Protein 3PQA (pdb70)

Solvent-accessible surface area: 61993 Å² total; per-residue (Å²): 135,150,93,131,59,40,64,0,65,23,2,72,46,60,118,77,57,104,81,6,20,32,22,52,82,115,47,0,83,108,14,0,55,46,0,69,156,63,67,132,55,3,64,90,14,63,22,71,61,38,34,43,0,0,40,16,0,0,116,27,0,129,124,54,63,78,107,0,0,80,41,1,1,57,2,0,1,0,1,0,98,32,0,60,91,4,0,84,89,0,9,35,5,0,57,29,0,0,22,13,7,68,6,47,51,20,31,9,1,23,22,48,100,62,14,0,10,1,79,64,18,24,14,8,0,0,0,0,14,4,16,21,7,46,2,0,8,19,0,0,1,1,0,0,0,0,6,2,16,2,1,0,1,0,0,6,1,22,35,114,2,0,15,1,1,35,30,1,18,106,1,0,70,80,0,4,122,124,50,130,6,47,67,12,4,17,21,39,8,9,0,43,39,146,45,0,4,26,5,0,6,62,17,150,79,2,48,2,0,1,14,9,24,55,14,161,62,0,39,90,8,5,106,90,3,14,35,10,59,36,5,0,5,0,3,4,1,2,0,0,0,0,4,115,54,13,62,25,94,119,0,1,70,11,0,22,129,0,0,5,55,2,1,2,0,13,18,7,10,7,16,0,0,0,0,12,84,74,14,0,100,113,0,16,116,50,0,19,74,97,3,134,114,36,52,34,12,59,2,64,71,89,136,7,43,1,1,1,0,13,26,32,124,44,0,69,104,0,53,130,14,6,97,100,0,72,118,75,63,9,125,78,49,35,36,23,115,71,69,103,1,15,1,54,6,0,0,0,32,11,83,106,122,3,59,3,5,125,29,44,13,45,5,0,4,0,1,0,6,82,8,70,23,129,71,0,27,93,5,0,26,51,9,125,46,0,0,1,0,0,0,5,0,49,24,8,52,59,4,17,73,0,4,50,52,0,51,4,2,0,0,0,1,38,25,2,0,35,31,21,40,26,19,0,0,7,1,2,23,79,52,0,4,24,24,18,6,0,2,82,30,3,13,71,44,2,7,34,21,3,1,4,0,8,13,89,182,144,145,85,125,62,39,66,1,66,24,3,70,49,61,118,76,59,112,84,5,20,32,12,51,80,100,47,0,74,99,18,0,56,58,0,68,159,64,64,95,60,2,48,88,14,62,21,72,59,39,35,42,0,0,37,18,0,0,114,22,0,127,121,72,61,77,87,0,0,74,30,1,0,54,2,0,1,0,1,1,100,32,0,61,92,4,0,88,93,0,8,36,4,0,56,32,0,0,22,12,7,70,6,42,49,22,30,10,1,21,19,48,90,62,16,0,9,1,73,64,21,27,14,8,0,0,0,0,14,4,14,25,6,46,1,0,9,17,0,0,1,1,0,0,0,0,6,2,14,4,1,0,1,0,0,6,1,21,35,116,1,1,16,2,1,36,27,1,17,107,2,0,61,77,0,4,111,124,51,130,7,48,71,12,5,17,24,39,7,9,0,30,35,134,44,0,5,28,7,0,6,50,18,142,82,2,48,2,0,1,13,9,24,55,12,172,63,0,34,102,8,5,107,85,3,12,36,11,57,37,6,0,6,1,2,5,2,2,0,0,0,0,0,105,54,11,63,20,95,141,0,1,67,12,0,20,131,0,0,4,52,2,1,2,0,13,17,7,10,6,16,0,0,0,0,9,88,79,16,0,97,113,0,18,110,52,0,15,70,98,3,129,112,35,77,36,11,61,3,68,69,85,153,9,47,1,2,1,0,17,33,41,142,41,0,68,101,0,57,134,14,6,101,102,0,71,122,77,63,7,131,76,42,34,22,33,122,74,71,104,1,14,3,59,6,0,0,0,34,10,89,101,123,6,57,3,4,114,31,42,11,44,5,0,5,1,1,0,5,82,12,80,23,128,76,0,27,93,4,0,27,51,11,122,48,0,0,1,0,0,0,4,0,46,33,8,48,51,3,12,72,0,2,41,58,0,60,5,1,0,0,0,1,38,28,2,0,35,31,23,42,26,18,0,1,7,2,2,21,78,56,0,4,25,22,17,6,0,2,77,31,2,13,70,44,2,6,36,20,2,1,5,0,10,12,47,95,160,129,64,37,69,1,66,21,3,64,52,63,119,77,60,106,78,5,50,33,34,55,84,112,53,0,79,114,15,0,60,48,0,71,158,66,61,97,60,1,55,91,14,61,24,68,61,38,53,42,0,0,45,19,0,0,113,21,0,128,120,64,62,78,90,2,0,73,32,2,1,52,2,0,0,2,1,1,96,32,0,60,92,4,0,86,92,0,8,37,4,0,40,19,0,0,9,13,7,75,6,36,54,23,35,10,2,24,20,50,99,58,14,0,11,6,74,69,19,26,15,8,0,0,0,0,13,4,15,23,6,45,2,0,8,13,0,0,1,0,0,0,0,0,6,3,14,3,1,0,1,0,0,7,1,19,35,113,2,0,17,1,0,32,29,0,17,102,0,0,73,70,0,4,120,126,50,130,6,52,68,12,5,17,21,38,8,8,0,40,33,136,48,0,6,30,5,0,7,61,18,156,82,2,46,1,0,1,14,7,24,55,13,157,57,0,36,88,8,5,103,104,2,16,38,11,57,42,8,4,6,0,2,5,2,1,0,0,0,0,0,107,54,10,66,26,78,122,0,1,66,12,0,21,120,0,0,5,53,2,2,2,0,12,15,7,10,7,14,0,0,0,0,11,95,73,15,0,100,113,0,17,112,60,0,15,70,91,3,127,113,36,72,36,9,59,2,64,76,84,156,8,46,1,1,1,0,16,24,31,127,43,0,68,109,0,39,103,15,6,98,107,0,73,125,75,63,7,127,78,44,37,33,25,143,51,73,96,1,13,1,72,7,0,0,0,35,11,90,82,122,6,56,2,0,93,27,41,12,46,5,0,4,0,1,0,7,84,3,59,22,144,60,0,30,92,2,0,26,46,11,120,47,0,0,1,0,0,0,4,0,45,35,7,71,48,3,13,91,0,3,52,55,0,47,6,1,0,0,0,0,40,17,3,0,34,31,22,40,26,18,0,0,3,2,2,23,79,57,0,5,27,24,18,10,0,3,61,18,2,11,68,44,2,2,34,29,2,2,5,0,12,12,48,100,193,109,128,60,37,62,1,65,22,3,80,56,67,121,76,62,110,77,5,42,30,32,52,84,102,56,0,78,95,18,0,58,66,0,57,144,62,67,94,61,2,52,91,18,62,24,70,61,38,53,41,0,0,46,16,0,0,131,23,0,127,134,60,63,74,84,0,0,78,31,2,1,56,2,0,0,1,1,0,96,32,0,59,92,4,0,85,90,0,8,37,4,0,44,19,0,0,10,13,8,76,7,46,48,19,32,9,1,21,22,49,96,58,14,0,11,1,77,59,20,28,14,8,0,0,0,0,14,4,15,21,5,46,2,0,8,14,0,0,1,1,0,0,0,0,6,3,15,3,0,0,1,0,0,6,1,19,34,113,2,0,20,1,0,35,26,1,17,105,2,0,62,67,0,4,104,126,52,131,6,54,82,14,5,18,23,39,9,8,1,33,36,134,45,0,4,27,6,0,5,58,19,145,81,2,47,2,0,1,14,7,23,55,12,157,58,0,38,91,8,5,99,95,2,13,38,12,54,38,8,4,6,0,3,4,2,1,0,0,0,0,1,101,63,12,79,29,92,119,0,0,72,12,0,22,118,0,0,5,52,2,1,3,0,13,16,7,9,7,16,0,0,0,0,12,98,73,16,0,100,113,0,15,110,45,0,15,68,92,3,125,115,37,74,37,10,59,2,68,74,82,154,7,46,0,1,1,0,16,18,34,124,41,0,71,102,0,59,138,15,8,102,105,0,73,117,76,63,8,126,77,47,36,30,33,126,73,79,127,2,13,2,56,8,0,0,0,31,13,88,91,111,6,51,3,6,100,28,44,13,48,5,0,4,0,1,0,6,84,6,73,28,126,53,0,25,90,2,0,28,74,14,122,50,0,0,1,0,0,0,5,1,39,29,8,53,49,5,18,75,0,4,50,57,0,47,5,2,0,0,0,2,42,18,2,0,33,31,24,40,26,19,0,0,4,2,2,23,79,57,0,5,26,25,19,10,0,2,80,29,3,13,75,45,2,6,34,19,2,1,5,0,8,14,46,97

Secondary structure (DSSP, 8-state):
-----EEEE-TTT--EEEEE----HHHHHHHHHHHHHTHHHHHT--HHHHHHHHHHHHHHHHHTHHHHHHHIIIII---HHHHHHHHHHHHHHHHHHHHHHHH--EEEE--TTEEEEEEEEE-SEEEEEE-SSSHHHHHHHHHHHHHHTT-EEEEEEPTTS-HHHHHHHHHHHHHHHHTT--GGGEEE--S-IIIIIHHHHH-TT--EEEEES-HHHHHHHHHH--SSEEEEE----EEEEE-TTS-HHHHHHHHHHHHHGGGG-STTSEEEEEEEGGGHHHHHHHHHHHHHT--BS-TTSTT-SB---S-HHHHHHHHHHHHHHHHTT-EEEE---EETTEE--EEEE--TTSGGGT----SSEEEEEEE-HHHHHHHHT-SS--SEEEEE-SBHHHHHHHHHHS-SSEEEESS-TT---TTS-B--SGGGEES-BSHHHHHHHTEEEEEEEEE-/-TT---EEEE-TTT--EEEEE----HHHHHHHHHHHHTTHHHHHT--HHHHHHHHHHHHHHHHHTHHHHHHHHHHHH---HHHHHHHHHHHHHHHHHHHHHHHH--EEEE--TTEEEEEEEEE-SEEEEEE-SSSTTHHHHHHHHHHHHTT-EEEEEE-TTS-HHHHHHHHHHHHHHHHTT--GGGEEE--S-IIIIIHHHHH-TT--EEEEES-HHHHHHHHHH--SSEEEEE----EEEEE-TTS-HHHHHHHHHHHHHGGGG-STTSEEEEEEEGGGHHHHHHHHHHHHHT--BS-TTSTT-SB---S-HHHHHHHHHHHHHHHHTTPEEEE---EETTEE--EEEE--TTSGGGT----SSEEEEEEE-GGGHHHHHT-SS--SEEEEE-SBHHHHHHHHHHS-SSEEEESS-TT---TTS-B--SGGGEES-BSHHHHHHHTEEEEEEEEE--/---EEEE-TTT--EEEEE----HHHHHHHHHHHHHTHHHHHT--HHHHHHHHHHHHHHHHHTHHHHHHHHHHHH---HHHHHHHHHHHHHHHHHHHHHHHH--EEEE--TTEEEEEEEEE-SEEEEEE-SSSTTHHHHHHHHHHHHTT-EEEEEE-TTS-HHHHHHHHHHHHHHHHTT--GGGEEE--S-IIIIIHHHHH-TT--EEEEES-HHHHHHHHHH--SSEEEEE----EEEEE-TTS-HHHHHHHHHHHHHGGGG-STTSEEEEEEEGGGHHHHHHHHHHHHHT--BS-TTSTT-SB---S-HHHHHHHHHHHHHHHHTTPEEEE---EETTEE--EEEE--TTSGGGT----SSEEEEEEE-HHHHHHHHT-SS--SEEEEE-SBHHHHHHHHHHS-SSEEEESS-TT---TTS-B--SGGGEES-BSHHHHHHHTEEEEEEEEE--/----EEEE-TTT--EEEEE----HHHHHHHHHHHHTTHHHHHH--HHHHHHHHHHHHHHHHHTHHHHHHHHHHHH---HHHHHHHHHHHHHHHHHHHHHHHH--EEEE--TTEEEEEEEEE-SEEEEEE-SSSTTHHHHHHHHHHHHTT-EEEEEE-TTS-HHHHHHHHHHHHHHHHTT--GGGEEE--S-IIIIIHHHHH-TT--EEEEES-HHHHHHHHHH--SSEEEEE----EEEEE-TTS-HHHHHHHHHHHHHGGGG-STTSEEEEEEETTTHHHHHHHHHHHHHT--BS-TTSTT-SB---S-HHHHHHHHHHHHHHHHTT-EEEE---EETTEEPPEEEE--TTSGGGG----SSEEEEEEE-HHHHHHHHT-SS--SEEEEE-SBHHHHHHHHHHS-SSEEEESS-TT---TTS-B--SGGGEES-BSHHHHHHHTEEEEEEEEE--

B-factor: mean 18.38, std 6.81, range [5.57, 98.37]

GO terms:
  GO:0008911 lactaldehyde dehydrogenase (NAD+) activity (F, IDA)

Radius of gyration: 35.59 Å; Cα contacts (8 Å, |Δi|>4): 4650; chains: 4; bounding box: 103×77×103 Å

InterPro domains:
  IPR015590 Aldehyde dehydrogenase domain [PF00171] (8-459)
  IPR016161 Aldehyde/histidinol dehydrogenase [SSF53720] (1-461)
  IPR016162 Aldehyde dehydrogenase, N-terminal [G3DSA:3.40.605.10] (2-458)
  IPR016163 Aldehyde dehydrogenase, C-terminal [G3DSA:3.40.309.10] (243-427)
  IPR051020 Aldehyde dehydrogenase-related metabolic enzymes [PTHR42991] (3-462)
  IPR053404 Lactaldehyde dehydrogenase [NF040648] (1-461)

CATH classification: 3.40.605.10 (+1 more: 3.40.309.10)

Organism: Methanocaldococcus jannaschii (strain ATCC 43067 / DSM 2661 / JAL-1 / JCM 10045 / NBRC 100440) (NCBI:txid243232)

Foldseek 3Di:
DPDFDAFQAQAFVRDGPGGDDADFLVRLVVLLVLLLVCLVVLQPDDLVLLLQLLLQLLVVLVVCLQVLLVLCCRRLVAFSVVSSVLSVLLSVLSNVLSVCLPDPDWDWDDDDQKTKTKDWTFLEEEEEEEESQSQRNRCSLQVNLCSSRRYQYEYEYDSLRCVSVVVSLVSSVVSCVVSVHDSSSYHYHYHDCVGNVLSLQQPPSHAEYAYEEALVVLVVSVVRNPRHQYWYFHADLAEEEEEPAFPLVLALVQLLCLLARAQLQDRQRHLEYEYAQVCVVVNLVSNLVVLVPAAFHRSHDNRHRHTFHSALVLQVVLLVLVVQQVVVPWAWDDFSDDDRRGGGQTETEHALPGPSLADSSSGNHYYYYHDHDVCVLVSRQVYQWAFEYEYGHPDPVSLVVSQVSRQHPYYYYSHGSPDDDLQDWGWTPRSRIDFTTRSSRSSVSRIDMDMDMGRD/DQPDFDAFQAFAFVRDGPGGGDADFLVRLVVLLVLLLVCLVVLQPDDLVLLLQLLLQLLVVLVVCLQVLLVLCCRRLVAFSVVSSVLSVLLSVLSNVLSVCLVDPDWDWDDDDQKTKIKDWTFLEEEEEEEESQSQRNRVSLQVNLCSSRRYQYEYEYDSLRCPSVVVSLVSSQVSCVVSVHDSSSYHYHYHDCVGNVLSLQQPPSHAEYAYEEALVVVVVSVVRNPRHQYWYFHAFLAEEEEEPAFPLVLALVQLLCLLARAQLQDRQRHLEYEYAQVCQVVSVVSNQVVLVPAAFHRSHDNRHRHTFHSALVLQVVLLVLVVQLVVQPWAWDDFSDDDRRRGGQTETEHALPGPSLADSSSGSHYYYYHDHPVCRLVSSQVYQWAFEYEYGHPDPVSLVVSQVRRQHPYYYYSHGSPDDDLQDFGHTPRSRIDFTTHSSRSSVSRIDMDMDMGRHD/DFDAFQAFAFVRDGPGGDDADFLVRLVVLLVLLQVCQVVLQPQDLVLLLQLLLQLLVVLVVCLQVLLVLCCRRLVAFSVVSSVLSVLLSVLSNVLSVCLVVPDWDWDDDDQKTKIKDWTFLEEEEEEEESQSQRNRVSLQVNLLSSRRYQYEYEYDSLRCVSVVVSLVSSQVSCVVSVHDSSSYHYHYHDCVGNVLSLQQPPSHAEYAHEEALVVLVVSVVRNPNHQYWYFHAFQAEEEEEPAFPLVLALVLLLCLLARQQLQDRLRHLEYEYAQVCQVVNLVSNLVVLVPAAFGRSHDNRHRHTFHSALVLQVVLLVLVVQQVVVPWAWDDFSDDDRRGGGQTETEHALPGPSLADRSSGSYYYYYHDHPVCRLVSQQVYQWAFEYEYGHPDPVSQVVSQVSRQHPYYYYSHGSPDDDLQDFHHTPGSRIDFTTRSSRSSVSRIDMDMDMGRHD/DDFDAFQAQAFVRDGPGGDDADFLVRLVVLLVLLLVCQVVLQPDDLVLLLQLLLQLLVVLVVCLQVLLVLCCRRLVAFSVVSSVLSVLLSVLSNVLSVCLVVVDWDWDDDDQKTKIKDWTFLEEEEEEEESQSQRNRVSLQVSLCSSRRYQYEYEYDSLRCPSVVVSLVSSQVSCVVSVHDSSSYHYHYHDCVGNVLSLQQPPSHAEYAHEEALVVVVVSVVRNPNHQYWYAHAFLAEEEEEPAFPLVLALVQLLCLLARAQLQDRQRHLEYEYAQVCVVVNVVSNQVVLVPAAFHRSHDNRHRHTFHSALVLQVVLLVLVVQLVVVPWAWDDFSDDDRRRGGQTETEHALPGPSLADSSSGSYYYYYHDHDVCRLVSQQVYQWAFEYEYGHPDPVSLVVSQVSRQHPYYYYSHGSPDDDLQDFHHTPGSRIDFTTRSSRSSVSRIDMDMDMGRHD

Nearest PDB structures (foldseek):
  3rhd-assembly1_A  TM=1.002E+00  e=3.481E-94  Methanocaldococcus jannaschii
  3k2w-assembly1_A  TM=9.516E-01  e=6.445E-49  Paraglaciecola sp. T6c
  6j76-assembly1_B  TM=9.550E-01  e=9.701E-49  Vibrio variabilis
  5vbf-assembly1_C  TM=9.501E-01  e=3.309E-48  Burkholderia vietnamiensis
  5izd-assembly1_C  TM=9.422E-01  e=3.154E-46  Thermoplasma acidophilum

Sequence (1825 aa):
INREDMDVINPYSLEVIKKIPALSREEAKEAIDTAEKYKEEVMKNLPITKRYNILMMNIAKQIKEKKEELAKILAIDAGKPIKQARVEVERSIGTFKLAAFFYVKEHHRDDEVIPSDDRLIFTRREPVGIVGAITPFNFPLNLSAHKIAPAIATGNVIVHHPSSKAPLVCIELAKIIENALKKYNVPLGVYNLLTGAGEVVGDEIVVNEKVNMMISFTGSSKVGELITKKAGFKKIALEELGGVNPNIVLKDADLNKAVNALIKGSFIYAGQVCISVGMILVDESIADKFIEMFVNKAKVLNVGNPLDEKTDVGPLISVEHAEWVEKVVEKAIDEGGKLLLGGKRDKALFYPTILEVDRRDNILCKTETFAPVIPIIRTNEEEMIDDIANSTEYGLHSAIFTNNDINKSLKFAENLEFGGVVINDSSLFRQDNMPFGGVKKSGLGREGVKYAMEEMSNIKTIIISKWINREDMDVINPYSLEVIKKIPALSREEEAKEAIDTAEEKYKEVMKNLPITKRYNILMNIAKQIKEKKEELAKILAIDAGKPIKQARVEVERSIGTFKLAAFFYVKEHHRDDEVIPSDDRLIFTRREPVGIVGAITPFNFPLNLSAHKIAPAIATGNVIVHHPSSKAPLVCIELAKIIENALKKYNNVPLGVYNLLTGAGEVVGDEIVVNEKVNMMISFTGSSKVGELITKKAGFKKIALELGGVNPNIVLKDADLNKAVNALIKGSFIYAGQVCISVGMILVDESIADKFIEMFVNKAKVLNVGNPLDEKTDVGPLISVEHAEWVEKVVEKAIDEGGKLLLGGKRDKALFYPTILEVDRRDNILCKTETFAPVIPIIRTNEEEMIDIANSTEYGLHSAIFTNNDINKSLKFAEENLEFGGVVINDSSLFRQDNMPFGGVKKSGLGREGVKYAMEEMSNIKTIIISKAREDMDVINPYSLEVIKKIPALSREEAKEAIDTAEEKYKEVMKNLPITKRYNILMNIAKQIKEKKEELAKILAIDAGKPIKQARVEVERSIGTFKLAAFFYVVKEHRDEVIPSDDRLIFTRRREPVGIVGAITPFNFPLNLSAHKIAPAIATGNVIVHHPSSKAPLVCIELAKIIENALKKYNVPLGVYNLLTGAGEVVGDEIVVNEKVNMMISFTGSSKVGELITKKAGFKKIALELGGVNPNIVLKDADLNKAVNALIKGSFIYAGQVCISVGMILVDESIADKFIEMFVNKAKVLNVGNPLDEKTDVGPLISVEHAEWVEKVVEKAIDEGGKLLLGGKRDKALFYPTILEVDRRDNILCKTETFAPVIPIIRTNEEEMIDDIANSTEYGLHSAIFTNDINKSLKFAENLEFGGVVINDSSLLFRQDNMPFGGVKKSGLGREGVKYAMEEMSNIKTIIISKANREDMDVINPYSLEVIKKIPALSREEAKEAIDTAEEKYKEVMKNLPITKRYNILMMNIAKQIKEKKEELAKILAIDAGKPIKQARVEVERSIGTFKLAAFFYVKEHRDEVIPSDDRLIFTRRREPVGIVGAITPFNFPLNLSAHKIAPAIATGNVIVHHPSSKAPLVCIELAKIIENALKKYNVPLGVYNLLTGAGEVVGDEIVVNEKVNMMISFTGSSKVGELITKKAGFKKIALEELGGVNPNIVLKDADLNKAVNALIKGSFIYAGQVCISVGMILVDESIADKFIEMFVNKAKVLNVGNPLDEKTDVGPLISVEHAEWVEKVVEKAIDEGGKLLLGGKRDKALFYPTILEVDRDNILCKTETFAPVIPIIRTNEEEMIDIANSTEYGLHSAIFTNDINKSLKFAENLEFGGVVINDSSLFRQDNMPFGGVKKSGLGREGVKYAMEEEMSNIKTIIISKA

Structure (mmCIF, N/CA/C/O backbone):
data_3PQA
#
_entry.id   3PQA
#
_cell.length_a   164.574
_cell.length_b   77.568
_cell.length_c   164.279
_cell.angle_alpha   90.000
_cell.angle_beta   116.290
_cell.angle_gamma   90.000
#
_symmetry.space_group_name_H-M   'C 1 2 1'
#
loop_
_entity.id
_entity.type
_entity.pdbx_description
1 polymer 'Lactaldehyde dehydrogenase'
2 non-polymer 'SULFATE ION'
3 water water
#
loop_
_atom_site.group_PDB
_atom_site.id
_atom_site.type_symbol
_atom_site.label_atom_id
_atom_site.label_alt_id
_atom_site.label_comp_id
_atom_site.label_asym_id
_atom_site.label_entity_id
_atom_site.label_seq_id
_atom_site.pdbx_PDB_ins_code
_atom_site.Cartn_x
_atom_site.Cartn_y
_atom_site.Cartn_z
_atom_site.occupancy
_atom_site.B_iso_or_equiv
_atom_site.auth_seq_id
_atom_site.auth_comp_id
_atom_site.auth_asym_id
_atom_site.auth_atom_id
_atom_site.pdbx_PDB_model_num
ATOM 1 N N . ILE A 1 9 ? 11.521 73.850 3.925 1.00 27.83 9 ILE A N 1
ATOM 2 C CA . ILE A 1 9 ? 11.945 74.919 2.957 1.00 26.81 9 ILE A CA 1
ATOM 3 C C . ILE A 1 9 ? 11.254 76.279 3.203 1.00 29.64 9 ILE A C 1
ATOM 4 O O . ILE A 1 9 ? 10.912 76.604 4.345 1.00 29.93 9 ILE A O 1
ATOM 9 N N . ASN A 1 10 ? 11.086 77.082 2.151 1.00 31.82 10 ASN A N 1
ATOM 10 C CA . ASN A 1 10 ? 10.365 78.353 2.268 1.00 33.16 10 ASN A CA 1
ATOM 11 C C . ASN A 1 10 ? 8.956 78.302 1.661 1.00 31.69 10 ASN A C 1
ATOM 12 O O . ASN A 1 10 ? 8.305 79.339 1.490 1.00 32.14 10 ASN A O 1
ATOM 17 N N . ARG A 1 11 ? 8.500 77.088 1.351 1.00 29.18 11 ARG A N 1
ATOM 18 C CA . ARG A 1 11 ? 7.174 76.857 0.765 1.00 26.24 11 ARG A CA 1
ATOM 19 C C . ARG A 1 11 ? 6.065 76.989 1.803 1.00 25.19 11 ARG A C 1
ATOM 20 O O . ARG A 1 11 ? 6.245 76.622 2.970 1.00 25.57 11 ARG A O 1
ATOM 28 N N . GLU A 1 12 ? 4.917 77.505 1.369 1.00 23.34 12 GLU A N 1
ATOM 29 C CA . GLU A 1 12 ? 3.750 77.633 2.241 1.00 21.60 12 GLU A CA 1
ATOM 30 C C . GLU A 1 12 ? 2.595 76.801 1.666 1.00 19.88 12 GLU A C 1
ATOM 31 O O . GLU A 1 12 ? 1.702 77.332 0.996 1.00 19.95 12 GLU A O 1
ATOM 37 N N . ASP A 1 13 ? 2.639 75.491 1.929 1.00 18.76 13 ASP A N 1
ATOM 38 C CA . ASP A 1 13 ? 1.704 74.523 1.327 1.00 18.19 13 ASP A CA 1
ATOM 39 C C . ASP A 1 13 ? 0.521 74.132 2.193 1.00 18.32 13 ASP A C 1
ATOM 40 O O . ASP A 1 13 ? -0.602 74.066 1.706 1.00 19.24 13 ASP A O 1
ATOM 45 N N . MET A 1 14 ? 0.777 73.835 3.465 1.00 17.19 14 MET A N 1
ATOM 46 C CA . MET A 1 14 ? -0.210 73.161 4.304 1.00 17.12 14 MET A CA 1
ATOM 47 C C . MET A 1 14 ? -0.667 74.066 5.451 1.00 16.35 14 MET A C 1
ATOM 48 O O . MET A 1 14 ? 0.164 74.562 6.222 1.00 16.39 14 MET A O 1
ATOM 53 N N . ASP A 1 15 ? -1.979 74.280 5.557 1.00 15.98 15 ASP A N 1
ATOM 54 C CA . ASP A 1 15 ? -2.560 75.028 6.678 1.00 16.77 15 ASP A CA 1
ATOM 55 C C . ASP A 1 15 ? -2.221 74.381 8.015 1.00 15.99 15 ASP A C 1
ATOM 56 O O . ASP A 1 15 ? -2.312 73.156 8.167 1.00 15.22 15 ASP A O 1
ATOM 61 N N . VAL A 1 16 ? -1.823 75.215 8.972 1.00 16.13 16 VAL A N 1
ATOM 62 C CA . VAL A 1 16 ? -1.738 74.795 10.364 1.00 16.55 16 VAL A CA 1
ATOM 63 C C . VAL A 1 16 ? -2.848 75.554 11.095 1.00 16.24 16 VAL A C 1
ATOM 64 O O . VAL A 1 16 ? -2.967 76.767 10.946 1.00 15.98 16 VAL A O 1
ATOM 68 N N . ILE A 1 17 ? -3.637 74.827 11.879 1.00 16.71 17 ILE A N 1
ATOM 69 C CA . ILE A 1 17 ? -4.874 75.334 12.479 1.00 17.25 17 ILE A CA 1
ATOM 70 C C . ILE A 1 17 ? -4.767 75.529 13.997 1.00 16.58 17 ILE A C 1
ATOM 71 O O . ILE A 1 17 ? -4.167 74.709 14.688 1.00 16.79 17 ILE A O 1
ATOM 76 N N . ASN A 1 18 ? -5.333 76.624 14.502 1.00 15.65 18 ASN A N 1
ATOM 77 C CA . ASN A 1 18 ? -5.597 76.800 15.937 1.00 16.14 18 ASN A CA 1
ATOM 78 C C . ASN A 1 18 ? -6.914 76.082 16.227 1.00 16.53 18 ASN A C 1
ATOM 79 O O . ASN A 1 18 ? -7.961 76.497 15.712 1.00 16.30 18 ASN A O 1
ATOM 84 N N . PRO A 1 19 ? -6.885 75.011 17.041 1.00 17.29 19 PRO A N 1
ATOM 85 C CA . PRO A 1 19 ? -8.118 74.224 17.210 1.00 17.75 19 PRO A CA 1
ATOM 86 C C . PRO A 1 19 ? -9.204 74.907 18.046 1.00 18.13 19 PRO A C 1
ATOM 87 O O . PRO A 1 19 ? -10.341 74.437 18.054 1.00 18.02 19 PRO A O 1
ATOM 91 N N . TYR A 1 20 ? -8.852 75.988 18.738 1.00 18.93 20 TYR A N 1
ATOM 92 C CA . TYR A 1 20 ? -9.842 76.754 19.487 1.00 20.17 20 TYR A CA 1
ATOM 93 C C . TYR A 1 20 ? -10.603 77.746 18.603 1.00 20.86 20 TYR A C 1
ATOM 94 O O . TYR A 1 20 ? -11.833 77.782 18.627 1.00 21.06 20 TYR A O 1
ATOM 103 N N . SER A 1 21 ? -9.866 78.549 17.840 1.00 20.75 21 SER A N 1
ATOM 104 C CA . SER A 1 21 ? -10.466 79.570 16.974 1.00 20.44 21 SER A CA 1
ATOM 105 C C . SER A 1 21 ? -10.777 79.039 15.573 1.00 20.52 21 SER A C 1
ATOM 106 O O . SER A 1 21 ? -11.601 79.622 14.842 1.00 20.97 21 SER A O 1
ATOM 109 N N . LEU A 1 22 ? -10.127 77.931 15.213 1.00 21.18 22 LEU A N 1
ATOM 110 C CA . LEU A 1 22 ? -10.206 77.318 13.883 1.00 22.25 22 LEU A CA 1
ATOM 111 C C . LEU A 1 22 ? -9.605 78.195 12.779 1.00 22.37 22 LEU A C 1
ATOM 112 O O . LEU A 1 22 ? -9.808 77.945 11.589 1.00 22.42 22 LEU A O 1
ATOM 117 N N . GLU A 1 23 ? -8.854 79.213 13.186 1.00 22.66 23 GLU A N 1
ATOM 118 C CA . GLU A 1 23 ? -8.117 80.061 12.255 1.00 23.74 23 GLU A CA 1
ATOM 119 C C . GLU A 1 23 ? -6.868 79.336 11.763 1.00 21.91 23 GLU A C 1
ATOM 120 O O . GLU A 1 23 ? -6.293 78.501 12.483 1.00 21.54 23 GLU A O 1
ATOM 126 N N . VAL A 1 24 ? -6.454 79.659 10.543 1.00 20.93 24 VAL A N 1
ATOM 127 C CA . VAL A 1 24 ? -5.150 79.240 10.040 1.00 20.93 24 VAL A CA 1
ATOM 128 C C . VAL A 1 24 ? -4.085 80.116 10.707 1.00 21.51 24 VAL A C 1
ATOM 129 O O . VAL A 1 24 ? -4.118 81.342 10.573 1.00 22.04 24 VAL A O 1
ATOM 133 N N . ILE A 1 25 ? -3.162 79.490 11.436 1.00 21.60 25 ILE A N 1
ATOM 134 C CA . ILE A 1 25 ? -2.059 80.197 12.098 1.00 21.91 25 ILE A CA 1
ATOM 135 C C . ILE A 1 25 ? -1.014 80.595 11.062 1.00 22.20 25 ILE A C 1
ATOM 136 O O . ILE A 1 25 ? -0.519 81.727 11.050 1.00 22.84 25 ILE A O 1
ATOM 141 N N . LYS A 1 26 ? -0.694 79.646 10.185 1.00 21.89 26 LYS A N 1
ATOM 142 C CA . LYS A 1 26 ? 0.249 79.853 9.096 1.00 21.80 26 LYS A CA 1
ATOM 143 C C . LYS A 1 26 ? 0.256 78.610 8.219 1.00 19.51 26 LYS A C 1
ATOM 144 O O . LYS A 1 26 ? -0.405 77.623 8.537 1.00 19.08 26 LYS A O 1
ATOM 150 N N . LYS A 1 27 ? 0.996 78.672 7.116 1.00 18.32 27 LYS A N 1
ATOM 151 C CA . LYS A 1 27 ? 1.176 77.528 6.240 1.00 18.14 27 LYS A CA 1
ATOM 152 C C . LYS A 1 27 ? 2.633 77.093 6.214 1.00 17.84 27 LYS A C 1
ATOM 153 O O . LYS A 1 27 ? 3.531 77.930 6.169 1.00 18.05 27 LYS A O 1
ATOM 159 N N . ILE A 1 28 ? 2.843 75.781 6.224 1.00 18.12 28 ILE A N 1
ATOM 160 C CA . ILE A 1 28 ? 4.181 75.212 6.282 1.00 19.25 28 ILE A CA 1
ATOM 161 C C . ILE A 1 28 ? 4.435 74.286 5.093 1.00 17.66 28 ILE A C 1
ATOM 162 O O . ILE A 1 28 ? 3.484 73.898 4.396 1.00 16.91 28 ILE A O 1
ATOM 167 N N . PRO A 1 29 ? 5.711 73.917 4.850 1.00 16.10 29 PRO A N 1
ATOM 168 C CA . PRO A 1 29 ? 5.993 73.071 3.683 1.00 15.10 29 PRO A CA 1
ATOM 169 C C . PRO A 1 29 ? 5.330 71.707 3.800 1.00 14.44 29 PRO A C 1
ATOM 170 O O . PRO A 1 29 ? 5.262 71.151 4.887 1.00 14.88 29 PRO A O 1
ATOM 174 N N . ALA A 1 30 ? 4.819 71.187 2.685 1.00 14.10 30 ALA A N 1
ATOM 175 C CA . ALA A 1 30 ? 4.358 69.807 2.640 1.00 14.45 30 ALA A CA 1
ATOM 176 C C . ALA A 1 30 ? 5.251 69.078 1.643 1.00 14.49 30 ALA A C 1
ATOM 177 O O . ALA A 1 30 ? 5.156 69.302 0.442 1.00 14.11 30 ALA A O 1
ATOM 179 N N . LEU A 1 31 ? 6.173 68.261 2.148 1.00 14.28 31 LEU A N 1
ATOM 180 C CA . LEU A 1 31 ? 7.158 67.606 1.285 1.00 14.49 31 LEU A CA 1
ATOM 181 C C . LEU A 1 31 ? 6.512 66.517 0.442 1.00 13.79 31 LEU A C 1
ATOM 182 O O . LEU A 1 31 ? 5.607 65.821 0.918 1.00 13.72 31 LEU A O 1
ATOM 187 N N . SER A 1 32 ? 6.959 66.396 -0.810 1.00 14.13 32 SER A N 1
ATOM 188 C CA . SER A 1 32 ? 6.576 65.280 -1.672 1.00 15.03 32 SER A CA 1
ATOM 189 C C . SER A 1 32 ? 7.336 64.011 -1.276 1.00 15.28 32 SER A C 1
ATOM 190 O O . SER A 1 32 ? 8.299 64.073 -0.503 1.00 14.78 32 SER A O 1
ATOM 193 N N . ARG A 1 33 ? 6.930 62.861 -1.809 1.00 15.52 33 ARG A N 1
ATOM 194 C CA . ARG A 1 33 ? 7.662 61.627 -1.510 1.00 16.33 33 ARG A CA 1
ATOM 195 C C . ARG A 1 33 ? 9.109 61.716 -1.996 1.00 16.52 33 ARG A C 1
ATOM 196 O O . ARG A 1 33 ? 10.035 61.253 -1.313 1.00 16.08 33 ARG A O 1
ATOM 204 N N . GLU A 1 34 ? 9.296 62.314 -3.174 1.00 17.30 34 GLU A N 1
ATOM 205 C CA . GLU A 1 34 ? 10.626 62.472 -3.745 1.00 18.61 34 GLU A CA 1
ATOM 206 C C . GLU A 1 34 ? 11.497 63.362 -2.851 1.00 17.37 34 GLU A C 1
ATOM 207 O O . GLU A 1 34 ? 12.679 63.065 -2.630 1.00 17.12 34 GLU A O 1
ATOM 213 N N . GLU A 1 35 ? 10.906 64.422 -2.301 1.00 16.66 35 GLU A N 1
ATOM 214 C CA . GLU A 1 35 ? 11.629 65.259 -1.347 1.00 16.48 35 GLU A CA 1
ATOM 215 C C . GLU A 1 35 ? 11.965 64.511 -0.054 1.00 15.39 35 GLU A C 1
ATOM 216 O O . GLU A 1 35 ? 13.068 64.674 0.477 1.00 15.37 35 GLU A O 1
ATOM 222 N N . ALA A 1 36 ? 11.034 63.701 0.461 1.00 14.45 36 ALA A N 1
ATOM 223 C CA . ALA A 1 36 ? 11.361 62.809 1.597 1.00 14.54 36 ALA A CA 1
ATOM 224 C C . ALA A 1 36 ? 12.516 61.836 1.290 1.00 15.09 36 ALA A C 1
ATOM 225 O O . ALA A 1 36 ? 13.418 61.649 2.115 1.00 14.90 36 ALA A O 1
ATOM 227 N N . LYS A 1 37 ? 12.498 61.225 0.110 1.00 16.03 37 LYS A N 1
ATOM 228 C CA . LYS A 1 37 ? 13.564 60.302 -0.289 1.00 17.53 37 LYS A CA 1
ATOM 229 C C . LYS A 1 37 ? 14.901 61.019 -0.313 1.00 17.28 37 LYS A C 1
ATOM 230 O O . LYS A 1 37 ? 15.907 60.490 0.148 1.00 16.57 37 LYS A O 1
ATOM 236 N N . GLU A 1 38 ? 14.893 62.223 -0.876 1.00 18.17 38 GLU A N 1
ATOM 237 C CA . GLU A 1 38 ? 16.075 63.065 -0.961 1.00 20.31 38 GLU A CA 1
ATOM 238 C C . GLU A 1 38 ? 16.614 63.354 0.440 1.00 18.08 38 GLU A C 1
ATOM 239 O O . GLU A 1 38 ? 17.820 63.246 0.680 1.00 17.87 38 GLU A O 1
ATOM 245 N N . ALA A 1 39 ? 15.722 63.669 1.379 1.00 16.49 39 ALA A N 1
ATOM 246 C CA . ALA A 1 39 ? 16.143 63.921 2.760 1.00 15.50 39 ALA A CA 1
ATOM 247 C C . ALA A 1 39 ? 16.781 62.684 3.408 1.00 14.77 39 ALA A C 1
ATOM 248 O O . ALA A 1 39 ? 17.774 62.794 4.157 1.00 15.22 39 ALA A O 1
ATOM 250 N N . ILE A 1 40 ? 16.216 61.510 3.125 1.00 14.36 40 ILE A N 1
ATOM 251 C CA . ILE A 1 40 ? 16.745 60.251 3.669 1.00 14.69 40 ILE A CA 1
ATOM 252 C C . ILE A 1 40 ? 18.132 59.971 3.074 1.00 14.95 40 ILE A C 1
ATOM 253 O O . ILE A 1 40 ? 19.038 59.544 3.785 1.00 15.21 40 ILE A O 1
ATOM 258 N N . ASP A 1 41 ? 18.300 60.243 1.785 1.00 16.01 41 ASP A N 1
ATOM 259 C CA . ASP A 1 41 ? 19.616 60.128 1.134 1.00 17.58 41 ASP A CA 1
ATOM 260 C C . ASP A 1 41 ? 20.647 61.048 1.777 1.00 17.00 41 ASP A C 1
ATOM 261 O O . ASP A 1 41 ? 21.812 60.661 1.957 1.00 16.89 41 ASP A O 1
ATOM 266 N N . THR A 1 42 ? 20.227 62.263 2.123 1.00 17.14 42 THR A N 1
ATOM 267 C CA . THR A 1 42 ? 21.109 63.203 2.820 1.00 17.50 42 THR A CA 1
ATOM 268 C C . THR A 1 42 ? 21.524 62.658 4.177 1.00 16.86 42 THR A C 1
ATOM 269 O O . THR A 1 42 ? 22.709 62.596 4.502 1.00 17.73 42 THR A O 1
ATOM 273 N N . ALA A 1 43 ? 20.545 62.246 4.972 1.00 15.27 43 ALA A N 1
ATOM 274 C CA . ALA A 1 43 ? 20.815 61.687 6.281 1.00 14.47 43 ALA A CA 1
ATOM 275 C C . ALA A 1 43 ? 21.848 60.560 6.191 1.00 13.58 43 ALA A C 1
ATOM 276 O O . ALA A 1 43 ? 22.768 60.455 7.027 1.00 13.72 43 ALA A O 1
ATOM 278 N N . GLU A 1 44 ? 21.722 59.755 5.139 1.00 12.80 44 GLU A N 1
ATOM 279 C CA . GLU A 1 44 ? 22.566 58.580 4.954 1.00 12.76 44 GLU A CA 1
ATOM 280 C C . GLU A 1 44 ? 24.042 58.992 4.874 1.00 11.42 44 GLU A C 1
ATOM 281 O O . GLU A 1 44 ? 24.908 58.277 5.370 1.00 11.68 44 GLU A O 1
ATOM 287 N N . LYS A 1 45 ? 24.307 60.161 4.289 1.00 10.98 45 LYS A N 1
ATOM 288 C CA . LYS A 1 45 ? 25.677 60.654 4.081 1.00 12.06 45 LYS A CA 1
ATOM 289 C C . LYS A 1 45 ? 26.372 60.981 5.392 1.00 12.98 45 LYS A C 1
ATOM 290 O O . LYS A 1 45 ? 27.603 61.077 5.435 1.00 13.10 45 LYS A O 1
ATOM 296 N N . TYR A 1 46 ? 25.578 61.182 6.440 1.00 13.54 46 TYR A N 1
ATOM 297 C CA . TYR A 1 46 ? 26.098 61.632 7.723 1.00 15.41 46 TYR A CA 1
ATOM 298 C C . TYR A 1 46 ? 26.103 60.530 8.776 1.00 13.63 46 TYR A C 1
ATOM 299 O O . TYR A 1 46 ? 26.399 60.790 9.938 1.00 13.11 46 TYR A O 1
ATOM 308 N N . LYS A 1 47 ? 25.797 59.298 8.377 1.00 13.11 47 LYS A N 1
ATOM 309 C CA . LYS A 1 47 ? 25.821 58.176 9.345 1.00 13.18 47 LYS A CA 1
ATOM 310 C C . LYS A 1 47 ? 27.198 57.998 9.992 1.00 13.51 47 LYS A C 1
ATOM 311 O O . LYS A 1 47 ? 27.289 57.822 11.199 1.00 13.17 47 LYS A O 1
ATOM 317 N N . GLU A 1 48 ? 28.242 58.078 9.207 1.00 15.74 48 GLU A N 1
ATOM 318 C CA A GLU A 1 48 ? 29.586 57.903 9.708 0.50 17.76 48 GLU A CA 1
ATOM 319 C CA B GLU A 1 48 ? 29.607 57.909 9.698 0.50 17.64 48 GLU A CA 1
ATOM 320 C C . GLU A 1 48 ? 29.983 59.034 10.647 1.00 16.28 48 GLU A C 1
ATOM 321 O O . GLU A 1 48 ? 30.550 58.766 11.655 1.00 16.72 48 GLU A O 1
ATOM 332 N N . VAL A 1 49 ? 29.622 60.259 10.349 1.00 16.27 49 VAL A N 1
ATOM 333 C CA . VAL A 1 49 ? 29.885 61.389 11.245 1.00 17.09 49 VAL A CA 1
ATOM 334 C C . VAL A 1 49 ? 29.207 61.177 12.611 1.00 15.74 49 VAL A C 1
ATOM 335 O O . VAL A 1 49 ? 29.853 61.292 13.668 1.00 15.78 49 VAL A O 1
ATOM 339 N N . MET A 1 50 ? 27.912 60.855 12.593 1.00 14.77 50 MET A N 1
ATOM 340 C CA . MET A 1 50 ? 27.158 60.642 13.836 1.00 14.57 50 MET A CA 1
ATOM 341 C C . MET A 1 50 ? 27.676 59.471 14.655 1.00 13.31 50 MET A C 1
ATOM 342 O O . MET A 1 50 ? 27.723 59.547 15.885 1.00 13.41 50 MET A O 1
ATOM 347 N N . LYS A 1 51 ? 28.022 58.376 13.979 1.00 13.22 51 LYS A N 1
ATOM 348 C CA . LYS A 1 51 ? 28.449 57.141 14.633 1.00 14.19 51 LYS A CA 1
ATOM 349 C C . LYS A 1 51 ? 29.748 57.382 15.393 1.00 14.01 51 LYS A C 1
ATOM 350 O O . LYS A 1 51 ? 29.985 56.797 16.456 1.00 14.14 51 LYS A O 1
ATOM 356 N N . ASN A 1 52 ? 30.566 58.269 14.854 1.00 14.17 52 ASN A N 1
ATOM 357 C CA . ASN A 1 52 ? 31.849 58.557 15.474 1.00 15.42 52 ASN A CA 1
ATOM 358 C C . ASN A 1 52 ? 31.884 59.795 16.345 1.00 14.94 52 ASN A C 1
ATOM 359 O O . ASN A 1 52 ? 32.931 60.126 16.882 1.00 15.26 52 ASN A O 1
ATOM 364 N N . LEU A 1 53 ? 30.760 60.479 16.500 1.00 14.46 53 LEU A N 1
ATOM 365 C CA . LEU A 1 53 ? 30.715 61.656 17.350 1.00 14.98 53 LEU A CA 1
ATOM 366 C C . LEU A 1 53 ? 31.104 61.270 18.776 1.00 14.26 53 LEU A C 1
ATOM 367 O O . LEU A 1 53 ? 30.546 60.317 19.320 1.00 14.20 53 LEU A O 1
ATOM 372 N N . PRO A 1 54 ? 32.094 61.970 19.37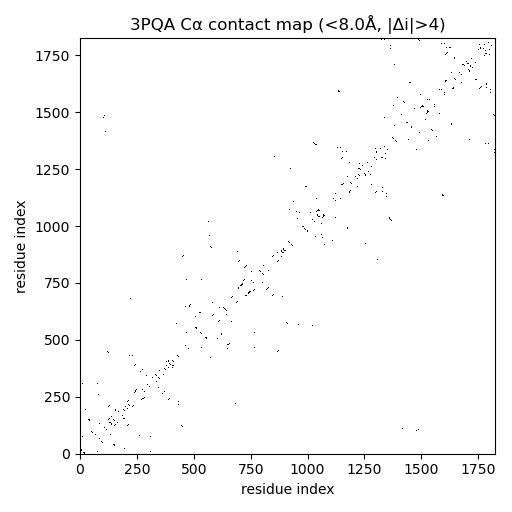1 1.00 14.22 54 PRO A N 1
ATOM 373 C CA . PRO A 1 54 ? 32.496 61.588 20.719 1.00 13.84 54 PRO A CA 1
ATOM 374 C C . PRO A 1 54 ? 31.391 61.774 21.758 1.00 12.83 54 PRO A C 1
ATOM 375 O O . PRO A 1 54 ? 30.443 62.533 21.554 1.00 12.19 54 PRO A O 1
ATOM 379 N N . ILE A 1 55 ? 31.528 61.078 22.875 1.00 13.53 55 ILE A N 1
ATOM 380 C CA . ILE A 1 55 ? 30.603 61.199 23.996 1.00 14.89 55 ILE A CA 1
ATOM 381 C C . ILE A 1 55 ? 30.471 62.639 24.466 1.00 13.84 55 ILE A C 1
ATOM 382 O O . ILE A 1 55 ? 29.370 63.118 24.710 1.00 13.03 55 ILE A O 1
ATOM 387 N N . THR A 1 56 ? 31.603 63.314 24.637 1.00 13.86 56 THR A N 1
ATOM 388 C CA . THR A 1 56 ? 31.590 64.692 25.111 1.00 14.64 56 THR A CA 1
ATOM 389 C C . THR A 1 56 ? 30.749 65.588 24.185 1.00 13.63 56 THR A C 1
ATOM 390 O O . THR A 1 56 ? 29.976 66.426 24.664 1.00 13.21 56 THR A O 1
ATOM 394 N N . LYS A 1 57 ? 30.883 65.385 22.875 1.00 14.35 57 LYS A N 1
ATOM 395 C CA . LYS A 1 57 ? 30.126 66.152 21.903 1.00 16.51 57 LYS A CA 1
ATOM 396 C C . LYS A 1 57 ? 28.626 65.832 21.974 1.00 13.28 57 LYS A C 1
ATOM 397 O O . LYS A 1 57 ? 27.801 66.741 21.938 1.00 12.62 57 LYS A O 1
ATOM 403 N N . ARG A 1 58 ? 28.273 64.554 22.080 1.00 11.41 58 ARG A N 1
ATOM 404 C CA . ARG A 1 58 ? 26.853 64.206 22.242 1.00 11.98 58 ARG A CA 1
ATOM 405 C C . ARG A 1 58 ? 26.278 64.793 23.531 1.00 10.97 58 ARG A C 1
ATOM 406 O O . ARG A 1 58 ? 25.182 65.359 23.530 1.00 11.62 58 ARG A O 1
ATOM 414 N N . TYR A 1 59 ? 27.035 64.697 24.620 1.00 11.28 59 TYR A N 1
ATOM 415 C CA . TYR A 1 59 ? 26.624 65.276 25.887 1.00 12.28 59 TYR A CA 1
ATOM 416 C C . TYR A 1 59 ? 26.403 66.778 25.698 1.00 12.10 59 TYR A C 1
ATOM 417 O O . TYR A 1 59 ? 25.368 67.308 26.077 1.00 12.75 59 TYR A O 1
ATOM 426 N N . ASN A 1 60 ? 27.367 67.447 25.080 1.00 12.62 60 ASN A N 1
ATOM 427 C CA . ASN A 1 60 ? 27.291 68.895 24.919 1.00 13.27 60 ASN A CA 1
ATOM 428 C C . ASN A 1 60 ? 26.078 69.333 24.096 1.00 11.88 60 ASN A C 1
ATOM 429 O O . ASN A 1 60 ? 25.393 70.287 24.462 1.00 11.02 60 ASN A O 1
ATOM 434 N N . ILE A 1 61 ? 25.798 68.610 23.009 1.00 11.82 61 ILE A N 1
ATOM 435 C CA . ILE A 1 61 ? 24.669 68.933 22.141 1.00 12.37 61 ILE A CA 1
ATOM 436 C C . ILE A 1 61 ? 23.373 68.763 22.928 1.00 10.87 61 ILE A C 1
ATOM 437 O O . ILE A 1 61 ? 22.513 69.645 22.921 1.00 10.94 61 ILE A O 1
ATOM 442 N N . LEU A 1 62 ? 23.252 67.656 23.651 1.00 10.73 62 LEU A N 1
ATOM 443 C CA . LEU A 1 62 ? 22.010 67.383 24.371 1.00 11.41 62 LEU A CA 1
ATOM 444 C C . LEU A 1 62 ? 21.771 68.384 25.499 1.00 11.73 62 LEU A C 1
ATOM 445 O O . LEU A 1 62 ? 20.641 68.804 25.701 1.00 11.91 62 LEU A O 1
ATOM 450 N N . MET A 1 63 ? 22.825 68.744 26.238 1.00 12.28 63 MET A N 1
ATOM 451 C CA A MET A 1 63 ? 22.676 69.773 27.263 0.50 12.73 63 MET A CA 1
ATOM 452 C CA B MET A 1 63 ? 22.752 69.793 27.268 0.50 13.13 63 MET A CA 1
ATOM 453 C C . MET A 1 63 ? 22.318 71.130 26.652 1.00 12.16 63 MET A C 1
ATOM 454 O O . MET A 1 63 ? 21.519 71.881 27.235 1.00 12.70 63 MET A O 1
ATOM 463 N N . ASN A 1 64 ? 22.863 71.442 25.479 1.00 12.13 64 ASN A N 1
ATOM 464 C CA . ASN A 1 64 ? 22.589 72.747 24.886 1.00 14.41 64 ASN A CA 1
ATOM 465 C C . ASN A 1 64 ? 21.147 72.831 24.396 1.00 14.69 64 ASN A C 1
ATOM 466 O O . ASN A 1 64 ? 20.505 73.885 24.511 1.00 15.19 64 ASN A O 1
ATOM 471 N N . ILE A 1 65 ? 20.636 71.714 23.879 1.00 13.63 65 ILE A N 1
ATOM 472 C CA . ILE A 1 65 ? 19.218 71.626 23.516 1.00 12.58 65 ILE A CA 1
ATOM 473 C C . ILE A 1 65 ? 18.332 71.884 24.738 1.00 12.09 65 ILE A C 1
ATOM 474 O O . ILE A 1 65 ? 17.383 72.677 24.662 1.00 12.39 65 ILE A O 1
ATOM 479 N N . ALA A 1 66 ? 18.665 71.264 25.869 1.00 12.72 66 ALA A N 1
ATOM 480 C CA . ALA A 1 66 ? 17.928 71.497 27.118 1.00 12.95 66 ALA A CA 1
ATOM 481 C C . ALA A 1 66 ? 17.994 72.965 27.591 1.00 12.87 66 ALA A C 1
ATOM 482 O O . ALA A 1 66 ? 16.989 73.521 28.056 1.00 12.23 66 ALA A O 1
ATOM 484 N N . LYS A 1 67 ? 19.177 73.571 27.475 1.00 13.64 67 LYS A N 1
ATOM 485 C CA . LYS A 1 67 ? 19.397 74.976 27.815 1.00 15.91 67 LYS A CA 1
ATOM 486 C C . LYS A 1 67 ? 18.488 75.897 26.984 1.00 14.57 67 LYS A C 1
ATOM 487 O O . LYS A 1 67 ? 17.817 76.769 27.538 1.00 14.28 67 LYS A O 1
ATOM 493 N N . GLN A 1 68 ? 18.474 75.693 25.665 1.00 14.22 68 GLN A N 1
ATOM 494 C CA . GLN A 1 68 ? 17.673 76.546 24.779 1.00 14.88 68 GLN A CA 1
ATOM 495 C C . GLN A 1 68 ? 16.184 76.379 25.037 1.00 14.30 68 GLN A C 1
ATOM 496 O O . GLN A 1 68 ? 15.443 77.365 25.027 1.00 13.67 68 GLN A O 1
ATOM 502 N N . ILE A 1 69 ? 15.747 75.134 25.253 1.00 14.04 69 ILE A N 1
ATOM 503 C CA . ILE A 1 69 ? 14.332 74.878 25.566 1.00 13.84 69 ILE A CA 1
ATOM 504 C C . ILE A 1 69 ? 13.942 75.642 26.836 1.00 14.23 69 ILE A C 1
ATOM 505 O O . ILE A 1 69 ? 12.913 76.316 26.876 1.00 14.22 69 ILE A O 1
ATOM 510 N N . LYS A 1 70 ? 14.797 75.558 27.853 1.00 15.21 70 LYS A N 1
ATOM 511 C CA . LYS A 1 70 ? 14.593 76.258 29.114 1.00 17.08 70 LYS A CA 1
ATOM 512 C C . LYS A 1 70 ? 14.495 77.761 28.881 1.00 16.62 70 LYS A C 1
ATOM 513 O O . LYS A 1 70 ? 13.606 78.419 29.432 1.00 16.70 70 LYS A O 1
ATOM 519 N N . GLU A 1 71 ? 15.379 78.297 28.040 1.00 17.41 71 GLU A N 1
ATOM 520 C CA . GLU A 1 71 ? 15.392 79.733 27.780 1.00 20.16 71 GLU A CA 1
ATOM 521 C C . GLU A 1 71 ? 14.149 80.205 27.018 1.00 19.57 71 GLU A C 1
ATOM 522 O O . GLU A 1 71 ? 13.720 81.335 27.187 1.00 20.09 71 GLU A O 1
ATOM 528 N N . LYS A 1 72 ? 13.533 79.313 26.249 1.00 19.03 72 LYS A N 1
ATOM 529 C CA . LYS A 1 72 ? 12.343 79.643 25.467 1.00 20.23 72 LYS A CA 1
ATOM 530 C C . LYS A 1 72 ? 11.067 79.006 26.027 1.00 17.18 72 LYS A C 1
ATOM 531 O O . LYS A 1 72 ? 10.082 78.853 25.313 1.00 16.24 72 LYS A O 1
ATOM 537 N N . LYS A 1 73 ? 11.086 78.647 27.302 1.00 16.49 73 LYS A N 1
ATOM 538 C CA . LYS A 1 73 ? 10.003 77.872 27.904 1.00 17.42 73 LYS A CA 1
ATOM 539 C C . LYS A 1 73 ? 8.631 78.485 27.674 1.00 16.62 73 LYS A C 1
ATOM 540 O O . LYS A 1 73 ? 7.736 77.800 27.185 1.00 16.20 73 LYS A O 1
ATOM 546 N N . GLU A 1 74 ? 8.470 79.760 28.028 1.00 16.83 74 GLU A N 1
ATOM 547 C CA . GLU A 1 74 ? 7.163 80.404 27.898 1.00 17.46 74 GLU A CA 1
ATOM 548 C C . GLU A 1 74 ? 6.685 80.496 26.441 1.00 16.87 74 GLU A C 1
ATOM 549 O O . GLU A 1 74 ? 5.522 80.222 26.170 1.00 16.29 74 GLU A O 1
ATOM 555 N N . GLU A 1 75 ? 7.585 80.832 25.519 1.00 17.31 75 GLU A N 1
ATOM 556 C CA . GLU A 1 75 ? 7.265 80.874 24.077 1.00 19.01 75 GLU A CA 1
ATOM 557 C C . GLU A 1 75 ? 6.786 79.514 23.560 1.00 17.13 75 GLU A C 1
ATOM 558 O O . GLU A 1 75 ? 5.791 79.434 22.838 1.00 16.87 75 GLU A O 1
ATOM 564 N N . LEU A 1 76 ? 7.520 78.459 23.926 1.00 15.92 76 LEU A N 1
ATOM 565 C CA . LEU A 1 76 ? 7.190 77.085 23.519 1.00 14.87 76 LEU A CA 1
ATOM 566 C C . LEU A 1 76 ? 5.839 76.653 24.095 1.00 14.44 76 LEU A C 1
ATOM 567 O O . LEU A 1 76 ? 5.019 76.034 23.397 1.00 14.83 76 LEU A O 1
ATOM 572 N N . ALA A 1 77 ? 5.594 77.010 25.355 1.00 14.48 77 ALA A N 1
ATOM 573 C CA . ALA A 1 77 ? 4.320 76.709 26.004 1.00 14.75 77 ALA A CA 1
ATOM 574 C C . ALA A 1 77 ? 3.136 77.382 25.289 1.00 15.50 77 ALA A C 1
ATOM 575 O O . ALA A 1 77 ? 2.090 76.746 25.088 1.00 14.96 77 ALA A O 1
ATOM 577 N N . LYS A 1 78 ? 3.311 78.650 24.897 1.00 16.77 78 LYS A N 1
ATOM 578 C CA . LYS A 1 78 ? 2.286 79.403 24.147 1.00 18.02 78 LYS A CA 1
ATOM 579 C C . LYS A 1 78 ? 1.975 78.753 22.796 1.00 17.04 78 LYS A C 1
ATOM 580 O O . LYS A 1 78 ? 0.815 78.703 22.380 1.00 16.67 78 LYS A O 1
ATOM 586 N N . ILE A 1 79 ? 3.012 78.258 22.119 1.00 16.09 79 ILE A N 1
ATOM 587 C CA . ILE A 1 79 ? 2.831 77.542 20.857 1.00 15.62 79 ILE A CA 1
ATOM 588 C C . ILE A 1 79 ? 1.993 76.273 21.042 1.00 14.52 79 ILE A C 1
ATOM 589 O O . ILE A 1 79 ? 1.093 76.000 20.242 1.00 14.84 79 ILE A O 1
ATOM 594 N N . LEU A 1 80 ? 2.268 75.508 22.094 1.00 13.74 80 LEU A N 1
ATOM 595 C CA . LEU A 1 80 ? 1.449 74.334 22.408 1.00 13.90 80 LEU A CA 1
ATOM 596 C C . LEU A 1 80 ? -0.015 74.696 22.622 1.00 14.35 80 LEU A C 1
ATOM 597 O O . LEU A 1 80 ? -0.923 73.993 22.155 1.00 14.17 80 LEU A O 1
ATOM 602 N N . ALA A 1 81 ? -0.249 75.809 23.313 1.00 14.17 81 ALA A N 1
ATOM 603 C CA . ALA A 1 81 ? -1.614 76.273 23.544 1.00 13.80 81 ALA A CA 1
ATOM 604 C C . ALA A 1 81 ? -2.324 76.674 22.250 1.00 14.31 81 ALA A C 1
ATOM 605 O O . ALA A 1 81 ? -3.452 76.245 21.997 1.00 14.20 81 ALA A O 1
ATOM 607 N N . ILE A 1 82 ? -1.655 77.467 21.419 1.00 15.38 82 ILE A N 1
ATOM 608 C CA . ILE A 1 82 ? -2.262 77.941 20.168 1.00 16.60 82 ILE A CA 1
ATOM 609 C C . ILE A 1 82 ? -2.413 76.831 19.113 1.00 16.09 82 ILE A C 1
ATOM 610 O O . ILE A 1 82 ? -3.434 76.758 18.438 1.00 15.98 82 ILE A O 1
ATOM 615 N N . ASP A 1 83 ? -1.405 75.969 18.994 1.00 15.41 83 ASP A N 1
ATOM 616 C CA . ASP A 1 83 ? -1.327 74.958 17.928 1.00 15.28 83 ASP A CA 1
ATOM 617 C C . ASP A 1 83 ? -1.967 73.621 18.331 1.00 14.14 83 ASP A C 1
ATOM 618 O O . ASP A 1 83 ? -2.741 73.051 17.568 1.00 14.14 83 ASP A O 1
ATOM 623 N N . ALA A 1 84 ? -1.645 73.119 19.521 1.00 13.38 84 ALA A N 1
ATOM 624 C CA . ALA A 1 84 ? -2.218 71.849 19.988 1.00 13.01 84 ALA A CA 1
ATOM 625 C C . ALA A 1 84 ? -3.495 72.035 20.814 1.00 12.32 84 ALA A C 1
ATOM 626 O O . ALA A 1 84 ? -4.151 71.063 21.167 1.00 12.96 84 ALA A O 1
ATOM 628 N N . GLY A 1 85 ? -3.834 73.285 21.128 1.00 12.78 85 GLY A N 1
ATOM 629 C CA . GLY A 1 85 ? -5.022 73.580 21.945 1.00 13.75 85 GLY A CA 1
ATOM 630 C C . GLY A 1 85 ? -4.852 73.161 23.392 1.00 14.22 85 GLY A C 1
ATOM 631 O O . GLY A 1 85 ? -5.836 72.913 24.090 1.00 14.28 85 GLY A O 1
ATOM 632 N N . LYS A 1 86 ? -3.603 73.072 23.836 1.00 14.11 86 LYS A N 1
ATOM 633 C CA . LYS A 1 86 ? -3.286 72.585 25.170 1.00 14.65 86 LYS A CA 1
ATOM 634 C C . LYS A 1 86 ? -3.329 73.725 26.191 1.00 13.95 86 LYS A C 1
ATOM 635 O O . LYS A 1 86 ? -2.623 74.718 26.019 1.00 13.81 86 LYS A O 1
ATOM 641 N N . PRO A 1 87 ? -4.142 73.581 27.266 1.00 14.28 87 PRO A N 1
ATOM 642 C CA . PRO A 1 87 ? -4.191 74.628 28.295 1.00 14.80 87 PRO A CA 1
ATOM 643 C C . PRO A 1 87 ? -2.787 75.012 28.738 1.00 15.50 87 PRO A C 1
ATOM 644 O O . PRO A 1 87 ? -1.940 74.137 28.956 1.00 15.17 87 PRO A O 1
ATOM 648 N N . ILE A 1 88 ? -2.557 76.316 28.871 1.00 16.01 88 ILE A N 1
ATOM 649 C CA . ILE A 1 88 ? -1.211 76.847 29.076 1.00 16.56 88 ILE A CA 1
ATOM 650 C C . ILE A 1 88 ? -0.483 76.226 30.278 1.00 16.61 88 ILE A C 1
ATOM 651 O O . ILE A 1 88 ? 0.715 75.966 30.191 1.00 16.59 88 ILE A O 1
ATOM 656 N N . LYS A 1 89 ? -1.190 75.967 31.379 1.00 17.00 89 LYS A N 1
ATOM 657 C CA . LYS A 1 89 ? -0.538 75.362 32.555 1.00 18.06 89 LYS A CA 1
ATOM 658 C C . LYS A 1 89 ? -0.017 73.959 32.227 1.00 17.10 89 LYS A C 1
ATOM 659 O O . LYS A 1 89 ? 1.068 73.580 32.667 1.00 17.12 89 LYS A O 1
ATOM 665 N N . GLN A 1 90 ? -0.779 73.212 31.427 1.00 16.67 90 GLN A N 1
ATOM 666 C CA . GLN A 1 90 ? -0.372 71.875 30.984 1.00 17.42 90 GLN A CA 1
ATOM 667 C C . GLN A 1 90 ? 0.756 71.956 29.962 1.00 15.29 90 GLN A C 1
ATOM 668 O O . GLN A 1 90 ? 1.677 71.130 29.973 1.00 15.23 90 GLN A O 1
ATOM 674 N N . ALA A 1 91 ? 0.685 72.957 29.091 1.00 14.15 91 ALA A N 1
ATOM 675 C CA . ALA A 1 91 ? 1.766 73.231 28.144 1.00 14.14 91 ALA A CA 1
ATOM 676 C C . ALA A 1 91 ? 3.118 73.468 28.850 1.00 13.89 91 ALA A C 1
ATOM 677 O O . ALA A 1 91 ? 4.137 72.906 28.440 1.00 13.69 91 ALA A O 1
ATOM 679 N N . ARG A 1 92 ? 3.127 74.270 29.920 1.00 14.32 92 ARG A N 1
ATOM 680 C CA . ARG A 1 92 ? 4.363 74.495 30.688 1.00 14.67 92 ARG A CA 1
ATOM 681 C C . ARG A 1 92 ? 4.932 73.186 31.240 1.00 13.32 92 ARG A C 1
ATOM 682 O O . ARG A 1 92 ? 6.150 72.957 31.207 1.00 13.65 92 ARG A O 1
ATOM 690 N N . VAL A 1 93 ? 4.057 72.321 31.746 1.00 12.62 93 VAL A N 1
ATOM 691 C CA . VAL A 1 93 ? 4.490 71.015 32.267 1.00 12.79 93 VAL A CA 1
ATOM 692 C C . VAL A 1 93 ? 5.159 70.190 31.150 1.00 13.11 93 VAL A C 1
ATOM 693 O O . VAL A 1 93 ? 6.234 69.620 31.368 1.00 13.84 93 VAL A O 1
ATOM 697 N N . GLU A 1 94 ? 4.558 70.156 29.956 1.00 13.24 94 GLU A N 1
ATOM 698 C CA . GLU A 1 94 ? 5.206 69.432 28.850 1.00 13.12 94 GLU A CA 1
ATOM 699 C C . GLU A 1 94 ? 6.608 69.974 28.543 1.00 11.75 94 GLU A C 1
ATOM 700 O O . GLU A 1 94 ? 7.561 69.197 28.341 1.00 12.02 94 GLU A O 1
ATOM 706 N N . VAL A 1 95 ? 6.741 71.300 28.502 1.00 11.81 95 VAL A N 1
ATOM 707 C CA . VAL A 1 95 ? 8.027 71.908 28.160 1.00 11.80 95 VAL A CA 1
ATOM 708 C C . VAL A 1 95 ? 9.037 71.509 29.228 1.00 11.23 95 VAL A C 1
ATOM 709 O O . VAL A 1 95 ? 10.157 71.114 28.908 1.00 11.34 95 VAL A O 1
ATOM 713 N N . GLU A 1 96 ? 8.621 71.591 30.484 1.00 12.32 96 GLU A N 1
ATOM 714 C CA . GLU A 1 96 ? 9.492 71.234 31.589 1.00 14.07 96 GLU A CA 1
ATOM 715 C C . GLU A 1 96 ? 9.998 69.783 31.477 1.00 13.40 96 GLU A C 1
ATOM 716 O O . GLU A 1 96 ? 11.204 69.522 31.651 1.00 13.18 96 GLU A O 1
ATOM 722 N N . ARG A 1 97 ? 9.081 68.857 31.170 1.00 12.91 97 ARG A N 1
ATOM 723 C CA . ARG A 1 97 ? 9.439 67.444 30.948 1.00 13.49 97 ARG A CA 1
ATOM 724 C C . ARG A 1 97 ? 10.455 67.283 29.822 1.00 10.96 97 ARG A C 1
ATOM 725 O O . ARG A 1 97 ? 11.381 66.473 29.920 1.00 11.73 97 ARG A O 1
ATOM 733 N N . SER A 1 98 ? 10.286 68.047 28.750 1.00 10.23 98 SER A N 1
ATOM 734 C CA . SER A 1 98 ? 11.153 67.914 27.579 1.00 10.95 98 SER A CA 1
ATOM 735 C C . SER A 1 98 ? 12.594 68.334 27.923 1.00 10.61 98 SER A C 1
ATOM 736 O O . SER A 1 98 ? 13.560 67.730 27.419 1.00 9.60 98 SER A O 1
ATOM 739 N N . ILE A 1 99 ? 12.740 69.332 28.810 1.00 11.79 99 ILE A N 1
ATOM 740 C CA . ILE A 1 99 ? 14.071 69.745 29.277 1.00 12.50 99 ILE A CA 1
ATOM 741 C C . ILE A 1 99 ? 14.731 68.570 29.990 1.00 11.20 99 ILE A C 1
ATOM 742 O O . ILE A 1 99 ? 15.912 68.266 29.742 1.00 11.18 99 ILE A O 1
ATOM 747 N N . GLY A 1 100 ? 13.959 67.906 30.859 1.00 10.44 100 GLY A N 1
ATOM 748 C CA . GLY A 1 100 ? 14.469 66.753 31.599 1.00 10.76 100 GLY A CA 1
ATOM 749 C C . GLY A 1 100 ? 14.881 65.599 30.695 1.00 10.80 100 GLY A C 1
ATOM 750 O O . GLY A 1 100 ? 15.874 64.902 30.962 1.00 11.66 100 GLY A O 1
ATOM 751 N N . THR A 1 101 ? 14.092 65.359 29.649 1.00 10.77 101 THR A N 1
ATOM 752 C CA . THR A 1 101 ? 14.366 64.271 28.726 1.00 10.46 101 THR A CA 1
ATOM 753 C C . THR A 1 101 ? 15.699 64.466 28.000 1.00 9.59 101 THR A C 1
ATOM 754 O O . THR A 1 101 ? 16.501 63.530 27.932 1.00 9.65 101 THR A O 1
ATOM 758 N N . PHE A 1 102 ? 15.967 65.680 27.516 1.00 9.79 102 PHE A N 1
ATOM 759 C CA . PHE A 1 102 ? 17.261 65.939 26.897 1.00 10.77 102 PHE A CA 1
ATOM 760 C C . PHE A 1 102 ? 18.411 65.828 27.902 1.00 10.07 102 PHE A C 1
ATOM 761 O O . PHE A 1 102 ? 19.478 65.268 27.584 1.00 9.62 102 PHE A O 1
ATOM 769 N N . LYS A 1 103 ? 18.193 66.313 29.129 1.00 10.50 103 LYS A N 1
ATOM 770 C CA . LYS A 1 103 ? 19.233 66.203 30.149 1.00 12.25 103 LYS A CA 1
ATOM 771 C C . LYS A 1 103 ? 19.551 64.757 30.520 1.00 10.36 103 LYS A C 1
ATOM 772 O O . LYS A 1 103 ? 20.743 64.388 30.695 1.00 10.02 103 LYS A O 1
ATOM 778 N N . LEU A 1 104 ? 18.509 63.940 30.646 1.00 9.56 104 LEU A N 1
ATOM 779 C CA . LEU A 1 104 ? 18.707 62.549 31.035 1.00 10.06 104 LEU A CA 1
ATOM 780 C C . LEU A 1 104 ? 19.480 61.801 29.957 1.00 9.77 104 LEU A C 1
ATOM 781 O O . LEU A 1 104 ? 20.373 61.003 30.268 1.00 10.39 104 LEU A O 1
ATOM 786 N N . ALA A 1 105 ? 19.158 62.085 28.689 1.00 9.86 105 ALA A N 1
ATOM 787 C CA . ALA A 1 105 ? 19.895 61.529 27.558 1.00 9.76 105 ALA A CA 1
ATOM 788 C C . ALA A 1 105 ? 21.368 61.907 27.633 1.00 10.20 105 ALA A C 1
ATOM 789 O O . ALA A 1 105 ? 22.224 61.071 27.358 1.00 10.49 105 ALA A O 1
ATOM 791 N N . ALA A 1 106 ? 21.652 63.155 28.023 1.00 10.51 106 ALA A N 1
ATOM 792 C CA . ALA A 1 106 ? 23.023 63.635 28.154 1.00 10.89 106 ALA A CA 1
ATOM 793 C C . ALA A 1 106 ? 23.778 62.806 29.196 1.00 11.39 106 ALA A C 1
ATOM 794 O O . ALA A 1 106 ? 24.928 62.371 28.953 1.00 12.54 106 ALA A O 1
ATOM 796 N N . PHE A 1 107 ? 23.119 62.559 30.329 1.00 11.42 107 PHE A N 1
ATOM 797 C CA A PHE A 1 107 ? 23.776 61.764 31.339 0.50 12.56 107 PHE A CA 1
ATOM 798 C CA B PHE A 1 107 ? 23.621 61.713 31.446 0.50 12.43 107 PHE A CA 1
ATOM 799 C C . PHE A 1 107 ? 23.945 60.297 30.953 1.00 11.16 107 PHE A C 1
ATOM 800 O O . PHE A 1 107 ? 25.015 59.731 31.227 1.00 11.34 107 PHE A O 1
ATOM 815 N N . TYR A 1 108 ? 22.988 59.714 30.231 1.00 9.83 108 TYR A N 1
ATOM 816 C CA . TYR A 1 108 ? 23.175 58.332 29.774 1.00 9.80 108 TYR A CA 1
ATOM 817 C C . TYR A 1 108 ? 24.256 58.142 28.714 1.00 9.02 108 TYR A C 1
ATOM 818 O O . TYR A 1 108 ? 24.840 57.059 28.652 1.00 9.01 108 TYR A O 1
ATOM 827 N N . VAL A 1 109 ? 24.544 59.163 27.894 1.00 9.34 109 VAL A N 1
ATOM 828 C CA . VAL A 1 109 ? 25.682 59.057 26.958 1.00 10.36 109 VAL A CA 1
ATOM 829 C C . VAL A 1 109 ? 26.944 58.753 27.750 1.00 10.96 109 VAL A C 1
ATOM 830 O O . VAL A 1 109 ? 27.789 57.949 27.333 1.00 10.62 109 VAL A O 1
ATOM 834 N N . LYS A 1 110 ? 27.049 59.398 28.898 1.00 12.20 110 LYS A N 1
ATOM 835 C CA . LYS A 1 110 ? 28.215 59.197 29.758 1.00 13.65 110 LYS A CA 1
ATOM 836 C C . LYS A 1 110 ? 28.167 57.925 30.601 1.00 12.55 110 LYS A C 1
ATOM 837 O O . LYS A 1 110 ? 29.194 57.332 30.862 1.00 13.02 110 LYS A O 1
ATOM 843 N N . GLU A 1 111 ? 26.984 57.537 31.046 1.00 11.87 111 GLU A N 1
ATOM 844 C CA . GLU A 1 111 ? 26.870 56.503 32.063 1.00 12.50 111 GLU A CA 1
ATOM 845 C C . GLU A 1 111 ? 26.422 55.147 31.565 1.00 12.98 111 GLU A C 1
ATOM 846 O O . GLU A 1 111 ? 26.562 54.178 32.276 1.00 12.43 111 GLU A O 1
ATOM 852 N N . HIS A 1 112 ? 25.844 55.062 30.373 1.00 13.47 112 HIS A N 1
ATOM 853 C CA A HIS A 1 112 ? 25.334 53.775 29.854 0.50 14.79 112 HIS A CA 1
ATOM 854 C CA B HIS A 1 112 ? 25.307 53.775 29.969 0.50 14.83 112 HIS A CA 1
ATOM 855 C C . HIS A 1 112 ? 26.392 52.680 30.022 1.00 12.49 112 HIS A C 1
ATOM 856 O O . HIS A 1 112 ? 27.522 52.887 29.655 1.00 11.74 112 HIS A O 1
ATOM 869 N N . ARG A 1 113 ? 26.011 51.510 30.506 1.00 12.01 113 ARG A N 1
ATOM 870 C CA . ARG A 1 113 ? 26.995 50.478 30.806 1.00 13.28 113 ARG A CA 1
ATOM 871 C C . ARG A 1 113 ? 26.911 49.342 29.799 1.00 12.64 113 ARG A C 1
ATOM 872 O O . ARG A 1 113 ? 25.827 48.976 29.378 1.00 13.82 113 ARG A O 1
ATOM 880 N N . ASP A 1 114 ? 28.066 48.846 29.385 1.00 12.08 114 ASP A N 1
ATOM 881 C CA A ASP A 1 114 ? 28.177 47.608 28.625 0.50 12.95 114 ASP A CA 1
ATOM 882 C CA B ASP A 1 114 ? 28.129 47.600 28.647 0.50 12.83 114 ASP A CA 1
ATOM 883 C C . ASP A 1 114 ? 28.663 46.532 29.597 1.00 10.95 114 ASP A C 1
ATOM 884 O O . ASP A 1 114 ? 28.971 46.828 30.753 1.00 10.69 114 ASP A O 1
ATOM 893 N N . GLU A 1 115 ? 28.762 45.293 29.144 1.00 9.82 115 GLU A N 1
ATOM 894 C CA . GLU A 1 115 ? 29.105 44.205 30.063 1.00 10.06 115 GLU A CA 1
ATOM 895 C C . GLU A 1 115 ? 30.295 43.389 29.608 1.00 9.87 115 GLU A C 1
ATOM 896 O O . GLU A 1 115 ? 30.684 43.414 28.437 1.00 10.18 115 GLU A O 1
ATOM 902 N N . VAL A 1 116 ? 30.879 42.685 30.571 1.00 9.83 116 VAL A N 1
ATOM 903 C CA . VAL A 1 116 ? 31.958 41.751 30.332 1.00 10.60 116 VAL A CA 1
ATOM 904 C C . VAL A 1 116 ? 31.489 40.364 30.798 1.00 11.13 116 VAL A C 1
ATOM 905 O O . VAL A 1 116 ? 30.980 40.203 31.911 1.00 10.66 116 VAL A O 1
ATOM 909 N N . ILE A 1 117 ? 31.661 39.361 29.940 1.00 12.57 117 ILE A N 1
ATOM 910 C CA . ILE A 1 117 ? 31.227 38.001 30.262 1.00 13.81 117 ILE A CA 1
ATOM 911 C C . ILE A 1 117 ? 32.426 37.094 30.551 1.00 14.02 117 ILE A C 1
ATOM 912 O O . ILE A 1 117 ? 33.378 37.092 29.782 1.00 13.54 117 ILE A O 1
ATOM 917 N N . PRO A 1 118 ? 32.378 36.322 31.666 1.00 14.66 118 PRO A N 1
ATOM 918 C CA . PRO A 1 118 ? 33.521 35.495 32.045 1.00 14.76 118 PRO A CA 1
ATOM 919 C C . PRO A 1 118 ? 33.861 34.473 30.987 1.00 15.09 118 PRO A C 1
ATOM 920 O O . PRO A 1 118 ? 32.962 33.938 30.317 1.00 15.14 118 PRO A O 1
ATOM 924 N N . SER A 1 119 ? 35.157 34.233 30.826 1.00 15.33 119 SER A N 1
ATOM 925 C CA . SER A 1 119 ? 35.641 33.226 29.900 1.00 15.69 119 SER A CA 1
ATOM 926 C C . SER A 1 119 ? 37.085 32.893 30.254 1.00 15.04 119 SER A C 1
ATOM 927 O O . SER A 1 119 ? 37.877 33.790 30.491 1.00 15.43 119 SER A O 1
ATOM 930 N N . ASP A 1 120 ? 37.429 31.612 30.273 1.00 14.99 120 ASP A N 1
ATOM 931 C CA . ASP A 1 120 ? 38.825 31.209 30.437 1.00 16.35 120 ASP A CA 1
ATOM 932 C C . ASP A 1 120 ? 39.626 31.636 29.204 1.00 17.65 120 ASP A C 1
ATOM 933 O O . ASP A 1 120 ? 39.287 31.261 28.092 1.00 17.93 120 ASP A O 1
ATOM 938 N N . ASP A 1 121 ? 40.672 32.432 29.405 1.00 19.56 121 ASP A N 1
ATOM 939 C CA . ASP A 1 121 ? 41.576 32.829 28.307 1.00 21.22 121 ASP A CA 1
ATOM 940 C C . ASP A 1 121 ? 40.934 33.630 27.162 1.00 19.71 121 ASP A C 1
ATOM 941 O O . ASP A 1 121 ? 41.507 33.716 26.074 1.00 19.83 121 ASP A O 1
ATOM 946 N N . ARG A 1 122 ? 39.745 34.186 27.387 1.00 17.75 122 ARG A N 1
ATOM 947 C CA . ARG A 1 122 ? 39.158 35.153 26.445 1.00 16.34 122 ARG A CA 1
ATOM 948 C C . ARG A 1 122 ? 38.544 36.311 27.213 1.00 13.75 122 ARG A C 1
ATOM 949 O O . ARG A 1 122 ? 37.953 36.091 28.277 1.00 13.89 122 ARG A O 1
ATOM 957 N N . LEU A 1 123 ? 38.707 37.532 26.695 1.00 12.10 123 LEU A N 1
ATOM 958 C CA . LEU A 1 123 ? 37.981 38.682 27.183 1.00 12.17 123 LEU A CA 1
ATOM 959 C C . LEU A 1 123 ? 36.770 38.857 26.257 1.00 10.74 123 LEU A C 1
ATOM 960 O O . LEU A 1 123 ? 36.942 39.076 25.060 1.00 11.34 123 LEU A O 1
ATOM 965 N N . ILE A 1 124 ? 35.560 38.702 26.794 1.00 9.90 124 ILE A N 1
ATOM 966 C CA . ILE A 1 124 ? 34.320 38.898 26.013 1.00 9.79 124 ILE A CA 1
ATOM 967 C C . ILE A 1 124 ? 33.594 40.124 26.557 1.00 8.49 124 ILE A C 1
ATOM 968 O O . ILE A 1 124 ? 33.255 40.159 27.743 1.00 9.30 124 ILE A O 1
ATOM 973 N N . PHE A 1 125 ? 33.362 41.127 25.711 1.00 8.45 125 PHE A N 1
ATOM 974 C CA . PHE A 1 125 ? 32.619 42.286 26.153 1.00 10.57 125 PHE A CA 1
ATOM 975 C C . PHE A 1 125 ? 31.664 42.780 25.069 1.00 9.64 125 PHE A C 1
ATOM 976 O O . PHE A 1 125 ? 31.793 42.402 23.891 1.00 9.39 125 PHE A O 1
ATOM 984 N N . THR A 1 126 ? 30.703 43.604 25.481 1.00 9.65 126 THR A N 1
ATOM 985 C CA . THR A 1 126 ? 29.737 44.161 24.562 1.00 9.83 126 THR A CA 1
ATOM 986 C C . THR A 1 126 ? 30.048 45.621 24.298 1.00 10.14 126 THR A C 1
ATOM 987 O O . THR A 1 126 ? 30.712 46.301 25.090 1.00 9.76 126 THR A O 1
ATOM 991 N N . ARG A 1 127 ? 29.569 46.078 23.152 1.00 10.69 127 ARG A N 1
ATOM 992 C CA . ARG A 1 127 ? 29.644 47.472 22.727 1.00 11.47 127 ARG A CA 1
ATOM 993 C C . ARG A 1 127 ? 28.335 47.784 22.030 1.00 11.96 127 ARG A C 1
ATOM 994 O O . ARG A 1 127 ? 27.929 47.030 21.146 1.00 13.55 127 ARG A O 1
ATOM 1002 N N . ARG A 1 128 ? 27.669 48.875 22.417 1.00 11.74 128 ARG A N 1
ATOM 1003 C CA . ARG A 1 128 ? 26.464 49.334 21.694 1.00 13.20 128 ARG A CA 1
ATOM 1004 C C . ARG A 1 128 ? 26.899 50.281 20.579 1.00 12.23 128 ARG A C 1
ATOM 1005 O O . ARG A 1 128 ? 27.787 51.125 20.784 1.00 11.93 128 ARG A O 1
ATOM 1013 N N . GLU A 1 129 ? 26.297 50.101 19.397 1.00 11.05 129 GLU A N 1
ATOM 1014 C CA . GLU A 1 129 ? 26.529 50.953 18.223 1.00 10.64 129 GLU A CA 1
ATOM 1015 C C . GLU A 1 129 ? 25.192 51.419 17.636 1.00 9.58 129 GLU A C 1
ATOM 1016 O O . GLU A 1 129 ? 24.191 50.743 17.813 1.00 10.18 129 GLU A O 1
ATOM 1022 N N . PRO A 1 130 ? 25.171 52.586 16.958 1.00 9.30 130 PRO A N 1
ATOM 1023 C CA . PRO A 1 130 ? 23.879 53.049 16.412 1.00 9.26 130 PRO A CA 1
ATOM 1024 C C . PRO A 1 130 ? 23.262 52.082 15.405 1.00 9.46 130 PRO A C 1
ATOM 1025 O O . PRO A 1 130 ? 23.995 51.363 14.706 1.00 9.42 130 PRO A O 1
ATOM 1029 N N . VAL A 1 131 ? 21.919 52.082 15.335 1.00 9.32 131 VAL A N 1
ATOM 1030 C CA . VAL A 1 131 ? 21.195 51.314 14.322 1.00 10.29 131 VAL A CA 1
ATOM 1031 C C . VAL A 1 131 ? 21.425 51.927 12.948 1.00 9.34 131 VAL A C 1
ATOM 1032 O O . VAL A 1 131 ? 21.411 51.222 11.958 1.00 10.09 131 VAL A O 1
ATOM 1036 N N . GLY A 1 132 ? 21.648 53.240 12.921 1.00 8.87 132 GLY A N 1
ATOM 1037 C CA . GLY A 1 132 ? 22.050 53.968 11.725 1.00 9.83 132 GLY A CA 1
ATOM 1038 C C . GLY A 1 132 ? 21.122 55.160 11.545 1.00 10.53 132 GLY A C 1
ATOM 1039 O O . GLY A 1 132 ? 21.316 56.211 12.177 1.00 11.47 132 GLY A O 1
ATOM 1040 N N . ILE A 1 133 ? 20.105 55.009 10.700 1.00 10.79 133 ILE A N 1
ATOM 1041 C CA . ILE A 1 133 ? 19.107 56.067 10.541 1.00 10.90 133 ILE A CA 1
ATOM 1042 C C . ILE A 1 133 ? 17.854 55.711 11.327 1.00 10.33 133 ILE A C 1
ATOM 1043 O O . ILE A 1 133 ? 17.222 54.676 11.068 1.00 10.41 133 ILE A O 1
ATOM 1048 N N . VAL A 1 134 ? 17.516 56.579 12.275 1.00 9.68 134 VAL A N 1
ATOM 1049 C CA . VAL A 1 134 ? 16.312 56.447 13.060 1.00 10.01 134 VAL A CA 1
ATOM 1050 C C . VAL A 1 134 ? 15.221 57.300 12.401 1.00 10.45 134 VAL A C 1
ATOM 1051 O O . VAL A 1 134 ? 15.390 58.507 12.219 1.00 10.67 134 VAL A O 1
ATOM 1055 N N . GLY A 1 135 ? 14.101 56.658 12.073 1.00 11.03 135 GLY A N 1
ATOM 1056 C CA . GLY A 1 135 ? 12.935 57.350 11.547 1.00 10.87 135 GLY A CA 1
ATOM 1057 C C . GLY A 1 135 ? 11.951 57.577 12.685 1.00 10.39 135 GLY A C 1
ATOM 1058 O O . GLY A 1 135 ? 11.404 56.619 13.215 1.00 11.92 135 GLY A O 1
ATOM 1059 N N . ALA A 1 136 ? 11.743 58.839 13.058 1.00 9.89 136 ALA A N 1
ATOM 1060 C CA . ALA A 1 136 ? 10.896 59.192 14.192 1.00 10.70 136 ALA A CA 1
ATOM 1061 C C . ALA A 1 136 ? 9.617 59.833 13.695 1.00 11.01 136 ALA A C 1
ATOM 1062 O O . ALA A 1 136 ? 9.659 60.805 12.933 1.00 10.87 136 ALA A O 1
ATOM 1064 N N . ILE A 1 137 ? 8.475 59.274 14.090 1.00 11.63 137 ILE A N 1
ATOM 1065 C CA . ILE A 1 137 ? 7.184 59.808 13.668 1.00 12.30 137 ILE A CA 1
ATOM 1066 C C . ILE A 1 137 ? 6.397 60.084 14.927 1.00 11.01 137 ILE A C 1
ATOM 1067 O O . ILE A 1 137 ? 6.104 59.169 15.696 1.00 10.80 137 ILE A O 1
ATOM 1072 N N . THR A 1 138 ? 6.084 61.356 15.141 1.00 10.99 138 THR A N 1
ATOM 1073 C CA . THR A 1 138 ? 5.608 61.826 16.447 1.00 12.15 138 THR A CA 1
ATOM 1074 C C . THR A 1 138 ? 4.172 62.343 16.358 1.00 12.64 138 THR A C 1
ATOM 1075 O O . THR A 1 138 ? 3.727 62.782 15.289 1.00 12.91 138 THR A O 1
ATOM 1079 N N . PRO A 1 139 ? 3.440 62.289 17.486 1.00 12.99 139 PRO A N 1
ATOM 1080 C CA . PRO A 1 139 ? 2.019 62.613 17.524 1.00 13.13 139 PRO A CA 1
ATOM 1081 C C . PRO A 1 139 ? 1.717 64.098 17.808 1.00 13.06 139 PRO A C 1
ATOM 1082 O O . PRO A 1 139 ? 2.614 64.853 18.190 1.00 13.66 139 PRO A O 1
ATOM 1086 N N . PHE A 1 140 ? 0.453 64.504 17.664 1.00 12.52 140 PHE A N 1
ATOM 1087 C CA . PHE A 1 140 ? 0.074 65.898 17.889 1.00 13.19 140 PHE A CA 1
ATOM 1088 C C . PHE A 1 140 ? -0.042 66.299 19.357 1.00 13.06 140 PHE A C 1
ATOM 1089 O O . PHE A 1 140 ? -0.024 67.488 19.664 1.00 13.35 140 PHE A O 1
ATOM 1097 N N . ASN A 1 141 ? -0.195 65.323 20.252 1.00 13.35 141 ASN A N 1
ATOM 1098 C CA . ASN A 1 141 ? -0.710 65.611 21.601 1.00 13.24 141 ASN A CA 1
ATOM 1099 C C . ASN A 1 141 ? 0.333 66.065 22.625 1.00 13.52 141 ASN A C 1
ATOM 1100 O O . ASN A 1 141 ? 0.070 66.956 23.446 1.00 13.88 141 ASN A O 1
ATOM 1105 N N . PHE A 1 142 ? 1.518 65.461 22.567 1.00 13.69 142 PHE A N 1
ATOM 1106 C CA . PHE A 1 142 ? 2.660 65.936 23.358 1.00 14.05 142 PHE A CA 1
ATOM 1107 C C . PHE A 1 142 ? 3.812 66.035 22.361 1.00 14.19 142 PHE A C 1
ATOM 1108 O O . PHE A 1 142 ? 4.783 65.273 22.438 1.00 14.98 142 PHE A O 1
ATOM 1116 N N . PRO A 1 143 ? 3.687 66.965 21.394 1.00 13.91 143 PRO A N 1
ATOM 1117 C CA . PRO A 1 143 ? 4.593 66.961 20.240 1.00 13.86 143 PRO A CA 1
ATOM 1118 C C . PRO A 1 143 ? 6.020 67.309 20.642 1.00 13.74 143 PRO A C 1
ATOM 1119 O O . PRO A 1 143 ? 6.960 66.913 19.940 1.00 13.95 143 PRO A O 1
ATOM 1123 N N . LEU A 1 144 ? 6.177 68.032 21.751 1.00 13.76 144 LEU A N 1
ATOM 1124 C CA . LEU A 1 144 ? 7.507 68.442 22.199 1.00 14.16 144 LEU A CA 1
ATOM 1125 C C . LEU A 1 144 ? 8.182 67.333 23.017 1.00 13.83 144 LEU A C 1
ATOM 1126 O O . LEU A 1 144 ? 9.272 66.859 22.651 1.00 13.28 144 LEU A O 1
ATOM 1131 N N . ASN A 1 145 ? 7.548 66.900 24.107 1.00 13.60 145 ASN A N 1
ATOM 1132 C CA . ASN A 1 145 ? 8.204 65.883 24.929 1.00 14.08 145 ASN A CA 1
ATOM 1133 C C . ASN A 1 145 ? 8.286 64.519 24.233 1.00 12.78 145 ASN A C 1
ATOM 1134 O O . ASN A 1 145 ? 9.267 63.802 24.396 1.00 12.44 145 ASN A O 1
ATOM 1139 N N . LEU A 1 146 ? 7.278 64.167 23.431 1.00 12.54 146 LEU A N 1
ATOM 1140 C CA . LEU A 1 146 ? 7.345 62.880 22.708 1.00 13.71 146 LEU A CA 1
ATOM 1141 C C . LEU A 1 146 ? 8.353 62.881 21.548 1.00 12.73 146 LEU A C 1
ATOM 1142 O O . LEU A 1 146 ? 8.906 61.828 21.202 1.00 13.17 146 LEU A O 1
ATOM 1147 N N . SER A 1 147 ? 8.583 64.058 20.951 1.00 12.27 147 SER A N 1
ATOM 1148 C CA . SER A 1 147 ? 9.728 64.262 20.061 1.00 11.88 147 SER A CA 1
ATOM 1149 C C . SER A 1 147 ? 11.044 64.137 20.850 1.00 11.46 147 SER A C 1
ATOM 1150 O O . SER A 1 147 ? 11.959 63.454 20.400 1.00 11.77 147 SER A O 1
ATOM 1153 N N . ALA A 1 148 ? 11.131 64.783 22.020 1.00 10.15 148 ALA A N 1
ATOM 1154 C CA . ALA A 1 148 ? 12.321 64.641 22.887 1.00 9.54 148 ALA A CA 1
ATOM 1155 C C . ALA A 1 148 ? 12.605 63.175 23.206 1.00 8.81 148 ALA A C 1
ATOM 1156 O O . ALA A 1 148 ? 13.755 62.734 23.159 1.00 9.58 148 ALA A O 1
ATOM 1158 N N . HIS A 1 149 ? 11.559 62.417 23.507 1.00 8.31 149 HIS A N 1
ATOM 1159 C CA . HIS A 1 149 ? 11.714 60.983 23.815 1.00 8.92 149 HIS A CA 1
ATOM 1160 C C . HIS A 1 149 ? 12.237 60.107 22.665 1.00 9.32 149 HIS A C 1
ATOM 1161 O O . HIS A 1 149 ? 12.616 58.969 22.907 1.00 10.22 149 HIS A O 1
ATOM 1168 N N . LYS A 1 150 ? 12.229 60.617 21.435 1.00 10.38 150 LYS A N 1
ATOM 1169 C CA . LYS A 1 150 ? 12.809 59.888 20.294 1.00 11.74 150 LYS A CA 1
ATOM 1170 C C . LYS A 1 150 ? 14.151 60.497 19.876 1.00 9.84 150 LYS A C 1
ATOM 1171 O O . LYS A 1 150 ? 15.126 59.777 19.618 1.00 10.53 150 LYS A O 1
ATOM 1177 N N . ILE A 1 151 ? 14.191 61.827 19.811 1.00 9.17 151 ILE A N 1
ATOM 1178 C CA . ILE A 1 151 ? 15.373 62.569 19.340 1.00 10.00 151 ILE A CA 1
ATOM 1179 C C . ILE A 1 151 ? 16.551 62.422 20.302 1.00 8.87 151 ILE A C 1
ATOM 1180 O O . ILE A 1 151 ? 17.674 62.144 19.870 1.00 9.41 151 ILE A O 1
ATOM 1185 N N . ALA A 1 152 ? 16.268 62.620 21.592 1.00 8.65 152 ALA A N 1
ATOM 1186 C CA . ALA A 1 152 ? 17.303 62.665 22.629 1.00 7.97 152 ALA A CA 1
ATOM 1187 C C . ALA A 1 152 ? 18.050 61.312 22.672 1.00 7.96 152 ALA A C 1
ATOM 1188 O O . ALA A 1 152 ? 19.283 61.289 22.552 1.00 7.97 152 ALA A O 1
ATOM 1190 N N . PRO A 1 153 ? 17.313 60.189 22.768 1.00 8.20 153 PRO A N 1
ATOM 1191 C CA . PRO A 1 153 ? 18.026 58.901 22.775 1.00 8.03 153 PRO A CA 1
ATOM 1192 C C . PRO A 1 153 ? 18.718 58.574 21.461 1.00 8.17 153 PRO A C 1
ATOM 1193 O O . PRO A 1 153 ? 19.783 57.939 21.484 1.00 7.84 153 PRO A O 1
ATOM 1197 N N . ALA A 1 154 ? 18.142 59.002 20.332 1.00 7.88 154 ALA A N 1
ATOM 1198 C CA . ALA A 1 154 ? 18.764 58.812 18.998 1.00 8.83 154 ALA A CA 1
ATOM 1199 C C . ALA A 1 154 ? 20.148 59.471 18.893 1.00 9.01 154 ALA A C 1
ATOM 1200 O O . ALA A 1 154 ? 21.119 58.840 18.475 1.00 9.56 154 ALA A O 1
ATOM 1202 N N . ILE A 1 155 ? 20.215 60.739 19.287 1.00 9.07 155 ILE A N 1
ATOM 1203 C CA . ILE A 1 155 ? 21.477 61.495 19.312 1.00 10.03 155 ILE A CA 1
ATOM 1204 C C . ILE A 1 155 ? 22.469 60.831 20.283 1.00 9.45 155 ILE A C 1
ATOM 1205 O O . ILE A 1 155 ? 23.652 60.645 19.948 1.00 9.47 155 ILE A O 1
ATOM 1210 N N . ALA A 1 156 ? 21.958 60.419 21.450 1.00 9.19 156 ALA A N 1
ATOM 1211 C CA . ALA A 1 156 ? 22.803 59.819 22.498 1.00 8.31 156 ALA A CA 1
ATOM 1212 C C . ALA A 1 156 ? 23.498 58.552 22.000 1.00 8.26 156 ALA A C 1
ATOM 1213 O O . ALA A 1 156 ? 24.601 58.241 22.419 1.00 8.81 156 ALA A O 1
ATOM 1215 N N . THR A 1 157 ? 22.848 57.853 21.068 1.00 8.39 157 THR A N 1
ATOM 1216 C CA . THR A 1 157 ? 23.319 56.551 20.596 1.00 8.93 157 THR A CA 1
ATOM 1217 C C . THR A 1 157 ? 23.987 56.630 19.216 1.00 8.55 157 THR A C 1
ATOM 1218 O O . THR A 1 157 ? 24.315 55.603 18.620 1.00 9.50 157 THR A O 1
ATOM 1222 N N . GLY A 1 158 ? 24.207 57.857 18.740 1.00 8.77 158 GLY A N 1
ATOM 1223 C CA . GLY A 1 158 ? 25.021 58.096 17.540 1.00 8.92 158 GLY A CA 1
ATOM 1224 C C . GLY A 1 158 ? 24.286 57.860 16.226 1.00 8.73 158 GLY A C 1
ATOM 1225 O O . GLY A 1 158 ? 24.919 57.563 15.218 1.00 9.35 158 GLY A O 1
ATOM 1226 N N . ASN A 1 159 ? 22.954 58.011 16.234 1.00 8.66 159 ASN A N 1
ATOM 1227 C CA . ASN A 1 159 ? 22.129 57.876 15.031 1.00 8.96 159 ASN A CA 1
ATOM 1228 C C . ASN A 1 159 ? 21.902 59.186 14.285 1.00 8.71 159 ASN A C 1
ATOM 1229 O O . ASN A 1 159 ? 21.818 60.250 14.887 1.00 8.99 159 ASN A O 1
ATOM 1234 N N . VAL A 1 160 ? 21.786 59.084 12.962 1.00 9.16 160 VAL A N 1
ATOM 1235 C CA . VAL A 1 160 ? 21.145 60.138 12.157 1.00 9.87 160 VAL A CA 1
ATOM 1236 C C . VAL A 1 160 ? 19.614 60.017 12.294 1.00 9.44 160 VAL A C 1
ATOM 1237 O O . VAL A 1 160 ? 19.103 58.920 12.511 1.00 9.67 160 VAL A O 1
ATOM 1241 N N . ILE A 1 161 ? 18.907 61.143 12.193 1.00 9.64 161 ILE A N 1
ATOM 1242 C CA . ILE A 1 161 ? 17.446 61.170 12.398 1.00 10.66 161 ILE A CA 1
ATOM 1243 C C . ILE A 1 161 ? 16.705 61.784 11.216 1.00 10.88 161 ILE A C 1
ATOM 1244 O O . ILE A 1 161 ? 17.080 62.854 10.710 1.00 10.34 161 ILE A O 1
ATOM 1249 N N . VAL A 1 162 ? 15.643 61.103 10.791 1.00 10.87 162 VAL A N 1
ATOM 1250 C CA . VAL A 1 162 ? 14.631 61.730 9.937 1.00 10.81 162 VAL A CA 1
ATOM 1251 C C . VAL A 1 162 ? 13.337 61.711 10.739 1.00 10.28 162 VAL A C 1
ATOM 1252 O O . VAL A 1 162 ? 12.931 60.674 11.264 1.00 11.39 162 VAL A O 1
ATOM 1256 N N . HIS A 1 163 ? 12.724 62.878 10.876 1.00 9.91 163 HIS A N 1
ATOM 1257 C CA . HIS A 1 163 ? 11.626 63.055 11.828 1.00 11.14 163 HIS A CA 1
ATOM 1258 C C . HIS A 1 163 ? 10.413 63.687 11.162 1.00 11.26 163 HIS A C 1
ATOM 1259 O O . HIS A 1 163 ? 10.496 64.820 10.682 1.00 11.29 163 HIS A O 1
ATOM 1266 N N . HIS A 1 164 ? 9.294 62.960 11.140 1.00 11.34 164 HIS A N 1
ATOM 1267 C CA . HIS A 1 164 ? 8.029 63.541 10.683 1.00 12.11 164 HIS A CA 1
ATOM 1268 C C . HIS A 1 164 ? 7.123 63.860 11.870 1.00 10.03 164 HIS A C 1
ATOM 1269 O O . HIS A 1 164 ? 6.690 62.947 12.584 1.00 10.15 164 HIS A O 1
ATOM 1276 N N . PRO A 1 165 ? 6.818 65.154 12.079 1.00 10.27 165 PRO A N 1
ATOM 1277 C CA . PRO A 1 165 ? 5.905 65.531 13.167 1.00 10.98 165 PRO A CA 1
ATOM 1278 C C . PRO A 1 165 ? 4.459 65.521 12.692 1.00 11.58 165 PRO A C 1
ATOM 1279 O O . PRO A 1 165 ? 4.215 65.712 11.508 1.00 12.18 165 PRO A O 1
ATOM 1283 N N . SER A 1 166 ? 3.509 65.314 13.601 1.00 12.28 166 SER A N 1
ATOM 1284 C CA . SER A 1 166 ? 2.097 65.394 13.231 1.00 13.26 166 SER A CA 1
ATOM 1285 C C . SER A 1 166 ? 1.738 66.775 12.659 1.00 13.57 166 SER A C 1
ATOM 1286 O O . SER A 1 166 ? 2.087 67.817 13.231 1.00 13.90 166 SER A O 1
ATOM 1289 N N . SER A 1 167 ? 1.071 66.770 11.507 1.00 13.59 167 SER A N 1
ATOM 1290 C CA . SER A 1 167 ? 0.593 68.001 10.880 1.00 14.47 167 SER A CA 1
ATOM 1291 C C . SER A 1 167 ? -0.462 68.734 11.714 1.00 14.35 167 SER A C 1
ATOM 1292 O O . SER A 1 167 ? -0.753 69.911 11.467 1.00 13.91 167 SER A O 1
ATOM 1295 N N . LYS A 1 168 ? -1.023 68.046 12.702 1.00 15.28 168 LYS A N 1
ATOM 1296 C CA . LYS A 1 168 ? -2.051 68.655 13.535 1.00 16.90 168 LYS A CA 1
ATOM 1297 C C . LYS A 1 168 ? -1.501 69.650 14.573 1.00 15.87 168 LYS A C 1
ATOM 1298 O O . LYS A 1 168 ? -2.248 70.509 15.054 1.00 16.35 168 LYS A O 1
ATOM 1304 N N . ALA A 1 169 ? -0.213 69.541 14.920 1.00 14.04 169 ALA A N 1
ATOM 1305 C CA . ALA A 1 169 ? 0.430 70.519 15.804 1.00 12.90 169 ALA A CA 1
ATOM 1306 C C . ALA A 1 169 ? 1.936 70.558 15.562 1.00 12.86 169 ALA A C 1
ATOM 1307 O O . ALA A 1 169 ? 2.717 70.273 16.470 1.00 13.69 169 ALA A O 1
ATOM 1309 N N . PRO A 1 170 ? 2.346 70.946 14.347 1.00 13.16 170 PRO A N 1
ATOM 1310 C CA . PRO A 1 170 ? 3.748 70.840 13.970 1.00 13.24 170 PRO A CA 1
ATOM 1311 C C . PRO A 1 170 ? 4.617 72.010 14.444 1.00 13.23 170 PRO A C 1
ATOM 1312 O O . PRO A 1 170 ? 5.836 71.914 14.366 1.00 12.42 170 PRO A O 1
ATOM 1316 N N . LEU A 1 171 ? 4.010 73.105 14.902 1.00 13.74 171 LEU A N 1
ATOM 1317 C CA . LEU A 1 171 ? 4.790 74.333 15.129 1.00 14.39 171 LEU A CA 1
ATOM 1318 C C . LEU A 1 171 ? 5.878 74.225 16.207 1.00 14.30 171 LEU A C 1
ATOM 1319 O O . LEU A 1 171 ? 6.977 74.764 16.021 1.00 14.10 171 LEU A O 1
ATOM 1324 N N . VAL A 1 172 ? 5.589 73.531 17.309 1.00 13.75 172 VAL A N 1
ATOM 1325 C CA . VAL A 1 172 ? 6.588 73.391 18.357 1.00 14.20 172 VAL A CA 1
ATOM 1326 C C . VAL A 1 172 ? 7.759 72.524 17.866 1.00 13.09 172 VAL A C 1
ATOM 1327 O O . VAL A 1 172 ? 8.887 72.696 18.331 1.00 13.48 172 VAL A O 1
ATOM 1331 N N . CYS A 1 173 ? 7.486 71.590 16.952 1.00 12.23 173 CYS A N 1
ATOM 1332 C CA . CYS A 1 173 ? 8.543 70.718 16.388 1.00 12.81 173 CYS A CA 1
ATOM 1333 C C . CYS A 1 173 ? 9.446 71.492 15.427 1.00 13.06 173 CYS A C 1
ATOM 1334 O O . CYS A 1 173 ? 10.652 71.257 15.366 1.00 13.00 173 CYS A O 1
ATOM 1337 N N . ILE A 1 174 ? 8.858 72.422 14.673 1.00 13.19 174 ILE A N 1
ATOM 1338 C CA . ILE A 1 174 ? 9.644 73.348 13.869 1.00 14.03 174 ILE A CA 1
ATOM 1339 C C . ILE A 1 174 ? 10.561 74.189 14.782 1.00 12.62 174 ILE A C 1
ATOM 1340 O O . ILE A 1 174 ? 11.735 74.379 14.466 1.00 12.52 174 ILE A O 1
ATOM 1345 N N . GLU A 1 175 ? 10.035 74.650 15.919 1.00 12.89 175 GLU A N 1
ATOM 1346 C CA . GLU A 1 175 ? 10.867 75.371 16.895 1.00 13.74 175 GLU A CA 1
ATOM 1347 C C . GLU A 1 175 ? 11.966 74.483 17.487 1.00 12.76 175 GLU A C 1
ATOM 1348 O O . GLU A 1 175 ? 13.124 74.909 17.589 1.00 12.29 175 GLU A O 1
ATOM 1354 N N . LEU A 1 176 ? 11.622 73.245 17.843 1.00 12.33 176 LEU A N 1
ATOM 1355 C CA . LEU A 1 176 ? 12.639 72.313 18.350 1.00 12.14 176 LEU A CA 1
ATOM 1356 C C . LEU A 1 176 ? 13.721 72.016 17.294 1.00 11.28 176 LEU A C 1
ATOM 1357 O O . LEU A 1 176 ? 14.904 71.899 17.614 1.00 11.15 176 LEU A O 1
ATOM 1362 N N . ALA A 1 177 ? 13.318 71.916 16.028 1.00 11.53 177 ALA A N 1
ATOM 1363 C CA . ALA A 1 177 ? 14.281 71.728 14.936 1.00 12.09 177 ALA A CA 1
ATOM 1364 C C . ALA A 1 177 ? 15.312 72.863 14.834 1.00 12.48 177 ALA A C 1
ATOM 1365 O O . ALA A 1 177 ? 16.502 72.612 14.590 1.00 13.05 177 ALA A O 1
ATOM 1367 N N . LYS A 1 178 ? 14.870 74.102 15.052 1.00 13.13 178 LYS A N 1
ATOM 1368 C CA . LYS A 1 178 ? 15.769 75.266 15.027 1.00 14.26 178 LYS A CA 1
ATOM 1369 C C . LYS A 1 178 ? 16.748 75.198 16.214 1.00 12.87 178 LYS A C 1
ATOM 1370 O O . LYS A 1 178 ? 17.949 75.497 16.083 1.00 12.78 178 LYS A O 1
ATOM 1376 N N . ILE A 1 179 ? 16.218 74.802 17.367 1.00 12.69 179 ILE A N 1
ATOM 1377 C CA . ILE A 1 179 ? 17.027 74.599 18.582 1.00 13.49 179 ILE A CA 1
ATOM 1378 C C . ILE A 1 179 ? 18.091 73.526 18.318 1.00 13.27 179 ILE A C 1
ATOM 1379 O O . ILE A 1 179 ? 19.275 73.727 18.613 1.00 13.11 179 ILE A O 1
ATOM 1384 N N . ILE A 1 180 ? 17.685 72.409 17.725 1.00 13.62 180 ILE A N 1
ATOM 1385 C CA . ILE A 1 180 ? 18.635 71.354 17.372 1.00 14.84 180 ILE A CA 1
ATOM 1386 C C . ILE A 1 180 ? 19.735 71.862 16.421 1.00 14.48 180 ILE A C 1
ATOM 1387 O O . ILE A 1 180 ? 20.919 71.612 16.654 1.00 14.38 180 ILE A O 1
ATOM 1392 N N . GLU A 1 181 ? 19.335 72.590 15.381 1.00 15.45 181 GLU A N 1
ATOM 1393 C CA . GLU A 1 181 ? 20.252 73.234 14.434 1.00 18.26 181 GLU A CA 1
ATOM 1394 C C . GLU A 1 181 ? 21.251 74.164 15.133 1.00 15.53 181 GLU A C 1
ATOM 1395 O O . GLU A 1 181 ? 22.448 74.116 14.842 1.00 14.96 181 GLU A O 1
ATOM 1401 N N . ASN A 1 182 ? 20.766 74.998 16.058 1.00 15.44 182 ASN A N 1
ATOM 1402 C CA . ASN A 1 182 ? 21.643 75.872 16.848 1.00 16.39 182 ASN A CA 1
ATOM 1403 C C . ASN A 1 182 ? 22.702 75.087 17.625 1.00 15.83 182 ASN A C 1
ATOM 1404 O O . ASN A 1 182 ? 23.867 75.481 17.652 1.00 16.13 182 ASN A O 1
ATOM 1409 N N . ALA A 1 183 ? 22.297 73.982 18.249 1.00 14.78 183 ALA A N 1
ATOM 1410 C CA . ALA A 1 183 ? 23.228 73.146 19.036 1.00 14.33 183 ALA A CA 1
ATOM 1411 C C . ALA A 1 183 ? 24.272 72.456 18.158 1.00 14.43 183 ALA A C 1
ATOM 1412 O O . ALA A 1 183 ? 25.467 72.439 18.482 1.00 15.16 183 ALA A O 1
ATOM 1414 N N . LEU A 1 184 ? 23.810 71.881 17.054 1.00 14.14 184 LEU A N 1
ATOM 1415 C CA . LEU A 1 184 ? 24.682 71.285 16.045 1.00 14.23 184 LEU A CA 1
ATOM 1416 C C . LEU A 1 184 ? 25.728 72.257 15.523 1.00 15.03 184 LEU A C 1
ATOM 1417 O O . LEU A 1 184 ? 26.892 71.888 15.392 1.00 15.24 184 LEU A O 1
ATOM 1422 N N . LYS A 1 185 ? 25.310 73.488 15.238 1.00 16.05 185 LYS A N 1
ATOM 1423 C CA . LYS A 1 185 ? 26.230 74.518 14.740 1.00 17.77 185 LYS A CA 1
ATOM 1424 C C . LYS A 1 185 ? 27.255 74.880 15.801 1.00 17.24 185 LYS A C 1
ATOM 1425 O O . LYS A 1 185 ? 28.446 75.010 15.500 1.00 17.25 185 LYS A O 1
ATOM 1431 N N . LYS A 1 186 ? 26.782 75.038 17.038 1.00 18.13 186 LYS A N 1
ATOM 1432 C CA . LYS A 1 186 ? 27.642 75.403 18.164 1.00 19.89 186 LYS A CA 1
ATOM 1433 C C . LYS A 1 186 ? 28.795 74.412 18.330 1.00 19.48 186 LYS A C 1
ATOM 1434 O O . LYS A 1 186 ? 29.923 74.819 18.643 1.00 19.18 186 LYS A O 1
ATOM 1440 N N . TYR A 1 187 ? 28.516 73.128 18.094 1.00 19.93 187 TYR A N 1
ATOM 1441 C CA . TYR A 1 187 ? 29.518 72.070 18.282 1.00 21.37 187 TYR A CA 1
ATOM 1442 C C . TYR A 1 187 ? 30.063 71.483 16.976 1.00 19.25 187 TYR A C 1
ATOM 1443 O O . TYR A 1 187 ? 30.661 70.403 16.976 1.00 18.80 187 TYR A O 1
ATOM 1452 N N . ASN A 1 188 ? 29.875 72.221 15.876 1.00 19.32 188 ASN A N 1
ATOM 1453 C CA . ASN A 1 188 ? 30.484 71.912 14.574 1.00 20.15 188 ASN A CA 1
ATOM 1454 C C . ASN A 1 188 ? 30.108 70.559 13.987 1.00 17.87 188 ASN A C 1
ATOM 1455 O O . ASN A 1 188 ? 30.954 69.823 13.465 1.00 17.61 188 ASN A O 1
ATOM 1460 N N . VAL A 1 189 ? 28.816 70.248 14.077 1.00 16.92 189 VAL A N 1
ATOM 1461 C CA . VAL A 1 189 ? 28.273 69.025 13.524 1.00 16.95 189 VAL A CA 1
ATOM 1462 C C . VAL A 1 189 ? 27.380 69.417 12.355 1.00 17.80 189 VAL A C 1
ATOM 1463 O O . VAL A 1 189 ? 26.589 70.357 12.483 1.00 18.14 189 VAL A O 1
ATOM 1467 N N . PRO A 1 190 ? 27.517 68.717 11.211 1.00 18.70 190 PRO A N 1
ATOM 1468 C CA . PRO A 1 190 ? 26.690 68.957 10.044 1.00 18.92 190 PRO A CA 1
ATOM 1469 C C . PRO A 1 190 ? 25.205 68.919 10.397 1.00 18.61 190 PRO A C 1
ATOM 1470 O O . PRO A 1 190 ? 24.776 68.080 11.194 1.00 18.40 190 PRO A O 1
ATOM 1474 N N . LEU A 1 191 ? 24.433 69.830 9.813 1.00 17.93 191 LEU A N 1
ATOM 1475 C CA . LEU A 1 191 ? 23.008 69.944 10.121 1.00 17.50 191 LEU A CA 1
ATOM 1476 C C . LEU A 1 191 ? 22.220 68.746 9.608 1.00 15.23 191 LEU A C 1
ATOM 1477 O O . LEU A 1 191 ? 21.136 68.449 10.106 1.00 15.35 191 LEU A O 1
ATOM 1482 N N . GLY A 1 192 ? 22.780 68.076 8.605 1.00 13.90 192 GLY A N 1
ATOM 1483 C CA . GLY A 1 192 ? 22.168 66.906 7.990 1.00 12.95 192 GLY A CA 1
ATOM 1484 C C . GLY A 1 192 ? 21.977 65.696 8.891 1.00 11.56 192 GLY A C 1
ATOM 1485 O O . GLY A 1 192 ? 21.332 64.726 8.477 1.00 11.58 192 GLY A O 1
ATOM 1486 N N . VAL A 1 193 ? 22.548 65.718 10.098 1.00 11.18 193 VAL A N 1
ATOM 1487 C CA . VAL A 1 193 ? 22.345 64.601 11.035 1.00 11.32 193 VAL A CA 1
ATOM 1488 C C . VAL A 1 193 ? 20.926 64.528 11.619 1.00 10.95 193 VAL A C 1
ATOM 1489 O O . VAL A 1 193 ? 20.531 63.486 12.132 1.00 10.36 193 VAL A O 1
ATOM 1493 N N . TYR A 1 194 ? 20.185 65.637 11.542 1.00 11.27 194 TYR A N 1
ATOM 1494 C CA . TYR A 1 194 ? 18.802 65.706 12.021 1.00 11.87 194 TYR A CA 1
ATOM 1495 C C . TYR A 1 194 ? 17.974 66.430 10.960 1.00 11.92 194 TYR A C 1
ATOM 1496 O O . TYR A 1 194 ? 18.329 67.522 10.525 1.00 12.52 194 TYR A O 1
ATOM 1505 N N . ASN A 1 195 ? 16.852 65.832 10.582 1.00 12.10 195 ASN A N 1
ATOM 1506 C CA . ASN A 1 195 ? 16.051 66.315 9.467 1.00 13.11 195 ASN A CA 1
ATOM 1507 C C . ASN A 1 195 ? 14.566 66.275 9.829 1.00 12.64 195 ASN A C 1
ATOM 1508 O O . ASN A 1 195 ? 14.024 65.191 10.016 1.00 12.82 195 ASN A O 1
ATOM 1513 N N . LEU A 1 196 ? 13.934 67.445 9.950 1.00 12.89 196 LEU A N 1
ATOM 1514 C CA . LEU A 1 196 ? 12.486 67.542 10.174 1.00 13.38 196 LEU A CA 1
ATOM 1515 C C . LEU A 1 196 ? 11.791 67.577 8.818 1.00 14.11 196 LEU A C 1
ATOM 1516 O O . LEU A 1 196 ? 12.078 68.455 7.991 1.00 15.25 196 LEU A O 1
ATOM 1521 N N . LEU A 1 197 ? 10.893 66.622 8.600 1.00 13.67 197 LEU A N 1
ATOM 1522 C CA . LEU A 1 197 ? 10.188 66.497 7.331 1.00 13.59 197 LEU A CA 1
ATOM 1523 C C . LEU A 1 197 ? 8.682 66.638 7.541 1.00 12.57 197 LEU A C 1
ATOM 1524 O O . LEU A 1 197 ? 8.015 65.738 8.056 1.00 13.13 197 LEU A O 1
ATOM 1529 N N . THR A 1 198 ? 8.155 67.786 7.137 1.00 11.53 198 THR A N 1
ATOM 1530 C CA . THR A 1 198 ? 6.745 68.106 7.363 1.00 10.61 198 THR A CA 1
ATOM 1531 C C . THR A 1 198 ? 5.958 67.784 6.102 1.00 10.19 198 THR A C 1
ATOM 1532 O O . THR A 1 198 ? 6.500 67.800 5.002 1.00 10.58 198 THR A O 1
ATOM 1536 N N . GLY A 1 199 ? 4.680 67.483 6.283 1.00 10.59 199 GLY A N 1
ATOM 1537 C CA . GLY A 1 199 ? 3.778 67.215 5.162 1.00 11.20 199 GLY A CA 1
ATOM 1538 C C . GLY A 1 199 ? 2.795 66.124 5.528 1.00 12.15 199 GLY A C 1
ATOM 1539 O O . GLY A 1 199 ? 2.601 65.819 6.705 1.00 12.18 199 GLY A O 1
ATOM 1540 N N . ALA A 1 200 ? 2.157 65.526 4.528 1.00 12.46 200 ALA A N 1
ATOM 1541 C CA . ALA A 1 200 ? 1.189 64.473 4.813 1.00 13.23 200 ALA A CA 1
ATOM 1542 C C . ALA A 1 200 ? 1.824 63.213 5.415 1.00 12.42 200 ALA A C 1
ATOM 1543 O O . ALA A 1 200 ? 2.773 62.665 4.854 1.00 12.64 200 ALA A O 1
ATOM 1545 N N . GLY A 1 201 ? 1.279 62.761 6.543 1.00 12.40 201 GLY A N 1
ATOM 1546 C CA . GLY A 1 201 ? 1.704 61.499 7.168 1.00 12.75 201 GLY A CA 1
ATOM 1547 C C . GLY A 1 201 ? 1.800 60.331 6.199 1.00 13.78 201 GLY A C 1
ATOM 1548 O O . GLY A 1 201 ? 2.784 59.599 6.193 1.00 13.92 201 GLY A O 1
ATOM 1549 N N . GLU A 1 202 ? 0.776 60.156 5.365 1.00 13.83 202 GLU A N 1
ATOM 1550 C CA . GLU A 1 202 ? 0.744 59.031 4.428 1.00 14.37 202 GLU A CA 1
ATOM 1551 C C . GLU A 1 202 ? 1.697 59.175 3.240 1.00 12.84 202 GLU A C 1
ATOM 1552 O O . GLU A 1 202 ? 1.858 58.236 2.452 1.00 13.33 202 GLU A O 1
ATOM 1558 N N . VAL A 1 203 ? 2.337 60.340 3.119 1.00 12.17 203 VAL A N 1
ATOM 1559 C CA . VAL A 1 203 ? 3.343 60.548 2.085 1.00 12.47 203 VAL A CA 1
ATOM 1560 C C . VAL A 1 203 ? 4.731 60.547 2.718 1.00 13.12 203 VAL A C 1
ATOM 1561 O O . VAL A 1 203 ? 5.547 59.675 2.437 1.00 13.34 203 VAL A O 1
ATOM 1565 N N . VAL A 1 204 ? 4.971 61.536 3.568 1.00 13.12 204 VAL A N 1
ATOM 1566 C CA . VAL A 1 204 ? 6.290 61.722 4.185 1.00 13.36 204 VAL A CA 1
ATOM 1567 C C . VAL A 1 204 ? 6.557 60.663 5.251 1.00 13.38 204 VAL A C 1
ATOM 1568 O O . VAL A 1 204 ? 7.604 59.995 5.229 1.00 13.09 204 VAL A O 1
ATOM 1572 N N . GLY A 1 205 ? 5.618 60.498 6.181 1.00 13.15 205 GLY A N 1
ATOM 1573 C CA . GLY A 1 205 ? 5.764 59.458 7.218 1.00 12.99 205 GLY A CA 1
ATOM 1574 C C . GLY A 1 205 ? 5.893 58.074 6.596 1.00 12.73 205 GLY A C 1
ATOM 1575 O O . GLY A 1 205 ? 6.776 57.282 6.964 1.00 12.36 205 GLY A O 1
ATOM 1576 N N . ASP A 1 206 ? 5.027 57.778 5.630 1.00 12.90 206 ASP A N 1
ATOM 1577 C CA . ASP A 1 206 ? 5.098 56.511 4.900 1.00 14.34 206 ASP A CA 1
ATOM 1578 C C . ASP A 1 206 ? 6.447 56.237 4.223 1.00 12.83 206 ASP A C 1
ATOM 1579 O O . ASP A 1 206 ? 6.947 55.104 4.257 1.00 11.77 206 ASP A O 1
ATOM 1584 N N . GLU A 1 207 ? 7.030 57.263 3.599 1.00 12.91 207 GLU A N 1
ATOM 1585 C CA . GLU A 1 207 ? 8.338 57.105 2.978 1.00 13.22 207 GLU A CA 1
ATOM 1586 C C . GLU A 1 207 ? 9.393 56.712 4.031 1.00 13.31 207 GLU A C 1
ATOM 1587 O O . GLU A 1 207 ? 10.216 55.844 3.766 1.00 12.37 207 GLU A O 1
ATOM 1593 N N . ILE A 1 208 ? 9.345 57.344 5.209 1.00 13.07 208 ILE A N 1
ATOM 1594 C CA . ILE A 1 208 ? 10.247 56.985 6.312 1.00 13.29 208 ILE A CA 1
ATOM 1595 C C . ILE A 1 208 ? 10.117 55.510 6.696 1.00 13.70 208 ILE A C 1
ATOM 1596 O O . ILE A 1 208 ? 11.123 54.828 6.955 1.00 13.48 208 ILE A O 1
ATOM 1601 N N . VAL A 1 209 ? 8.882 55.023 6.727 1.00 13.82 209 VAL A N 1
ATOM 1602 C CA . VAL A 1 209 ? 8.580 53.644 7.096 1.00 14.00 209 VAL A CA 1
ATOM 1603 C C . VAL A 1 209 ? 9.075 52.650 6.059 1.00 14.89 209 VAL A C 1
ATOM 1604 O O . VAL A 1 209 ? 9.670 51.623 6.402 1.00 15.34 209 VAL A O 1
ATOM 1608 N N . VAL A 1 210 ? 8.848 52.982 4.790 1.00 15.15 210 VAL A N 1
ATOM 1609 C CA . VAL A 1 210 ? 9.115 52.089 3.673 1.00 15.79 210 VAL A CA 1
ATOM 1610 C C . VAL A 1 210 ? 10.574 52.120 3.169 1.00 15.18 210 VAL A C 1
ATOM 1611 O O . VAL A 1 210 ? 11.098 51.113 2.677 1.00 15.79 210 VAL A O 1
ATOM 1615 N N . ASN A 1 211 ? 11.231 53.266 3.301 1.00 14.06 211 ASN A N 1
ATOM 1616 C CA . ASN A 1 211 ? 12.552 53.444 2.698 1.00 14.52 211 ASN A CA 1
ATOM 1617 C C . ASN A 1 211 ? 13.572 52.435 3.245 1.00 14.65 211 ASN A C 1
ATOM 1618 O O . ASN A 1 211 ? 13.746 52.305 4.465 1.00 14.75 211 ASN A O 1
ATOM 1623 N N . GLU A 1 212 ? 14.245 51.723 2.344 1.00 15.83 212 GLU A N 1
ATOM 1624 C CA . GLU A 1 212 ? 15.175 50.683 2.768 1.00 18.19 212 GLU A CA 1
ATOM 1625 C C . GLU A 1 212 ? 16.449 51.223 3.436 1.00 16.12 212 GLU A C 1
ATOM 1626 O O . GLU A 1 212 ? 17.196 50.461 4.036 1.00 17.17 212 GLU A O 1
ATOM 1632 N N . LYS A 1 213 ? 16.686 52.527 3.352 1.00 14.61 213 LYS A N 1
ATOM 1633 C CA . LYS A 1 213 ? 17.848 53.124 4.047 1.00 14.78 213 LYS A CA 1
ATOM 1634 C C . LYS A 1 213 ? 17.570 53.444 5.511 1.00 14.33 213 LYS A C 1
ATOM 1635 O O . LYS A 1 213 ? 18.498 53.629 6.301 1.00 14.54 213 LYS A O 1
ATOM 1641 N N . VAL A 1 214 ? 16.297 53.522 5.882 1.00 13.35 214 VAL A N 1
ATOM 1642 C CA . VAL A 1 214 ? 15.954 53.772 7.269 1.00 12.49 214 VAL A CA 1
ATOM 1643 C C . VAL A 1 214 ? 16.172 52.470 8.053 1.00 12.33 214 VAL A C 1
ATOM 1644 O O . VAL A 1 214 ? 15.791 51.384 7.584 1.00 13.36 214 VAL A O 1
ATOM 1648 N N . ASN A 1 215 ? 16.836 52.557 9.208 1.00 11.17 215 ASN A N 1
ATOM 1649 C CA . ASN A 1 215 ? 17.212 51.348 9.959 1.00 10.80 215 ASN A CA 1
ATOM 1650 C C . ASN A 1 215 ? 16.278 50.956 11.104 1.00 9.69 215 ASN A C 1
ATOM 1651 O O . ASN A 1 215 ? 16.219 49.781 11.502 1.00 9.94 215 ASN A O 1
ATOM 1656 N N . MET A 1 216 ? 15.557 51.947 11.617 1.00 10.17 216 MET A N 1
ATOM 1657 C CA A MET A 1 216 ? 14.620 51.731 12.693 0.50 11.15 216 MET A CA 1
ATOM 1658 C CA B MET A 1 216 ? 14.638 51.768 12.734 0.50 11.41 216 MET A CA 1
ATOM 1659 C C . MET A 1 216 ? 13.477 52.733 12.576 1.00 11.29 216 MET A C 1
ATOM 1660 O O . MET A 1 216 ? 13.694 53.886 12.208 1.00 11.87 216 MET A O 1
ATOM 1669 N N . ILE A 1 217 ? 12.259 52.266 12.851 1.00 11.83 217 ILE A N 1
ATOM 1670 C CA . ILE A 1 217 ? 11.083 53.147 12.943 1.00 13.16 217 ILE A CA 1
ATOM 1671 C C . ILE A 1 217 ? 10.631 53.227 14.394 1.00 11.97 217 ILE A C 1
ATOM 1672 O O . ILE A 1 217 ? 10.434 52.190 15.049 1.00 12.00 217 ILE A O 1
ATOM 1677 N N . SER A 1 218 ? 10.506 54.450 14.900 1.00 11.56 218 SER A N 1
ATOM 1678 C CA . SER A 1 218 ? 9.895 54.682 16.207 1.00 11.88 218 SER A CA 1
ATOM 1679 C C . SER A 1 218 ? 8.665 55.552 15.986 1.00 12.11 218 SER A C 1
ATOM 1680 O O . SER A 1 218 ? 8.785 56.728 15.620 1.00 11.87 218 SER A O 1
ATOM 1683 N N . PHE A 1 219 ? 7.491 54.968 16.214 1.00 12.40 219 PHE A N 1
ATOM 1684 C CA . PHE A 1 219 ? 6.225 55.644 15.918 1.00 13.10 219 PHE A CA 1
ATOM 1685 C C . PHE A 1 219 ? 5.357 55.714 17.171 1.00 12.50 219 PHE A C 1
ATOM 1686 O O . PHE A 1 219 ? 5.213 54.709 17.896 1.00 12.06 219 PHE A O 1
ATOM 1694 N N . THR A 1 220 ? 4.812 56.905 17.430 1.00 12.86 220 THR A N 1
ATOM 1695 C CA . THR A 1 220 ? 3.791 57.094 18.454 1.00 13.69 220 THR A CA 1
ATOM 1696 C C . THR A 1 220 ? 2.554 57.662 17.783 1.00 14.64 220 THR A C 1
ATOM 1697 O O . THR A 1 220 ? 2.639 58.686 17.096 1.00 15.45 220 THR A O 1
ATOM 1701 N N . GLY A 1 221 ? 1.419 56.987 17.957 1.00 15.41 221 GLY A N 1
ATOM 1702 C CA . GLY A 1 221 ? 0.152 57.428 17.368 1.00 15.90 221 GLY A CA 1
ATOM 1703 C C . GLY A 1 221 ? -0.916 56.352 17.414 1.00 16.51 221 GLY A C 1
ATOM 1704 O O . GLY A 1 221 ? -0.915 55.518 18.331 1.00 16.52 221 GLY A O 1
ATOM 1705 N N . SER A 1 222 ? -1.818 56.365 16.425 1.00 17.71 222 SER A N 1
ATOM 1706 C CA . SER A 1 222 ? -2.984 55.462 16.422 1.00 18.76 222 SER A CA 1
ATOM 1707 C C . SER A 1 222 ? -2.576 53.999 16.209 1.00 19.14 222 SER A C 1
ATOM 1708 O O . SER A 1 222 ? -1.634 53.695 15.461 1.00 18.83 222 SER A O 1
ATOM 1711 N N . SER A 1 223 ? -3.271 53.106 16.911 1.00 20.02 223 SER A N 1
ATOM 1712 C CA . SER A 1 223 ? -3.054 51.663 16.779 1.00 20.52 223 SER A CA 1
ATOM 1713 C C . SER A 1 223 ? -3.270 51.180 15.352 1.00 20.78 223 SER A C 1
ATOM 1714 O O . SER A 1 223 ? -2.551 50.303 14.859 1.00 20.65 223 SER A O 1
ATOM 1717 N N . LYS A 1 224 ? -4.277 51.743 14.688 1.00 21.10 224 LYS A N 1
ATOM 1718 C CA . LYS A 1 224 ? -4.512 51.448 13.285 1.00 21.80 224 LYS A CA 1
ATOM 1719 C C . LYS A 1 224 ? -3.239 51.690 12.452 1.00 20.15 224 LYS A C 1
ATOM 1720 O O . LYS A 1 224 ? -2.805 50.811 11.692 1.00 20.23 224 LYS A O 1
ATOM 1726 N N . VAL A 1 225 ? -2.640 52.871 12.597 1.00 18.82 225 VAL A N 1
ATOM 1727 C CA . VAL A 1 225 ? -1.465 53.217 11.798 1.00 17.75 225 VAL A CA 1
ATOM 1728 C C . VAL A 1 225 ? -0.303 52.303 12.196 1.00 16.49 225 VAL A C 1
ATOM 1729 O O . VAL A 1 225 ? 0.409 51.781 11.331 1.00 16.28 225 VAL A O 1
ATOM 1733 N N . GLY A 1 226 ? -0.130 52.102 13.505 1.00 16.31 226 GLY A N 1
ATOM 1734 C CA . GLY A 1 226 ? 0.923 51.208 14.027 1.00 17.19 226 GLY A CA 1
ATOM 1735 C C . GLY A 1 226 ? 0.860 49.796 13.458 1.00 18.63 226 GLY A C 1
ATOM 1736 O O . GLY A 1 226 ? 1.887 49.224 13.069 1.00 18.59 226 GLY A O 1
ATOM 1737 N N . GLU A 1 227 ? -0.348 49.230 13.387 1.00 20.12 227 GLU A N 1
ATOM 1738 C CA . GLU A 1 227 ? -0.521 47.913 12.777 1.00 21.39 227 GLU A CA 1
ATOM 1739 C C . GLU A 1 227 ? -0.090 47.894 11.300 1.00 20.51 227 GLU A C 1
ATOM 1740 O O . GLU A 1 227 ? 0.612 46.977 10.867 1.00 20.67 227 GLU A O 1
ATOM 1746 N N . LEU A 1 228 ? -0.507 48.915 10.551 1.00 19.83 228 LEU A N 1
ATOM 1747 C CA . LEU A 1 228 ? -0.086 49.115 9.165 1.00 19.89 228 LEU A CA 1
ATOM 1748 C C . LEU A 1 228 ? 1.442 49.116 9.054 1.00 18.63 228 LEU A C 1
ATOM 1749 O O . LEU A 1 228 ? 2.004 48.515 8.145 1.00 18.98 228 LEU A O 1
ATOM 1754 N N . ILE A 1 229 ? 2.105 49.787 9.996 1.00 16.80 229 ILE A N 1
ATOM 1755 C CA . ILE A 1 229 ? 3.551 49.911 9.962 1.00 15.29 229 ILE A CA 1
ATOM 1756 C C . ILE A 1 229 ? 4.232 48.546 10.082 1.00 14.60 229 ILE A C 1
ATOM 1757 O O . ILE A 1 229 ? 5.254 48.300 9.434 1.00 14.74 229 ILE A O 1
ATOM 1762 N N . THR A 1 230 ? 3.676 47.655 10.902 1.00 15.24 230 THR A N 1
ATOM 1763 C CA . THR A 1 230 ? 4.259 46.317 11.029 1.00 16.20 230 THR A CA 1
ATOM 1764 C C . THR A 1 230 ? 4.182 45.554 9.702 1.00 17.22 230 THR A C 1
ATOM 1765 O O . THR A 1 230 ? 5.012 44.712 9.422 1.00 17.78 230 THR A O 1
ATOM 1769 N N . LYS A 1 231 ? 3.191 45.887 8.887 1.00 18.70 231 LYS A N 1
ATOM 1770 C CA . LYS A 1 231 ? 2.996 45.228 7.608 1.00 20.48 231 LYS A CA 1
ATOM 1771 C C . LYS A 1 231 ? 3.769 45.879 6.461 1.00 20.14 231 LYS A C 1
ATOM 1772 O O . LYS A 1 231 ? 3.882 45.287 5.392 1.00 20.57 231 LYS A O 1
ATOM 1778 N N . LYS A 1 232 ? 4.306 47.079 6.685 1.00 19.13 232 LYS A N 1
ATOM 1779 C CA . LYS A 1 232 ? 4.949 47.858 5.617 1.00 19.52 232 LYS A CA 1
ATOM 1780 C C . LYS A 1 232 ? 6.437 48.143 5.833 1.00 17.23 232 LYS A C 1
ATOM 1781 O O . LYS A 1 232 ? 7.150 48.484 4.887 1.00 17.41 232 LYS A O 1
ATOM 1787 N N . ALA A 1 233 ? 6.887 48.021 7.073 1.00 16.77 233 ALA A N 1
ATOM 1788 C CA . ALA A 1 233 ? 8.238 48.457 7.446 1.00 16.98 233 ALA A CA 1
ATOM 1789 C C . ALA A 1 233 ? 9.341 47.579 6.862 1.00 17.45 233 ALA A C 1
ATOM 1790 O O . ALA A 1 233 ? 10.403 48.088 6.520 1.00 18.16 233 ALA A O 1
ATOM 1792 N N . GLY A 1 234 ? 9.078 46.281 6.706 1.00 17.11 234 GLY A N 1
ATOM 1793 C CA . GLY A 1 234 ? 10.092 45.340 6.220 1.00 16.63 234 GLY A CA 1
ATOM 1794 C C . GLY A 1 234 ? 11.168 45.047 7.260 1.00 16.23 234 GLY A C 1
ATOM 1795 O O . GLY A 1 234 ? 10.874 44.930 8.452 1.00 16.74 234 GLY A O 1
ATOM 1796 N N . PHE A 1 235 ? 12.416 44.940 6.795 1.00 16.22 235 PHE A N 1
ATOM 1797 C CA . PHE A 1 235 ? 13.569 44.540 7.619 1.00 16.52 235 PHE A CA 1
ATOM 1798 C C . PHE A 1 235 ? 14.164 45.759 8.338 1.00 15.95 235 PHE A C 1
ATOM 1799 O O . PHE A 1 235 ? 15.198 46.297 7.931 1.00 17.24 235 PHE A O 1
ATOM 1807 N N . LYS A 1 236 ? 13.506 46.170 9.417 1.00 14.93 236 LYS A N 1
ATOM 1808 C CA . LYS A 1 236 ? 13.893 47.331 10.232 1.00 14.22 236 LYS A CA 1
ATOM 1809 C C . LYS A 1 236 ? 13.545 46.968 11.661 1.00 13.88 236 LYS A C 1
ATOM 1810 O O . LYS A 1 236 ? 12.610 46.195 11.886 1.00 14.09 236 LYS A O 1
ATOM 1816 N N . LYS A 1 237 ? 14.263 47.540 12.630 1.00 13.33 237 LYS A N 1
ATOM 1817 C CA . LYS A 1 237 ? 13.806 47.515 14.021 1.00 14.32 237 LYS A CA 1
ATOM 1818 C C . LYS A 1 237 ? 12.597 48.434 14.143 1.00 13.76 237 LYS A C 1
ATOM 1819 O O . LYS A 1 237 ? 12.534 49.487 13.498 1.00 13.51 237 LYS A O 1
ATOM 1825 N N . ILE A 1 238 ? 11.616 48.010 14.936 1.00 14.04 238 ILE A N 1
ATOM 1826 C CA . ILE A 1 238 ? 10.330 48.712 15.036 1.00 14.21 238 ILE A CA 1
ATOM 1827 C C . ILE A 1 238 ? 9.952 48.933 16.495 1.00 13.32 238 ILE A C 1
ATOM 1828 O O . ILE A 1 238 ? 9.879 47.980 17.270 1.00 14.54 238 ILE A O 1
ATOM 1833 N N . ALA A 1 239 ? 9.710 50.191 16.854 1.00 12.53 239 ALA A N 1
ATOM 1834 C CA . ALA A 1 239 ? 9.164 50.556 18.164 1.00 12.98 239 ALA A CA 1
ATOM 1835 C C . ALA A 1 239 ? 7.865 51.322 17.933 1.00 13.10 239 ALA A C 1
ATOM 1836 O O . ALA A 1 239 ? 7.791 52.187 17.040 1.00 13.84 239 ALA A O 1
ATOM 1838 N N . LEU A 1 240 ? 6.828 50.961 18.693 1.00 12.88 240 LEU A N 1
ATOM 1839 C CA . LEU A 1 240 ? 5.467 51.486 18.515 1.00 12.66 240 LEU A CA 1
ATOM 1840 C C . LEU A 1 240 ? 4.889 51.809 19.872 1.00 13.11 240 LEU A C 1
ATOM 1841 O O . LEU A 1 240 ? 4.907 50.966 20.775 1.00 13.00 240 LEU A O 1
ATOM 1846 N N . GLU A 1 241 ? 4.394 53.036 19.990 1.00 14.33 241 GLU A N 1
ATOM 1847 C CA A GLU A 1 241 ? 3.714 53.478 21.197 0.50 16.04 241 GLU A CA 1
ATOM 1848 C CA B GLU A 1 241 ? 3.727 53.539 21.191 0.50 16.16 241 GLU A CA 1
ATOM 1849 C C . GLU A 1 241 ? 2.337 53.908 20.731 1.00 16.20 241 GLU A C 1
ATOM 1850 O O . GLU A 1 241 ? 2.165 54.976 20.153 1.00 15.94 241 GLU A O 1
ATOM 1861 N N . LEU A 1 242 ? 1.363 53.035 20.958 1.00 16.92 242 LEU A N 1
ATOM 1862 C CA . LEU A 1 242 ? 0.041 53.244 20.412 1.00 18.14 242 LEU A CA 1
ATOM 1863 C C . LEU A 1 242 ? -0.950 53.625 21.520 1.00 19.17 242 LEU A C 1
ATOM 1864 O O . LEU A 1 242 ? -0.567 54.157 22.557 1.00 20.68 242 LEU A O 1
ATOM 1869 N N . GLY A 1 243 ? -2.222 53.388 21.314 1.00 18.22 243 GLY A N 1
ATOM 1870 C CA . GLY A 1 243 ? -3.165 53.813 22.349 1.00 16.53 243 GLY A CA 1
ATOM 1871 C C . GLY A 1 243 ? -3.822 52.642 23.019 1.00 14.88 243 GLY A C 1
ATOM 1872 O O . GLY A 1 243 ? -3.291 51.535 23.028 1.00 15.12 243 GLY A O 1
ATOM 1873 N N . GLY A 1 244 ? -5.007 52.892 23.560 1.00 14.61 244 GLY A N 1
ATOM 1874 C CA . GLY A 1 244 ? -5.752 51.865 24.258 1.00 14.54 244 GLY A CA 1
ATOM 1875 C C . GLY A 1 244 ? -7.022 52.452 24.840 1.00 14.14 244 GLY A C 1
ATOM 1876 O O . GLY A 1 244 ? -7.205 53.667 24.822 1.00 14.57 244 GLY A O 1
ATOM 1877 N N . VAL A 1 245 ? -7.901 51.580 25.320 1.00 14.90 245 VAL A N 1
ATOM 1878 C CA . VAL A 1 245 ? -9.055 51.985 26.109 1.00 15.58 245 VAL A CA 1
ATOM 1879 C C . VAL A 1 245 ? -8.692 51.587 27.530 1.00 16.04 245 VAL A C 1
ATOM 1880 O O . VAL A 1 245 ? -8.916 50.441 27.948 1.00 16.97 245 VAL A O 1
ATOM 1884 N N . ASN A 1 246 ? -8.106 52.524 28.261 1.00 14.74 246 ASN A N 1
ATOM 1885 C CA . ASN A 1 246 ? -7.437 52.207 29.513 1.00 13.75 246 ASN A CA 1
ATOM 1886 C C . ASN A 1 246 ? -8.387 52.094 30.693 1.00 13.69 246 ASN A C 1
ATOM 1887 O O . ASN A 1 246 ? -8.996 53.069 31.076 1.00 14.32 246 ASN A O 1
ATOM 1892 N N . PRO A 1 247 ? -8.506 50.897 31.275 1.00 13.47 247 PRO A N 1
ATOM 1893 C CA . PRO A 1 247 ? -9.459 50.694 32.353 1.00 13.27 247 PRO A CA 1
ATOM 1894 C C . PRO A 1 247 ? -8.903 51.101 33.729 1.00 13.29 247 PRO A C 1
ATOM 1895 O O . PRO A 1 247 ? -7.749 50.799 34.080 1.00 13.41 247 PRO A O 1
ATOM 1899 N N . ASN A 1 248 ? -9.740 51.824 34.469 1.00 13.48 248 ASN A N 1
ATOM 1900 C CA . ASN A 1 248 ? -9.438 52.311 35.802 1.00 13.29 248 ASN A CA 1
ATOM 1901 C C . ASN A 1 248 ? -10.476 51.727 36.746 1.00 13.69 248 ASN A C 1
ATOM 1902 O O . ASN A 1 248 ? -11.684 51.940 36.576 1.00 13.85 248 ASN A O 1
ATOM 1907 N N . ILE A 1 249 ? -9.985 50.968 37.716 1.00 14.66 249 ILE A N 1
ATOM 1908 C CA . ILE A 1 249 ? -10.797 50.107 38.584 1.00 15.72 249 ILE A CA 1
ATOM 1909 C C . ILE A 1 249 ? -10.870 50.695 39.990 1.00 15.52 249 ILE A C 1
ATOM 1910 O O . ILE A 1 249 ? -9.833 50.970 40.597 1.00 15.69 249 ILE A O 1
ATOM 1915 N N . VAL A 1 250 ? -12.084 50.880 40.513 1.00 14.90 250 VAL A N 1
ATOM 1916 C CA . VAL A 1 250 ? -12.262 51.423 41.865 1.00 15.12 250 VAL A CA 1
ATOM 1917 C C . VAL A 1 250 ? -12.896 50.337 42.740 1.00 15.12 250 VAL A C 1
ATOM 1918 O O . VAL A 1 250 ? -14.087 50.041 42.595 1.00 15.02 250 VAL A O 1
ATOM 1922 N N . LEU A 1 251 ? -12.097 49.726 43.612 1.00 15.41 251 LEU A N 1
ATOM 1923 C CA . LEU A 1 251 ? -12.608 48.676 44.504 1.00 16.80 251 LEU A CA 1
ATOM 1924 C C . LEU A 1 251 ? -13.388 49.301 45.652 1.00 16.20 251 LEU A C 1
ATOM 1925 O O . LEU A 1 251 ? -13.227 50.491 45.937 1.00 15.22 251 LEU A O 1
ATOM 1930 N N . LYS A 1 252 ? -14.234 48.499 46.301 1.00 17.77 252 LYS A N 1
ATOM 1931 C CA . LYS A 1 252 ? -15.112 49.003 47.362 1.00 20.57 252 LYS A CA 1
ATOM 1932 C C . LYS A 1 252 ? -14.381 49.657 48.542 1.00 19.40 252 LYS A C 1
ATOM 1933 O O . LYS A 1 252 ? -14.971 50.479 49.255 1.00 19.33 252 LYS A O 1
ATOM 1939 N N . ASP A 1 253 ? -13.111 49.296 48.739 1.00 18.37 253 ASP A N 1
ATOM 1940 C CA . ASP A 1 253 ? -12.323 49.801 49.864 1.00 18.57 253 ASP A CA 1
ATOM 1941 C C . ASP A 1 253 ? -11.412 50.973 49.473 1.00 18.24 253 ASP A C 1
ATOM 1942 O O . ASP A 1 253 ? -10.531 51.352 50.242 1.00 18.76 253 ASP A O 1
ATOM 1947 N N . ALA A 1 254 ? -11.615 51.535 48.284 1.00 17.52 254 ALA A N 1
ATOM 1948 C CA . ALA A 1 254 ? -10.813 52.672 47.826 1.00 17.62 254 ALA A CA 1
ATOM 1949 C C . ALA A 1 254 ? -11.041 53.924 48.676 1.00 17.63 254 ALA A C 1
ATOM 1950 O O . ALA A 1 254 ? -12.123 54.122 49.246 1.00 17.48 254 ALA A O 1
ATOM 1952 N N . ASP A 1 255 ? -10.022 54.774 48.754 1.00 17.62 255 ASP A N 1
ATOM 1953 C CA . ASP A 1 255 ? -10.200 56.120 49.270 1.00 18.04 255 ASP A CA 1
ATOM 1954 C C . ASP A 1 255 ? -10.910 56.914 48.181 1.00 16.83 255 ASP A C 1
ATOM 1955 O O . ASP A 1 255 ? -10.295 57.269 47.164 1.00 16.58 255 ASP A O 1
ATOM 1960 N N . LEU A 1 256 ? -12.199 57.180 48.374 1.00 17.02 256 LEU A N 1
ATOM 1961 C CA . LEU A 1 256 ? -13.011 57.764 47.299 1.00 18.06 256 LEU A CA 1
ATOM 1962 C C . LEU A 1 256 ? -12.632 59.190 46.898 1.00 17.95 256 LEU A C 1
ATOM 1963 O O . LEU A 1 256 ? -12.600 59.493 45.703 1.00 18.23 256 LEU A O 1
ATOM 1968 N N . ASN A 1 257 ? -12.344 60.059 47.871 1.00 18.53 257 ASN A N 1
ATOM 1969 C CA . ASN A 1 257 ? -11.899 61.424 47.560 1.00 20.50 257 ASN A CA 1
ATOM 1970 C C . ASN A 1 257 ? -10.635 61.408 46.684 1.00 18.32 257 ASN A C 1
ATOM 1971 O O . ASN A 1 257 ? -10.563 62.115 45.681 1.00 17.96 257 ASN A O 1
ATOM 1976 N N . LYS A 1 258 ? -9.667 60.577 47.059 1.00 17.38 258 LYS A N 1
ATOM 1977 C CA . LYS A 1 258 ? -8.410 60.434 46.302 1.00 18.20 258 LYS A CA 1
ATOM 1978 C C . LYS A 1 258 ? -8.639 59.821 44.917 1.00 16.27 258 LYS A C 1
ATOM 1979 O O . LYS A 1 258 ? -8.010 60.234 43.944 1.00 16.02 258 LYS A O 1
ATOM 1985 N N . ALA A 1 259 ? -9.521 58.827 44.831 1.00 16.07 259 ALA A N 1
ATOM 1986 C CA . ALA A 1 259 ? -9.794 58.173 43.550 1.00 15.31 259 ALA A CA 1
ATOM 1987 C C . ALA A 1 259 ? -10.455 59.144 42.580 1.00 14.41 259 ALA A C 1
ATOM 1988 O O . ALA A 1 259 ? -10.113 59.191 41.400 1.00 14.45 259 ALA A O 1
ATOM 1990 N N . VAL A 1 260 ? -11.411 59.918 43.092 1.00 14.18 260 VAL A N 1
ATOM 1991 C CA . VAL A 1 260 ? -12.094 60.930 42.299 1.00 14.97 260 VAL A CA 1
ATOM 1992 C C . VAL A 1 260 ? -11.133 61.980 41.754 1.00 15.33 260 VAL A C 1
ATOM 1993 O O . VAL A 1 260 ? -11.167 62.289 40.564 1.00 15.50 260 VAL A O 1
ATOM 1997 N N . ASN A 1 261 ? -10.271 62.512 42.618 1.00 15.77 261 ASN A N 1
ATOM 1998 C CA . ASN A 1 261 ? -9.322 63.538 42.213 1.00 17.50 261 ASN A CA 1
ATOM 1999 C C . ASN A 1 261 ? -8.354 62.987 41.174 1.00 14.76 261 ASN A C 1
ATOM 2000 O O . ASN A 1 261 ? -8.050 63.655 40.188 1.00 14.81 261 ASN A O 1
ATOM 2005 N N . ALA A 1 262 ? -7.896 61.762 41.398 1.00 13.02 262 ALA A N 1
ATOM 2006 C CA . ALA A 1 262 ? -6.944 61.132 40.478 1.00 12.39 262 ALA A CA 1
ATOM 2007 C C . ALA A 1 262 ? -7.604 60.872 39.135 1.00 11.94 262 ALA A C 1
ATOM 2008 O O . ALA A 1 262 ? -6.980 61.064 38.094 1.00 12.26 262 ALA A O 1
ATOM 2010 N N . LEU A 1 263 ? -8.860 60.422 39.168 1.00 13.08 263 LEU A N 1
ATOM 2011 C CA . LEU A 1 263 ? -9.599 60.107 37.948 1.00 14.51 263 LEU A CA 1
ATOM 2012 C C . LEU A 1 263 ? -10.091 61.329 37.194 1.00 13.33 263 LEU A C 1
ATOM 2013 O O . LEU A 1 263 ? -10.253 61.263 35.979 1.00 13.31 263 LEU A O 1
ATOM 2018 N N . ILE A 1 264 ? -10.323 62.442 37.894 1.00 13.07 264 ILE A N 1
ATOM 2019 C CA . ILE A 1 264 ? -10.641 63.690 37.192 1.00 13.45 264 ILE A CA 1
ATOM 2020 C C . ILE A 1 264 ? -9.442 64.082 36.319 1.00 13.25 264 ILE A C 1
ATOM 2021 O O . ILE A 1 264 ? -9.603 64.429 35.141 1.00 13.65 264 ILE A O 1
ATOM 2026 N N . LYS A 1 265 ? -8.244 63.984 36.889 1.00 13.45 265 LYS A N 1
ATOM 2027 C CA . LYS A 1 265 ? -7.013 64.301 36.178 1.00 15.12 265 LYS A CA 1
ATOM 2028 C C . LYS A 1 265 ? -6.851 63.374 34.977 1.00 13.03 265 LYS A C 1
ATOM 2029 O O . LYS A 1 265 ? -6.640 63.826 33.857 1.00 13.28 265 LYS A O 1
ATOM 2035 N N . GLY A 1 266 ? -7.005 62.071 35.213 1.00 12.23 266 GLY A N 1
ATOM 2036 C CA . GLY A 1 266 ? -6.796 61.058 34.175 1.00 11.53 266 GLY A CA 1
ATOM 2037 C C . GLY A 1 266 ? -7.833 61.091 33.067 1.00 11.61 266 GLY A C 1
ATOM 2038 O O . GLY A 1 266 ? -7.539 60.758 31.917 1.00 12.25 266 GLY A O 1
ATOM 2039 N N . SER A 1 267 ? -9.059 61.479 33.420 1.00 11.71 267 SER A N 1
ATOM 2040 C CA . SER A 1 267 ? -10.135 61.594 32.438 1.00 11.57 267 SER A CA 1
ATOM 2041 C C . SER A 1 267 ? -10.019 62.852 31.581 1.00 12.44 267 SER A C 1
ATOM 2042 O O . SER A 1 267 ? -10.296 62.801 30.378 1.00 12.66 267 SER A O 1
ATOM 2045 N N . PHE A 1 268 ? -9.611 63.972 32.185 1.00 13.25 268 PHE A N 1
ATOM 2046 C CA . PHE A 1 268 ? -9.765 65.266 31.512 1.00 14.49 268 PHE A CA 1
ATOM 2047 C C . PHE A 1 268 ? -8.513 66.075 31.181 1.00 14.14 268 PHE A C 1
ATOM 2048 O O . PHE A 1 268 ? -8.615 67.089 30.470 1.00 14.62 268 PHE A O 1
ATOM 2056 N N . ILE A 1 269 ? -7.352 65.658 31.686 1.00 14.79 269 ILE A N 1
ATOM 2057 C CA . ILE A 1 269 ? -6.081 66.206 31.206 1.00 15.93 269 ILE A CA 1
ATOM 2058 C C . ILE A 1 269 ? -6.025 66.155 29.678 1.00 14.96 269 ILE A C 1
ATOM 2059 O O . ILE A 1 269 ? -6.329 65.126 29.057 1.00 14.90 269 ILE A O 1
ATOM 2064 N N . TYR A 1 270 ? -5.666 67.300 29.106 1.00 15.12 270 TYR A N 1
ATOM 2065 C CA . TYR A 1 270 ? -5.616 67.542 27.664 1.00 15.72 270 TYR A CA 1
ATOM 2066 C C . TYR A 1 270 ? -6.860 67.033 26.923 1.00 14.88 270 TYR A C 1
ATOM 2067 O O . TYR A 1 270 ? -6.759 66.435 25.857 1.00 14.81 270 TYR A O 1
ATOM 2076 N N . ALA A 1 271 ? -8.030 67.278 27.517 1.00 14.62 271 ALA A N 1
ATOM 2077 C CA . ALA A 1 271 ? -9.323 66.875 26.961 1.00 14.20 271 ALA A CA 1
ATOM 2078 C C . ALA A 1 271 ? -9.388 65.380 26.605 1.00 13.84 271 ALA A C 1
ATOM 2079 O O . ALA A 1 271 ? -10.067 64.986 25.647 1.00 14.09 271 ALA A O 1
ATOM 2081 N N . GLY A 1 272 ? -8.686 64.557 27.391 1.00 13.42 272 GLY A N 1
ATOM 2082 C CA . GLY A 1 272 ? -8.627 63.114 27.174 1.00 12.72 272 GLY A CA 1
ATOM 2083 C C . GLY A 1 272 ? -7.825 62.650 25.958 1.00 12.56 272 GLY A C 1
ATOM 2084 O O . GLY A 1 272 ? -7.938 61.483 25.549 1.00 12.34 272 GLY A O 1
ATOM 2085 N N . GLN A 1 273 ? -7.006 63.539 25.384 1.00 12.59 273 GLN A N 1
ATOM 2086 C CA . GLN A 1 273 ? -6.286 63.213 24.151 1.00 12.91 273 GLN A CA 1
ATOM 2087 C C . GLN A 1 273 ? -4.899 62.688 24.470 1.00 13.07 273 GLN A C 1
ATOM 2088 O O . GLN A 1 273 ? -3.893 63.218 23.983 1.00 13.10 273 GLN A O 1
ATOM 2094 N N . VAL A 1 274 ? -4.847 61.664 25.318 1.00 13.74 274 VAL A N 1
ATOM 2095 C CA . VAL A 1 274 ? -3.566 61.069 25.721 1.00 14.58 274 VAL A CA 1
ATOM 2096 C C . VAL A 1 274 ? -3.675 59.569 25.565 1.00 14.72 274 VAL A C 1
ATOM 2097 O O . VAL A 1 274 ? -4.718 58.994 25.849 1.00 14.37 274 VAL A O 1
ATOM 2101 N N . CYS A 1 275 ? -2.598 58.916 25.122 1.00 14.96 275 CYS A N 1
ATOM 2102 C CA . CYS A 1 275 ? -2.687 57.475 24.896 1.00 15.54 275 CYS A CA 1
ATOM 2103 C C . CYS A 1 275 ? -3.022 56.722 26.185 1.00 15.04 275 CYS A C 1
ATOM 2104 O O . CYS A 1 275 ? -3.605 55.651 26.125 1.00 15.62 275 CYS A O 1
ATOM 2107 N N . ILE A 1 276 ? -2.644 57.293 27.330 1.00 15.14 276 ILE A N 1
ATOM 2108 C CA . ILE A 1 276 ? -2.934 56.703 28.639 1.00 15.58 276 ILE A CA 1
ATOM 2109 C C . ILE A 1 276 ? -4.093 57.358 29.422 1.00 14.16 276 ILE A C 1
ATOM 2110 O O . ILE A 1 276 ? -4.241 57.123 30.626 1.00 14.20 276 ILE A O 1
ATOM 2115 N N . SER A 1 277 ? -4.917 58.155 28.730 1.00 13.29 277 SER A N 1
ATOM 2116 C CA . SER A 1 277 ? -6.131 58.741 29.330 1.00 13.31 277 SER A CA 1
ATOM 2117 C C . SER A 1 277 ? -7.100 57.654 29.801 1.00 12.46 277 SER A C 1
ATOM 2118 O O . SER A 1 277 ? -7.136 56.558 29.240 1.00 12.70 277 SER A O 1
ATOM 2121 N N . VAL A 1 278 ? -7.886 57.972 30.826 1.00 12.28 278 VAL A N 1
ATOM 2122 C CA . VAL A 1 278 ? -8.964 57.073 31.269 1.00 12.52 278 VAL A CA 1
ATOM 2123 C C . VAL A 1 278 ? -9.920 56.733 30.120 1.00 12.01 278 VAL A C 1
ATOM 2124 O O . VAL A 1 278 ? -10.574 57.622 29.568 1.00 12.28 278 VAL A O 1
ATOM 2128 N N . GLY A 1 279 ? -9.998 55.451 29.772 1.00 11.93 279 GLY A N 1
ATOM 2129 C CA . GLY A 1 279 ? -10.949 54.970 28.752 1.00 12.36 279 GLY A CA 1
ATOM 2130 C C . GLY A 1 279 ? -12.258 54.459 29.325 1.00 12.91 279 GLY A C 1
ATOM 2131 O O . GLY A 1 279 ? -13.315 54.567 28.677 1.00 13.55 279 GLY A O 1
ATOM 2132 N N . MET A 1 280 ? -12.191 53.877 30.521 1.00 13.18 280 MET A N 1
ATOM 2133 C CA . MET A 1 280 ? -13.379 53.428 31.234 1.00 14.36 280 MET A CA 1
ATOM 2134 C C . MET A 1 280 ? -13.079 53.364 32.723 1.00 14.32 280 MET A C 1
ATOM 2135 O O . MET A 1 280 ? -11.927 53.137 33.135 1.00 14.25 280 MET A O 1
ATOM 2140 N N . ILE A 1 281 ? -14.105 53.616 33.521 1.00 14.10 281 ILE A N 1
ATOM 2141 C CA . ILE A 1 281 ? -14.018 53.420 34.959 1.00 14.74 281 ILE A CA 1
ATOM 2142 C C . ILE A 1 281 ? -14.923 52.265 35.349 1.00 15.10 281 ILE A C 1
ATOM 2143 O O . ILE A 1 281 ? -16.105 52.271 35.015 1.00 15.25 281 ILE A O 1
ATOM 2148 N N . LEU A 1 282 ? -14.351 51.267 36.012 1.00 15.26 282 LEU A N 1
ATOM 2149 C CA . LEU A 1 282 ? -15.118 50.160 36.574 1.00 15.49 282 LEU A CA 1
ATOM 2150 C C . LEU A 1 282 ? -15.209 50.412 38.064 1.00 15.85 282 LEU A C 1
ATOM 2151 O O . LEU A 1 282 ? -14.193 50.576 38.723 1.00 16.21 282 LEU A O 1
ATOM 2156 N N . VAL A 1 283 ? -16.426 50.457 38.597 1.00 15.49 283 VAL A N 1
ATOM 2157 C CA . VAL A 1 283 ? -16.600 50.783 40.013 1.00 15.31 283 VAL A CA 1
ATOM 2158 C C . VAL A 1 283 ? -17.459 49.739 40.721 1.00 15.33 283 VAL A C 1
ATOM 2159 O O . VAL A 1 283 ? -18.457 49.269 40.172 1.00 15.39 283 VAL A O 1
ATOM 2163 N N . ASP A 1 284 ? -17.042 49.337 41.916 1.00 15.64 284 ASP A N 1
ATOM 2164 C CA . ASP A 1 284 ? -17.807 48.357 42.678 1.00 16.85 284 ASP A CA 1
ATOM 2165 C C . ASP A 1 284 ? -19.232 48.858 42.919 1.00 17.81 284 ASP A C 1
ATOM 2166 O O . ASP A 1 284 ? -19.445 50.018 43.289 1.00 17.09 284 ASP A O 1
ATOM 2171 N N . GLU A 1 285 ? -20.195 47.965 42.697 1.00 18.70 285 GLU A N 1
ATOM 2172 C CA . GLU A 1 285 ? -21.617 48.251 42.906 1.00 19.93 285 GLU A CA 1
ATOM 2173 C C . GLU A 1 285 ? -21.937 48.913 44.246 1.00 19.54 285 GLU A C 1
ATOM 2174 O O . GLU A 1 285 ? -22.761 49.835 44.296 1.00 19.71 285 GLU A O 1
ATOM 2180 N N . SER A 1 286 ? -21.282 48.454 45.313 1.00 19.61 286 SER A N 1
ATOM 2181 C CA . SER A 1 286 ? -21.539 48.943 46.679 1.00 20.02 286 SER A CA 1
ATOM 2182 C C . SER A 1 286 ? -21.224 50.430 46.899 1.00 20.07 286 SER A C 1
ATOM 2183 O O . SER A 1 286 ? -21.745 51.045 47.835 1.00 20.06 286 SER A O 1
ATOM 2186 N N . ILE A 1 287 ? -20.369 51.000 46.048 1.00 19.38 287 ILE A N 1
ATOM 2187 C CA . ILE A 1 287 ? -19.957 52.402 46.175 1.00 18.90 287 ILE A CA 1
ATOM 2188 C C . ILE A 1 287 ? -20.226 53.199 44.898 1.00 17.66 287 ILE A C 1
ATOM 2189 O O . ILE A 1 287 ? -19.862 54.382 44.813 1.00 17.66 287 ILE A O 1
ATOM 2194 N N . ALA A 1 288 ? -20.858 52.563 43.909 1.00 17.39 288 ALA A N 1
ATOM 2195 C CA . ALA A 1 288 ? -21.055 53.199 42.603 1.00 17.74 288 ALA A CA 1
ATOM 2196 C C . ALA A 1 288 ? -21.806 54.532 42.676 1.00 18.02 288 ALA A C 1
ATOM 2197 O O . ALA A 1 288 ? -21.387 55.517 42.064 1.00 17.78 288 ALA A O 1
ATOM 2199 N N . ASP A 1 289 ? -22.903 54.568 43.437 1.00 18.63 289 ASP A N 1
ATOM 2200 C CA . ASP A 1 289 ? -23.692 55.788 43.565 1.00 20.55 289 ASP A CA 1
ATOM 2201 C C . ASP A 1 289 ? -22.865 56.936 44.148 1.00 18.93 289 ASP A C 1
ATOM 2202 O O . ASP A 1 289 ? -22.868 58.033 43.584 1.00 18.40 289 ASP A O 1
ATOM 2207 N N . LYS A 1 290 ? -22.161 56.676 45.255 1.00 19.79 290 LYS A N 1
ATOM 2208 C CA . LYS A 1 290 ? -21.354 57.708 45.938 1.00 21.82 290 LYS A CA 1
ATOM 2209 C C . LYS A 1 290 ? -20.216 58.181 45.045 1.00 19.96 290 LYS A C 1
ATOM 2210 O O . LYS A 1 290 ? -19.933 59.379 44.975 1.00 19.46 290 LYS A O 1
ATOM 2216 N N . PHE A 1 291 ? -19.572 57.235 44.363 1.00 18.67 291 PHE A N 1
ATOM 2217 C CA . PHE A 1 291 ? -18.477 57.574 43.459 1.00 18.08 291 PHE A CA 1
ATOM 2218 C C . PHE A 1 291 ? -18.953 58.456 42.307 1.00 17.72 291 PHE A C 1
ATOM 2219 O O . PHE A 1 291 ? -18.346 59.494 42.015 1.00 17.77 291 PHE A O 1
ATOM 2227 N N . ILE A 1 292 ? -20.022 58.026 41.642 1.00 18.07 292 ILE A N 1
ATOM 2228 C CA . ILE A 1 292 ? -20.552 58.743 40.490 1.00 19.59 292 ILE A CA 1
ATOM 2229 C C . ILE A 1 292 ? -20.939 60.181 40.865 1.00 19.31 292 ILE A C 1
ATOM 2230 O O . ILE A 1 292 ? -20.606 61.132 40.151 1.00 18.80 292 ILE A O 1
ATOM 2235 N N . GLU A 1 293 ? -21.619 60.339 42.000 1.00 20.40 293 GLU A N 1
ATOM 2236 C CA . GLU A 1 293 ? -22.043 61.653 42.453 1.00 22.64 293 GLU A CA 1
ATOM 2237 C C . GLU A 1 293 ? -20.834 62.565 42.650 1.00 20.79 293 GLU A C 1
ATOM 2238 O O . GLU A 1 293 ? -20.831 63.695 42.163 1.00 20.24 293 GLU A O 1
ATOM 2244 N N . MET A 1 294 ? -19.815 62.048 43.339 1.00 20.07 294 MET A N 1
ATOM 2245 C CA . MET A 1 294 ? -18.589 62.797 43.643 1.00 19.94 294 MET A CA 1
ATOM 2246 C C . MET A 1 294 ? -17.828 63.165 42.367 1.00 18.00 294 MET A C 1
ATOM 2247 O O . MET A 1 294 ? -17.350 64.292 42.222 1.00 17.52 294 MET A O 1
ATOM 2252 N N . PHE A 1 295 ? -17.739 62.209 41.443 1.00 16.85 295 PHE A N 1
ATOM 2253 C CA . PHE A 1 295 ? -17.016 62.385 40.182 1.00 16.17 295 PHE A CA 1
ATOM 2254 C C . PHE A 1 295 ? -17.730 63.398 39.273 1.00 15.65 295 PHE A C 1
ATOM 2255 O O . PHE A 1 295 ? -17.095 64.318 38.743 1.00 16.15 295 PHE A O 1
ATOM 2263 N N . VAL A 1 296 ? -19.044 63.251 39.115 1.00 15.59 296 VAL A N 1
ATOM 2264 C CA . VAL A 1 296 ? -19.809 64.189 38.293 1.00 16.81 296 VAL A CA 1
ATOM 2265 C C . VAL A 1 296 ? -19.694 65.608 38.875 1.00 16.78 296 VAL A C 1
ATOM 2266 O O . VAL A 1 296 ? -19.496 66.568 38.128 1.00 16.79 296 VAL A O 1
ATOM 2270 N N . ASN A 1 297 ? -19.769 65.729 40.204 1.00 17.06 297 ASN A N 1
ATOM 2271 C CA . ASN A 1 297 ? -19.710 67.038 40.861 1.00 18.40 297 ASN A CA 1
ATOM 2272 C C . ASN A 1 297 ? -18.380 67.754 40.653 1.00 18.85 297 ASN A C 1
ATOM 2273 O O . ASN A 1 297 ? -18.358 68.972 40.458 1.00 18.66 297 ASN A O 1
ATOM 2278 N N . LYS A 1 298 ? -17.281 66.997 40.684 1.00 19.82 298 LYS A N 1
ATOM 2279 C CA . LYS A 1 298 ? -15.955 67.566 40.426 1.00 21.31 298 LYS A CA 1
ATOM 2280 C C . LYS A 1 298 ? -15.802 67.924 38.947 1.00 20.68 298 LYS A C 1
ATOM 2281 O O . LYS A 1 298 ? -15.229 68.962 38.611 1.00 20.87 298 LYS A O 1
ATOM 2287 N N . ALA A 1 299 ? -16.352 67.091 38.066 1.00 20.04 299 ALA A N 1
ATOM 2288 C CA . ALA A 1 299 ? -16.259 67.351 36.622 1.00 20.05 299 ALA A CA 1
ATOM 2289 C C . ALA A 1 299 ? -17.079 68.573 36.186 1.00 20.99 299 ALA A C 1
ATOM 2290 O O . ALA A 1 299 ? -16.684 69.298 35.271 1.00 20.81 299 ALA A O 1
ATOM 2292 N N . LYS A 1 300 ? -18.217 68.780 36.854 1.00 22.48 300 LYS A N 1
ATOM 2293 C CA . LYS A 1 300 ? -19.121 69.912 36.637 1.00 24.80 300 LYS A CA 1
ATOM 2294 C C . LYS A 1 300 ? -18.454 71.278 36.655 1.00 23.72 300 LYS A C 1
ATOM 2295 O O . LYS A 1 300 ? -18.816 72.160 35.869 1.00 24.33 300 LYS A O 1
ATOM 2301 N N . VAL A 1 301 ? -17.509 71.449 37.576 1.00 22.95 301 VAL A N 1
ATOM 2302 C CA . VAL A 1 301 ? -16.916 72.756 37.862 1.00 22.46 301 VAL A CA 1
ATOM 2303 C C . VAL A 1 301 ? -15.648 73.027 37.055 1.00 21.75 301 VAL A C 1
ATOM 2304 O O . VAL A 1 301 ? -15.021 74.070 37.220 1.00 22.30 301 VAL A O 1
ATOM 2308 N N . LEU A 1 302 ? -15.268 72.089 36.191 1.00 20.49 302 LEU A N 1
ATOM 2309 C CA . LEU A 1 302 ? -14.112 72.303 35.318 1.00 19.65 302 LEU A CA 1
ATOM 2310 C C . LEU A 1 302 ? -14.359 73.486 34.379 1.00 19.48 302 LEU A C 1
ATOM 2311 O O . LEU A 1 302 ? -15.466 73.652 33.848 1.00 19.57 302 LEU A O 1
ATOM 2316 N N . ASN A 1 303 ? -13.337 74.324 34.212 1.00 19.74 303 ASN A N 1
ATOM 2317 C CA . ASN A 1 303 ? -13.389 75.453 33.279 1.00 20.53 303 ASN A CA 1
ATOM 2318 C C . ASN A 1 303 ? -13.014 75.017 31.873 1.00 19.21 303 ASN A C 1
ATOM 2319 O O . ASN A 1 303 ? -11.883 74.594 31.619 1.00 18.73 303 ASN A O 1
ATOM 2324 N N . VAL A 1 304 ? -13.990 75.113 30.983 1.00 18.91 304 VAL A N 1
ATOM 2325 C CA . VAL A 1 304 ? -13.869 74.695 29.597 1.00 19.29 304 VAL A CA 1
ATOM 2326 C C . VAL A 1 304 ? -13.782 75.939 28.722 1.00 19.70 304 VAL A C 1
ATOM 2327 O O . VAL A 1 304 ? -14.696 76.765 28.711 1.00 20.20 304 VAL A O 1
ATOM 2331 N N . GLY A 1 305 ? -12.685 76.085 27.990 1.00 18.92 305 GLY A N 1
ATOM 2332 C CA . GLY A 1 305 ? -12.537 77.252 27.143 1.00 17.94 305 GLY A CA 1
ATOM 2333 C C . GLY A 1 305 ? -11.174 77.417 26.506 1.00 17.06 305 GLY A C 1
ATOM 2334 O O . GLY A 1 305 ? -10.520 76.436 26.147 1.00 16.94 305 GLY A O 1
ATOM 2335 N N . ASN A 1 306 ? -10.774 78.680 26.367 1.00 16.93 306 ASN A N 1
ATOM 2336 C CA . ASN A 1 306 ? -9.580 79.078 25.635 1.00 17.94 306 ASN A CA 1
ATOM 2337 C C . ASN A 1 306 ? -8.311 78.573 26.331 1.00 16.88 306 ASN A C 1
ATOM 2338 O O . ASN A 1 306 ? -8.053 78.943 27.484 1.00 16.87 306 ASN A O 1
ATOM 2343 N N . PRO A 1 307 ? -7.509 77.728 25.636 1.00 16.17 307 PRO A N 1
ATOM 2344 C CA . PRO A 1 307 ? -6.287 77.210 26.290 1.00 16.15 307 PRO A CA 1
ATOM 2345 C C . PRO A 1 307 ? -5.265 78.275 26.721 1.00 15.95 307 PRO A C 1
ATOM 2346 O O . PRO A 1 307 ? -4.437 78.000 27.589 1.00 15.94 307 PRO A O 1
ATOM 2350 N N . LEU A 1 308 ? -5.308 79.465 26.120 1.00 17.08 308 LEU A N 1
ATOM 2351 C CA . LEU A 1 308 ? -4.411 80.558 26.518 1.00 18.62 308 LEU A CA 1
ATOM 2352 C C . LEU A 1 308 ? -4.757 81.181 27.868 1.00 18.90 308 LEU A C 1
ATOM 2353 O O . LEU A 1 308 ? -3.933 81.860 28.459 1.00 18.91 308 LEU A O 1
ATOM 2358 N N . ASP A 1 309 ? -5.976 80.948 28.345 1.00 19.55 309 ASP A N 1
ATOM 2359 C CA . ASP A 1 309 ? -6.415 81.465 29.629 1.00 20.85 309 ASP A CA 1
ATOM 2360 C C . ASP A 1 309 ? -5.817 80.628 30.767 1.00 20.56 309 ASP A C 1
ATOM 2361 O O . ASP A 1 309 ? -5.916 79.401 30.762 1.00 19.91 309 ASP A O 1
ATOM 2366 N N . GLU A 1 310 ? -5.205 81.303 31.737 1.00 21.23 310 GLU A N 1
ATOM 2367 C CA . GLU A 1 310 ? -4.653 80.632 32.923 1.00 22.15 310 GLU A CA 1
ATOM 2368 C C . GLU A 1 310 ? -5.715 79.851 33.706 1.00 22.46 310 GLU A C 1
ATOM 2369 O O . GLU A 1 310 ? -5.392 78.911 34.423 1.00 22.59 310 GLU A O 1
ATOM 2375 N N . LYS A 1 311 ? -6.974 80.253 33.550 1.00 23.29 311 LYS A N 1
ATOM 2376 C CA . LYS A 1 311 ? -8.110 79.664 34.260 1.00 25.06 311 LYS A CA 1
ATOM 2377 C C . LYS A 1 311 ? -8.526 78.307 33.663 1.00 23.53 311 LYS A C 1
ATOM 2378 O O . LYS A 1 311 ? -9.108 77.462 34.353 1.00 23.14 311 LYS A O 1
ATOM 2384 N N . THR A 1 312 ? -8.201 78.099 32.390 1.00 22.08 312 THR A N 1
ATOM 2385 C CA . THR A 1 312 ? -8.747 76.971 31.624 1.00 20.37 312 THR A CA 1
ATOM 2386 C C . THR A 1 312 ? -8.225 75.608 32.071 1.00 19.91 312 THR A C 1
ATOM 2387 O O . THR A 1 312 ? -7.005 75.383 32.180 1.00 20.21 312 THR A O 1
ATOM 2391 N N . ASP A 1 313 ? -9.172 74.716 32.351 1.00 19.22 313 ASP A N 1
ATOM 2392 C CA . ASP A 1 313 ? -8.872 73.332 32.702 1.00 19.05 313 ASP A CA 1
ATOM 2393 C C . ASP A 1 313 ? -8.901 72.444 31.464 1.00 18.64 313 ASP A C 1
ATOM 2394 O O . ASP A 1 313 ? -8.077 71.533 31.319 1.00 18.66 313 ASP A O 1
ATOM 2399 N N . VAL A 1 314 ? -9.870 72.709 30.593 1.00 17.98 314 VAL A N 1
ATOM 2400 C CA . VAL A 1 314 ? -10.144 71.870 29.424 1.00 17.19 314 VAL A CA 1
ATOM 2401 C C . VAL A 1 314 ? -10.249 72.707 28.152 1.00 16.52 314 VAL A C 1
ATOM 2402 O O . VAL A 1 314 ? -11.131 73.565 28.037 1.00 16.62 314 VAL A O 1
ATOM 2406 N N . GLY A 1 315 ? -9.335 72.457 27.210 1.00 15.64 315 GLY A N 1
ATOM 2407 C CA . GLY A 1 315 ? -9.351 73.128 25.908 1.00 15.12 315 GLY A CA 1
ATOM 2408 C C . GLY A 1 315 ? -10.082 72.290 24.869 1.00 14.32 315 GLY A C 1
ATOM 2409 O O . GLY A 1 315 ? -10.697 71.283 25.221 1.00 14.13 315 GLY A O 1
ATOM 2410 N N . PRO A 1 316 ? -10.016 72.701 23.582 1.00 14.96 316 PRO A N 1
ATOM 2411 C CA . PRO A 1 316 ? -10.681 72.031 22.471 1.00 15.59 316 PRO A CA 1
ATOM 2412 C C . PRO A 1 316 ? -10.017 70.707 22.098 1.00 16.46 316 PRO A C 1
ATOM 2413 O O . PRO A 1 316 ? -8.860 70.475 22.460 1.00 16.34 316 PRO A O 1
ATOM 2417 N N . LEU A 1 317 ? -10.752 69.860 21.379 1.00 16.94 317 LEU A N 1
ATOM 2418 C CA . LEU A 1 317 ? -10.159 68.707 20.693 1.00 17.12 317 LEU A CA 1
ATOM 2419 C C . LEU A 1 317 ? -9.369 69.216 19.494 1.00 16.99 317 LEU A C 1
ATOM 2420 O O . LEU A 1 317 ? -9.512 70.377 19.091 1.00 17.14 317 LEU A O 1
ATOM 2425 N N . ILE A 1 318 ? -8.533 68.351 18.923 1.00 16.86 318 ILE A N 1
ATOM 2426 C CA . ILE A 1 318 ? -7.543 68.800 17.948 1.00 16.51 318 ILE A CA 1
ATOM 2427 C C . ILE A 1 318 ? -8.129 69.253 16.605 1.00 17.11 318 ILE A C 1
ATOM 2428 O O . ILE A 1 318 ? -7.480 70.000 15.874 1.00 17.21 318 ILE A O 1
ATOM 2433 N N . SER A 1 319 ? -9.336 68.780 16.283 1.00 18.26 319 SER A N 1
ATOM 2434 C CA . SER A 1 319 ? -10.026 69.164 15.050 1.00 19.15 319 SER A CA 1
ATOM 2435 C C . SER A 1 319 ? -11.543 69.092 15.219 1.00 20.06 319 SER A C 1
ATOM 2436 O O . SER A 1 319 ? -12.046 68.353 16.074 1.00 20.21 319 SER A O 1
ATOM 2439 N N . VAL A 1 320 ? -12.262 69.844 14.382 1.00 20.59 320 VAL A N 1
ATOM 2440 C CA . VAL A 1 320 ? -13.726 69.752 14.303 1.00 20.80 320 VAL A CA 1
ATOM 2441 C C . VAL A 1 320 ? -14.110 68.335 13.880 1.00 20.50 320 VAL A C 1
ATOM 2442 O O . VAL A 1 320 ? -14.996 67.719 14.475 1.00 20.51 320 VAL A O 1
ATOM 2446 N N . GLU A 1 321 ? -13.404 67.828 12.866 1.00 21.16 321 GLU A N 1
ATOM 2447 C CA . GLU A 1 321 ? -13.605 66.479 12.328 1.00 22.54 321 GLU A CA 1
ATOM 2448 C C . GLU A 1 321 ? -13.644 65.423 13.438 1.00 22.15 321 GLU A C 1
ATOM 2449 O O . GLU A 1 321 ? -14.573 64.625 13.518 1.00 21.80 321 GLU A O 1
ATOM 2455 N N . HIS A 1 322 ? -12.637 65.427 14.305 1.00 22.40 322 HIS A N 1
ATOM 2456 C CA . HIS A 1 322 ? -12.609 64.474 15.393 1.00 23.73 322 HIS A CA 1
ATOM 2457 C C . HIS A 1 322 ? -13.774 64.707 16.376 1.00 20.12 322 HIS A C 1
ATOM 2458 O O . HIS A 1 322 ? -14.428 63.770 16.783 1.00 19.52 322 HIS A O 1
ATOM 2465 N N . ALA A 1 323 ? -14.029 65.962 16.730 1.00 19.42 323 ALA A N 1
ATOM 2466 C CA . ALA A 1 323 ? -15.121 66.295 17.645 1.00 20.49 323 ALA A CA 1
ATOM 2467 C C . ALA A 1 323 ? -16.485 65.830 17.112 1.00 21.09 323 ALA A C 1
ATOM 2468 O O . ALA A 1 323 ? -17.295 65.315 17.884 1.00 21.03 323 ALA A O 1
ATOM 2470 N N . GLU A 1 324 ? -16.708 65.985 15.803 1.00 21.66 324 GLU A N 1
ATOM 2471 C CA . GLU A 1 324 ? -17.936 65.502 15.145 1.00 22.63 324 GLU A CA 1
ATOM 2472 C C . GLU A 1 324 ? -18.083 63.994 15.289 1.00 21.81 324 GLU A C 1
ATOM 2473 O O . GLU A 1 324 ? -19.174 63.490 15.557 1.00 21.59 324 GLU A O 1
ATOM 2479 N N . TRP A 1 325 ? -16.971 63.287 15.113 1.00 21.08 325 TRP A N 1
ATOM 2480 C CA . TRP A 1 325 ? -16.931 61.833 15.247 1.00 20.98 325 TRP A CA 1
ATOM 2481 C C . TRP A 1 325 ? -17.210 61.367 16.685 1.00 20.71 325 TRP A C 1
ATOM 2482 O O . TRP A 1 325 ? -17.987 60.428 16.887 1.00 20.81 325 TRP A O 1
ATOM 2493 N N . VAL A 1 326 ? -16.603 62.026 17.676 1.00 20.37 326 VAL A N 1
ATOM 2494 C CA . VAL A 1 326 ? -16.855 61.701 19.087 1.00 20.45 326 VAL A CA 1
ATOM 2495 C C . VAL A 1 326 ? -18.350 61.822 19.425 1.00 21.34 326 VAL A C 1
ATOM 2496 O O . VAL A 1 326 ? -18.928 60.947 20.079 1.00 21.00 326 VAL A O 1
ATOM 2500 N N . GLU A 1 327 ? -18.959 62.903 18.945 1.00 22.94 327 GLU A N 1
ATOM 2501 C CA . GLU A 1 327 ? -20.384 63.178 19.126 1.00 24.68 327 GLU A CA 1
ATOM 2502 C C . GLU A 1 327 ? -21.268 62.028 18.630 1.00 25.24 327 GLU A C 1
ATOM 2503 O O . GLU A 1 327 ? -22.233 61.658 19.297 1.00 25.43 327 GLU A O 1
ATOM 2509 N N . LYS A 1 328 ? -20.925 61.466 17.473 1.00 26.34 328 LYS A N 1
ATOM 2510 C CA . LYS A 1 328 ? -21.635 60.312 16.929 1.00 27.69 328 LYS A CA 1
ATOM 2511 C C . LYS A 1 328 ? -21.424 59.058 17.769 1.00 26.36 328 LYS A C 1
ATOM 2512 O O . LYS A 1 328 ? -22.343 58.266 17.949 1.00 26.25 328 LYS A O 1
ATOM 2518 N N . VAL A 1 329 ? -20.214 58.882 18.294 1.00 24.39 329 VAL A N 1
ATOM 2519 C CA . VAL A 1 329 ? -19.940 57.767 19.192 1.00 22.73 329 VAL A CA 1
ATOM 2520 C C . VAL A 1 329 ? -20.774 57.882 20.471 1.00 21.92 329 VAL A C 1
ATOM 2521 O O . VAL A 1 329 ? -21.289 56.884 20.967 1.00 21.78 329 VAL A O 1
ATOM 2525 N N . VAL A 1 330 ? -20.901 59.102 20.992 1.00 22.00 330 VAL A N 1
ATOM 2526 C CA . VAL A 1 330 ? -21.713 59.368 22.179 1.00 22.15 330 VAL A CA 1
ATOM 2527 C C . VAL A 1 330 ? -23.194 59.066 21.901 1.00 23.03 330 VAL A C 1
ATOM 2528 O O . VAL A 1 330 ? -23.850 58.414 22.712 1.00 22.98 330 VAL A O 1
ATOM 2532 N N . GLU A 1 331 ? -23.690 59.527 20.750 1.00 23.76 331 GLU A N 1
ATOM 2533 C CA . GLU A 1 331 ? -25.057 59.235 20.283 1.00 24.55 331 GLU A CA 1
ATOM 2534 C C . GLU A 1 331 ? -25.306 57.726 20.225 1.00 24.20 331 GLU A C 1
ATOM 2535 O O . GLU A 1 331 ? -26.315 57.239 20.731 1.00 24.36 331 GLU A O 1
ATOM 2541 N N . LYS A 1 332 ? -24.375 56.998 19.610 1.00 23.87 332 LYS A N 1
ATOM 2542 C CA . LYS A 1 332 ? -24.428 55.538 19.544 1.00 23.63 332 LYS A CA 1
ATOM 2543 C C . LYS A 1 332 ? -24.401 54.907 20.943 1.00 23.13 332 LYS A C 1
ATOM 2544 O O . LYS A 1 332 ? -25.136 53.956 21.217 1.00 22.85 332 LYS A O 1
ATOM 2550 N N . ALA A 1 333 ? -23.554 55.432 21.827 1.00 23.06 333 ALA A N 1
ATOM 2551 C CA . ALA A 1 333 ? -23.499 54.952 23.216 1.00 23.43 333 ALA A CA 1
ATOM 2552 C C . ALA A 1 333 ? -24.838 55.119 23.935 1.00 24.17 333 ALA A C 1
ATOM 2553 O O . ALA A 1 333 ? -25.240 54.252 24.716 1.00 24.22 333 ALA A O 1
ATOM 2555 N N . ILE A 1 334 ? -25.514 56.236 23.672 1.00 25.02 334 ILE A N 1
ATOM 2556 C CA . ILE A 1 334 ? -26.846 56.488 24.233 1.00 25.79 334 ILE A CA 1
ATOM 2557 C C . ILE A 1 334 ? -27.881 55.535 23.618 1.00 26.69 334 ILE A C 1
ATOM 2558 O O . ILE A 1 334 ? -28.664 54.922 24.346 1.00 26.52 334 ILE A O 1
ATOM 2563 N N . ASP A 1 335 ? -27.855 55.396 22.288 1.00 27.74 335 ASP A N 1
ATOM 2564 C CA . ASP A 1 335 ? -28.710 54.433 21.574 1.00 28.60 335 ASP A CA 1
ATOM 2565 C C . ASP A 1 335 ? -28.663 53.060 22.230 1.00 28.39 335 ASP A C 1
ATOM 2566 O O . ASP A 1 335 ? -29.698 52.421 22.438 1.00 28.73 335 ASP A O 1
ATOM 2571 N N . GLU A 1 336 ? -27.448 52.620 22.551 1.00 27.21 336 GLU A N 1
ATOM 2572 C CA . GLU A 1 336 ? -27.211 51.298 23.122 1.00 26.12 336 GLU A CA 1
ATOM 2573 C C . GLU A 1 336 ? -27.717 51.158 24.559 1.00 25.75 336 GLU A C 1
ATOM 2574 O O . GLU A 1 336 ? -27.697 50.064 25.114 1.00 26.35 336 GLU A O 1
ATOM 2580 N N . GLY A 1 337 ? -28.172 52.256 25.156 1.00 25.42 337 GLY A N 1
ATOM 2581 C CA . GLY A 1 337 ? -28.706 52.218 26.515 1.00 25.73 337 GLY A CA 1
ATOM 2582 C C . GLY A 1 337 ? -27.826 52.903 27.547 1.00 26.14 337 GLY A C 1
ATOM 2583 O O . GLY A 1 337 ? -28.050 52.768 28.755 1.00 26.06 337 GLY A O 1
ATOM 2584 N N . GLY A 1 338 ? -26.824 53.640 27.074 1.00 26.18 338 GLY A N 1
ATOM 2585 C CA . GLY A 1 338 ? -25.974 54.436 27.960 1.00 25.91 338 GLY A CA 1
ATOM 2586 C C . GLY A 1 338 ? -26.769 55.562 28.593 1.00 25.47 338 GLY A C 1
ATOM 2587 O O . GLY A 1 338 ? -27.657 56.135 27.958 1.00 25.73 338 GLY A O 1
ATOM 2588 N N . LYS A 1 339 ? -26.454 55.870 29.848 1.00 24.99 339 LYS A N 1
ATOM 2589 C CA . LYS A 1 339 ? -27.146 56.909 30.600 1.00 24.95 339 LYS A CA 1
ATOM 2590 C C . LYS A 1 339 ? -26.272 58.151 30.728 1.00 24.51 339 LYS A C 1
ATOM 2591 O O . LYS A 1 339 ? -25.249 58.139 31.434 1.00 24.62 339 LYS A O 1
ATOM 2597 N N . LEU A 1 340 ? -26.681 59.221 30.054 1.00 23.69 340 LEU A N 1
ATOM 2598 C CA . LEU A 1 340 ? -25.942 60.484 30.096 1.00 22.91 340 LEU A CA 1
ATOM 2599 C C . LEU A 1 340 ? -26.057 61.149 31.470 1.00 23.08 340 LEU A C 1
ATOM 2600 O O . LEU A 1 340 ? -27.161 61.442 31.942 1.00 23.43 340 LEU A O 1
ATOM 2605 N N . LEU A 1 341 ? -24.907 61.364 32.110 1.00 22.30 341 LEU A N 1
ATOM 2606 C CA . LEU A 1 341 ? -24.834 61.941 33.453 1.00 21.64 341 LEU A CA 1
ATOM 2607 C C . LEU A 1 341 ? -24.325 63.382 33.437 1.00 20.78 341 LEU A C 1
ATOM 2608 O O . LEU A 1 341 ? -24.701 64.187 34.297 1.00 20.80 341 LEU A O 1
ATOM 2613 N N . LEU A 1 342 ? -23.482 63.710 32.460 1.00 19.95 342 LEU A N 1
ATOM 2614 C CA . LEU A 1 342 ? -22.959 65.073 32.306 1.00 20.40 342 LEU A CA 1
ATOM 2615 C C . LEU A 1 342 ? -22.490 65.353 30.880 1.00 22.27 342 LEU A C 1
ATOM 2616 O O . LEU A 1 342 ? -21.985 64.462 30.194 1.00 21.69 342 LEU A O 1
ATOM 2621 N N . GLY A 1 343 ? -22.668 66.600 30.453 1.00 24.70 343 GLY A N 1
ATOM 2622 C CA . GLY A 1 343 ? -22.086 67.096 29.217 1.00 26.72 343 GLY A CA 1
ATOM 2623 C C . GLY A 1 343 ? -22.788 66.625 27.964 1.00 29.00 343 GLY A C 1
ATOM 2624 O O . GLY A 1 343 ? -24.004 66.803 27.814 1.00 29.09 343 GLY A O 1
ATOM 2625 N N . GLY A 1 344 ? -22.011 66.021 27.064 1.00 30.34 344 GLY A N 1
ATOM 2626 C CA . GLY A 1 344 ? -22.495 65.622 25.745 1.00 31.29 344 GLY A CA 1
ATOM 2627 C C . GLY A 1 344 ? -22.488 66.790 24.771 1.00 32.22 344 GLY A C 1
ATOM 2628 O O . GLY A 1 344 ? -22.743 66.617 23.578 1.00 32.58 344 GLY A O 1
ATOM 2629 N N . LYS A 1 345 ? -22.181 67.978 25.287 1.00 31.79 345 LYS A N 1
ATOM 2630 C CA . LYS A 1 345 ? -22.239 69.220 24.522 1.00 31.55 345 LYS A CA 1
ATOM 2631 C C . LYS A 1 345 ? -20.949 69.464 23.733 1.00 30.26 345 LYS A C 1
ATOM 2632 O O . LYS A 1 345 ? -19.858 69.095 24.172 1.00 30.17 345 LYS A O 1
ATOM 2638 N N . ARG A 1 346 ? -21.095 70.075 22.559 1.00 28.59 346 ARG A N 1
ATOM 2639 C CA . ARG A 1 346 ? -19.962 70.390 21.692 1.00 26.91 346 ARG A CA 1
ATOM 2640 C C . ARG A 1 346 ? -20.157 71.768 21.058 1.00 26.31 346 ARG A C 1
ATOM 2641 O O . ARG A 1 346 ? -21.250 72.088 20.601 1.00 26.19 346 ARG A O 1
ATOM 2649 N N . ASP A 1 347 ? -19.100 72.577 21.062 1.00 25.74 347 ASP A N 1
ATOM 2650 C CA . ASP A 1 347 ? -19.071 73.863 20.362 1.00 25.90 347 ASP A CA 1
ATOM 2651 C C . ASP A 1 347 ? -17.872 73.888 19.411 1.00 24.48 347 ASP A C 1
ATOM 2652 O O . ASP A 1 347 ? -16.750 74.203 19.821 1.00 24.29 347 ASP A O 1
ATOM 2657 N N . LYS A 1 348 ? -18.133 73.564 18.144 1.00 24.21 348 LYS A N 1
ATOM 2658 C CA . LYS A 1 348 ? -17.092 73.345 17.135 1.00 24.52 348 LYS A CA 1
ATOM 2659 C C . LYS A 1 348 ? -16.168 72.209 17.615 1.00 23.71 348 LYS A C 1
ATOM 2660 O O . LYS A 1 348 ? -16.629 71.079 17.761 1.00 23.48 348 LYS A O 1
ATOM 2666 N N . ALA A 1 349 ? -14.896 72.499 17.886 1.00 23.06 349 ALA A N 1
ATOM 2667 C CA . ALA A 1 349 ? -13.996 71.466 18.400 1.00 22.48 349 ALA A CA 1
ATOM 2668 C C . ALA A 1 349 ? -13.991 71.367 19.933 1.00 21.67 349 ALA A C 1
ATOM 2669 O O . ALA A 1 349 ? -13.424 70.422 20.491 1.00 21.38 349 ALA A O 1
ATOM 2671 N N . LEU A 1 350 ? -14.633 72.326 20.605 1.00 20.64 350 LEU A N 1
ATOM 2672 C CA . LEU A 1 350 ? -14.672 72.342 22.066 1.00 20.26 350 LEU A CA 1
ATOM 2673 C C . LEU A 1 350 ? -15.698 71.334 22.587 1.00 20.30 350 LEU A C 1
ATOM 2674 O O . LEU A 1 350 ? -16.916 71.553 22.499 1.00 20.62 350 LEU A O 1
ATOM 2679 N N . PHE A 1 351 ? -15.195 70.226 23.122 1.00 19.51 351 PHE A N 1
ATOM 2680 C CA . PHE A 1 351 ? -16.039 69.150 23.619 1.00 18.83 351 PHE A CA 1
ATOM 2681 C C . PHE A 1 351 ? -16.052 69.142 25.146 1.00 18.50 351 PHE A C 1
ATOM 2682 O O . PHE A 1 351 ? -15.007 69.050 25.783 1.00 18.30 351 PHE A O 1
ATOM 2690 N N . TYR A 1 352 ? -17.245 69.256 25.727 1.00 18.58 352 TYR A N 1
ATOM 2691 C CA . TYR A 1 352 ? -17.384 69.372 27.181 1.00 18.72 352 TYR A CA 1
ATOM 2692 C C . TYR A 1 352 ? -17.237 68.031 27.880 1.00 18.83 352 TYR A C 1
ATOM 2693 O O . TYR A 1 352 ? -17.583 67.000 27.300 1.00 18.58 352 TYR A O 1
ATOM 2702 N N . PRO A 1 353 ? -16.719 68.040 29.130 1.00 18.99 353 PRO A N 1
ATOM 2703 C CA . PRO A 1 353 ? -16.590 66.819 29.903 1.00 19.50 353 PRO A CA 1
ATOM 2704 C C . PRO A 1 353 ? -17.895 66.060 29.886 1.00 19.73 353 PRO A C 1
ATOM 2705 O O . PRO A 1 353 ? -18.948 66.620 30.207 1.00 19.89 353 PRO A O 1
ATOM 2709 N N . THR A 1 354 ? -17.817 64.803 29.470 1.00 19.15 354 THR A N 1
ATOM 2710 C CA . THR A 1 354 ? -18.994 63.999 29.236 1.00 19.16 354 THR A CA 1
ATOM 2711 C C . THR A 1 354 ? -18.855 62.692 29.990 1.00 18.78 354 THR A C 1
ATOM 2712 O O . THR A 1 354 ? -17.807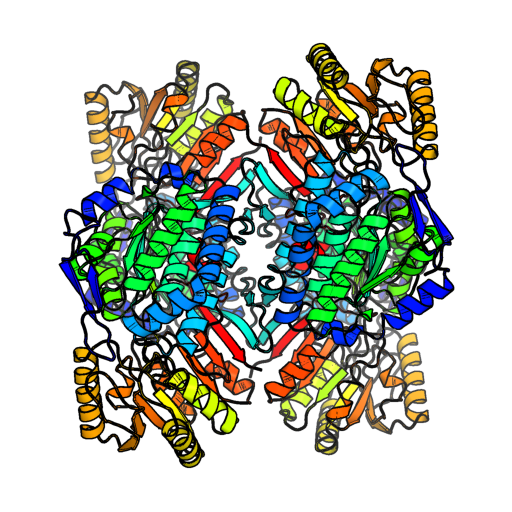 62.026 29.930 1.00 18.31 354 THR A O 1
ATOM 2716 N N . ILE A 1 355 ? -19.910 62.337 30.719 1.00 18.39 355 ILE A N 1
ATOM 2717 C CA . ILE A 1 355 ? -19.895 61.145 31.561 1.00 18.84 355 ILE A CA 1
ATOM 2718 C C . ILE A 1 355 ? -21.177 60.351 31.338 1.00 19.81 355 ILE A C 1
ATOM 2719 O O . ILE A 1 355 ? -22.276 60.911 31.362 1.00 20.15 355 ILE A O 1
ATOM 2724 N N . LEU A 1 356 ? -21.027 59.051 31.110 1.00 20.41 356 LEU A N 1
ATOM 2725 C CA . LEU A 1 356 ? -22.172 58.157 30.958 1.00 21.21 356 LEU A CA 1
ATOM 2726 C C . LEU A 1 356 ? -22.020 56.946 31.866 1.00 21.36 356 LEU A C 1
ATOM 2727 O O . LEU A 1 356 ? -20.916 56.447 32.049 1.00 21.26 356 LEU A O 1
ATOM 2732 N N . GLU A 1 357 ? -23.118 56.466 32.443 1.00 21.59 357 GLU A N 1
ATOM 2733 C CA . GLU A 1 357 ? -23.092 55.121 33.007 1.00 22.22 357 GLU A CA 1
ATOM 2734 C C . GLU A 1 357 ? -23.518 54.132 31.924 1.00 21.76 357 GLU A C 1
ATOM 2735 O O . GLU A 1 357 ? -24.572 54.300 31.309 1.00 21.92 357 GLU A O 1
ATOM 2741 N N . VAL A 1 358 ? -22.688 53.119 31.685 1.00 20.94 358 VAL A N 1
ATOM 2742 C CA . VAL A 1 358 ? -22.949 52.116 30.646 1.00 20.61 358 VAL A CA 1
ATOM 2743 C C . VAL A 1 358 ? -22.749 50.692 31.179 1.00 21.05 358 VAL A C 1
ATOM 2744 O O . VAL A 1 358 ? -22.325 50.505 32.322 1.00 20.63 358 VAL A O 1
ATOM 2748 N N . ASP A 1 359 ? -23.064 49.689 30.358 1.00 22.43 359 ASP A N 1
ATOM 2749 C CA . ASP A 1 359 ? -22.685 48.314 30.678 1.00 24.37 359 ASP A CA 1
ATOM 2750 C C . ASP A 1 359 ? -21.469 47.884 29.837 1.00 23.37 359 ASP A C 1
ATOM 2751 O O . ASP A 1 359 ? -21.091 48.578 28.883 1.00 22.73 359 ASP A O 1
ATOM 2756 N N . ARG A 1 360 ? -20.872 46.746 30.196 1.00 24.27 360 ARG A N 1
ATOM 2757 C CA A ARG A 1 360 ? -19.637 46.267 29.555 0.50 25.80 360 ARG A CA 1
ATOM 2758 C CA B ARG A 1 360 ? -19.640 46.259 29.557 0.50 25.80 360 ARG A CA 1
ATOM 2759 C C . ARG A 1 360 ? -19.739 46.095 28.036 1.00 25.77 360 ARG A C 1
ATOM 2760 O O . ARG A 1 360 ? -18.723 46.029 27.345 1.00 25.74 360 ARG A O 1
ATOM 2775 N N . ASP A 1 361 ? -20.963 46.019 27.515 1.00 25.57 361 ASP A N 1
ATOM 2776 C CA . ASP A 1 361 ? -21.157 45.808 26.080 1.00 25.47 361 ASP A CA 1
ATOM 2777 C C . ASP A 1 361 ? -21.213 47.080 25.243 1.00 25.10 361 ASP A C 1
ATOM 2778 O O . ASP A 1 361 ? -21.235 47.016 24.013 1.00 25.39 361 ASP A O 1
ATOM 2783 N N . ASN A 1 362 ? -21.217 48.228 25.911 1.00 24.62 362 ASN A N 1
ATOM 2784 C CA . ASN A 1 362 ? -21.282 49.516 25.247 1.00 24.12 362 ASN A CA 1
ATOM 2785 C C . ASN A 1 362 ? -20.091 49.783 24.333 1.00 24.87 362 ASN A C 1
ATOM 2786 O O . ASN A 1 362 ? -18.955 49.421 24.651 1.00 24.84 362 ASN A O 1
ATOM 2791 N N . ILE A 1 363 ? -20.375 50.421 23.201 1.00 25.77 363 ILE A N 1
ATOM 2792 C CA . ILE A 1 363 ? -19.366 50.861 22.235 1.00 26.27 363 ILE A CA 1
ATOM 2793 C C . ILE A 1 363 ? -18.188 51.614 22.895 1.00 25.48 363 ILE A C 1
ATOM 2794 O O . ILE A 1 363 ? -17.042 51.487 22.460 1.00 25.53 363 ILE A O 1
ATOM 2799 N N . LEU A 1 364 ? -18.469 52.371 23.954 1.00 23.69 364 LEU A N 1
ATOM 2800 C CA . LEU A 1 364 ? -17.421 53.131 24.640 1.00 22.24 364 LEU A CA 1
ATOM 2801 C C . LEU A 1 364 ? -16.384 52.248 25.334 1.00 21.40 364 LEU A C 1
ATOM 2802 O O . LEU A 1 364 ? -15.246 52.669 25.545 1.00 21.29 364 LEU A O 1
ATOM 2807 N N . CYS A 1 365 ? -16.776 51.035 25.706 1.00 21.00 365 CYS A N 1
ATOM 2808 C CA . CYS A 1 365 ? -15.845 50.130 26.383 1.00 21.10 365 CYS A CA 1
ATOM 2809 C C . CYS A 1 365 ? -14.854 49.476 25.414 1.00 20.74 365 CYS A C 1
ATOM 2810 O O . CYS A 1 365 ? -13.917 48.810 25.853 1.00 20.96 365 CYS A O 1
ATOM 2813 N N . LYS A 1 366 ? -15.058 49.690 24.116 1.00 21.52 366 LYS A N 1
ATOM 2814 C CA . LYS A 1 366 ? -14.238 49.083 23.062 1.00 23.04 366 LYS A CA 1
ATOM 2815 C C . LYS A 1 366 ? -13.606 50.122 22.132 1.00 22.41 366 LYS A C 1
ATOM 2816 O O . LYS A 1 366 ? -12.849 49.764 21.223 1.00 22.59 366 LYS A O 1
ATOM 2822 N N . THR A 1 367 ? -13.898 51.402 22.371 1.00 21.44 367 THR A N 1
ATOM 2823 C CA . THR A 1 367 ? -13.484 52.467 21.458 1.00 20.74 367 THR A CA 1
ATOM 2824 C C . THR A 1 367 ? -12.621 53.524 22.131 1.00 19.45 367 THR A C 1
ATOM 2825 O O . THR A 1 367 ? -13.028 54.132 23.129 1.00 19.32 367 THR A O 1
ATOM 2829 N N . GLU A 1 368 ? -11.432 53.739 21.573 1.00 18.45 368 GLU A N 1
ATOM 2830 C CA . GLU A 1 368 ? -10.551 54.813 22.021 1.00 17.62 368 GLU A CA 1
ATOM 2831 C C . GLU A 1 368 ? -11.031 56.111 21.404 1.00 16.15 368 GLU A C 1
ATOM 2832 O O . GLU A 1 368 ? -10.889 56.320 20.196 1.00 16.39 368 GLU A O 1
ATOM 2838 N N . THR A 1 369 ? -11.621 56.974 22.225 1.00 15.60 369 THR A N 1
ATOM 2839 C CA . THR A 1 369 ? -12.220 58.191 21.703 1.00 16.29 369 THR A CA 1
ATOM 2840 C C . THR A 1 369 ? -11.260 59.373 21.641 1.00 16.21 369 THR A C 1
ATOM 2841 O O . THR A 1 369 ? -11.503 60.299 20.872 1.00 16.46 369 THR A O 1
ATOM 2845 N N . PHE A 1 370 ? -10.173 59.351 22.422 1.00 17.09 370 PHE A N 1
ATOM 2846 C CA . PHE A 1 370 ? -9.282 60.517 22.500 1.00 18.58 370 PHE A CA 1
ATOM 2847 C C . PHE A 1 370 ? -10.125 61.777 22.743 1.00 16.15 370 PHE A C 1
ATOM 2848 O O . PHE A 1 370 ? -10.108 62.742 21.960 1.00 16.65 370 PHE A O 1
ATOM 2856 N N . ALA A 1 371 ? -10.891 61.739 23.830 1.00 14.89 371 ALA A N 1
ATOM 2857 C CA . ALA A 1 371 ? -11.944 62.732 24.072 1.00 14.42 371 ALA A CA 1
ATOM 2858 C C . ALA A 1 371 ? -12.294 62.757 25.541 1.00 14.23 371 ALA A C 1
ATOM 2859 O O . ALA A 1 371 ? -12.036 61.775 26.239 1.00 13.80 371 ALA A O 1
ATOM 2861 N N . PRO A 1 372 ? -12.900 63.865 26.027 1.00 15.10 372 PRO A N 1
ATOM 2862 C CA . PRO A 1 372 ? -13.276 63.919 27.441 1.00 15.57 372 PRO A CA 1
ATOM 2863 C C . PRO A 1 372 ? -14.616 63.199 27.698 1.00 16.13 372 PRO A C 1
ATOM 2864 O O . PRO A 1 372 ? -15.550 63.788 28.246 1.00 16.03 372 PRO A O 1
ATOM 2868 N N . VAL A 1 373 ? -14.686 61.930 27.300 1.00 16.67 373 VAL A N 1
ATOM 2869 C CA . VAL A 1 373 ? -15.923 61.146 27.366 1.00 16.28 373 VAL A CA 1
ATOM 2870 C C . VAL A 1 373 ? -15.653 59.895 28.192 1.00 16.00 373 VAL A C 1
ATOM 2871 O O . VAL A 1 373 ? -14.876 59.031 27.780 1.00 15.97 373 VAL A O 1
ATOM 2875 N N . ILE A 1 374 ? -16.302 59.803 29.354 1.00 16.09 374 ILE A N 1
ATOM 2876 C CA . ILE A 1 374 ? -15.975 58.775 30.346 1.00 16.96 374 ILE A CA 1
ATOM 2877 C C . ILE A 1 374 ? -17.134 57.814 30.619 1.00 17.35 374 ILE A C 1
ATOM 2878 O O . ILE A 1 374 ? -18.138 58.208 31.234 1.00 16.98 374 ILE A O 1
ATOM 2883 N N . PRO A 1 375 ? -17.001 56.552 30.161 1.00 17.56 375 PRO A N 1
ATOM 2884 C CA . PRO A 1 375 ? -17.992 55.546 30.521 1.00 17.64 375 PRO A CA 1
ATOM 2885 C C . PRO A 1 375 ? -17.698 54.965 31.909 1.00 17.35 375 PRO A C 1
ATOM 2886 O O . PRO A 1 375 ? -16.542 54.683 32.250 1.00 17.50 375 PRO A O 1
ATOM 2890 N N . ILE A 1 376 ? -18.741 54.841 32.723 1.00 16.73 376 ILE A N 1
ATOM 2891 C CA . ILE A 1 376 ? -18.625 54.249 34.053 1.00 17.02 376 ILE A CA 1
ATOM 2892 C C . ILE A 1 376 ? -19.494 52.989 34.109 1.00 17.90 376 ILE A C 1
ATOM 2893 O O . ILE A 1 376 ? -20.698 53.041 33.799 1.00 18.03 376 ILE A O 1
ATOM 2898 N N . ILE A 1 377 ? -18.881 51.869 34.496 1.00 18.20 377 ILE A N 1
ATOM 2899 C CA . ILE A 1 377 ? -19.568 50.587 34.625 1.00 18.83 377 ILE A CA 1
ATOM 2900 C C . ILE A 1 377 ? -19.614 50.161 36.082 1.00 18.34 377 ILE A C 1
ATOM 2901 O O . ILE A 1 377 ? -18.572 49.942 36.700 1.00 17.35 377 ILE A O 1
ATOM 2906 N N . ARG A 1 378 ? -20.813 50.015 36.642 1.00 18.56 378 ARG A N 1
ATOM 2907 C CA . ARG A 1 378 ? -20.881 49.429 37.968 1.00 19.93 378 ARG A CA 1
ATOM 2908 C C . ARG A 1 378 ? -20.845 47.911 37.850 1.00 19.35 378 ARG A C 1
ATOM 2909 O O . ARG A 1 378 ? -21.526 47.319 37.002 1.00 19.43 378 ARG A O 1
ATOM 2917 N N . THR A 1 379 ? -20.012 47.288 38.677 1.00 19.57 379 THR A N 1
ATOM 2918 C CA . THR A 1 379 ? -19.782 45.851 38.586 1.00 20.33 379 THR A CA 1
ATOM 2919 C C . THR A 1 379 ? -19.337 45.271 39.924 1.00 19.68 379 THR A C 1
ATOM 2920 O O . THR A 1 379 ? -19.174 46.002 40.902 1.00 19.96 379 THR A O 1
ATOM 2924 N N . ASN A 1 380 ? -19.163 43.952 39.968 1.00 19.55 380 ASN A N 1
ATOM 2925 C CA . ASN A 1 380 ? -18.581 43.296 41.131 1.00 20.19 380 ASN A CA 1
ATOM 2926 C C . ASN A 1 380 ? -17.125 42.959 40.862 1.00 18.91 380 ASN A C 1
ATOM 2927 O O . ASN A 1 380 ? -16.687 42.894 39.709 1.00 18.24 380 ASN A O 1
ATOM 2932 N N . GLU A 1 381 ? -16.379 42.720 41.935 1.00 19.13 381 GLU A N 1
ATOM 2933 C CA . GLU A 1 381 ? -14.945 42.527 41.816 1.00 20.17 381 GLU A CA 1
ATOM 2934 C C . GLU A 1 381 ? -14.562 41.410 40.842 1.00 19.85 381 GLU A C 1
ATOM 2935 O O . GLU A 1 381 ? -13.657 41.585 40.024 1.00 19.30 381 GLU A O 1
ATOM 2941 N N . GLU A 1 382 ? -15.252 40.274 40.918 1.00 20.55 382 GLU A N 1
ATOM 2942 C CA . GLU A 1 382 ? -14.824 39.097 40.172 1.00 22.34 382 GLU A CA 1
ATOM 2943 C C . GLU A 1 382 ? -14.980 39.234 38.667 1.00 22.40 382 GLU A C 1
ATOM 2944 O O . GLU A 1 382 ? -14.452 38.412 37.917 1.00 23.23 382 GLU A O 1
ATOM 2950 N N . GLU A 1 383 ? -15.695 40.268 38.231 1.00 22.56 383 GLU A N 1
ATOM 2951 C CA . GLU A 1 383 ? -15.878 40.548 36.807 1.00 23.44 383 GLU A CA 1
ATOM 2952 C C . GLU A 1 383 ? -14.867 41.581 36.299 1.00 22.41 383 GLU A C 1
ATOM 2953 O O . GLU A 1 383 ? -14.700 41.743 35.093 1.00 21.93 383 GLU A O 1
ATOM 2959 N N . MET A 1 384 ? -14.205 42.275 37.225 1.00 20.67 384 MET A N 1
ATOM 2960 C CA . MET A 1 384 ? -13.350 43.418 36.872 1.00 18.83 384 MET A CA 1
ATOM 2961 C C . MET A 1 384 ? -12.143 43.108 35.979 1.00 17.87 384 MET A C 1
ATOM 2962 O O . MET A 1 384 ? -11.904 43.833 35.007 1.00 17.80 384 MET A O 1
ATOM 2967 N N . ILE A 1 385 ? -11.399 42.049 36.302 1.00 17.82 385 ILE A N 1
ATOM 2968 C CA . ILE A 1 385 ? -10.226 41.667 35.504 1.00 18.65 385 ILE A CA 1
ATOM 2969 C C . ILE A 1 385 ? -10.676 41.279 34.097 1.00 18.56 385 ILE A C 1
ATOM 2970 O O . ILE A 1 385 ? -10.064 41.701 33.124 1.00 17.91 385 ILE A O 1
ATOM 2975 N N . ASP A 1 386 ? -11.782 40.540 33.996 1.00 19.16 386 ASP A N 1
ATOM 2976 C CA A ASP A 1 386 ? -12.275 40.110 32.687 0.50 20.02 386 ASP A CA 1
ATOM 2977 C CA B ASP A 1 386 ? -12.320 40.112 32.699 0.50 19.94 386 ASP A CA 1
ATOM 2978 C C . ASP A 1 386 ? -12.697 41.293 31.804 1.00 17.93 386 ASP A C 1
ATOM 2979 O O . ASP A 1 386 ? -12.365 41.322 30.614 1.00 17.35 386 ASP A O 1
ATOM 2988 N N . ILE A 1 387 ? -13.397 42.269 32.384 1.00 16.48 387 ILE A N 1
ATOM 2989 C CA . ILE A 1 387 ? -13.823 43.458 31.630 1.00 15.52 387 ILE A CA 1
ATOM 2990 C C . ILE A 1 387 ? -12.595 44.258 31.186 1.00 14.85 387 ILE A C 1
ATOM 2991 O O . ILE A 1 387 ? -12.482 44.639 30.021 1.00 14.93 387 ILE A O 1
ATOM 2996 N N . ALA A 1 388 ? -11.686 44.497 32.129 1.00 14.42 388 ALA A N 1
ATOM 2997 C CA . ALA A 1 388 ? -10.458 45.241 31.854 1.00 13.99 388 ALA A CA 1
ATOM 2998 C C . ALA A 1 388 ? -9.620 44.629 30.736 1.00 13.96 388 ALA A C 1
ATOM 2999 O O . ALA A 1 388 ? -9.010 45.370 29.953 1.00 13.95 388 ALA A O 1
ATOM 3001 N N . ASN A 1 389 ? -9.581 43.295 30.666 1.00 15.16 389 ASN A N 1
ATOM 3002 C CA . ASN A 1 389 ? -8.727 42.588 29.683 1.00 16.57 389 ASN A CA 1
ATOM 3003 C C . ASN A 1 389 ? -9.432 42.249 28.370 1.00 17.12 389 ASN A C 1
ATOM 3004 O O . ASN A 1 389 ? -8.841 41.618 27.494 1.00 16.76 389 ASN A O 1
ATOM 3009 N N . SER A 1 390 ? -10.680 42.689 28.240 1.00 17.12 390 SER A N 1
ATOM 3010 C CA . SER A 1 390 ? -11.550 42.302 27.124 1.00 17.37 390 SER A CA 1
ATOM 3011 C C . SER A 1 390 ? -11.333 43.071 25.813 1.00 17.75 390 SER A C 1
ATOM 3012 O O . SER A 1 390 ? -12.014 42.796 24.820 1.00 18.72 390 SER A O 1
ATOM 3015 N N . THR A 1 391 ? -10.393 44.018 25.795 1.00 16.97 391 THR A N 1
ATOM 3016 C CA . THR A 1 391 ? -10.127 44.814 24.593 1.00 16.56 391 THR A CA 1
ATOM 3017 C C . THR A 1 391 ? -8.947 44.237 23.800 1.00 16.23 391 THR A C 1
ATOM 3018 O O . THR A 1 391 ? -8.230 43.356 24.291 1.00 16.15 391 THR A O 1
ATOM 3022 N N . GLU A 1 392 ? -8.743 44.722 22.575 1.00 17.12 392 GLU A N 1
ATOM 3023 C CA . GLU A 1 392 ? -7.582 44.336 21.782 1.00 19.53 392 GLU A CA 1
ATOM 3024 C C . GLU A 1 392 ? -6.322 45.085 22.228 1.00 17.86 392 GLU A C 1
ATOM 3025 O O . GLU A 1 392 ? -5.237 44.829 21.705 1.00 17.81 392 GLU A O 1
ATOM 3031 N N . TYR A 1 393 ? -6.482 46.001 23.188 1.00 17.45 393 TYR A N 1
ATOM 3032 C CA . TYR A 1 393 ? -5.402 46.902 23.622 1.00 17.80 393 TYR A CA 1
ATOM 3033 C C . TYR A 1 393 ? -4.774 46.462 24.937 1.00 15.95 393 TYR A C 1
ATOM 3034 O O . TYR A 1 393 ? -5.297 45.594 25.643 1.00 16.01 393 TYR A O 1
ATOM 3043 N N . GLY A 1 394 ? -3.659 47.085 25.292 1.00 15.00 394 GLY A N 1
ATOM 3044 C CA . GLY A 1 394 ? -2.995 46.726 26.534 1.00 13.81 394 GLY A CA 1
ATOM 3045 C C . GLY A 1 394 ? -1.944 47.734 26.936 1.00 12.96 394 GLY A C 1
ATOM 3046 O O . GLY A 1 394 ? -0.824 47.357 27.252 1.00 13.19 394 GLY A O 1
ATOM 3047 N N . LEU A 1 395 ? -2.309 49.011 26.943 1.00 12.61 395 LEU A N 1
ATOM 3048 C CA . LEU A 1 395 ? -1.370 50.056 27.352 1.00 12.85 395 LEU A CA 1
ATOM 3049 C C . LEU A 1 395 ? -1.308 50.200 28.885 1.00 12.38 395 LEU A C 1
ATOM 3050 O O . LEU A 1 395 ? -0.475 49.542 29.525 1.00 12.29 395 LEU A O 1
ATOM 3055 N N . HIS A 1 396 ? -2.194 51.007 29.488 1.00 11.74 396 HIS A N 1
ATOM 3056 C CA . HIS A 1 396 ? -2.178 51.173 30.951 1.00 11.83 396 HIS A CA 1
ATOM 3057 C C . HIS A 1 396 ? -3.511 50.781 31.570 1.00 11.87 396 HIS A C 1
ATOM 3058 O O . HIS A 1 396 ? -4.564 50.922 30.947 1.00 12.74 396 HIS A O 1
ATOM 3065 N N . SER A 1 397 ? -3.437 50.307 32.806 1.00 11.69 397 SER A N 1
ATOM 3066 C CA . SER A 1 397 ? -4.597 50.010 33.647 1.00 10.87 397 SER A CA 1
ATOM 3067 C C . SER A 1 397 ? -4.342 50.634 35.011 1.00 11.14 397 SER A C 1
ATOM 3068 O O . SER A 1 397 ? -3.193 50.944 35.363 1.00 11.84 397 SER A O 1
ATOM 3071 N N . ALA A 1 398 ? -5.396 50.848 35.787 1.00 11.26 398 ALA A N 1
ATOM 3072 C CA . ALA A 1 398 ? -5.207 51.347 37.151 1.00 11.57 398 ALA A CA 1
ATOM 3073 C C . ALA A 1 398 ? -6.195 50.701 38.089 1.00 12.29 398 ALA A C 1
ATOM 3074 O O . ALA A 1 398 ? -7.288 50.351 37.671 1.00 12.90 398 ALA A O 1
ATOM 3076 N N . ILE A 1 399 ? -5.799 50.555 39.349 1.00 12.91 399 ILE A N 1
ATOM 3077 C CA . ILE A 1 399 ? -6.680 50.052 40.392 1.00 14.65 399 ILE A CA 1
ATOM 3078 C C . ILE A 1 399 ? -6.542 50.878 41.677 1.00 14.31 399 ILE A C 1
ATOM 3079 O O . ILE A 1 399 ? -5.431 51.217 42.107 1.00 14.02 399 ILE A O 1
ATOM 3084 N N . PHE A 1 400 ? -7.690 51.205 42.271 1.00 13.66 400 PHE A N 1
ATOM 3085 C CA . PHE A 1 400 ? -7.729 51.945 43.521 1.00 13.61 400 PHE A CA 1
ATOM 3086 C C . PHE A 1 400 ? -8.244 51.009 44.595 1.00 14.40 400 PHE A C 1
ATOM 3087 O O . PHE A 1 400 ? -9.376 50.505 44.505 1.00 14.53 400 PHE A O 1
ATOM 3095 N N . THR A 1 401 ? -7.399 50.767 45.594 1.00 14.96 401 THR A N 1
ATOM 3096 C CA . THR A 1 401 ? -7.672 49.818 46.675 1.00 15.61 401 THR A CA 1
ATOM 3097 C C . THR A 1 401 ? -6.633 50.019 47.785 1.00 16.11 401 THR A C 1
ATOM 3098 O O . THR A 1 401 ? -5.556 50.553 47.528 1.00 15.94 401 THR A O 1
ATOM 3102 N N . ASN A 1 402 ? -6.975 49.611 49.008 1.00 17.75 402 ASN A N 1
ATOM 3103 C CA A ASN A 1 402 ? -6.075 49.614 50.162 0.50 19.33 402 ASN A CA 1
ATOM 3104 C CA B ASN A 1 402 ? -5.998 49.613 50.100 0.50 19.24 402 ASN A CA 1
ATOM 3105 C C . ASN A 1 402 ? -5.667 48.189 50.544 1.00 17.33 402 ASN A C 1
ATOM 3106 O O . ASN A 1 402 ? -4.978 47.976 51.538 1.00 17.57 402 ASN A O 1
ATOM 3115 N N . ASP A 1 403 ? -6.122 47.217 49.758 1.00 15.80 403 ASP A N 1
ATOM 3116 C CA . ASP A 1 403 ? -5.961 45.787 50.037 1.00 15.22 403 ASP A CA 1
ATOM 3117 C C . ASP A 1 403 ? -4.744 45.217 49.304 1.00 14.89 403 ASP A C 1
ATOM 3118 O O . ASP A 1 403 ? -4.725 45.170 48.064 1.00 14.40 403 ASP A O 1
ATOM 3123 N N . ILE A 1 404 ? -3.743 44.795 50.081 1.00 16.49 404 ILE A N 1
ATOM 3124 C CA . ILE A 1 404 ? -2.504 44.190 49.565 1.00 18.68 404 ILE A CA 1
ATOM 3125 C C . ILE A 1 404 ? -2.765 43.033 48.597 1.00 19.39 404 ILE A C 1
ATOM 3126 O O . ILE A 1 404 ? -2.264 43.047 47.477 1.00 19.81 404 ILE A O 1
ATOM 3131 N N . ASN A 1 405 ? -3.534 42.037 49.031 1.00 19.71 405 ASN A N 1
ATOM 3132 C CA . ASN A 1 405 ? -3.757 40.843 48.210 1.00 20.45 405 ASN A CA 1
ATOM 3133 C C . ASN A 1 405 ? -4.461 41.161 46.904 1.00 19.09 405 ASN A C 1
ATOM 3134 O O . ASN A 1 405 ? -4.039 40.685 45.856 1.00 19.30 405 ASN A O 1
ATOM 3139 N N . LYS A 1 406 ? -5.512 41.976 46.970 1.00 17.83 406 LYS A N 1
ATOM 3140 C CA . LYS A 1 406 ? -6.255 42.382 45.776 1.00 18.65 406 LYS A CA 1
ATOM 3141 C C . LYS A 1 406 ? -5.385 43.191 44.811 1.00 17.42 406 LYS A C 1
ATOM 3142 O O . LYS A 1 406 ? -5.429 42.962 43.596 1.00 17.83 406 LYS A O 1
ATOM 3148 N N . SER A 1 407 ? -4.598 44.130 45.340 1.00 16.28 407 SER A N 1
ATOM 3149 C CA . SER A 1 407 ? -3.698 44.915 44.488 1.00 16.21 407 SER A CA 1
ATOM 3150 C C . SER A 1 407 ? -2.692 44.026 43.758 1.00 16.56 407 SER A C 1
ATOM 3151 O O . SER A 1 407 ? -2.450 44.230 42.572 1.00 16.63 407 SER A O 1
ATOM 3154 N N . LEU A 1 408 ? -2.122 43.052 44.467 1.00 18.11 408 LEU A N 1
ATOM 3155 C CA . LEU A 1 408 ? -1.137 42.138 43.865 1.00 20.53 408 LEU A CA 1
ATOM 3156 C C . LEU A 1 408 ? -1.765 41.209 42.822 1.00 19.45 408 LEU A C 1
ATOM 3157 O O . LEU A 1 408 ? -1.167 40.948 41.772 1.00 19.21 408 LEU A O 1
ATOM 3162 N N . LYS A 1 409 ? -2.976 40.734 43.109 1.00 18.95 409 LYS A N 1
ATOM 3163 C CA . LYS A 1 409 ? -3.727 39.877 42.185 1.00 19.54 409 LYS A CA 1
ATOM 3164 C C . LYS A 1 409 ? -4.062 40.637 40.892 1.00 17.59 409 LYS A C 1
ATOM 3165 O O . LYS A 1 409 ? -3.858 40.121 39.786 1.00 17.20 409 LYS A O 1
ATOM 3171 N N . PHE A 1 410 ? -4.562 41.864 41.024 1.00 16.01 410 PHE A N 1
ATOM 3172 C CA . PHE A 1 410 ? -4.870 42.663 39.847 1.00 15.76 410 PHE A CA 1
ATOM 3173 C C . PHE A 1 410 ? -3.598 43.022 39.069 1.00 14.45 410 PHE A C 1
ATOM 3174 O O . PHE A 1 410 ? -3.578 42.909 37.848 1.00 14.87 410 PHE A O 1
ATOM 3182 N N . ALA A 1 411 ? -2.539 43.424 39.778 1.00 14.16 411 ALA A N 1
ATOM 3183 C CA . ALA A 1 411 ? -1.273 43.801 39.138 1.00 14.07 411 ALA A CA 1
ATOM 3184 C C . ALA A 1 411 ? -0.717 42.673 38.259 1.00 14.36 411 ALA A C 1
ATOM 3185 O O . ALA A 1 411 ? -0.214 42.928 37.168 1.00 14.89 411 ALA A O 1
ATOM 3187 N N . GLU A 1 412 ? -0.830 41.438 38.739 1.00 15.07 412 GLU A N 1
ATOM 3188 C CA . GLU A 1 412 ? -0.324 40.270 38.022 1.00 16.86 412 GLU A CA 1
ATOM 3189 C C . GLU A 1 412 ? -1.217 39.911 36.836 1.00 15.35 412 GLU A C 1
ATOM 3190 O O . GLU A 1 412 ? -0.726 39.509 35.782 1.00 14.90 412 GLU A O 1
ATOM 3196 N N . ASN A 1 413 ? -2.532 40.041 37.021 1.00 15.16 413 ASN A N 1
ATOM 3197 C CA . ASN A 1 413 ? -3.494 39.499 36.054 1.00 15.94 413 ASN A CA 1
ATOM 3198 C C . ASN A 1 413 ? -3.992 40.482 35.007 1.00 14.45 413 ASN A C 1
ATOM 3199 O O . ASN A 1 413 ? -4.588 40.065 34.012 1.00 14.59 413 ASN A O 1
ATOM 3204 N N . LEU A 1 414 ? -3.771 41.776 35.237 1.00 13.68 414 LEU A N 1
ATOM 3205 C CA . LEU A 1 414 ? -4.086 42.793 34.235 1.00 13.42 414 LEU A CA 1
ATOM 3206 C C . LEU A 1 414 ? -3.109 42.732 33.053 1.00 12.84 414 LEU A C 1
ATOM 3207 O O . LEU A 1 414 ? -1.895 42.856 33.231 1.00 13.43 414 LEU A O 1
ATOM 3212 N N . GLU A 1 415 ? -3.645 42.541 31.849 1.00 12.98 415 GLU A N 1
ATOM 3213 C CA . GLU A 1 415 ? -2.821 42.340 30.662 1.00 14.03 415 GLU A CA 1
ATOM 3214 C C . GLU A 1 415 ? -2.450 43.683 30.026 1.00 12.44 415 GLU A C 1
ATOM 3215 O O . GLU A 1 415 ? -2.995 44.074 28.982 1.00 12.07 415 GLU A O 1
ATOM 3221 N N . PHE A 1 416 ? -1.520 44.386 30.690 1.00 12.12 416 PHE A N 1
ATOM 3222 C CA . PHE A 1 416 ? -1.183 45.771 30.377 1.00 11.96 416 PHE A CA 1
ATOM 3223 C C . PHE A 1 416 ? 0.318 46.026 30.516 1.00 11.26 416 PHE A C 1
ATOM 3224 O O . PHE A 1 416 ? 0.993 45.337 31.273 1.00 10.99 416 PHE A O 1
ATOM 3232 N N . GLY A 1 417 ? 0.819 46.989 29.754 1.00 11.37 417 GLY A N 1
ATOM 3233 C CA . GLY A 1 417 ? 2.234 47.396 29.824 1.00 10.99 417 GLY A CA 1
ATOM 3234 C C . GLY A 1 417 ? 2.503 48.157 31.101 1.00 11.51 417 GLY A C 1
ATOM 3235 O O . GLY A 1 417 ? 3.639 48.156 31.613 1.00 12.93 417 GLY A O 1
ATOM 3236 N N . GLY A 1 418 ? 1.456 48.789 31.644 1.00 10.97 418 GLY A N 1
ATOM 3237 C CA . GLY A 1 418 ? 1.557 49.504 32.906 1.00 10.76 418 GLY A CA 1
ATOM 3238 C C . GLY A 1 418 ? 0.378 49.216 33.808 1.00 11.41 418 GLY A C 1
ATOM 3239 O O . GLY A 1 418 ? -0.751 49.121 33.336 1.00 12.35 418 GLY A O 1
ATOM 3240 N N . VAL A 1 419 ? 0.637 49.054 35.100 1.00 11.08 419 VAL A N 1
ATOM 3241 C CA . VAL A 1 419 ? -0.443 48.931 36.090 1.00 11.02 419 VAL A CA 1
ATOM 3242 C C . VAL A 1 419 ? -0.190 49.968 37.180 1.00 11.25 419 VAL A C 1
ATOM 3243 O O . VAL A 1 419 ? 0.863 49.960 37.830 1.00 11.66 419 VAL A O 1
ATOM 3247 N N . VAL A 1 420 ? -1.153 50.868 37.362 1.00 11.50 420 VAL A N 1
ATOM 3248 C CA . VAL A 1 420 ? -1.005 51.940 38.343 1.00 11.53 420 VAL A CA 1
ATOM 3249 C C . VAL A 1 420 ? -1.914 51.645 39.532 1.00 12.63 420 VAL A C 1
ATOM 3250 O O . VAL A 1 420 ? -3.108 51.399 39.354 1.00 13.01 420 VAL A O 1
ATOM 3254 N N . ILE A 1 421 ? -1.344 51.659 40.736 1.00 13.12 421 ILE A N 1
ATOM 3255 C CA . ILE A 1 421 ? -2.113 51.436 41.967 1.00 14.41 421 ILE A CA 1
ATOM 3256 C C . ILE A 1 421 ? -2.280 52.752 42.726 1.00 13.71 421 ILE A C 1
ATOM 3257 O O . ILE A 1 421 ? -1.307 53.419 43.085 1.00 13.79 421 ILE A O 1
ATOM 3262 N N . ASN A 1 422 ? -3.542 53.120 42.937 1.00 13.21 422 ASN A N 1
ATOM 3263 C CA . ASN A 1 422 ? -3.922 54.337 43.644 1.00 12.98 422 ASN A CA 1
ATOM 3264 C C . ASN A 1 422 ? -3.566 55.670 42.966 1.00 12.56 422 ASN A C 1
ATOM 3265 O O . ASN A 1 422 ? -3.481 56.712 43.621 1.00 12.68 422 ASN A O 1
ATOM 3270 N N . ASP A 1 423 ? -3.390 55.618 41.648 1.00 12.38 423 ASP A N 1
ATOM 3271 C CA . ASP A 1 423 ? -3.426 56.798 40.787 1.00 13.01 423 ASP A CA 1
ATOM 3272 C C . ASP A 1 423 ? -4.013 56.284 39.476 1.00 12.07 423 ASP A C 1
ATOM 3273 O O . ASP A 1 423 ? -4.135 55.068 39.308 1.00 11.29 423 ASP A O 1
ATOM 3278 N N . SER A 1 424 ? -4.425 57.180 38.578 1.00 12.54 424 SER A N 1
ATOM 3279 C CA . SER A 1 424 ? -5.122 56.765 37.352 1.00 13.12 424 SER A CA 1
ATOM 3280 C C . SER A 1 424 ? -4.149 56.200 36.326 1.00 13.26 424 SER A C 1
ATOM 3281 O O . SER A 1 424 ? -2.930 56.255 36.520 1.00 13.94 424 SER A O 1
ATOM 3284 N N . SER A 1 425 ? -4.704 55.692 35.229 1.00 12.70 425 SER A N 1
ATOM 3285 C CA . SER A 1 425 ? -3.906 55.206 34.087 1.00 12.40 425 SER A CA 1
ATOM 3286 C C . SER A 1 425 ? -2.972 56.271 33.483 1.00 12.19 425 SER A C 1
ATOM 3287 O O . SER A 1 425 ? -1.960 55.918 32.850 1.00 12.62 425 SER A O 1
ATOM 3290 N N . LEU A 1 426 ? -3.283 57.553 33.704 1.00 13.02 426 LEU A N 1
ATOM 3291 C CA . LEU A 1 426 ? -2.543 58.661 33.091 1.00 14.78 426 LEU A CA 1
ATOM 3292 C C . LEU A 1 426 ? -1.111 58.817 33.613 1.00 15.50 426 LEU A C 1
ATOM 3293 O O . LEU A 1 426 ? -0.291 59.532 33.000 1.00 16.47 426 LEU A O 1
ATOM 3298 N N . PHE A 1 427 ? -0.786 58.141 34.711 1.00 15.74 427 PHE A N 1
ATOM 3299 C CA . PHE A 1 427 ? 0.555 58.268 35.284 1.00 16.10 427 PHE A CA 1
ATOM 3300 C C . PHE A 1 427 ? 1.701 57.749 34.396 1.00 15.35 427 PHE A C 1
ATOM 3301 O O . PHE A 1 427 ? 1.664 56.611 33.922 1.00 15.37 427 PHE A O 1
ATOM 3309 N N . ARG A 1 428 ? 2.711 58.596 34.180 1.00 15.04 428 ARG A N 1
ATOM 3310 C CA . ARG A 1 428 ? 3.966 58.173 33.551 1.00 14.99 428 ARG A CA 1
ATOM 3311 C C . ARG A 1 428 ? 5.101 58.998 34.126 1.00 14.81 428 ARG A C 1
ATOM 3312 O O . ARG A 1 428 ? 5.132 60.218 33.935 1.00 15.78 428 ARG A O 1
ATOM 3320 N N . GLN A 1 429 ? 6.003 58.349 34.859 1.00 13.83 429 GLN A N 1
ATOM 3321 C CA . GLN A 1 429 ? 7.257 59.009 35.255 1.00 13.55 429 GLN A CA 1
ATOM 3322 C C . GLN A 1 429 ? 8.195 58.876 34.066 1.00 12.64 429 GLN A C 1
ATOM 3323 O O . GLN A 1 429 ? 8.393 57.765 33.575 1.00 13.10 429 GLN A O 1
ATOM 3329 N N . ASP A 1 430 ? 8.775 59.986 33.599 1.00 12.85 430 ASP A N 1
ATOM 3330 C CA . ASP A 1 430 ? 9.491 59.980 32.322 1.00 13.86 430 ASP A CA 1
ATOM 3331 C C . ASP A 1 430 ? 10.670 59.001 32.311 1.00 12.23 430 ASP A C 1
ATOM 3332 O O . ASP A 1 430 ? 11.023 58.484 31.265 1.00 12.96 430 ASP A O 1
ATOM 3337 N N . ASN A 1 431 ? 11.256 58.732 33.473 1.00 11.61 431 ASN A N 1
ATOM 3338 C CA . ASN A 1 431 ? 12.409 57.811 33.519 1.00 12.08 431 ASN A CA 1
ATOM 3339 C C . ASN A 1 431 ? 12.049 56.322 33.682 1.00 11.31 431 ASN A C 1
ATOM 3340 O O . ASN A 1 431 ? 12.943 55.490 33.785 1.00 11.19 431 ASN A O 1
ATOM 3345 N N . MET A 1 432 ? 10.748 55.988 33.700 1.00 11.22 432 MET A N 1
ATOM 3346 C CA . MET A 1 432 ? 10.317 54.579 33.820 1.00 10.02 432 MET A CA 1
ATOM 3347 C C . MET A 1 432 ? 10.196 53.926 32.437 1.00 10.92 432 MET A C 1
ATOM 3348 O O . MET A 1 432 ? 9.951 54.620 31.466 1.00 11.24 432 MET A O 1
ATOM 3353 N N . PRO A 1 433 ? 10.371 52.594 32.352 1.00 11.29 433 PRO A N 1
ATOM 3354 C CA . PRO A 1 433 ? 10.122 51.993 31.041 1.00 10.80 433 PRO A CA 1
ATOM 3355 C C . PRO A 1 433 ? 8.628 52.072 30.725 1.00 11.38 433 PRO A C 1
ATOM 3356 O O . PRO A 1 433 ? 7.802 51.784 31.595 1.00 12.25 433 PRO A O 1
ATOM 3360 N N . PHE A 1 434 ? 8.301 52.525 29.516 1.00 10.96 434 PHE A N 1
ATOM 3361 C CA . PHE A 1 434 ? 6.921 52.863 29.190 1.00 11.74 434 PHE A CA 1
ATOM 3362 C C . PHE A 1 434 ? 6.499 52.286 27.842 1.00 11.41 434 PHE A C 1
ATOM 3363 O O . PHE A 1 434 ? 7.182 52.457 26.835 1.00 11.88 434 PHE A O 1
ATOM 3371 N N . GLY A 1 435 ? 5.365 51.591 27.834 1.00 11.48 435 GLY A N 1
ATOM 3372 C CA . GLY A 1 435 ? 4.833 51.054 26.583 1.00 11.29 435 GLY A CA 1
ATOM 3373 C C . GLY A 1 435 ? 3.721 50.054 26.821 1.00 11.17 435 GLY A C 1
ATOM 3374 O O . GLY A 1 435 ? 3.273 49.859 27.960 1.00 11.34 435 GLY A O 1
ATOM 3375 N N . GLY A 1 436 ? 3.283 49.430 25.734 1.00 11.59 436 GLY A N 1
ATOM 3376 C CA . GLY A 1 436 ? 2.075 48.596 25.762 1.00 11.68 436 GLY A CA 1
ATOM 3377 C C . GLY A 1 436 ? 2.268 47.199 25.224 1.00 12.11 436 GLY A C 1
ATOM 3378 O O . GLY A 1 436 ? 3.238 46.912 24.501 1.00 12.78 436 GLY A O 1
ATOM 3379 N N . VAL A 1 437 ? 1.340 46.323 25.595 1.00 12.66 437 VAL A N 1
ATOM 3380 C CA . VAL A 1 437 ? 1.283 44.971 25.052 1.00 13.47 437 VAL A CA 1
ATOM 3381 C C . VAL A 1 437 ? 0.032 44.855 24.161 1.00 13.67 437 VAL A C 1
ATOM 3382 O O . VAL A 1 437 ? -0.663 45.859 23.925 1.00 13.05 437 VAL A O 1
ATOM 3386 N N . LYS A 1 438 ? -0.243 43.652 23.654 1.00 14.89 438 LYS A N 1
ATOM 3387 C CA . LYS A 1 438 ? -1.330 43.437 22.710 1.00 16.91 438 LYS A CA 1
ATOM 3388 C C . LYS A 1 438 ? -1.194 44.434 21.555 1.00 14.84 438 LYS A C 1
ATOM 3389 O O . LYS A 1 438 ? -0.079 44.633 21.070 1.00 15.30 438 LYS A O 1
ATOM 3395 N N . LYS A 1 439 ? -2.280 45.070 21.110 1.00 14.37 439 LYS A N 1
ATOM 3396 C CA . LYS A 1 439 ? -2.174 46.005 19.980 1.00 15.79 439 LYS A CA 1
ATOM 3397 C C . LYS A 1 439 ? -1.741 47.436 20.369 1.00 13.53 439 LYS A C 1
ATOM 3398 O O . LYS A 1 439 ? -1.816 48.357 19.548 1.00 13.61 439 LYS A O 1
ATOM 3404 N N . SER A 1 440 ? -1.254 47.604 21.603 1.00 12.15 440 SER A N 1
ATOM 3405 C CA . SER A 1 440 ? -0.833 48.915 22.108 1.00 11.07 440 SER A CA 1
ATOM 3406 C C . SER A 1 440 ? 0.649 49.261 21.898 1.00 11.73 440 SER A C 1
ATOM 3407 O O . SER A 1 440 ? 1.073 50.387 22.194 1.00 11.99 440 SER A O 1
ATOM 3410 N N . GLY A 1 441 ? 1.451 48.315 21.424 1.00 12.46 441 GLY A N 1
ATOM 3411 C CA . GLY A 1 441 ? 2.861 48.666 21.224 1.00 13.12 441 GLY A CA 1
ATOM 3412 C C . GLY A 1 441 ? 3.849 47.567 20.982 1.00 13.05 441 GLY A C 1
ATOM 3413 O O . GLY A 1 441 ? 3.522 46.375 21.039 1.00 13.28 441 GLY A O 1
ATOM 3414 N N . LEU A 1 442 ? 5.065 48.008 20.686 1.00 13.11 442 LEU A N 1
ATOM 3415 C CA . LEU A 1 442 ? 6.258 47.190 20.635 1.00 14.05 442 LEU A CA 1
ATOM 3416 C C . LEU A 1 442 ? 7.359 48.043 21.216 1.00 13.37 442 LEU A C 1
ATOM 3417 O O . LEU A 1 442 ? 7.483 49.215 20.844 1.00 13.81 442 LEU A O 1
ATOM 3422 N N . GLY A 1 443 ? 8.153 47.459 22.112 1.00 13.27 443 GLY A N 1
ATOM 3423 C CA . GLY A 1 443 ? 9.317 48.143 22.693 1.00 13.52 443 GLY A CA 1
ATOM 3424 C C . GLY A 1 443 ? 8.905 49.081 23.804 1.00 12.81 443 GLY A C 1
ATOM 3425 O O . GLY A 1 443 ? 7.708 49.281 24.072 1.00 11.75 443 GLY A O 1
ATOM 3426 N N . ARG A 1 444 ? 9.908 49.641 24.468 1.00 13.30 444 ARG A N 1
ATOM 3427 C CA . ARG A 1 444 ? 9.668 50.588 25.538 1.00 13.65 444 ARG A CA 1
ATOM 3428 C C . ARG A 1 444 ? 10.406 51.889 25.298 1.00 12.74 444 ARG A C 1
ATOM 3429 O O . ARG A 1 444 ? 11.530 51.908 24.746 1.00 12.72 444 ARG A O 1
ATOM 3437 N N . GLU A 1 445 ? 9.756 52.973 25.709 1.00 12.64 445 GLU A N 1
ATOM 3438 C CA . GLU A 1 445 ? 10.362 54.310 25.756 1.00 12.42 445 GLU A CA 1
ATOM 3439 C C . GLU A 1 445 ? 10.719 54.723 27.192 1.00 11.28 445 GLU A C 1
ATOM 3440 O O . GLU A 1 445 ? 10.566 53.940 28.134 1.00 11.35 445 GLU A O 1
ATOM 3446 N N . GLY A 1 446 ? 11.181 55.965 27.338 1.00 10.12 446 GLY A N 1
ATOM 3447 C CA . GLY A 1 446 ? 12.005 56.353 28.470 1.00 9.65 446 GLY A CA 1
ATOM 3448 C C . GLY A 1 446 ? 13.429 56.253 27.962 1.00 9.05 446 GLY A C 1
ATOM 3449 O O . GLY A 1 446 ? 13.811 55.256 27.348 1.00 9.64 446 GLY A O 1
ATOM 3450 N N . VAL A 1 447 ? 14.218 57.290 28.219 1.00 8.92 447 VAL A N 1
ATOM 3451 C CA . VAL A 1 447 ? 15.485 57.484 27.514 1.00 9.77 447 VAL A CA 1
ATOM 3452 C C . VAL A 1 447 ? 16.409 56.254 27.515 1.00 9.02 447 VAL A C 1
ATOM 3453 O O . VAL A 1 447 ? 16.893 55.837 26.458 1.00 9.46 447 VAL A O 1
ATOM 3457 N N . LYS A 1 448 ? 16.658 55.671 28.680 1.00 10.14 448 LYS A N 1
ATOM 3458 C CA . LYS A 1 448 ? 17.569 54.515 28.776 1.00 11.18 448 LYS A CA 1
ATOM 3459 C C . LYS A 1 448 ? 17.080 53.329 27.912 1.00 10.49 448 LYS A C 1
ATOM 3460 O O . LYS A 1 448 ? 17.882 52.622 27.268 1.00 10.90 448 LYS A O 1
ATOM 3466 N N . TYR A 1 449 ? 15.762 53.133 27.914 1.00 9.66 449 TYR A N 1
ATOM 3467 C CA . TYR A 1 449 ? 15.098 52.035 27.194 1.00 8.91 449 TYR A CA 1
ATOM 3468 C C . TYR A 1 449 ? 15.091 52.298 25.694 1.00 7.68 449 TYR A C 1
ATOM 3469 O O . TYR A 1 449 ? 15.352 51.402 24.918 1.00 8.22 449 TYR A O 1
ATOM 3478 N N . ALA A 1 450 ? 14.847 53.539 25.300 1.00 8.05 450 ALA A N 1
ATOM 3479 C CA . ALA A 1 450 ? 14.854 53.903 23.882 1.00 9.21 450 ALA A CA 1
ATOM 3480 C C . ALA A 1 450 ? 16.269 53.777 23.338 1.00 9.19 450 ALA A C 1
ATOM 3481 O O . ALA A 1 450 ? 16.473 53.323 22.219 1.00 10.30 450 ALA A O 1
ATOM 3483 N N . MET A 1 451 ? 17.255 54.166 24.141 1.00 8.77 451 MET A N 1
ATOM 3484 C CA . MET A 1 451 ? 18.670 54.030 23.720 1.00 7.45 451 MET A CA 1
ATOM 3485 C C . MET A 1 451 ? 19.029 52.580 23.371 1.00 8.35 451 MET A C 1
ATOM 3486 O O . MET A 1 451 ? 19.738 52.337 22.396 1.00 9.48 451 MET A O 1
ATOM 3491 N N . GLU A 1 452 ? 18.506 51.623 24.144 1.00 9.63 452 GLU A N 1
ATOM 3492 C CA . GLU A 1 452 ? 18.683 50.193 23.835 1.00 10.73 452 GLU A CA 1
ATOM 3493 C C . GLU A 1 452 ? 18.000 49.763 22.515 1.00 10.83 452 GLU A C 1
ATOM 3494 O O . GLU A 1 452 ? 18.589 49.015 21.724 1.00 12.19 452 GLU A O 1
ATOM 3500 N N . GLU A 1 453 ? 16.794 50.267 22.268 1.00 11.02 453 GLU A N 1
ATOM 3501 C CA . GLU A 1 453 ? 16.067 49.989 21.013 1.00 12.65 453 GLU A CA 1
ATOM 3502 C C . GLU A 1 453 ? 16.817 50.598 19.814 1.00 12.04 453 GLU A C 1
ATOM 3503 O O . GLU A 1 453 ? 16.830 50.040 18.718 1.00 12.87 453 GLU A O 1
ATOM 3509 N N . MET A 1 454 ? 17.461 51.740 20.044 1.00 10.26 454 MET A N 1
ATOM 3510 C CA . MET A 1 454 ? 18.073 52.528 18.967 1.00 8.87 454 MET A CA 1
ATOM 3511 C C . MET A 1 454 ? 19.570 52.193 18.799 1.00 9.76 454 MET A C 1
ATOM 3512 O O . MET A 1 454 ? 20.295 52.879 18.088 1.00 10.74 454 MET A O 1
ATOM 3517 N N . SER A 1 455 ? 20.021 51.139 19.470 1.00 10.00 455 SER A N 1
ATOM 3518 C CA . SER A 1 455 ? 21.364 50.618 19.213 1.00 10.62 455 SER A CA 1
ATOM 3519 C C . SER A 1 455 ? 21.361 49.099 18.954 1.00 9.68 455 SER A C 1
ATOM 3520 O O . SER A 1 455 ? 20.376 48.392 19.272 1.00 10.82 455 SER A O 1
ATOM 3523 N N . ASN A 1 456 ? 22.428 48.623 18.321 1.00 7.95 456 ASN A N 1
ATOM 3524 C CA . ASN A 1 456 ? 22.693 47.192 18.208 1.00 8.15 456 ASN A CA 1
ATOM 3525 C C . ASN A 1 456 ? 23.889 46.804 19.064 1.00 8.57 456 ASN A C 1
ATOM 3526 O O . ASN A 1 456 ? 24.866 47.557 19.163 1.00 10.30 456 ASN A O 1
ATOM 3531 N N . ILE A 1 457 ? 23.831 45.605 19.629 1.00 8.43 457 ILE A N 1
ATOM 3532 C CA . ILE A 1 457 ? 24.944 45.081 20.417 1.00 9.00 457 ILE A CA 1
ATOM 3533 C C . ILE A 1 457 ? 26.012 44.537 19.454 1.00 9.41 457 ILE A C 1
ATOM 3534 O O . ILE A 1 457 ? 25.701 43.915 18.437 1.00 10.36 457 ILE A O 1
ATOM 3539 N N . LYS A 1 458 ? 27.268 44.837 19.752 1.00 8.93 458 LYS A N 1
ATOM 3540 C CA . LYS A 1 458 ? 28.403 44.158 19.160 1.00 9.71 458 LYS A CA 1
ATOM 3541 C C . LYS A 1 458 ? 29.093 43.387 20.278 1.00 9.48 458 LYS A C 1
ATOM 3542 O O . LYS A 1 458 ? 29.379 43.952 21.317 1.00 10.53 458 LYS A O 1
ATOM 3548 N N . THR A 1 459 ? 29.322 42.096 20.064 1.00 8.92 459 THR A N 1
ATOM 3549 C CA . THR A 1 459 ? 30.072 41.266 21.001 1.00 8.53 459 THR A CA 1
ATOM 3550 C C . THR A 1 459 ? 31.483 41.152 20.475 1.00 8.32 459 THR A C 1
ATOM 3551 O O . THR A 1 459 ? 31.691 40.763 19.307 1.00 9.11 459 THR A O 1
ATOM 3555 N N . ILE A 1 460 ? 32.455 41.504 21.321 1.00 8.63 460 ILE A N 1
ATOM 3556 C CA . ILE A 1 460 ? 33.858 41.498 20.943 1.00 9.60 460 ILE A CA 1
ATOM 3557 C C . ILE A 1 460 ? 34.544 40.452 21.802 1.00 8.54 460 ILE A C 1
ATOM 3558 O O . ILE A 1 460 ? 34.357 40.429 23.021 1.00 9.36 460 ILE A O 1
ATOM 3563 N N . ILE A 1 461 ? 35.304 39.570 21.160 1.00 8.49 461 ILE A N 1
ATOM 3564 C CA . ILE A 1 461 ? 35.942 38.447 21.842 1.00 8.68 461 ILE A CA 1
ATOM 3565 C C . ILE A 1 461 ? 37.431 38.523 21.588 1.00 9.15 461 ILE A C 1
ATOM 3566 O O . ILE A 1 461 ? 37.869 38.397 20.446 1.00 9.07 461 ILE A O 1
ATOM 3571 N N . ILE A 1 462 ? 38.224 38.709 22.645 1.00 10.16 462 ILE A N 1
ATOM 3572 C CA . ILE A 1 462 ? 39.674 38.741 22.491 1.00 12.18 462 ILE A CA 1
ATOM 3573 C C . ILE A 1 462 ? 40.195 37.408 23.006 1.00 12.78 462 ILE A C 1
ATOM 3574 O O . ILE A 1 462 ? 40.054 37.102 24.198 1.00 13.23 462 ILE A O 1
ATOM 3579 N N . SER A 1 463 ? 40.774 36.612 22.112 1.00 13.79 463 SER A N 1
ATOM 3580 C CA . SER A 1 463 ? 41.246 35.269 22.448 1.00 15.43 463 SER A CA 1
ATOM 3581 C C . SER A 1 463 ? 42.692 35.311 22.899 1.00 17.96 463 SER A C 1
ATOM 3582 O O . SER A 1 463 ? 43.559 35.741 22.147 1.00 18.06 463 SER A O 1
ATOM 3585 N N . LYS A 1 464 ? 42.940 34.861 24.126 1.00 20.45 464 LYS A N 1
ATOM 3586 C CA . LYS A 1 464 ? 44.287 34.924 24.710 1.00 20.88 464 LYS A CA 1
ATOM 3587 C C . LYS A 1 464 ? 45.044 33.640 24.448 1.00 22.08 464 LYS A C 1
ATOM 3588 O O . LYS A 1 464 ? 44.448 32.562 24.413 1.00 22.86 464 LYS A O 1
ATOM 3594 N N . TRP B 1 8 ? -2.492 11.709 13.620 1.00 26.64 8 TRP B N 1
ATOM 3595 C CA . TRP B 1 8 ? -1.452 12.174 12.647 1.00 26.08 8 TRP B CA 1
ATOM 3596 C C . TRP B 1 8 ? -0.049 11.709 13.027 1.00 27.98 8 TRP B C 1
ATOM 3597 O O . TRP B 1 8 ? 0.842 11.647 12.176 1.00 28.45 8 TRP B O 1
ATOM 3608 N N . ILE B 1 9 ? 0.141 11.395 14.307 1.00 28.37 9 ILE B N 1
ATOM 3609 C CA . ILE B 1 9 ? 1.440 10.953 14.821 1.00 27.09 9 ILE B CA 1
ATOM 3610 C C . ILE B 1 9 ? 1.931 9.680 14.110 1.00 29.29 9 ILE B C 1
ATOM 3611 O O . ILE B 1 9 ? 3.135 9.478 13.951 1.00 29.60 9 ILE B O 1
ATOM 3616 N N . ASN B 1 10 ? 0.997 8.850 13.653 1.00 31.57 10 ASN B N 1
ATOM 3617 C CA . ASN B 1 10 ? 1.343 7.609 12.967 1.00 33.20 10 ASN B CA 1
ATOM 3618 C C . ASN B 1 10 ? 1.621 7.750 11.467 1.00 31.65 10 ASN B C 1
ATOM 3619 O O . ASN B 1 10 ? 2.044 6.781 10.821 1.00 32.21 10 ASN B O 1
ATOM 3624 N N . ARG B 1 11 ? 1.380 8.940 10.917 1.00 29.05 11 ARG B N 1
ATOM 3625 C CA . ARG B 1 11 ? 1.495 9.151 9.473 1.00 26.26 11 ARG B CA 1
ATOM 3626 C C . ARG B 1 11 ? 2.933 9.076 8.979 1.00 25.11 11 ARG B C 1
ATOM 3627 O O . ARG B 1 11 ? 3.865 9.552 9.637 1.00 25.54 11 ARG B O 1
ATOM 3635 N N . GLU B 1 12 ? 3.100 8.464 7.813 1.00 23.22 12 GLU B N 1
ATOM 3636 C CA . GLU B 1 12 ? 4.393 8.405 7.154 1.00 21.45 12 GLU B CA 1
ATOM 3637 C C . GLU B 1 12 ? 4.262 9.155 5.824 1.00 20.24 12 GLU B C 1
ATOM 3638 O O . GLU B 1 12 ? 4.058 8.544 4.770 1.00 20.57 12 GLU B O 1
ATOM 3644 N N . ASP B 1 13 ? 4.352 10.487 5.904 1.00 19.22 13 ASP B N 1
ATOM 3645 C CA . ASP B 1 13 ? 4.110 11.390 4.768 1.00 18.59 13 ASP B CA 1
ATOM 3646 C C . ASP B 1 13 ? 5.360 11.838 4.030 1.00 18.73 13 ASP B C 1
ATOM 3647 O O . ASP B 1 13 ? 5.348 11.964 2.815 1.00 18.99 13 ASP B O 1
ATOM 3652 N N . MET B 1 14 ? 6.425 12.125 4.771 1.00 18.01 14 MET B N 1
ATOM 3653 C CA . MET B 1 14 ? 7.556 12.859 4.221 1.00 17.78 14 MET B CA 1
ATOM 3654 C C . MET B 1 14 ? 8.847 12.087 4.452 1.00 16.81 14 MET B C 1
ATOM 3655 O O . MET B 1 14 ? 9.126 11.659 5.576 1.00 17.02 14 MET B O 1
ATOM 3660 N N . ASP B 1 15 ? 9.632 11.915 3.387 1.00 16.49 15 ASP B N 1
ATOM 3661 C CA . ASP B 1 15 ? 10.910 11.213 3.461 1.00 17.16 15 ASP B CA 1
ATOM 3662 C C . ASP B 1 15 ? 11.917 12.001 4.286 1.00 16.82 15 ASP B C 1
ATOM 3663 O O . ASP B 1 15 ? 11.990 13.226 4.182 1.00 17.80 15 ASP B O 1
ATOM 3668 N N . VAL B 1 16 ? 12.687 11.287 5.096 1.00 16.74 16 VAL B N 1
ATOM 3669 C CA . VAL B 1 16 ? 13.820 11.868 5.818 1.00 16.81 16 VAL B CA 1
ATOM 3670 C C . VAL B 1 16 ? 15.063 11.136 5.331 1.00 16.70 16 VAL B C 1
ATOM 3671 O O . VAL B 1 16 ? 15.139 9.902 5.415 1.00 16.92 16 VAL B O 1
ATOM 3675 N N . ILE B 1 17 ? 16.030 11.902 4.832 1.00 16.86 17 ILE B N 1
ATOM 3676 C CA . ILE B 1 17 ? 17.172 11.348 4.100 1.00 17.45 17 ILE B CA 1
ATOM 3677 C C . ILE B 1 17 ? 18.464 11.357 4.917 1.00 16.96 17 ILE B C 1
ATOM 3678 O O . ILE B 1 17 ? 18.734 12.304 5.666 1.00 17.31 17 ILE B O 1
ATOM 3683 N N . ASN B 1 18 ? 19.254 10.295 4.786 1.00 16.10 18 ASN B N 1
ATOM 3684 C CA . ASN B 1 18 ? 20.636 10.300 5.282 1.00 16.35 18 ASN B CA 1
ATOM 3685 C C . ASN B 1 18 ? 21.489 10.984 4.213 1.00 16.85 18 ASN B C 1
ATOM 3686 O O . ASN B 1 18 ? 21.570 10.477 3.094 1.00 16.75 18 ASN B O 1
ATOM 3691 N N . PRO B 1 19 ? 22.112 12.144 4.528 1.00 17.53 19 PRO B N 1
ATOM 3692 C CA . PRO B 1 19 ? 22.772 12.871 3.432 1.00 17.95 19 PRO B CA 1
ATOM 3693 C C . PRO B 1 19 ? 24.053 12.218 2.903 1.00 18.16 19 PRO B C 1
ATOM 3694 O O . PRO B 1 19 ? 24.536 12.617 1.837 1.00 18.16 19 PRO B O 1
ATOM 3698 N N . TYR B 1 20 ? 24.590 11.241 3.637 1.00 18.83 20 TYR B N 1
ATOM 3699 C CA . TYR B 1 20 ? 25.802 10.543 3.215 1.00 19.95 20 TYR B CA 1
ATOM 3700 C C . TYR B 1 20 ? 25.483 9.384 2.270 1.00 20.68 20 TYR B C 1
ATOM 3701 O O . TYR B 1 20 ? 26.125 9.232 1.234 1.00 20.89 20 TYR B O 1
ATOM 3710 N N . SER B 1 21 ? 24.491 8.578 2.634 1.00 20.62 21 SER B N 1
ATOM 3711 C CA . SER B 1 21 ? 24.118 7.398 1.847 1.00 20.46 21 SER B CA 1
ATOM 3712 C C . SER B 1 21 ? 22.993 7.698 0.861 1.00 20.68 21 SER B C 1
ATOM 3713 O O . SER B 1 21 ? 22.783 6.951 -0.101 1.00 21.02 21 SER B O 1
ATOM 3716 N N . LEU B 1 22 ? 22.270 8.787 1.115 1.00 21.21 22 LEU B N 1
ATOM 3717 C CA . LEU B 1 22 ? 21.089 9.187 0.333 1.00 22.22 22 LEU B CA 1
ATOM 3718 C C . LEU B 1 22 ? 19.902 8.230 0.497 1.00 22.40 22 LEU B C 1
ATOM 3719 O O . LEU B 1 22 ? 18.887 8.352 -0.195 1.00 22.32 22 LEU B O 1
ATOM 3724 N N . GLU B 1 23 ? 20.031 7.315 1.453 1.00 22.59 23 GLU B N 1
ATOM 3725 C CA . GLU B 1 23 ? 18.954 6.410 1.836 1.00 24.20 23 GLU B CA 1
ATOM 3726 C C . GLU B 1 23 ? 17.883 7.132 2.641 1.00 22.30 23 GLU B C 1
ATOM 3727 O O . GLU B 1 23 ? 18.184 8.061 3.409 1.00 21.86 23 GLU B O 1
ATOM 3733 N N . VAL B 1 24 ? 16.636 6.704 2.450 1.00 21.49 24 VAL B N 1
ATOM 3734 C CA . VAL B 1 24 ? 15.520 7.158 3.268 1.00 21.15 24 VAL B CA 1
ATOM 3735 C C . VAL B 1 24 ? 15.644 6.467 4.620 1.00 21.64 24 VAL B C 1
ATOM 3736 O O . VAL B 1 24 ? 15.570 5.242 4.699 1.00 22.05 24 VAL B O 1
ATOM 3740 N N . ILE B 1 25 ? 15.852 7.258 5.675 1.00 21.57 25 ILE B N 1
ATOM 3741 C CA . ILE B 1 25 ? 15.971 6.744 7.042 1.00 21.88 25 ILE B CA 1
ATOM 3742 C C . ILE B 1 25 ? 14.583 6.340 7.528 1.00 22.42 25 ILE B C 1
ATOM 3743 O O . ILE B 1 25 ? 14.387 5.233 8.035 1.00 23.21 25 ILE B O 1
ATOM 3748 N N . LYS B 1 26 ? 13.625 7.250 7.363 1.00 22.12 26 LYS B N 1
ATOM 3749 C CA . LYS B 1 26 ? 12.226 6.977 7.673 1.00 21.88 26 LYS B CA 1
ATOM 3750 C C . LYS B 1 26 ? 11.311 8.034 7.084 1.00 19.90 26 LYS B C 1
ATOM 3751 O O . LYS B 1 26 ? 11.761 8.967 6.421 1.00 19.84 26 LYS B O 1
ATOM 3757 N N . LYS B 1 27 ? 10.019 7.856 7.326 1.00 18.99 27 LYS B N 1
ATOM 3758 C CA . LYS B 1 27 ? 9.007 8.781 6.870 1.00 18.85 27 LYS B CA 1
ATOM 3759 C C . LYS B 1 27 ? 8.273 9.329 8.086 1.00 18.17 27 LYS B C 1
ATOM 3760 O O . LYS B 1 27 ? 7.962 8.591 9.026 1.00 18.55 27 LYS B O 1
ATOM 3766 N N . ILE B 1 28 ? 8.042 10.635 8.091 1.00 18.29 28 ILE B N 1
ATOM 3767 C CA . ILE B 1 28 ? 7.434 11.298 9.234 1.00 19.49 28 ILE B CA 1
ATOM 3768 C C . ILE B 1 28 ? 6.184 12.072 8.805 1.00 18.00 28 ILE B C 1
ATOM 3769 O O . ILE B 1 28 ? 5.943 12.249 7.601 1.00 18.11 28 ILE B O 1
ATOM 3774 N N . PRO B 1 29 ? 5.372 12.529 9.782 1.00 16.38 29 PRO B N 1
ATOM 3775 C CA . PRO B 1 29 ? 4.171 13.271 9.396 1.00 15.55 29 PRO B CA 1
ATOM 3776 C C . PRO B 1 29 ? 4.468 14.637 8.765 1.00 14.91 29 PRO B C 1
ATOM 3777 O O . PRO B 1 29 ? 5.425 15.323 9.148 1.00 15.30 29 PRO B O 1
ATOM 3781 N N . ALA B 1 30 ? 3.654 15.009 7.783 1.00 14.96 30 ALA B N 1
ATOM 3782 C CA . ALA B 1 30 ? 3.670 16.368 7.260 1.00 15.06 30 ALA B CA 1
ATOM 3783 C C . ALA B 1 30 ? 2.291 16.966 7.447 1.00 15.19 30 ALA B C 1
ATOM 3784 O O . ALA B 1 30 ? 1.320 16.564 6.801 1.00 15.32 30 ALA B O 1
ATOM 3786 N N . LEU B 1 31 ? 2.210 17.932 8.350 1.00 15.09 31 LEU B N 1
ATOM 3787 C CA . LEU B 1 31 ? 0.960 18.576 8.697 1.00 15.14 31 LEU B CA 1
ATOM 3788 C C . LEU B 1 31 ? 0.477 19.486 7.578 1.00 14.31 31 LEU B C 1
ATOM 3789 O O . LEU B 1 31 ? 1.268 20.156 6.919 1.00 14.74 31 LEU B O 1
ATOM 3794 N N . SER B 1 32 ? -0.831 19.481 7.350 1.00 14.62 32 SER B N 1
ATOM 3795 C CA . SER B 1 32 ? -1.455 20.440 6.457 1.00 15.49 32 SER B CA 1
ATOM 3796 C C . SER B 1 32 ? -1.537 21.801 7.142 1.00 15.98 32 SER B C 1
ATOM 3797 O O . SER B 1 32 ? -1.380 21.895 8.370 1.00 16.17 32 SER B O 1
ATOM 3800 N N . ARG B 1 33 ? -1.793 22.852 6.361 1.00 16.33 33 ARG B N 1
ATOM 3801 C CA . ARG B 1 33 ? -2.004 24.187 6.923 1.00 16.87 33 ARG B CA 1
ATOM 3802 C C . ARG B 1 33 ? -3.135 24.157 7.949 1.00 17.36 33 ARG B C 1
ATOM 3803 O O . ARG B 1 33 ? -3.053 24.814 8.992 1.00 17.48 33 ARG B O 1
ATOM 3811 N N . GLU B 1 34 ? -4.171 23.372 7.662 1.00 18.17 34 GLU B N 1
ATOM 3812 C CA A GLU B 1 34 ? -5.321 23.272 8.555 0.50 19.13 34 GLU B CA 1
ATOM 3813 C CA B GLU B 1 34 ? -5.329 23.246 8.536 0.50 19.11 34 GLU B CA 1
ATOM 3814 C C . GLU B 1 34 ? -4.960 22.556 9.855 1.00 17.90 34 GLU B C 1
ATOM 3815 O O . GLU B 1 34 ? -5.478 22.902 10.916 1.00 17.87 34 GLU B O 1
ATOM 3826 N N . GLU B 1 35 ? -4.057 21.580 9.781 1.00 16.72 35 GLU B N 1
ATOM 3827 C CA . GLU B 1 35 ? -3.593 20.887 10.981 1.00 16.69 35 GLU B CA 1
ATOM 3828 C C . GLU B 1 35 ? -2.686 21.809 11.796 1.00 15.76 35 GLU B C 1
ATOM 3829 O O . GLU B 1 35 ? -2.746 21.803 13.035 1.00 15.70 35 GLU B O 1
ATOM 3835 N N . ALA B 1 36 ? -1.874 22.610 11.096 1.00 15.13 36 ALA B N 1
ATOM 3836 C CA . ALA B 1 36 ? -1.059 23.655 11.735 1.00 14.88 36 ALA B CA 1
ATOM 3837 C C . ALA B 1 36 ? -1.942 24.674 12.467 1.00 15.22 36 ALA B C 1
ATOM 3838 O O . ALA B 1 36 ? -1.678 25.004 13.623 1.00 15.10 36 ALA B O 1
ATOM 3840 N N . LYS B 1 37 ? -3.007 25.141 11.799 1.00 16.22 37 LYS B N 1
ATOM 3841 C CA . LYS B 1 37 ? -3.996 26.040 12.412 1.00 17.76 37 LYS B CA 1
ATOM 3842 C C . LYS B 1 37 ? -4.586 25.453 13.688 1.00 17.59 37 LYS B C 1
ATOM 3843 O O . LYS B 1 37 ? -4.698 26.150 14.684 1.00 16.91 37 LYS B O 1
ATOM 3849 N N . GLU B 1 38 ? -4.959 24.172 13.646 1.00 18.46 38 GLU B N 1
ATOM 3850 C CA . GLU B 1 38 ? -5.526 23.482 14.814 1.00 20.59 38 GLU B CA 1
ATOM 3851 C C . GLU B 1 38 ? -4.534 23.374 15.967 1.00 18.02 38 GLU B C 1
ATOM 3852 O O . GLU B 1 38 ? -4.900 23.563 17.120 1.00 17.58 38 GLU B O 1
ATOM 3858 N N . ALA B 1 39 ? -3.284 23.056 15.650 1.00 16.62 39 ALA B N 1
ATOM 3859 C CA . ALA B 1 39 ? -2.235 22.999 16.663 1.00 15.64 39 ALA B CA 1
ATOM 3860 C C . ALA B 1 39 ? -2.046 24.353 17.349 1.00 15.52 39 ALA B C 1
ATOM 3861 O O . ALA B 1 39 ? -1.805 24.406 18.554 1.00 16.40 39 ALA B O 1
ATOM 3863 N N . ILE B 1 40 ? -2.173 25.440 16.588 1.00 15.34 40 ILE B N 1
ATOM 3864 C CA . ILE B 1 40 ? -1.999 26.790 17.144 1.00 15.36 40 ILE B CA 1
ATOM 3865 C C . ILE B 1 40 ? -3.211 27.164 18.011 1.00 15.37 40 ILE B C 1
ATOM 3866 O O . ILE B 1 40 ? -3.053 27.725 19.097 1.00 15.37 40 ILE B O 1
ATOM 3871 N N . ASP B 1 41 ? -4.414 26.839 17.528 1.00 16.29 41 ASP B N 1
ATOM 3872 C CA . ASP B 1 41 ? -5.657 27.055 18.290 1.00 17.60 41 ASP B CA 1
ATOM 3873 C C . ASP B 1 41 ? -5.611 26.343 19.617 1.00 17.01 41 ASP B C 1
ATOM 3874 O O . ASP B 1 41 ? -6.004 26.899 20.639 1.00 16.67 41 ASP B O 1
ATOM 3879 N N . THR B 1 42 ? -5.151 25.094 19.587 1.00 17.66 42 THR B N 1
ATOM 3880 C CA . THR B 1 42 ? -5.004 24.295 20.805 1.00 17.85 42 THR B CA 1
ATOM 3881 C C . THR B 1 42 ? -3.933 24.837 21.761 1.00 17.08 42 THR B C 1
ATOM 3882 O O . THR B 1 42 ? -4.190 24.949 22.962 1.00 17.81 42 THR B O 1
ATOM 3886 N N . ALA B 1 43 ? -2.763 25.215 21.230 1.00 15.88 43 ALA B N 1
ATOM 3887 C CA . ALA B 1 43 ? -1.712 25.882 22.003 1.00 14.97 43 ALA B CA 1
ATOM 3888 C C . ALA B 1 43 ? -2.236 27.122 22.736 1.00 14.23 43 ALA B C 1
ATOM 3889 O O . ALA B 1 43 ? -1.900 27.355 23.910 1.00 14.80 43 ALA B O 1
ATOM 3891 N N . GLU B 1 44 ? -3.084 27.891 22.049 1.00 13.40 44 GLU B N 1
ATOM 3892 C CA A GLU B 1 44 ? -3.692 29.101 22.604 0.50 13.43 44 GLU B CA 1
ATOM 3893 C CA B GLU B 1 44 ? -3.653 29.100 22.628 0.50 13.54 44 GLU B CA 1
ATOM 3894 C C . GLU B 1 44 ? -4.413 28.798 23.923 1.00 12.18 44 GLU B C 1
ATOM 3895 O O . GLU B 1 44 ? -4.397 29.611 24.858 1.00 12.09 44 GLU B O 1
ATOM 3906 N N . LYS B 1 45 ? -5.050 27.624 23.983 1.00 11.74 45 LYS B N 1
ATOM 3907 C CA . LYS B 1 45 ? -5.839 27.215 25.142 1.00 12.99 45 LYS B CA 1
ATOM 3908 C C . LYS B 1 45 ? -4.976 26.992 26.378 1.00 13.08 45 LYS B C 1
ATOM 3909 O O . LYS B 1 45 ? -5.492 26.999 27.489 1.00 13.43 45 LYS B O 1
ATOM 3915 N N . TYR B 1 46 ? -3.664 26.823 26.184 1.00 13.82 46 TYR B N 1
ATOM 3916 C CA . TYR B 1 46 ? -2.772 26.560 27.314 1.00 15.46 46 TYR B CA 1
ATOM 3917 C C . TYR B 1 46 ? -1.901 27.738 27.728 1.00 13.56 46 TYR B C 1
ATOM 3918 O O . TYR B 1 46 ? -1.006 27.580 28.567 1.00 13.61 46 TYR B O 1
ATOM 3927 N N . LYS B 1 47 ? -2.176 28.912 27.160 1.00 13.02 47 LYS B N 1
ATOM 3928 C CA . LYS B 1 47 ? -1.413 30.137 27.475 1.00 13.32 47 LYS B CA 1
ATOM 3929 C C . LYS B 1 47 ? -1.485 30.506 28.952 1.00 13.66 47 LYS B C 1
ATOM 3930 O O . LYS B 1 47 ? -0.476 30.891 29.545 1.00 13.63 47 LYS B O 1
ATOM 3936 N N . GLU B 1 48 ? -2.675 30.391 29.539 1.00 15.26 48 GLU B N 1
ATOM 3937 C CA . GLU B 1 48 ? -2.843 30.678 30.968 1.00 17.25 48 GLU B CA 1
ATOM 3938 C C . GLU B 1 48 ? -2.090 29.712 31.869 1.00 15.56 48 GLU B C 1
ATOM 3939 O O . GLU B 1 48 ? -1.458 30.138 32.841 1.00 15.38 48 GLU B O 1
ATOM 3945 N N . VAL B 1 49 ? -2.154 28.420 31.545 1.00 15.94 49 VAL B N 1
ATOM 3946 C CA . VAL B 1 49 ? -1.412 27.395 32.281 1.00 16.96 49 VAL B CA 1
ATOM 3947 C C . VAL B 1 49 ? 0.094 27.662 32.301 1.00 16.13 49 VAL B C 1
ATOM 3948 O O . VAL B 1 49 ? 0.716 27.639 33.381 1.00 16.17 49 VAL B O 1
ATOM 3952 N N . MET B 1 50 ? 0.676 27.917 31.125 1.00 15.07 50 MET B N 1
ATOM 3953 C CA . MET B 1 50 ? 2.109 28.234 31.030 1.00 14.72 50 MET B CA 1
ATOM 3954 C C . MET B 1 50 ? 2.478 29.541 31.744 1.00 14.20 50 MET B C 1
ATOM 3955 O O . MET B 1 50 ? 3.511 29.614 32.426 1.00 15.10 50 MET B O 1
ATOM 3960 N N . LYS B 1 51 ? 1.660 30.574 31.555 1.00 13.87 51 LYS B N 1
ATOM 3961 C CA . LYS B 1 51 ? 1.909 31.895 32.153 1.00 14.21 51 LYS B CA 1
ATOM 3962 C C . LYS B 1 51 ? 1.967 31.807 33.681 1.00 14.43 51 LYS B C 1
ATOM 3963 O O . LYS B 1 51 ? 2.697 32.561 34.331 1.00 15.00 51 LYS B O 1
ATOM 3969 N N . ASN B 1 52 ? 1.213 30.878 34.242 1.00 14.67 52 ASN B N 1
ATOM 3970 C CA . ASN B 1 52 ? 1.127 30.756 35.696 1.00 15.41 52 ASN B CA 1
ATOM 3971 C C . ASN B 1 52 ? 1.928 29.630 36.303 1.00 14.80 52 ASN B C 1
ATOM 3972 O O . ASN B 1 52 ? 1.865 29.417 37.505 1.00 15.56 52 ASN B O 1
ATOM 3977 N N . LEU B 1 53 ? 2.695 28.922 35.492 1.00 14.44 53 LEU B N 1
ATOM 3978 C CA . LEU B 1 53 ? 3.537 27.856 36.008 1.00 15.09 53 LEU B CA 1
ATOM 3979 C C . LEU B 1 53 ? 4.567 28.451 36.968 1.00 14.11 53 LEU B C 1
ATOM 3980 O O . LEU B 1 53 ? 5.258 29.406 36.609 1.00 14.35 53 LEU B O 1
ATOM 3985 N N . PRO B 1 54 ? 4.680 27.888 38.179 1.00 14.05 54 PRO B N 1
ATOM 3986 C CA . PRO B 1 54 ? 5.639 28.414 39.142 1.00 13.96 54 PRO B CA 1
ATOM 3987 C C . PRO B 1 54 ? 7.086 28.295 38.675 1.00 13.50 54 PRO B C 1
ATOM 3988 O O . PRO B 1 54 ? 7.417 27.442 37.835 1.00 13.46 54 PRO B O 1
ATOM 3992 N N . ILE B 1 55 ? 7.942 29.162 39.221 1.00 13.83 55 ILE B N 1
ATOM 3993 C CA . ILE B 1 55 ? 9.383 29.113 38.972 1.00 15.18 55 ILE B CA 1
ATOM 3994 C C . ILE B 1 55 ? 9.938 27.716 39.218 1.00 14.12 55 ILE B C 1
ATOM 3995 O O . ILE B 1 55 ? 10.692 27.193 38.389 1.00 14.19 55 ILE B O 1
ATOM 4000 N N . THR B 1 56 ? 9.560 27.114 40.349 1.00 13.73 56 THR B N 1
ATOM 4001 C CA . THR B 1 56 ? 10.092 25.802 40.727 1.00 14.57 56 THR B CA 1
ATOM 4002 C C . THR B 1 56 ? 9.736 24.741 39.672 1.00 13.81 56 THR B C 1
ATOM 4003 O O . THR B 1 56 ? 10.575 23.905 39.321 1.00 13.84 56 THR B O 1
ATOM 4007 N N . LYS B 1 57 ? 8.511 24.815 39.150 1.00 14.53 57 LYS B N 1
ATOM 4008 C CA . LYS B 1 57 ? 8.064 23.896 38.096 1.00 16.81 57 LYS B CA 1
ATOM 4009 C C . LYS B 1 57 ? 8.849 24.071 36.785 1.00 13.86 57 LYS B C 1
ATOM 4010 O O . LYS B 1 57 ? 9.344 23.091 36.217 1.00 13.79 57 LYS B O 1
ATOM 4016 N N . ARG B 1 58 ? 8.981 25.316 36.323 1.00 12.39 58 ARG B N 1
ATOM 4017 C CA . ARG B 1 58 ? 9.814 25.611 35.153 1.00 12.86 58 ARG B CA 1
ATOM 4018 C C . ARG B 1 58 ? 11.250 25.125 35.329 1.00 11.49 58 ARG B C 1
ATOM 4019 O O . ARG B 1 58 ? 11.814 24.492 34.424 1.00 12.22 58 ARG B O 1
ATOM 4027 N N . TYR B 1 59 ? 11.833 25.423 36.494 1.00 11.35 59 TYR B N 1
ATOM 4028 C CA . TYR B 1 59 ? 13.183 24.989 36.815 1.00 12.13 59 TYR B CA 1
ATOM 4029 C C . TYR B 1 59 ? 13.272 23.460 36.697 1.00 12.10 59 TYR B C 1
ATOM 4030 O O . TYR B 1 59 ? 14.172 22.928 36.030 1.00 12.80 59 TYR B O 1
ATOM 4039 N N . ASN B 1 60 ? 12.337 22.769 37.345 1.00 12.35 60 ASN B N 1
ATOM 4040 C CA . ASN B 1 60 ? 12.343 21.307 37.340 1.00 13.19 60 ASN B CA 1
ATOM 4041 C C . ASN B 1 60 ? 12.235 20.715 35.947 1.00 12.25 60 AS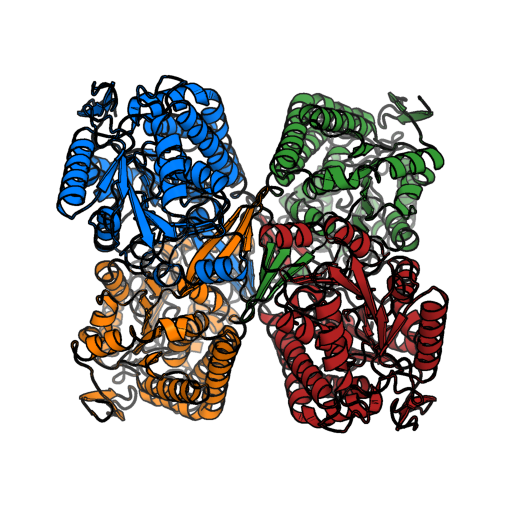N B C 1
ATOM 4042 O O . ASN B 1 60 ? 12.963 19.767 35.614 1.00 12.79 60 ASN B O 1
ATOM 4047 N N . ILE B 1 61 ? 11.339 21.278 35.134 1.00 11.93 61 ILE B N 1
ATOM 4048 C CA . ILE B 1 61 ? 11.129 20.818 33.752 1.00 12.43 61 ILE B CA 1
ATOM 4049 C C . ILE B 1 61 ? 12.403 20.998 32.941 1.00 11.53 61 ILE B C 1
ATOM 4050 O O . ILE B 1 61 ? 12.850 20.083 32.245 1.00 12.39 61 ILE B O 1
ATOM 4055 N N . LEU B 1 62 ? 13.009 22.179 33.059 1.00 11.46 62 LEU B N 1
ATOM 4056 C CA . LEU B 1 62 ? 14.251 22.462 32.324 1.00 11.71 62 LEU B CA 1
ATOM 4057 C C . LEU B 1 62 ? 15.398 21.508 32.746 1.00 11.55 62 LEU B C 1
ATOM 4058 O O . LEU B 1 62 ? 16.108 20.960 31.897 1.00 11.17 62 LEU B O 1
ATOM 4063 N N . MET B 1 63 ? 15.558 21.306 34.057 1.00 12.25 63 MET B N 1
ATOM 4064 C CA . MET B 1 63 ? 16.587 20.405 34.563 1.00 12.78 63 MET B CA 1
ATOM 4065 C C . MET B 1 63 ? 16.356 18.964 34.123 1.00 12.14 63 MET B C 1
ATOM 4066 O O . MET B 1 63 ? 17.315 18.253 33.797 1.00 12.64 63 MET B O 1
ATOM 4071 N N . ASN B 1 64 ? 15.095 18.550 34.081 1.00 12.45 64 ASN B N 1
ATOM 4072 C CA . ASN B 1 64 ? 14.787 17.185 33.673 1.00 14.21 64 ASN B CA 1
ATOM 4073 C C . ASN B 1 64 ? 15.012 16.965 32.187 1.00 14.47 64 ASN B C 1
ATOM 4074 O O . ASN B 1 64 ? 15.447 15.905 31.789 1.00 15.05 64 ASN B O 1
ATOM 4079 N N . ILE B 1 65 ? 14.749 17.981 31.377 1.00 13.48 65 ILE B N 1
ATOM 4080 C CA . ILE B 1 65 ? 15.074 17.904 29.951 1.00 12.71 65 ILE B CA 1
ATOM 4081 C C . ILE B 1 65 ? 16.582 17.714 29.801 1.00 12.47 65 ILE B C 1
ATOM 4082 O O . ILE B 1 65 ? 17.036 16.819 29.060 1.00 13.45 65 ILE B O 1
ATOM 4087 N N . ALA B 1 66 ? 17.359 18.525 30.520 1.00 12.81 66 ALA B N 1
ATOM 4088 C CA . ALA B 1 66 ? 18.812 18.379 30.496 1.00 12.92 66 ALA B CA 1
ATOM 4089 C C . ALA B 1 66 ? 19.241 16.978 30.927 1.00 13.36 66 ALA B C 1
ATOM 4090 O O . ALA B 1 66 ? 20.131 16.380 30.320 1.00 13.37 66 ALA B O 1
ATOM 4092 N N . LYS B 1 67 ? 18.616 16.461 31.987 1.00 14.54 67 LYS B N 1
ATOM 4093 C CA . LYS B 1 67 ? 18.965 15.138 32.484 1.00 16.51 67 LYS B CA 1
ATOM 4094 C C . LYS B 1 67 ? 18.712 14.072 31.419 1.00 14.68 67 LYS B C 1
ATOM 4095 O O . LYS B 1 67 ? 19.565 13.219 31.177 1.00 14.68 67 LYS B O 1
ATOM 4101 N N . GLN B 1 68 ? 17.550 14.127 30.776 1.00 14.50 68 GLN B N 1
ATOM 4102 C CA . GLN B 1 68 ? 17.226 13.149 29.721 1.00 15.13 68 GLN B CA 1
ATOM 4103 C C . GLN B 1 68 ? 18.170 13.194 28.513 1.00 14.72 68 GLN B C 1
ATOM 4104 O O . GLN B 1 68 ? 18.543 12.141 27.972 1.00 14.98 68 GLN B O 1
ATOM 4110 N N . ILE B 1 69 ? 18.536 14.409 28.087 1.00 14.05 69 ILE B N 1
ATOM 4111 C CA . ILE B 1 69 ? 19.469 14.591 26.967 1.00 14.12 69 ILE B CA 1
ATOM 4112 C C . ILE B 1 69 ? 20.806 13.957 27.335 1.00 14.75 69 ILE B C 1
ATOM 4113 O O . ILE B 1 69 ? 21.397 13.234 26.535 1.00 15.40 69 ILE B O 1
ATOM 4118 N N . LYS B 1 70 ? 21.266 14.218 28.557 1.00 15.34 70 LYS B N 1
ATOM 4119 C CA . LYS B 1 70 ? 22.506 13.619 29.048 1.00 16.95 70 LYS B CA 1
ATOM 4120 C C . LYS B 1 70 ? 22.451 12.086 29.051 1.00 16.63 70 LYS B C 1
ATOM 4121 O O . LYS B 1 70 ? 23.420 11.433 28.645 1.00 16.81 70 LYS B O 1
ATOM 4127 N N . GLU B 1 71 ? 21.320 11.515 29.471 1.00 17.20 71 GLU B N 1
ATOM 4128 C CA . GLU B 1 71 ? 21.177 10.050 29.521 1.00 19.88 71 GLU B CA 1
ATOM 4129 C C . GLU B 1 71 ? 21.094 9.415 28.130 1.00 20.23 71 GLU B C 1
ATOM 4130 O O . GLU B 1 71 ? 21.405 8.231 27.963 1.00 20.45 71 GLU B O 1
ATOM 4136 N N . LYS B 1 72 ? 20.707 10.220 27.142 1.00 19.77 72 LYS B N 1
ATOM 4137 C CA . LYS B 1 72 ? 20.568 9.774 25.756 1.00 20.26 72 LYS B CA 1
ATOM 4138 C C . LYS B 1 72 ? 21.654 10.356 24.845 1.00 18.06 72 LYS B C 1
ATOM 4139 O O . LYS B 1 72 ? 21.505 10.342 23.621 1.00 17.87 72 LYS B O 1
ATOM 4145 N N . LYS B 1 73 ? 22.752 10.830 25.436 1.00 17.29 73 LYS B N 1
ATOM 4146 C CA . LYS B 1 73 ? 23.770 11.573 24.689 1.00 17.67 73 LYS B CA 1
ATOM 4147 C C . LYS B 1 73 ? 24.258 10.862 23.419 1.00 17.03 73 LYS B C 1
ATOM 4148 O O . LYS B 1 73 ? 24.228 11.442 22.332 1.00 16.59 73 LYS B O 1
ATOM 4154 N N . GLU B 1 74 ? 24.699 9.614 23.560 1.00 17.32 74 GLU B N 1
ATOM 4155 C CA . GLU B 1 74 ? 25.273 8.885 22.414 1.00 18.07 74 GLU B CA 1
ATOM 4156 C C . GLU B 1 74 ? 24.241 8.646 21.307 1.00 17.36 74 GLU B C 1
ATOM 4157 O O . GLU B 1 74 ? 24.528 8.873 20.120 1.00 17.33 74 GLU B O 1
ATOM 4163 N N . GLU B 1 75 ? 23.047 8.213 21.704 1.00 17.58 75 GLU B N 1
ATOM 4164 C CA . GLU B 1 75 ? 21.938 8.023 20.780 1.00 19.10 75 GLU B CA 1
ATOM 4165 C C . GLU B 1 75 ? 21.630 9.296 20.004 1.00 17.23 75 GLU B C 1
ATOM 4166 O O . GLU B 1 75 ? 21.444 9.254 18.783 1.00 17.14 75 GLU B O 1
ATOM 4172 N N . LEU B 1 76 ? 21.564 10.429 20.709 1.00 15.55 76 LEU B N 1
ATOM 4173 C CA . LEU B 1 76 ? 21.243 11.690 20.046 1.00 14.87 76 LEU B CA 1
ATOM 4174 C C . LEU B 1 76 ? 22.367 12.109 19.101 1.00 14.39 76 LEU B C 1
ATOM 4175 O O . LEU B 1 76 ? 22.105 12.620 18.007 1.00 14.78 76 LEU B O 1
ATOM 4180 N N . ALA B 1 77 ? 23.612 11.880 19.521 1.00 14.55 77 ALA B N 1
ATOM 4181 C CA . ALA B 1 77 ? 24.772 12.174 18.672 1.00 15.01 77 ALA B CA 1
ATOM 4182 C C . ALA B 1 77 ? 24.736 11.363 17.376 1.00 15.66 77 ALA B C 1
ATOM 4183 O O . ALA B 1 77 ? 25.055 11.894 16.314 1.00 15.61 77 ALA B O 1
ATOM 4185 N N . LYS B 1 78 ? 24.342 10.090 17.471 1.00 16.49 78 LYS B N 1
ATOM 4186 C CA . LYS B 1 78 ? 24.244 9.212 16.287 1.00 17.92 78 LYS B CA 1
ATOM 4187 C C . LYS B 1 78 ? 23.178 9.700 15.318 1.00 16.67 78 LYS B C 1
ATOM 4188 O O . LYS B 1 78 ? 23.373 9.673 14.100 1.00 16.42 78 LYS B O 1
ATOM 4194 N N . ILE B 1 79 ? 22.050 10.154 15.864 1.00 15.83 79 ILE B N 1
ATOM 4195 C CA . ILE B 1 79 ? 20.993 10.719 15.041 1.00 15.63 79 ILE B CA 1
ATOM 4196 C C . ILE B 1 79 ? 21.500 11.941 14.264 1.00 14.67 79 ILE B C 1
ATOM 4197 O O . ILE B 1 79 ? 21.202 12.083 13.082 1.00 14.59 79 ILE B O 1
ATOM 4202 N N . LEU B 1 80 ? 22.269 12.811 14.920 1.00 14.37 80 LEU B N 1
ATOM 4203 C CA . LEU B 1 80 ? 22.874 13.948 14.221 1.00 14.18 80 LEU B CA 1
ATOM 4204 C C . LEU B 1 80 ? 23.779 13.487 13.073 1.00 14.57 80 LEU B C 1
ATOM 4205 O O . LEU B 1 80 ? 23.751 14.060 11.988 1.00 14.94 80 LEU B O 1
ATOM 4210 N N . ALA B 1 81 ? 24.567 12.449 13.318 1.00 14.24 81 ALA B N 1
ATOM 4211 C CA . ALA B 1 81 ? 25.475 11.918 12.302 1.00 14.25 81 ALA B CA 1
ATOM 4212 C C . ALA B 1 81 ? 24.699 11.393 11.103 1.00 14.60 81 ALA B C 1
ATOM 4213 O O . ALA B 1 81 ? 25.004 11.730 9.957 1.00 15.06 81 ALA B O 1
ATOM 4215 N N . ILE B 1 82 ? 23.682 10.584 11.379 1.00 15.36 82 ILE B N 1
ATOM 4216 C CA . ILE B 1 82 ? 22.908 9.915 10.340 1.00 16.59 82 ILE B CA 1
ATOM 4217 C C . ILE B 1 82 ? 21.982 10.872 9.579 1.00 16.08 82 ILE B C 1
ATOM 4218 O O . ILE B 1 82 ? 21.889 10.805 8.352 1.00 15.81 82 ILE B O 1
ATOM 4223 N N . ASP B 1 83 ? 21.319 11.771 10.308 1.00 15.28 83 ASP B N 1
ATOM 4224 C CA . ASP B 1 83 ? 20.267 12.620 9.744 1.00 15.13 83 ASP B CA 1
ATOM 4225 C C . ASP B 1 83 ? 20.814 13.942 9.203 1.00 14.10 83 ASP B C 1
ATOM 4226 O O . ASP B 1 83 ? 20.439 14.373 8.113 1.00 14.28 83 ASP B O 1
ATOM 4231 N N . ALA B 1 84 ? 21.690 14.583 9.973 1.00 13.39 84 ALA B N 1
ATOM 4232 C CA . ALA B 1 84 ? 22.262 15.871 9.590 1.00 12.57 84 ALA B CA 1
ATOM 4233 C C . ALA B 1 84 ? 23.608 15.733 8.876 1.00 11.95 84 ALA B C 1
ATOM 4234 O O . ALA B 1 84 ? 24.153 16.718 8.384 1.00 11.99 84 ALA B O 1
ATOM 4236 N N . GLY B 1 85 ? 24.137 14.514 8.821 1.00 12.54 85 GLY B N 1
ATOM 4237 C CA . GLY B 1 85 ? 25.457 14.279 8.221 1.00 13.30 85 GLY B CA 1
ATOM 4238 C C . GLY B 1 85 ? 26.612 14.834 9.031 1.00 13.82 85 GLY B C 1
ATOM 4239 O O . GLY B 1 85 ? 27.683 15.097 8.493 1.00 14.08 85 GLY B O 1
ATOM 4240 N N . LYS B 1 86 ? 26.396 15.007 10.334 1.00 14.03 86 LYS B N 1
ATOM 4241 C CA . LYS B 1 86 ? 27.367 15.677 11.194 1.00 14.45 86 LYS B CA 1
ATOM 4242 C C . LYS B 1 86 ? 28.370 14.685 11.749 1.00 14.05 86 LYS B C 1
ATOM 4243 O O . LYS B 1 86 ? 27.984 13.732 12.413 1.00 14.19 86 LYS B O 1
ATOM 4249 N N . PRO B 1 87 ? 29.675 14.890 11.475 1.00 14.55 87 PRO B N 1
ATOM 4250 C CA . PRO B 1 87 ? 30.673 13.986 12.049 1.00 15.09 87 PRO B CA 1
ATOM 4251 C C . PRO B 1 87 ? 30.414 13.728 13.528 1.00 16.01 87 PRO B C 1
ATOM 4252 O O . PRO B 1 87 ? 30.084 14.667 14.287 1.00 16.26 87 PRO B O 1
ATOM 4256 N N . ILE B 1 88 ? 30.520 12.456 13.912 1.00 16.27 88 ILE B N 1
ATOM 4257 C CA . ILE B 1 88 ? 30.116 12.005 15.254 1.00 16.58 88 ILE B CA 1
ATOM 4258 C C . ILE B 1 88 ? 30.786 12.778 16.397 1.00 16.38 88 ILE B C 1
ATOM 4259 O O . ILE B 1 88 ? 30.122 13.131 17.371 1.00 16.60 88 ILE B O 1
ATOM 4264 N N . LYS B 1 89 ? 32.077 13.088 16.254 1.00 16.77 89 LYS B N 1
ATOM 4265 C CA . LYS B 1 89 ? 32.767 13.914 17.261 1.00 17.77 89 LYS B CA 1
ATOM 4266 C C . LYS B 1 89 ? 32.132 15.306 17.446 1.00 17.11 89 LYS B C 1
ATOM 4267 O O . LYS B 1 89 ? 32.000 15.794 18.572 1.00 17.24 89 LYS B O 1
ATOM 4273 N N . GLN B 1 90 ? 31.735 15.932 16.339 1.00 16.71 90 GLN B N 1
ATOM 4274 C CA . GLN B 1 90 ? 31.036 17.221 16.366 1.00 17.17 90 GLN B CA 1
ATOM 4275 C C . GLN B 1 90 ? 29.601 17.093 16.872 1.00 15.17 90 GLN B C 1
ATOM 4276 O O . GLN B 1 90 ? 29.079 18.004 17.532 1.00 14.91 90 GLN B O 1
ATOM 4282 N N . ALA B 1 91 ? 28.963 15.965 16.564 1.00 14.12 91 ALA B N 1
ATOM 4283 C CA . ALA B 1 91 ? 27.621 15.681 17.065 1.00 14.02 91 ALA B CA 1
ATOM 4284 C C . ALA B 1 91 ? 27.602 15.632 18.593 1.00 13.80 91 ALA B C 1
ATOM 4285 O O . ALA B 1 91 ? 26.682 16.167 19.224 1.00 13.95 91 ALA B O 1
ATOM 4287 N N . ARG B 1 92 ? 28.622 15.007 19.178 1.00 14.06 92 ARG B N 1
ATOM 4288 C CA . ARG B 1 92 ? 28.718 14.879 20.640 1.00 14.78 92 ARG B CA 1
ATOM 4289 C C . ARG B 1 92 ? 28.826 16.242 21.309 1.00 13.63 92 ARG B C 1
ATOM 4290 O O . ARG B 1 92 ? 28.165 16.500 22.326 1.00 14.19 92 ARG B O 1
ATOM 4298 N N . VAL B 1 93 ? 29.666 17.097 20.725 1.00 13.19 93 VAL B N 1
ATOM 4299 C CA . VAL B 1 93 ? 29.811 18.483 21.152 1.00 13.14 93 VAL B CA 1
ATOM 4300 C C . VAL B 1 93 ? 28.477 19.242 21.106 1.00 12.83 93 VAL B C 1
ATOM 4301 O O . VAL B 1 93 ? 28.108 19.882 22.098 1.00 13.42 93 VAL B O 1
ATOM 4305 N N . GLU B 1 94 ? 27.725 19.134 20.007 1.00 12.73 94 GLU B N 1
ATOM 4306 C CA . GLU B 1 94 ? 26.401 19.781 19.964 1.00 13.21 94 GLU B CA 1
ATOM 4307 C C . GLU B 1 94 ? 25.483 19.287 21.102 1.00 12.01 94 GLU B C 1
ATOM 4308 O O . GLU B 1 94 ? 24.814 20.087 21.770 1.00 12.65 94 GLU B O 1
ATOM 4314 N N . VAL B 1 95 ? 25.458 17.969 21.317 1.00 11.94 95 VAL B N 1
ATOM 4315 C CA . VAL B 1 95 ? 24.614 17.402 22.378 1.00 12.05 95 VAL B CA 1
ATOM 4316 C C . VAL B 1 95 ? 25.008 17.963 23.751 1.00 11.46 95 VAL B C 1
ATOM 4317 O O . VAL B 1 95 ? 24.134 18.358 24.534 1.00 11.87 95 VAL B O 1
ATOM 4321 N N . GLU B 1 96 ? 26.314 18.006 24.025 1.00 12.35 96 GLU B N 1
ATOM 4322 C CA . GLU B 1 96 ? 26.827 18.564 25.281 1.00 13.66 96 GLU B CA 1
ATOM 4323 C C . GLU B 1 96 ? 26.414 20.042 25.461 1.00 13.13 96 GLU B C 1
ATOM 4324 O O . GLU B 1 96 ? 25.990 20.448 26.560 1.00 13.66 96 GLU B O 1
ATOM 4330 N N . ARG B 1 97 ? 26.490 20.834 24.389 1.00 12.01 97 ARG B N 1
ATOM 4331 C CA . ARG B 1 97 ? 26.035 22.228 24.442 1.00 13.07 97 ARG B CA 1
ATOM 4332 C C . ARG B 1 97 ? 24.551 22.334 24.806 1.00 11.00 97 ARG B C 1
ATOM 4333 O O . ARG B 1 97 ? 24.155 23.198 25.598 1.00 11.59 97 ARG B O 1
ATOM 4341 N N . SER B 1 98 ? 23.727 21.479 24.189 1.00 10.53 98 SER B N 1
ATOM 4342 C CA . SER B 1 98 ? 22.283 21.512 24.428 1.00 10.98 98 SER B CA 1
ATOM 4343 C C . SER B 1 98 ? 21.931 21.247 25.888 1.00 10.86 98 SER B C 1
ATOM 4344 O O . SER B 1 98 ? 21.000 21.862 26.409 1.00 11.35 98 SER B O 1
ATOM 4347 N N . ILE B 1 99 ? 22.691 20.358 26.538 1.00 11.68 99 ILE B N 1
ATOM 4348 C CA . ILE B 1 99 ? 22.507 20.087 27.977 1.00 12.53 99 ILE B CA 1
ATOM 4349 C C . ILE B 1 99 ? 22.747 21.390 28.735 1.00 11.23 99 ILE B C 1
ATOM 4350 O O . ILE B 1 99 ? 21.932 21.786 29.589 1.00 12.05 99 ILE B O 1
ATOM 4355 N N . GLY B 1 100 ? 23.851 22.054 28.396 1.00 10.56 100 GLY B N 1
ATOM 4356 C CA . GLY B 1 100 ? 24.204 23.336 29.011 1.00 11.08 100 GLY B CA 1
ATOM 4357 C C . GLY B 1 100 ? 23.152 24.427 28.824 1.00 11.05 100 GLY B C 1
ATOM 4358 O O . GLY B 1 100 ? 22.871 25.197 29.746 1.00 11.82 100 GLY B O 1
ATOM 4359 N N . THR B 1 101 ? 22.561 24.487 27.633 1.00 10.84 101 THR B N 1
ATOM 4360 C CA . THR B 1 101 ? 21.547 25.490 27.321 1.00 10.63 101 THR B CA 1
ATOM 4361 C C . THR B 1 101 ? 20.294 25.307 28.177 1.00 9.74 101 THR B C 1
ATOM 4362 O O . THR B 1 101 ? 19.749 26.279 28.703 1.00 9.52 101 THR B O 1
ATOM 4366 N N . PHE B 1 102 ? 19.826 24.061 28.303 1.00 10.20 102 PHE B N 1
ATOM 4367 C CA . PHE B 1 102 ? 18.682 23.804 29.176 1.00 10.95 102 PHE B CA 1
ATOM 4368 C C . PHE B 1 102 ? 19.000 24.114 30.637 1.00 10.57 102 PHE B C 1
ATOM 4369 O O . PHE B 1 102 ? 18.172 24.697 31.335 1.00 11.18 102 PHE B O 1
ATOM 4377 N N . LYS B 1 103 ? 20.202 23.754 31.092 1.00 11.06 103 LYS B N 1
ATOM 4378 C CA . LYS B 1 103 ? 20.588 24.053 32.482 1.00 12.21 103 LYS B CA 1
ATOM 4379 C C . LYS B 1 103 ? 20.707 25.545 32.793 1.00 11.22 103 LYS B C 1
ATOM 4380 O O . LYS B 1 103 ? 20.332 25.987 33.878 1.00 11.35 103 LYS B O 1
ATOM 4386 N N . LEU B 1 104 ? 21.216 26.308 31.835 1.00 10.22 104 LEU B N 1
ATOM 4387 C CA . LEU B 1 104 ? 21.349 27.747 31.996 1.00 10.39 104 LEU B CA 1
ATOM 4388 C C . LEU B 1 104 ? 19.987 28.421 32.052 1.00 10.11 104 LEU B C 1
ATOM 4389 O O . LEU B 1 104 ? 19.776 29.365 32.824 1.00 10.99 104 LEU B O 1
ATOM 4394 N N . ALA B 1 105 ? 19.046 27.940 31.237 1.00 10.05 105 ALA B N 1
ATOM 4395 C CA . ALA B 1 105 ? 17.689 28.457 31.325 1.00 9.66 105 ALA B CA 1
ATOM 4396 C C . ALA B 1 105 ? 17.079 28.203 32.707 1.00 9.56 105 ALA B C 1
ATOM 4397 O O . ALA B 1 105 ? 16.419 29.088 33.264 1.00 9.90 105 ALA B O 1
ATOM 4399 N N . ALA B 1 106 ? 17.290 26.993 33.240 1.00 10.38 106 ALA B N 1
ATOM 4400 C CA . ALA B 1 106 ? 16.861 26.648 34.609 1.00 11.09 106 ALA B CA 1
ATOM 4401 C C . ALA B 1 106 ? 17.382 27.656 35.641 1.00 11.31 106 ALA B C 1
ATOM 4402 O O . ALA B 1 106 ? 16.616 28.146 36.490 1.00 12.03 106 ALA B O 1
ATOM 4404 N N . PHE B 1 107 ? 18.671 27.976 35.562 1.00 11.97 107 PHE B N 1
ATOM 4405 C CA A PHE B 1 107 ? 19.184 28.909 36.545 0.50 12.79 107 PHE B CA 1
ATOM 4406 C CA B PHE B 1 107 ? 19.355 28.958 36.433 0.50 12.82 107 PHE B CA 1
ATOM 4407 C C . PHE B 1 107 ? 18.678 30.330 36.334 1.00 11.45 107 PHE B C 1
ATOM 4408 O O . PHE B 1 107 ? 18.368 30.995 37.328 1.00 11.30 107 PHE B O 1
ATOM 4423 N N . TYR B 1 108 ? 18.491 30.759 35.090 1.00 10.15 108 TYR B N 1
ATOM 4424 C CA . TYR B 1 108 ? 17.887 32.073 34.854 1.00 9.62 108 TYR B CA 1
ATOM 4425 C C . TYR B 1 108 ? 16.397 32.201 35.240 1.00 9.14 108 TYR B C 1
ATOM 4426 O O . TYR B 1 108 ? 15.936 33.309 35.556 1.00 8.95 108 TYR B O 1
ATOM 4435 N N . VAL B 1 109 ? 15.652 31.095 35.267 1.00 9.67 109 VAL B N 1
ATOM 4436 C CA . VAL B 1 109 ? 14.278 31.182 35.791 1.00 10.33 109 VAL B CA 1
ATOM 4437 C C . VAL B 1 109 ? 14.325 31.655 37.244 1.00 10.94 109 VAL B C 1
ATOM 4438 O O . VAL B 1 109 ? 13.481 32.431 37.699 1.00 10.48 109 VAL B O 1
ATOM 4442 N N . LYS B 1 110 ? 15.354 31.196 37.949 1.00 12.20 110 LYS B N 1
ATOM 4443 C CA . LYS B 1 110 ? 15.522 31.521 39.355 1.00 13.86 110 LYS B CA 1
ATOM 4444 C C . LYS B 1 110 ? 16.235 32.850 39.585 1.00 12.68 110 LYS B C 1
ATOM 4445 O O . LYS B 1 110 ? 15.938 33.535 40.559 1.00 13.12 110 LYS B O 1
ATOM 4451 N N . GLU B 1 111 ? 17.146 33.212 38.685 1.00 11.75 111 GLU B N 1
ATOM 4452 C CA . GLU B 1 111 ? 18.042 34.346 38.916 1.00 12.44 111 GLU B CA 1
ATOM 4453 C C . GLU B 1 111 ? 17.787 35.622 38.135 1.00 13.54 111 GLU B C 1
ATOM 4454 O O . GLU B 1 111 ? 18.360 36.652 38.481 1.00 13.44 111 GLU B O 1
ATOM 4460 N N . HIS B 1 112 ? 16.981 35.575 37.071 1.00 14.14 112 HIS B N 1
ATOM 4461 C CA A HIS B 1 112 ? 16.750 36.768 36.251 0.50 15.38 112 HIS B CA 1
ATOM 4462 C CA B HIS B 1 112 ? 16.773 36.768 36.253 0.50 15.38 112 HIS B CA 1
ATOM 4463 C C . HIS B 1 112 ? 16.253 37.902 37.144 1.00 12.90 112 HIS B C 1
ATOM 4464 O O . HIS B 1 112 ? 15.389 37.694 37.988 1.00 12.47 112 HIS B O 1
ATOM 4477 N N . ARG B 1 113 ? 16.804 39.089 36.951 1.00 12.58 113 ARG B N 1
ATOM 4478 C CA . ARG B 1 113 ? 16.474 40.226 37.800 1.00 13.64 113 ARG B CA 1
ATOM 4479 C C . ARG B 1 113 ? 15.546 41.249 37.140 1.00 12.61 113 ARG B C 1
ATOM 4480 O O . ARG B 1 113 ? 15.689 41.568 35.962 1.00 13.56 113 ARG B O 1
ATOM 4488 N N . ASP B 1 114 ? 14.594 41.748 37.917 1.00 12.23 114 ASP B N 1
ATOM 4489 C CA A ASP B 1 114 ? 13.800 42.906 37.533 0.50 13.23 114 ASP B CA 1
ATOM 4490 C CA B ASP B 1 114 ? 13.833 42.914 37.507 0.50 13.02 114 ASP B CA 1
ATOM 4491 C C . ASP B 1 114 ? 14.355 44.107 38.300 1.00 11.62 114 ASP B C 1
ATOM 4492 O O . ASP B 1 114 ? 15.266 43.951 39.124 1.00 11.65 114 ASP B O 1
ATOM 4501 N N . GLU B 1 115 ? 13.827 45.296 38.035 1.00 11.07 115 GLU B N 1
ATOM 4502 C CA . GLU B 1 115 ? 14.375 46.513 38.651 1.00 10.82 115 GLU B CA 1
ATOM 4503 C C . GLU B 1 115 ? 13.337 47.350 39.379 1.00 10.33 115 GLU B C 1
ATOM 4504 O O . GLU B 1 115 ? 12.127 47.230 39.134 1.00 11.05 115 GLU B O 1
ATOM 4510 N N . VAL B 1 116 ? 13.831 48.196 40.280 1.00 10.51 116 VAL B N 1
ATOM 4511 C CA . VAL B 1 116 ? 13.032 49.199 40.976 1.00 11.06 116 VAL B CA 1
ATOM 4512 C C . VAL B 1 116 ? 13.573 50.579 40.583 1.00 11.40 116 VAL B C 1
ATOM 4513 O O . VAL B 1 116 ? 14.794 50.783 40.561 1.00 11.85 116 VAL B O 1
ATOM 4517 N N . ILE B 1 117 ? 12.679 51.494 40.217 1.00 12.40 117 ILE B N 1
ATOM 4518 C CA . ILE B 1 117 ? 13.083 52.848 39.815 1.00 13.69 117 ILE B CA 1
ATOM 4519 C C . ILE B 1 117 ? 12.720 53.857 40.910 1.00 13.87 117 ILE B C 1
ATOM 4520 O O . ILE B 1 117 ? 11.585 53.858 41.396 1.00 13.51 117 ILE B O 1
ATOM 4525 N N . PRO B 1 118 ? 13.673 54.733 41.291 1.00 14.76 118 PRO B N 1
ATOM 4526 C CA . PRO B 1 118 ? 13.409 55.693 42.360 1.00 14.97 118 PRO B CA 1
ATOM 4527 C C . PRO B 1 118 ? 12.236 56.588 42.042 1.00 15.02 118 PRO B C 1
ATOM 4528 O O . PRO B 1 118 ? 12.038 56.979 40.877 1.00 15.16 118 PRO B O 1
ATOM 4532 N N . SER B 1 119 ? 11.462 56.890 43.076 1.00 15.37 119 SER B N 1
ATOM 4533 C CA . SER B 1 119 ? 10.367 57.819 42.966 1.00 15.66 119 SER B CA 1
ATOM 4534 C C . SER B 1 119 ? 10.008 58.308 44.363 1.00 15.69 119 SER B C 1
ATOM 4535 O O . SER B 1 119 ? 9.998 57.528 45.324 1.00 16.81 119 SER B O 1
ATOM 4538 N N . ASP B 1 120 ? 9.686 59.587 44.465 1.00 15.52 120 ASP B N 1
ATOM 4539 C CA . ASP B 1 120 ? 9.152 60.129 45.715 1.00 16.44 120 ASP B CA 1
ATOM 4540 C C . ASP B 1 120 ? 7.719 59.645 45.916 1.00 17.62 120 ASP B C 1
ATOM 4541 O O . ASP B 1 120 ? 6.865 59.872 45.065 1.00 17.60 120 ASP B O 1
ATOM 4546 N N . ASP B 1 121 ? 7.467 58.966 47.033 1.00 19.73 121 ASP B N 1
ATOM 4547 C CA . ASP B 1 121 ? 6.119 58.470 47.370 1.00 21.49 121 ASP B CA 1
ATOM 4548 C C . ASP B 1 121 ? 5.483 57.572 46.289 1.00 20.04 121 ASP B C 1
ATOM 4549 O O . ASP B 1 121 ? 4.263 57.525 46.165 1.00 20.18 121 ASP B O 1
ATOM 4554 N N . ARG B 1 122 ? 6.308 56.887 45.494 1.00 18.04 122 ARG B N 1
ATOM 4555 C CA . ARG B 1 122 ? 5.816 55.823 44.607 1.00 16.28 122 ARG B CA 1
ATOM 4556 C C . ARG B 1 122 ? 6.832 54.693 44.601 1.00 14.17 122 ARG B C 1
ATOM 4557 O O . ARG B 1 122 ? 8.031 54.954 44.619 1.00 14.75 122 ARG B O 1
ATOM 4565 N N . LEU B 1 123 ? 6.362 53.448 44.632 1.00 13.19 123 LEU B N 1
ATOM 4566 C CA . LEU B 1 123 ? 7.210 52.285 44.368 1.00 12.76 123 LEU B CA 1
ATOM 4567 C C . LEU B 1 123 ? 7.012 51.897 42.910 1.00 11.44 123 LEU B C 1
ATOM 4568 O O . LEU B 1 123 ? 5.911 51.535 42.508 1.00 12.37 123 LEU B O 1
ATOM 4573 N N . ILE B 1 124 ? 8.060 52.027 42.110 1.00 10.23 124 ILE B N 1
ATOM 4574 C CA . ILE B 1 124 ? 7.999 51.660 40.695 1.00 9.92 124 ILE B CA 1
ATOM 4575 C C . ILE B 1 124 ? 8.889 50.464 40.420 1.00 9.23 124 ILE B C 1
ATOM 4576 O O . ILE B 1 124 ? 10.095 50.513 40.655 1.00 10.34 124 ILE B O 1
ATOM 4581 N N . PHE B 1 125 ? 8.309 49.367 39.932 1.00 9.93 125 PHE B N 1
ATOM 4582 C CA . PHE B 1 125 ? 9.131 48.205 39.640 1.00 10.99 125 PHE B CA 1
ATOM 4583 C C . PHE B 1 125 ? 8.668 47.492 38.375 1.00 10.16 125 PHE B C 1
ATOM 4584 O O . PHE B 1 125 ? 7.552 47.712 37.911 1.00 11.20 125 PHE B O 1
ATOM 4592 N N . THR B 1 126 ? 9.531 46.652 37.831 1.00 10.13 126 THR B N 1
ATOM 4593 C CA . THR B 1 126 ? 9.217 45.934 36.594 1.00 10.19 126 THR B CA 1
ATOM 4594 C C . THR B 1 126 ? 8.950 44.458 36.860 1.00 10.46 126 THR B C 1
ATOM 4595 O O . THR B 1 126 ? 9.344 43.914 37.885 1.00 10.11 126 THR B O 1
ATOM 4599 N N . ARG B 1 127 ? 8.252 43.826 35.918 1.00 11.03 127 ARG B N 1
ATOM 4600 C CA . ARG B 1 127 ? 7.936 42.411 35.965 1.00 11.26 127 ARG B CA 1
ATOM 4601 C C . ARG B 1 127 ? 7.969 41.950 34.514 1.00 12.48 127 ARG B C 1
ATOM 4602 O O . ARG B 1 127 ? 7.435 42.640 33.647 1.00 13.58 127 ARG B O 1
ATOM 4610 N N . ARG B 1 128 ? 8.630 40.829 34.244 1.00 12.20 128 ARG B N 1
ATOM 4611 C CA . ARG B 1 128 ? 8.645 40.257 32.900 1.00 13.23 128 ARG B CA 1
ATOM 4612 C C . ARG B 1 128 ? 7.490 39.246 32.831 1.00 12.81 128 ARG B C 1
ATOM 4613 O O . ARG B 1 128 ? 7.274 38.494 33.776 1.00 13.23 128 ARG B O 1
ATOM 4621 N N . GLU B 1 129 ? 6.732 39.264 31.737 1.00 11.91 129 GLU B N 1
ATOM 4622 C CA . GLU B 1 129 ? 5.645 38.296 31.510 1.00 10.93 129 GLU B CA 1
ATOM 4623 C C . GLU B 1 129 ? 5.770 37.693 30.114 1.00 9.88 129 GLU B C 1
ATOM 4624 O O . GLU B 1 129 ? 6.350 38.317 29.236 1.00 9.90 129 GLU B O 1
ATOM 4630 N N . PRO B 1 130 ? 5.238 36.468 29.898 1.00 9.92 130 PRO B N 1
ATOM 4631 C CA . PRO B 1 130 ? 5.408 35.886 28.552 1.00 9.79 130 PRO B CA 1
ATOM 4632 C C . PRO B 1 130 ? 4.798 36.691 27.409 1.00 9.59 130 PRO B C 1
ATOM 4633 O O . PRO B 1 130 ? 3.756 37.319 27.575 1.00 10.12 130 PRO B O 1
ATOM 4637 N N . VAL B 1 131 ? 5.417 36.614 26.237 1.00 10.10 131 VAL B N 1
ATOM 4638 C CA . VAL B 1 131 ? 4.820 37.190 25.043 1.00 10.39 131 VAL B CA 1
ATOM 4639 C C . VAL B 1 131 ? 3.539 36.466 24.626 1.00 10.08 131 VAL B C 1
ATOM 4640 O O . VAL B 1 131 ? 2.643 37.083 24.038 1.00 11.07 131 VAL B O 1
ATOM 4644 N N . GLY B 1 132 ? 3.452 35.175 24.940 1.00 9.95 132 GLY B N 1
ATOM 4645 C CA . GLY B 1 132 ? 2.255 34.375 24.679 1.00 10.35 132 GLY B CA 1
ATOM 4646 C C . GLY B 1 132 ? 2.647 33.075 23.994 1.00 10.70 132 GLY B C 1
ATOM 4647 O O . GLY B 1 132 ? 3.214 32.169 24.624 1.00 12.01 132 GLY B O 1
ATOM 4648 N N . ILE B 1 133 ? 2.343 32.984 22.702 1.00 10.77 133 ILE B N 1
ATOM 4649 C CA . ILE B 1 133 ? 2.766 31.854 21.887 1.00 11.01 133 ILE B CA 1
ATOM 4650 C C . ILE B 1 133 ? 4.039 32.234 21.138 1.00 10.56 133 ILE B C 1
ATOM 4651 O O . ILE B 1 133 ? 4.046 33.192 20.357 1.00 11.64 133 ILE B O 1
ATOM 4656 N N . VAL B 1 134 ? 5.107 31.487 21.408 1.00 9.80 134 VAL B N 1
ATOM 4657 C CA . VAL B 1 134 ? 6.372 31.616 20.699 1.00 10.11 134 VAL B CA 1
ATOM 4658 C C . VAL B 1 134 ? 6.355 30.620 19.549 1.00 10.61 134 VAL B C 1
ATOM 4659 O O . VAL B 1 134 ? 6.223 29.407 19.767 1.00 11.02 134 VAL B O 1
ATOM 4663 N N . GLY B 1 135 ? 6.495 31.148 18.334 1.00 11.11 135 GLY B N 1
ATOM 4664 C CA . GLY B 1 135 ? 6.668 30.321 17.137 1.00 10.68 135 GLY B CA 1
ATOM 4665 C C . GLY B 1 135 ? 8.152 30.176 16.856 1.00 10.48 135 GLY B C 1
ATOM 4666 O O . GLY B 1 135 ? 8.793 31.131 16.430 1.00 11.21 135 GLY B O 1
ATOM 4667 N N . ALA B 1 136 ? 8.696 28.993 17.131 1.00 10.85 136 ALA B N 1
ATOM 4668 C CA . ALA B 1 136 ? 10.118 28.704 16.940 1.00 11.11 136 ALA B CA 1
ATOM 4669 C C . ALA B 1 136 ? 10.307 27.957 15.628 1.00 11.22 136 ALA B C 1
ATOM 4670 O O . ALA B 1 136 ? 9.631 26.965 15.364 1.00 11.60 136 ALA B O 1
ATOM 4672 N N . ILE B 1 137 ? 11.202 28.452 14.785 1.00 11.84 137 ILE B N 1
ATOM 4673 C CA . ILE B 1 137 ? 11.473 27.795 13.505 1.00 12.45 137 ILE B CA 1
ATOM 4674 C C . ILE B 1 137 ? 12.978 27.564 13.462 1.00 11.85 137 ILE B C 1
ATOM 4675 O O . ILE B 1 137 ? 13.751 28.520 13.489 1.00 11.85 137 ILE B O 1
ATOM 4680 N N . THR B 1 138 ? 13.374 26.295 13.440 1.00 11.84 138 THR B N 1
ATOM 4681 C CA . THR B 1 138 ? 14.758 25.920 13.696 1.00 12.42 138 THR B CA 1
ATOM 4682 C C . THR B 1 138 ? 15.405 25.289 12.470 1.00 12.49 138 THR B C 1
ATOM 4683 O O . THR B 1 138 ? 14.709 24.731 11.623 1.00 12.54 138 THR B O 1
ATOM 4687 N N . PRO B 1 139 ? 16.743 25.382 12.372 1.00 12.92 139 PRO B N 1
ATOM 4688 C CA . PRO B 1 139 ? 17.462 25.022 11.168 1.00 13.01 139 PRO B CA 1
ATOM 4689 C C . PRO B 1 139 ? 17.969 23.578 11.194 1.00 12.94 139 PRO B C 1
ATOM 4690 O O . PRO B 1 139 ? 17.953 22.936 12.240 1.00 13.67 139 PRO B O 1
ATOM 4694 N N . PHE B 1 140 ? 18.441 23.100 10.044 1.00 12.51 140 PHE B N 1
ATOM 4695 C CA . PHE B 1 140 ? 18.901 21.727 9.902 1.00 13.08 140 PHE B CA 1
ATOM 4696 C C . PHE B 1 140 ? 20.288 21.492 10.527 1.00 12.89 140 PHE B C 1
ATOM 4697 O O . PHE B 1 140 ? 20.646 20.350 10.807 1.00 12.58 140 PHE B O 1
ATOM 4705 N N . ASN B 1 141 ? 21.065 22.560 10.729 1.00 13.07 141 ASN B N 1
ATOM 4706 C CA . ASN B 1 141 ? 22.521 22.406 10.937 1.00 13.12 141 ASN B CA 1
ATOM 4707 C C . ASN B 1 141 ? 22.966 22.128 12.375 1.00 13.24 141 ASN B C 1
ATOM 4708 O O . ASN B 1 141 ? 23.857 21.301 12.608 1.00 13.26 141 ASN B O 1
ATOM 4713 N N . PHE B 1 142 ? 22.346 22.812 13.338 1.00 13.50 142 PHE B N 1
ATOM 4714 C CA . PHE B 1 142 ? 22.515 22.493 14.753 1.00 13.85 142 PHE B CA 1
ATOM 4715 C C . PHE B 1 142 ? 21.095 22.346 15.306 1.00 13.97 142 PHE B C 1
ATOM 4716 O O . PHE B 1 142 ? 20.661 23.132 16.158 1.00 14.44 142 PHE B O 1
ATOM 4724 N N . PRO B 1 143 ? 20.364 21.326 14.813 1.00 13.89 143 PRO B N 1
ATOM 4725 C CA . PRO B 1 143 ? 18.940 21.204 15.129 1.00 13.86 143 PRO B CA 1
ATOM 4726 C C . PRO B 1 143 ? 18.651 20.945 16.604 1.00 13.76 143 PRO B C 1
ATOM 4727 O O . PRO B 1 143 ? 17.553 21.255 17.076 1.00 14.55 143 PRO B O 1
ATOM 4731 N N . LEU B 1 144 ? 19.603 20.377 17.334 1.00 13.34 144 LEU B N 1
ATOM 4732 C CA . LEU B 1 144 ? 19.360 20.115 18.742 1.00 13.64 144 LEU B CA 1
ATOM 4733 C C . LEU B 1 144 ? 19.669 21.365 19.569 1.00 13.45 144 LEU B C 1
ATOM 4734 O O . LEU B 1 144 ? 18.796 21.877 20.266 1.00 12.42 144 LEU B O 1
ATOM 4739 N N . ASN B 1 145 ? 20.896 21.866 19.486 1.00 13.69 145 ASN B N 1
ATOM 4740 C CA . ASN B 1 145 ? 21.230 23.054 20.294 1.00 14.20 145 ASN B CA 1
ATOM 4741 C C . ASN B 1 145 ? 20.504 24.336 19.864 1.00 12.55 145 ASN B C 1
ATOM 4742 O O . ASN B 1 145 ? 20.143 25.148 20.713 1.00 12.07 145 ASN B O 1
ATOM 4747 N N . LEU B 1 146 ? 20.278 24.527 18.564 1.00 12.42 146 LEU B N 1
ATOM 4748 C CA . LEU B 1 146 ? 19.567 25.730 18.141 1.00 13.56 146 LEU B CA 1
ATOM 4749 C C . LEU B 1 146 ? 18.070 25.664 18.471 1.00 13.06 146 LEU B C 1
ATOM 4750 O O . LEU B 1 146 ? 17.441 26.702 18.644 1.00 13.80 146 LEU B O 1
ATOM 4755 N N . SER B 1 147 ? 17.514 24.450 18.554 1.00 12.39 147 SER B N 1
ATOM 4756 C CA . SER B 1 147 ? 16.183 24.256 19.162 1.00 11.98 147 SER B CA 1
ATOM 4757 C C . SER B 1 147 ? 16.216 24.581 20.660 1.00 11.55 147 SER B C 1
ATOM 4758 O O . SER B 1 147 ? 15.317 25.265 21.168 1.00 11.92 147 SER B O 1
ATOM 4761 N N . ALA B 1 148 ? 17.264 24.118 21.354 1.00 10.56 148 ALA B N 1
ATOM 4762 C CA . ALA B 1 148 ? 17.403 24.364 22.787 1.00 9.81 148 ALA B CA 1
ATOM 4763 C C . ALA B 1 148 ? 17.472 25.877 23.066 1.00 9.05 148 ALA B C 1
ATOM 4764 O O . ALA B 1 148 ? 16.910 26.368 24.045 1.00 9.28 148 ALA B O 1
ATOM 4766 N N . HIS B 1 149 ? 18.145 26.604 22.186 1.00 8.92 149 HIS B N 1
ATOM 4767 C CA . HIS B 1 149 ? 18.285 28.062 22.342 1.00 9.22 149 HIS B CA 1
ATOM 4768 C C . HIS B 1 149 ? 16.985 28.830 22.159 1.00 9.35 149 HIS B C 1
ATOM 4769 O O . HIS B 1 149 ? 16.932 30.016 22.487 1.00 9.46 149 HIS B O 1
ATOM 4776 N N . LYS B 1 150 ? 15.943 28.174 21.633 1.00 10.02 150 LYS B N 1
ATOM 4777 C CA . LYS B 1 150 ? 14.621 28.792 21.558 1.00 11.68 150 LYS B CA 1
ATOM 4778 C C . LYS B 1 150 ? 13.646 28.213 22.585 1.00 9.90 150 LYS B C 1
ATOM 4779 O O . LYS B 1 150 ? 12.920 28.959 23.250 1.00 10.78 150 LYS B O 1
ATOM 4785 N N . ILE B 1 151 ? 13.600 26.881 22.675 1.00 8.99 151 ILE B N 1
ATOM 4786 C CA . ILE B 1 151 ? 12.736 26.184 23.634 1.00 10.09 151 ILE B CA 1
ATOM 4787 C C . ILE B 1 151 ? 13.051 26.507 25.096 1.00 8.55 151 ILE B C 1
ATOM 4788 O O . ILE B 1 151 ? 12.133 26.820 25.866 1.00 8.92 151 ILE B O 1
ATOM 4793 N N . ALA B 1 152 ? 14.325 26.400 25.477 1.00 8.63 152 ALA B N 1
ATOM 4794 C CA . ALA B 1 152 ? 14.703 26.608 26.876 1.00 8.46 152 ALA B CA 1
ATOM 4795 C C . ALA B 1 152 ? 14.300 28.017 27.394 1.00 8.03 152 ALA B C 1
ATOM 4796 O O . ALA B 1 152 ? 13.589 28.122 28.415 1.00 8.56 152 ALA B O 1
ATOM 4798 N N . PRO B 1 153 ? 14.702 29.098 26.686 1.00 8.74 153 PRO B N 1
ATOM 4799 C CA . PRO B 1 153 ? 14.214 30.424 27.134 1.00 8.48 153 PRO B CA 1
ATOM 4800 C C . PRO B 1 153 ? 12.692 30.618 27.065 1.00 8.80 153 PRO B C 1
ATOM 4801 O O . PRO B 1 153 ? 12.133 31.318 27.912 1.00 9.54 153 PRO B O 1
ATOM 4805 N N . ALA B 1 154 ? 12.023 30.013 26.073 1.00 8.18 154 ALA B N 1
ATOM 4806 C CA . ALA B 1 154 ? 10.562 30.095 25.980 1.00 8.92 154 ALA B CA 1
ATOM 4807 C C . ALA B 1 154 ? 9.854 29.486 27.186 1.00 9.01 154 ALA B C 1
ATOM 4808 O O . ALA B 1 154 ? 8.934 30.094 27.746 1.00 10.16 154 ALA B O 1
ATOM 4810 N N . ILE B 1 155 ? 10.275 28.283 27.583 1.00 9.29 155 ILE B N 1
ATOM 4811 C CA . ILE B 1 155 ? 9.743 27.631 28.781 1.00 10.55 155 ILE B CA 1
ATOM 4812 C C . ILE B 1 155 ? 10.046 28.480 30.031 1.00 9.55 155 ILE B C 1
ATOM 4813 O O . ILE B 1 155 ? 9.168 28.746 30.863 1.00 9.71 155 ILE B O 1
ATOM 4818 N N . ALA B 1 156 ? 11.291 28.938 30.122 1.00 9.41 156 ALA B N 1
ATOM 4819 C CA . ALA B 1 156 ? 11.719 29.755 31.258 1.00 9.33 156 ALA B CA 1
ATOM 4820 C C . ALA B 1 156 ? 10.873 31.008 31.481 1.00 9.06 156 ALA B C 1
ATOM 4821 O O . ALA B 1 156 ? 10.716 31.448 32.632 1.00 9.84 156 ALA B O 1
ATOM 4823 N N . THR B 1 157 ? 10.360 31.579 30.389 1.00 9.07 157 THR B N 1
ATOM 4824 C CA . THR B 1 157 ? 9.598 32.835 30.429 1.00 9.31 157 THR B CA 1
ATOM 4825 C C . THR B 1 157 ? 8.070 32.628 30.369 1.00 9.25 157 THR B C 1
ATOM 4826 O O . THR B 1 157 ? 7.316 33.593 30.237 1.00 10.17 157 THR B O 1
ATOM 4830 N N . GLY B 1 158 ? 7.616 31.374 30.463 1.00 9.55 158 GLY B N 1
ATOM 4831 C CA . GLY B 1 158 ? 6.174 31.079 30.599 1.00 9.51 158 GLY B CA 1
ATOM 4832 C C . GLY B 1 158 ? 5.350 31.119 29.324 1.00 9.08 158 GLY B C 1
ATOM 4833 O O . GLY B 1 158 ? 4.144 31.353 29.373 1.00 10.00 158 GLY B O 1
ATOM 4834 N N . ASN B 1 159 ? 6.004 30.860 28.196 1.00 9.11 159 ASN B N 1
ATOM 4835 C CA . ASN B 1 159 ? 5.373 30.843 26.888 1.00 9.46 159 ASN B CA 1
ATOM 4836 C C . ASN B 1 159 ? 4.937 29.456 26.467 1.00 9.90 159 ASN B C 1
ATOM 4837 O O . ASN B 1 159 ? 5.592 28.478 26.778 1.00 11.23 159 ASN B O 1
ATOM 4842 N N . VAL B 1 160 ? 3.825 29.395 25.739 1.00 9.97 160 VAL B N 1
ATOM 4843 C CA . VAL B 1 160 ? 3.469 28.222 24.959 1.00 10.27 160 VAL B CA 1
ATOM 4844 C C . VAL B 1 160 ? 4.322 28.242 23.684 1.00 9.77 160 VAL B C 1
ATOM 4845 O O . VAL B 1 160 ? 4.633 29.314 23.159 1.00 10.65 160 VAL B O 1
ATOM 4849 N N . ILE B 1 161 ? 4.686 27.062 23.188 1.00 9.98 161 ILE B N 1
ATOM 4850 C CA . ILE B 1 161 ? 5.539 26.954 22.008 1.00 11.04 161 ILE B CA 1
ATOM 4851 C C . ILE B 1 161 ? 4.905 26.143 20.856 1.00 11.25 161 ILE B C 1
ATOM 4852 O O . ILE B 1 161 ? 4.377 25.052 21.080 1.00 11.76 161 ILE B O 1
ATOM 4857 N N . VAL B 1 162 ? 4.961 26.694 19.642 1.00 11.04 162 VAL B N 1
ATOM 4858 C CA . VAL B 1 162 ? 4.751 25.906 18.421 1.00 10.93 162 VAL B CA 1
ATOM 4859 C C . VAL B 1 162 ? 6.055 25.932 17.638 1.00 10.35 162 VAL B C 1
ATOM 4860 O O . VAL B 1 162 ? 6.629 27.003 17.382 1.00 11.09 162 VAL B O 1
ATOM 4864 N N . HIS B 1 163 ? 6.549 24.748 17.307 1.00 10.23 163 HIS B N 1
ATOM 4865 C CA . HIS B 1 163 ? 7.928 24.612 16.868 1.00 11.05 163 HIS B CA 1
ATOM 4866 C C . HIS B 1 163 ? 7.984 23.822 15.577 1.00 11.20 163 HIS B C 1
ATOM 4867 O O . HIS B 1 163 ? 7.612 22.645 15.565 1.00 11.63 163 HIS B O 1
ATOM 4874 N N . HIS B 1 164 ? 8.424 24.475 14.499 1.00 11.56 164 HIS B N 1
ATOM 4875 C CA . HIS B 1 164 ? 8.709 23.784 13.250 1.00 12.31 164 HIS B CA 1
ATOM 4876 C C . HIS B 1 164 ? 10.210 23.550 13.052 1.00 11.01 164 HIS B C 1
ATOM 4877 O O . HIS B 1 164 ? 10.963 24.498 12.893 1.00 12.09 164 HIS B O 1
ATOM 4884 N N . PRO B 1 165 ? 10.641 22.278 13.038 1.00 11.01 165 PRO B N 1
ATOM 4885 C CA . PRO B 1 165 ? 12.038 21.945 12.786 1.00 10.89 165 PRO B CA 1
ATOM 4886 C C . PRO B 1 165 ? 12.277 21.792 11.282 1.00 11.59 165 PRO B C 1
ATOM 4887 O O . PRO B 1 165 ? 11.351 21.437 10.541 1.00 12.31 165 PRO B O 1
ATOM 4891 N N . SER B 1 166 ? 13.497 22.054 10.825 1.00 12.31 166 SER B N 1
ATOM 4892 C CA . SER B 1 166 ? 13.811 21.851 9.419 1.00 13.20 166 SER B CA 1
ATOM 4893 C C . SER B 1 166 ? 13.592 20.391 9.021 1.00 13.69 166 SER B C 1
ATOM 4894 O O . SER B 1 166 ? 14.048 19.479 9.707 1.00 13.88 166 SER B O 1
ATOM 4897 N N . SER B 1 167 ? 12.919 20.185 7.894 1.00 13.90 167 SER B N 1
ATOM 4898 C CA . SER B 1 167 ? 12.677 18.839 7.365 1.00 14.41 167 SER B CA 1
ATOM 4899 C C . SER B 1 167 ? 13.939 18.146 6.851 1.00 14.43 167 SER B C 1
ATOM 4900 O O . SER B 1 167 ? 13.920 16.947 6.560 1.00 14.47 167 SER B O 1
ATOM 4903 N N . LYS B 1 168 ? 15.040 18.890 6.767 1.00 15.47 168 LYS B N 1
ATOM 4904 C CA . LYS B 1 168 ? 16.305 18.339 6.286 1.00 16.93 168 LYS B CA 1
ATOM 4905 C C . LYS B 1 168 ? 17.018 17.512 7.352 1.00 16.09 168 LYS B C 1
ATOM 4906 O O . LYS B 1 168 ? 17.856 16.678 7.032 1.00 16.61 168 LYS B O 1
ATOM 4912 N N . ALA B 1 169 ? 16.688 17.757 8.621 1.00 14.55 169 ALA B N 1
ATOM 4913 C CA . ALA B 1 169 ? 17.231 16.970 9.730 1.00 13.26 169 ALA B CA 1
ATOM 4914 C C . ALA B 1 169 ? 16.317 17.015 10.954 1.00 13.34 169 ALA B C 1
ATOM 4915 O O . ALA B 1 169 ? 16.731 17.473 12.007 1.00 13.98 169 ALA B O 1
ATOM 4917 N N . PRO B 1 170 ? 15.076 16.508 10.817 1.00 13.42 170 PRO B N 1
ATOM 4918 C CA . PRO B 1 170 ? 14.062 16.620 11.875 1.00 13.40 170 PRO B CA 1
ATOM 4919 C C . PRO B 1 170 ? 14.157 15.588 13.009 1.00 13.37 170 PRO B C 1
ATOM 4920 O O . PRO B 1 170 ? 13.540 15.783 14.056 1.00 13.37 170 PRO B O 1
ATOM 4924 N N . LEU B 1 171 ? 14.915 14.508 12.821 1.00 13.98 171 LEU B N 1
ATOM 4925 C CA . LEU B 1 171 ? 14.794 13.370 13.751 1.00 14.78 171 LEU B CA 1
ATOM 4926 C C . LEU B 1 171 ? 15.247 13.663 15.184 1.00 14.48 171 LEU B C 1
ATOM 4927 O O . LEU B 1 171 ? 14.629 13.193 16.155 1.00 14.25 171 LEU B O 1
ATOM 4932 N N . VAL B 1 172 ? 16.292 14.469 15.326 1.00 14.25 172 VAL B N 1
ATOM 4933 C CA . VAL B 1 172 ? 16.737 14.802 16.666 1.00 14.55 172 VAL B CA 1
ATOM 4934 C C . VAL B 1 172 ? 15.685 15.669 17.367 1.00 13.37 172 VAL B C 1
ATOM 4935 O O . VAL B 1 172 ? 15.550 15.589 18.581 1.00 13.75 172 VAL B O 1
ATOM 4939 N N . CYS B 1 173 ? 14.945 16.472 16.592 1.00 12.80 173 CYS B N 1
ATOM 4940 C CA . CYS B 1 173 ? 13.882 17.340 17.129 1.00 12.97 173 CYS B CA 1
ATOM 4941 C C . CYS B 1 173 ? 12.674 16.542 17.576 1.00 13.12 173 CYS B C 1
ATOM 4942 O O . CYS B 1 173 ? 12.018 16.900 18.565 1.00 13.57 173 CYS B O 1
ATOM 4945 N N . ILE B 1 174 ? 12.390 15.458 16.854 1.00 13.02 174 ILE B N 1
ATOM 4946 C CA . ILE B 1 174 ? 11.343 14.516 17.264 1.00 13.91 174 ILE B CA 1
ATOM 4947 C C . ILE B 1 174 ? 11.749 13.859 18.586 1.00 12.23 174 ILE B C 1
ATOM 4948 O O . ILE B 1 174 ? 10.925 13.715 19.490 1.00 12.62 174 ILE B O 1
ATOM 4953 N N . GLU B 1 175 ? 13.030 13.512 18.708 1.00 12.17 175 GLU B N 1
ATOM 4954 C CA . GLU B 1 175 ? 13.548 12.957 19.956 1.00 13.35 175 GLU B CA 1
ATOM 4955 C C . GLU B 1 175 ? 13.482 13.949 21.114 1.00 12.70 175 GLU B C 1
ATOM 4956 O O . GLU B 1 175 ? 13.129 13.573 22.234 1.00 12.11 175 GLU B O 1
ATOM 4962 N N . LEU B 1 176 ? 13.824 15.208 20.836 1.00 12.49 176 LEU B N 1
ATOM 4963 C CA . LEU B 1 176 ? 13.755 16.248 21.872 1.00 12.16 176 LEU B CA 1
ATOM 4964 C C . LEU B 1 176 ? 12.310 16.464 22.322 1.00 11.92 176 LEU B C 1
ATOM 4965 O O . LEU B 1 176 ? 12.056 16.672 23.511 1.00 12.45 176 LEU B O 1
ATOM 4970 N N . ALA B 1 177 ? 11.370 16.412 21.375 1.00 11.75 177 ALA B N 1
ATOM 4971 C CA . ALA B 1 177 ? 9.944 16.589 21.668 1.00 12.12 177 ALA B CA 1
ATOM 4972 C C . ALA B 1 177 ? 9.423 15.513 22.631 1.00 12.34 177 ALA B C 1
ATOM 4973 O O . ALA B 1 177 ? 8.686 15.824 23.577 1.00 12.18 177 ALA B O 1
ATOM 4975 N N . LYS B 1 178 ? 9.813 14.257 22.384 1.00 13.05 178 LYS B N 1
ATOM 4976 C CA . LYS B 1 178 ? 9.523 13.153 23.305 1.00 14.33 178 LYS B CA 1
ATOM 4977 C C . LYS B 1 178 ? 10.102 13.428 24.702 1.00 13.02 178 LYS B C 1
ATOM 4978 O O . LYS B 1 178 ? 9.421 13.227 25.712 1.00 13.09 178 LYS B O 1
ATOM 4984 N N . ILE B 1 179 ? 11.354 13.894 24.742 1.00 12.74 179 ILE B N 1
ATOM 4985 C CA . ILE B 1 179 ? 12.012 14.287 26.000 1.00 13.68 179 ILE B CA 1
ATOM 4986 C C . ILE B 1 179 ? 11.244 15.396 26.742 1.00 13.49 179 ILE B C 1
ATOM 4987 O O . ILE B 1 179 ? 11.026 15.302 27.959 1.00 13.27 179 ILE B O 1
ATOM 4992 N N . ILE B 1 180 ? 10.823 16.427 26.007 1.00 13.96 180 ILE B N 1
ATOM 4993 C CA . ILE B 1 180 ? 10.011 17.515 26.579 1.00 14.84 180 ILE B CA 1
ATOM 4994 C C . ILE B 1 180 ? 8.680 16.961 27.096 1.00 14.80 180 ILE B C 1
ATOM 4995 O O . ILE B 1 180 ? 8.277 17.262 28.222 1.00 14.72 180 ILE B O 1
ATOM 5000 N N . GLU B 1 181 ? 8.020 16.132 26.283 1.00 15.42 181 GLU B N 1
ATOM 5001 C CA . GLU B 1 181 ? 6.788 15.453 26.703 1.00 18.08 181 GLU B CA 1
ATOM 5002 C C . GLU B 1 181 ? 6.973 14.682 28.028 1.00 15.67 181 GLU B C 1
ATOM 5003 O O . GLU B 1 181 ? 6.137 14.773 28.919 1.00 15.43 181 GLU B O 1
ATOM 5009 N N . ASN B 1 182 ? 8.067 13.935 28.161 1.00 15.36 182 ASN B N 1
ATOM 5010 C CA . ASN B 1 182 ? 8.359 13.201 29.404 1.00 16.27 182 ASN B CA 1
ATOM 5011 C C . ASN B 1 182 ? 8.478 14.118 30.625 1.00 15.68 182 ASN B C 1
ATOM 5012 O O . ASN B 1 182 ? 7.972 13.801 31.705 1.00 15.60 182 ASN B O 1
ATOM 5017 N N . ALA B 1 183 ? 9.157 15.247 30.439 1.00 15.00 183 ALA B N 1
ATOM 5018 C CA . ALA B 1 183 ? 9.332 16.234 31.506 1.00 14.35 183 ALA B CA 1
ATOM 5019 C C . ALA B 1 183 ? 8.015 16.868 31.911 1.00 14.27 183 ALA B C 1
ATOM 5020 O O . ALA B 1 183 ? 7.750 17.060 33.106 1.00 15.01 183 ALA B O 1
ATOM 5022 N N . LEU B 1 184 ? 7.196 17.204 30.919 1.00 13.83 184 LEU B N 1
ATOM 5023 C CA . LEU B 1 184 ? 5.887 17.795 31.176 1.00 14.36 184 LEU B CA 1
ATOM 5024 C C . LEU B 1 184 ? 4.998 16.825 31.969 1.00 14.68 184 LEU B C 1
ATOM 5025 O O . LEU B 1 184 ? 4.385 17.209 32.969 1.00 14.85 184 LEU B O 1
ATOM 5030 N N . LYS B 1 185 ? 4.971 15.568 31.538 1.00 15.72 185 LYS B N 1
ATOM 5031 C CA . LYS B 1 185 ? 4.209 14.521 32.229 1.00 17.70 185 LYS B CA 1
ATOM 5032 C C . LYS B 1 185 ? 4.653 14.346 33.678 1.00 17.15 185 LYS B C 1
ATOM 5033 O O . LYS B 1 185 ? 3.818 14.256 34.581 1.00 17.19 185 LYS B O 1
ATOM 5039 N N . LYS B 1 186 ? 5.967 14.300 33.884 1.00 17.93 186 LYS B N 1
ATOM 5040 C CA . LYS B 1 186 ? 6.557 14.135 35.210 1.00 19.69 186 LYS B CA 1
ATOM 5041 C C . LYS B 1 186 ? 6.076 15.207 36.196 1.00 19.72 186 LYS B C 1
ATOM 5042 O O . LYS B 1 186 ? 5.824 14.907 37.362 1.00 19.72 186 LYS B O 1
ATOM 5048 N N . TYR B 1 187 ? 5.924 16.442 35.715 1.00 20.39 187 TYR B N 1
ATOM 5049 C CA . TYR B 1 187 ? 5.579 17.575 36.580 1.00 21.60 187 TYR B CA 1
ATOM 5050 C C . TYR B 1 187 ? 4.141 18.074 36.391 1.00 19.70 187 TYR B C 1
ATOM 5051 O O . TYR B 1 187 ? 3.811 19.199 36.768 1.00 19.45 187 TYR B O 1
ATOM 5060 N N . ASN B 1 188 ? 3.310 17.206 35.804 1.00 20.03 188 ASN B N 1
ATOM 5061 C CA A ASN B 1 188 ? 1.861 17.408 35.644 0.50 20.59 188 ASN B CA 1
ATOM 5062 C CA B ASN B 1 188 ? 1.861 17.434 35.680 0.50 20.55 188 ASN B CA 1
ATOM 5063 C C . ASN B 1 188 ? 1.436 18.658 34.871 1.00 18.58 188 ASN B C 1
ATOM 5064 O O . ASN B 1 188 ? 0.473 19.340 35.230 1.00 18.57 188 ASN B O 1
ATOM 5073 N N . VAL B 1 189 ? 2.153 18.929 33.784 1.00 17.36 189 VAL B N 1
ATOM 5074 C CA . VAL B 1 189 ? 1.823 20.030 32.912 1.00 16.94 189 VAL B CA 1
ATOM 5075 C C . VAL B 1 189 ? 1.241 19.446 31.629 1.00 17.55 189 VAL B C 1
ATOM 5076 O O . VAL B 1 189 ? 1.774 18.457 31.112 1.00 17.48 189 VAL B O 1
ATOM 5080 N N . PRO B 1 190 ? 0.140 20.040 31.122 1.00 18.59 190 PRO B N 1
ATOM 5081 C CA . PRO B 1 190 ? -0.445 19.564 29.872 1.00 18.82 190 PRO B CA 1
ATOM 5082 C C . PRO B 1 190 ? 0.575 19.545 28.738 1.00 18.76 190 PRO B C 1
ATOM 5083 O O . PRO B 1 190 ? 1.412 20.451 28.625 1.00 18.56 190 PRO B O 1
ATOM 5087 N N . LEU B 1 191 ? 0.487 18.520 27.896 1.00 18.27 191 LEU B N 1
ATOM 5088 C CA . LEU B 1 191 ? 1.411 18.357 26.775 1.00 17.60 191 LEU B CA 1
ATOM 5089 C C . LEU B 1 191 ? 1.253 19.457 25.738 1.00 15.26 191 LEU B C 1
ATOM 5090 O O . LEU B 1 191 ? 2.192 19.756 24.996 1.00 15.26 191 LEU B O 1
ATOM 5095 N N . GLY B 1 192 ? 0.065 20.058 25.708 1.00 13.92 192 GLY B N 1
ATOM 5096 C CA . GLY B 1 192 ? -0.267 21.118 24.753 1.00 13.20 192 GLY B CA 1
ATOM 5097 C C . GLY B 1 192 ? 0.516 22.419 24.859 1.00 11.88 192 GLY B C 1
ATOM 5098 O O . GLY B 1 192 ? 0.390 23.284 23.994 1.00 12.40 192 GLY B O 1
ATOM 5099 N N . VAL B 1 193 ? 1.320 22.557 25.910 1.00 11.62 193 VAL B N 1
ATOM 5100 C CA . VAL B 1 193 ? 2.174 23.743 26.067 1.00 11.62 193 VAL B CA 1
ATOM 5101 C C . VAL B 1 193 ? 3.364 23.775 25.090 1.00 11.17 193 VAL B C 1
ATOM 5102 O O . VAL B 1 193 ? 3.900 24.848 24.799 1.00 11.15 193 VAL B O 1
ATOM 5106 N N . TYR B 1 194 ? 3.769 22.601 24.602 1.00 11.38 194 TYR B N 1
ATOM 5107 C CA . TYR B 1 194 ? 4.820 22.489 23.590 1.00 12.29 194 TYR B CA 1
ATOM 5108 C C . TYR B 1 194 ? 4.353 21.600 22.443 1.00 12.81 194 TYR B C 1
ATOM 5109 O O . TYR B 1 194 ? 3.893 20.473 22.672 1.00 13.64 194 TYR B O 1
ATOM 5118 N N . ASN B 1 195 ? 4.492 22.102 21.218 1.00 13.14 195 ASN B N 1
ATOM 5119 C CA . ASN B 1 195 ? 3.963 21.419 20.044 1.00 13.50 195 ASN B CA 1
ATOM 5120 C C . ASN B 1 195 ? 4.976 21.373 18.899 1.00 12.84 195 ASN B C 1
ATOM 5121 O O . ASN B 1 195 ? 5.283 22.398 18.297 1.00 13.10 195 ASN B O 1
ATOM 5126 N N . LEU B 1 196 ? 5.474 20.178 18.588 1.00 13.08 196 LEU B N 1
ATOM 5127 C CA . LEU B 1 196 ? 6.352 20.008 17.436 1.00 13.78 196 LEU B CA 1
ATOM 5128 C C . LEU B 1 196 ? 5.502 19.776 16.193 1.00 13.91 196 LEU B C 1
ATOM 5129 O O . LEU B 1 196 ? 4.687 18.846 16.149 1.00 14.57 196 LEU B O 1
ATOM 5134 N N . LEU B 1 197 ? 5.679 20.647 15.206 1.00 13.87 197 LEU B N 1
ATOM 5135 C CA . LEU B 1 197 ? 4.893 20.627 13.974 1.00 13.77 197 LEU B CA 1
ATOM 5136 C C . LEU B 1 197 ? 5.807 20.366 12.766 1.00 13.04 197 LEU B C 1
ATOM 5137 O O . LEU B 1 197 ? 6.508 21.274 12.277 1.00 13.26 197 LEU B O 1
ATOM 5142 N N . THR B 1 198 ? 5.806 19.115 12.303 1.00 12.27 198 THR B N 1
ATOM 5143 C CA . THR B 1 198 ? 6.646 18.714 11.179 1.00 11.56 198 THR B CA 1
ATOM 5144 C C . THR B 1 198 ? 5.919 18.878 9.858 1.00 11.32 198 THR B C 1
ATOM 5145 O O . THR B 1 198 ? 4.685 18.827 9.811 1.00 12.11 198 THR B O 1
ATOM 5149 N N . GLY B 1 199 ? 6.683 19.086 8.792 1.00 11.84 199 GLY B N 1
ATOM 5150 C CA . GLY B 1 199 ? 6.108 19.199 7.453 1.00 12.51 199 GLY B CA 1
ATOM 5151 C C . GLY B 1 199 ? 6.838 20.218 6.611 1.00 13.07 199 GLY B C 1
ATOM 5152 O O . GLY B 1 199 ? 7.958 20.622 6.936 1.00 13.82 199 GLY B O 1
ATOM 5153 N N . ALA B 1 200 ? 6.191 20.648 5.535 1.00 13.54 200 ALA B N 1
ATOM 5154 C CA . ALA B 1 200 ? 6.794 21.559 4.581 1.00 13.76 200 ALA B CA 1
ATOM 5155 C C . ALA B 1 200 ? 6.905 22.949 5.196 1.00 13.59 200 ALA B C 1
ATOM 5156 O O . ALA B 1 200 ? 5.907 23.506 5.663 1.00 14.11 200 ALA B O 1
ATOM 5158 N N . GLY B 1 201 ? 8.120 23.495 5.181 1.00 13.63 201 GLY B N 1
ATOM 5159 C CA . GLY B 1 201 ? 8.368 24.844 5.698 1.00 14.39 201 GLY B CA 1
ATOM 5160 C C . GLY B 1 201 ? 7.414 25.854 5.104 1.00 14.95 201 GLY B C 1
ATOM 5161 O O . GLY B 1 201 ? 6.905 26.718 5.804 1.00 15.64 201 GLY B O 1
ATOM 5162 N N . GLU B 1 202 ? 7.120 25.715 3.811 1.00 15.26 202 GLU B N 1
ATOM 5163 C CA . GLU B 1 202 ? 6.259 26.675 3.130 1.00 14.73 202 GLU B CA 1
ATOM 5164 C C . GLU B 1 202 ? 4.765 26.502 3.461 1.00 13.69 202 GLU B C 1
ATOM 5165 O O . GLU B 1 202 ? 3.938 27.324 3.082 1.00 14.93 202 GLU B O 1
ATOM 5171 N N . VAL B 1 203 ? 4.430 25.440 4.189 1.00 13.26 203 VAL B N 1
ATOM 5172 C CA . VAL B 1 203 ? 3.080 25.222 4.697 1.00 13.03 203 VAL B CA 1
ATOM 5173 C C . VAL B 1 203 ? 3.044 25.490 6.218 1.00 13.72 203 VAL B C 1
ATOM 5174 O O . VAL B 1 203 ? 2.358 26.403 6.682 1.00 14.17 203 VAL B O 1
ATOM 5178 N N . VAL B 1 204 ? 3.791 24.683 6.970 1.00 13.81 204 VAL B N 1
ATOM 5179 C CA . VAL B 1 204 ? 3.756 24.681 8.433 1.00 13.65 204 VAL B CA 1
ATOM 5180 C C . VAL B 1 204 ? 4.513 25.898 8.990 1.00 13.60 204 VAL B C 1
ATOM 5181 O O . VAL B 1 204 ? 3.989 26.633 9.835 1.00 13.82 204 VAL B O 1
ATOM 5185 N N . GLY B 1 205 ? 5.735 26.109 8.501 1.00 13.54 205 GLY B N 1
ATOM 5186 C CA . GLY B 1 205 ? 6.518 27.295 8.878 1.00 13.41 205 GLY B CA 1
ATOM 5187 C C . GLY B 1 205 ? 5.777 28.574 8.515 1.00 13.36 205 GLY B C 1
ATOM 5188 O O . GLY B 1 205 ? 5.641 29.478 9.338 1.00 13.72 205 GLY B O 1
ATOM 5189 N N . ASP B 1 206 ? 5.259 28.632 7.288 1.00 13.98 206 ASP B N 1
ATOM 5190 C CA . ASP B 1 206 ? 4.488 29.789 6.831 1.00 14.98 206 ASP B CA 1
ATOM 5191 C C . ASP B 1 206 ? 3.269 30.089 7.716 1.00 13.92 206 ASP B C 1
ATOM 5192 O O . ASP B 1 206 ? 2.991 31.254 8.024 1.00 14.57 206 ASP B O 1
ATOM 5197 N N . GLU B 1 207 ? 2.533 29.045 8.108 1.00 13.47 207 GLU B N 1
ATOM 5198 C CA . GLU B 1 207 ? 1.362 29.231 8.961 1.00 13.76 207 GLU B CA 1
ATOM 5199 C C . GLU B 1 207 ? 1.742 29.791 10.339 1.00 13.61 207 GLU B C 1
ATOM 5200 O O . GLU B 1 207 ? 1.035 30.632 10.864 1.00 13.58 207 GLU B O 1
ATOM 5206 N N . ILE B 1 208 ? 2.866 29.345 10.898 1.00 13.50 208 ILE B N 1
ATOM 5207 C CA . ILE B 1 208 ? 3.333 29.856 12.184 1.00 14.18 208 ILE B CA 1
ATOM 5208 C C . ILE B 1 208 ? 3.658 31.353 12.092 1.00 14.37 208 ILE B C 1
ATOM 5209 O O . ILE B 1 208 ? 3.317 32.131 12.989 1.00 14.60 208 ILE B O 1
ATOM 5214 N N . VAL B 1 209 ? 4.282 31.743 10.985 1.00 13.96 209 VAL B N 1
ATOM 5215 C CA . VAL B 1 209 ? 4.663 33.138 10.739 1.00 14.03 209 VAL B CA 1
ATOM 5216 C C . VAL B 1 209 ? 3.455 34.045 10.564 1.00 15.03 209 VAL B C 1
ATOM 5217 O O . VAL B 1 209 ? 3.407 35.134 11.142 1.00 15.63 209 VAL B O 1
ATOM 5221 N N . VAL B 1 210 ? 2.474 33.594 9.779 1.00 15.50 210 VAL B N 1
ATOM 5222 C CA . VAL B 1 210 ? 1.312 34.425 9.426 1.00 16.17 210 VAL B CA 1
ATOM 5223 C C . VAL B 1 210 ? 0.154 34.393 10.434 1.00 15.44 210 VAL B C 1
ATOM 5224 O O . VAL B 1 210 ? -0.618 35.354 10.513 1.00 16.34 210 VAL B O 1
ATOM 5228 N N . ASN B 1 211 ? 0.031 33.305 11.197 1.00 14.63 211 ASN B N 1
ATOM 5229 C CA . ASN B 1 211 ? -1.105 33.140 12.119 1.00 14.74 211 ASN B CA 1
ATOM 5230 C C . ASN B 1 211 ? -1.172 34.239 13.178 1.00 14.62 211 ASN B C 1
ATOM 5231 O O . ASN B 1 211 ? -0.213 34.446 13.920 1.00 14.97 211 ASN B O 1
ATOM 5236 N N . GLU B 1 212 ? -2.317 34.909 13.273 1.00 15.67 212 GLU B N 1
ATOM 5237 C CA . GLU B 1 212 ? -2.452 36.073 14.156 1.00 17.45 212 GLU B CA 1
ATOM 5238 C C . GLU B 1 212 ? -2.468 35.731 15.648 1.00 16.29 212 GLU B C 1
ATOM 5239 O O . GLU B 1 212 ? -2.367 36.630 16.487 1.00 17.48 212 GLU B O 1
ATOM 5245 N N . LYS B 1 213 ? -2.615 34.443 15.973 1.00 15.16 213 LYS B N 1
ATOM 5246 C CA . LYS B 1 213 ? -2.563 33.981 17.366 1.00 14.77 213 LYS B CA 1
ATOM 5247 C C . LYS B 1 213 ? -1.125 33.826 17.876 1.00 14.40 213 LYS B C 1
ATOM 5248 O O . LYS B 1 213 ? -0.881 33.824 19.087 1.00 14.60 213 LYS B O 1
ATOM 5254 N N . VAL B 1 214 ? -0.176 33.688 16.958 1.00 13.40 214 VAL B N 1
ATOM 5255 C CA . VAL B 1 214 ? 1.229 33.568 17.352 1.00 12.51 214 VAL B CA 1
ATOM 5256 C C . VAL B 1 214 ? 1.716 34.963 17.743 1.00 11.97 214 VAL B C 1
ATOM 5257 O O . VAL B 1 214 ? 1.460 35.928 17.024 1.00 12.78 214 VAL B O 1
ATOM 5261 N N . ASN B 1 215 ? 2.395 35.078 18.889 1.00 10.97 215 ASN B N 1
ATOM 5262 C CA . ASN B 1 215 ? 2.780 36.388 19.420 1.00 10.51 215 ASN B CA 1
ATOM 5263 C C . ASN B 1 215 ? 4.194 36.831 19.057 1.00 10.03 215 ASN B C 1
ATOM 5264 O O . ASN B 1 215 ? 4.520 38.032 19.069 1.00 9.99 215 ASN B O 1
ATOM 5269 N N . MET B 1 216 ? 5.031 35.851 18.749 1.00 10.42 216 MET B N 1
ATOM 5270 C CA A MET B 1 216 ? 6.443 36.096 18.474 0.50 11.14 216 MET B CA 1
ATOM 5271 C CA B MET B 1 216 ? 6.443 36.097 18.480 0.50 11.01 216 MET B CA 1
ATOM 5272 C C . MET B 1 216 ? 6.978 35.024 17.550 1.00 11.24 216 MET B C 1
ATOM 5273 O O . MET B 1 216 ? 6.610 33.852 17.678 1.00 12.21 216 MET B O 1
ATOM 5282 N N . ILE B 1 217 ? 7.836 35.436 16.620 1.00 12.23 217 ILE B N 1
ATOM 5283 C CA . ILE B 1 217 ? 8.539 34.510 15.735 1.00 13.44 217 ILE B CA 1
ATOM 5284 C C . ILE B 1 217 ? 10.016 34.585 16.061 1.00 12.85 217 ILE B C 1
ATOM 5285 O O . ILE B 1 217 ? 10.591 35.674 16.158 1.00 13.12 217 ILE B O 1
ATOM 5290 N N . SER B 1 218 ? 10.609 33.415 16.273 1.00 12.33 218 SER B N 1
ATOM 5291 C CA . SER B 1 218 ? 12.041 33.287 16.421 1.00 12.11 218 SER B CA 1
ATOM 5292 C C . SER B 1 218 ? 12.497 32.272 15.390 1.00 11.87 218 SER B C 1
ATOM 5293 O O . SER B 1 218 ? 12.195 31.070 15.506 1.00 11.55 218 SER B O 1
ATOM 5296 N N . PHE B 1 219 ? 13.228 32.773 14.399 1.00 12.49 219 PHE B N 1
ATOM 5297 C CA . PHE B 1 219 ? 13.634 31.989 13.228 1.00 13.37 219 PHE B CA 1
ATOM 5298 C C . PHE B 1 219 ? 15.142 32.002 13.109 1.00 13.00 219 PHE B C 1
ATOM 5299 O O . PHE B 1 219 ? 15.766 33.067 13.239 1.00 13.48 219 PHE B O 1
ATOM 5307 N N . THR B 1 220 ? 15.722 30.825 12.865 1.00 13.23 220 THR B N 1
ATOM 5308 C CA . THR B 1 220 ? 17.151 30.695 12.534 1.00 13.62 220 THR B CA 1
ATOM 5309 C C . THR B 1 220 ? 17.232 29.970 11.188 1.00 14.55 220 THR B C 1
ATOM 5310 O O . THR B 1 220 ? 16.637 28.904 11.028 1.00 14.88 220 THR B O 1
ATOM 5314 N N . GLY B 1 221 ? 17.954 30.549 10.229 1.00 15.24 221 GLY B N 1
ATOM 5315 C CA . GLY B 1 221 ? 18.033 29.999 8.873 1.00 15.84 221 GLY B CA 1
ATOM 5316 C C . GLY B 1 221 ? 18.560 31.005 7.867 1.00 16.44 221 GLY B C 1
ATOM 5317 O O . GLY B 1 221 ? 19.300 31.927 8.225 1.00 16.47 221 GLY B O 1
ATOM 5318 N N . SER B 1 222 ? 18.190 30.839 6.598 1.00 17.60 222 SER B N 1
ATOM 5319 C CA . SER B 1 222 ? 18.744 31.698 5.546 1.00 18.70 222 SER B CA 1
ATOM 5320 C C . SER B 1 222 ? 18.237 33.147 5.605 1.00 18.22 222 SER B C 1
ATOM 5321 O O . SER B 1 222 ? 17.078 33.403 5.943 1.00 17.68 222 SER B O 1
ATOM 5324 N N . SER B 1 223 ? 19.106 34.083 5.231 1.00 19.37 223 SER B N 1
ATOM 5325 C CA . SER B 1 223 ? 18.751 35.502 5.224 1.00 20.37 223 SER B CA 1
ATOM 5326 C C . SER B 1 223 ? 17.589 35.785 4.293 1.00 20.79 223 SER B C 1
ATOM 5327 O O . SER B 1 223 ? 16.778 36.651 4.583 1.00 21.05 223 SER B O 1
ATOM 5330 N N . LYS B 1 224 ? 17.507 35.050 3.183 1.00 21.02 224 LYS B N 1
ATOM 5331 C CA . LYS B 1 224 ? 16.403 35.220 2.230 1.00 21.72 224 LYS B CA 1
ATOM 5332 C C . LYS B 1 224 ? 15.053 34.917 2.875 1.00 19.76 224 LYS B C 1
ATOM 5333 O O . LYS B 1 224 ? 14.082 35.651 2.669 1.00 19.48 224 LYS B O 1
ATOM 5339 N N . VAL B 1 225 ? 14.999 33.838 3.650 1.00 18.59 225 VAL B N 1
ATOM 5340 C CA . VAL B 1 225 ? 13.762 33.457 4.345 1.00 17.84 225 VAL B CA 1
ATOM 5341 C C . VAL B 1 225 ? 13.466 34.461 5.464 1.00 16.87 225 VAL B C 1
ATOM 5342 O O . VAL B 1 225 ? 12.315 34.858 5.668 1.00 17.25 225 VAL B O 1
ATOM 5346 N N . GLY B 1 226 ? 14.517 34.887 6.164 1.00 16.71 226 GLY B N 1
ATOM 5347 C CA . GLY B 1 226 ? 14.389 35.895 7.215 1.00 17.18 226 GLY B CA 1
ATOM 5348 C C . GLY B 1 226 ? 13.764 37.179 6.704 1.00 17.90 226 GLY B C 1
ATOM 5349 O O . GLY B 1 226 ? 12.863 37.731 7.345 1.00 17.59 226 GLY B O 1
ATOM 5350 N N . GLU B 1 227 ? 14.228 37.639 5.541 1.00 19.44 227 GLU B N 1
ATOM 5351 C CA . GLU B 1 227 ? 13.705 38.857 4.923 1.00 21.32 227 GLU B CA 1
ATOM 5352 C C . GLU B 1 227 ? 12.202 38.720 4.621 1.00 20.68 227 GLU B C 1
ATOM 5353 O O . GLU B 1 227 ? 11.417 39.626 4.912 1.00 21.05 227 GLU B O 1
ATOM 5359 N N . LEU B 1 228 ? 11.805 37.576 4.066 1.00 20.05 228 LEU B N 1
ATOM 5360 C CA . LEU B 1 228 ? 10.389 37.309 3.790 1.00 20.18 228 LEU B CA 1
ATOM 5361 C C . LEU B 1 228 ? 9.547 37.255 5.075 1.00 18.55 228 LEU B C 1
ATOM 5362 O O . LEU B 1 228 ? 8.405 37.708 5.095 1.00 18.60 228 LEU B O 1
ATOM 5367 N N . ILE B 1 229 ? 10.114 36.719 6.154 1.00 16.60 229 ILE B N 1
ATOM 5368 C CA . ILE B 1 229 ? 9.422 36.737 7.449 1.00 15.34 229 ILE B CA 1
ATOM 5369 C C . ILE B 1 229 ? 9.073 38.171 7.857 1.00 15.07 229 ILE B C 1
ATOM 5370 O O . ILE B 1 229 ? 7.923 38.430 8.246 1.00 15.44 229 ILE B O 1
ATOM 5375 N N . THR B 1 230 ? 10.031 39.102 7.725 1.00 15.46 230 THR B N 1
ATOM 5376 C CA . THR B 1 230 ? 9.768 40.525 8.064 1.00 16.36 230 THR B CA 1
ATOM 5377 C C . THR B 1 230 ? 8.589 41.114 7.269 1.00 17.24 230 THR B C 1
ATOM 5378 O O . THR B 1 230 ? 7.883 42.002 7.767 1.00 18.00 230 THR B O 1
ATOM 5382 N N . LYS B 1 231 ? 8.348 40.585 6.065 1.00 18.66 231 LYS B N 1
ATOM 5383 C CA . LYS B 1 231 ? 7.261 41.064 5.195 1.00 20.58 231 LYS B CA 1
ATOM 5384 C C . LYS B 1 231 ? 5.917 40.361 5.434 1.00 19.99 231 LYS B C 1
ATOM 5385 O O . LYS B 1 231 ? 4.877 40.828 4.960 1.00 20.72 231 LYS B O 1
ATOM 5391 N N . LYS B 1 232 ? 5.932 39.249 6.162 1.00 18.98 232 LYS B N 1
ATOM 5392 C CA . LYS B 1 232 ? 4.723 38.435 6.327 1.00 19.30 232 LYS B CA 1
ATOM 5393 C C . LYS B 1 232 ? 4.243 38.283 7.770 1.00 17.08 232 LYS B C 1
ATOM 5394 O O . LYS B 1 232 ? 3.090 37.901 7.992 1.00 17.46 232 LYS B O 1
ATOM 5400 N N . ALA B 1 233 ? 5.118 38.561 8.740 1.00 16.63 233 ALA B N 1
ATOM 5401 C CA . ALA B 1 233 ? 4.810 38.303 10.149 1.00 16.73 233 ALA B CA 1
ATOM 5402 C C . ALA B 1 233 ? 3.700 39.192 10.714 1.00 17.35 233 ALA B C 1
ATOM 5403 O O . ALA B 1 233 ? 2.904 38.740 11.543 1.00 18.09 233 ALA B O 1
ATOM 5405 N N . GLY B 1 234 ? 3.643 40.445 10.268 1.00 16.62 234 GLY B N 1
ATOM 5406 C CA . GLY B 1 234 ? 2.651 41.385 10.785 1.00 16.12 234 GLY B CA 1
ATOM 5407 C C . GLY B 1 234 ? 2.992 41.832 12.196 1.00 15.56 234 GLY B C 1
ATOM 5408 O O . GLY B 1 234 ? 4.172 41.953 12.555 1.00 15.60 234 GLY B O 1
ATOM 5409 N N . PHE B 1 235 ? 1.956 42.050 13.001 1.00 15.74 235 PHE B N 1
ATOM 5410 C CA . PHE B 1 235 ? 2.113 42.570 14.356 1.00 16.49 235 PHE B CA 1
ATOM 5411 C C . PHE B 1 235 ? 2.554 41.463 15.335 1.00 15.58 235 PHE B C 1
ATOM 5412 O O . PHE B 1 235 ? 1.757 40.943 16.112 1.00 16.37 235 PHE B O 1
ATOM 5420 N N . LYS B 1 236 ? 3.837 41.133 15.296 1.00 14.56 236 LYS B N 1
ATOM 5421 C CA . LYS B 1 236 ? 4.436 40.126 16.153 1.00 14.42 236 LYS B CA 1
ATOM 5422 C C . LYS B 1 236 ? 5.799 40.667 16.534 1.00 13.54 236 LYS B C 1
ATOM 5423 O O . LYS B 1 236 ? 6.374 41.456 15.776 1.00 13.59 236 LYS B O 1
ATOM 5429 N N . LYS B 1 237 ? 6.319 40.230 17.682 1.00 13.12 237 LYS B N 1
ATOM 5430 C CA . LYS B 1 237 ? 7.746 40.379 18.001 1.00 14.25 237 LYS B CA 1
ATOM 5431 C C . LYS B 1 237 ? 8.512 39.440 17.090 1.00 13.82 237 LYS B C 1
ATOM 5432 O O . LYS B 1 237 ? 8.052 38.332 16.826 1.00 13.36 237 LYS B O 1
ATOM 5438 N N . ILE B 1 238 ? 9.665 39.887 16.594 1.00 14.24 238 ILE B N 1
ATOM 5439 C CA . ILE B 1 238 ? 10.447 39.114 15.626 1.00 14.50 238 ILE B CA 1
ATOM 5440 C C . ILE B 1 238 ? 11.905 39.036 16.044 1.00 13.40 238 ILE B C 1
ATOM 5441 O O . ILE B 1 238 ? 12.540 40.063 16.275 1.00 14.59 238 ILE B O 1
ATOM 5446 N N . ALA B 1 239 ? 12.423 37.818 16.129 1.00 12.57 239 ALA B N 1
ATOM 5447 C CA . ALA B 1 239 ? 13.853 37.570 16.310 1.00 12.79 239 ALA B CA 1
ATOM 5448 C C . ALA B 1 239 ? 14.343 36.718 15.142 1.00 12.67 239 ALA B C 1
ATOM 5449 O O . ALA B 1 239 ? 13.719 35.719 14.791 1.00 12.67 239 ALA B O 1
ATOM 5451 N N . LEU B 1 240 ? 15.449 37.137 14.525 1.00 12.72 240 LEU B N 1
ATOM 5452 C CA . LEU B 1 240 ? 16.007 36.462 13.354 1.00 12.89 240 LEU B CA 1
ATOM 5453 C C . LEU B 1 240 ? 17.498 36.234 13.546 1.00 13.51 240 LEU B C 1
ATOM 5454 O O . LEU B 1 240 ? 18.244 37.153 13.929 1.00 14.06 240 LEU B O 1
ATOM 5459 N N . GLU B 1 241 ? 17.919 34.995 13.299 1.00 14.08 241 GLU B N 1
ATOM 5460 C CA . GLU B 1 241 ? 19.339 34.637 13.342 1.00 15.68 241 GLU B CA 1
ATOM 5461 C C . GLU B 1 241 ? 19.632 34.040 11.975 1.00 15.58 241 GLU B C 1
ATOM 5462 O O . GLU B 1 241 ? 19.207 32.923 11.668 1.00 15.80 241 GLU B O 1
ATOM 5468 N N . LEU B 1 242 ? 20.327 34.806 11.142 1.00 16.11 242 LEU B N 1
ATOM 5469 C CA . LEU B 1 242 ? 20.442 34.458 9.743 1.00 17.61 242 LEU B CA 1
ATOM 5470 C C . LEU B 1 242 ? 21.913 34.166 9.453 1.00 18.44 242 LEU B C 1
ATOM 5471 O O . LEU B 1 242 ? 22.663 33.784 10.354 1.00 19.38 242 LEU B O 1
ATOM 5476 N N . GLY B 1 243 ? 22.323 34.308 8.214 1.00 17.50 243 GLY B N 1
ATOM 5477 C CA . GLY B 1 243 ? 23.690 33.956 7.901 1.00 16.49 243 GLY B CA 1
ATOM 5478 C C . GLY B 1 243 ? 24.510 35.148 7.479 1.00 14.81 243 GLY B C 1
ATOM 5479 O O . GLY B 1 243 ? 24.191 36.300 7.798 1.00 15.09 243 GLY B O 1
ATOM 5480 N N . GLY B 1 244 ? 25.573 34.862 6.729 1.00 13.91 244 GLY B N 1
ATOM 5481 C CA . GLY B 1 244 ? 26.449 35.908 6.227 1.00 14.22 244 GLY B CA 1
ATOM 5482 C C . GLY B 1 244 ? 27.640 35.334 5.499 1.00 14.09 244 GLY B C 1
ATOM 5483 O O . GLY B 1 244 ? 27.823 34.119 5.467 1.00 14.08 244 GLY B O 1
ATOM 5484 N N . VAL B 1 245 ? 28.430 36.212 4.884 1.00 14.94 245 VAL B N 1
ATOM 5485 C CA . VAL B 1 245 ? 29.708 35.820 4.292 1.00 15.46 245 VAL B CA 1
ATOM 5486 C C . VAL B 1 245 ? 30.764 36.381 5.227 1.00 15.39 245 VAL B C 1
ATOM 5487 O O . VAL B 1 245 ? 31.171 37.530 5.063 1.00 15.56 245 VAL B O 1
ATOM 5491 N N . ASN B 1 246 ? 31.186 35.591 6.215 1.00 14.01 246 ASN B N 1
ATOM 5492 C CA . ASN B 1 246 ? 31.899 36.148 7.370 1.00 13.39 246 ASN B CA 1
ATOM 5493 C C . ASN B 1 246 ? 33.395 36.368 7.109 1.00 12.88 246 ASN B C 1
ATOM 5494 O O . ASN B 1 246 ? 34.122 35.411 6.914 1.00 13.25 246 ASN B O 1
ATOM 5499 N N . PRO B 1 247 ? 33.842 37.632 7.111 1.00 12.80 247 PRO B N 1
ATOM 5500 C CA . PRO B 1 247 ? 35.237 37.894 6.730 1.00 12.66 247 PRO B CA 1
ATOM 5501 C C . PRO B 1 247 ? 36.192 37.660 7.880 1.00 12.50 247 PRO B C 1
ATOM 5502 O O . PRO B 1 247 ? 35.915 38.072 9.007 1.00 11.78 247 PRO B O 1
ATOM 5506 N N . ASN B 1 248 ? 37.297 36.984 7.570 1.00 12.41 248 ASN B N 1
ATOM 5507 C CA . ASN B 1 248 ? 38.326 36.687 8.549 1.00 12.78 248 ASN B CA 1
ATOM 5508 C C . ASN B 1 248 ? 39.614 37.309 8.037 1.00 13.01 248 ASN B C 1
ATOM 5509 O O . ASN B 1 248 ? 40.063 36.971 6.971 1.00 12.96 248 ASN B O 1
ATOM 5514 N N . ILE B 1 249 ? 40.218 38.183 8.840 1.00 13.79 249 ILE B N 1
ATOM 5515 C CA . ILE B 1 249 ? 41.289 39.076 8.394 1.00 15.34 249 ILE B CA 1
ATOM 5516 C C . ILE B 1 249 ? 42.585 38.662 9.056 1.00 15.54 249 ILE B C 1
ATOM 5517 O O . ILE B 1 249 ? 42.625 38.507 10.262 1.00 15.44 249 ILE B O 1
ATOM 5522 N N . VAL B 1 250 ? 43.642 38.500 8.264 1.00 14.96 250 VAL B N 1
ATOM 5523 C CA . VAL B 1 250 ? 44.927 38.075 8.812 1.00 14.72 250 VAL B CA 1
ATOM 5524 C C . VAL B 1 250 ? 45.912 39.190 8.518 1.00 14.70 250 VAL B C 1
ATOM 5525 O O . VAL B 1 250 ? 46.298 39.380 7.354 1.00 14.40 250 VAL B O 1
ATOM 5529 N N . LEU B 1 251 ? 46.296 39.935 9.555 1.00 14.89 251 LEU B N 1
ATOM 5530 C CA . LEU B 1 251 ? 47.274 41.023 9.389 1.00 16.18 251 LEU B CA 1
ATOM 5531 C C . LEU B 1 251 ? 48.701 40.469 9.334 1.00 15.67 251 LEU B C 1
ATOM 5532 O O . LEU B 1 251 ? 48.948 39.343 9.743 1.00 14.46 251 LEU B O 1
ATOM 5537 N N . LYS B 1 252 ? 49.639 41.266 8.839 1.00 17.15 252 LYS B N 1
ATOM 5538 C CA . LYS B 1 252 ? 51.005 40.780 8.625 1.00 19.76 252 LYS B CA 1
ATOM 5539 C C . LYS B 1 252 ? 51.745 40.409 9.912 1.00 18.71 252 LYS B C 1
ATOM 5540 O O . LYS B 1 252 ? 52.743 39.698 9.857 1.00 18.25 252 LYS B O 1
ATOM 5546 N N . ASP B 1 253 ? 51.270 40.895 11.059 1.00 17.71 253 ASP B N 1
ATOM 5547 C CA . ASP B 1 253 ? 51.899 40.554 12.329 1.00 17.95 253 ASP B CA 1
ATOM 5548 C C . ASP B 1 253 ? 51.238 39.365 13.049 1.00 18.02 253 ASP B C 1
ATOM 5549 O O . ASP B 1 253 ? 51.594 39.057 14.188 1.00 18.88 253 ASP B O 1
ATOM 5554 N N . ALA B 1 254 ? 50.279 38.709 12.401 1.00 17.36 254 ALA B N 1
ATOM 5555 C CA . ALA B 1 254 ? 49.568 37.569 13.000 1.00 17.34 254 ALA B CA 1
ATOM 5556 C C . ALA B 1 254 ? 50.492 36.385 13.268 1.00 17.33 254 ALA B C 1
ATOM 5557 O O . ALA B 1 254 ? 51.447 36.163 12.525 1.00 16.99 254 ALA B O 1
ATOM 5559 N N . ASP B 1 255 ? 50.219 35.655 14.355 1.00 17.36 255 ASP B N 1
ATOM 5560 C CA . ASP B 1 255 ? 50.826 34.346 14.570 1.00 18.08 255 ASP B CA 1
ATOM 5561 C C . ASP B 1 255 ? 50.228 33.384 13.536 1.00 16.67 255 ASP B C 1
ATOM 5562 O O . ASP B 1 255 ? 49.085 32.966 13.684 1.00 16.35 255 ASP B O 1
ATOM 5567 N N . LEU B 1 256 ? 51.004 33.028 12.515 1.00 16.94 256 LEU B N 1
ATOM 5568 C CA . LEU B 1 256 ? 50.472 32.292 11.359 1.00 18.08 256 LEU B CA 1
ATOM 5569 C C . LEU B 1 256 ? 50.040 30.862 11.665 1.00 18.12 256 LEU B C 1
ATOM 5570 O O . LEU B 1 256 ? 49.006 30.403 11.166 1.00 18.06 256 LEU B O 1
ATOM 5575 N N . ASN B 1 257 ? 50.823 30.165 12.484 1.00 19.03 257 ASN B N 1
ATOM 5576 C CA . ASN B 1 257 ? 50.467 28.821 12.939 1.00 21.06 257 ASN B CA 1
ATOM 5577 C C . ASN B 1 257 ? 49.087 28.805 13.604 1.00 18.70 257 ASN B C 1
ATOM 5578 O O . ASN B 1 257 ? 48.232 27.980 13.261 1.00 18.32 257 ASN B O 1
ATOM 5583 N N . LYS B 1 258 ? 48.880 29.729 14.542 1.00 17.76 258 LYS B N 1
ATOM 5584 C CA . LYS B 1 258 ? 47.608 29.855 15.265 1.00 18.52 258 LYS B CA 1
ATOM 5585 C C . LYS B 1 258 ? 46.464 30.260 14.344 1.00 16.35 258 LYS B C 1
ATOM 5586 O O . LYS B 1 258 ? 45.344 29.740 14.467 1.00 16.22 258 LYS B O 1
ATOM 5592 N N . ALA B 1 259 ? 46.735 31.212 13.450 1.00 15.47 259 ALA B N 1
ATOM 5593 C CA . ALA B 1 259 ? 45.715 31.675 12.518 1.00 14.83 259 ALA B CA 1
ATOM 5594 C C . ALA B 1 259 ? 45.263 30.527 11.600 1.00 14.51 259 ALA B C 1
ATOM 5595 O O . ALA B 1 259 ? 44.065 30.313 11.394 1.00 14.34 259 ALA B O 1
ATOM 5597 N N . VAL B 1 260 ? 46.226 29.777 11.075 1.00 14.38 260 VAL B N 1
ATOM 5598 C CA . VAL B 1 260 ? 45.913 28.639 10.216 1.00 15.04 260 VAL B CA 1
ATOM 5599 C C . VAL B 1 260 ? 45.057 27.604 10.952 1.00 15.14 260 VAL B C 1
ATOM 5600 O O . VAL B 1 260 ? 44.029 27.167 10.426 1.00 15.24 260 VAL B O 1
ATOM 5604 N N . ASN B 1 261 ? 45.477 27.210 12.151 1.00 15.67 261 ASN B N 1
ATOM 5605 C CA . ASN B 1 261 ? 44.698 26.247 12.923 1.00 17.42 261 ASN B CA 1
ATOM 5606 C C . ASN B 1 261 ? 43.281 26.744 13.184 1.00 14.86 261 ASN B C 1
ATOM 5607 O O . ASN B 1 261 ? 42.315 26.007 12.970 1.00 14.43 261 ASN B O 1
ATOM 5612 N N . ALA B 1 262 ? 43.166 28.008 13.590 1.00 13.22 262 ALA B N 1
ATOM 5613 C CA . ALA B 1 262 ? 41.855 28.593 13.896 1.00 12.47 262 ALA B CA 1
ATOM 5614 C C . ALA B 1 262 ? 40.998 28.658 12.650 1.00 12.10 262 ALA B C 1
ATOM 5615 O O . ALA B 1 262 ? 39.788 28.404 12.723 1.00 12.88 262 ALA B O 1
ATOM 5617 N N . LEU B 1 263 ? 41.617 28.981 11.511 1.00 12.83 263 LEU B N 1
ATOM 5618 C CA . LEU B 1 263 ? 40.853 29.151 10.272 1.00 14.06 263 LEU B CA 1
ATOM 5619 C C . LEU B 1 263 ? 40.490 27.832 9.613 1.00 13.16 263 LEU B C 1
ATOM 5620 O O . LEU B 1 263 ? 39.482 27.758 8.915 1.00 13.82 263 LEU B O 1
ATOM 5625 N N . ILE B 1 264 ? 41.304 26.801 9.830 1.00 13.05 264 ILE B N 1
ATOM 5626 C CA . ILE B 1 264 ? 40.948 25.439 9.395 1.00 13.51 264 ILE B CA 1
ATOM 5627 C C . ILE B 1 264 ? 39.651 25.005 10.077 1.00 13.07 264 ILE B C 1
ATOM 5628 O O . ILE B 1 264 ? 38.731 24.554 9.409 1.00 13.47 264 ILE B O 1
ATOM 5633 N N . LYS B 1 265 ? 39.560 25.176 11.391 1.00 13.20 265 LYS B N 1
ATOM 5634 C CA . LYS B 1 265 ? 38.317 24.889 12.128 1.00 15.10 265 LYS B CA 1
ATOM 5635 C C . LYS B 1 265 ? 37.148 25.720 11.596 1.00 13.01 265 LYS B C 1
ATOM 5636 O O . LYS B 1 265 ? 36.090 25.186 11.247 1.00 13.34 265 LYS B O 1
ATOM 5642 N N . GLY B 1 266 ? 37.352 27.034 11.515 1.00 12.09 266 GLY B N 1
ATOM 5643 C CA . GLY B 1 266 ? 36.293 27.963 11.117 1.00 11.57 266 GLY B CA 1
ATOM 5644 C C . GLY B 1 266 ? 35.793 27.719 9.701 1.00 11.80 266 GLY B C 1
ATOM 5645 O O . GLY B 1 266 ? 34.605 27.924 9.400 1.00 13.24 266 GLY B O 1
ATOM 5646 N N . SER B 1 267 ? 36.708 27.283 8.837 1.00 11.94 267 SER B N 1
ATOM 5647 C CA . SER B 1 267 ? 36.387 26.991 7.446 1.00 11.44 267 SER B CA 1
ATOM 5648 C C . SER B 1 267 ? 35.660 25.672 7.261 1.00 12.42 267 SER B C 1
ATOM 5649 O O . SER B 1 267 ? 34.779 25.570 6.397 1.00 12.97 267 SER B O 1
ATOM 5652 N N . PHE B 1 268 ? 36.016 24.667 8.061 1.00 13.17 268 PHE B N 1
ATOM 5653 C CA . PHE B 1 268 ? 35.636 23.298 7.703 1.00 14.41 268 PHE B CA 1
ATOM 5654 C C . PHE B 1 268 ? 34.793 22.522 8.702 1.00 14.04 268 PHE B C 1
ATOM 5655 O O . PHE B 1 268 ? 34.243 21.481 8.353 1.00 13.93 268 PHE B O 1
ATOM 5663 N N . ILE B 1 269 ? 34.656 23.028 9.926 1.00 14.96 269 ILE B N 1
ATOM 5664 C CA . ILE B 1 269 ? 33.655 22.485 10.848 1.00 15.88 269 ILE B CA 1
ATOM 5665 C C . ILE B 1 269 ? 32.283 22.386 10.160 1.00 14.86 269 ILE B C 1
ATOM 5666 O O . ILE B 1 269 ? 31.847 23.324 9.484 1.00 14.12 269 ILE B O 1
ATOM 5671 N N . TYR B 1 270 ? 31.625 21.240 10.362 1.00 14.96 270 TYR B N 1
ATOM 5672 C CA . TYR B 1 270 ? 30.339 20.892 9.735 1.00 15.60 270 TYR B CA 1
ATOM 5673 C C . TYR B 1 270 ? 30.280 21.246 8.242 1.00 14.52 270 TYR B C 1
ATOM 5674 O O . TYR B 1 270 ? 29.258 21.704 7.730 1.00 13.92 270 TYR B O 1
ATOM 5683 N N . ALA B 1 271 ? 31.389 20.993 7.545 1.00 14.34 271 ALA B N 1
ATOM 5684 C CA . ALA B 1 271 ? 31.483 21.219 6.088 1.00 14.19 271 ALA B CA 1
ATOM 5685 C C . ALA B 1 271 ? 31.125 22.656 5.690 1.00 13.64 271 ALA B C 1
ATOM 5686 O O . ALA B 1 271 ? 30.597 22.903 4.608 1.00 13.69 271 ALA B O 1
ATOM 5688 N N . GLY B 1 272 ? 31.380 23.609 6.589 1.00 13.14 272 GLY B N 1
ATOM 5689 C CA . GLY B 1 272 ? 31.062 25.012 6.343 1.00 12.93 272 GLY B CA 1
ATOM 5690 C C . GLY B 1 272 ? 29.584 25.387 6.441 1.00 12.88 272 GLY B C 1
ATOM 5691 O O . GLY B 1 272 ? 29.199 26.501 6.066 1.00 13.03 272 GLY B O 1
ATOM 5692 N N . GLN B 1 273 ? 28.749 24.472 6.943 1.00 12.58 273 GLN B N 1
ATOM 5693 C CA . GLN B 1 273 ? 27.307 24.723 7.036 1.00 12.43 273 GLN B CA 1
ATOM 5694 C C . GLN B 1 273 ? 26.959 25.352 8.388 1.00 13.02 273 GLN B C 1
ATOM 5695 O O . GLN B 1 273 ? 26.085 24.867 9.111 1.00 13.24 273 GLN B O 1
ATOM 5701 N N . VAL B 1 274 ? 27.662 26.431 8.730 1.00 13.82 274 VAL B N 1
ATOM 5702 C CA . VAL B 1 274 ? 27.385 27.161 9.974 1.00 14.20 274 VAL B CA 1
ATOM 5703 C C . VAL B 1 274 ? 27.168 28.631 9.623 1.00 14.18 274 VAL B C 1
ATOM 5704 O O . VAL B 1 274 ? 27.864 29.171 8.750 1.00 14.11 274 VAL B O 1
ATOM 5708 N N . CYS B 1 275 ? 26.209 29.288 10.277 1.00 14.14 275 CYS B N 1
ATOM 5709 C CA . CYS B 1 275 ? 25.947 30.685 9.930 1.00 15.05 275 CYS B CA 1
ATOM 5710 C C . CYS B 1 275 ? 27.181 31.557 10.138 1.00 13.95 275 CYS B C 1
ATOM 5711 O O . CYS B 1 275 ? 27.313 32.581 9.484 1.00 13.14 275 CYS B O 1
ATOM 5714 N N . ILE B 1 276 ? 28.067 31.151 11.055 1.00 14.12 276 ILE B N 1
ATOM 5715 C CA . ILE B 1 276 ? 29.302 31.904 11.343 1.00 15.11 276 ILE B CA 1
ATOM 5716 C C . ILE B 1 276 ? 30.595 31.275 10.769 1.00 13.22 276 ILE B C 1
ATOM 5717 O O . ILE B 1 276 ? 31.709 31.681 11.129 1.00 12.49 276 ILE B O 1
ATOM 5722 N N . SER B 1 277 ? 30.429 30.298 9.874 1.00 12.38 277 SER B N 1
ATOM 5723 C CA . SER B 1 277 ? 31.540 29.724 9.106 1.00 12.25 277 SER B CA 1
ATOM 5724 C C . SER B 1 277 ? 32.323 30.795 8.358 1.00 11.96 277 SER B C 1
ATOM 5725 O O . SER B 1 277 ? 31.785 31.843 7.982 1.00 11.83 277 SER B O 1
ATOM 5728 N N . VAL B 1 278 ? 33.612 30.539 8.180 1.00 12.38 278 VAL B N 1
ATOM 5729 C CA . VAL B 1 278 ? 34.483 31.441 7.449 1.00 12.46 278 VAL B CA 1
ATOM 5730 C C . VAL B 1 278 ? 33.941 31.569 6.019 1.00 12.25 278 VAL B C 1
ATOM 5731 O O . VAL B 1 278 ? 33.771 30.560 5.321 1.00 12.92 278 VAL B O 1
ATOM 5735 N N . GLY B 1 279 ? 33.676 32.809 5.605 1.00 12.15 279 GLY B N 1
ATOM 5736 C CA . GLY B 1 279 ? 33.149 33.120 4.264 1.00 12.84 279 GLY B CA 1
ATOM 5737 C C . GLY B 1 279 ? 34.213 33.646 3.321 1.00 13.36 279 GLY B C 1
ATOM 5738 O O . GLY B 1 279 ? 34.122 33.458 2.096 1.00 14.09 279 GLY B O 1
ATOM 5739 N N . MET B 1 280 ? 35.198 34.348 3.870 1.00 13.31 280 MET B N 1
ATOM 5740 C CA . MET B 1 280 ? 36.349 34.804 3.072 1.00 13.85 280 MET B CA 1
ATOM 5741 C C . MET B 1 280 ? 37.512 35.055 4.008 1.00 14.08 280 MET B C 1
ATOM 5742 O O . MET B 1 280 ? 37.308 35.356 5.191 1.00 13.38 280 MET B O 1
ATOM 5747 N N . ILE B 1 281 ? 38.728 34.893 3.498 1.00 13.99 281 ILE B N 1
ATOM 5748 C CA . ILE B 1 281 ? 39.922 35.230 4.284 1.00 14.52 281 ILE B CA 1
ATOM 5749 C C . ILE B 1 281 ? 40.602 36.363 3.533 1.00 14.82 281 ILE B C 1
ATOM 5750 O O . ILE B 1 281 ? 40.877 36.218 2.328 1.00 14.27 281 ILE B O 1
ATOM 5755 N N . LEU B 1 282 ? 40.815 37.483 4.228 1.00 14.31 282 LEU B N 1
ATOM 5756 C CA . LEU B 1 282 ? 41.634 38.583 3.733 1.00 15.11 282 LEU B CA 1
ATOM 5757 C C . LEU B 1 282 ? 43.002 38.470 4.392 1.00 15.26 282 LEU B C 1
ATOM 5758 O O . LEU B 1 282 ? 43.100 38.382 5.615 1.00 14.72 282 LEU B O 1
ATOM 5763 N N . VAL B 1 283 ? 44.055 38.451 3.582 1.00 14.88 283 VAL B N 1
ATOM 5764 C CA . VAL B 1 283 ? 45.401 38.262 4.108 1.00 14.86 283 VAL B CA 1
ATOM 5765 C C . VAL B 1 283 ? 46.342 39.316 3.540 1.00 14.88 283 VAL B C 1
ATOM 5766 O O . VAL B 1 283 ? 46.276 39.647 2.359 1.00 14.38 283 VAL B O 1
ATOM 5770 N N . ASP B 1 284 ? 47.193 39.867 4.399 1.00 15.09 284 ASP B N 1
ATOM 5771 C CA . ASP B 1 284 ? 48.162 40.864 3.948 1.00 16.24 284 ASP B CA 1
ATOM 5772 C C . ASP B 1 284 ? 49.037 40.307 2.830 1.00 17.02 284 ASP B C 1
ATOM 5773 O O . ASP B 1 284 ? 49.531 39.184 2.941 1.00 15.91 284 ASP B O 1
ATOM 5778 N N . GLU B 1 285 ? 49.231 41.112 1.781 1.00 17.95 285 GLU B N 1
ATOM 5779 C CA . GLU B 1 285 ? 50.086 40.759 0.639 1.00 19.71 285 GLU B CA 1
ATOM 5780 C C . GLU B 1 285 ? 51.424 40.193 1.068 1.00 19.25 285 GLU B C 1
ATOM 5781 O O . GLU B 1 285 ? 51.932 39.237 0.455 1.00 18.73 285 GLU B O 1
ATOM 5787 N N . SER B 1 286 ? 51.991 40.796 2.109 1.00 19.55 286 SER B N 1
ATOM 5788 C CA . SER B 1 286 ? 53.351 40.489 2.530 1.00 20.52 286 SER B CA 1
ATOM 5789 C C . SER B 1 286 ? 53.482 39.056 3.067 1.00 20.19 286 SER B C 1
ATOM 5790 O O . SER B 1 286 ? 54.570 38.480 3.026 1.00 20.18 286 SER B O 1
ATOM 5793 N N . ILE B 1 287 ? 52.377 38.475 3.537 1.00 18.96 287 ILE B N 1
ATOM 5794 C CA . ILE B 1 287 ? 52.432 37.134 4.127 1.00 18.47 287 ILE B CA 1
ATOM 5795 C C . ILE B 1 287 ? 51.527 36.113 3.416 1.00 17.00 287 ILE B C 1
ATOM 5796 O O . ILE B 1 287 ? 51.388 34.976 3.886 1.00 15.91 287 ILE B O 1
ATOM 5801 N N . ALA B 1 288 ? 50.933 36.533 2.297 1.00 16.76 288 ALA B N 1
ATOM 5802 C CA . ALA B 1 288 ? 49.885 35.766 1.625 1.00 17.54 288 ALA B CA 1
ATOM 5803 C C . ALA B 1 288 ? 50.370 34.403 1.132 1.00 18.08 288 ALA B C 1
ATOM 5804 O O . ALA B 1 288 ? 49.698 33.391 1.340 1.00 18.06 288 ALA B O 1
ATOM 5806 N N . ASP B 1 289 ? 51.532 34.374 0.483 1.00 18.65 289 ASP B N 1
ATOM 5807 C CA . ASP B 1 289 ? 52.084 33.104 0.009 1.00 20.57 289 ASP B CA 1
ATOM 5808 C C . ASP B 1 289 ? 52.329 32.100 1.133 1.00 18.94 289 ASP B C 1
ATOM 5809 O O . ASP B 1 289 ? 51.993 30.924 0.986 1.00 18.94 289 ASP B O 1
ATOM 5814 N N . LYS B 1 290 ? 52.933 32.548 2.234 1.00 19.43 290 LYS B N 1
ATOM 5815 C CA . LYS B 1 290 ? 53.230 31.651 3.340 1.00 21.69 290 LYS B CA 1
ATOM 5816 C C . LYS B 1 290 ? 51.946 31.164 3.984 1.00 19.43 290 LYS B C 1
ATOM 5817 O O . LYS B 1 290 ? 51.815 29.980 4.293 1.00 18.19 290 LYS B O 1
ATOM 5823 N N . PHE B 1 291 ? 50.998 32.079 4.175 1.00 18.39 291 PHE B N 1
ATOM 5824 C CA . PHE B 1 291 ? 49.734 31.697 4.784 1.00 17.78 291 PHE B CA 1
ATOM 5825 C C . PHE B 1 291 ? 48.985 30.698 3.913 1.00 17.23 291 PHE B C 1
ATOM 5826 O O . PHE B 1 291 ? 48.513 29.688 4.410 1.00 16.57 291 PHE B O 1
ATOM 5834 N N . ILE B 1 292 ? 48.874 30.989 2.617 1.00 17.91 292 ILE B N 1
ATOM 5835 C CA . ILE B 1 292 ? 48.172 30.097 1.695 1.00 19.51 292 ILE B CA 1
ATOM 5836 C C . ILE B 1 292 ? 48.786 28.687 1.690 1.00 18.91 292 ILE B C 1
ATOM 5837 O O . ILE B 1 292 ? 48.070 27.699 1.792 1.00 18.29 292 ILE B O 1
ATOM 5842 N N . GLU B 1 293 ? 50.109 28.604 1.594 1.00 19.58 293 GLU B N 1
ATOM 5843 C CA . GLU B 1 293 ? 50.785 27.311 1.608 1.00 21.89 293 GLU B CA 1
ATOM 5844 C C . GLU B 1 293 ? 50.458 26.529 2.888 1.00 20.34 293 GLU B C 1
ATOM 5845 O O . GLU B 1 293 ? 50.105 25.345 2.825 1.00 19.96 293 GLU B O 1
ATOM 5851 N N . MET B 1 294 ? 50.559 27.195 4.041 1.00 19.47 294 MET B N 1
ATOM 5852 C CA . MET B 1 294 ? 50.282 26.554 5.327 1.00 19.55 294 MET B CA 1
ATOM 5853 C C . MET B 1 294 ? 48.813 26.099 5.409 1.00 17.85 294 MET B C 1
ATOM 5854 O O . MET B 1 294 ? 48.518 24.997 5.870 1.00 17.18 294 MET B O 1
ATOM 5859 N N . PHE B 1 295 ? 47.902 26.950 4.939 1.00 16.36 295 PHE B N 1
ATOM 5860 C CA . PHE B 1 295 ? 46.465 26.699 5.026 1.00 15.89 295 PHE B CA 1
ATOM 5861 C C . PHE B 1 295 ? 46.024 25.544 4.117 1.00 15.54 295 PHE B C 1
ATOM 5862 O O . PHE B 1 295 ? 45.319 24.645 4.554 1.00 16.21 295 PHE B O 1
ATOM 5870 N N . VAL B 1 296 ? 46.474 25.560 2.863 1.00 15.66 296 VAL B N 1
ATOM 5871 C CA . VAL B 1 296 ? 46.196 24.459 1.932 1.00 16.53 296 VAL B CA 1
ATOM 5872 C C . VAL B 1 296 ? 46.745 23.124 2.470 1.00 16.56 296 VAL B C 1
ATOM 5873 O O . VAL B 1 296 ? 46.045 22.110 2.462 1.00 16.39 296 VAL B O 1
ATOM 5877 N N . ASN B 1 297 ? 47.980 23.142 2.977 1.00 17.16 297 ASN B N 1
ATOM 5878 C CA . ASN B 1 297 ? 48.625 21.929 3.503 1.00 18.68 297 ASN B CA 1
ATOM 5879 C C . ASN B 1 297 ? 47.868 21.265 4.648 1.00 18.53 297 ASN B C 1
ATOM 5880 O O . ASN B 1 297 ? 47.794 20.041 4.711 1.00 18.38 297 ASN B O 1
ATOM 5885 N N . LYS B 1 298 ? 47.307 22.079 5.542 1.00 19.55 298 LYS B N 1
ATOM 5886 C CA . LYS B 1 298 ? 46.524 21.575 6.662 1.00 21.32 298 LYS B CA 1
ATOM 5887 C C . LYS B 1 298 ? 45.153 21.098 6.187 1.00 20.49 298 LYS B C 1
ATOM 5888 O O . LYS B 1 298 ? 44.616 20.124 6.711 1.00 20.64 298 LYS B O 1
ATOM 5894 N N . ALA B 1 299 ? 44.598 21.770 5.184 1.00 19.50 299 ALA B N 1
ATOM 5895 C CA . ALA B 1 299 ? 43.294 21.388 4.641 1.00 19.80 299 ALA B CA 1
ATOM 5896 C C . ALA B 1 299 ? 43.359 20.076 3.856 1.00 20.58 299 ALA B C 1
ATOM 5897 O O . ALA B 1 299 ? 42.386 19.318 3.827 1.00 20.33 299 ALA B O 1
ATOM 5899 N N . LYS B 1 300 ? 44.503 19.842 3.212 1.00 21.78 300 LYS B N 1
ATOM 5900 C CA . LYS B 1 300 ? 44.800 18.606 2.463 1.00 24.19 300 LYS B CA 1
ATOM 5901 C C . LYS B 1 300 ? 44.647 17.306 3.232 1.00 23.56 300 LYS B C 1
ATOM 5902 O O . LYS B 1 300 ? 44.294 16.277 2.655 1.00 24.29 300 LYS B O 1
ATOM 5908 N N . VAL B 1 301 ? 44.962 17.345 4.521 1.00 22.88 301 VAL B N 1
ATOM 5909 C CA . VAL B 1 301 ? 45.047 16.132 5.324 1.00 22.60 301 VAL B CA 1
ATOM 5910 C C . VAL B 1 301 ? 43.757 15.842 6.098 1.00 21.80 301 VAL B C 1
ATOM 5911 O O . VAL B 1 301 ? 43.698 14.888 6.863 1.00 22.21 301 VAL B O 1
ATOM 5915 N N . LEU B 1 302 ? 42.729 16.667 5.886 1.00 20.55 302 LEU B N 1
ATOM 5916 C CA . LEU B 1 302 ? 41.423 16.426 6.505 1.00 19.39 302 LEU B CA 1
ATOM 5917 C C . LEU B 1 302 ? 40.798 15.137 5.980 1.00 19.18 302 LEU B C 1
ATOM 5918 O O . LEU B 1 302 ? 40.917 14.815 4.798 1.00 18.85 302 LEU B O 1
ATOM 5923 N N . ASN B 1 303 ? 40.162 14.394 6.875 1.00 19.87 303 ASN B N 1
ATOM 5924 C CA . ASN B 1 303 ? 39.471 13.177 6.487 1.00 20.54 303 ASN B CA 1
ATOM 5925 C C . ASN B 1 303 ? 38.028 13.474 6.121 1.00 19.45 303 ASN B C 1
ATOM 5926 O O . ASN B 1 303 ? 37.207 13.876 6.966 1.00 19.27 303 ASN B O 1
ATOM 5931 N N . VAL B 1 304 ? 37.737 13.267 4.844 1.00 19.02 304 VAL B N 1
ATOM 5932 C CA . VAL B 1 304 ? 36.439 13.537 4.267 1.00 19.31 304 VAL B CA 1
ATOM 5933 C C . VAL B 1 304 ? 35.737 12.199 4.074 1.00 19.46 304 VAL B C 1
ATOM 5934 O O . VAL B 1 304 ? 36.259 11.314 3.410 1.00 19.66 304 VAL B O 1
ATOM 5938 N N . GLY B 1 305 ? 34.556 12.035 4.659 1.00 18.67 305 GLY B N 1
ATOM 5939 C CA . GLY B 1 305 ? 33.879 10.748 4.554 1.00 17.64 305 GLY B CA 1
ATOM 5940 C C . GLY B 1 305 ? 32.662 10.582 5.436 1.00 16.82 305 GLY B C 1
ATOM 5941 O O . GLY B 1 305 ? 31.965 11.557 5.734 1.00 16.44 305 GLY B O 1
ATOM 5942 N N . ASN B 1 306 ? 32.414 9.328 5.821 1.00 16.95 306 ASN B N 1
ATOM 5943 C CA . ASN B 1 306 ? 31.235 8.914 6.577 1.00 17.74 306 ASN B CA 1
ATOM 5944 C C . ASN B 1 306 ? 31.219 9.561 7.965 1.00 16.88 306 ASN B C 1
ATOM 5945 O O . ASN B 1 306 ? 32.153 9.362 8.743 1.00 16.85 306 ASN B O 1
ATOM 5950 N N . PRO B 1 307 ? 30.157 10.336 8.273 1.00 16.30 307 PRO B N 1
ATOM 5951 C CA . PRO B 1 307 ? 30.082 11.034 9.562 1.00 16.29 307 PRO B CA 1
ATOM 5952 C C . PRO B 1 307 ? 30.051 10.096 10.766 1.00 16.47 307 PRO B C 1
ATOM 5953 O O . PRO B 1 307 ? 30.384 10.524 11.875 1.00 16.66 307 PRO B O 1
ATOM 5957 N N . LEU B 1 308 ? 29.674 8.830 10.550 1.00 17.17 308 LEU B N 1
ATOM 5958 C CA . LEU B 1 308 ? 29.669 7.839 11.640 1.00 18.62 308 LEU B CA 1
ATOM 5959 C C . LEU B 1 308 ? 31.064 7.355 12.036 1.00 19.11 308 LEU B C 1
ATOM 5960 O O . LEU B 1 308 ? 31.243 6.799 13.121 1.00 19.51 308 LEU B O 1
ATOM 5965 N N . ASP B 1 309 ? 32.041 7.553 11.147 1.00 19.65 309 ASP B N 1
ATOM 5966 C CA . ASP B 1 309 ? 33.430 7.168 11.415 1.00 20.85 309 ASP B CA 1
ATOM 5967 C C . ASP B 1 309 ? 34.048 8.157 12.390 1.00 20.65 309 ASP B C 1
ATOM 5968 O O . ASP B 1 309 ? 33.996 9.375 12.176 1.00 20.59 309 ASP B O 1
ATOM 5973 N N . GLU B 1 310 ? 34.632 7.623 13.458 1.00 21.29 310 GLU B N 1
ATOM 5974 C CA . GLU B 1 310 ? 35.286 8.431 14.486 1.00 22.19 310 GLU B CA 1
ATOM 5975 C C . GLU B 1 310 ? 36.421 9.281 13.901 1.00 22.45 310 GLU B C 1
ATOM 5976 O O . GLU B 1 310 ? 36.777 10.317 14.456 1.00 22.75 310 GLU B O 1
ATOM 5982 N N . LYS B 1 311 ? 36.978 8.842 12.776 1.00 23.13 311 LYS B N 1
ATOM 5983 C CA . LYS B 1 311 ? 38.107 9.542 12.167 1.00 25.10 311 LYS B CA 1
ATOM 5984 C C . LYS B 1 311 ? 37.697 10.697 11.238 1.00 23.35 311 LYS B C 1
ATOM 5985 O O . LYS B 1 311 ? 38.546 11.505 10.843 1.00 23.27 311 LYS B O 1
ATOM 5991 N N . THR B 1 312 ? 36.415 10.770 10.884 1.00 21.42 312 THR B N 1
ATOM 5992 C CA . THR B 1 312 ? 35.954 11.737 9.884 1.00 20.11 312 THR B CA 1
ATOM 5993 C C . THR B 1 312 ? 36.020 13.181 10.397 1.00 19.70 312 THR B C 1
ATOM 5994 O O . THR B 1 312 ? 35.522 13.492 11.485 1.00 19.93 312 THR B O 1
ATOM 5998 N N . ASP B 1 313 ? 36.653 14.048 9.612 1.00 19.05 313 ASP B N 1
ATOM 5999 C CA . ASP B 1 313 ? 36.723 15.476 9.925 1.00 18.81 313 ASP B CA 1
ATOM 6000 C C . ASP B 1 313 ? 35.609 16.236 9.230 1.00 18.10 313 ASP B C 1
ATOM 6001 O O . ASP B 1 313 ? 35.061 17.174 9.797 1.00 17.31 313 ASP B O 1
ATOM 6006 N N . VAL B 1 314 ? 35.292 15.827 7.997 1.00 17.28 314 VAL B N 1
ATOM 6007 C CA . VAL B 1 314 ? 34.319 16.514 7.139 1.00 16.64 314 VAL B CA 1
ATOM 6008 C C . VAL B 1 314 ? 33.334 15.519 6.525 1.00 16.21 314 VAL B C 1
ATOM 6009 O O . VAL B 1 314 ? 33.735 14.622 5.772 1.00 16.41 314 VAL B O 1
ATOM 6013 N N . GLY B 1 315 ? 32.054 15.678 6.858 1.00 15.41 315 GLY B N 1
ATOM 6014 C CA . GLY B 1 315 ? 30.992 14.869 6.257 1.00 14.89 315 GLY B CA 1
ATOM 6015 C C . GLY B 1 315 ? 30.359 15.549 5.052 1.00 14.28 315 GLY B C 1
ATOM 6016 O O . GLY B 1 315 ? 30.877 16.557 4.547 1.00 14.61 315 GLY B O 1
ATOM 6017 N N . PRO B 1 316 ? 29.225 15.012 4.580 1.00 14.85 316 PRO B N 1
ATOM 6018 C CA . PRO B 1 316 ? 28.583 15.566 3.395 1.00 15.46 316 PRO B CA 1
ATOM 6019 C C . PRO B 1 316 ? 27.821 16.873 3.667 1.00 15.95 316 PRO B C 1
ATOM 6020 O O . PRO B 1 316 ? 27.517 17.196 4.828 1.00 15.90 316 PRO B O 1
ATOM 6024 N N . LEU B 1 317 ? 27.521 17.599 2.595 1.00 16.33 317 LEU B N 1
ATOM 6025 C CA . LEU B 1 317 ? 26.536 18.676 2.637 1.00 16.69 317 LEU B CA 1
ATOM 6026 C C . LEU B 1 317 ? 25.135 18.080 2.802 1.00 16.38 317 LEU B C 1
ATOM 6027 O O . LEU B 1 317 ? 24.930 16.881 2.594 1.00 16.04 317 LEU B O 1
ATOM 6032 N N . ILE B 1 318 ? 24.172 18.919 3.176 1.00 16.11 318 ILE B N 1
ATOM 6033 C CA . ILE B 1 318 ? 22.871 18.421 3.620 1.00 16.42 318 ILE B CA 1
ATOM 6034 C C . ILE B 1 318 ? 22.028 17.803 2.499 1.00 16.92 318 ILE B C 1
ATOM 6035 O O . ILE B 1 318 ? 21.094 17.052 2.778 1.00 17.04 318 ILE B O 1
ATOM 6040 N N . SER B 1 319 ? 22.350 18.127 1.248 1.00 17.74 319 SER B N 1
ATOM 6041 C CA . SER B 1 319 ? 21.612 17.599 0.100 1.00 18.64 319 SER B CA 1
ATOM 6042 C C . SER B 1 319 ? 22.474 17.610 -1.151 1.00 19.64 319 SER B C 1
ATOM 6043 O O . SER B 1 319 ? 23.413 18.415 -1.263 1.00 19.33 319 SER B O 1
ATOM 6046 N N . VAL B 1 320 ? 22.151 16.715 -2.089 1.00 20.01 320 VAL B N 1
ATOM 6047 C CA . VAL B 1 320 ? 22.793 16.704 -3.402 1.00 20.44 320 VAL B CA 1
ATOM 6048 C C . VAL B 1 320 ? 22.491 18.009 -4.138 1.00 20.08 320 VAL B C 1
ATOM 6049 O O . VAL B 1 320 ? 23.384 18.586 -4.758 1.00 19.63 320 VAL B O 1
ATOM 6053 N N . GLU B 1 321 ? 21.237 18.465 -4.048 1.00 21.20 321 GLU B N 1
ATOM 6054 C CA . GLU B 1 321 ? 20.782 19.734 -4.641 1.00 22.77 321 GLU B CA 1
ATOM 6055 C C . GLU B 1 321 ? 21.706 20.895 -4.254 1.00 21.67 321 GLU B C 1
ATOM 6056 O O . GLU B 1 321 ? 22.151 21.669 -5.110 1.00 21.14 321 GLU B O 1
ATOM 6062 N N . HIS B 1 322 ? 21.996 21.005 -2.963 1.00 21.58 322 HIS B N 1
ATOM 6063 C CA . HIS B 1 322 ? 22.854 22.071 -2.497 1.00 22.91 322 HIS B CA 1
ATOM 6064 C C . HIS B 1 322 ? 24.275 21.903 -3.027 1.00 19.88 322 HIS B C 1
ATOM 6065 O O . HIS B 1 322 ? 24.877 22.849 -3.499 1.00 19.30 322 HIS B O 1
ATOM 6072 N N . ALA B 1 323 ? 24.789 20.686 -2.955 1.00 19.28 323 ALA B N 1
ATOM 6073 C CA . ALA B 1 323 ? 26.135 20.377 -3.437 1.00 20.21 323 ALA B CA 1
ATOM 6074 C C . ALA B 1 323 ? 26.308 20.737 -4.921 1.00 20.90 323 ALA B C 1
ATOM 6075 O O . ALA B 1 323 ? 27.347 21.264 -5.317 1.00 20.67 323 ALA B O 1
ATOM 6077 N N . GLU B 1 324 ? 25.278 20.465 -5.723 1.00 21.63 324 GLU B N 1
ATOM 6078 C CA . GLU B 1 324 ? 25.293 20.769 -7.157 1.00 22.70 324 GLU B CA 1
ATOM 6079 C C . GLU B 1 324 ? 25.315 22.273 -7.377 1.00 21.53 324 GLU B C 1
ATOM 6080 O O . GLU B 1 324 ? 26.039 22.775 -8.230 1.00 21.11 324 GLU B O 1
ATOM 6086 N N . TRP B 1 325 ? 24.515 22.992 -6.595 1.00 20.79 325 TRP B N 1
ATOM 6087 C CA . TRP B 1 325 ? 24.519 24.436 -6.643 1.00 20.85 325 TRP B CA 1
ATOM 6088 C C . TRP B 1 325 ? 25.911 24.981 -6.281 1.00 19.95 325 TRP B C 1
ATOM 6089 O O . TRP B 1 325 ? 26.427 25.856 -6.970 1.00 19.19 325 TRP B O 1
ATOM 6100 N N . VAL B 1 326 ? 26.514 24.446 -5.218 1.00 19.76 326 VAL B N 1
ATOM 6101 C CA . VAL B 1 326 ? 27.846 24.891 -4.768 1.00 20.14 326 VAL B CA 1
ATOM 6102 C C . VAL B 1 326 ? 28.889 24.685 -5.873 1.00 21.09 326 VAL B C 1
ATOM 6103 O O . VAL B 1 326 ? 29.741 25.542 -6.104 1.00 20.82 326 VAL B O 1
ATOM 6107 N N . GLU B 1 327 ? 28.791 23.536 -6.539 1.00 22.56 327 GLU B N 1
ATOM 6108 C CA . GLU B 1 327 ? 29.634 23.191 -7.677 1.00 24.27 327 GLU B CA 1
ATOM 6109 C C . GLU B 1 327 ? 29.568 24.266 -8.759 1.00 24.44 327 GLU B C 1
ATOM 6110 O O . GLU B 1 327 ? 30.598 24.674 -9.295 1.00 23.95 327 GLU B O 1
ATOM 6116 N N . LYS B 1 328 ? 28.352 24.719 -9.062 1.00 25.52 328 LYS B N 1
ATOM 6117 C CA . LYS B 1 328 ? 28.115 25.756 -10.065 1.00 27.24 328 LYS B CA 1
ATOM 6118 C C . LYS B 1 328 ? 28.705 27.102 -9.665 1.00 25.69 328 LYS B C 1
ATOM 6119 O O . LYS B 1 328 ? 29.214 27.837 -10.511 1.00 24.90 328 LYS B O 1
ATOM 6125 N N . VAL B 1 329 ? 28.622 27.420 -8.374 1.00 23.69 329 VAL B N 1
ATOM 6126 C CA . VAL B 1 329 ? 29.164 28.665 -7.854 1.00 22.31 329 VAL B CA 1
ATOM 6127 C C . VAL B 1 329 ? 30.689 28.638 -7.941 1.00 21.18 329 VAL B C 1
ATOM 6128 O O . VAL B 1 329 ? 31.315 29.629 -8.320 1.00 21.03 329 VAL B O 1
ATOM 6132 N N . VAL B 1 330 ? 31.289 27.504 -7.604 1.00 21.05 330 VAL B N 1
ATOM 6133 C CA . VAL B 1 330 ? 32.743 27.365 -7.734 1.00 21.68 330 VAL B CA 1
ATOM 6134 C C . VAL B 1 330 ? 33.169 27.541 -9.203 1.00 22.42 330 VAL B C 1
ATOM 6135 O O . VAL B 1 330 ? 34.089 28.299 -9.498 1.00 21.36 330 VAL B O 1
ATOM 6139 N N . GLU B 1 331 ? 32.457 26.879 -10.112 1.00 23.22 331 GLU B N 1
ATOM 6140 C CA . GLU B 1 331 ? 32.691 27.042 -11.552 1.00 24.50 331 GLU B CA 1
ATOM 6141 C C . GLU B 1 331 ? 32.647 28.504 -11.996 1.00 23.61 331 GLU B C 1
ATOM 6142 O O . GLU B 1 331 ? 33.529 28.960 -12.724 1.00 23.35 331 GLU B O 1
ATOM 6148 N N . LYS B 1 332 ? 31.622 29.228 -11.546 1.00 23.31 332 LYS B N 1
ATOM 6149 C CA . LYS B 1 332 ? 31.502 30.666 -11.795 1.00 23.45 332 LYS B CA 1
ATOM 6150 C C . LYS B 1 332 ? 32.704 31.434 -11.231 1.00 22.89 332 LYS B C 1
ATOM 6151 O O . LYS B 1 332 ? 33.295 32.261 -11.924 1.00 22.14 332 LYS B O 1
ATOM 6157 N N . ALA B 1 333 ? 33.066 31.140 -9.980 1.00 22.76 333 ALA B N 1
ATOM 6158 C CA . ALA B 1 333 ? 34.205 31.784 -9.328 1.00 23.07 333 ALA B CA 1
ATOM 6159 C C . ALA B 1 333 ? 35.486 31.629 -10.150 1.00 23.57 333 ALA B C 1
ATOM 6160 O O . ALA B 1 333 ? 36.280 32.568 -10.258 1.00 23.12 333 ALA B O 1
ATOM 6162 N N . ILE B 1 334 ? 35.665 30.444 -10.730 1.00 24.41 334 ILE B N 1
ATOM 6163 C CA . ILE B 1 334 ? 36.818 30.150 -11.586 1.00 25.41 334 ILE B CA 1
ATOM 6164 C C . ILE B 1 334 ? 36.707 30.904 -12.922 1.00 26.31 334 ILE B C 1
ATOM 6165 O O . ILE B 1 334 ? 37.693 31.480 -13.386 1.00 25.75 334 ILE B O 1
ATOM 6170 N N . ASP B 1 335 ? 35.506 30.907 -13.508 1.00 27.36 335 ASP B N 1
ATOM 6171 C CA . ASP B 1 335 ? 35.199 31.670 -14.733 1.00 28.50 335 ASP B CA 1
ATOM 6172 C C . ASP B 1 335 ? 35.584 33.134 -14.595 1.00 28.27 335 ASP B C 1
ATOM 6173 O O . ASP B 1 335 ? 36.064 33.745 -15.547 1.00 28.71 335 ASP B O 1
ATOM 6178 N N . GLU B 1 336 ? 35.349 33.684 -13.403 1.00 27.11 336 GLU B N 1
ATOM 6179 C CA . GLU B 1 336 ? 35.639 35.081 -13.086 1.00 26.03 336 GLU B CA 1
ATOM 6180 C C . GLU B 1 336 ? 37.124 35.332 -12.834 1.00 25.54 336 GLU B C 1
ATOM 6181 O O . GLU B 1 336 ? 37.542 36.475 -12.618 1.00 25.80 336 GLU B O 1
ATOM 6187 N N . GLY B 1 337 ? 37.915 34.261 -12.856 1.00 25.12 337 GLY B N 1
ATOM 6188 C CA . GLY B 1 337 ? 39.361 34.375 -12.741 1.00 25.30 337 GLY B CA 1
ATOM 6189 C C . GLY B 1 337 ? 39.931 33.848 -11.440 1.00 25.78 337 GLY B C 1
ATOM 6190 O O . GLY B 1 337 ? 41.128 33.982 -11.194 1.00 25.31 337 GLY B O 1
ATOM 6191 N N . GLY B 1 338 ? 39.075 33.259 -10.604 1.00 25.76 338 GLY B N 1
ATOM 6192 C CA . GLY B 1 338 ? 39.528 32.616 -9.369 1.00 25.60 338 GLY B CA 1
ATOM 6193 C C . GLY B 1 338 ? 40.478 31.462 -9.636 1.00 25.05 338 GLY B C 1
ATOM 6194 O O . GLY B 1 338 ? 40.267 30.670 -10.554 1.00 25.34 338 GLY B O 1
ATOM 6195 N N . LYS B 1 339 ? 41.531 31.378 -8.831 1.00 24.46 339 LYS B N 1
ATOM 6196 C CA . LYS B 1 339 ? 42.536 30.344 -8.966 1.00 24.78 339 LYS B CA 1
ATOM 6197 C C . LYS B 1 339 ? 42.260 29.220 -7.975 1.00 24.01 339 LYS B C 1
ATOM 6198 O O . LYS B 1 339 ? 42.282 29.437 -6.760 1.00 23.42 339 LYS B O 1
ATOM 6204 N N . LEU B 1 340 ? 41.994 28.025 -8.499 1.00 23.06 340 LEU B N 1
ATOM 6205 C CA . LEU B 1 340 ? 41.718 26.861 -7.660 1.00 22.50 340 LEU B CA 1
ATOM 6206 C C . LEU B 1 340 ? 43.011 26.329 -7.059 1.00 22.66 340 LEU B C 1
ATOM 6207 O O . LEU B 1 340 ? 43.949 25.991 -7.784 1.00 22.81 340 LEU B O 1
ATOM 6212 N N . LEU B 1 341 ? 43.055 26.268 -5.731 1.00 21.87 341 LEU B N 1
ATOM 6213 C CA . LEU B 1 341 ? 44.237 25.820 -5.005 1.00 21.39 341 LEU B CA 1
ATOM 6214 C C . LEU B 1 341 ? 44.094 24.426 -4.404 1.00 20.82 341 LEU B C 1
ATOM 6215 O O . LEU B 1 341 ? 45.089 23.733 -4.199 1.00 21.04 341 LEU B O 1
ATOM 6220 N N . LEU B 1 342 ? 42.858 24.031 -4.106 1.00 19.99 342 LEU B N 1
ATOM 6221 C CA . LEU B 1 342 ? 42.568 22.724 -3.526 1.00 20.30 342 LEU B CA 1
ATOM 6222 C C . LEU B 1 342 ? 41.111 22.364 -3.768 1.00 21.75 342 LEU B C 1
ATOM 6223 O O . LEU B 1 342 ? 40.245 23.236 -3.745 1.00 20.81 342 LEU B O 1
ATOM 6228 N N . GLY B 1 343 ? 40.854 21.077 -3.993 1.00 24.18 343 GLY B N 1
ATOM 6229 C CA . GLY B 1 343 ? 39.494 20.546 -3.991 1.00 26.45 343 GLY B CA 1
ATOM 6230 C C . GLY B 1 343 ? 38.728 20.862 -5.251 1.00 28.75 343 GLY B C 1
ATOM 6231 O O . GLY B 1 343 ? 39.201 20.594 -6.358 1.00 29.01 343 GLY B O 1
ATOM 6232 N N . GLY B 1 344 ? 37.545 21.444 -5.080 1.00 30.09 344 GLY B N 1
ATOM 6233 C CA . GLY B 1 344 ? 36.655 21.757 -6.192 1.00 31.53 344 GLY B CA 1
ATOM 6234 C C . GLY B 1 344 ? 36.033 20.502 -6.773 1.00 32.61 344 GLY B C 1
ATOM 6235 O O . GLY B 1 344 ? 35.689 20.467 -7.956 1.00 32.97 344 GLY B O 1
ATOM 6236 N N . LYS B 1 345 ? 35.896 19.476 -5.929 1.00 32.11 345 LYS B N 1
ATOM 6237 C CA . LYS B 1 345 ? 35.399 18.156 -6.321 1.00 31.51 345 LYS B CA 1
ATOM 6238 C C . LYS B 1 345 ? 34.243 17.717 -5.416 1.00 30.33 345 LYS B C 1
ATOM 6239 O O . LYS B 1 345 ? 34.179 18.098 -4.237 1.00 30.52 345 LYS B O 1
ATOM 6245 N N . ARG B 1 346 ? 33.347 16.914 -5.987 1.00 28.54 346 ARG B N 1
ATOM 6246 C CA . ARG B 1 346 ? 32.087 16.520 -5.366 1.00 26.89 346 ARG B CA 1
ATOM 6247 C C . ARG B 1 346 ? 31.879 15.017 -5.589 1.00 26.48 346 ARG B C 1
ATOM 6248 O O . ARG B 1 346 ? 32.209 14.495 -6.651 1.00 26.66 346 ARG B O 1
ATOM 6256 N N . ASP B 1 347 ? 31.354 14.328 -4.584 1.00 25.66 347 ASP B N 1
ATOM 6257 C CA . ASP B 1 347 ? 30.914 12.947 -4.740 1.00 25.63 347 ASP B CA 1
ATOM 6258 C C . ASP B 1 347 ? 29.512 12.881 -4.161 1.00 23.96 347 ASP B C 1
ATOM 6259 O O . ASP B 1 347 ? 29.350 12.744 -2.946 1.00 23.66 347 ASP B O 1
ATOM 6264 N N . LYS B 1 348 ? 28.511 12.999 -5.033 1.00 23.67 348 LYS B N 1
ATOM 6265 C CA . LYS B 1 348 ? 27.122 13.236 -4.625 1.00 24.38 348 LYS B CA 1
ATOM 6266 C C . LYS B 1 348 ? 27.077 14.481 -3.721 1.00 23.88 348 LYS B C 1
ATOM 6267 O O . LYS B 1 348 ? 27.478 15.556 -4.148 1.00 23.78 348 LYS B O 1
ATOM 6273 N N . ALA B 1 349 ? 26.634 14.338 -2.478 1.00 23.00 349 ALA B N 1
ATOM 6274 C CA . ALA B 1 349 ? 26.582 15.490 -1.578 1.00 22.15 349 ALA B CA 1
ATOM 6275 C C . ALA B 1 349 ? 27.895 15.727 -0.815 1.00 21.30 349 ALA B C 1
ATOM 6276 O O . ALA B 1 349 ? 28.039 16.742 -0.115 1.00 20.75 349 ALA B O 1
ATOM 6278 N N . LEU B 1 350 ? 28.842 14.799 -0.944 1.00 20.33 350 LEU B N 1
ATOM 6279 C CA . LEU B 1 350 ? 30.127 14.922 -0.264 1.00 20.10 350 LEU B CA 1
ATOM 6280 C C . LEU B 1 350 ? 31.017 15.926 -1.005 1.00 20.02 350 LEU B C 1
ATOM 6281 O O . LEU B 1 350 ? 31.534 15.649 -2.095 1.00 20.12 350 LEU B O 1
ATOM 6286 N N . PHE B 1 351 ? 31.169 17.108 -0.415 1.00 18.98 351 PHE B N 1
ATOM 6287 C CA . PHE B 1 351 ? 31.919 18.180 -1.052 1.00 18.58 351 PHE B CA 1
ATOM 6288 C C . PHE B 1 351 ? 33.273 18.342 -0.384 1.00 18.29 351 PHE B C 1
ATOM 6289 O O . PHE B 1 351 ? 33.356 18.551 0.831 1.00 18.05 351 PHE B O 1
ATOM 6297 N N . TYR B 1 352 ? 34.337 18.267 -1.181 1.00 18.01 352 TYR B N 1
ATOM 6298 C CA . TYR B 1 352 ? 35.683 18.279 -0.616 1.00 18.47 352 TYR B CA 1
ATOM 6299 C C . TYR B 1 352 ? 36.152 19.691 -0.270 1.00 18.49 352 TYR B C 1
ATOM 6300 O O . TYR B 1 352 ? 35.759 20.656 -0.938 1.00 17.69 352 TYR B O 1
ATOM 6309 N N . PRO B 1 353 ? 36.970 19.818 0.793 1.00 18.91 353 PRO B N 1
ATOM 6310 C CA . PRO B 1 353 ? 37.574 21.107 1.134 1.00 19.27 353 PRO B CA 1
ATOM 6311 C C . PRO B 1 353 ? 38.131 21.798 -0.118 1.00 19.70 353 PRO B C 1
ATOM 6312 O O . PRO B 1 353 ? 38.944 21.217 -0.854 1.00 19.71 353 PRO B O 1
ATOM 6316 N N . THR B 1 354 ? 37.646 23.012 -0.359 1.00 19.21 354 THR B N 1
ATOM 6317 C CA . THR B 1 354 ? 37.917 23.757 -1.591 1.00 19.06 354 THR B CA 1
ATOM 6318 C C . THR B 1 354 ? 38.444 25.152 -1.235 1.00 18.74 354 THR B C 1
ATOM 6319 O O . THR B 1 354 ? 37.874 25.853 -0.396 1.00 18.70 354 THR B O 1
ATOM 6323 N N . ILE B 1 355 ? 39.555 25.532 -1.856 1.00 18.15 355 ILE B N 1
ATOM 6324 C CA . ILE B 1 355 ? 40.211 26.788 -1.552 1.00 18.38 355 ILE B CA 1
ATOM 6325 C C . ILE B 1 355 ? 40.576 27.452 -2.873 1.00 18.86 355 ILE B C 1
ATOM 6326 O O . ILE B 1 355 ? 41.112 26.799 -3.766 1.00 18.09 355 ILE B O 1
ATOM 6331 N N . LEU B 1 356 ? 40.255 28.736 -2.996 1.00 19.58 356 LEU B N 1
ATOM 6332 C CA . LEU B 1 356 ? 40.608 29.502 -4.179 1.00 20.66 356 LEU B CA 1
ATOM 6333 C C . LEU B 1 356 ? 41.232 30.820 -3.771 1.00 20.63 356 LEU B C 1
ATOM 6334 O O . LEU B 1 356 ? 40.856 31.401 -2.749 1.00 19.53 356 LEU B O 1
ATOM 6339 N N . GLU B 1 357 ? 42.186 31.301 -4.564 1.00 20.77 357 GLU B N 1
ATOM 6340 C CA . GLU B 1 357 ? 42.609 32.681 -4.423 1.00 21.74 357 GLU B CA 1
ATOM 6341 C C . GLU B 1 357 ? 41.796 33.500 -5.409 1.00 21.20 357 GLU B C 1
ATOM 6342 O O . GLU B 1 357 ? 41.699 33.139 -6.584 1.00 21.01 357 GLU B O 1
ATOM 6348 N N . VAL B 1 358 ? 41.182 34.574 -4.919 1.00 20.46 358 VAL B N 1
ATOM 6349 C CA . VAL B 1 358 ? 40.307 35.408 -5.746 1.00 20.33 358 VAL B CA 1
ATOM 6350 C C . VAL B 1 358 ? 40.559 36.896 -5.497 1.00 20.73 358 VAL B C 1
ATOM 6351 O O . VAL B 1 358 ? 41.301 37.258 -4.572 1.00 20.46 358 VAL B O 1
ATOM 6355 N N . ASP B 1 359 ? 39.949 37.760 -6.306 1.00 22.19 359 ASP B N 1
ATOM 6356 C CA . ASP B 1 359 ? 39.972 39.180 -5.992 1.00 24.10 359 ASP B CA 1
ATOM 6357 C C . ASP B 1 359 ? 38.665 39.609 -5.331 1.00 23.34 359 ASP B C 1
ATOM 6358 O O . ASP B 1 359 ? 37.694 38.842 -5.319 1.00 22.47 359 ASP B O 1
ATOM 6363 N N . ARG B 1 360 ? 38.653 40.826 -4.789 1.00 24.20 360 ARG B N 1
ATOM 6364 C CA A ARG B 1 360 ? 37.513 41.334 -4.012 0.50 25.80 360 ARG B CA 1
ATOM 6365 C CA B ARG B 1 360 ? 37.511 41.327 -4.006 0.50 25.84 360 ARG B CA 1
ATOM 6366 C C . ARG B 1 360 ? 36.178 41.336 -4.764 1.00 25.51 360 ARG B C 1
ATOM 6367 O O . ARG B 1 360 ? 35.110 41.370 -4.148 1.00 25.19 360 ARG B O 1
ATOM 6382 N N . ASP B 1 361 ? 36.238 41.300 -6.094 1.00 25.22 361 ASP B N 1
ATOM 6383 C CA . ASP B 1 361 ? 35.018 41.344 -6.906 1.00 25.36 361 ASP B CA 1
ATOM 6384 C C . ASP B 1 361 ? 34.424 39.973 -7.222 1.00 24.65 361 ASP B C 1
ATOM 6385 O O . ASP B 1 361 ? 33.363 39.894 -7.834 1.00 24.79 361 ASP B O 1
ATOM 6390 N N . ASN B 1 362 ? 35.099 38.908 -6.797 1.00 24.06 362 ASN B N 1
ATOM 6391 C CA . ASN B 1 362 ? 34.660 37.542 -7.080 1.00 23.60 362 ASN B CA 1
ATOM 6392 C C . ASN B 1 362 ? 33.313 37.212 -6.442 1.00 24.41 362 ASN B C 1
ATOM 6393 O O . ASN B 1 362 ? 33.024 37.665 -5.339 1.00 24.13 362 ASN B O 1
ATOM 6398 N N . ILE B 1 363 ? 32.513 36.409 -7.143 1.00 25.17 363 ILE B N 1
ATOM 6399 C CA . ILE B 1 363 ? 31.197 35.967 -6.661 1.00 26.03 363 ILE B CA 1
ATOM 6400 C C . ILE B 1 363 ? 31.218 35.386 -5.229 1.00 25.09 363 ILE B C 1
ATOM 6401 O O . ILE B 1 363 ? 30.271 35.587 -4.462 1.00 24.85 363 ILE B O 1
ATOM 6406 N N . LEU B 1 364 ? 32.302 34.696 -4.869 1.00 23.29 364 LEU B N 1
ATOM 6407 C CA . LEU B 1 364 ? 32.406 34.079 -3.540 1.00 21.97 364 LEU B CA 1
ATOM 6408 C C . LEU B 1 364 ? 32.449 35.102 -2.408 1.00 21.06 364 LEU B C 1
ATOM 6409 O O . LEU B 1 364 ? 32.054 34.800 -1.284 1.00 20.75 364 LEU B O 1
ATOM 6414 N N . CYS B 1 365 ? 32.932 36.305 -2.701 1.00 20.51 365 CYS B N 1
ATOM 6415 C CA . CYS B 1 365 ? 32.979 37.381 -1.697 1.00 20.61 365 CYS B CA 1
ATOM 6416 C C . CYS B 1 365 ? 31.585 37.950 -1.367 1.00 20.59 365 CYS B C 1
ATOM 6417 O O . CYS B 1 365 ? 31.429 38.720 -0.417 1.00 20.50 365 CYS B O 1
ATOM 6420 N N . LYS B 1 366 ? 30.582 37.582 -2.162 1.00 21.20 366 LYS B N 1
ATOM 6421 C CA . LYS B 1 366 ? 29.240 38.112 -1.979 1.00 22.68 366 LYS B CA 1
ATOM 6422 C C . LYS B 1 366 ? 28.220 37.015 -1.707 1.00 22.08 366 LYS B C 1
ATOM 6423 O O . LYS B 1 366 ? 27.061 37.303 -1.441 1.00 22.60 366 LYS B O 1
ATOM 6429 N N . THR B 1 367 ? 28.654 35.763 -1.754 1.00 20.98 367 THR B N 1
ATOM 6430 C CA . THR B 1 367 ? 27.727 34.636 -1.730 1.00 20.54 367 THR B CA 1
ATOM 6431 C C . THR B 1 367 ? 27.961 33.742 -0.519 1.00 19.13 367 THR B C 1
ATOM 6432 O O . THR B 1 367 ? 29.065 33.216 -0.325 1.00 19.02 367 THR B O 1
ATOM 6436 N N . GLU B 1 368 ? 26.923 33.570 0.297 1.00 17.87 368 GLU B N 1
ATOM 6437 C CA . GLU B 1 368 ? 26.972 32.585 1.375 1.00 17.39 368 GLU B CA 1
ATOM 6438 C C . GLU B 1 368 ? 26.728 31.195 0.791 1.00 16.24 368 GLU B C 1
ATOM 6439 O O . GLU B 1 368 ? 25.609 30.890 0.354 1.00 16.78 368 GLU B O 1
ATOM 6445 N N . THR B 1 369 ? 27.763 30.358 0.784 1.00 15.59 369 THR B N 1
ATOM 6446 C CA . THR B 1 369 ? 27.667 29.052 0.123 1.00 15.86 369 THR B CA 1
ATOM 6447 C C . THR B 1 369 ? 27.273 27.916 1.081 1.00 15.48 369 THR B C 1
ATOM 6448 O O . THR B 1 369 ? 26.880 26.848 0.639 1.00 14.83 369 THR B O 1
ATOM 6452 N N . PHE B 1 370 ? 27.391 28.127 2.391 1.00 16.24 370 PHE B N 1
ATOM 6453 C CA . PHE B 1 370 ? 27.136 27.040 3.348 1.00 17.97 370 PHE B CA 1
ATOM 6454 C C . PHE B 1 370 ? 27.839 25.767 2.873 1.00 15.28 370 PHE B C 1
ATOM 6455 O O . PHE B 1 370 ? 27.214 24.714 2.665 1.00 15.02 370 PHE B O 1
ATOM 6463 N N . ALA B 1 371 ? 29.141 25.890 2.645 1.00 14.32 371 ALA B N 1
ATOM 6464 C CA . ALA B 1 371 ? 29.915 24.820 2.021 1.00 14.49 371 ALA B CA 1
ATOM 6465 C C . ALA B 1 371 ? 31.384 24.991 2.365 1.00 14.30 371 ALA B C 1
ATOM 6466 O O . ALA B 1 371 ? 31.801 26.081 2.780 1.00 13.61 371 ALA B O 1
ATOM 6468 N N . PRO B 1 372 ? 32.183 23.923 2.179 1.00 15.06 372 PRO B N 1
ATOM 6469 C CA . PRO B 1 372 ? 33.594 24.024 2.558 1.00 15.25 372 PRO B CA 1
ATOM 6470 C C . PRO B 1 372 ? 34.427 24.654 1.439 1.00 15.46 372 PRO B C 1
ATOM 6471 O O . PRO B 1 372 ? 35.391 24.057 0.964 1.00 14.88 372 PRO B O 1
ATOM 6475 N N . VAL B 1 373 ? 34.020 25.853 1.028 1.00 15.62 373 VAL B N 1
ATOM 6476 C CA . VAL B 1 373 ? 34.618 26.596 -0.085 1.00 15.62 373 VAL B CA 1
ATOM 6477 C C . VAL B 1 373 ? 35.123 27.944 0.438 1.00 15.44 373 VAL B C 1
ATOM 6478 O O . VAL B 1 373 ? 34.321 28.794 0.850 1.00 14.57 373 VAL B O 1
ATOM 6482 N N . ILE B 1 374 ? 36.446 28.129 0.402 1.00 15.52 374 ILE B N 1
ATOM 6483 C CA . ILE B 1 374 ? 37.090 29.289 1.010 1.00 16.58 374 ILE B CA 1
ATOM 6484 C C . ILE B 1 374 ? 37.838 30.151 -0.013 1.00 17.24 374 ILE B C 1
ATOM 6485 O O . ILE B 1 374 ? 38.882 29.729 -0.538 1.00 17.28 374 ILE B O 1
ATOM 6490 N N . PRO B 1 375 ? 37.311 31.358 -0.291 1.00 17.03 375 PRO B N 1
ATOM 6491 C CA . PRO B 1 375 ? 38.049 32.341 -1.083 1.00 16.94 375 PRO B CA 1
ATOM 6492 C C . PRO B 1 375 ? 39.046 33.082 -0.205 1.00 16.80 375 PRO B C 1
ATOM 6493 O O . PRO B 1 375 ? 38.724 33.469 0.933 1.00 16.34 375 PRO B O 1
ATOM 6497 N N . ILE B 1 376 ? 40.254 33.251 -0.735 1.00 16.39 376 ILE B N 1
ATOM 6498 C CA . ILE B 1 376 ? 41.315 33.984 -0.060 1.00 16.44 376 ILE B CA 1
ATOM 6499 C C . ILE B 1 376 ? 41.670 35.160 -0.958 1.00 16.83 376 ILE B C 1
ATOM 6500 O O . ILE B 1 376 ? 41.885 34.972 -2.160 1.00 16.18 376 ILE B O 1
ATOM 6505 N N . ILE B 1 377 ? 41.715 36.361 -0.381 1.00 16.76 377 ILE B N 1
ATOM 6506 C CA . ILE B 1 377 ? 42.008 37.572 -1.127 1.00 17.85 377 ILE B CA 1
ATOM 6507 C C . ILE B 1 377 ? 43.230 38.220 -0.518 1.00 17.93 377 ILE B C 1
ATOM 6508 O O . ILE B 1 377 ? 43.231 38.551 0.673 1.00 16.71 377 ILE B O 1
ATOM 6513 N N . ARG B 1 378 ? 44.285 38.393 -1.311 1.00 18.06 378 ARG B N 1
ATOM 6514 C CA . ARG B 1 378 ? 45.462 39.086 -0.789 1.00 19.51 378 ARG B CA 1
ATOM 6515 C C . ARG B 1 378 ? 45.297 40.584 -1.024 1.00 18.81 378 ARG B C 1
ATOM 6516 O O . ARG B 1 378 ? 44.860 41.013 -2.097 1.00 18.75 378 ARG B O 1
ATOM 6524 N N . THR B 1 379 ? 45.597 41.381 -0.007 1.00 18.98 379 THR B N 1
ATOM 6525 C CA . THR B 1 379 ? 45.381 42.808 -0.105 1.00 20.10 379 THR B CA 1
ATOM 6526 C C . THR B 1 379 ? 46.267 43.587 0.858 1.00 19.08 379 THR B C 1
ATOM 6527 O O . THR B 1 379 ? 47.022 42.996 1.624 1.00 19.08 379 THR B O 1
ATOM 6531 N N . ASN B 1 380 ? 46.177 44.911 0.819 1.00 19.00 380 ASN B N 1
ATOM 6532 C CA . ASN B 1 380 ? 46.855 45.718 1.818 1.00 20.08 380 ASN B CA 1
ATOM 6533 C C . ASN B 1 380 ? 45.958 46.026 3.013 1.00 18.45 380 ASN B C 1
ATOM 6534 O O . ASN B 1 380 ? 44.733 45.987 2.917 1.00 18.01 380 ASN B O 1
ATOM 6539 N N . GLU B 1 381 ? 46.578 46.345 4.136 1.00 18.46 381 GLU B N 1
ATOM 6540 C CA . GLU B 1 381 ? 45.825 46.523 5.371 1.00 20.00 381 GLU B CA 1
ATOM 6541 C C . GLU B 1 381 ? 44.683 47.537 5.232 1.00 19.28 381 GLU B C 1
ATOM 6542 O O . GLU B 1 381 ? 43.562 47.290 5.694 1.00 18.40 381 GLU B O 1
ATOM 6548 N N . GLU B 1 382 ? 44.956 48.658 4.562 1.00 19.78 382 GLU B N 1
ATOM 6549 C CA . GLU B 1 382 ? 43.982 49.745 4.499 1.00 21.78 382 GLU B CA 1
ATOM 6550 C C . GLU B 1 382 ? 42.743 49.468 3.656 1.00 21.76 382 GLU B C 1
ATOM 6551 O O . GLU B 1 382 ? 41.790 50.244 3.704 1.00 22.28 382 GLU B O 1
ATOM 6557 N N . GLU B 1 383 ? 42.755 48.369 2.910 1.00 21.85 383 GLU B N 1
ATOM 6558 C CA . GLU B 1 383 ? 41.612 47.963 2.087 1.00 22.92 383 GLU B CA 1
ATOM 6559 C C . GLU B 1 383 ? 40.675 47.018 2.840 1.00 21.63 383 GLU B C 1
ATOM 6560 O O . GLU B 1 383 ? 39.544 46.758 2.405 1.00 21.06 383 GLU B O 1
ATOM 6566 N N . MET B 1 384 ? 41.172 46.472 3.944 1.00 19.51 384 MET B N 1
ATOM 6567 C CA . MET B 1 384 ? 40.549 45.303 4.564 1.00 17.81 384 MET B CA 1
ATOM 6568 C C . MET B 1 384 ? 39.184 45.590 5.178 1.00 17.27 384 MET B C 1
ATOM 6569 O O . MET B 1 384 ? 38.250 44.793 5.007 1.00 17.22 384 MET B O 1
ATOM 6574 N N . ILE B 1 385 ? 39.059 46.723 5.870 1.00 17.10 385 ILE B N 1
ATOM 6575 C CA . ILE B 1 385 ? 37.797 47.057 6.535 1.00 18.15 385 ILE B CA 1
ATOM 6576 C C . ILE B 1 385 ? 36.724 47.284 5.476 1.00 17.47 385 ILE B C 1
ATOM 6577 O O . ILE B 1 385 ? 35.613 46.790 5.616 1.00 16.51 385 ILE B O 1
ATOM 6582 N N . ASP B 1 386 ? 37.070 47.995 4.404 1.00 18.30 386 ASP B N 1
ATOM 6583 C CA . ASP B 1 386 ? 36.114 48.226 3.315 1.00 19.67 386 ASP B CA 1
ATOM 6584 C C . ASP B 1 386 ? 35.675 46.921 2.651 1.00 17.00 386 ASP B C 1
ATOM 6585 O O . ASP B 1 386 ? 34.481 46.732 2.419 1.00 16.72 386 ASP B O 1
ATOM 6590 N N . ILE B 1 387 ? 36.611 46.006 2.381 1.00 15.25 387 ILE B N 1
ATOM 6591 C CA . ILE B 1 387 ? 36.223 44.712 1.795 1.00 14.99 387 ILE B CA 1
ATOM 6592 C C . ILE B 1 387 ? 35.325 43.927 2.770 1.00 14.51 387 ILE B C 1
ATOM 6593 O O . ILE B 1 387 ? 34.267 43.394 2.385 1.00 14.45 387 ILE B O 1
ATOM 6598 N N . ALA B 1 388 ? 35.752 43.859 4.027 1.00 14.15 388 ALA B N 1
ATOM 6599 C CA . ALA B 1 388 ? 34.995 43.153 5.063 1.00 14.01 388 ALA B CA 1
ATOM 6600 C C . ALA B 1 388 ? 33.556 43.667 5.193 1.00 13.65 388 ALA B C 1
ATOM 6601 O O . ALA B 1 388 ? 32.631 42.866 5.380 1.00 13.53 388 ALA B O 1
ATOM 6603 N N . ASN B 1 389 ? 33.379 44.986 5.078 1.00 14.34 389 ASN B N 1
ATOM 6604 C CA . ASN B 1 389 ? 32.067 45.633 5.270 1.00 16.32 389 ASN B CA 1
ATOM 6605 C C . ASN B 1 389 ? 31.225 45.738 4.002 1.00 16.97 389 ASN B C 1
ATOM 6606 O O . ASN B 1 389 ? 30.139 46.322 4.019 1.00 17.09 389 ASN B O 1
ATOM 6611 N N . SER B 1 390 ? 31.727 45.178 2.910 1.00 16.78 390 SER B N 1
ATOM 6612 C CA . SER B 1 390 ? 31.128 45.409 1.596 1.00 17.24 390 SER B CA 1
ATOM 6613 C C . SER B 1 390 ? 29.916 44.529 1.242 1.00 17.97 390 SER B C 1
ATOM 6614 O O . SER B 1 390 ? 29.369 44.640 0.129 1.00 18.93 390 SER B O 1
ATOM 6617 N N . THR B 1 391 ? 29.496 43.658 2.163 1.00 17.11 391 THR B N 1
ATOM 6618 C CA . THR B 1 391 ? 28.373 42.757 1.893 1.00 16.58 391 THR B CA 1
ATOM 6619 C C . THR B 1 391 ? 27.092 43.299 2.505 1.00 16.45 391 THR B C 1
ATOM 6620 O O . THR B 1 391 ? 27.115 44.254 3.277 1.00 15.91 391 THR B O 1
ATOM 6624 N N . GLU B 1 392 ? 25.978 42.665 2.155 1.00 17.77 392 GLU B N 1
ATOM 6625 C CA . GLU B 1 392 ? 24.683 42.996 2.705 1.00 19.92 392 GLU B CA 1
ATOM 6626 C C . GLU B 1 392 ? 24.499 42.395 4.099 1.00 17.80 392 GLU B C 1
ATOM 6627 O O . GLU B 1 392 ? 23.503 42.666 4.763 1.00 17.15 392 GLU B O 1
ATOM 6633 N N . TYR B 1 393 ? 25.461 41.583 4.530 1.00 17.03 393 TYR B N 1
ATOM 6634 C CA . TYR B 1 393 ? 25.362 40.835 5.789 1.00 17.65 393 TYR B CA 1
ATOM 6635 C C . TYR B 1 393 ? 26.218 41.470 6.880 1.00 15.62 393 TYR B C 1
ATOM 6636 O O . TYR B 1 393 ? 26.995 42.393 6.625 1.00 14.79 393 TYR B O 1
ATOM 6645 N N . GLY B 1 394 ? 26.076 40.968 8.104 1.00 14.14 394 GLY B N 1
ATOM 6646 C CA . GLY B 1 394 ? 26.852 41.487 9.210 1.00 13.68 394 GLY B CA 1
ATOM 6647 C C . GLY B 1 394 ? 26.750 40.623 10.450 1.00 12.43 394 GLY B C 1
ATOM 6648 O O . GLY B 1 394 ? 26.410 41.117 11.532 1.00 12.07 394 GLY B O 1
ATOM 6649 N N . LEU B 1 395 ? 27.013 39.329 10.290 1.00 12.31 395 LEU B N 1
ATOM 6650 C CA . LEU B 1 395 ? 26.987 38.405 11.427 1.00 13.14 395 LEU B CA 1
ATOM 6651 C C . LEU B 1 395 ? 28.307 38.417 12.225 1.00 12.48 395 LEU B C 1
ATOM 6652 O O . LEU B 1 395 ? 28.431 39.183 13.179 1.00 12.16 395 LEU B O 1
ATOM 6657 N N . HIS B 1 396 ? 29.295 37.599 11.841 1.00 11.96 396 HIS B N 1
ATOM 6658 C CA . HIS B 1 396 ? 30.592 37.612 12.531 1.00 12.24 396 HIS B CA 1
ATOM 6659 C C . HIS B 1 396 ? 31.753 37.997 11.613 1.00 12.00 396 HIS B C 1
ATOM 6660 O O . HIS B 1 396 ? 31.722 37.739 10.414 1.00 12.56 396 HIS B O 1
ATOM 6667 N N . SER B 1 397 ? 32.780 38.600 12.208 1.00 11.50 397 SER B N 1
ATOM 6668 C CA . SER B 1 397 ? 34.028 38.878 11.529 1.00 10.84 397 SER B CA 1
ATOM 6669 C C . SER B 1 397 ? 35.157 38.495 12.479 1.00 10.94 397 SER B C 1
ATOM 6670 O O . SER B 1 397 ? 34.926 38.288 13.677 1.00 11.16 397 SER B O 1
ATOM 6673 N N . ALA B 1 398 ? 36.367 38.374 11.951 1.00 10.67 398 ALA B N 1
ATOM 6674 C CA . ALA B 1 398 ? 37.509 38.031 12.806 1.00 10.92 398 ALA B CA 1
ATOM 6675 C C . ALA B 1 398 ? 38.735 38.730 12.293 1.00 12.29 398 ALA B C 1
ATOM 6676 O O . ALA B 1 398 ? 38.828 39.026 11.089 1.00 13.01 398 ALA B O 1
ATOM 6678 N N . ILE B 1 399 ? 39.660 38.975 13.210 1.00 12.89 399 ILE B N 1
ATOM 6679 C CA . ILE B 1 399 ? 40.955 39.567 12.893 1.00 14.55 399 ILE B CA 1
ATOM 6680 C C . ILE B 1 399 ? 42.066 38.892 13.694 1.00 14.27 399 ILE B C 1
ATOM 6681 O O . ILE B 1 399 ? 41.941 38.680 14.906 1.00 14.09 399 ILE B O 1
ATOM 6686 N N . PHE B 1 400 ? 43.153 38.571 13.002 1.00 13.45 400 PHE B N 1
ATOM 6687 C CA . PHE B 1 400 ? 44.309 37.961 13.622 1.00 13.38 400 PHE B CA 1
ATOM 6688 C C . PHE B 1 400 ? 45.412 38.994 13.580 1.00 14.03 400 PHE B C 1
ATOM 6689 O O . PHE B 1 400 ? 45.823 39.428 12.498 1.00 13.33 400 PHE B O 1
ATOM 6697 N N . THR B 1 401 ? 45.883 39.391 14.764 1.00 14.60 401 THR B N 1
ATOM 6698 C CA . THR B 1 401 ? 46.930 40.398 14.909 1.00 15.19 401 THR B CA 1
ATOM 6699 C C . THR B 1 401 ? 47.407 40.371 16.352 1.00 15.68 401 THR B C 1
ATOM 6700 O O . THR B 1 401 ? 46.673 39.910 17.238 1.00 15.00 401 THR B O 1
ATOM 6704 N N . ASN B 1 402 ? 48.635 40.848 16.575 1.00 16.78 402 ASN B N 1
ATOM 6705 C CA A ASN B 1 402 ? 49.190 41.032 17.908 0.50 18.67 402 ASN B CA 1
ATOM 6706 C CA B ASN B 1 402 ? 49.139 41.026 17.940 0.50 18.62 402 ASN B CA 1
ATOM 6707 C C . ASN B 1 402 ? 49.248 42.505 18.309 1.00 16.60 402 ASN B C 1
ATOM 6708 O O . ASN B 1 402 ? 49.785 42.840 19.360 1.00 16.28 402 ASN B O 1
ATOM 6717 N N . ASP B 1 403 ? 48.696 43.382 17.463 1.00 14.93 403 ASP B N 1
ATOM 6718 C CA . ASP B 1 403 ? 48.787 44.841 17.629 1.00 14.60 403 ASP B CA 1
ATOM 6719 C C . ASP B 1 403 ? 47.547 45.395 18.353 1.00 14.44 403 ASP B C 1
ATOM 6720 O O . ASP B 1 403 ? 46.422 45.276 17.853 1.00 14.50 403 ASP B O 1
ATOM 6725 N N . ILE B 1 404 ? 47.748 45.983 19.534 1.00 16.01 404 ILE B N 1
ATOM 6726 C CA . ILE B 1 404 ? 46.636 46.537 20.324 1.00 18.29 404 ILE B CA 1
ATOM 6727 C C . ILE B 1 404 ? 45.805 47.525 19.512 1.00 18.89 404 ILE B C 1
ATOM 6728 O O . ILE B 1 404 ? 44.582 47.362 19.378 1.00 18.48 404 ILE B O 1
ATOM 6733 N N . ASN B 1 405 ? 46.477 48.525 18.949 1.00 19.41 405 ASN B N 1
ATOM 6734 C CA . ASN B 1 405 ? 45.800 49.628 18.278 1.00 20.41 405 ASN B CA 1
ATOM 6735 C C . ASN B 1 405 ? 45.011 49.157 17.059 1.00 18.58 405 ASN B C 1
ATOM 6736 O O . ASN B 1 405 ? 43.860 49.569 16.840 1.00 18.30 405 ASN B O 1
ATOM 6741 N N . LYS B 1 406 ? 45.626 48.277 16.278 1.00 17.62 406 LYS B N 1
ATOM 6742 C CA . LYS B 1 406 ? 44.949 47.747 15.100 1.00 18.40 406 LYS B CA 1
ATOM 6743 C C . LYS B 1 406 ? 43.749 46.891 15.487 1.00 16.88 406 LYS B C 1
ATOM 6744 O O . LYS B 1 406 ? 42.691 46.988 14.847 1.00 16.71 406 LYS B O 1
ATOM 6750 N N . SER B 1 407 ? 43.885 46.066 16.524 1.00 15.88 407 SER B N 1
ATOM 6751 C CA . SER B 1 407 ? 42.758 45.201 16.928 1.00 15.93 407 SER B CA 1
ATOM 6752 C C . SER B 1 407 ? 41.534 46.030 17.311 1.00 16.39 407 SER B C 1
ATOM 6753 O O . SER B 1 407 ? 40.401 45.690 16.947 1.00 16.07 407 SER B O 1
ATOM 6756 N N . LEU B 1 408 ? 41.772 47.129 18.026 1.00 18.08 408 LEU B N 1
ATOM 6757 C CA . LEU B 1 408 ? 40.686 47.994 18.484 1.00 20.45 408 LEU B CA 1
ATOM 6758 C C . LEU B 1 408 ? 40.062 48.773 17.344 1.00 19.31 408 LEU B C 1
ATOM 6759 O O . LEU B 1 408 ? 38.838 48.922 17.300 1.00 19.43 408 LEU B O 1
ATOM 6764 N N . LYS B 1 409 ? 40.899 49.262 16.430 1.00 18.73 409 LYS B N 1
ATOM 6765 C CA . LYS B 1 409 ? 40.431 49.966 15.233 1.00 19.43 409 LYS B CA 1
ATOM 6766 C C . LYS B 1 409 ? 39.515 49.054 14.425 1.00 17.10 409 LYS B C 1
ATOM 6767 O O . LYS B 1 409 ? 38.395 49.444 14.083 1.00 16.87 409 LYS B O 1
ATOM 6773 N N . PHE B 1 410 ? 39.981 47.838 14.142 1.00 15.45 410 PHE B N 1
ATOM 6774 C CA . PHE B 1 410 ? 39.174 46.872 13.388 1.00 15.39 410 PHE B CA 1
ATOM 6775 C C . PHE B 1 410 ? 37.910 46.500 14.152 1.00 13.80 410 PHE B C 1
ATOM 6776 O O . PHE B 1 410 ? 36.827 46.459 13.571 1.00 13.80 410 PHE B O 1
ATOM 6784 N N . ALA B 1 411 ? 38.045 46.234 15.457 1.00 13.56 411 ALA B N 1
ATOM 6785 C CA . ALA B 1 411 ? 36.883 45.840 16.274 1.00 13.96 411 ALA B CA 1
ATOM 6786 C C . ALA B 1 411 ? 35.781 46.887 16.247 1.00 14.34 411 ALA B C 1
ATOM 6787 O O . ALA B 1 411 ? 34.598 46.542 16.154 1.00 14.91 411 ALA B O 1
ATOM 6789 N N . GLU B 1 412 ? 36.165 48.158 16.300 1.00 14.95 412 GLU B N 1
ATOM 6790 C CA A GLU B 1 412 ? 35.166 49.215 16.309 0.50 16.49 412 GLU B CA 1
ATOM 6791 C CA B GLU B 1 412 ? 35.217 49.279 16.294 0.50 16.50 412 GLU B CA 1
ATOM 6792 C C . GLU B 1 412 ? 34.567 49.482 14.935 1.00 15.63 412 GLU B C 1
ATOM 6793 O O . GLU B 1 412 ? 33.383 49.800 14.840 1.00 15.47 412 GLU B O 1
ATOM 6804 N N . ASN B 1 413 ? 35.366 49.309 13.887 1.00 15.37 413 ASN B N 1
ATOM 6805 C CA . ASN B 1 413 ? 34.934 49.669 12.546 1.00 15.91 413 ASN B CA 1
ATOM 6806 C C . ASN B 1 413 ? 34.332 48.568 11.696 1.00 14.63 413 ASN B C 1
ATOM 6807 O O . ASN B 1 413 ? 33.725 48.859 10.663 1.00 15.00 413 ASN B O 1
ATOM 6812 N N . LEU B 1 414 ? 34.490 47.316 12.124 1.00 13.39 414 LEU B N 1
ATOM 6813 C CA . LEU B 1 414 ? 33.832 46.194 11.458 1.00 13.43 414 LEU B CA 1
ATOM 6814 C C . LEU B 1 414 ? 32.339 46.197 11.787 1.00 12.90 414 LEU B C 1
ATOM 6815 O O . LEU B 1 414 ? 31.950 46.163 12.965 1.00 13.03 414 LEU B O 1
ATOM 6820 N N . GLU B 1 415 ? 31.520 46.209 10.737 1.00 12.94 415 GLU B N 1
ATOM 6821 C CA . GLU B 1 415 ? 30.071 46.348 10.852 1.00 13.46 415 GLU B CA 1
ATOM 6822 C C . GLU B 1 415 ? 29.424 44.970 11.028 1.00 11.97 415 GLU B C 1
ATOM 6823 O O . GLU B 1 415 ? 28.746 44.455 10.136 1.00 11.68 415 GLU B O 1
ATOM 6829 N N . PHE B 1 416 ? 29.641 44.385 12.208 1.00 11.54 416 PHE B N 1
ATOM 6830 C CA . PHE B 1 416 ? 29.222 43.011 12.493 1.00 11.56 416 PHE B CA 1
ATOM 6831 C C . PHE B 1 416 ? 28.637 42.890 13.890 1.00 10.92 416 PHE B C 1
ATOM 6832 O O . PHE B 1 416 ? 28.981 43.677 14.790 1.00 10.97 416 PHE B O 1
ATOM 6840 N N . GLY B 1 417 ? 27.770 41.895 14.078 1.00 10.91 417 GLY B N 1
ATOM 6841 C CA . GLY B 1 417 ? 27.259 41.556 15.413 1.00 11.16 417 GLY B CA 1
ATOM 6842 C C . GLY B 1 417 ? 28.304 40.982 16.361 1.00 12.03 417 GLY B C 1
ATOM 6843 O O . GLY B 1 417 ? 28.171 41.091 17.593 1.00 12.54 417 GLY B O 1
ATOM 6844 N N . GLY B 1 418 ? 29.318 40.335 15.792 1.00 11.56 418 GLY B N 1
ATOM 6845 C CA . GLY B 1 418 ? 30.425 39.801 16.573 1.00 11.20 418 GLY B CA 1
ATOM 6846 C C . GLY B 1 418 ? 31.753 40.042 15.880 1.00 11.25 418 GLY B C 1
ATOM 6847 O O . GLY B 1 418 ? 31.869 39.937 14.660 1.00 11.28 418 GLY B O 1
ATOM 6848 N N . VAL B 1 419 ? 32.758 40.382 16.675 1.00 10.62 419 VAL B N 1
ATOM 6849 C CA . VAL B 1 419 ? 34.125 40.510 16.178 1.00 10.92 419 VAL B CA 1
ATOM 6850 C C . VAL B 1 419 ? 35.025 39.650 17.044 1.00 11.42 419 VAL B C 1
ATOM 6851 O O . VAL B 1 419 ? 35.127 39.868 18.274 1.00 11.20 419 VAL B O 1
ATOM 6855 N N . VAL B 1 420 ? 35.702 38.696 16.408 1.00 11.68 420 VAL B N 1
ATOM 6856 C CA . VAL B 1 420 ? 36.573 37.769 17.137 1.00 11.73 420 VAL B CA 1
ATOM 6857 C C . VAL B 1 420 ? 38.033 38.144 16.853 1.00 12.74 420 VAL B C 1
ATOM 6858 O O . VAL B 1 420 ? 38.419 38.282 15.699 1.00 13.03 420 VAL B O 1
ATOM 6862 N N . ILE B 1 421 ? 38.827 38.312 17.907 1.00 13.05 421 ILE B N 1
ATOM 6863 C CA . ILE B 1 421 ? 40.237 38.659 17.764 1.00 14.31 421 ILE B CA 1
ATOM 6864 C C . ILE B 1 421 ? 41.072 37.425 18.110 1.00 13.12 421 ILE B C 1
ATOM 6865 O O . ILE B 1 421 ? 40.930 36.847 19.190 1.00 12.37 421 ILE B O 1
ATOM 6870 N N . ASN B 1 422 ? 41.887 37.001 17.147 1.00 12.69 422 ASN B N 1
ATOM 6871 C CA . ASN B 1 422 ? 42.770 35.835 17.275 1.00 12.98 422 ASN B CA 1
ATOM 6872 C C . ASN B 1 422 ? 42.087 34.462 17.404 1.00 12.79 422 ASN B C 1
ATOM 6873 O O . ASN B 1 422 ? 42.687 33.485 17.843 1.00 13.23 422 ASN B O 1
ATOM 6878 N N . ASP B 1 423 ? 40.838 34.391 16.954 1.00 12.57 423 ASP B N 1
ATOM 6879 C CA . ASP B 1 423 ? 40.173 33.116 16.652 1.00 13.36 423 ASP B CA 1
ATOM 6880 C C . ASP B 1 423 ? 39.275 33.420 15.454 1.00 12.70 423 ASP B C 1
ATOM 6881 O O . ASP B 1 423 ? 39.077 34.595 15.136 1.00 13.25 423 ASP B O 1
ATOM 6886 N N . SER B 1 424 ? 38.760 32.398 14.767 1.00 12.61 424 SER B N 1
ATOM 6887 C CA . SER B 1 424 ? 37.975 32.639 13.541 1.00 12.85 424 SER B CA 1
ATOM 6888 C C . SER B 1 424 ? 36.572 33.135 13.883 1.00 12.50 424 SER B C 1
ATOM 6889 O O . SER B 1 424 ? 36.169 33.146 15.047 1.00 12.38 424 SER B O 1
ATOM 6892 N N . SER B 1 425 ? 35.825 33.507 12.844 1.00 11.82 425 SER B N 1
ATOM 6893 C CA . SER B 1 425 ? 34.433 33.933 12.990 1.00 12.02 425 SER B CA 1
ATOM 6894 C C . SER B 1 425 ? 33.544 32.864 13.618 1.00 11.52 425 SER B C 1
ATOM 6895 O O . SER B 1 425 ? 32.482 33.189 14.168 1.00 10.90 425 SER B O 1
ATOM 6898 N N . LEU B 1 426 ? 33.967 31.600 13.538 1.00 12.38 426 LEU B N 1
ATOM 6899 C CA . LEU B 1 426 ? 33.158 30.467 14.056 1.00 14.79 426 LEU B CA 1
ATOM 6900 C C . LEU B 1 426 ? 32.940 30.459 15.582 1.00 15.84 426 LEU B C 1
ATOM 6901 O O . LEU B 1 426 ? 32.063 29.737 16.100 1.00 17.06 426 LEU B O 1
ATOM 6906 N N . PHE B 1 427 ? 33.670 31.293 16.305 1.00 16.04 427 PHE B N 1
ATOM 6907 C CA . PHE B 1 427 ? 33.554 31.289 17.755 1.00 15.87 427 PHE B CA 1
ATOM 6908 C C . PHE B 1 427 ? 32.177 31.752 18.273 1.00 14.73 427 PHE B C 1
ATOM 6909 O O . PHE B 1 427 ? 31.680 32.800 17.889 1.00 14.83 427 PHE B O 1
ATOM 6917 N N . ARG B 1 428 ? 31.565 30.943 19.128 1.00 14.23 428 ARG B N 1
ATOM 6918 C CA . ARG B 1 428 ? 30.403 31.381 19.900 1.00 14.69 428 ARG B CA 1
ATOM 6919 C C . ARG B 1 428 ? 30.415 30.713 21.268 1.00 14.62 428 ARG B C 1
ATOM 6920 O O . ARG B 1 428 ? 30.322 29.490 21.359 1.00 15.50 428 ARG B O 1
ATOM 6928 N N . GLN B 1 429 ? 30.543 31.504 22.328 1.00 13.82 429 GLN B N 1
ATOM 6929 C CA . GLN B 1 429 ? 30.407 30.957 23.681 1.00 13.25 429 GLN B CA 1
ATOM 6930 C C . GLN B 1 429 ? 28.919 30.990 23.950 1.00 12.82 429 GLN B C 1
ATOM 6931 O O . GLN B 1 429 ? 28.285 32.034 23.762 1.00 13.01 429 GLN B O 1
ATOM 6937 N N . ASP B 1 430 ? 28.333 29.862 24.360 1.00 13.12 430 ASP B N 1
ATOM 6938 C CA . ASP B 1 430 ? 26.855 29.799 24.376 1.00 14.33 430 ASP B CA 1
ATOM 6939 C C . ASP B 1 430 ? 26.204 30.852 25.279 1.00 12.26 430 ASP B C 1
ATOM 6940 O O . ASP B 1 430 ? 25.072 31.267 25.020 1.00 12.48 430 ASP B O 1
ATOM 6945 N N . ASN B 1 431 ? 26.900 31.289 26.325 1.00 11.80 431 ASN B N 1
ATOM 6946 C CA . ASN B 1 431 ? 26.328 32.305 27.244 1.00 11.81 431 ASN B CA 1
ATOM 6947 C C . ASN B 1 431 ? 26.531 33.777 26.842 1.00 10.95 431 ASN B C 1
ATOM 6948 O O . ASN B 1 431 ? 26.164 34.685 27.600 1.00 10.76 431 ASN B O 1
ATOM 6953 N N . MET B 1 432 ? 27.084 34.012 25.644 1.00 10.77 432 MET B N 1
ATOM 6954 C CA . MET B 1 432 ? 27.309 35.389 25.172 1.00 9.84 432 MET B CA 1
ATOM 6955 C C . MET B 1 432 ? 26.112 35.868 24.341 1.00 10.59 432 MET B C 1
ATOM 6956 O O . MET B 1 432 ? 25.432 35.036 23.752 1.00 11.54 432 MET B O 1
ATOM 6961 N N . PRO B 1 433 ? 25.849 37.194 24.302 1.00 10.87 433 PRO B N 1
ATOM 6962 C CA . PRO B 1 433 ? 24.767 37.620 23.390 1.00 10.99 433 PRO B CA 1
ATOM 6963 C C . PRO B 1 433 ? 25.229 37.377 21.967 1.00 11.39 433 PRO B C 1
ATOM 6964 O O . PRO B 1 433 ? 26.372 37.685 21.630 1.00 12.60 433 PRO B O 1
ATOM 6968 N N . PHE B 1 434 ? 24.366 36.782 21.151 1.00 11.49 434 PHE B N 1
ATOM 6969 C CA . PHE B 1 434 ? 24.787 36.317 19.836 1.00 11.80 434 PHE B CA 1
ATOM 6970 C C . PHE B 1 434 ? 23.802 36.733 18.754 1.00 11.16 434 PHE B C 1
ATOM 6971 O O . PHE B 1 434 ? 22.606 36.491 18.868 1.00 11.89 434 PHE B O 1
ATOM 6979 N N . GLY B 1 435 ? 24.310 37.352 17.697 1.00 11.08 435 GLY B N 1
ATOM 6980 C CA . GLY B 1 435 ? 23.432 37.705 16.590 1.00 11.01 435 GLY B CA 1
ATOM 6981 C C . GLY B 1 435 ? 24.048 38.675 15.613 1.00 10.93 435 GLY B C 1
ATOM 6982 O O . GLY B 1 435 ? 25.214 39.030 15.751 1.00 11.12 435 GLY B O 1
ATOM 6983 N N . GLY B 1 436 ? 23.262 39.090 14.620 1.00 11.20 436 GLY B N 1
ATOM 6984 C CA . GLY B 1 436 ? 23.792 39.853 13.473 1.00 11.24 436 GLY B CA 1
ATOM 6985 C C . GLY B 1 436 ? 23.160 41.221 13.262 1.00 11.63 436 GLY B C 1
ATOM 6986 O O . GLY B 1 436 ? 22.067 41.494 13.774 1.00 12.64 436 GLY B O 1
ATOM 6987 N N . VAL B 1 437 ? 23.866 42.076 12.523 1.00 12.38 437 VAL B N 1
ATOM 6988 C CA . VAL B 1 437 ? 23.333 43.357 12.058 1.00 12.78 437 VAL B CA 1
ATOM 6989 C C . VAL B 1 437 ? 23.151 43.286 10.546 1.00 13.12 437 VAL B C 1
ATOM 6990 O O . VAL B 1 437 ? 23.343 42.213 9.952 1.00 12.54 437 VAL B O 1
ATOM 6994 N N . LYS B 1 438 ? 22.767 44.398 9.924 1.00 14.36 438 LYS B N 1
ATOM 6995 C CA . LYS B 1 438 ? 22.454 44.403 8.493 1.00 16.47 438 LYS B CA 1
ATOM 6996 C C . LYS B 1 438 ? 21.430 43.300 8.190 1.00 14.33 438 LYS B C 1
ATOM 6997 O O . LYS B 1 438 ? 20.465 43.144 8.963 1.00 14.07 438 LYS B O 1
ATOM 7003 N N . LYS B 1 439 ? 21.618 42.537 7.111 1.00 14.23 439 LYS B N 1
ATOM 7004 C CA . LYS B 1 439 ? 20.669 41.483 6.765 1.00 15.48 439 LYS B CA 1
ATOM 7005 C C . LYS B 1 439 ? 20.884 40.181 7.525 1.00 13.22 439 LYS B C 1
ATOM 7006 O O . LYS B 1 439 ? 20.310 39.165 7.178 1.00 14.05 439 LYS B O 1
ATOM 7012 N N . SER B 1 440 ? 21.713 40.192 8.567 1.00 11.99 440 SER B N 1
ATOM 7013 C CA . SER B 1 440 ? 22.021 38.939 9.230 1.00 10.91 440 SER B CA 1
ATOM 7014 C C . SER B 1 440 ? 21.189 38.657 10.472 1.00 11.22 440 SER B C 1
ATOM 7015 O O . SER B 1 440 ? 21.345 37.590 11.088 1.00 12.28 440 SER B O 1
ATOM 7018 N N . GLY B 1 441 ? 20.367 39.606 10.895 1.00 11.51 441 GLY B N 1
ATOM 7019 C CA . GLY B 1 441 ? 19.529 39.329 12.063 1.00 12.11 441 GLY B CA 1
ATOM 7020 C C . GLY B 1 441 ? 18.719 40.444 12.661 1.00 12.11 441 GLY B C 1
ATOM 7021 O O . GLY B 1 441 ? 18.823 41.618 12.268 1.00 11.67 441 GLY B O 1
ATOM 7022 N N . LEU B 1 442 ? 17.891 40.037 13.618 1.00 12.79 442 LEU B N 1
ATOM 7023 C CA . LEU B 1 442 ? 17.211 40.944 14.547 1.00 13.64 442 LEU B CA 1
ATOM 7024 C C . LEU B 1 442 ? 17.240 40.257 15.890 1.00 12.66 442 LEU B C 1
ATOM 7025 O O . LEU B 1 442 ? 16.946 39.061 15.975 1.00 12.18 442 LEU B O 1
ATOM 7030 N N . GLY B 1 443 ? 17.577 40.996 16.942 1.00 12.89 443 GLY B N 1
ATOM 7031 C CA . GLY B 1 443 ? 17.632 40.413 18.289 1.00 13.27 443 GLY B CA 1
ATOM 7032 C C . GLY B 1 443 ? 18.873 39.589 18.584 1.00 13.08 443 GLY B C 1
ATOM 7033 O O . GLY B 1 443 ? 19.710 39.339 17.707 1.00 13.21 443 GLY B O 1
ATOM 7034 N N . ARG B 1 444 ? 18.992 39.155 19.834 1.00 13.17 444 ARG B N 1
ATOM 7035 C CA . ARG B 1 444 ? 20.150 38.371 20.262 1.00 13.30 444 ARG B CA 1
ATOM 7036 C C . ARG B 1 444 ? 19.706 37.094 20.954 1.00 12.32 444 ARG B C 1
ATOM 7037 O O . ARG B 1 444 ? 18.723 37.104 21.697 1.00 12.56 444 ARG B O 1
ATOM 7045 N N . GLU B 1 445 ? 20.415 35.997 20.678 1.00 12.12 445 GLU B N 1
ATOM 7046 C CA . GLU B 1 445 ? 20.233 34.741 21.385 1.00 12.27 445 GLU B CA 1
ATOM 7047 C C . GLU B 1 445 ? 21.364 34.495 22.402 1.00 11.37 445 GLU B C 1
ATOM 7048 O O . GLU B 1 445 ? 22.215 35.364 22.638 1.00 11.66 445 GLU B O 1
ATOM 7054 N N . GLY B 1 446 ? 21.363 33.321 23.019 1.00 10.39 446 GLY B N 1
ATOM 7055 C CA . GLY B 1 446 ? 22.005 33.190 24.337 1.00 9.48 446 GLY B CA 1
ATOM 7056 C C . GLY B 1 446 ? 20.822 33.264 25.293 1.00 8.91 446 GLY B C 1
ATOM 7057 O O . GLY B 1 446 ? 20.026 34.197 25.214 1.00 9.84 446 GLY B O 1
ATOM 7058 N N . VAL B 1 447 ? 20.708 32.279 26.184 1.00 8.79 447 VAL B N 1
ATOM 7059 C CA . VAL B 1 447 ? 19.511 32.086 27.032 1.00 9.52 447 VAL B CA 1
ATOM 7060 C C . VAL B 1 447 ? 19.001 33.368 27.682 1.00 8.79 447 VAL B C 1
ATOM 7061 O O . VAL B 1 447 ? 17.820 33.718 27.547 1.00 9.69 447 VAL B O 1
ATOM 7065 N N . LYS B 1 448 ? 19.892 34.107 28.337 1.00 9.34 448 LYS B N 1
ATOM 7066 C CA . LYS B 1 448 ? 19.483 35.296 29.081 1.00 10.98 448 LYS B CA 1
ATOM 7067 C C . LYS B 1 448 ? 18.876 36.348 28.144 1.00 10.29 448 LYS B C 1
ATOM 7068 O O . LYS B 1 448 ? 17.882 37.003 28.484 1.00 10.91 448 LYS B O 1
ATOM 7074 N N . TYR B 1 449 ? 19.467 36.457 26.956 1.00 9.68 449 TYR B N 1
ATOM 7075 C CA . TYR B 1 449 ? 19.066 37.451 25.969 1.00 9.37 449 TYR B CA 1
ATOM 7076 C C . TYR B 1 449 ? 17.779 37.045 25.276 1.00 8.78 449 TYR B C 1
ATOM 7077 O O . TYR B 1 449 ? 16.911 37.887 25.077 1.00 9.54 449 TYR B O 1
ATOM 7086 N N . ALA B 1 450 ? 17.648 35.754 24.952 1.00 8.94 450 ALA B N 1
ATOM 7087 C CA . ALA B 1 450 ? 16.410 35.253 24.344 1.00 9.30 450 ALA B CA 1
ATOM 7088 C C . ALA B 1 450 ? 15.234 35.401 25.316 1.00 8.69 450 ALA B C 1
ATOM 7089 O O . ALA B 1 450 ? 14.112 35.728 24.898 1.00 9.79 450 ALA B O 1
ATOM 7091 N N . MET B 1 451 ? 15.482 35.182 26.607 1.00 8.70 451 MET B N 1
ATOM 7092 C CA . MET B 1 451 ? 14.429 35.326 27.615 1.00 8.03 451 MET B CA 1
ATOM 7093 C C . MET B 1 451 ? 13.864 36.749 27.589 1.00 8.41 451 MET B C 1
ATOM 7094 O O . MET B 1 451 ? 12.637 36.951 27.637 1.00 8.53 451 MET B O 1
ATOM 7099 N N . GLU B 1 452 ? 14.758 37.729 27.466 1.00 9.81 452 GLU B N 1
ATOM 7100 C CA . GLU B 1 452 ? 14.318 39.110 27.356 1.00 11.22 452 GLU B CA 1
ATOM 7101 C C . GLU B 1 452 ? 13.464 39.381 26.105 1.00 11.30 452 GLU B C 1
ATOM 7102 O O . GLU B 1 452 ? 12.476 40.123 26.192 1.00 13.26 452 GLU B O 1
ATOM 7108 N N . GLU B 1 453 ? 13.839 38.789 24.969 1.00 11.75 453 GLU B N 1
ATOM 7109 C CA . GLU B 1 453 ? 13.085 38.913 23.701 1.00 13.00 453 GLU B CA 1
ATOM 7110 C C . GLU B 1 453 ? 11.731 38.220 23.826 1.00 11.97 453 GLU B C 1
ATOM 7111 O O . GLU B 1 453 ? 10.753 38.678 23.264 1.00 13.03 453 GLU B O 1
ATOM 7117 N N . MET B 1 454 ? 11.697 37.119 24.571 1.00 10.25 454 MET B N 1
ATOM 7118 C CA . MET B 1 454 ? 10.508 36.273 24.696 1.00 9.28 454 MET B CA 1
ATOM 7119 C C . MET B 1 454 ? 9.573 36.675 25.848 1.00 9.59 454 MET B C 1
ATOM 7120 O O . MET B 1 454 ? 8.635 35.956 26.189 1.00 10.23 454 MET B O 1
ATOM 7125 N N . SER B 1 455 ? 9.842 37.827 26.452 1.00 10.32 455 SER B N 1
ATOM 7126 C CA . SER B 1 455 ? 8.940 38.351 27.449 1.00 10.94 455 SER B CA 1
ATOM 7127 C C . SER B 1 455 ? 8.645 39.823 27.183 1.00 9.84 455 SER B C 1
ATOM 7128 O O . SER B 1 455 ? 9.342 40.474 26.383 1.00 10.74 455 SER B O 1
ATOM 7131 N N . ASN B 1 456 ? 7.571 40.314 27.795 1.00 8.65 456 ASN B N 1
ATOM 7132 C CA . ASN B 1 456 ? 7.217 41.730 27.748 1.00 8.55 456 ASN B CA 1
ATOM 7133 C C . ASN B 1 456 ? 7.393 42.323 29.129 1.00 9.25 456 ASN B C 1
ATOM 7134 O O . ASN B 1 456 ? 7.133 41.654 30.133 1.00 10.53 456 ASN B O 1
ATOM 7139 N N . ILE B 1 457 ? 7.816 43.583 29.179 1.00 9.40 457 ILE B N 1
ATOM 7140 C CA . ILE B 1 457 ? 7.920 44.290 30.455 1.00 9.54 457 ILE B CA 1
ATOM 7141 C C . ILE B 1 457 ? 6.539 44.777 30.902 1.00 9.69 457 ILE B C 1
ATOM 7142 O O . ILE B 1 457 ? 5.707 45.207 30.078 1.00 10.44 457 ILE B O 1
ATOM 7147 N N . LYS B 1 458 ? 6.286 44.675 32.204 1.00 9.49 458 LYS B N 1
ATOM 7148 C CA . LYS B 1 458 ? 5.142 45.316 32.834 1.00 10.10 458 LYS B CA 1
ATOM 7149 C C . LYS B 1 458 ? 5.729 46.223 33.889 1.00 9.91 458 LYS B C 1
ATOM 7150 O O . LYS B 1 458 ? 6.541 45.778 34.700 1.00 10.45 458 LYS B O 1
ATOM 7156 N N . THR B 1 459 ? 5.334 47.490 33.855 1.00 9.30 459 THR B N 1
ATOM 7157 C CA . THR B 1 459 ? 5.762 48.462 34.861 1.00 8.60 459 THR B CA 1
ATOM 7158 C C . THR B 1 459 ? 4.621 48.650 35.837 1.00 8.47 459 THR B C 1
ATOM 7159 O O . THR B 1 459 ? 3.487 48.954 35.437 1.00 9.16 459 THR B O 1
ATOM 7163 N N . ILE B 1 460 ? 4.894 48.437 37.123 1.00 8.95 460 ILE B N 1
ATOM 7164 C CA . ILE B 1 460 ? 3.865 48.499 38.162 1.00 9.60 460 ILE B CA 1
ATOM 7165 C C . ILE B 1 460 ? 4.223 49.684 39.047 1.00 8.35 460 ILE B C 1
ATOM 7166 O O . ILE B 1 460 ? 5.383 49.827 39.453 1.00 9.01 460 ILE B O 1
ATOM 7171 N N . ILE B 1 461 ? 3.249 50.542 39.312 1.00 8.37 461 ILE B N 1
ATOM 7172 C CA . ILE B 1 461 ? 3.494 51.768 40.099 1.00 9.00 461 ILE B CA 1
ATOM 7173 C C . ILE B 1 461 ? 2.556 51.741 41.285 1.00 9.86 461 ILE B C 1
ATOM 7174 O O . ILE B 1 461 ? 1.341 51.762 41.103 1.00 10.67 461 ILE B O 1
ATOM 7179 N N . ILE B 1 462 ? 3.105 51.711 42.498 1.00 11.20 462 ILE B N 1
ATOM 7180 C CA . ILE B 1 462 ? 2.272 51.777 43.703 1.00 12.48 462 ILE B CA 1
ATOM 7181 C C . ILE B 1 462 ? 2.388 53.187 44.268 1.00 12.80 462 ILE B C 1
ATOM 7182 O O . ILE B 1 462 ? 3.478 53.602 44.671 1.00 13.47 462 ILE B O 1
ATOM 7187 N N . SER B 1 463 ? 1.294 53.943 44.249 1.00 13.70 463 SER B N 1
ATOM 7188 C CA . SER B 1 463 ? 1.340 55.342 44.682 1.00 15.52 463 SER B CA 1
ATOM 7189 C C . SER B 1 463 ? 1.101 55.382 46.179 1.00 17.63 463 SER B C 1
ATOM 7190 O O . SER B 1 463 ? 0.096 54.855 46.644 1.00 17.62 463 SER B O 1
ATOM 7193 N N . LYS B 1 464 ? 2.016 56.010 46.917 1.00 20.25 464 LYS B N 1
ATOM 7194 C CA . LYS B 1 464 ? 1.922 56.102 48.385 1.00 21.58 464 LYS B CA 1
ATOM 7195 C C . LYS B 1 464 ? 1.221 57.386 48.812 1.00 24.44 464 LYS B C 1
ATOM 7196 O O . LYS B 1 464 ? 1.261 58.386 48.093 1.00 24.78 464 LYS B O 1
ATOM 7202 N N . ALA B 1 465 ? 0.591 57.358 49.988 1.00 27.28 465 ALA B N 1
ATOM 7203 C CA . ALA B 1 465 ? -0.184 58.504 50.495 1.00 28.81 465 ALA B CA 1
ATOM 7204 C C . ALA B 1 465 ? 0.686 59.560 51.177 1.00 29.59 465 ALA B C 1
ATOM 7205 O O . ALA B 1 465 ? 1.912 59.429 51.231 1.00 30.14 465 ALA B O 1
ATOM 7207 N N . ARG C 1 11 ? 36.375 82.090 65.572 1.00 26.28 11 ARG C N 1
ATOM 7208 C CA . ARG C 1 11 ? 37.727 82.111 66.209 1.00 25.66 11 ARG C CA 1
ATOM 7209 C C . ARG C 1 11 ? 38.835 82.077 65.157 1.00 25.15 11 ARG C C 1
ATOM 7210 O O . ARG C 1 11 ? 38.620 81.633 64.022 1.00 25.66 11 ARG C O 1
ATOM 7218 N N . GLU C 1 12 ? 40.022 82.530 65.550 1.00 23.62 12 GLU C N 1
ATOM 7219 C CA . GLU C 1 12 ? 41.207 82.481 64.699 1.00 22.06 12 GLU C CA 1
ATOM 7220 C C . GLU C 1 12 ? 42.345 81.724 65.404 1.00 20.38 12 GLU C C 1
ATOM 7221 O O . GLU C 1 12 ? 43.229 82.323 66.025 1.00 20.44 12 GLU C O 1
ATOM 7227 N N . ASP C 1 13 ? 42.299 80.394 65.308 1.00 19.39 13 ASP C N 1
ATOM 7228 C CA . ASP C 1 13 ? 43.217 79.505 66.039 1.00 18.90 13 ASP C CA 1
ATOM 7229 C C . ASP C 1 13 ? 44.459 79.058 65.275 1.00 18.73 13 ASP C C 1
ATOM 7230 O O . ASP C 1 13 ? 45.558 79.036 65.832 1.00 19.61 13 ASP C O 1
ATOM 7235 N N . MET C 1 14 ? 44.274 78.676 64.011 1.00 17.98 14 MET C N 1
ATOM 7236 C CA . MET C 1 14 ? 45.266 77.895 63.279 1.00 17.68 14 MET C CA 1
ATOM 7237 C C . MET C 1 14 ? 45.710 78.645 62.032 1.00 16.98 14 MET C C 1
ATOM 7238 O O . MET C 1 14 ? 44.872 79.114 61.258 1.00 17.07 14 MET C O 1
ATOM 7243 N N . ASP C 1 15 ? 47.026 78.768 61.845 1.00 16.67 15 ASP C N 1
ATOM 7244 C CA . ASP C 1 15 ? 47.581 79.417 60.656 1.00 17.13 15 ASP C CA 1
ATOM 7245 C C . ASP C 1 15 ? 47.320 78.570 59.417 1.00 16.70 15 ASP C C 1
ATOM 7246 O O . ASP C 1 15 ? 47.526 77.357 59.441 1.00 17.03 15 ASP C O 1
ATOM 7251 N N . VAL C 1 16 ? 46.870 79.224 58.349 1.00 16.57 16 VAL C N 1
ATOM 7252 C CA . VAL C 1 16 ? 46.775 78.605 57.018 1.00 16.66 16 VAL C CA 1
ATOM 7253 C C . VAL C 1 16 ? 47.860 79.269 56.179 1.00 16.64 16 VAL C C 1
ATOM 7254 O O . VAL C 1 16 ? 47.949 80.495 56.137 1.00 16.71 16 VAL C O 1
ATOM 7258 N N . ILE C 1 17 ? 48.683 78.450 55.528 1.00 17.16 17 ILE C N 1
ATOM 7259 C CA . ILE C 1 17 ? 49.906 78.906 54.868 1.00 17.38 17 ILE C CA 1
ATOM 7260 C C . ILE C 1 17 ? 49.807 78.782 53.353 1.00 16.89 17 ILE C C 1
ATOM 7261 O O . ILE C 1 17 ? 49.227 77.827 52.841 1.00 16.76 17 ILE C O 1
ATOM 7266 N N . ASN C 1 18 ? 50.360 79.771 52.655 1.00 16.20 18 ASN C N 1
ATOM 7267 C CA . ASN C 1 18 ? 50.599 79.701 51.216 1.00 16.13 18 ASN C CA 1
ATOM 7268 C C . ASN C 1 18 ? 51.931 78.982 51.044 1.00 16.47 18 ASN C C 1
ATOM 7269 O O . ASN C 1 18 ? 52.953 79.485 51.509 1.00 15.90 18 ASN C O 1
ATOM 7274 N N . PRO C 1 19 ? 51.930 77.776 50.433 1.00 17.31 19 PRO C N 1
ATOM 7275 C CA . PRO C 1 19 ? 53.153 76.965 50.357 1.00 17.87 19 PRO C CA 1
ATOM 7276 C C . PRO C 1 19 ? 54.235 77.533 49.432 1.00 18.40 19 PRO C C 1
ATOM 7277 O O . PRO C 1 19 ? 55.397 77.125 49.528 1.00 18.55 19 PRO C O 1
ATOM 7281 N N . TYR C 1 20 ? 53.859 78.458 48.552 1.00 19.24 20 TYR C N 1
ATOM 7282 C CA . TYR C 1 20 ? 54.830 79.113 47.679 1.00 20.26 20 TYR C CA 1
ATOM 7283 C C . TYR C 1 20 ? 55.564 80.272 48.377 1.00 21.00 20 TYR C C 1
ATOM 7284 O O . TYR C 1 20 ? 56.798 80.296 48.432 1.00 21.20 20 TYR C O 1
ATOM 7293 N N . SER C 1 21 ? 54.801 81.231 48.893 1.00 20.86 21 SER C N 1
ATOM 7294 C CA . SER C 1 21 ? 55.381 82.412 49.554 1.00 20.58 21 SER C CA 1
ATOM 7295 C C . SER C 1 21 ? 55.714 82.156 51.027 1.00 20.57 21 SER C C 1
ATOM 7296 O O . SER C 1 21 ? 56.567 82.836 51.614 1.00 20.41 21 SER C O 1
ATOM 7299 N N . LEU C 1 22 ? 55.026 81.179 51.614 1.00 21.31 22 LEU C N 1
ATOM 7300 C CA . LEU C 1 22 ? 55.147 80.824 53.034 1.00 22.24 22 LEU C CA 1
ATOM 7301 C C . LEU C 1 22 ? 54.475 81.819 53.981 1.00 22.34 22 LEU C C 1
ATOM 7302 O O . LEU C 1 22 ? 54.613 81.720 55.196 1.00 22.21 22 LEU C O 1
ATOM 7307 N N . GLU C 1 23 ? 53.721 82.753 53.410 1.00 22.79 23 GLU C N 1
ATOM 7308 C CA . GLU C 1 23 ? 52.925 83.686 54.191 1.00 23.99 23 GLU C CA 1
ATOM 7309 C C . GLU C 1 23 ? 51.708 83.005 54.811 1.00 22.09 23 GLU C C 1
ATOM 7310 O O . GLU C 1 23 ? 51.145 82.056 54.242 1.00 21.77 23 GLU C O 1
ATOM 7316 N N . VAL C 1 24 ? 51.319 83.496 55.985 1.00 21.36 24 VAL C N 1
ATOM 7317 C CA . VAL C 1 24 ? 50.051 83.122 56.594 1.00 21.15 24 VAL C CA 1
ATOM 7318 C C . VAL C 1 24 ? 48.952 83.844 55.821 1.00 21.45 24 VAL C C 1
ATOM 7319 O O . VAL C 1 24 ? 48.901 85.082 55.809 1.00 21.60 24 VAL C O 1
ATOM 7323 N N . ILE C 1 25 ? 48.103 83.066 55.150 1.00 21.65 25 ILE C N 1
ATOM 7324 C CA . ILE C 1 25 ? 46.997 83.600 54.355 1.00 21.93 25 ILE C CA 1
ATOM 7325 C C . ILE C 1 25 ? 45.897 84.090 55.290 1.00 22.23 25 ILE C C 1
ATOM 7326 O O . ILE C 1 25 ? 45.357 85.180 55.103 1.00 22.88 25 ILE C O 1
ATOM 7331 N N . LYS C 1 26 ? 45.582 83.282 56.301 1.00 21.92 26 LYS C N 1
ATOM 7332 C CA . LYS C 1 26 ? 44.633 83.660 57.349 1.00 21.91 26 LYS C CA 1
ATOM 7333 C C . LYS C 1 26 ? 44.640 82.639 58.487 1.00 19.84 26 LYS C C 1
ATOM 7334 O O . LYS C 1 26 ? 45.430 81.693 58.479 1.00 19.74 26 LYS C O 1
ATOM 7340 N N . LYS C 1 27 ? 43.769 82.857 59.469 1.00 19.08 27 LYS C N 1
ATOM 7341 C CA . LYS C 1 27 ? 43.655 81.983 60.630 1.00 18.67 27 LYS C CA 1
ATOM 7342 C C . LYS C 1 27 ? 42.227 81.467 60.771 1.00 18.41 27 LYS C C 1
ATOM 7343 O O . LYS C 1 27 ? 41.259 82.233 60.655 1.00 18.98 27 LYS C O 1
ATOM 7349 N N . ILE C 1 28 ? 42.100 80.164 61.009 1.00 18.62 28 ILE C N 1
ATOM 7350 C CA . ILE C 1 28 ? 40.795 79.512 61.051 1.00 19.62 28 ILE C CA 1
ATOM 7351 C C . ILE C 1 28 ? 40.573 78.804 62.394 1.00 18.16 28 ILE C C 1
ATOM 7352 O O . ILE C 1 28 ? 41.518 78.655 63.170 1.00 18.26 28 ILE C O 1
ATOM 7357 N N . PRO C 1 29 ? 39.323 78.386 62.684 1.00 16.46 29 PRO C N 1
ATOM 7358 C CA . PRO C 1 29 ? 39.089 77.699 63.954 1.00 15.40 29 PRO C CA 1
ATOM 7359 C C . PRO C 1 29 ? 39.763 76.325 64.038 1.00 15.02 29 PRO C C 1
ATOM 7360 O O . PRO C 1 29 ? 39.830 75.595 63.044 1.00 15.27 29 PRO C O 1
ATOM 7364 N N . ALA C 1 30 ? 40.270 75.985 65.219 1.00 14.97 30 ALA C N 1
ATOM 7365 C CA . ALA C 1 30 ? 40.752 74.630 65.468 1.00 15.00 30 ALA C CA 1
ATOM 7366 C C . ALA C 1 30 ? 39.943 74.053 66.611 1.00 15.35 30 ALA C C 1
ATOM 7367 O O . ALA C 1 30 ? 40.126 74.430 67.779 1.00 15.88 30 ALA C O 1
ATOM 7369 N N . LEU C 1 31 ? 39.016 73.163 66.267 1.00 15.06 31 LEU C N 1
ATOM 7370 C CA . LEU C 1 31 ? 38.043 72.666 67.229 1.00 15.13 31 LEU C CA 1
ATOM 7371 C C . LEU C 1 31 ? 38.697 71.722 68.227 1.00 14.47 31 LEU C C 1
ATOM 7372 O O . LEU C 1 31 ? 39.549 70.911 67.851 1.00 15.00 31 LEU C O 1
ATOM 7377 N N . SER C 1 32 ? 38.311 71.839 69.500 1.00 14.54 32 SER C N 1
ATOM 7378 C CA . SER C 1 32 ? 38.729 70.865 70.506 1.00 15.28 32 SER C CA 1
ATOM 7379 C C . SER C 1 32 ? 37.997 69.532 70.311 1.00 15.75 32 SER C C 1
ATOM 7380 O O . SER C 1 32 ? 37.015 69.454 69.557 1.00 15.93 32 SER C O 1
ATOM 7383 N N . ARG C 1 33 ? 38.477 68.482 70.976 1.00 16.09 33 ARG C N 1
ATOM 7384 C CA . ARG C 1 33 ? 37.804 67.189 70.908 1.00 16.78 33 ARG C CA 1
ATOM 7385 C C . ARG C 1 33 ? 36.372 67.298 71.453 1.00 17.14 33 ARG C C 1
ATOM 7386 O O . ARG C 1 33 ? 35.456 66.683 70.914 1.00 17.13 33 ARG C O 1
ATOM 7394 N N . GLU C 1 34 ? 36.170 68.105 72.495 1.00 17.84 34 GLU C N 1
ATOM 7395 C CA . GLU C 1 34 ? 34.823 68.291 73.040 1.00 18.92 34 GLU C CA 1
ATOM 7396 C C . GLU C 1 34 ? 33.889 69.014 72.062 1.00 17.64 34 GLU C C 1
ATOM 7397 O O . GLU C 1 34 ? 32.708 68.679 71.964 1.00 17.71 34 GLU C O 1
ATOM 7403 N N . GLU C 1 35 ? 34.421 69.993 71.335 1.00 17.07 35 GLU C N 1
ATOM 7404 C CA . GLU C 1 35 ? 33.655 70.674 70.287 1.00 16.91 35 GLU C CA 1
ATOM 7405 C C . GLU C 1 35 ? 33.309 69.720 69.132 1.00 15.75 35 GLU C C 1
ATOM 7406 O O . GLU C 1 35 ? 32.199 69.763 68.589 1.00 15.65 35 GLU C O 1
ATOM 7412 N N . ALA C 1 36 ? 34.257 68.857 68.768 1.00 15.28 36 ALA C N 1
ATOM 7413 C CA . ALA C 1 36 ? 34.012 67.835 67.750 1.00 15.21 36 ALA C CA 1
ATOM 7414 C C . ALA C 1 36 ? 32.888 66.884 68.183 1.00 15.65 36 ALA C C 1
ATOM 7415 O O . ALA C 1 36 ? 32.018 66.551 67.387 1.00 15.76 36 ALA C O 1
ATOM 7417 N N . LYS C 1 37 ? 32.908 66.471 69.451 1.00 16.54 37 LYS C N 1
ATOM 7418 C CA . LYS C 1 37 ? 31.848 65.641 70.029 1.00 17.89 37 LYS C CA 1
ATOM 7419 C C . LYS C 1 37 ? 30.487 66.328 70.003 1.00 18.02 37 LYS C C 1
ATOM 7420 O O . LYS C 1 37 ? 29.468 65.688 69.722 1.00 17.74 37 LYS C O 1
ATOM 7426 N N . GLU C 1 38 ? 30.479 67.620 70.335 1.00 18.78 38 GLU C N 1
ATOM 7427 C CA . GLU C 1 38 ? 29.273 68.443 70.274 1.00 20.37 38 GLU C CA 1
ATOM 7428 C C . GLU C 1 38 ? 28.707 68.482 68.857 1.00 18.29 38 GLU C C 1
ATOM 7429 O O . GLU C 1 38 ? 27.501 68.309 68.676 1.00 18.46 38 GLU C O 1
ATOM 7435 N N . ALA C 1 39 ? 29.568 68.690 67.857 1.00 16.70 39 ALA C N 1
ATOM 7436 C CA . ALA C 1 39 ? 29.112 68.719 66.467 1.00 15.54 39 ALA C CA 1
ATOM 7437 C C . ALA C 1 39 ? 28.523 67.382 66.051 1.00 15.33 39 ALA C C 1
ATOM 7438 O O . ALA C 1 39 ? 27.552 67.345 65.294 1.00 15.70 39 ALA C O 1
ATOM 7440 N N . ILE C 1 40 ? 29.104 66.286 66.540 1.00 15.32 40 ILE C N 1
ATOM 7441 C CA . ILE C 1 40 ? 28.614 64.952 66.176 1.00 15.32 40 ILE C CA 1
ATOM 7442 C C . ILE C 1 40 ? 27.231 64.732 66.806 1.00 15.28 40 ILE C C 1
ATOM 7443 O O . ILE C 1 40 ? 26.323 64.225 66.143 1.00 15.58 40 ILE C O 1
ATOM 7448 N N . ASP C 1 41 ? 27.063 65.165 68.056 1.00 16.31 41 ASP C N 1
ATOM 7449 C CA . ASP C 1 41 ? 25.764 65.088 68.746 1.00 18.09 41 ASP C CA 1
ATOM 7450 C C . ASP C 1 41 ? 24.670 65.826 67.996 1.00 18.01 41 ASP C C 1
ATOM 7451 O O . ASP C 1 41 ? 23.561 65.306 67.840 1.00 18.51 41 ASP C O 1
ATOM 7456 N N . THR C 1 42 ? 24.995 67.044 67.557 1.00 18.31 42 THR C N 1
ATOM 7457 C CA . THR C 1 42 ? 24.133 67.848 66.687 1.00 18.40 42 THR C CA 1
ATOM 7458 C C . THR C 1 42 ? 23.785 67.129 65.392 1.00 17.91 42 THR C C 1
ATOM 7459 O O . THR C 1 42 ? 22.612 67.078 65.007 1.00 19.39 42 THR C O 1
ATOM 7463 N N . ALA C 1 43 ? 24.793 66.565 64.728 1.00 16.53 43 ALA C N 1
ATOM 7464 C CA . ALA C 1 43 ? 24.591 65.829 63.488 1.00 15.33 43 ALA C CA 1
ATOM 7465 C C . ALA C 1 43 ? 23.577 64.692 63.673 1.00 14.14 43 ALA C C 1
ATOM 7466 O O . ALA C 1 43 ? 22.716 64.487 62.813 1.00 14.48 43 ALA C O 1
ATOM 7468 N N . GLU C 1 44 ? 23.666 63.995 64.815 1.00 12.92 44 GLU C N 1
ATOM 7469 C CA A GLU C 1 44 ? 22.799 62.849 65.129 0.50 12.86 44 GLU C CA 1
ATOM 7470 C CA B GLU C 1 44 ? 22.797 62.844 65.090 0.50 13.00 44 GLU C CA 1
ATOM 7471 C C . GLU C 1 44 ? 21.323 63.239 65.164 1.00 12.14 44 GLU C C 1
ATOM 7472 O O . GLU C 1 44 ? 20.455 62.455 64.787 1.00 12.45 44 GLU C O 1
ATOM 7483 N N . LYS C 1 45 ? 21.057 64.461 65.632 1.00 11.91 45 LYS C N 1
ATOM 7484 C CA . LYS C 1 45 ? 19.701 64.992 65.756 1.00 12.39 45 LYS C CA 1
ATOM 7485 C C . LYS C 1 45 ? 19.027 65.200 64.405 1.00 13.37 45 LYS C C 1
ATOM 7486 O O . LYS C 1 45 ? 17.805 65.232 64.333 1.00 14.17 45 LYS C O 1
ATOM 7492 N N . TYR C 1 46 ? 19.822 65.320 63.338 1.00 14.28 46 TYR C N 1
ATOM 7493 C CA . TYR C 1 46 ? 19.291 65.590 61.999 1.00 15.79 46 TYR C CA 1
ATOM 7494 C C . TYR C 1 46 ? 19.241 64.357 61.082 1.00 13.95 46 TYR C C 1
ATOM 7495 O O . TYR C 1 46 ? 18.879 64.472 59.907 1.00 14.17 46 TYR C O 1
ATOM 7504 N N . LYS C 1 47 ? 19.587 63.187 61.619 1.00 13.48 47 LYS C N 1
ATOM 7505 C CA . LYS C 1 47 ? 19.611 61.953 60.825 1.00 13.45 47 LYS C CA 1
ATOM 7506 C C . LYS C 1 47 ? 18.248 61.680 60.197 1.00 13.73 47 LYS C C 1
ATOM 7507 O O . LYS C 1 47 ? 18.170 61.332 59.008 1.00 13.85 47 LYS C O 1
ATOM 7513 N N . GLU C 1 48 ? 17.181 61.853 60.980 1.00 15.41 48 GLU C N 1
ATOM 7514 C CA . GLU C 1 48 ? 15.814 61.636 60.475 1.00 17.48 48 GLU C CA 1
ATOM 7515 C C . GLU C 1 48 ? 15.410 62.572 59.336 1.00 15.72 48 GLU C C 1
ATOM 7516 O O . GLU C 1 48 ? 14.831 62.127 58.342 1.00 15.72 48 GLU C O 1
ATOM 7522 N N . VAL C 1 49 ? 15.730 63.857 59.473 1.00 15.89 49 VAL C N 1
ATOM 7523 C CA . VAL C 1 49 ? 15.479 64.839 58.411 1.00 16.82 49 VAL C CA 1
ATOM 7524 C C . VAL C 1 49 ? 16.170 64.466 57.090 1.00 16.17 49 VAL C C 1
ATOM 7525 O O . VAL C 1 49 ? 15.538 64.497 56.026 1.00 16.63 49 VAL C O 1
ATOM 7529 N N . MET C 1 50 ? 17.461 64.129 57.158 1.00 15.44 50 MET C N 1
ATOM 7530 C CA . MET C 1 50 ? 18.221 63.715 55.971 1.00 15.23 50 MET C CA 1
ATOM 7531 C C . MET C 1 50 ? 17.688 62.433 55.356 1.00 14.25 50 MET C C 1
ATOM 7532 O O . MET C 1 50 ? 17.649 62.306 54.140 1.00 14.96 50 MET C O 1
ATOM 7537 N N . LYS C 1 51 ? 17.327 61.469 56.200 1.00 14.24 51 LYS C N 1
ATOM 7538 C CA . LYS C 1 51 ? 16.879 60.144 55.748 1.00 14.53 51 LYS C CA 1
ATOM 7539 C C . LYS C 1 51 ? 15.575 60.243 54.948 1.00 14.68 51 LYS C C 1
ATOM 7540 O O . LYS C 1 51 ? 15.312 59.452 54.034 1.00 15.61 51 LYS C O 1
ATOM 7546 N N . ASN C 1 52 ? 14.781 61.242 55.290 1.00 15.09 52 ASN C N 1
ATOM 7547 C CA . ASN C 1 52 ? 13.458 61.393 54.729 1.00 16.08 52 ASN C CA 1
ATOM 7548 C C . ASN C 1 52 ? 13.385 62.443 53.650 1.00 15.54 52 ASN C C 1
ATOM 7549 O O . ASN C 1 52 ? 12.333 62.668 53.075 1.00 16.01 52 ASN C O 1
ATOM 7554 N N . LEU C 1 53 ? 14.521 63.049 53.340 1.00 14.83 53 LEU C N 1
ATOM 7555 C CA . LEU C 1 53 ? 14.562 64.094 52.338 1.00 15.19 53 LEU C CA 1
ATOM 7556 C C . LEU C 1 53 ? 14.188 63.483 50.985 1.00 14.22 53 LEU C C 1
ATOM 7557 O O . LEU C 1 53 ? 14.762 62.465 50.581 1.00 14.69 53 LEU C O 1
ATOM 7562 N N . PRO C 1 54 ? 13.206 64.084 50.286 1.00 14.20 54 PRO C N 1
ATOM 7563 C CA . PRO C 1 54 ? 12.810 63.504 49.001 1.00 14.02 54 PRO C CA 1
ATOM 7564 C C . PRO C 1 54 ? 13.946 63.524 47.976 1.00 13.44 54 PRO C C 1
ATOM 7565 O O . PRO C 1 54 ? 14.866 64.348 48.072 1.00 14.10 54 PRO C O 1
ATOM 7569 N N . ILE C 1 55 ? 13.876 62.604 47.020 1.00 13.83 55 ILE C N 1
ATOM 7570 C CA . ILE C 1 55 ? 14.736 62.603 45.845 1.00 15.26 55 ILE C CA 1
ATOM 7571 C C . ILE C 1 55 ? 14.851 63.964 45.158 1.00 14.04 55 ILE C C 1
ATOM 7572 O O . ILE C 1 55 ? 15.954 64.403 44.846 1.00 14.06 55 ILE C O 1
ATOM 7577 N N . THR C 1 56 ? 13.718 64.632 44.944 1.00 13.70 56 THR C N 1
ATOM 7578 C CA . THR C 1 56 ? 13.699 65.912 44.232 1.00 14.69 56 THR C CA 1
ATOM 7579 C C . THR C 1 56 ? 14.515 66.964 44.987 1.00 13.74 56 THR C C 1
ATOM 7580 O O . THR C 1 56 ? 15.265 67.736 44.375 1.00 13.39 56 THR C O 1
ATOM 7584 N N . LYS C 1 57 ? 14.373 66.963 46.315 1.00 14.54 57 LYS C N 1
ATOM 7585 C CA . LYS C 1 57 ? 15.128 67.870 47.178 1.00 16.49 57 LYS C CA 1
ATOM 7586 C C . LYS C 1 57 ? 16.631 67.581 47.149 1.00 13.64 57 LYS C C 1
ATOM 7587 O O . LYS C 1 57 ? 17.422 68.509 47.028 1.00 13.71 57 LYS C O 1
ATOM 7593 N N . ARG C 1 58 ? 17.026 66.311 47.251 1.00 11.89 58 ARG C N 1
ATOM 7594 C CA . ARG C 1 58 ? 18.460 65.966 47.141 1.00 12.15 58 ARG C CA 1
ATOM 7595 C C . ARG C 1 58 ? 19.007 66.355 45.771 1.00 11.21 58 ARG C C 1
ATOM 7596 O O . ARG C 1 58 ? 20.096 66.916 45.664 1.00 11.49 58 ARG C O 1
ATOM 7604 N N . TYR C 1 59 ? 18.229 66.083 44.724 1.00 11.45 59 TYR C N 1
ATOM 7605 C CA . TYR C 1 59 ? 18.604 66.480 43.366 1.00 12.24 59 TYR C CA 1
ATOM 7606 C C . TYR C 1 59 ? 18.819 67.993 43.299 1.00 12.01 59 TYR C C 1
ATOM 7607 O O . TYR C 1 59 ? 19.853 68.454 42.803 1.00 12.29 59 TYR C O 1
ATOM 7616 N N . ASN C 1 60 ? 17.848 68.758 43.800 1.00 12.25 60 ASN C N 1
ATOM 7617 C CA . ASN C 1 60 ? 17.923 70.216 43.755 1.00 13.13 60 ASN C CA 1
ATOM 7618 C C . ASN C 1 60 ? 19.138 70.771 44.495 1.00 12.10 60 ASN C C 1
ATOM 7619 O O . ASN C 1 60 ? 19.820 71.651 43.974 1.00 12.32 60 ASN C O 1
ATOM 7624 N N . ILE C 1 61 ? 19.408 70.220 45.680 1.00 11.54 61 ILE C N 1
ATOM 7625 C CA . ILE C 1 61 ? 20.561 70.617 46.501 1.00 12.24 61 ILE C CA 1
ATOM 7626 C C . ILE C 1 61 ? 21.864 70.366 45.761 1.00 11.37 61 ILE C C 1
ATOM 7627 O O . ILE C 1 61 ? 22.702 71.265 45.666 1.00 12.06 61 ILE C O 1
ATOM 7632 N N . LEU C 1 62 ? 22.019 69.155 45.217 1.00 11.16 62 LEU C N 1
ATOM 7633 C CA . LEU C 1 62 ? 23.230 68.773 44.498 1.00 11.43 62 LEU C CA 1
ATOM 7634 C C . LEU C 1 62 ? 23.432 69.628 43.249 1.00 11.49 62 LEU C C 1
ATOM 7635 O O . LEU C 1 62 ? 24.541 70.092 42.995 1.00 11.68 62 LEU C O 1
ATOM 7640 N N . MET C 1 63 ? 22.355 69.867 42.499 1.00 12.04 63 MET C N 1
ATOM 7641 C CA . MET C 1 63 ? 22.433 70.701 41.295 1.00 13.04 63 MET C CA 1
ATOM 7642 C C . MET C 1 63 ? 22.786 72.154 41.631 1.00 12.35 63 MET C C 1
ATOM 7643 O O . MET C 1 63 ? 23.508 72.808 40.875 1.00 12.49 63 MET C O 1
ATOM 7648 N N . ASN C 1 64 ? 22.281 72.655 42.755 1.00 12.89 64 ASN C N 1
ATOM 7649 C CA . ASN C 1 64 ? 22.537 74.044 43.158 1.00 14.44 64 ASN C CA 1
ATOM 7650 C C . ASN C 1 64 ? 23.962 74.215 43.651 1.00 14.21 64 ASN C C 1
ATOM 7651 O O . ASN C 1 64 ? 24.574 75.236 43.410 1.00 14.18 64 ASN C O 1
ATOM 7656 N N . ILE C 1 65 ? 24.479 73.203 44.335 1.00 13.41 65 ILE C N 1
ATOM 7657 C CA . ILE C 1 65 ? 25.892 73.170 44.706 1.00 12.85 65 ILE C CA 1
ATOM 7658 C C . ILE C 1 65 ? 26.780 73.265 43.456 1.00 12.26 65 ILE C C 1
ATOM 7659 O O . ILE C 1 65 ? 27.713 74.068 43.422 1.00 12.34 65 ILE C O 1
ATOM 7664 N N . ALA C 1 66 ? 26.477 72.465 42.430 1.00 12.60 66 ALA C N 1
ATOM 7665 C CA . ALA C 1 66 ? 27.239 72.504 41.181 1.00 12.76 66 ALA C CA 1
ATOM 7666 C C . ALA C 1 66 ? 27.138 73.884 40.506 1.00 13.14 66 ALA C C 1
ATOM 7667 O O . ALA C 1 66 ? 28.129 74.394 39.969 1.00 13.44 66 ALA C O 1
ATOM 7669 N N . LYS C 1 67 ? 25.943 74.478 40.542 1.00 13.65 67 LYS C N 1
ATOM 7670 C CA . LYS C 1 67 ? 25.702 75.824 39.994 1.00 16.04 67 LYS C CA 1
ATOM 7671 C C . LYS C 1 67 ? 26.563 76.911 40.645 1.00 14.51 67 LYS C C 1
ATOM 7672 O O . LYS C 1 67 ? 27.137 77.754 39.948 1.00 14.40 67 LYS C O 1
ATOM 7678 N N . GLN C 1 68 ? 26.649 76.884 41.972 1.00 14.41 68 GLN C N 1
ATOM 7679 C CA . GLN C 1 68 ? 27.464 77.852 42.710 1.00 14.97 68 GLN C CA 1
ATOM 7680 C C . GLN C 1 68 ? 28.953 77.666 42.450 1.00 14.44 68 GLN C C 1
ATOM 7681 O O . GLN C 1 68 ? 29.681 78.651 42.309 1.00 14.32 68 GLN C O 1
ATOM 7687 N N . ILE C 1 69 ? 29.406 76.411 42.405 1.00 13.96 69 ILE C N 1
ATOM 7688 C CA . ILE C 1 69 ? 30.820 76.126 42.089 1.00 14.06 69 ILE C CA 1
ATOM 7689 C C . ILE C 1 69 ? 31.191 76.683 40.705 1.00 14.41 69 ILE C C 1
ATOM 7690 O O . ILE C 1 69 ? 32.230 77.344 40.556 1.00 14.67 69 ILE C O 1
ATOM 7695 N N . LYS C 1 70 ? 30.333 76.425 39.713 1.00 15.28 70 LYS C N 1
ATOM 7696 C CA . LYS C 1 70 ? 30.513 76.934 38.347 1.00 17.05 70 LYS C CA 1
ATOM 7697 C C . LYS C 1 70 ? 30.582 78.464 38.333 1.00 16.55 70 LYS C C 1
ATOM 7698 O O . LYS C 1 70 ? 31.417 79.062 37.627 1.00 16.43 70 LYS C O 1
ATOM 7704 N N . GLU C 1 71 ? 29.719 79.089 39.123 1.00 17.38 71 GLU C N 1
ATOM 7705 C CA . GLU C 1 71 ? 29.642 80.542 39.173 1.00 20.25 71 GLU C CA 1
ATOM 7706 C C . GLU C 1 71 ? 30.888 81.164 39.816 1.00 19.34 71 GLU C C 1
ATOM 7707 O O . GLU C 1 71 ? 31.318 82.254 39.422 1.00 19.30 71 GLU C O 1
ATOM 7713 N N . LYS C 1 72 ? 31.487 80.451 40.760 1.00 18.83 72 LYS C N 1
ATOM 7714 C CA . LYS C 1 72 ? 32.684 80.924 41.438 1.00 20.11 72 LYS C CA 1
ATOM 7715 C C . LYS C 1 72 ? 33.940 80.180 41.006 1.00 17.36 72 LYS C C 1
ATOM 7716 O O . LYS C 1 72 ? 34.907 80.118 41.757 1.00 16.62 72 LYS C O 1
ATOM 7722 N N . LYS C 1 73 ? 33.930 79.640 39.789 1.00 16.52 73 LYS C N 1
ATOM 7723 C CA . LYS C 1 73 ? 35.011 78.763 39.309 1.00 17.42 73 LYS C CA 1
ATOM 7724 C C . LYS C 1 73 ? 36.413 79.366 39.395 1.00 16.53 73 LYS C C 1
ATOM 7725 O O . LYS C 1 73 ? 37.327 78.733 39.927 1.00 15.88 73 LYS C O 1
ATOM 7731 N N . GLU C 1 74 ? 36.588 80.572 38.864 1.00 16.79 74 GLU C N 1
ATOM 7732 C CA . GLU C 1 74 ? 37.908 81.216 38.893 1.00 17.66 74 GLU C CA 1
ATOM 7733 C C . GLU C 1 74 ? 38.354 81.549 40.326 1.00 17.11 74 GLU C C 1
ATOM 7734 O O . GLU C 1 74 ? 39.522 81.365 40.667 1.00 17.24 74 GLU C O 1
ATOM 7740 N N . GLU C 1 75 ? 37.419 82.019 41.153 1.00 17.28 75 GLU C N 1
ATOM 7741 C CA . GLU C 1 75 ? 37.687 82.314 42.565 1.00 18.96 75 GLU C CA 1
ATOM 7742 C C . GLU C 1 75 ? 38.174 81.056 43.313 1.00 17.11 75 GLU C C 1
ATOM 7743 O O . GLU C 1 75 ? 39.160 81.101 44.049 1.00 16.92 75 GLU C O 1
ATOM 7749 N N . LEU C 1 76 ? 37.493 79.932 43.091 1.00 15.59 76 LEU C N 1
ATOM 7750 C CA . LEU C 1 76 ? 37.882 78.652 43.689 1.00 14.73 76 LEU C CA 1
ATOM 7751 C C . LEU C 1 76 ? 39.238 78.145 43.190 1.00 13.93 76 LEU C C 1
ATOM 7752 O O . LEU C 1 76 ? 40.057 77.673 43.982 1.00 13.91 76 LEU C O 1
ATOM 7757 N N . ALA C 1 77 ? 39.471 78.241 41.882 1.00 14.05 77 ALA C N 1
ATOM 7758 C CA . ALA C 1 77 ? 40.765 77.875 41.309 1.00 14.60 77 ALA C CA 1
ATOM 7759 C C . ALA C 1 77 ? 41.904 78.702 41.923 1.00 15.46 77 ALA C C 1
ATOM 7760 O O . ALA C 1 77 ? 42.937 78.148 42.283 1.00 15.33 77 ALA C O 1
ATOM 7762 N N . LYS C 1 78 ? 41.695 80.014 42.066 1.00 16.73 78 LYS C N 1
ATOM 7763 C CA . LYS C 1 78 ? 42.689 80.887 42.711 1.00 17.95 78 LYS C CA 1
ATOM 7764 C C . LYS C 1 78 ? 42.989 80.432 44.141 1.00 16.63 78 LYS C C 1
ATOM 7765 O O . LYS C 1 78 ? 44.141 80.412 44.544 1.00 16.15 78 LYS C O 1
ATOM 7771 N N . ILE C 1 79 ? 41.953 80.049 44.887 1.00 15.89 79 ILE C N 1
ATOM 7772 C CA . ILE C 1 79 ? 42.133 79.528 46.252 1.00 15.39 79 ILE C CA 1
ATOM 7773 C C . ILE C 1 79 ? 42.994 78.255 46.253 1.00 14.15 79 ILE C C 1
ATOM 7774 O O . ILE C 1 79 ? 43.897 78.111 47.080 1.00 13.76 79 ILE C O 1
ATOM 7779 N N . LEU C 1 80 ? 42.730 77.341 45.318 1.00 13.62 80 LEU C N 1
ATOM 7780 C CA . LEU C 1 80 ? 43.582 76.163 45.167 1.00 13.93 80 LEU C CA 1
ATOM 7781 C C . LEU C 1 80 ? 45.036 76.537 44.870 1.00 14.36 80 LEU C C 1
ATOM 7782 O O . LEU C 1 80 ? 45.952 75.930 45.415 1.00 14.66 80 LEU C O 1
ATOM 7787 N N . ALA C 1 81 ? 45.251 77.542 44.022 1.00 14.17 81 ALA C N 1
ATOM 7788 C CA . ALA C 1 81 ? 46.617 77.954 43.685 1.00 14.18 81 ALA C CA 1
ATOM 7789 C C . ALA C 1 81 ? 47.341 78.516 44.914 1.00 14.43 81 ALA C C 1
ATOM 7790 O O . ALA C 1 81 ? 48.468 78.120 45.211 1.00 14.73 81 ALA C O 1
ATOM 7792 N N . ILE C 1 82 ? 46.680 79.420 45.628 1.00 15.26 82 ILE C N 1
ATOM 7793 C CA . ILE C 1 82 ? 47.276 80.103 46.779 1.00 16.69 82 ILE C CA 1
ATOM 7794 C C . ILE C 1 82 ? 47.486 79.192 47.999 1.00 16.14 82 ILE C C 1
ATOM 7795 O O . ILE C 1 82 ? 48.542 79.235 48.639 1.00 15.88 82 ILE C O 1
ATOM 7800 N N . ASP C 1 83 ? 46.496 78.346 48.282 1.00 15.35 83 ASP C N 1
ATOM 7801 C CA . ASP C 1 83 ? 46.464 77.546 49.505 1.00 15.10 83 ASP C CA 1
ATOM 7802 C C . ASP C 1 83 ? 47.094 76.164 49.303 1.00 13.95 83 ASP C C 1
ATOM 7803 O O . ASP C 1 83 ? 47.894 75.721 50.124 1.00 13.98 83 ASP C O 1
ATOM 7808 N N . ALA C 1 84 ? 46.744 75.483 48.214 1.00 12.95 84 ALA C N 1
ATOM 7809 C CA . ALA C 1 84 ? 47.293 74.147 47.972 1.00 13.01 84 ALA C CA 1
ATOM 7810 C C . ALA C 1 84 ? 48.575 74.157 47.134 1.00 12.41 84 ALA C C 1
ATOM 7811 O O . ALA C 1 84 ? 49.213 73.123 46.973 1.00 13.28 84 ALA C O 1
ATOM 7813 N N . GLY C 1 85 ? 48.956 75.323 46.618 1.00 12.48 85 GLY C N 1
ATOM 7814 C CA . GLY C 1 85 ? 50.133 75.429 45.760 1.00 13.30 85 GLY C CA 1
ATOM 7815 C C . GLY C 1 85 ? 49.942 74.837 44.377 1.00 14.06 85 GLY C C 1
ATOM 7816 O O . GLY C 1 85 ? 50.910 74.488 43.705 1.00 14.39 85 GLY C O 1
ATOM 7817 N N . LYS C 1 86 ? 48.685 74.730 43.948 1.00 14.08 86 LYS C N 1
ATOM 7818 C CA . LYS C 1 86 ? 48.356 74.048 42.706 1.00 14.55 86 LYS C CA 1
ATOM 7819 C C . LYS C 1 86 ? 48.416 75.018 41.528 1.00 13.67 86 LYS C C 1
ATOM 7820 O O . LYS C 1 86 ? 47.755 76.052 41.563 1.00 12.98 86 LYS C O 1
ATOM 7826 N N . P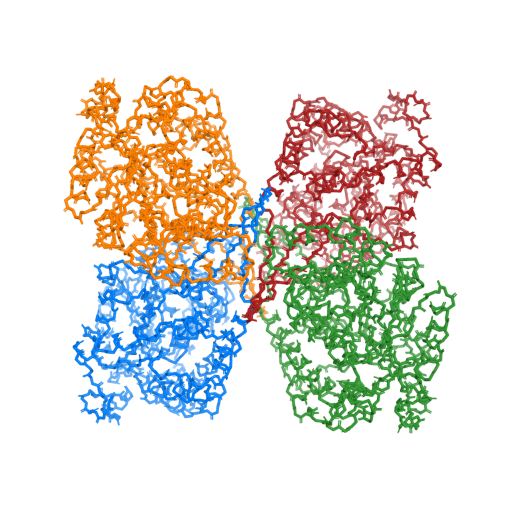RO C 1 87 ? 49.212 74.689 40.483 1.00 14.19 87 PRO C N 1
ATOM 7827 C CA . PRO C 1 87 ? 49.268 75.537 39.290 1.00 14.99 87 PRO C CA 1
ATOM 7828 C C . PRO C 1 87 ? 47.858 75.859 38.790 1.00 15.75 87 PRO C C 1
ATOM 7829 O O . PRO C 1 87 ? 46.996 74.970 38.711 1.00 16.02 87 PRO C O 1
ATOM 7833 N N . ILE C 1 88 ? 47.631 77.132 38.483 1.00 16.24 88 ILE C N 1
ATOM 7834 C CA . ILE C 1 88 ? 46.293 77.651 38.207 1.00 16.57 88 ILE C CA 1
ATOM 7835 C C . ILE C 1 88 ? 45.556 76.869 37.104 1.00 16.50 88 ILE C C 1
ATOM 7836 O O . ILE C 1 88 ? 44.348 76.632 37.214 1.00 16.21 88 ILE C O 1
ATOM 7841 N N . LYS C 1 89 ? 46.278 76.441 36.070 1.00 16.93 89 LYS C N 1
ATOM 7842 C CA . LYS C 1 89 ? 45.663 75.626 35.013 1.00 18.20 89 LYS C CA 1
ATOM 7843 C C . LYS C 1 89 ? 45.139 74.301 35.570 1.00 17.15 89 LYS C C 1
ATOM 7844 O O . LYS C 1 89 ? 44.054 73.861 35.200 1.00 17.44 89 LYS C O 1
ATOM 7850 N N . GLN C 1 90 ? 45.906 73.679 36.469 1.00 16.42 90 GLN C N 1
ATOM 7851 C CA . GLN C 1 90 ? 45.507 72.418 37.111 1.00 17.42 90 GLN C CA 1
ATOM 7852 C C . GLN C 1 90 ? 44.361 72.628 38.092 1.00 15.26 90 GLN C C 1
ATOM 7853 O O . GLN C 1 90 ? 43.456 71.790 38.202 1.00 14.75 90 GLN C O 1
ATOM 7859 N N . ALA C 1 91 ? 44.400 73.759 38.792 1.00 14.20 91 ALA C N 1
ATOM 7860 C CA . ALA C 1 91 ? 43.346 74.132 39.725 1.00 14.36 91 ALA C CA 1
ATOM 7861 C C . ALA C 1 91 ? 42.006 74.262 39.007 1.00 14.02 91 ALA C C 1
ATOM 7862 O O . ALA C 1 91 ? 40.985 73.793 39.520 1.00 14.15 91 ALA C O 1
ATOM 7864 N N . ARG C 1 92 ? 42.002 74.901 37.833 1.00 14.37 92 ARG C N 1
ATOM 7865 C CA . ARG C 1 92 ? 40.768 75.051 37.046 1.00 14.67 92 ARG C CA 1
ATOM 7866 C C . ARG C 1 92 ? 40.167 73.690 36.660 1.00 13.43 92 ARG C C 1
ATOM 7867 O O . ARG C 1 92 ? 38.948 73.505 36.737 1.00 13.06 92 ARG C O 1
ATOM 7875 N N . VAL C 1 93 ? 41.032 72.748 36.283 1.00 12.78 93 VAL C N 1
ATOM 7876 C CA . VAL C 1 93 ? 40.628 71.368 35.970 1.00 12.64 93 VAL C CA 1
ATOM 7877 C C . VAL C 1 93 ? 39.964 70.717 37.188 1.00 12.93 93 VAL C C 1
ATOM 7878 O O . VAL C 1 93 ? 38.884 70.110 37.046 1.00 13.16 93 VAL C O 1
ATOM 7882 N N . GLU C 1 94 ? 40.577 70.854 38.372 1.00 13.05 94 GLU C N 1
ATOM 7883 C CA . GLU C 1 94 ? 39.983 70.274 39.584 1.00 13.11 94 GLU C CA 1
ATOM 7884 C C . GLU C 1 94 ? 38.606 70.881 39.867 1.00 11.91 94 GLU C C 1
ATOM 7885 O O . GLU C 1 94 ? 37.673 70.163 40.211 1.00 12.60 94 GLU C O 1
ATOM 7891 N N . VAL C 1 95 ? 38.476 72.190 39.702 1.00 11.74 95 VAL C N 1
ATOM 7892 C CA . VAL C 1 95 ? 37.171 72.834 39.884 1.00 11.98 95 VAL C CA 1
ATOM 7893 C C . VAL C 1 95 ? 36.119 72.281 38.908 1.00 11.46 95 VAL C C 1
ATOM 7894 O O . VAL C 1 95 ? 35.034 71.900 39.325 1.00 11.54 95 VAL C O 1
ATOM 7898 N N . GLU C 1 96 ? 36.451 72.254 37.622 1.00 12.50 96 GLU C N 1
ATOM 7899 C CA . GLU C 1 96 ? 35.570 71.661 36.620 1.00 14.20 96 GLU C CA 1
ATOM 7900 C C . GLU C 1 96 ? 35.147 70.233 37.011 1.00 13.02 96 GLU C C 1
ATOM 7901 O O . GLU C 1 96 ? 33.961 69.905 36.936 1.00 13.24 96 GLU C O 1
ATOM 7907 N N . ARG C 1 97 ? 36.088 69.406 37.475 1.00 12.57 97 ARG C N 1
ATOM 7908 C CA . ARG C 1 97 ? 35.760 68.026 37.893 1.00 13.70 97 ARG C CA 1
ATOM 7909 C C . ARG C 1 97 ? 34.766 68.002 39.053 1.00 11.07 97 ARG C C 1
ATOM 7910 O O . ARG C 1 97 ? 33.858 67.164 39.076 1.00 11.83 97 ARG C O 1
ATOM 7918 N N . SER C 1 98 ? 34.922 68.927 40.001 1.00 10.01 98 SER C N 1
ATOM 7919 C CA . SER C 1 98 ? 34.054 68.973 41.182 1.00 10.64 98 SER C CA 1
ATOM 7920 C C . SER C 1 98 ? 32.620 69.313 40.768 1.00 10.55 98 SER C C 1
ATOM 7921 O O . SER C 1 98 ? 31.659 68.798 41.355 1.00 10.02 98 SER C O 1
ATOM 7924 N N . ILE C 1 99 ? 32.483 70.161 39.746 1.00 11.38 99 ILE C N 1
ATOM 7925 C CA . ILE C 1 99 ? 31.162 70.460 39.189 1.00 12.24 99 ILE C CA 1
ATOM 7926 C C . ILE C 1 99 ? 30.513 69.178 38.659 1.00 11.25 99 ILE C C 1
ATOM 7927 O O . ILE C 1 99 ? 29.352 68.902 38.971 1.00 10.78 99 ILE C O 1
ATOM 7932 N N . GLY C 1 100 ? 31.279 68.415 37.874 1.00 10.54 100 GLY C N 1
ATOM 7933 C CA . GLY C 1 100 ? 30.844 67.121 37.334 1.00 10.87 100 GLY C CA 1
ATOM 7934 C C . GLY C 1 100 ? 30.430 66.137 38.421 1.00 11.03 100 GLY C C 1
ATOM 7935 O O . GLY C 1 100 ? 29.412 65.449 38.294 1.00 12.03 100 GLY C O 1
ATOM 7936 N N . THR C 1 101 ? 31.182 66.115 39.521 1.00 11.30 101 THR C N 1
ATOM 7937 C CA . THR C 1 101 ? 30.921 65.172 40.608 1.00 10.95 101 THR C CA 1
ATOM 7938 C C . THR C 1 101 ? 29.563 65.451 41.269 1.00 10.07 101 THR C C 1
ATOM 7939 O O . THR C 1 101 ? 28.768 64.536 41.470 1.00 10.12 101 THR C O 1
ATOM 7943 N N . PHE C 1 102 ? 29.278 66.721 41.567 1.00 10.08 102 PHE C N 1
ATOM 7944 C CA . PHE C 1 102 ? 27.983 67.046 42.159 1.00 10.70 102 PHE C CA 1
ATOM 7945 C C . PHE C 1 102 ? 26.853 66.780 41.179 1.00 10.16 102 PHE C C 1
ATOM 7946 O O . PHE C 1 102 ? 25.776 66.311 41.574 1.00 10.47 102 PHE C O 1
ATOM 7954 N N . LYS C 1 103 ? 27.100 67.050 39.904 1.00 10.76 103 LYS C N 1
ATOM 7955 C CA . LYS C 1 103 ? 26.046 66.841 38.906 1.00 12.11 103 LYS C CA 1
ATOM 7956 C C . LYS C 1 103 ? 25.730 65.360 38.742 1.00 10.84 103 LYS C C 1
ATOM 7957 O O . LYS C 1 103 ? 24.545 64.972 38.592 1.00 11.02 103 LYS C O 1
ATOM 7963 N N . LEU C 1 104 ? 26.772 64.533 38.790 1.00 9.77 104 LEU C N 1
ATOM 7964 C CA . LEU C 1 104 ? 26.597 63.102 38.600 1.00 10.06 104 LEU C CA 1
ATOM 7965 C C . LEU C 1 104 ? 25.850 62.470 39.772 1.00 9.96 104 LEU C C 1
ATOM 7966 O O . LEU C 1 104 ? 25.006 61.583 39.570 1.00 10.72 104 LEU C O 1
ATOM 7971 N N . ALA C 1 105 ? 26.156 62.918 40.997 1.00 9.50 105 ALA C N 1
ATOM 7972 C CA . ALA C 1 105 ? 25.385 62.507 42.157 1.00 9.60 105 ALA C CA 1
ATOM 7973 C C . ALA C 1 105 ? 23.908 62.896 42.038 1.00 9.69 105 ALA C C 1
ATOM 7974 O O . ALA C 1 105 ? 23.040 62.144 42.459 1.00 9.87 105 ALA C O 1
ATOM 7976 N N . ALA C 1 106 ? 23.623 64.078 41.482 1.00 9.89 106 ALA C N 1
ATOM 7977 C CA . ALA C 1 106 ? 22.243 64.498 41.257 1.00 10.50 106 ALA C CA 1
ATOM 7978 C C . ALA C 1 106 ? 21.543 63.519 40.316 1.00 11.06 106 ALA C C 1
ATOM 7979 O O . ALA C 1 106 ? 20.411 63.116 40.571 1.00 12.29 106 ALA C O 1
ATOM 7981 N N . PHE C 1 107 ? 22.212 63.142 39.231 1.00 11.52 107 PHE C N 1
ATOM 7982 C CA A PHE C 1 107 ? 21.721 62.117 38.281 0.50 12.51 107 PHE C CA 1
ATOM 7983 C CA B PHE C 1 107 ? 21.591 62.172 38.343 0.50 12.67 107 PHE C CA 1
ATOM 7984 C C . PHE C 1 107 ? 21.398 60.798 38.990 1.00 10.95 107 PHE C C 1
ATOM 7985 O O . PHE C 1 107 ? 20.336 60.181 38.791 1.00 10.60 107 PHE C O 1
ATOM 8000 N N . TYR C 1 108 ? 22.337 60.350 39.824 1.00 9.59 108 TYR C N 1
ATOM 8001 C CA . TYR C 1 108 ? 22.165 59.061 40.467 1.00 9.51 108 TYR C CA 1
ATOM 8002 C C . TYR C 1 108 ? 21.094 59.028 41.569 1.00 8.86 108 TYR C C 1
ATOM 8003 O O . TYR C 1 108 ? 20.529 57.961 41.833 1.00 8.78 108 TYR C O 1
ATOM 8012 N N . VAL C 1 109 ? 20.776 60.164 42.205 1.00 9.38 109 VAL C N 1
ATOM 8013 C CA A VAL C 1 109 ? 19.635 60.212 43.130 0.50 10.34 109 VAL C CA 1
ATOM 8014 C CA B VAL C 1 109 ? 19.646 60.147 43.140 0.50 10.51 109 VAL C CA 1
ATOM 8015 C C . VAL C 1 109 ? 18.373 59.749 42.394 1.00 10.72 109 VAL C C 1
ATOM 8016 O O . VAL C 1 109 ? 17.537 59.014 42.938 1.00 11.15 109 VAL C O 1
ATOM 8023 N N . LYS C 1 110 ? 18.251 60.204 41.158 1.00 11.51 110 LYS C N 1
ATOM 8024 C CA . LYS C 1 110 ? 17.074 59.886 40.346 1.00 13.18 110 LYS C CA 1
ATOM 8025 C C . LYS C 1 110 ? 17.172 58.514 39.681 1.00 12.11 110 LYS C C 1
ATOM 8026 O O . LYS C 1 110 ? 16.152 57.862 39.478 1.00 12.15 110 LYS C O 1
ATOM 8032 N N . GLU C 1 111 ? 18.385 58.085 39.335 1.00 11.29 111 GLU C N 1
ATOM 8033 C CA . GLU C 1 111 ? 18.562 56.909 38.480 1.00 12.31 111 GLU C CA 1
ATOM 8034 C C . GLU C 1 111 ? 19.037 55.620 39.135 1.00 12.81 111 GLU C C 1
ATOM 8035 O O . GLU C 1 111 ? 18.931 54.546 38.538 1.00 12.93 111 GLU C O 1
ATOM 8041 N N . HIS C 1 112 ? 19.583 55.707 40.336 1.00 13.29 112 HIS C N 1
ATOM 8042 C CA . HIS C 1 112 ? 20.135 54.520 40.943 1.00 14.84 112 HIS C CA 1
ATOM 8043 C C . HIS C 1 112 ? 19.045 53.437 41.015 1.00 12.48 112 HIS C C 1
ATOM 8044 O O . HIS C 1 112 ? 17.923 53.720 41.392 1.00 13.45 112 HIS C O 1
ATOM 8051 N N . ARG C 1 113 ? 19.391 52.217 40.633 1.00 12.16 113 ARG C N 1
ATOM 8052 C CA . ARG C 1 113 ? 18.427 51.128 40.512 1.00 13.20 113 ARG C CA 1
ATOM 8053 C C . ARG C 1 113 ? 18.514 50.159 41.684 1.00 12.20 113 ARG C C 1
ATOM 8054 O O . ARG C 1 113 ? 19.612 49.814 42.109 1.00 12.89 113 ARG C O 1
ATOM 8062 N N . ASP C 1 114 ? 17.362 49.735 42.202 1.00 11.51 114 ASP C N 1
ATOM 8063 C CA . ASP C 1 114 ? 17.298 48.592 43.111 1.00 13.07 114 ASP C CA 1
ATOM 8064 C C . ASP C 1 114 ? 16.824 47.379 42.319 1.00 10.55 114 ASP C C 1
ATOM 8065 O O . ASP C 1 114 ? 16.602 47.493 41.117 1.00 10.51 114 ASP C O 1
ATOM 8070 N N . GLU C 1 115 ? 16.686 46.220 42.954 1.00 9.68 115 GLU C N 1
ATOM 8071 C CA . GLU C 1 115 ? 16.419 45.000 42.196 1.00 10.24 115 GLU C CA 1
ATOM 8072 C C . GLU C 1 115 ? 15.244 44.217 42.761 1.00 10.04 115 GLU C C 1
ATOM 8073 O O . GLU C 1 115 ? 14.885 44.372 43.931 1.00 10.60 115 GLU C O 1
ATOM 8079 N N . VAL C 1 116 ? 14.652 43.381 41.908 1.00 10.22 116 VAL C N 1
ATOM 8080 C CA . VAL C 1 116 ? 13.611 42.430 42.287 1.00 10.57 116 VAL C CA 1
ATOM 8081 C C . VAL C 1 116 ? 14.174 41.034 42.041 1.00 10.83 116 VAL C C 1
ATOM 8082 O O . VAL C 1 116 ? 14.812 40.798 41.009 1.00 10.89 116 VAL C O 1
ATOM 8086 N N . ILE C 1 117 ? 13.963 40.130 42.990 1.00 12.12 117 ILE C N 1
ATOM 8087 C CA . ILE C 1 117 ? 14.455 38.761 42.901 1.00 13.42 117 ILE C CA 1
ATOM 8088 C C . ILE C 1 117 ? 13.266 37.801 42.743 1.00 13.52 117 ILE C C 1
ATOM 8089 O O . ILE C 1 117 ? 12.281 37.900 43.483 1.00 12.36 117 ILE C O 1
ATOM 8094 N N . PRO C 1 118 ? 13.343 36.881 41.762 1.00 14.21 118 PRO C N 1
ATOM 8095 C CA . PRO C 1 118 ? 12.202 36.006 41.497 1.00 14.41 118 PRO C CA 1
ATOM 8096 C C . PRO C 1 118 ? 11.856 35.133 42.690 1.00 14.14 118 PRO C C 1
ATOM 8097 O O . PRO C 1 118 ? 12.751 34.676 43.403 1.00 13.08 118 PRO C O 1
ATOM 8101 N N . SER C 1 119 ? 10.560 34.927 42.904 1.00 14.85 119 SER C N 1
ATOM 8102 C CA . SER C 1 119 ? 10.077 34.066 43.975 1.00 15.45 119 SER C CA 1
ATOM 8103 C C . SER C 1 119 ? 8.649 33.622 43.678 1.00 15.45 119 SER C C 1
ATOM 8104 O O . SER C 1 119 ? 7.826 34.420 43.216 1.00 16.04 119 SER C O 1
ATOM 8107 N N . ASP C 1 120 ? 8.351 32.352 43.922 1.00 15.33 120 ASP C N 1
ATOM 8108 C CA . ASP C 1 120 ? 6.966 31.882 43.813 1.00 16.45 120 ASP C CA 1
ATOM 8109 C C . ASP C 1 120 ? 6.126 32.453 44.952 1.00 17.56 120 ASP C C 1
ATOM 8110 O O . ASP C 1 120 ? 6.446 32.260 46.121 1.00 17.91 120 ASP C O 1
ATOM 8115 N N . ASP C 1 121 ? 5.086 33.199 44.599 1.00 19.42 121 ASP C N 1
ATOM 8116 C CA . ASP C 1 121 ? 4.150 33.756 45.583 1.00 21.21 121 ASP C CA 1
ATOM 8117 C C . ASP C 1 121 ? 4.770 34.766 46.551 1.00 19.68 121 ASP C C 1
ATOM 8118 O O . ASP C 1 121 ? 4.213 35.021 47.607 1.00 19.94 121 ASP C O 1
ATOM 8123 N N . ARG C 1 122 ? 5.918 35.333 46.200 1.00 17.69 122 ARG C N 1
ATOM 8124 C CA . ARG C 1 122 ? 6.470 36.437 46.976 1.00 16.28 122 ARG C CA 1
ATOM 8125 C C . ARG C 1 122 ? 7.041 37.496 46.050 1.00 13.93 122 ARG C C 1
ATOM 8126 O O . ARG C 1 122 ? 7.567 37.170 44.981 1.00 13.69 122 ARG C O 1
ATOM 8134 N N . LEU C 1 123 ? 6.898 38.761 46.440 1.00 12.57 123 LEU C N 1
ATOM 8135 C CA . LEU C 1 123 ? 7.641 39.841 45.795 1.00 12.57 123 LEU C CA 1
ATOM 8136 C C . LEU C 1 123 ? 8.834 40.192 46.692 1.00 11.37 123 LEU C C 1
ATOM 8137 O O . LEU C 1 123 ? 8.659 40.641 47.833 1.00 11.61 123 LEU C O 1
ATOM 8142 N N . ILE C 1 124 ? 10.042 39.959 46.183 1.00 10.18 124 ILE C N 1
ATOM 8143 C CA . ILE C 1 124 ? 11.262 40.245 46.949 1.00 9.68 124 ILE C CA 1
ATOM 8144 C C . ILE C 1 124 ? 11.992 41.377 46.241 1.00 9.19 124 ILE C C 1
ATOM 8145 O O . ILE C 1 124 ? 12.348 41.245 45.064 1.00 9.70 124 ILE C O 1
ATOM 8150 N N . PHE C 1 125 ? 12.205 42.492 46.936 1.00 9.77 125 PHE C N 1
ATOM 8151 C CA . PHE C 1 125 ? 12.922 43.589 46.314 1.00 10.94 125 PHE C CA 1
ATOM 8152 C C . PHE C 1 125 ? 13.846 44.262 47.311 1.00 10.31 125 PHE C C 1
ATOM 8153 O O . PHE C 1 125 ? 13.750 44.029 48.524 1.00 10.56 125 PHE C O 1
ATOM 8161 N N . THR C 1 126 ? 14.779 45.049 46.792 1.00 10.08 126 THR C N 1
ATOM 8162 C CA . THR C 1 126 ? 15.726 45.755 47.636 1.00 10.13 126 THR C CA 1
ATOM 8163 C C . THR C 1 126 ? 15.411 47.241 47.706 1.00 10.21 126 THR C C 1
ATOM 8164 O O . THR C 1 126 ? 14.743 47.801 46.834 1.00 9.92 126 THR C O 1
ATOM 8168 N N . ARG C 1 127 ? 15.933 47.872 48.748 1.00 10.35 127 ARG C N 1
ATOM 8169 C CA . ARG C 1 127 ? 15.809 49.296 48.978 1.00 11.39 127 ARG C CA 1
ATOM 8170 C C . ARG C 1 127 ? 17.114 49.732 49.622 1.00 12.04 127 ARG C C 1
ATOM 8171 O O . ARG C 1 127 ? 17.628 49.052 50.506 1.00 12.91 127 ARG C O 1
ATOM 8179 N N . ARG C 1 128 ? 17.684 50.845 49.183 1.00 12.66 128 ARG C N 1
ATOM 8180 C CA A ARG C 1 128 ? 18.875 51.355 49.843 0.50 13.94 128 ARG C CA 1
ATOM 8181 C CA B ARG C 1 128 ? 18.887 51.351 49.838 0.50 14.02 128 ARG C CA 1
ATOM 8182 C C . ARG C 1 128 ? 18.511 52.475 50.808 1.00 12.97 128 ARG C C 1
ATOM 8183 O O . ARG C 1 128 ? 17.647 53.282 50.515 1.00 13.23 128 ARG C O 1
ATOM 8198 N N . GLU C 1 129 ? 19.145 52.468 51.978 1.00 11.64 129 GLU C N 1
ATOM 8199 C CA . GLU C 1 129 ? 18.871 53.460 53.012 1.00 10.90 129 GLU C CA 1
ATOM 8200 C C . GLU C 1 129 ? 20.202 53.991 53.542 1.00 10.14 129 GLU C C 1
ATOM 8201 O O . GLU C 1 129 ? 21.192 53.289 53.481 1.00 9.86 129 GLU C O 1
ATOM 8207 N N . PRO C 1 130 ? 20.220 55.240 54.060 1.00 10.24 130 PRO C N 1
ATOM 8208 C CA . PRO C 1 130 ? 21.499 55.802 54.526 1.00 9.87 130 PRO C CA 1
ATOM 8209 C C . PRO C 1 130 ? 22.145 54.981 55.640 1.00 9.55 130 PRO C C 1
ATOM 8210 O O . PRO C 1 130 ? 21.457 54.418 56.496 1.00 9.64 130 PRO C O 1
ATOM 8214 N N . VAL C 1 131 ? 23.471 54.943 55.640 1.00 9.62 131 VAL C N 1
ATOM 8215 C CA . VAL C 1 131 ? 24.198 54.404 56.789 1.00 10.43 131 VAL C CA 1
ATOM 8216 C C . VAL C 1 131 ? 24.018 55.228 58.063 1.00 9.78 131 VAL C C 1
ATOM 8217 O O . VAL C 1 131 ? 24.090 54.687 59.155 1.00 10.54 131 VAL C O 1
ATOM 8221 N N . GLY C 1 132 ? 23.773 56.531 57.916 1.00 9.76 132 GLY C N 1
ATOM 8222 C CA . GLY C 1 132 ? 23.460 57.412 59.033 1.00 9.98 132 GLY C CA 1
ATOM 8223 C C . GLY C 1 132 ? 24.339 58.647 59.020 1.00 10.26 132 GLY C C 1
ATOM 8224 O O . GLY C 1 132 ? 24.133 59.566 58.218 1.00 11.27 132 GLY C O 1
ATOM 8225 N N . ILE C 1 133 ? 25.315 58.685 59.921 1.00 10.44 133 ILE C N 1
ATOM 8226 C CA . ILE C 1 133 ? 26.306 59.758 59.883 1.00 10.81 133 ILE C CA 1
ATOM 8227 C C . ILE C 1 133 ? 27.551 59.260 59.165 1.00 10.10 133 ILE C C 1
ATOM 8228 O O . ILE C 1 133 ? 28.163 58.256 59.585 1.00 10.55 133 ILE C O 1
ATOM 8233 N N . VAL C 1 134 ? 27.906 59.966 58.088 1.00 9.62 134 VAL C N 1
ATOM 8234 C CA . VAL C 1 134 ? 29.143 59.753 57.354 1.00 9.96 134 VAL C CA 1
ATOM 8235 C C . VAL C 1 134 ? 30.214 60.714 57.856 1.00 10.35 134 VAL C C 1
ATOM 8236 O O . VAL C 1 134 ? 30.016 61.941 57.865 1.00 10.58 134 VAL C O 1
ATOM 8240 N N . GLY C 1 135 ? 31.338 60.135 58.269 1.00 10.76 135 GLY C N 1
ATOM 8241 C CA . GLY C 1 135 ? 32.515 60.886 58.662 1.00 10.61 135 GLY C CA 1
ATOM 8242 C C . GLY C 1 135 ? 33.458 60.940 57.478 1.00 10.40 135 GLY C C 1
ATOM 8243 O O . GLY C 1 135 ? 34.021 59.912 57.065 1.00 11.48 135 GLY C O 1
ATOM 8244 N N . ALA C 1 136 ? 33.591 62.129 56.908 1.00 10.27 136 ALA C N 1
ATOM 8245 C CA . ALA C 1 136 ? 34.392 62.328 55.706 1.00 10.97 136 ALA C CA 1
ATOM 8246 C C . ALA C 1 136 ? 35.677 63.045 56.087 1.00 11.05 136 ALA C C 1
ATOM 8247 O O . ALA C 1 136 ? 35.637 64.090 56.717 1.00 11.29 136 ALA C O 1
ATOM 8249 N N . ILE C 1 137 ? 36.813 62.454 55.739 1.00 11.79 137 ILE C N 1
ATOM 8250 C CA . ILE C 1 137 ? 38.110 63.015 56.086 1.00 12.43 137 ILE C CA 1
ATOM 8251 C C . ILE C 1 137 ? 38.895 63.124 54.795 1.00 11.55 137 ILE C C 1
ATOM 8252 O O . ILE C 1 137 ? 39.200 62.106 54.148 1.00 12.29 137 ILE C O 1
ATOM 8257 N N . THR C 1 138 ? 39.156 64.372 54.396 1.00 11.14 138 THR C N 1
ATOM 8258 C CA . THR C 1 138 ? 39.623 64.672 53.043 1.00 11.99 138 THR C CA 1
ATOM 8259 C C . THR C 1 138 ? 41.046 65.210 53.045 1.00 12.48 138 THR C C 1
ATOM 8260 O O . THR C 1 138 ? 41.474 65.820 54.031 1.00 12.97 138 THR C O 1
ATOM 8264 N N . PRO C 1 139 ? 41.771 65.012 51.932 1.00 13.10 139 PRO C N 1
ATOM 8265 C CA . PRO C 1 139 ? 43.186 65.337 51.832 1.00 13.26 139 PRO C CA 1
ATOM 8266 C C . PRO C 1 139 ? 43.471 66.756 51.318 1.00 13.01 139 PRO C C 1
ATOM 8267 O O . PRO C 1 139 ? 42.564 67.450 50.855 1.00 13.05 139 PRO C O 1
ATOM 8271 N N . PHE C 1 140 ? 44.732 67.178 51.401 1.00 12.86 140 PHE C N 1
ATOM 8272 C CA . PHE C 1 140 ? 45.137 68.518 50.989 1.00 13.20 140 PHE C CA 1
ATOM 8273 C C . PHE C 1 140 ? 45.277 68.687 49.480 1.00 12.96 140 PHE C C 1
ATOM 8274 O O . PHE C 1 140 ? 45.247 69.811 48.984 1.00 12.99 140 PHE C O 1
ATOM 8282 N N . ASN C 1 141 ? 45.464 67.580 48.763 1.00 13.41 141 ASN C N 1
ATOM 8283 C CA . ASN C 1 141 ? 45.954 67.640 47.383 1.00 13.37 141 ASN C CA 1
ATOM 8284 C C . ASN C 1 141 ? 44.913 67.974 46.311 1.00 13.69 141 ASN C C 1
ATOM 8285 O O . ASN C 1 141 ? 45.208 68.744 45.394 1.00 14.10 141 ASN C O 1
ATOM 8290 N N . PHE C 1 142 ? 43.717 67.381 46.433 1.00 13.92 142 PHE C N 1
ATOM 8291 C CA . PHE C 1 142 ? 42.555 67.716 45.596 1.00 13.98 142 PHE C CA 1
ATOM 8292 C C . PHE C 1 142 ? 41.404 67.966 46.558 1.00 13.80 142 PHE C C 1
ATOM 8293 O O . PHE C 1 142 ? 40.448 67.194 46.619 1.00 13.35 142 PHE C O 1
ATOM 8301 N N . PRO C 1 143 ? 41.518 69.045 47.352 1.00 13.73 143 PRO C N 1
ATOM 8302 C CA . PRO C 1 143 ? 40.620 69.220 48.488 1.00 13.77 143 PRO C CA 1
ATOM 8303 C C . PRO C 1 143 ? 39.195 69.501 48.064 1.00 13.69 143 PRO C C 1
ATOM 8304 O O . PRO C 1 143 ? 38.267 69.235 48.827 1.00 14.44 143 PRO C O 1
ATOM 8308 N N . LEU C 1 144 ? 39.023 70.005 46.848 1.00 13.41 144 LEU C N 1
ATOM 8309 C CA . LEU C 1 144 ? 37.694 70.330 46.348 1.00 13.80 144 LEU C CA 1
ATOM 8310 C C . LEU C 1 144 ? 37.026 69.103 45.718 1.00 13.81 144 LEU C C 1
ATOM 8311 O O . LEU C 1 144 ? 35.936 68.708 46.150 1.00 13.96 144 LEU C O 1
ATOM 8316 N N . ASN C 1 145 ? 37.673 68.483 44.734 1.00 13.45 145 ASN C N 1
ATOM 8317 C CA . ASN C 1 145 ? 37.032 67.323 44.071 1.00 13.80 145 ASN C CA 1
ATOM 8318 C C . ASN C 1 145 ? 36.978 66.104 44.981 1.00 12.87 145 ASN C C 1
ATOM 8319 O O . ASN C 1 145 ? 36.012 65.330 44.930 1.00 12.81 145 ASN C O 1
ATOM 8324 N N . LEU C 1 146 ? 38.003 65.919 45.813 1.00 12.57 146 LEU C N 1
ATOM 8325 C CA . LEU C 1 146 ? 37.970 64.774 46.725 1.00 13.91 146 LEU C CA 1
ATOM 8326 C C . LEU C 1 146 ? 36.947 64.943 47.852 1.00 13.16 146 LEU C C 1
ATOM 8327 O O . LEU C 1 146 ? 36.393 63.959 48.342 1.00 13.82 146 LEU C O 1
ATOM 8332 N N . SER C 1 147 ? 36.691 66.191 48.254 1.00 12.32 147 SER C N 1
ATOM 8333 C CA . SER C 1 147 ? 35.555 66.464 49.131 1.00 12.07 147 SER C CA 1
ATOM 8334 C C . SER C 1 147 ? 34.241 66.201 48.399 1.00 11.17 147 SER C C 1
ATOM 8335 O O . SER C 1 147 ? 33.336 65.578 48.962 1.00 11.90 147 SER C O 1
ATOM 8338 N N . ALA C 1 148 ? 34.147 66.654 47.146 1.00 9.97 148 ALA C N 1
ATOM 8339 C CA . ALA C 1 148 ? 32.944 66.407 46.328 1.00 9.58 148 ALA C CA 1
ATOM 8340 C C . ALA C 1 148 ? 32.656 64.894 46.203 1.00 8.95 148 ALA C C 1
ATOM 8341 O O . ALA C 1 148 ? 31.494 64.465 46.281 1.00 9.80 148 ALA C O 1
ATOM 8343 N N . HIS C 1 149 ? 33.710 64.091 46.043 1.00 8.36 149 HIS C N 1
ATOM 8344 C CA . HIS C 1 149 ? 33.586 62.630 45.931 1.00 8.66 149 HIS C CA 1
ATOM 8345 C C . HIS C 1 149 ? 33.091 61.910 47.188 1.00 8.67 149 HIS C C 1
ATOM 8346 O O . HIS C 1 149 ? 32.741 60.744 47.108 1.00 9.36 149 HIS C O 1
ATOM 8353 N N . LYS C 1 150 ? 33.126 62.574 48.342 1.00 9.51 150 LYS C N 1
ATOM 8354 C CA . LYS C 1 150 ? 32.503 62.052 49.561 1.00 11.36 150 LYS C CA 1
ATOM 8355 C C . LYS C 1 150 ? 31.154 62.733 49.842 1.00 10.03 150 LYS C C 1
ATOM 8356 O O . LYS C 1 150 ? 30.171 62.067 50.172 1.00 10.57 150 LYS C O 1
ATOM 8362 N N . ILE C 1 151 ? 31.118 64.063 49.736 1.00 9.22 151 ILE C N 1
ATOM 8363 C CA . ILE C 1 151 ? 29.931 64.842 50.122 1.00 9.84 151 ILE C CA 1
ATOM 8364 C C . ILE C 1 151 ? 28.763 64.561 49.181 1.00 8.58 151 ILE C C 1
ATOM 8365 O O . ILE C 1 151 ? 27.644 64.349 49.642 1.00 9.12 151 ILE C O 1
ATOM 8370 N N . ALA C 1 152 ? 29.039 64.585 47.880 1.00 8.60 152 ALA C N 1
ATOM 8371 C CA . ALA C 1 152 ? 27.990 64.404 46.885 1.00 8.29 152 ALA C CA 1
ATOM 8372 C C . ALA C 1 152 ? 27.288 63.034 47.040 1.00 8.30 152 ALA C C 1
ATOM 8373 O O . ALA C 1 152 ? 26.063 63.005 47.191 1.00 8.86 152 ALA C O 1
ATOM 8375 N N . PRO C 1 153 ? 28.044 61.909 47.078 1.00 8.37 153 PRO C N 1
ATOM 8376 C CA . PRO C 1 153 ? 27.300 60.645 47.272 1.00 8.18 153 PRO C CA 1
ATOM 8377 C C . PRO C 1 153 ? 26.628 60.544 48.634 1.00 8.33 153 PRO C C 1
ATOM 8378 O O . PRO C 1 153 ? 25.595 59.878 48.750 1.00 7.97 153 PRO C O 1
ATOM 8382 N N . ALA C 1 154 ? 27.226 61.156 49.666 1.00 8.14 154 ALA C N 1
ATOM 8383 C CA . ALA C 1 154 ? 26.636 61.140 51.009 1.00 8.64 154 ALA C CA 1
ATOM 8384 C C . ALA C 1 154 ? 25.267 61.818 51.029 1.00 8.79 154 ALA C C 1
ATOM 8385 O O . ALA C 1 154 ? 24.304 61.255 51.554 1.00 9.74 154 ALA C O 1
ATOM 8387 N N . ILE C 1 155 ? 25.172 63.020 50.456 1.00 8.93 155 ILE C N 1
ATOM 8388 C CA . ILE C 1 155 ? 23.895 63.728 50.342 1.00 10.03 155 ILE C CA 1
ATOM 8389 C C . ILE C 1 155 ? 22.903 62.898 49.490 1.00 9.56 155 ILE C C 1
ATOM 8390 O O . ILE C 1 155 ? 21.726 62.742 49.850 1.00 9.17 155 ILE C O 1
ATOM 8395 N N . ALA C 1 156 ? 23.409 62.346 48.386 1.00 9.07 156 ALA C N 1
ATOM 8396 C CA . ALA C 1 156 ? 22.591 61.569 47.447 1.00 8.73 156 ALA C CA 1
ATOM 8397 C C . ALA C 1 156 ? 21.880 60.398 48.139 1.00 8.79 156 ALA C C 1
ATOM 8398 O O . ALA C 1 156 ? 20.759 60.025 47.761 1.00 10.26 156 ALA C O 1
ATOM 8400 N N . THR C 1 157 ? 22.529 59.844 49.160 1.00 8.97 157 THR C N 1
ATOM 8401 C CA . THR C 1 157 ? 22.049 58.651 49.858 1.00 9.16 157 THR C CA 1
ATOM 8402 C C . THR C 1 157 ? 21.401 58.948 51.218 1.00 8.93 157 THR C C 1
ATOM 8403 O O . THR C 1 157 ? 21.109 58.025 51.978 1.00 9.47 157 THR C O 1
ATOM 8407 N N . GLY C 1 158 ? 21.171 60.234 51.512 1.00 8.93 158 GLY C N 1
ATOM 8408 C CA . GLY C 1 158 ? 20.385 60.631 52.690 1.00 8.58 158 GLY C CA 1
ATOM 8409 C C . GLY C 1 158 ? 21.125 60.553 54.008 1.00 8.19 158 GLY C C 1
ATOM 8410 O O . GLY C 1 158 ? 20.507 60.390 55.067 1.00 8.19 158 GLY C O 1
ATOM 8411 N N . ASN C 1 159 ? 22.444 60.701 53.942 1.00 8.27 159 ASN C N 1
ATOM 8412 C CA . ASN C 1 159 ? 23.271 60.728 55.142 1.00 8.97 159 ASN C CA 1
ATOM 8413 C C . ASN C 1 159 ? 23.493 62.137 55.674 1.00 9.73 159 ASN C C 1
ATOM 8414 O O . ASN C 1 159 ? 23.576 63.106 54.915 1.00 10.60 159 ASN C O 1
ATOM 8419 N N . VAL C 1 160 ? 23.630 62.224 56.992 1.00 9.89 160 VAL C N 1
ATOM 8420 C CA . VAL C 1 160 ? 24.198 63.415 57.634 1.00 9.99 160 VAL C CA 1
ATOM 8421 C C . VAL C 1 160 ? 25.735 63.312 57.542 1.00 10.03 160 VAL C C 1
ATOM 8422 O O . VAL C 1 160 ? 26.286 62.200 57.535 1.00 10.97 160 VAL C O 1
ATOM 8426 N N . ILE C 1 161 ? 26.414 64.459 57.464 1.00 10.51 161 ILE C N 1
ATOM 8427 C CA . ILE C 1 161 ? 27.868 64.499 57.258 1.00 11.00 161 ILE C CA 1
ATOM 8428 C C . ILE C 1 161 ? 28.611 65.257 58.364 1.00 10.99 161 ILE C C 1
ATOM 8429 O O . ILE C 1 161 ? 28.215 66.356 58.743 1.00 10.78 161 ILE C O 1
ATOM 8434 N N . VAL C 1 162 ? 29.683 64.649 58.866 1.00 10.91 162 VAL C N 1
ATOM 8435 C CA . VAL C 1 162 ? 30.715 65.387 59.609 1.00 10.94 162 VAL C CA 1
ATOM 8436 C C . VAL C 1 162 ? 32.018 65.280 58.816 1.00 10.46 162 VAL C C 1
ATOM 8437 O O . VAL C 1 162 ? 32.497 64.186 58.510 1.00 11.55 162 VAL C O 1
ATOM 8441 N N . HIS C 1 163 ? 32.559 66.430 58.444 1.00 10.38 163 HIS C N 1
ATOM 8442 C CA . HIS C 1 163 ? 33.651 66.491 57.475 1.00 11.09 163 HIS C CA 1
ATOM 8443 C C . HIS C 1 163 ? 34.835 67.252 58.051 1.00 11.41 163 HIS C C 1
ATOM 8444 O O . HIS C 1 163 ? 34.711 68.434 58.414 1.00 11.35 163 HIS C O 1
ATOM 8451 N N . HIS C 1 164 ? 35.968 66.556 58.157 1.00 11.97 164 HIS C N 1
ATOM 8452 C CA . HIS C 1 164 ? 37.229 67.194 58.524 1.00 12.62 164 HIS C CA 1
ATOM 8453 C C . HIS C 1 164 ? 38.136 67.320 57.302 1.00 10.84 164 HIS C C 1
ATOM 8454 O O . HIS C 1 164 ? 38.590 66.296 56.754 1.00 11.54 164 HIS C O 1
ATOM 8461 N N . PRO C 1 165 ? 38.436 68.568 56.886 1.00 10.87 165 PRO C N 1
ATOM 8462 C CA . PRO C 1 165 ? 39.371 68.733 55.775 1.00 11.22 165 PRO C CA 1
ATOM 8463 C C . PRO C 1 165 ? 40.814 68.848 56.268 1.00 11.94 165 PRO C C 1
ATOM 8464 O O . PRO C 1 165 ? 41.059 69.215 57.429 1.00 12.54 165 PRO C O 1
ATOM 8468 N N . SER C 1 166 ? 41.762 68.540 55.391 1.00 12.60 166 SER C N 1
ATOM 8469 C CA . SER C 1 166 ? 43.171 68.716 55.728 1.00 13.27 166 SER C CA 1
ATOM 8470 C C . SER C 1 166 ? 43.472 70.168 56.105 1.00 13.46 166 SER C C 1
ATOM 8471 O O . SER C 1 166 ? 43.127 71.102 55.383 1.00 13.21 166 SER C O 1
ATOM 8474 N N . SER C 1 167 ? 44.145 70.349 57.239 1.00 13.68 167 SER C N 1
ATOM 8475 C CA . SER C 1 167 ? 44.584 71.682 57.658 1.00 14.46 167 SER C CA 1
ATOM 8476 C C . SER C 1 167 ? 45.628 72.308 56.731 1.00 14.57 167 SER C C 1
ATOM 8477 O O . SER C 1 167 ? 45.901 73.514 56.834 1.00 14.77 167 SER C O 1
ATOM 8480 N N . LYS C 1 168 ? 46.214 71.495 55.849 1.00 15.48 168 LYS C N 1
ATOM 8481 C CA . LYS C 1 168 ? 47.272 71.964 54.942 1.00 16.97 168 LYS C CA 1
ATOM 8482 C C . LYS C 1 168 ? 46.719 72.774 53.767 1.00 16.12 168 LYS C C 1
ATOM 8483 O O . LYS C 1 168 ? 47.457 73.555 53.166 1.00 16.78 168 LYS C O 1
ATOM 8489 N N . ALA C 1 169 ? 45.433 72.576 53.439 1.00 14.49 169 ALA C N 1
ATOM 8490 C CA . ALA C 1 169 ? 44.739 73.378 52.405 1.00 13.37 169 ALA C CA 1
ATOM 8491 C C . ALA C 1 169 ? 43.215 73.430 52.630 1.00 13.35 169 ALA C C 1
ATOM 8492 O O . ALA C 1 169 ? 42.431 72.984 51.783 1.00 13.88 169 ALA C O 1
ATOM 8494 N N . PRO C 1 170 ? 42.784 74.002 53.764 1.00 13.39 170 PRO C N 1
ATOM 8495 C CA . PRO C 1 170 ? 41.370 73.962 54.156 1.00 13.38 170 PRO C CA 1
ATOM 8496 C C . PRO C 1 170 ? 40.471 75.014 53.484 1.00 13.22 170 PRO C C 1
ATOM 8497 O O . PRO C 1 170 ? 39.239 74.888 53.522 1.00 12.74 170 PRO C O 1
ATOM 8501 N N . LEU C 1 171 ? 41.069 76.040 52.878 1.00 13.67 171 LEU C N 1
ATOM 8502 C CA . LEU C 1 171 ? 40.295 77.215 52.473 1.00 14.55 171 LEU C CA 1
ATOM 8503 C C . LEU C 1 171 ? 39.221 76.922 51.419 1.00 14.13 171 LEU C C 1
ATOM 8504 O O . LEU C 1 171 ? 38.103 77.453 51.519 1.00 13.93 171 LEU C O 1
ATOM 8509 N N . VAL C 1 172 ? 39.537 76.079 50.433 1.00 13.73 172 VAL C N 1
ATOM 8510 C CA . VAL C 1 172 ? 38.532 75.740 49.410 1.00 14.30 172 VAL C CA 1
ATOM 8511 C C . VAL C 1 172 ? 37.353 74.974 50.030 1.00 13.09 172 VAL C C 1
ATOM 8512 O O . VAL C 1 172 ? 36.210 75.131 49.587 1.00 13.12 172 VAL C O 1
ATOM 8516 N N . CYS C 1 173 ? 37.631 74.191 51.077 1.00 12.82 173 CYS C N 1
ATOM 8517 C CA . CYS C 1 173 ? 36.602 73.419 51.781 1.00 13.07 173 CYS C CA 1
ATOM 8518 C C . CYS C 1 173 ? 35.686 74.328 52.590 1.00 13.12 173 CYS C C 1
ATOM 8519 O O . CYS C 1 173 ? 34.486 74.074 52.711 1.00 12.93 173 CYS C O 1
ATOM 8522 N N . ILE C 1 174 ? 36.258 75.404 53.131 1.00 13.37 174 ILE C N 1
ATOM 8523 C CA . ILE C 1 174 ? 35.469 76.418 53.826 1.00 13.97 174 ILE C CA 1
ATOM 8524 C C . ILE C 1 174 ? 34.528 77.080 52.825 1.00 12.14 174 ILE C C 1
ATOM 8525 O O . ILE C 1 174 ? 33.357 77.285 53.126 1.00 12.55 174 ILE C O 1
ATOM 8530 N N . GLU C 1 175 ? 35.027 77.379 51.629 1.00 12.19 175 GLU C N 1
ATOM 8531 C CA . GLU C 1 175 ? 34.179 77.934 50.573 1.00 13.59 175 GLU C CA 1
ATOM 8532 C C . GLU C 1 175 ? 33.102 76.948 50.141 1.00 13.00 175 GLU C C 1
ATOM 8533 O O . GLU C 1 175 ? 31.951 77.334 49.952 1.00 12.80 175 GLU C O 1
ATOM 8539 N N . LEU C 1 176 ? 33.470 75.677 50.022 1.00 12.53 176 LEU C N 1
ATOM 8540 C CA . LEU C 1 176 ? 32.478 74.645 49.668 1.00 12.34 176 LEU C CA 1
ATOM 8541 C C . LEU C 1 176 ? 31.417 74.512 50.752 1.00 11.33 176 LEU C C 1
ATOM 8542 O O . LEU C 1 176 ? 30.243 74.351 50.450 1.00 11.71 176 LEU C O 1
ATOM 8547 N N . ALA C 1 177 ? 31.825 74.586 52.018 1.00 11.28 177 ALA C N 1
ATOM 8548 C CA . ALA C 1 177 ? 30.856 74.499 53.107 1.00 11.97 177 ALA C CA 1
ATOM 8549 C C . ALA C 1 177 ? 29.818 75.631 53.038 1.00 12.42 177 ALA C C 1
ATOM 8550 O O . ALA C 1 177 ? 28.624 75.387 53.216 1.00 12.77 177 ALA C O 1
ATOM 8552 N N . LYS C 1 178 ? 30.270 76.853 52.749 1.00 12.91 178 LYS C N 1
ATOM 8553 C CA . LYS C 1 178 ? 29.375 77.995 52.555 1.00 14.28 178 LYS C CA 1
ATOM 8554 C C . LYS C 1 178 ? 28.411 77.748 51.395 1.00 12.98 178 LYS C C 1
ATOM 8555 O O . LYS C 1 178 ? 27.210 78.011 51.511 1.00 12.89 178 LYS C O 1
ATOM 8561 N N . ILE C 1 179 ? 28.953 77.243 50.293 1.00 13.24 179 ILE C N 1
ATOM 8562 C CA . ILE C 1 179 ? 28.159 76.842 49.119 1.00 13.98 179 ILE C CA 1
ATOM 8563 C C . ILE C 1 179 ? 27.070 75.818 49.494 1.00 13.64 179 ILE C C 1
ATOM 8564 O O . ILE C 1 179 ? 25.902 75.961 49.097 1.00 13.56 179 ILE C O 1
ATOM 8569 N N . ILE C 1 180 ? 27.456 74.797 50.258 1.00 13.89 180 ILE C N 1
ATOM 8570 C CA . ILE C 1 180 ? 26.520 73.778 50.733 1.00 14.77 180 ILE C CA 1
ATOM 8571 C C . ILE C 1 180 ? 25.450 74.414 51.626 1.00 14.52 180 ILE C C 1
ATOM 8572 O O . ILE C 1 180 ? 24.262 74.161 51.458 1.00 14.04 180 ILE C O 1
ATOM 8577 N N . GLU C 1 181 ? 25.882 75.258 52.562 1.00 15.65 181 GLU C N 1
ATOM 8578 C CA . GLU C 1 181 ? 24.972 75.987 53.441 1.00 18.49 181 GLU C CA 1
ATOM 8579 C C . GLU C 1 181 ? 23.914 76.790 52.656 1.00 15.89 181 GLU C C 1
ATOM 8580 O O . GLU C 1 181 ? 22.725 76.751 52.996 1.00 15.49 181 GLU C O 1
ATOM 8586 N N . ASN C 1 182 ? 24.353 77.502 51.618 1.00 15.39 182 ASN C N 1
ATOM 8587 C CA . ASN C 1 182 ? 23.457 78.233 50.714 1.00 16.07 182 ASN C CA 1
ATOM 8588 C C . ASN C 1 182 ? 22.403 77.351 50.043 1.00 15.28 182 ASN C C 1
ATOM 8589 O O . ASN C 1 182 ? 21.229 77.734 49.951 1.00 15.07 182 ASN C O 1
ATOM 8594 N N . ALA C 1 183 ? 22.837 76.186 49.559 1.00 14.27 183 ALA C N 1
ATOM 8595 C CA . ALA C 1 183 ? 21.943 75.246 48.880 1.00 14.00 183 ALA C CA 1
ATOM 8596 C C . ALA C 1 183 ? 20.925 74.715 49.869 1.00 14.06 183 ALA C C 1
ATOM 8597 O O . ALA C 1 183 ? 19.742 74.612 49.540 1.00 14.58 183 ALA C O 1
ATOM 8599 N N . LEU C 1 184 ? 21.386 74.397 51.082 1.00 13.98 184 LEU C N 1
ATOM 8600 C CA . LEU C 1 184 ? 20.504 73.896 52.141 1.00 14.47 184 LEU C CA 1
ATOM 8601 C C . LEU C 1 184 ? 19.455 74.921 52.558 1.00 14.98 184 LEU C C 1
ATOM 8602 O O . LEU C 1 184 ? 18.287 74.574 52.723 1.00 15.31 184 LEU C O 1
ATOM 8607 N N . LYS C 1 185 ? 19.879 76.175 52.727 1.00 16.20 185 LYS C N 1
ATOM 8608 C CA . LYS C 1 185 ? 18.965 77.278 53.030 1.00 17.70 185 LYS C CA 1
ATOM 8609 C C . LYS C 1 185 ? 17.929 77.455 51.928 1.00 17.04 185 LYS C C 1
ATOM 8610 O O . LYS C 1 185 ? 16.743 77.619 52.221 1.00 16.79 185 LYS C O 1
ATOM 8616 N N . LYS C 1 186 ? 18.381 77.408 50.673 1.00 18.05 186 LYS C N 1
ATOM 8617 C CA . LYS C 1 186 ? 17.514 77.614 49.509 1.00 19.84 186 LYS C CA 1
ATOM 8618 C C . LYS C 1 186 ? 16.349 76.627 49.475 1.00 19.14 186 LYS C C 1
ATOM 8619 O O . LYS C 1 186 ? 15.228 77.001 49.118 1.00 18.37 186 LYS C O 1
ATOM 8625 N N . TYR C 1 187 ? 16.621 75.381 49.863 1.00 19.91 187 TYR C N 1
ATOM 8626 C CA . TYR C 1 187 ? 15.620 74.314 49.822 1.00 21.38 187 TYR C CA 1
ATOM 8627 C C . TYR C 1 187 ? 15.071 73.924 51.196 1.00 19.82 187 TYR C C 1
ATOM 8628 O O . TYR C 1 187 ? 14.493 72.849 51.359 1.00 19.75 187 TYR C O 1
ATOM 8637 N N . ASN C 1 188 ? 15.244 74.820 52.171 1.00 19.78 188 ASN C N 1
ATOM 8638 C CA . ASN C 1 188 ? 14.632 74.709 53.504 1.00 20.31 188 ASN C CA 1
ATOM 8639 C C . ASN C 1 188 ? 15.035 73.470 54.300 1.00 18.37 188 ASN C C 1
ATOM 8640 O O . ASN C 1 188 ? 14.192 72.844 54.948 1.00 18.51 188 ASN C O 1
ATOM 8645 N N . VAL C 1 189 ? 16.321 73.129 54.245 1.00 17.47 189 VAL C N 1
ATOM 8646 C CA . VAL C 1 189 ? 16.874 72.004 54.989 1.00 17.23 189 VAL C CA 1
ATOM 8647 C C . VAL C 1 189 ? 17.767 72.584 56.077 1.00 17.86 189 VAL C C 1
ATOM 8648 O O . VAL C 1 189 ? 18.568 73.482 55.797 1.00 18.34 189 VAL C O 1
ATOM 8652 N N . PRO C 1 190 ? 17.625 72.088 57.322 1.00 18.69 190 PRO C N 1
ATOM 8653 C CA . PRO C 1 190 ? 18.452 72.558 58.433 1.00 18.90 190 PRO C CA 1
ATOM 8654 C C . PRO C 1 190 ? 19.942 72.419 58.128 1.00 18.53 190 PRO C C 1
ATOM 8655 O O . PRO C 1 190 ? 20.373 71.420 57.544 1.00 18.17 190 PRO C O 1
ATOM 8659 N N . LEU C 1 191 ? 20.719 73.423 58.524 1.00 17.84 191 LEU C N 1
ATOM 8660 C CA . LEU C 1 191 ? 22.155 73.445 58.228 1.00 17.37 191 LEU C CA 1
ATOM 8661 C C . LEU C 1 191 ? 22.960 72.342 58.907 1.00 15.26 191 LEU C C 1
ATOM 8662 O O . LEU C 1 191 ? 24.068 72.035 58.465 1.00 15.38 191 LEU C O 1
ATOM 8667 N N . GLY C 1 192 ? 22.399 71.764 59.971 1.00 13.64 192 GLY C N 1
ATOM 8668 C CA . GLY C 1 192 ? 23.064 70.722 60.769 1.00 12.58 192 GLY C CA 1
ATOM 8669 C C . GLY C 1 192 ? 23.254 69.378 60.067 1.00 11.62 192 GLY C C 1
ATOM 8670 O O . GLY C 1 192 ? 23.924 68.485 60.604 1.00 12.18 192 GLY C O 1
ATOM 8671 N N . VAL C 1 193 ? 22.683 69.223 58.873 1.00 11.12 193 VAL C N 1
ATOM 8672 C CA . VAL C 1 193 ? 22.883 67.989 58.103 1.00 11.51 193 VAL C CA 1
ATOM 8673 C C . VAL C 1 193 ? 24.314 67.864 57.548 1.00 11.15 193 VAL C C 1
ATOM 8674 O O . VAL C 1 193 ? 24.771 66.751 57.256 1.00 11.12 193 VAL C O 1
ATOM 8678 N N . TYR C 1 194 ? 24.995 69.005 57.397 1.00 11.50 194 TYR C N 1
ATOM 8679 C CA . TYR C 1 194 ? 26.390 69.044 56.941 1.00 12.12 194 TYR C CA 1
ATOM 8680 C C . TYR C 1 194 ? 27.238 69.896 57.886 1.00 12.26 194 TYR C C 1
ATOM 8681 O O . TYR C 1 194 ? 26.891 71.040 58.192 1.00 12.67 194 TYR C O 1
ATOM 8690 N N . ASN C 1 195 ? 28.358 69.339 58.337 1.00 12.64 195 ASN C N 1
ATOM 8691 C CA . ASN C 1 195 ? 29.175 70.022 59.334 1.00 13.29 195 ASN C CA 1
ATOM 8692 C C . ASN C 1 195 ? 30.644 69.966 58.968 1.00 12.95 195 ASN C C 1
ATOM 8693 O O . ASN C 1 195 ? 31.242 68.889 58.979 1.00 13.40 195 ASN C O 1
ATOM 8698 N N . LEU C 1 196 ? 31.226 71.117 58.642 1.00 13.09 196 LEU C N 1
ATOM 8699 C CA . LEU C 1 196 ? 32.660 71.194 58.432 1.00 13.44 196 LEU C CA 1
ATOM 8700 C C . LEU C 1 196 ? 33.388 71.402 59.759 1.00 13.67 196 LEU C C 1
ATOM 8701 O O . LEU C 1 196 ? 33.180 72.408 60.448 1.00 13.88 196 LEU C O 1
ATOM 8706 N N . LEU C 1 197 ? 34.226 70.438 60.122 1.00 13.83 197 LEU C N 1
ATOM 8707 C CA . LEU C 1 197 ? 35.009 70.514 61.361 1.00 13.75 197 LEU C CA 1
ATOM 8708 C C . LEU C 1 197 ? 36.505 70.674 61.117 1.00 12.67 197 LEU C C 1
ATOM 8709 O O . LEU C 1 197 ? 37.188 69.713 60.799 1.00 13.17 197 LEU C O 1
ATOM 8714 N N . THR C 1 198 ? 37.012 71.887 61.305 1.00 11.63 198 THR C N 1
ATOM 8715 C CA . THR C 1 198 ? 38.445 72.163 61.096 1.00 11.07 198 THR C CA 1
ATOM 8716 C C . THR C 1 198 ? 39.249 72.055 62.384 1.00 10.84 198 THR C C 1
ATOM 8717 O O . THR C 1 198 ? 38.723 72.241 63.485 1.00 11.36 198 THR C O 1
ATOM 8721 N N . GLY C 1 199 ? 40.529 71.740 62.243 1.00 11.27 199 GLY C N 1
ATOM 8722 C CA . GLY C 1 199 ? 41.425 71.639 63.395 1.00 11.66 199 GLY C CA 1
ATOM 8723 C C . GLY C 1 199 ? 42.456 70.548 63.191 1.00 12.46 199 GLY C C 1
ATOM 8724 O O . GLY C 1 199 ? 42.606 70.029 62.086 1.00 12.70 199 GLY C O 1
ATOM 8725 N N . ALA C 1 200 ? 43.158 70.186 64.261 1.00 12.81 200 ALA C N 1
ATOM 8726 C CA . ALA C 1 200 ? 44.189 69.158 64.175 1.00 13.28 200 ALA C CA 1
ATOM 8727 C C . ALA C 1 200 ? 43.562 67.801 63.825 1.00 13.07 200 ALA C C 1
ATOM 8728 O O . ALA C 1 200 ? 42.560 67.390 64.432 1.00 13.16 200 ALA C O 1
ATOM 8730 N N . GLY C 1 201 ? 44.157 67.131 62.839 1.00 13.53 201 GLY C N 1
ATOM 8731 C CA . GLY C 1 201 ? 43.728 65.785 62.430 1.00 13.90 201 GLY C CA 1
ATOM 8732 C C . GLY C 1 201 ? 43.705 64.812 63.597 1.00 14.41 201 GLY C C 1
ATOM 8733 O O . GLY C 1 201 ? 42.766 64.031 63.745 1.00 14.95 201 GLY C O 1
ATOM 8734 N N . GLU C 1 202 ? 44.729 64.874 64.449 1.00 14.58 202 GLU C N 1
ATOM 8735 C CA . GLU C 1 202 ? 44.865 63.938 65.573 1.00 14.86 202 GLU C CA 1
ATOM 8736 C C . GLU C 1 202 ? 43.891 64.206 66.727 1.00 13.37 202 GLU C C 1
ATOM 8737 O O . GLU C 1 202 ? 43.803 63.414 67.676 1.00 13.95 202 GLU C O 1
ATOM 8743 N N . VAL C 1 203 ? 43.158 65.317 66.627 1.00 13.10 203 VAL C N 1
ATOM 8744 C CA . VAL C 1 203 ? 42.078 65.660 67.556 1.00 13.15 203 VAL C CA 1
ATOM 8745 C C . VAL C 1 203 ? 40.688 65.509 66.887 1.00 13.41 203 VAL C C 1
ATOM 8746 O O . VAL C 1 203 ? 39.885 64.660 67.307 1.00 13.35 203 VAL C O 1
ATOM 8750 N N . VAL C 1 204 ? 40.421 66.315 65.854 1.00 13.49 204 VAL C N 1
ATOM 8751 C CA . VAL C 1 204 ? 39.099 66.358 65.218 1.00 13.91 204 VAL C CA 1
ATOM 8752 C C . VAL C 1 204 ? 38.872 65.133 64.328 1.00 13.86 204 VAL C C 1
ATOM 8753 O O . VAL C 1 204 ? 37.824 64.474 64.418 1.00 13.89 204 VAL C O 1
ATOM 8757 N N . GLY C 1 205 ? 39.859 64.840 63.477 1.00 13.72 205 GLY C N 1
ATOM 8758 C CA . GLY C 1 205 ? 39.830 63.655 62.627 1.00 13.65 205 GLY C CA 1
ATOM 8759 C C . GLY C 1 205 ? 39.724 62.397 63.471 1.00 13.48 205 GLY C C 1
ATOM 8760 O O . GLY C 1 205 ? 38.873 61.528 63.226 1.00 14.08 205 GLY C O 1
ATOM 8761 N N . ASP C 1 206 ? 40.574 62.320 64.491 1.00 13.72 206 ASP C N 1
ATOM 8762 C CA . ASP C 1 206 ? 40.543 61.222 65.442 1.00 14.76 206 ASP C CA 1
ATOM 8763 C C . ASP C 1 206 ? 39.165 61.016 66.081 1.00 13.48 206 ASP C C 1
ATOM 8764 O O . ASP C 1 206 ? 38.690 59.881 66.154 1.00 13.43 206 ASP C O 1
ATOM 8769 N N . GLU C 1 207 ? 38.528 62.103 66.526 1.00 13.23 207 GLU C N 1
ATOM 8770 C CA . GLU C 1 207 ? 37.210 62.003 67.159 1.00 13.74 207 GLU C CA 1
ATOM 8771 C C . GLU C 1 207 ? 36.147 61.453 66.216 1.00 13.65 207 GLU C C 1
ATOM 8772 O O . GLU C 1 207 ? 35.318 60.650 66.636 1.00 13.54 207 GLU C O 1
ATOM 8778 N N . ILE C 1 208 ? 36.173 61.875 64.954 1.00 13.82 208 ILE C N 1
ATOM 8779 C CA . ILE C 1 208 ? 35.242 61.346 63.950 1.00 14.17 208 ILE C CA 1
ATOM 8780 C C . ILE C 1 208 ? 35.411 59.823 63.803 1.00 14.24 208 ILE C C 1
ATOM 8781 O O . ILE C 1 208 ? 34.431 59.073 63.742 1.00 14.39 208 ILE C O 1
ATOM 8786 N N . VAL C 1 209 ? 36.662 59.382 63.763 1.00 13.75 209 VAL C N 1
ATOM 8787 C CA . VAL C 1 209 ? 36.984 57.964 63.630 1.00 13.82 209 VAL C CA 1
ATOM 8788 C C . VAL C 1 209 ? 36.493 57.145 64.830 1.00 14.71 209 VAL C C 1
ATOM 8789 O O . VAL C 1 209 ? 35.906 56.067 64.667 1.00 14.73 209 VAL C O 1
ATOM 8793 N N . VAL C 1 210 ? 36.711 57.684 66.030 1.00 14.89 210 VAL C N 1
ATOM 8794 C CA . VAL C 1 210 ? 36.531 56.952 67.272 1.00 15.48 210 VAL C CA 1
ATOM 8795 C C . VAL C 1 210 ? 35.089 56.985 67.802 1.00 15.08 210 VAL C C 1
ATOM 8796 O O . VAL C 1 210 ? 34.615 56.018 68.419 1.00 15.42 210 VAL C O 1
ATOM 8800 N N . ASN C 1 211 ? 34.392 58.085 67.527 1.00 14.59 211 ASN C N 1
ATOM 8801 C CA . ASN C 1 211 ? 33.052 58.320 68.063 1.00 14.78 211 ASN C CA 1
ATOM 8802 C C . ASN C 1 211 ? 32.019 57.259 67.643 1.00 14.83 211 ASN C C 1
ATOM 8803 O O . ASN C 1 211 ? 31.851 56.970 66.449 1.00 15.16 211 ASN C O 1
ATOM 8808 N N . GLU C 1 212 ? 31.334 56.686 68.632 1.00 15.84 212 GLU C N 1
ATOM 8809 C CA . GLU C 1 212 ? 30.371 55.591 68.393 1.00 18.00 212 GLU C CA 1
ATOM 8810 C C . GLU C 1 212 ? 29.076 56.022 67.695 1.00 16.32 212 GLU C C 1
ATOM 8811 O O . GLU C 1 212 ? 28.272 55.165 67.294 1.00 17.12 212 GLU C O 1
ATOM 8817 N N . LYS C 1 213 ? 28.876 57.331 67.538 1.00 15.04 213 LYS C N 1
ATOM 8818 C CA . LYS C 1 213 ? 27.694 57.842 66.846 1.00 14.85 213 LYS C CA 1
ATOM 8819 C C . LYS C 1 213 ? 27.896 57.906 65.329 1.00 14.43 213 LYS C C 1
ATOM 8820 O O . LYS C 1 213 ? 26.925 57.930 64.568 1.00 15.02 213 LYS C O 1
ATOM 8826 N N . VAL C 1 214 ? 29.151 57.936 64.895 1.00 13.31 214 VAL C N 1
ATOM 8827 C CA . VAL C 1 214 ? 29.474 57.960 63.469 1.00 12.53 214 VAL C CA 1
ATOM 8828 C C . VAL C 1 214 ? 29.295 56.546 62.913 1.00 12.04 214 VAL C C 1
ATOM 8829 O O . VAL C 1 214 ? 29.734 55.560 63.515 1.00 12.82 214 VAL C O 1
ATOM 8833 N N . ASN C 1 215 ? 28.619 56.443 61.775 1.00 11.24 215 ASN C N 1
ATOM 8834 C CA . ASN C 1 215 ? 28.268 55.136 61.229 1.00 11.02 215 ASN C CA 1
ATOM 8835 C C . ASN C 1 215 ? 29.233 54.616 60.182 1.00 10.30 215 ASN C C 1
ATOM 8836 O O . ASN C 1 215 ? 29.324 53.394 59.936 1.00 11.33 215 ASN C O 1
ATOM 8841 N N . MET C 1 216 ? 29.945 55.544 59.558 1.00 10.46 216 MET C N 1
ATOM 8842 C CA A MET C 1 216 ? 30.879 55.219 58.497 0.50 11.58 216 MET C CA 1
ATOM 8843 C CA B MET C 1 216 ? 30.938 55.196 58.549 0.50 11.53 216 MET C CA 1
ATOM 8844 C C . MET C 1 216 ? 32.022 56.236 58.433 1.00 11.35 216 MET C C 1
ATOM 8845 O O . MET C 1 216 ? 31.776 57.432 58.562 1.00 12.02 216 MET C O 1
ATOM 8854 N N . ILE C 1 217 ? 33.241 55.745 58.200 1.00 11.85 217 ILE C N 1
ATOM 8855 C CA . ILE C 1 217 ? 34.395 56.584 57.930 1.00 13.14 217 ILE C CA 1
ATOM 8856 C C . ILE C 1 217 ? 34.781 56.443 56.459 1.00 12.38 217 ILE C C 1
ATOM 8857 O O . ILE C 1 217 ? 34.951 55.327 55.946 1.00 12.66 217 ILE C O 1
ATOM 8862 N N . SER C 1 218 ? 34.879 57.574 55.775 1.00 11.71 218 SER C N 1
ATOM 8863 C CA . SER C 1 218 ? 35.442 57.588 54.429 1.00 11.85 218 SER C CA 1
ATOM 8864 C C . SER C 1 218 ? 36.648 58.512 54.462 1.00 12.05 218 SER C C 1
ATOM 8865 O O . SER C 1 218 ? 36.506 59.723 54.630 1.00 11.85 218 SER C O 1
ATOM 8868 N N . PHE C 1 219 ? 37.827 57.924 54.314 1.00 12.58 219 PHE C N 1
ATOM 8869 C CA . PHE C 1 219 ? 39.089 58.638 54.510 1.00 13.21 219 PHE C CA 1
ATOM 8870 C C . PHE C 1 219 ? 39.934 58.510 53.259 1.00 12.72 219 PHE C C 1
ATOM 8871 O O . PHE C 1 219 ? 40.074 57.408 52.721 1.00 12.53 219 PHE C O 1
ATOM 8879 N N . THR C 1 220 ? 40.482 59.638 52.805 1.00 13.06 220 THR C N 1
ATOM 8880 C CA . THR C 1 220 ? 41.479 59.663 51.742 1.00 13.75 220 THR C CA 1
ATOM 8881 C C . THR C 1 220 ? 42.736 60.347 52.269 1.00 14.56 220 THR C C 1
ATOM 8882 O O . THR C 1 220 ? 42.663 61.463 52.800 1.00 14.92 220 THR C O 1
ATOM 8886 N N . GLY C 1 221 ? 43.881 59.687 52.120 1.00 15.14 221 GLY C N 1
ATOM 8887 C CA . GLY C 1 221 ? 45.135 60.230 52.659 1.00 15.92 221 GLY C CA 1
ATOM 8888 C C . GLY C 1 221 ? 46.222 59.183 52.789 1.00 16.49 221 GLY C C 1
ATOM 8889 O O . GLY C 1 221 ? 46.252 58.235 52.021 1.00 16.48 221 GLY C O 1
ATOM 8890 N N . SER C 1 222 ? 47.119 59.338 53.766 1.00 17.68 222 SER C N 1
ATOM 8891 C CA . SER C 1 222 ? 48.285 58.453 53.847 1.00 18.81 222 SER C CA 1
ATOM 8892 C C . SER C 1 222 ? 47.920 57.032 54.282 1.00 18.96 222 SER C C 1
ATOM 8893 O O . SER C 1 222 ? 47.032 56.831 55.123 1.00 18.94 222 SER C O 1
ATOM 8896 N N . SER C 1 223 ? 48.625 56.060 53.710 1.00 19.81 223 SER C N 1
ATOM 8897 C CA . SER C 1 223 ? 48.445 54.645 54.048 1.00 20.46 223 SER C CA 1
ATOM 8898 C C . SER C 1 223 ? 48.647 54.342 55.528 1.00 20.72 223 SER C C 1
ATOM 8899 O O . SER C 1 223 ? 47.931 53.516 56.096 1.00 20.83 223 SER C O 1
ATOM 8902 N N . LYS C 1 224 ? 49.625 55.010 56.144 1.00 20.85 224 LYS C N 1
ATOM 8903 C CA . LYS C 1 224 ? 49.878 54.885 57.571 1.00 21.69 224 LYS C CA 1
ATOM 8904 C C . LYS C 1 224 ? 48.633 55.240 58.391 1.00 19.76 224 LYS C C 1
ATOM 8905 O O . LYS C 1 224 ? 48.192 54.449 59.235 1.00 19.57 224 LYS C O 1
ATOM 8911 N N . VAL C 1 225 ? 48.065 56.419 58.129 1.00 18.61 225 VAL C N 1
ATOM 8912 C CA . VAL C 1 225 ? 46.862 56.875 58.830 1.00 17.76 225 VAL C CA 1
ATOM 8913 C C . VAL C 1 225 ? 45.683 55.921 58.572 1.00 16.53 225 VAL C C 1
ATOM 8914 O O . VAL C 1 225 ? 44.937 55.584 59.491 1.00 16.37 225 VAL C O 1
ATOM 8918 N N . GLY C 1 226 ? 45.529 55.489 57.319 1.00 16.56 226 GLY C N 1
ATOM 8919 C CA . GLY C 1 226 ? 44.468 54.541 56.941 1.00 16.94 226 GLY C CA 1
ATOM 8920 C C . GLY C 1 226 ? 44.558 53.268 57.755 1.00 17.78 226 GLY C C 1
ATOM 8921 O O . GLY C 1 226 ? 43.553 52.794 58.294 1.00 17.13 226 GLY C O 1
ATOM 8922 N N . GLU C 1 227 ? 45.769 52.725 57.871 1.00 19.58 227 GLU C N 1
ATOM 8923 C CA . GLU C 1 227 ? 45.979 51.511 58.666 1.00 21.35 227 GLU C CA 1
ATOM 8924 C C . GLU C 1 227 ? 45.568 51.712 60.128 1.00 20.81 227 GLU C C 1
ATOM 8925 O O . GLU C 1 227 ? 44.917 50.847 60.724 1.00 21.12 227 GLU C O 1
ATOM 8931 N N . LEU C 1 228 ? 45.939 52.864 60.691 1.00 20.11 228 LEU C N 1
ATOM 8932 C CA . LEU C 1 228 ? 45.587 53.217 62.062 1.00 19.99 228 LEU C CA 1
ATOM 8933 C C . LEU C 1 228 ? 44.077 53.294 62.262 1.00 18.47 228 LEU C C 1
ATOM 8934 O O . LEU C 1 228 ? 43.557 52.879 63.309 1.00 18.41 228 LEU C O 1
ATOM 8939 N N . ILE C 1 229 ? 43.381 53.819 61.253 1.00 16.59 229 ILE C N 1
ATOM 8940 C CA . ILE C 1 229 ? 41.920 53.906 61.281 1.00 15.33 229 ILE C CA 1
ATOM 8941 C C . ILE C 1 229 ? 41.274 52.523 61.432 1.00 14.93 229 ILE C C 1
ATOM 8942 O O . ILE C 1 229 ? 40.337 52.361 62.231 1.00 15.20 229 ILE C O 1
ATOM 8947 N N . THR C 1 230 ? 41.788 51.527 60.701 1.00 15.48 230 THR C N 1
ATOM 8948 C CA . THR C 1 230 ? 41.225 50.171 60.756 1.00 16.12 230 THR C CA 1
ATOM 8949 C C . THR C 1 230 ? 41.307 49.617 62.185 1.00 16.94 230 THR C C 1
ATOM 8950 O O . THR C 1 230 ? 40.494 48.788 62.584 1.00 17.20 230 THR C O 1
ATOM 8954 N N . LYS C 1 231 ? 42.278 50.102 62.951 1.00 18.48 231 LYS C N 1
ATOM 8955 C CA . LYS C 1 231 ? 42.499 49.628 64.312 1.00 20.44 231 LYS C CA 1
ATOM 8956 C C . LYS C 1 231 ? 41.671 50.370 65.368 1.00 20.07 231 LYS C C 1
ATOM 8957 O O . LYS C 1 231 ? 41.460 49.849 66.465 1.00 20.40 231 LYS C O 1
ATOM 8963 N N . LYS C 1 232 ? 41.198 51.572 65.030 1.00 19.42 232 LYS C N 1
ATOM 8964 C CA . LYS C 1 232 ? 40.548 52.462 65.992 1.00 19.60 232 LYS C CA 1
ATOM 8965 C C . LYS C 1 232 ? 39.070 52.737 65.690 1.00 16.98 232 LYS C C 1
ATOM 8966 O O . LYS C 1 232 ? 38.341 53.215 66.559 1.00 16.54 232 LYS C O 1
ATOM 8972 N N . ALA C 1 233 ? 38.631 52.416 64.478 1.00 16.79 233 ALA C N 1
ATOM 8973 C CA . ALA C 1 233 ? 37.280 52.767 64.040 1.00 17.33 233 ALA C CA 1
ATOM 8974 C C . ALA C 1 233 ? 36.145 51.979 64.704 1.00 17.55 233 ALA C C 1
ATOM 8975 O O . ALA C 1 233 ? 35.049 52.521 64.888 1.00 18.16 233 ALA C O 1
ATOM 8977 N N . GLY C 1 234 ? 36.398 50.721 65.069 1.00 16.89 234 GLY C N 1
ATOM 8978 C CA . GLY C 1 234 ? 35.369 49.878 65.702 1.00 16.01 234 GLY C CA 1
ATOM 8979 C C . GLY C 1 234 ? 34.258 49.470 64.737 1.00 15.23 234 GLY C C 1
ATOM 8980 O O . GLY C 1 234 ? 34.502 49.262 63.550 1.00 15.18 234 GLY C O 1
ATOM 8981 N N . PHE C 1 235 ? 33.030 49.383 65.243 1.00 15.70 235 PHE C N 1
ATOM 8982 C CA . PHE C 1 235 ? 31.904 48.849 64.473 1.00 16.53 235 PHE C CA 1
ATOM 8983 C C . PHE C 1 235 ? 31.317 49.931 63.559 1.00 15.87 235 PHE C C 1
ATOM 8984 O O . PHE C 1 235 ? 30.271 50.509 63.861 1.00 16.54 235 PHE C O 1
ATOM 8992 N N . LYS C 1 236 ? 32.020 50.195 62.458 1.00 15.04 236 LYS C N 1
ATOM 8993 C CA . LYS C 1 236 ? 31.643 51.191 61.459 1.00 14.53 236 LYS C CA 1
ATOM 8994 C C . LYS C 1 236 ? 31.934 50.624 60.075 1.00 13.75 236 LYS C C 1
ATOM 8995 O O . LYS C 1 236 ? 32.826 49.773 59.934 1.00 14.03 236 LYS C O 1
ATOM 9001 N N . LYS C 1 237 ? 31.208 51.089 59.056 1.00 13.64 237 LYS C N 1
ATOM 9002 C CA . LYS C 1 237 ? 31.617 50.840 57.667 1.00 14.25 237 LYS C CA 1
ATOM 9003 C C . LYS C 1 237 ? 32.842 51.707 57.405 1.00 13.49 237 LYS C C 1
ATOM 9004 O O . LYS C 1 237 ? 32.937 52.817 57.920 1.00 13.92 237 LYS C O 1
ATOM 9010 N N . ILE C 1 238 ? 33.794 51.178 56.650 1.00 13.53 238 ILE C N 1
ATOM 9011 C CA . ILE C 1 238 ? 35.065 51.862 56.412 1.00 13.96 238 ILE C CA 1
ATOM 9012 C C . ILE C 1 238 ? 35.428 51.882 54.937 1.00 13.40 238 ILE C C 1
ATOM 9013 O O . ILE C 1 238 ? 35.464 50.836 54.285 1.00 14.36 238 ILE C O 1
ATOM 9018 N N . ALA C 1 239 ? 35.676 53.077 54.414 1.00 12.70 239 ALA C N 1
ATOM 9019 C CA . ALA C 1 239 ? 36.216 53.230 53.066 1.00 12.78 239 ALA C CA 1
ATOM 9020 C C . ALA C 1 239 ? 37.525 54.002 53.173 1.00 12.82 239 ALA C C 1
ATOM 9021 O O . ALA C 1 239 ? 37.579 55.038 53.837 1.00 12.92 239 ALA C O 1
ATOM 9023 N N . LEU C 1 240 ? 38.567 53.485 52.522 1.00 12.81 240 LEU C N 1
ATOM 9024 C CA . LEU C 1 240 ? 39.906 54.077 52.553 1.00 12.57 240 LEU C CA 1
ATOM 9025 C C . LEU C 1 240 ? 40.480 54.223 51.154 1.00 13.08 240 LEU C C 1
ATOM 9026 O O . LEU C 1 240 ? 40.477 53.270 50.359 1.00 13.35 240 LEU C O 1
ATOM 9031 N N . GLU C 1 241 ? 40.973 55.418 50.854 1.00 13.96 241 GLU C N 1
ATOM 9032 C CA . GLU C 1 241 ? 41.592 55.694 49.564 1.00 16.26 241 GLU C CA 1
ATOM 9033 C C . GLU C 1 241 ? 42.966 56.198 49.915 1.00 15.76 241 GLU C C 1
ATOM 9034 O O . GLU C 1 241 ? 43.121 57.341 50.335 1.00 15.88 241 GLU C O 1
ATOM 9040 N N . LEU C 1 242 ? 43.964 55.339 49.765 1.00 16.40 242 LEU C N 1
ATOM 9041 C CA . LEU C 1 242 ? 45.269 55.650 50.319 1.00 17.98 242 LEU C CA 1
ATOM 9042 C C . LEU C 1 242 ? 46.228 55.868 49.154 1.00 18.82 242 LEU C C 1
ATOM 9043 O O . LEU C 1 242 ? 45.796 56.266 48.060 1.00 19.75 242 LEU C O 1
ATOM 9048 N N . GLY C 1 243 ? 47.509 55.643 49.372 1.00 17.68 243 GLY C N 1
ATOM 9049 C CA . GLY C 1 243 ? 48.480 55.926 48.326 1.00 15.76 243 GLY C CA 1
ATOM 9050 C C . GLY C 1 243 ? 49.208 54.680 47.903 1.00 14.34 243 GLY C C 1
ATOM 9051 O O . GLY C 1 243 ? 48.768 53.559 48.167 1.00 14.06 243 GLY C O 1
ATOM 9052 N N . GLY C 1 244 ? 50.357 54.877 47.265 1.00 14.28 244 GLY C N 1
ATOM 9053 C CA . GLY C 1 244 ? 51.219 53.758 46.890 1.00 14.37 244 GLY C CA 1
ATOM 9054 C C . GLY C 1 244 ? 52.435 54.241 46.132 1.00 14.08 244 GLY C C 1
ATOM 9055 O O . GLY C 1 244 ? 52.590 55.438 45.913 1.00 14.68 244 GLY C O 1
ATOM 9056 N N . VAL C 1 245 ? 53.306 53.308 45.767 1.00 14.23 245 VAL C N 1
ATOM 9057 C CA . VAL C 1 245 ? 54.456 53.588 44.918 1.00 15.16 245 VAL C CA 1
ATOM 9058 C C . VAL C 1 245 ? 54.135 52.965 43.561 1.00 15.20 245 VAL C C 1
ATOM 9059 O O . VAL C 1 245 ? 54.429 51.797 43.299 1.00 14.65 245 VAL C O 1
ATOM 9063 N N . ASN C 1 246 ? 53.503 53.755 42.717 1.00 14.50 246 ASN C N 1
ATOM 9064 C CA . ASN C 1 246 ? 52.819 53.226 41.545 1.00 13.79 246 ASN C CA 1
ATOM 9065 C C . ASN C 1 246 ? 53.771 52.922 40.403 1.00 13.28 246 ASN C C 1
ATOM 9066 O O . ASN C 1 246 ? 54.346 53.842 39.857 1.00 13.53 246 ASN C O 1
ATOM 9071 N N . PRO C 1 247 ? 53.938 51.633 40.043 1.00 13.05 247 PRO C N 1
ATOM 9072 C CA . PRO C 1 247 ? 54.924 51.284 39.028 1.00 12.93 247 PRO C CA 1
ATOM 9073 C C . PRO C 1 247 ? 54.372 51.497 37.613 1.00 12.62 247 PRO C C 1
ATOM 9074 O O . PRO C 1 247 ? 53.229 51.121 37.324 1.00 13.02 247 PRO C O 1
ATOM 9078 N N . ASN C 1 248 ? 55.194 52.094 36.761 1.00 12.44 248 ASN C N 1
ATOM 9079 C CA . ASN C 1 248 ? 54.867 52.362 35.364 1.00 12.81 248 ASN C CA 1
ATOM 9080 C C . ASN C 1 248 ? 55.887 51.645 34.496 1.00 13.21 248 ASN C C 1
ATOM 9081 O O . ASN C 1 248 ? 57.079 51.908 34.588 1.00 13.30 248 ASN C O 1
ATOM 9086 N N . ILE C 1 249 ? 55.415 50.721 33.670 1.00 13.78 249 ILE C N 1
ATOM 9087 C CA . ILE C 1 249 ? 56.286 49.795 32.951 1.00 15.26 249 ILE C CA 1
ATOM 9088 C C . ILE C 1 249 ? 56.366 50.177 31.469 1.00 15.37 249 ILE C C 1
ATOM 9089 O O . ILE C 1 249 ? 55.337 50.376 30.823 1.00 14.85 249 ILE C O 1
ATOM 9094 N N . VAL C 1 250 ? 57.579 50.275 30.932 1.00 14.67 250 VAL C N 1
ATOM 9095 C CA . VAL C 1 250 ? 57.754 50.600 29.517 1.00 14.86 250 VAL C CA 1
ATOM 9096 C C . VAL C 1 250 ? 58.409 49.408 28.821 1.00 15.07 250 VAL C C 1
ATOM 9097 O O . VAL C 1 250 ? 59.595 49.134 29.046 1.00 15.03 250 VAL C O 1
ATOM 9101 N N . LEU C 1 251 ? 57.630 48.685 28.013 1.00 15.33 251 LEU C N 1
ATOM 9102 C CA . LEU C 1 251 ? 58.142 47.524 27.276 1.00 16.48 251 LEU C CA 1
ATOM 9103 C C . LEU C 1 251 ? 58.934 47.973 26.048 1.00 15.65 251 LEU C C 1
ATOM 9104 O O . LEU C 1 251 ? 58.814 49.116 25.601 1.00 14.56 251 LEU C O 1
ATOM 9109 N N . LYS C 1 252 ? 59.734 47.066 25.500 1.00 17.33 252 LYS C N 1
ATOM 9110 C CA . LYS C 1 252 ? 60.669 47.426 24.432 1.00 20.35 252 LYS C CA 1
ATOM 9111 C C . LYS C 1 252 ? 59.975 47.876 23.146 1.00 18.98 252 LYS C C 1
ATOM 9112 O O . LYS C 1 252 ? 60.592 48.532 22.324 1.00 18.43 252 LYS C O 1
ATOM 9118 N N . ASP C 1 253 ? 58.703 47.502 22.978 1.00 17.94 253 ASP C N 1
ATOM 9119 C CA . ASP C 1 253 ? 57.939 47.866 21.790 1.00 18.21 253 ASP C CA 1
ATOM 9120 C C . ASP C 1 253 ? 57.056 49.107 21.982 1.00 17.84 253 ASP C C 1
ATOM 9121 O O . ASP C 1 253 ? 56.304 49.474 21.080 1.00 18.12 253 ASP C O 1
ATOM 9126 N N . ALA C 1 254 ? 57.143 49.765 23.133 1.00 17.06 254 ALA C N 1
ATOM 9127 C CA . ALA C 1 254 ? 56.297 50.942 23.385 1.00 17.20 254 ALA C CA 1
ATOM 9128 C C . ALA C 1 254 ? 56.586 52.059 22.394 1.00 17.34 254 ALA C C 1
ATOM 9129 O O . ALA C 1 254 ? 57.716 52.198 21.926 1.00 16.86 254 ALA C O 1
ATOM 9131 N N . ASP C 1 255 ? 55.556 52.842 22.074 1.00 17.43 255 ASP C N 1
ATOM 9132 C CA . ASP C 1 255 ? 55.753 54.135 21.414 1.00 18.08 255 ASP C CA 1
ATOM 9133 C C . ASP C 1 255 ? 56.452 55.057 22.410 1.00 16.85 255 ASP C C 1
ATOM 9134 O O . ASP C 1 255 ? 55.836 55.531 23.380 1.00 16.72 255 ASP C O 1
ATOM 9139 N N . LEU C 1 256 ? 57.735 55.308 22.179 1.00 17.20 256 LEU C N 1
ATOM 9140 C CA . LEU C 1 256 ? 58.543 56.017 23.170 1.00 18.23 256 LEU C CA 1
ATOM 9141 C C . LEU C 1 256 ? 58.180 57.478 23.364 1.00 17.66 256 LEU C C 1
ATOM 9142 O O . LEU C 1 256 ? 58.155 57.951 24.494 1.00 17.91 256 LEU C O 1
ATOM 9147 N N . ASN C 1 257 ? 57.906 58.193 22.278 1.00 18.41 257 ASN C N 1
ATOM 9148 C CA . ASN C 1 257 ? 57.491 59.584 22.389 1.00 20.18 257 ASN C CA 1
ATOM 9149 C C . ASN C 1 257 ? 56.203 59.726 23.210 1.00 18.37 257 ASN C C 1
ATOM 9150 O O . ASN C 1 257 ? 56.093 60.617 24.053 1.00 18.19 257 ASN C O 1
ATOM 9155 N N . LYS C 1 258 ? 55.236 58.847 22.954 1.00 17.48 258 LYS C N 1
ATOM 9156 C CA . LYS C 1 258 ? 53.957 58.906 23.664 1.00 18.06 258 LYS C CA 1
ATOM 9157 C C . LYS C 1 258 ? 54.106 58.489 25.121 1.00 15.87 258 LYS C C 1
ATOM 9158 O O . LYS C 1 258 ? 53.469 59.068 26.002 1.00 15.40 258 LYS C O 1
ATOM 9164 N N . ALA C 1 259 ? 54.943 57.487 25.370 1.00 15.49 259 ALA C N 1
ATOM 9165 C CA . ALA C 1 259 ? 55.223 57.043 26.746 1.00 15.17 259 ALA C CA 1
ATOM 9166 C C . ALA C 1 259 ? 55.910 58.155 27.545 1.00 14.22 259 ALA C C 1
ATOM 9167 O O . ALA C 1 259 ? 55.534 58.428 28.692 1.00 14.08 259 ALA C O 1
ATOM 9169 N N . VAL C 1 260 ? 56.883 58.826 26.924 1.00 14.27 260 VAL C N 1
ATOM 9170 C CA . VAL C 1 260 ? 57.551 59.943 27.575 1.00 15.07 260 VAL C CA 1
ATOM 9171 C C . VAL C 1 260 ? 56.566 61.055 27.944 1.00 14.74 260 VAL C C 1
ATOM 9172 O O . VAL C 1 260 ? 56.518 61.460 29.099 1.00 14.51 260 VAL C O 1
ATOM 9176 N N . ASN C 1 261 ? 55.785 61.538 26.980 1.00 15.53 261 ASN C N 1
ATOM 9177 C CA . ASN C 1 261 ? 54.790 62.563 27.269 1.00 17.23 261 ASN C CA 1
ATOM 9178 C C . ASN C 1 261 ? 53.816 62.154 28.399 1.00 14.35 261 ASN C C 1
ATOM 9179 O O . ASN C 1 261 ? 53.582 62.932 29.328 1.00 13.73 261 ASN C O 1
ATOM 9184 N N . ALA C 1 262 ? 53.283 60.931 28.328 1.00 12.85 262 ALA C N 1
ATOM 9185 C CA . ALA C 1 262 ? 52.384 60.413 29.378 1.00 12.45 262 ALA C CA 1
ATOM 9186 C C . ALA C 1 262 ? 53.074 60.366 30.736 1.00 11.75 262 ALA C C 1
ATOM 9187 O O . ALA C 1 262 ? 52.488 60.709 31.768 1.00 11.81 262 ALA C O 1
ATOM 9189 N N . LEU C 1 263 ? 54.337 59.954 30.732 1.00 12.67 263 LEU C N 1
ATOM 9190 C CA . LEU C 1 263 ? 55.058 59.786 31.987 1.00 14.35 263 LEU C CA 1
ATOM 9191 C C . LEU C 1 263 ? 55.546 61.106 32.583 1.00 12.91 263 LEU C C 1
ATOM 9192 O O . LEU C 1 263 ? 55.639 61.235 33.795 1.00 12.52 263 LEU C O 1
ATOM 9197 N N . ILE C 1 264 ? 55.820 62.096 31.733 1.00 12.76 264 ILE C N 1
ATOM 9198 C CA . ILE C 1 264 ? 56.050 63.467 32.216 1.00 13.33 264 ILE C CA 1
ATOM 9199 C C . ILE C 1 264 ? 54.831 63.965 33.013 1.00 12.87 264 ILE C C 1
ATOM 9200 O O . ILE C 1 264 ? 54.969 64.430 34.138 1.00 12.99 264 ILE C O 1
ATOM 9205 N N . LYS C 1 265 ? 53.638 63.801 32.451 1.00 13.43 265 LYS C N 1
ATOM 9206 C CA . LYS C 1 265 ? 52.396 64.171 33.142 1.00 15.03 265 LYS C CA 1
ATOM 9207 C C . LYS C 1 265 ? 52.257 63.389 34.450 1.00 12.60 265 LYS C C 1
ATOM 9208 O O . LYS C 1 265 ? 52.065 63.968 35.525 1.00 12.48 265 LYS C O 1
ATOM 9214 N N . GLY C 1 266 ? 52.379 62.065 34.369 1.00 11.65 266 GLY C N 1
ATOM 9215 C CA . GLY C 1 266 ? 52.128 61.203 35.534 1.00 10.90 266 GLY C CA 1
ATOM 9216 C C . GLY C 1 266 ? 53.143 61.423 36.648 1.00 11.24 266 GLY C C 1
ATOM 9217 O O . GLY C 1 266 ? 52.839 61.250 37.831 1.00 11.42 266 GLY C O 1
ATOM 9218 N N . SER C 1 267 ? 54.349 61.814 36.249 1.00 11.69 267 SER C N 1
ATOM 9219 C CA . SER C 1 267 ? 55.417 62.100 37.193 1.00 11.66 267 SER C CA 1
ATOM 9220 C C . SER C 1 267 ? 55.273 63.459 37.875 1.00 12.45 267 SER C C 1
ATOM 9221 O O . SER C 1 267 ? 55.525 63.585 39.077 1.00 12.56 267 SER C O 1
ATOM 9224 N N . PHE C 1 268 ? 54.883 64.478 37.112 1.00 13.59 268 PHE C N 1
ATOM 9225 C CA . PHE C 1 268 ? 55.047 65.851 37.594 1.00 14.78 268 PHE C CA 1
ATOM 9226 C C . PHE C 1 268 ? 53.800 66.696 37.811 1.00 14.64 268 PHE C C 1
ATOM 9227 O O . PHE C 1 268 ? 53.897 67.796 38.356 1.00 15.01 268 PHE C O 1
ATOM 9235 N N . ILE C 1 269 ? 52.632 66.180 37.424 1.00 15.14 269 ILE C N 1
ATOM 9236 C CA . ILE C 1 269 ? 51.374 66.841 37.739 1.00 15.87 269 ILE C CA 1
ATOM 9237 C C . ILE C 1 269 ? 51.287 67.016 39.257 1.00 14.89 269 ILE C C 1
ATOM 9238 O O . ILE C 1 269 ? 51.625 66.103 40.018 1.00 14.55 269 ILE C O 1
ATOM 9243 N N . TYR C 1 270 ? 50.851 68.208 39.661 1.00 15.06 270 TYR C N 1
ATOM 9244 C CA . TYR C 1 270 ? 50.789 68.656 41.063 1.00 15.66 270 TYR C CA 1
ATOM 9245 C C . TYR C 1 270 ? 52.038 68.272 41.875 1.00 14.78 270 TYR C C 1
ATOM 9246 O O . TYR C 1 270 ? 51.955 67.843 43.037 1.00 14.84 270 TYR C O 1
ATOM 9255 N N . ALA C 1 271 ? 53.195 68.425 41.231 1.00 14.39 271 ALA C N 1
ATOM 9256 C CA . ALA C 1 271 ? 54.499 68.127 41.833 1.00 14.32 271 ALA C CA 1
ATOM 9257 C C . ALA C 1 271 ? 54.594 66.709 42.434 1.00 13.98 271 ALA C C 1
ATOM 9258 O O . ALA C 1 271 ? 55.308 66.484 43.401 1.00 14.23 271 ALA C O 1
ATOM 9260 N N . GLY C 1 272 ? 53.860 65.753 41.859 1.00 13.24 272 GLY C N 1
ATOM 9261 C CA . GLY C 1 272 ? 53.909 64.378 42.339 1.00 12.48 272 GLY C CA 1
ATOM 9262 C C . GLY C 1 272 ? 53.097 64.106 43.591 1.00 12.24 272 GLY C C 1
ATOM 9263 O O . GLY C 1 272 ? 53.195 63.025 44.164 1.00 12.14 272 GLY C O 1
ATOM 9264 N N . GLN C 1 273 ? 52.279 65.069 44.010 1.00 12.33 273 GLN C N 1
ATOM 9265 C CA . GLN C 1 273 ? 51.514 64.941 45.243 1.00 12.74 273 GLN C CA 1
ATOM 9266 C C . GLN C 1 273 ? 50.129 64.358 44.951 1.00 13.10 273 GLN C C 1
ATOM 9267 O O . GLN C 1 273 ? 49.106 64.917 45.343 1.00 13.30 273 GLN C O 1
ATOM 9273 N N . VAL C 1 274 ? 50.112 63.225 44.253 1.00 13.85 274 VAL C N 1
ATOM 9274 C CA . VAL C 1 274 ? 48.851 62.552 43.907 1.00 14.44 274 VAL C CA 1
ATOM 9275 C C . VAL C 1 274 ? 48.994 61.085 44.304 1.00 14.51 274 VAL C C 1
ATOM 9276 O O . VAL C 1 274 ? 50.059 60.488 44.114 1.00 14.29 274 VAL C O 1
ATOM 9280 N N . CYS C 1 275 ? 47.938 60.499 44.870 1.00 14.45 275 CYS C N 1
ATOM 9281 C CA . CYS C 1 275 ? 48.026 59.108 45.309 1.00 15.07 275 CYS C CA 1
ATOM 9282 C C . CYS C 1 275 ? 48.382 58.165 44.166 1.00 14.31 275 CYS C C 1
ATOM 9283 O O . CYS C 1 275 ? 48.988 57.123 44.398 1.00 14.04 275 CYS C O 1
ATOM 9286 N N . ILE C 1 276 ? 48.010 58.549 42.942 1.00 14.07 276 ILE C N 1
ATOM 9287 C CA . ILE C 1 276 ? 48.312 57.765 41.748 1.00 15.06 276 ILE C CA 1
ATOM 9288 C C . ILE C 1 276 ? 49.475 58.309 40.897 1.00 13.61 276 ILE C C 1
ATOM 9289 O O . ILE C 1 276 ? 49.632 57.904 39.737 1.00 12.73 276 ILE C O 1
ATOM 9294 N N . SER C 1 277 ? 50.291 59.202 41.470 1.00 12.94 277 SER C N 1
ATOM 9295 C CA . SER C 1 277 ? 51.477 59.726 40.775 1.00 12.96 277 SER C CA 1
ATOM 9296 C C . SER C 1 277 ? 52.446 58.591 40.447 1.00 12.60 277 SER C C 1
ATOM 9297 O O . SER C 1 277 ? 52.479 57.590 41.150 1.00 13.20 277 SER C O 1
ATOM 9300 N N . VAL C 1 278 ? 53.246 58.762 39.394 1.00 12.08 278 VAL C N 1
ATOM 9301 C CA . VAL C 1 278 ? 54.307 57.802 39.070 1.00 12.48 278 VAL C CA 1
ATOM 9302 C C . VAL C 1 278 ? 55.278 57.648 40.251 1.00 11.91 278 VAL C C 1
ATOM 9303 O O . VAL C 1 278 ? 55.847 58.628 40.689 1.00 12.44 278 VAL C O 1
ATOM 9307 N N . GLY C 1 279 ? 55.450 56.423 40.750 1.00 11.54 279 GLY C N 1
ATOM 9308 C CA . GLY C 1 279 ? 56.365 56.158 41.875 1.00 12.24 279 GLY C CA 1
ATOM 9309 C C . GLY C 1 279 ? 57.658 55.510 41.423 1.00 13.01 279 GLY C C 1
ATOM 9310 O O . GLY C 1 279 ? 58.688 55.662 42.074 1.00 13.99 279 GLY C O 1
ATOM 9311 N N . MET C 1 280 ? 57.609 54.762 40.326 1.00 13.17 280 MET C N 1
ATOM 9312 C CA . MET C 1 280 ? 58.812 54.174 39.722 1.00 14.36 280 MET C CA 1
ATOM 9313 C C . MET C 1 280 ? 58.522 53.859 38.261 1.00 14.35 280 MET C C 1
ATOM 9314 O O . MET C 1 280 ? 57.390 53.509 37.905 1.00 14.06 280 MET C O 1
ATOM 9319 N N . ILE C 1 281 ? 59.543 54.008 37.424 1.00 14.04 281 ILE C N 1
ATOM 9320 C CA . ILE C 1 281 ? 59.444 53.618 36.022 1.00 14.57 281 ILE C CA 1
ATOM 9321 C C . ILE C 1 281 ? 60.359 52.417 35.808 1.00 14.67 281 ILE C C 1
ATOM 9322 O O . ILE C 1 281 ? 61.556 52.464 36.134 1.00 14.59 281 ILE C O 1
ATOM 9327 N N . LEU C 1 282 ? 59.787 51.330 35.306 1.00 14.40 282 LEU C N 1
ATOM 9328 C CA . LEU C 1 282 ? 60.555 50.151 34.921 1.00 15.15 282 LEU C CA 1
ATOM 9329 C C . LEU C 1 282 ? 60.647 50.148 33.406 1.00 15.58 282 LEU C C 1
ATOM 9330 O O . LEU C 1 282 ? 59.627 50.134 32.725 1.00 15.87 282 LEU C O 1
ATOM 9335 N N . VAL C 1 283 ? 61.866 50.167 32.878 1.00 15.29 283 VAL C N 1
ATOM 9336 C CA . VAL C 1 283 ? 62.051 50.274 31.439 1.00 15.12 283 VAL C CA 1
ATOM 9337 C C . VAL C 1 283 ? 62.924 49.132 30.934 1.00 15.43 283 VAL C C 1
ATOM 9338 O O . VAL C 1 283 ? 63.946 48.810 31.534 1.00 15.60 283 VAL C O 1
ATOM 9342 N N . ASP C 1 284 ? 62.499 48.507 29.840 1.00 16.06 284 ASP C N 1
ATOM 9343 C CA . ASP C 1 284 ? 63.296 47.457 29.223 1.00 16.95 284 ASP C CA 1
ATOM 9344 C C . ASP C 1 284 ? 64.716 47.950 28.960 1.00 17.31 284 ASP C C 1
ATOM 9345 O O . ASP C 1 284 ? 64.915 49.057 28.456 1.00 16.23 284 ASP C O 1
ATOM 9350 N N . GLU C 1 285 ? 65.688 47.114 29.325 1.00 18.41 285 GLU C N 1
ATOM 9351 C CA . GLU C 1 285 ? 67.113 47.403 29.120 1.00 20.11 285 GLU C CA 1
ATOM 9352 C C . GLU C 1 285 ? 67.470 47.825 27.704 1.00 19.65 285 GLU C C 1
ATOM 9353 O O . GLU C 1 285 ? 68.314 48.697 27.524 1.00 19.74 285 GLU C O 1
ATOM 9359 N N . SER C 1 286 ? 66.825 47.221 26.704 1.00 19.85 286 SER C N 1
ATOM 9360 C CA . SER C 1 286 ? 67.156 47.504 25.299 1.00 20.46 286 SER C CA 1
ATOM 9361 C C . SER C 1 286 ? 66.834 48.941 24.871 1.00 20.12 286 SER C C 1
ATOM 9362 O O . SER C 1 286 ? 67.420 49.449 23.922 1.00 20.28 286 SER C O 1
ATOM 9365 N N . ILE C 1 287 ? 65.898 49.585 25.562 1.00 18.91 287 ILE C N 1
ATOM 9366 C CA . ILE C 1 287 ? 65.478 50.942 25.206 1.00 18.63 287 ILE C CA 1
ATOM 9367 C C . ILE C 1 287 ? 65.714 51.952 26.328 1.00 17.33 287 ILE C C 1
ATOM 9368 O O . ILE C 1 287 ? 65.348 53.121 26.201 1.00 17.40 287 ILE C O 1
ATOM 9373 N N . ALA C 1 288 ? 66.352 51.498 27.408 1.00 16.93 288 ALA C N 1
ATOM 9374 C CA . ALA C 1 288 ? 66.507 52.304 28.614 1.00 17.40 288 ALA C CA 1
ATOM 9375 C C . ALA C 1 288 ? 67.281 53.606 28.355 1.00 18.07 288 ALA C C 1
ATOM 9376 O O . ALA C 1 288 ? 66.841 54.682 28.776 1.00 17.84 288 ALA C O 1
ATOM 9378 N N . ASP C 1 289 ? 68.407 53.518 27.643 1.00 18.83 289 ASP C N 1
ATOM 9379 C CA . ASP C 1 289 ? 69.210 54.710 27.324 1.00 20.72 289 ASP C CA 1
ATOM 9380 C C . ASP C 1 289 ? 68.405 55.784 26.590 1.00 19.19 289 ASP C C 1
ATOM 9381 O O . ASP C 1 289 ? 68.408 56.949 27.013 1.00 18.86 289 ASP C O 1
ATOM 9386 N N . LYS C 1 290 ? 67.725 55.387 25.505 1.00 19.95 290 LYS C N 1
ATOM 9387 C CA . LYS C 1 290 ? 66.900 56.297 24.693 1.00 22.03 290 LYS C CA 1
ATOM 9388 C C . LYS C 1 290 ? 65.758 56.909 25.499 1.00 19.90 290 LYS C C 1
ATOM 9389 O O . LYS C 1 290 ? 65.513 58.116 25.427 1.00 19.49 290 LYS C O 1
ATOM 9395 N N . PHE C 1 291 ? 65.059 56.065 26.255 1.00 18.51 291 PHE C N 1
ATOM 9396 C CA . PHE C 1 291 ? 63.955 56.535 27.072 1.00 17.91 291 PHE C CA 1
ATOM 9397 C C . PHE C 1 291 ? 64.427 57.580 28.069 1.00 17.64 291 PHE C C 1
ATOM 9398 O O . PHE C 1 291 ? 63.839 58.662 28.173 1.00 17.28 291 PHE C O 1
ATOM 9406 N N . ILE C 1 292 ? 65.479 57.230 28.806 1.00 18.09 292 ILE C N 1
ATOM 9407 C CA . ILE C 1 292 ? 66.021 58.088 29.850 1.00 19.50 292 ILE C CA 1
ATOM 9408 C C . ILE C 1 292 ? 66.429 59.445 29.297 1.00 19.04 292 ILE C C 1
ATOM 9409 O O . ILE C 1 292 ? 66.087 60.466 29.887 1.00 18.64 292 ILE C O 1
ATOM 9414 N N . GLU C 1 293 ? 67.142 59.457 28.169 1.00 19.95 293 GLU C N 1
ATOM 9415 C CA . GLU C 1 293 ? 67.526 60.714 27.533 1.00 22.53 293 GLU C CA 1
ATOM 9416 C C . GLU C 1 293 ? 66.303 61.563 27.162 1.00 20.83 293 GLU C C 1
ATOM 9417 O O . GLU C 1 293 ? 66.263 62.756 27.471 1.00 20.65 293 GLU C O 1
ATOM 9423 N N . MET C 1 294 ? 65.314 60.943 26.513 1.00 19.79 294 MET C N 1
ATOM 9424 C CA . MET C 1 294 ? 64.095 61.642 26.098 1.00 19.59 294 MET C CA 1
ATOM 9425 C C . MET C 1 294 ? 63.313 62.196 27.291 1.00 17.54 294 MET C C 1
ATOM 9426 O O . MET C 1 294 ? 62.824 63.325 27.243 1.00 16.71 294 MET C O 1
ATOM 9431 N N . PHE C 1 295 ? 63.218 61.399 28.357 1.00 16.45 295 PHE C N 1
ATOM 9432 C CA . PHE C 1 295 ? 62.429 61.740 29.536 1.00 15.97 295 PHE C CA 1
ATOM 9433 C C . PHE C 1 295 ? 63.083 62.884 30.333 1.00 15.39 295 PHE C C 1
ATOM 9434 O O . PHE C 1 295 ? 62.413 63.860 30.684 1.00 14.99 295 PHE C O 1
ATOM 9442 N N . VAL C 1 296 ? 64.396 62.788 30.555 1.00 15.69 296 VAL C N 1
ATOM 9443 C CA . VAL C 1 296 ? 65.170 63.855 31.206 1.00 16.74 296 VAL C CA 1
ATOM 9444 C C . VAL C 1 296 ? 65.067 65.166 30.418 1.00 16.56 296 VAL C C 1
ATOM 9445 O O . VAL C 1 296 ? 64.843 66.232 31.007 1.00 16.73 296 VAL C O 1
ATOM 9449 N N . ASN C 1 297 ? 65.222 65.088 29.098 1.00 16.92 297 ASN C N 1
ATOM 9450 C CA . ASN C 1 297 ? 65.155 66.276 28.259 1.00 18.52 297 ASN C CA 1
ATOM 9451 C C . ASN C 1 297 ? 63.801 66.982 28.299 1.00 18.91 297 ASN C C 1
ATOM 9452 O O . ASN C 1 297 ? 63.750 68.219 28.302 1.00 19.27 297 ASN C O 1
ATOM 9457 N N . LYS C 1 298 ? 62.720 66.203 28.369 1.00 19.80 298 LYS C N 1
ATOM 9458 C CA . LYS C 1 298 ? 61.379 66.775 28.502 1.00 21.39 298 LYS C CA 1
ATOM 9459 C C . LYS C 1 298 ? 61.173 67.364 29.894 1.00 20.67 298 LYS C C 1
ATOM 9460 O O . LYS C 1 298 ? 60.554 68.420 30.037 1.00 20.92 298 LYS C O 1
ATOM 9466 N N . ALA C 1 299 ? 61.695 66.685 30.914 1.00 19.91 299 ALA C N 1
ATOM 9467 C CA . ALA C 1 299 ? 61.569 67.162 32.296 1.00 20.04 299 ALA C CA 1
ATOM 9468 C C . ALA C 1 299 ? 62.351 68.460 32.553 1.00 21.00 299 ALA C C 1
ATOM 9469 O O . ALA C 1 299 ? 61.949 69.263 33.397 1.00 20.74 299 ALA C O 1
ATOM 9471 N N . LYS C 1 300 ? 63.462 68.645 31.837 1.00 22.60 300 LYS C N 1
ATOM 9472 C CA . LYS C 1 300 ? 64.307 69.847 31.968 1.00 24.79 300 LYS C CA 1
ATOM 9473 C C . LYS C 1 300 ? 63.565 71.137 31.687 1.00 23.75 300 LYS C C 1
ATOM 9474 O O . LYS C 1 300 ? 63.842 72.168 32.297 1.00 24.05 300 LYS C O 1
ATOM 9480 N N . VAL C 1 301 ? 62.654 71.081 30.723 1.00 23.04 301 VAL C N 1
ATOM 9481 C CA . VAL C 1 301 ? 62.037 72.283 30.172 1.00 22.59 301 VAL C CA 1
ATOM 9482 C C . VAL C 1 301 ? 60.733 72.686 30.869 1.00 21.57 301 VAL C C 1
ATOM 9483 O O . VAL C 1 301 ? 60.096 73.667 30.479 1.00 21.84 301 VAL C O 1
ATOM 9487 N N . LEU C 1 302 ? 60.349 71.945 31.905 1.00 20.42 302 LEU C N 1
ATOM 9488 C CA . LEU C 1 302 ? 59.170 72.300 32.694 1.00 19.63 302 LEU C CA 1
ATOM 9489 C C . LEU C 1 302 ? 59.376 73.633 33.423 1.00 19.30 302 LEU C C 1
ATOM 9490 O O . LEU C 1 302 ? 60.458 73.897 33.946 1.00 19.13 302 LEU C O 1
ATOM 9495 N N . ASN C 1 303 ? 58.335 74.462 33.447 1.00 19.82 303 ASN C N 1
ATOM 9496 C CA . ASN C 1 303 ? 58.370 75.714 34.201 1.00 20.72 303 ASN C CA 1
ATOM 9497 C C . ASN C 1 303 ? 58.021 75.483 35.670 1.00 19.58 303 ASN C C 1
ATOM 9498 O O . ASN C 1 303 ? 56.892 75.106 36.008 1.00 19.41 303 ASN C O 1
ATOM 9503 N N . VAL C 1 304 ? 59.006 75.720 36.527 1.00 19.34 304 VAL C N 1
ATOM 9504 C CA . VAL C 1 304 ? 58.883 75.493 37.961 1.00 19.43 304 VAL C CA 1
ATOM 9505 C C . VAL C 1 304 ? 58.783 76.849 38.676 1.00 19.90 304 VAL C C 1
ATOM 9506 O O . VAL C 1 304 ? 59.655 77.707 38.520 1.00 20.45 304 VAL C O 1
ATOM 9510 N N . GLY C 1 305 ? 57.714 77.055 39.441 1.00 19.11 305 GLY C N 1
ATOM 9511 C CA . GLY C 1 305 ? 57.546 78.327 40.152 1.00 18.21 305 GLY C CA 1
ATOM 9512 C C . GLY C 1 305 ? 56.149 78.628 40.658 1.00 17.32 305 GLY C C 1
ATOM 9513 O O . GLY C 1 305 ? 55.430 77.730 41.107 1.00 17.08 305 GLY C O 1
ATOM 9514 N N . ASN C 1 306 ? 55.788 79.911 40.595 1.00 17.13 306 ASN C N 1
ATOM 9515 C CA . ASN C 1 306 ? 54.562 80.439 41.181 1.00 17.95 306 ASN C CA 1
ATOM 9516 C C . ASN C 1 306 ? 53.308 79.795 40.593 1.00 17.03 306 ASN C C 1
ATOM 9517 O O . ASN C 1 306 ? 53.066 79.923 39.396 1.00 17.55 306 ASN C O 1
ATOM 9522 N N . PRO C 1 307 ? 52.502 79.119 41.436 1.00 16.15 307 PRO C N 1
ATOM 9523 C CA . PRO C 1 307 ? 51.275 78.475 40.937 1.00 16.02 307 PRO C CA 1
ATOM 9524 C C . PRO C 1 307 ? 50.287 79.461 40.320 1.00 16.03 307 PRO C C 1
ATOM 9525 O O . PRO C 1 307 ? 49.488 79.066 39.479 1.00 15.74 307 PRO C O 1
ATOM 9529 N N . LEU C 1 308 ? 50.331 80.728 40.731 1.00 17.12 308 LEU C N 1
ATOM 9530 C CA . LEU C 1 308 ? 49.439 81.732 40.155 1.00 18.78 308 LEU C CA 1
ATOM 9531 C C . LEU C 1 308 ? 49.774 82.126 38.712 1.00 18.99 308 LEU C C 1
ATOM 9532 O O . LEU C 1 308 ? 48.904 82.608 37.995 1.00 19.27 308 LEU C O 1
ATOM 9537 N N . ASP C 1 309 ? 51.020 81.911 38.293 1.00 19.62 309 ASP C N 1
ATOM 9538 C CA . ASP C 1 309 ? 51.453 82.191 36.918 1.00 20.89 309 ASP C CA 1
ATOM 9539 C C . ASP C 1 309 ? 50.861 81.188 35.939 1.00 21.06 309 ASP C C 1
ATOM 9540 O O . ASP C 1 309 ? 50.958 79.971 36.152 1.00 21.13 309 ASP C O 1
ATOM 9545 N N . GLU C 1 310 ? 50.277 81.701 34.854 1.00 21.72 310 GLU C N 1
ATOM 9546 C CA . GLU C 1 310 ? 49.679 80.853 33.816 1.00 22.43 310 GLU C CA 1
ATOM 9547 C C . GLU C 1 310 ? 50.681 79.882 33.179 1.00 22.67 310 GLU C C 1
ATOM 9548 O O . GLU C 1 310 ? 50.299 78.806 32.744 1.00 22.82 310 GLU C O 1
ATOM 9554 N N . LYS C 1 311 ? 51.957 80.263 33.131 1.00 23.71 311 LYS C N 1
ATOM 9555 C CA . LYS C 1 311 ? 52.983 79.448 32.466 1.00 25.42 311 LYS C CA 1
ATOM 9556 C C . LYS C 1 311 ? 53.577 78.345 33.348 1.00 23.48 311 LYS C C 1
ATOM 9557 O O . LYS C 1 311 ? 54.299 77.478 32.851 1.00 23.03 311 LYS C O 1
ATOM 9563 N N . THR C 1 312 ? 53.266 78.379 34.644 1.00 21.85 312 THR C N 1
ATOM 9564 C CA . THR C 1 312 ? 53.841 77.437 35.612 1.00 20.41 312 THR C CA 1
ATOM 9565 C C . THR C 1 312 ? 53.321 76.011 35.387 1.00 19.91 312 THR C C 1
ATOM 9566 O O . THR C 1 312 ? 52.105 75.779 35.312 1.00 20.06 312 THR C O 1
ATOM 9570 N N . ASP C 1 313 ? 54.262 75.078 35.259 1.00 19.45 313 ASP C N 1
ATOM 9571 C CA . ASP C 1 313 ? 53.977 73.643 35.141 1.00 18.97 313 ASP C CA 1
ATOM 9572 C C . ASP C 1 313 ? 54.024 72.943 36.493 1.00 18.41 313 ASP C C 1
ATOM 9573 O O . ASP C 1 313 ? 53.211 72.067 36.770 1.00 18.51 313 ASP C O 1
ATOM 9578 N N . VAL C 1 314 ? 55.005 73.312 37.315 1.00 17.64 314 VAL C N 1
ATOM 9579 C CA . VAL C 1 314 ? 55.257 72.647 38.597 1.00 17.15 314 VAL C CA 1
ATOM 9580 C C . VAL C 1 314 ? 55.347 73.710 39.691 1.00 16.56 314 VAL C C 1
ATOM 9581 O O . VAL C 1 314 ? 56.188 74.607 39.621 1.00 16.41 314 VAL C O 1
ATOM 9585 N N . GLY C 1 315 ? 54.448 73.608 40.669 1.00 15.95 315 GLY C N 1
ATOM 9586 C CA . GLY C 1 315 ? 54.477 74.454 41.858 1.00 15.20 315 GLY C CA 1
ATOM 9587 C C . GLY C 1 315 ? 55.169 73.787 43.036 1.00 14.69 315 GLY C C 1
ATOM 9588 O O . GLY C 1 315 ? 55.789 72.727 42.880 1.00 14.84 315 GLY C O 1
ATOM 9589 N N . PRO C 1 316 ? 55.066 74.401 44.231 1.00 15.01 316 PRO C N 1
ATOM 9590 C CA . PRO C 1 316 ? 55.761 73.921 45.433 1.00 15.65 316 PRO C CA 1
ATOM 9591 C C . PRO C 1 316 ? 55.116 72.678 46.046 1.00 16.24 316 PRO C C 1
ATOM 9592 O O . PRO C 1 316 ? 53.941 72.378 45.767 1.00 16.29 316 PRO C O 1
ATOM 9596 N N . LEU C 1 317 ? 55.881 71.967 46.872 1.00 16.29 317 LEU C N 1
ATOM 9597 C CA . LEU C 1 317 ? 55.312 70.942 47.740 1.00 16.75 317 LEU C CA 1
ATOM 9598 C C . LEU C 1 317 ? 54.496 71.634 48.838 1.00 16.43 317 LEU C C 1
ATOM 9599 O O . LEU C 1 317 ? 54.636 72.839 49.054 1.00 16.13 317 LEU C O 1
ATOM 9604 N N . ILE C 1 318 ? 53.638 70.876 49.516 1.00 16.25 318 ILE C N 1
ATOM 9605 C CA . ILE C 1 318 ? 52.661 71.452 50.448 1.00 16.36 318 ILE C CA 1
ATOM 9606 C C . ILE C 1 318 ? 53.269 72.114 51.690 1.00 16.83 318 ILE C C 1
ATOM 9607 O O . ILE C 1 318 ? 52.631 72.976 52.297 1.00 16.51 318 ILE C O 1
ATOM 9612 N N . SER C 1 319 ? 54.485 71.709 52.061 1.00 17.72 319 SER C N 1
ATOM 9613 C CA . SER C 1 319 ? 55.183 72.270 53.227 1.00 18.79 319 SER C CA 1
ATOM 9614 C C . SER C 1 319 ? 56.692 72.202 53.063 1.00 19.43 319 SER C C 1
ATOM 9615 O O . SER C 1 319 ? 57.210 71.384 52.304 1.00 19.47 319 SER C O 1
ATOM 9618 N N . VAL C 1 320 ? 57.403 73.056 53.796 1.00 19.79 320 VAL C N 1
ATOM 9619 C CA . VAL C 1 320 ? 58.857 72.963 53.856 1.00 20.30 320 VAL C CA 1
ATOM 9620 C C . VAL C 1 320 ? 59.286 71.653 54.536 1.00 19.91 320 VAL C C 1
ATOM 9621 O O . VAL C 1 320 ? 60.217 70.995 54.076 1.00 19.33 320 VAL C O 1
ATOM 9625 N N . GLU C 1 321 ? 58.592 71.284 55.615 1.00 20.77 321 GLU C N 1
ATOM 9626 C CA . GLU C 1 321 ? 58.875 70.065 56.380 1.00 22.33 321 GLU C CA 1
ATOM 9627 C C . GLU C 1 321 ? 58.852 68.834 55.472 1.00 21.88 321 GLU C C 1
ATOM 9628 O O . GLU C 1 321 ? 59.734 67.984 55.544 1.00 21.38 321 GLU C O 1
ATOM 9634 N N . HIS C 1 322 ? 57.846 68.752 54.602 1.00 21.92 322 HIS C N 1
ATOM 9635 C CA . HIS C 1 322 ? 57.803 67.648 53.650 1.00 23.39 322 HIS C CA 1
ATOM 9636 C C . HIS C 1 322 ? 58.938 67.720 52.624 1.00 19.72 322 HIS C C 1
ATOM 9637 O O . HIS C 1 322 ? 59.576 66.710 52.341 1.00 18.83 322 HIS C O 1
ATOM 9644 N N . ALA C 1 323 ? 59.184 68.915 52.086 1.00 19.20 323 ALA C N 1
ATOM 9645 C CA . ALA C 1 323 ? 60.275 69.130 51.135 1.00 20.34 323 ALA C CA 1
ATOM 9646 C C . ALA C 1 323 ? 61.640 68.755 51.726 1.00 20.84 323 ALA C C 1
ATOM 9647 O O . ALA C 1 323 ? 62.482 68.164 51.040 1.00 20.14 323 ALA C O 1
ATOM 9649 N N . GLU C 1 324 ? 61.839 69.082 53.004 1.00 21.57 324 GLU C N 1
ATOM 9650 C CA . GLU C 1 324 ? 63.055 68.699 53.719 1.00 22.72 324 GLU C CA 1
ATOM 9651 C C . GLU C 1 324 ? 63.176 67.185 53.843 1.00 21.70 324 GLU C C 1
ATOM 9652 O O . GLU C 1 324 ? 64.257 66.635 53.663 1.00 21.54 324 GLU C O 1
ATOM 9658 N N . TRP C 1 325 ? 62.064 66.520 54.146 1.00 20.84 325 TRP C N 1
ATOM 9659 C CA . TRP C 1 325 ? 62.034 65.061 54.222 1.00 20.87 325 TRP C CA 1
ATOM 9660 C C . TRP C 1 325 ? 62.373 64.413 52.870 1.00 20.17 325 TRP C C 1
ATOM 9661 O O . TRP C 1 325 ? 63.135 63.444 52.817 1.00 19.76 325 TRP C O 1
ATOM 9672 N N . VAL C 1 326 ? 61.817 64.952 51.785 1.00 20.05 326 VAL C N 1
ATOM 9673 C CA . VAL C 1 326 ? 62.098 64.440 50.433 1.00 20.31 326 VAL C CA 1
ATOM 9674 C C . VAL C 1 326 ? 63.599 64.538 50.099 1.00 20.90 326 VAL C C 1
ATOM 9675 O O . VAL C 1 326 ? 64.203 63.595 49.566 1.00 20.05 326 VAL C O 1
ATOM 9679 N N . GLU C 1 327 ? 64.188 65.682 50.441 1.00 22.58 327 GLU C N 1
ATOM 9680 C CA . GLU C 1 327 ? 65.618 65.923 50.254 1.00 24.47 327 GLU C CA 1
ATOM 9681 C C . GLU C 1 327 ? 66.465 64.820 50.891 1.00 24.97 327 GLU C C 1
ATOM 9682 O O . GLU C 1 327 ? 67.375 64.292 50.252 1.00 24.65 327 GLU C O 1
ATOM 9688 N N . LYS C 1 328 ? 66.149 64.466 52.139 1.00 26.16 328 LYS C N 1
ATOM 9689 C CA . LYS C 1 328 ? 66.860 63.390 52.840 1.00 27.51 328 LYS C CA 1
ATOM 9690 C C . LYS C 1 328 ? 66.670 62.030 52.164 1.00 26.21 328 LYS C C 1
ATOM 9691 O O . LYS C 1 328 ? 67.605 61.236 52.096 1.00 26.01 328 LYS C O 1
ATOM 9697 N N . VAL C 1 329 ? 65.466 61.773 51.651 1.00 24.34 329 VAL C N 1
ATOM 9698 C CA . VAL C 1 329 ? 65.201 60.528 50.929 1.00 22.66 329 VAL C CA 1
ATOM 9699 C C . VAL C 1 329 ? 66.047 60.450 49.645 1.00 21.78 329 VAL C C 1
ATOM 9700 O O . VAL C 1 329 ? 66.623 59.409 49.336 1.00 21.64 329 VAL C O 1
ATOM 9704 N N . VAL C 1 330 ? 66.120 61.555 48.908 1.00 21.72 330 VAL C N 1
ATOM 9705 C CA . VAL C 1 330 ? 66.928 61.622 47.687 1.00 21.93 330 VAL C CA 1
ATOM 9706 C C . VAL C 1 330 ? 68.419 61.450 48.045 1.00 22.64 330 VAL C C 1
ATOM 9707 O O . VAL C 1 330 ? 69.164 60.760 47.342 1.00 22.26 330 VAL C O 1
ATOM 9711 N N . GLU C 1 331 ? 68.835 62.060 49.152 1.00 23.20 331 GLU C N 1
ATOM 9712 C CA . GLU C 1 331 ? 70.201 61.876 49.653 1.00 24.39 331 GLU C CA 1
ATOM 9713 C C . GLU C 1 331 ? 70.489 60.407 49.965 1.00 23.76 331 GLU C C 1
ATOM 9714 O O . GLU C 1 331 ? 71.528 59.880 49.572 1.00 23.68 331 GLU C O 1
ATOM 9720 N N . LYS C 1 332 ? 69.549 59.750 50.645 1.00 23.42 332 LYS C N 1
ATOM 9721 C CA . LYS C 1 332 ? 69.662 58.328 50.972 1.00 23.65 332 LYS C CA 1
ATOM 9722 C C . LYS C 1 332 ? 69.701 57.457 49.708 1.00 23.09 332 LYS C C 1
ATOM 9723 O O . LYS C 1 332 ? 70.492 56.509 49.626 1.00 22.75 332 LYS C O 1
ATOM 9729 N N . ALA C 1 333 ? 68.850 57.790 48.734 1.00 22.98 333 ALA C N 1
ATOM 9730 C CA . ALA C 1 333 ? 68.812 57.093 47.442 1.00 23.25 333 ALA C CA 1
ATOM 9731 C C . ALA C 1 333 ? 70.146 57.180 46.691 1.00 23.72 333 ALA C C 1
ATOM 9732 O O . ALA C 1 333 ? 70.589 56.196 46.104 1.00 23.51 333 ALA C O 1
ATOM 9734 N N . ILE C 1 334 ? 70.788 58.348 46.736 1.00 24.64 334 ILE C N 1
ATOM 9735 C CA . ILE C 1 334 ? 72.105 58.529 46.117 1.00 25.58 334 ILE C CA 1
ATOM 9736 C C . ILE C 1 334 ? 73.167 57.737 46.892 1.00 26.45 334 ILE C C 1
ATOM 9737 O O . ILE C 1 334 ? 74.039 57.109 46.290 1.00 26.19 334 ILE C O 1
ATOM 9742 N N . ASP C 1 335 ? 73.059 57.735 48.217 1.00 27.40 335 ASP C N 1
ATOM 9743 C CA . ASP C 1 335 ? 73.961 56.945 49.071 1.00 28.54 335 ASP C CA 1
ATOM 9744 C C . ASP C 1 335 ? 73.925 55.441 48.818 1.00 28.14 335 ASP C C 1
ATOM 9745 O O . ASP C 1 335 ? 74.935 54.755 48.972 1.00 28.24 335 ASP C O 1
ATOM 9750 N N . GLU C 1 336 ? 72.750 54.938 48.446 1.00 27.15 336 GLU C N 1
ATOM 9751 C CA . GLU C 1 336 ? 72.578 53.532 48.109 1.00 26.07 336 GLU C CA 1
ATOM 9752 C C . GLU C 1 336 ? 73.062 53.217 46.683 1.00 25.69 336 GLU C C 1
ATOM 9753 O O . GLU C 1 336 ? 73.031 52.066 46.248 1.00 25.79 336 GLU C O 1
ATOM 9759 N N . GLY C 1 337 ? 73.495 54.240 45.953 1.00 25.50 337 GLY C N 1
ATOM 9760 C CA . GLY C 1 337 ? 74.058 54.029 44.619 1.00 25.63 337 GLY C CA 1
ATOM 9761 C C . GLY C 1 337 ? 73.191 54.535 43.483 1.00 26.04 337 GLY C C 1
ATOM 9762 O O . GLY C 1 337 ? 73.519 54.340 42.310 1.00 25.57 337 GLY C O 1
ATOM 9763 N N . GLY C 1 338 ? 72.080 55.182 43.831 1.00 26.07 338 GLY C N 1
ATOM 9764 C CA . GLY C 1 338 ? 71.252 55.873 42.846 1.00 25.77 338 GLY C CA 1
ATOM 9765 C C . GLY C 1 338 ? 72.049 56.932 42.107 1.00 25.24 338 GLY C C 1
ATOM 9766 O O . GLY C 1 338 ? 72.845 57.656 42.709 1.00 25.23 338 GLY C O 1
ATOM 9767 N N . LYS C 1 339 ? 71.840 57.005 40.798 1.00 24.75 339 LYS C N 1
ATOM 9768 C CA . LYS C 1 339 ? 72.518 57.963 39.934 1.00 24.88 339 LYS C CA 1
ATOM 9769 C C . LYS C 1 339 ? 71.611 59.151 39.635 1.00 24.29 339 LYS C C 1
ATOM 9770 O O . LYS C 1 339 ? 70.565 58.987 39.008 1.00 24.31 339 LYS C O 1
ATOM 9776 N N . LEU C 1 340 ? 72.015 60.342 40.073 1.00 23.35 340 LEU C N 1
ATOM 9777 C CA . LEU C 1 340 ? 71.227 61.551 39.821 1.00 22.89 340 LEU C CA 1
ATOM 9778 C C . LEU C 1 340 ? 71.355 62.037 38.380 1.00 23.01 340 LEU C C 1
ATOM 9779 O O . LEU C 1 340 ? 72.451 62.364 37.922 1.00 23.27 340 LEU C O 1
ATOM 9784 N N . LEU C 1 341 ? 70.224 62.095 37.677 1.00 22.23 341 LEU C N 1
ATOM 9785 C CA . LEU C 1 341 ? 70.186 62.491 36.267 1.00 21.49 341 LEU C CA 1
ATOM 9786 C C . LEU C 1 341 ? 69.599 63.889 36.076 1.00 20.63 341 LEU C C 1
ATOM 9787 O O . LEU C 1 341 ? 69.841 64.535 35.059 1.00 20.64 341 LEU C O 1
ATOM 9792 N N . LEU C 1 342 ? 68.800 64.336 37.040 1.00 19.78 342 LEU C N 1
ATOM 9793 C CA . LEU C 1 342 ? 68.215 65.673 36.989 1.00 20.29 342 LEU C CA 1
ATOM 9794 C C . LEU C 1 342 ? 67.761 66.114 38.363 1.00 22.05 342 LEU C C 1
ATOM 9795 O O . LEU C 1 342 ? 67.237 65.311 39.133 1.00 21.10 342 LEU C O 1
ATOM 9800 N N . GLY C 1 343 ? 67.987 67.391 38.664 1.00 24.49 343 GLY C N 1
ATOM 9801 C CA . GLY C 1 343 ? 67.368 68.037 39.808 1.00 26.46 343 GLY C CA 1
ATOM 9802 C C . GLY C 1 343 ? 68.034 67.712 41.120 1.00 28.73 343 GLY C C 1
ATOM 9803 O O . GLY C 1 343 ? 69.248 67.876 41.268 1.00 28.85 343 GLY C O 1
ATOM 9804 N N . GLY C 1 344 ? 67.235 67.251 42.078 1.00 30.30 344 GLY C N 1
ATOM 9805 C CA . GLY C 1 344 ? 67.710 67.027 43.438 1.00 31.60 344 GLY C CA 1
ATOM 9806 C C . GLY C 1 344 ? 67.908 68.336 44.186 1.00 32.64 344 GLY C C 1
ATOM 9807 O O . GLY C 1 344 ? 68.509 68.363 45.265 1.00 33.26 344 GLY C O 1
ATOM 9808 N N . LYS C 1 345 ? 67.404 69.423 43.603 1.00 32.16 345 LYS C N 1
ATOM 9809 C CA . LYS C 1 345 ? 67.511 70.747 44.197 1.00 31.59 345 LYS C CA 1
ATOM 9810 C C . LYS C 1 345 ? 66.164 71.213 44.755 1.00 30.10 345 LYS C C 1
ATOM 9811 O O . LYS C 1 345 ? 65.096 70.777 44.295 1.00 29.72 345 LYS C O 1
ATOM 9817 N N . ARG C 1 346 ? 66.239 72.090 45.757 1.00 28.50 346 ARG C N 1
ATOM 9818 C CA . ARG C 1 346 ? 65.079 72.554 46.510 1.00 26.89 346 ARG C CA 1
ATOM 9819 C C . ARG C 1 346 ? 65.245 74.027 46.892 1.00 26.54 346 ARG C C 1
ATOM 9820 O O . ARG C 1 346 ? 66.322 74.443 47.327 1.00 26.55 346 ARG C O 1
ATOM 9828 N N . ASP C 1 347 ? 64.174 74.799 46.716 1.00 25.87 347 ASP C N 1
ATOM 9829 C CA . ASP C 1 347 ? 64.115 76.200 47.135 1.00 25.83 347 ASP C CA 1
ATOM 9830 C C . ASP C 1 347 ? 62.929 76.372 48.088 1.00 24.21 347 ASP C C 1
ATOM 9831 O O . ASP C 1 347 ? 61.784 76.569 47.647 1.00 23.83 347 ASP C O 1
ATOM 9836 N N . LYS C 1 348 ? 63.217 76.292 49.388 1.00 24.06 348 LYS C N 1
ATOM 9837 C CA . LYS C 1 348 ? 62.196 76.203 50.441 1.00 24.51 348 LYS C CA 1
ATOM 9838 C C . LYS C 1 348 ? 61.303 74.968 50.195 1.00 23.87 348 LYS C C 1
ATOM 9839 O O . LYS C 1 348 ? 61.764 73.832 50.323 1.00 23.42 348 LYS C O 1
ATOM 9845 N N . ALA C 1 349 ? 60.047 75.189 49.817 1.00 22.98 349 ALA C N 1
ATOM 9846 C CA . ALA C 1 349 ? 59.139 74.076 49.538 1.00 22.22 349 ALA C CA 1
ATOM 9847 C C . ALA C 1 349 ? 59.058 73.748 48.047 1.00 21.42 349 ALA C C 1
ATOM 9848 O O . ALA C 1 349 ? 58.468 72.730 47.657 1.00 20.93 349 ALA C O 1
ATOM 9850 N N . LEU C 1 350 ? 59.643 74.608 47.216 1.00 20.44 350 LEU C N 1
ATOM 9851 C CA . LEU C 1 350 ? 59.681 74.361 45.777 1.00 20.20 350 LEU C CA 1
ATOM 9852 C C . LEU C 1 350 ? 60.735 73.300 45.456 1.00 20.14 350 LEU C C 1
ATOM 9853 O O . LEU C 1 350 ? 61.942 73.558 45.529 1.00 20.23 350 LEU C O 1
ATOM 9858 N N . PHE C 1 351 ? 60.262 72.106 45.109 1.00 19.43 351 PHE C N 1
ATOM 9859 C CA . PHE C 1 351 ? 61.145 70.989 44.812 1.00 18.81 351 PHE C CA 1
ATOM 9860 C C . PHE C 1 351 ? 61.190 70.768 43.316 1.00 18.43 351 PHE C C 1
ATOM 9861 O O . PHE C 1 351 ? 60.152 70.604 42.663 1.00 18.09 351 PHE C O 1
ATOM 9869 N N . TYR C 1 352 ? 62.406 70.738 42.787 1.00 18.54 352 TYR C N 1
ATOM 9870 C CA . TYR C 1 352 ? 62.611 70.642 41.349 1.00 18.70 352 TYR C CA 1
ATOM 9871 C C . TYR C 1 352 ? 62.474 69.204 40.860 1.00 18.61 352 TYR C C 1
ATOM 9872 O O . TYR C 1 352 ? 62.806 68.271 41.595 1.00 18.16 352 TYR C O 1
ATOM 9881 N N . PRO C 1 353 ? 61.941 69.024 39.632 1.00 18.90 353 PRO C N 1
ATOM 9882 C CA . PRO C 1 353 ? 61.827 67.692 39.028 1.00 19.42 353 PRO C CA 1
ATOM 9883 C C . PRO C 1 353 ? 63.145 66.949 39.158 1.00 19.80 353 PRO C C 1
ATOM 9884 O O . PRO C 1 353 ? 64.200 67.462 38.770 1.00 20.08 353 PRO C O 1
ATOM 9888 N N . THR C 1 354 ? 63.077 65.763 39.743 1.00 19.31 354 THR C N 1
ATOM 9889 C CA . THR C 1 354 ? 64.266 65.025 40.131 1.00 19.19 354 THR C CA 1
ATOM 9890 C C . THR C 1 354 ? 64.166 63.611 39.586 1.00 18.70 354 THR C C 1
ATOM 9891 O O . THR C 1 354 ? 63.177 62.912 39.844 1.00 18.55 354 THR C O 1
ATOM 9895 N N . ILE C 1 355 ? 65.186 63.200 38.835 1.00 18.35 355 ILE C N 1
ATOM 9896 C CA . ILE C 1 355 ? 65.204 61.884 38.185 1.00 18.73 355 ILE C CA 1
ATOM 9897 C C . ILE C 1 355 ? 66.494 61.137 38.532 1.00 19.70 355 ILE C C 1
ATOM 9898 O O . ILE C 1 355 ? 67.597 61.700 38.430 1.00 19.55 355 ILE C O 1
ATOM 9903 N N . LEU C 1 356 ? 66.350 59.879 38.941 1.00 20.10 356 LEU C N 1
ATOM 9904 C CA . LEU C 1 356 ? 67.500 59.018 39.229 1.00 20.94 356 LEU C CA 1
ATOM 9905 C C . LEU C 1 356 ? 67.383 57.675 38.529 1.00 21.24 356 LEU C C 1
ATOM 9906 O O . LEU C 1 356 ? 66.272 57.150 38.362 1.00 20.93 356 LEU C O 1
ATOM 9911 N N . GLU C 1 357 ? 68.519 57.107 38.130 1.00 21.51 357 GLU C N 1
ATOM 9912 C CA . GLU C 1 357 ? 68.542 55.686 37.808 1.00 21.98 357 GLU C CA 1
ATOM 9913 C C . GLU C 1 357 ? 68.963 54.912 39.048 1.00 21.39 357 GLU C C 1
ATOM 9914 O O . GLU C 1 357 ? 69.973 55.235 39.681 1.00 21.06 357 GLU C O 1
ATOM 9920 N N . VAL C 1 358 ? 68.166 53.912 39.410 1.00 20.56 358 VAL C N 1
ATOM 9921 C CA . VAL C 1 358 ? 68.414 53.119 40.616 1.00 20.39 358 VAL C CA 1
ATOM 9922 C C . VAL C 1 358 ? 68.202 51.634 40.317 1.00 20.74 358 VAL C C 1
ATOM 9923 O O . VAL C 1 358 ? 67.709 51.267 39.239 1.00 20.34 358 VAL C O 1
ATOM 9927 N N . ASP C 1 359 ? 68.567 50.770 41.256 1.00 22.05 359 ASP C N 1
ATOM 9928 C CA . ASP C 1 359 ? 68.195 49.366 41.141 1.00 24.12 359 ASP C CA 1
ATOM 9929 C C . ASP C 1 359 ? 66.971 49.077 42.019 1.00 23.28 359 ASP C C 1
ATOM 9930 O O . ASP C 1 359 ? 66.544 49.944 42.800 1.00 22.21 359 ASP C O 1
ATOM 9935 N N . ARG C 1 360 ? 66.418 47.870 41.877 1.00 24.19 360 ARG C N 1
ATOM 9936 C CA A ARG C 1 360 ? 65.155 47.505 42.522 0.50 25.70 360 ARG C CA 1
ATOM 9937 C CA B ARG C 1 360 ? 65.159 47.482 42.522 0.50 25.75 360 ARG C CA 1
ATOM 9938 C C . ARG C 1 360 ? 65.194 47.545 44.052 1.00 25.71 360 ARG C C 1
ATOM 9939 O O . ARG C 1 360 ? 64.140 47.565 44.704 1.00 25.72 360 ARG C O 1
ATOM 9954 N N . ASP C 1 361 ? 66.401 47.561 44.618 1.00 25.34 361 ASP C N 1
ATOM 9955 C CA . ASP C 1 361 ? 66.573 47.579 46.071 1.00 25.28 361 ASP C CA 1
ATOM 9956 C C . ASP C 1 361 ? 66.639 48.983 46.652 1.00 24.45 361 ASP C C 1
ATOM 9957 O O . ASP C 1 361 ? 66.732 49.149 47.875 1.00 24.28 361 ASP C O 1
ATOM 9962 N N . ASN C 1 362 ? 66.598 49.991 45.786 1.00 23.88 362 ASN C N 1
ATOM 9963 C CA . ASN C 1 362 ? 66.702 51.371 46.241 1.00 23.75 362 ASN C CA 1
ATOM 9964 C C . ASN C 1 362 ? 65.527 51.788 47.123 1.00 24.72 362 ASN C C 1
ATOM 9965 O O . ASN C 1 362 ? 64.408 51.303 46.940 1.00 24.51 362 ASN C O 1
ATOM 9970 N N . ILE C 1 363 ? 65.793 52.674 48.085 1.00 25.33 363 ILE C N 1
ATOM 9971 C CA . ILE C 1 363 ? 64.749 53.203 48.966 1.00 25.95 363 ILE C CA 1
ATOM 9972 C C . ILE C 1 363 ? 63.539 53.767 48.196 1.00 25.05 363 ILE C C 1
ATOM 9973 O O . ILE C 1 363 ? 62.403 53.635 48.642 1.00 24.52 363 ILE C O 1
ATOM 9978 N N . LEU C 1 364 ? 63.794 54.378 47.043 1.00 23.27 364 LEU C N 1
ATOM 9979 C CA . LEU C 1 364 ? 62.721 55.010 46.267 1.00 21.96 364 LEU C CA 1
ATOM 9980 C C . LEU C 1 364 ? 61.714 54.012 45.715 1.00 21.29 364 LEU C C 1
ATOM 9981 O O . LEU C 1 364 ? 60.575 54.383 45.414 1.00 21.54 364 LEU C O 1
ATOM 9986 N N . CYS C 1 365 ? 62.123 52.753 45.586 1.00 20.76 365 CYS C N 1
ATOM 9987 C CA . CYS C 1 365 ? 61.224 51.703 45.097 1.00 20.74 365 CYS C CA 1
ATOM 9988 C C . CYS C 1 365 ? 60.247 51.222 46.165 1.00 20.62 365 CYS C C 1
ATOM 9989 O O . CYS C 1 365 ? 59.312 50.483 45.856 1.00 20.44 365 CYS C O 1
ATOM 9992 N N . LYS C 1 366 ? 60.473 51.635 47.412 1.00 21.55 366 LYS C N 1
ATOM 9993 C CA . LYS C 1 366 ? 59.662 51.193 48.550 1.00 22.84 366 LYS C CA 1
ATOM 9994 C C . LYS C 1 366 ? 59.007 52.354 49.302 1.00 21.98 366 LYS C C 1
ATOM 9995 O O . LYS C 1 366 ? 58.290 52.130 50.279 1.00 22.00 366 LYS C O 1
ATOM 10001 N N . THR C 1 367 ? 59.255 53.584 48.848 1.00 20.94 367 THR C N 1
ATOM 10002 C CA . THR C 1 367 ? 58.824 54.780 49.567 1.00 20.29 367 THR C CA 1
ATOM 10003 C C . THR C 1 367 ? 57.937 55.687 48.727 1.00 18.94 367 THR C C 1
ATOM 10004 O O . THR C 1 367 ? 58.318 56.091 47.632 1.00 18.82 367 THR C O 1
ATOM 10008 N N . GLU C 1 368 ? 56.742 55.983 49.233 1.00 17.89 368 GLU C N 1
ATOM 10009 C CA . GLU C 1 368 ? 55.880 56.971 48.599 1.00 17.42 368 GLU C CA 1
ATOM 10010 C C . GLU C 1 368 ? 56.350 58.358 49.039 1.00 16.13 368 GLU C C 1
ATOM 10011 O O . GLU C 1 368 ? 56.206 58.732 50.214 1.00 16.05 368 GLU C O 1
ATOM 10017 N N . THR C 1 369 ? 56.917 59.108 48.098 1.00 15.50 369 THR C N 1
ATOM 10018 C CA . THR C 1 369 ? 57.520 60.401 48.425 1.00 15.78 369 THR C CA 1
ATOM 10019 C C . THR C 1 369 ? 56.563 61.575 48.294 1.00 15.65 369 THR C C 1
ATOM 10020 O O . THR C 1 369 ? 56.835 62.641 48.820 1.00 15.10 369 THR C O 1
ATOM 10024 N N . PHE C 1 370 ? 55.449 61.400 47.577 1.00 16.58 370 PHE C N 1
ATOM 10025 C CA . PHE C 1 370 ? 54.564 62.539 47.320 1.00 18.32 370 PHE C CA 1
ATOM 10026 C C . PHE C 1 370 ? 55.391 63.755 46.878 1.00 15.85 370 PHE C C 1
ATOM 10027 O O . PHE C 1 370 ? 55.288 64.853 47.441 1.00 15.89 370 PHE C O 1
ATOM 10035 N N . ALA C 1 371 ? 56.216 63.532 45.857 1.00 14.94 371 ALA C N 1
ATOM 10036 C CA . ALA C 1 371 ? 57.225 64.498 45.418 1.00 14.51 371 ALA C CA 1
ATOM 10037 C C . ALA C 1 371 ? 57.572 64.269 43.948 1.00 14.74 371 ALA C C 1
ATOM 10038 O O . ALA C 1 371 ? 57.325 63.175 43.423 1.00 14.66 371 ALA C O 1
ATOM 10040 N N . PRO C 1 372 ? 58.154 65.291 43.277 1.00 15.16 372 PRO C N 1
ATOM 10041 C CA . PRO C 1 372 ? 58.498 65.100 41.860 1.00 15.39 372 PRO C CA 1
ATOM 10042 C C . PRO C 1 372 ? 59.852 64.388 41.725 1.00 15.88 372 PRO C C 1
ATOM 10043 O O . PRO C 1 372 ? 60.786 64.925 41.139 1.00 16.09 372 PRO C O 1
ATOM 10047 N N . VAL C 1 373 ? 59.932 63.186 42.294 1.00 16.04 373 VAL C N 1
ATOM 10048 C CA . VAL C 1 373 ? 61.158 62.401 42.375 1.00 16.20 373 VAL C CA 1
ATOM 10049 C C . VAL C 1 373 ? 60.897 61.034 41.766 1.00 16.22 373 VAL C C 1
ATOM 10050 O O . VAL C 1 373 ? 60.087 60.256 42.281 1.00 16.40 373 VAL C O 1
ATOM 10054 N N . ILE C 1 374 ? 61.599 60.748 40.673 1.00 16.18 374 ILE C N 1
ATOM 10055 C CA . ILE C 1 374 ? 61.271 59.612 39.812 1.00 16.87 374 ILE C CA 1
ATOM 10056 C C . ILE C 1 374 ? 62.460 58.669 39.681 1.00 17.41 374 ILE C C 1
ATOM 10057 O O . ILE C 1 374 ? 63.464 59.029 39.057 1.00 17.89 374 ILE C O 1
ATOM 10062 N N . PRO C 1 375 ? 62.359 57.473 40.287 1.00 17.19 375 PRO C N 1
ATOM 10063 C CA . PRO C 1 375 ? 63.385 56.455 40.094 1.00 17.26 375 PRO C CA 1
ATOM 10064 C C . PRO C 1 375 ? 63.107 55.636 38.844 1.00 16.94 375 PRO C C 1
ATOM 10065 O O . PRO C 1 375 ? 61.970 55.230 38.600 1.00 16.29 375 PRO C O 1
ATOM 10069 N N . ILE C 1 376 ? 64.150 55.419 38.050 1.00 16.63 376 ILE C N 1
ATOM 10070 C CA . ILE C 1 376 ? 64.040 54.609 36.845 1.00 16.93 376 ILE C CA 1
ATOM 10071 C C . ILE C 1 376 ? 64.886 53.346 36.999 1.00 17.51 376 ILE C C 1
ATOM 10072 O O . ILE C 1 376 ? 66.067 53.425 37.332 1.00 17.73 376 ILE C O 1
ATOM 10077 N N . ILE C 1 377 ? 64.275 52.189 36.758 1.00 17.66 377 ILE C N 1
ATOM 10078 C CA . ILE C 1 377 ? 64.969 50.912 36.864 1.00 18.48 377 ILE C CA 1
ATOM 10079 C C . ILE C 1 377 ? 65.018 50.263 35.490 1.00 18.29 377 ILE C C 1
ATOM 10080 O O . ILE C 1 377 ? 63.969 49.964 34.908 1.00 17.73 377 ILE C O 1
ATOM 10085 N N . ARG C 1 378 ? 66.217 50.047 34.961 1.00 18.44 378 ARG C N 1
ATOM 10086 C CA . ARG C 1 378 ? 66.330 49.269 33.728 1.00 19.83 378 ARG C CA 1
ATOM 10087 C C . ARG C 1 378 ? 66.288 47.783 34.059 1.00 18.97 378 ARG C C 1
ATOM 10088 O O . ARG C 1 378 ? 66.907 47.322 35.022 1.00 18.40 378 ARG C O 1
ATOM 10096 N N . THR C 1 379 ? 65.521 47.034 33.277 1.00 19.30 379 THR C N 1
ATOM 10097 C CA . THR C 1 379 ? 65.249 45.656 33.630 1.00 20.15 379 THR C CA 1
ATOM 10098 C C . THR C 1 379 ? 64.884 44.806 32.408 1.00 19.15 379 THR C C 1
ATOM 10099 O O . THR C 1 379 ? 64.637 45.323 31.333 1.00 18.61 379 THR C O 1
ATOM 10103 N N . ASN C 1 380 ? 64.881 43.495 32.581 1.00 19.45 380 ASN C N 1
ATOM 10104 C CA . ASN C 1 380 ? 64.360 42.607 31.556 1.00 20.34 380 ASN C CA 1
ATOM 10105 C C . ASN C 1 380 ? 62.874 42.371 31.806 1.00 19.33 380 ASN C C 1
ATOM 10106 O O . ASN C 1 380 ? 62.378 42.554 32.925 1.00 19.41 380 ASN C O 1
ATOM 10111 N N . GLU C 1 381 ? 62.166 41.938 30.773 1.00 19.57 381 GLU C N 1
ATOM 10112 C CA . GLU C 1 381 ? 60.719 41.758 30.867 1.00 20.68 381 GLU C CA 1
ATOM 10113 C C . GLU C 1 381 ? 60.321 40.763 31.971 1.00 20.52 381 GLU C C 1
ATOM 10114 O O . GLU C 1 381 ? 59.307 40.948 32.664 1.00 20.71 381 GLU C O 1
ATOM 10120 N N . GLU C 1 382 ? 61.145 39.731 32.146 1.00 20.92 382 GLU C N 1
ATOM 10121 C CA . GLU C 1 382 ? 60.877 38.640 33.080 1.00 22.47 382 GLU C CA 1
ATOM 10122 C C . GLU C 1 382 ? 60.885 39.062 34.548 1.00 22.33 382 GLU C C 1
ATOM 10123 O O . GLU C 1 382 ? 60.345 38.349 35.393 1.00 22.81 382 GLU C O 1
ATOM 10129 N N . GLU C 1 383 ? 61.498 40.208 34.847 1.00 22.49 383 GLU C N 1
ATOM 10130 C CA . GLU C 1 383 ? 61.621 40.687 36.222 1.00 23.37 383 GLU C CA 1
ATOM 10131 C C . GLU C 1 383 ? 60.596 41.777 36.581 1.00 21.93 383 GLU C C 1
ATOM 10132 O O . GLU C 1 383 ? 60.451 42.137 37.749 1.00 21.33 383 GLU C O 1
ATOM 10138 N N . MET C 1 384 ? 59.890 42.287 35.579 1.00 20.10 384 MET C N 1
ATOM 10139 C CA . MET C 1 384 ? 59.073 43.492 35.749 1.00 18.57 384 MET C CA 1
ATOM 10140 C C . MET C 1 384 ? 57.869 43.267 36.656 1.00 17.55 384 MET C C 1
ATOM 10141 O O . MET C 1 384 ? 57.611 44.062 37.559 1.00 17.22 384 MET C O 1
ATOM 10146 N N . ILE C 1 385 ? 57.119 42.200 36.409 1.00 17.45 385 ILE C N 1
ATOM 10147 C CA . ILE C 1 385 ? 55.950 41.925 37.246 1.00 18.50 385 ILE C CA 1
ATOM 10148 C C . ILE C 1 385 ? 56.374 41.745 38.705 1.00 18.02 385 ILE C C 1
ATOM 10149 O O . ILE C 1 385 ? 55.737 42.295 39.602 1.00 16.70 385 ILE C O 1
ATOM 10154 N N . ASP C 1 386 ? 57.480 41.030 38.935 1.00 18.68 386 ASP C N 1
ATOM 10155 C CA A ASP C 1 386 ? 57.931 40.790 40.299 0.50 19.83 386 ASP C CA 1
ATOM 10156 C CA B ASP C 1 386 ? 57.991 40.776 40.289 0.50 19.72 386 ASP C CA 1
ATOM 10157 C C . ASP C 1 386 ? 58.325 42.083 41.011 1.00 17.75 386 ASP C C 1
ATOM 10158 O O . ASP C 1 386 ? 57.944 42.289 42.169 1.00 17.07 386 ASP C O 1
ATOM 10167 N N . ILE C 1 387 ? 59.042 42.965 40.320 1.00 15.94 387 ILE C N 1
ATOM 10168 C CA . ILE C 1 387 ? 59.381 44.276 40.887 1.00 15.08 387 ILE C CA 1
ATOM 10169 C C . ILE C 1 387 ? 58.121 45.124 41.126 1.00 14.54 387 ILE C C 1
ATOM 10170 O O . ILE C 1 387 ? 57.962 45.740 42.180 1.00 14.24 387 ILE C O 1
ATOM 10175 N N . ALA C 1 388 ? 57.236 45.160 40.138 1.00 14.21 388 ALA C N 1
ATOM 10176 C CA . ALA C 1 388 ? 55.995 45.931 40.253 1.00 14.06 388 ALA C CA 1
ATOM 10177 C C . ALA C 1 388 ? 55.146 45.529 41.461 1.00 13.96 388 ALA C C 1
ATOM 10178 O O . ALA C 1 388 ? 54.593 46.391 42.147 1.00 13.53 388 ALA C O 1
ATOM 10180 N N . ASN C 1 389 ? 55.071 44.222 41.723 1.00 15.18 389 ASN C N 1
ATOM 10181 C CA . ASN C 1 389 ? 54.247 43.665 42.801 1.00 16.43 389 ASN C CA 1
ATOM 10182 C C . ASN C 1 389 ? 54.932 43.591 44.162 1.00 17.03 389 ASN C C 1
ATOM 10183 O O . ASN C 1 389 ? 54.345 43.113 45.132 1.00 16.95 389 ASN C O 1
ATOM 10188 N N . SER C 1 390 ? 56.169 44.068 44.226 1.00 17.02 390 SER C N 1
ATOM 10189 C CA . SER C 1 390 ? 57.014 43.825 45.386 1.00 17.25 390 SER C CA 1
ATOM 10190 C C . SER C 1 390 ? 56.741 44.736 46.578 1.00 17.83 390 SER C C 1
ATOM 10191 O O . SER C 1 390 ? 57.402 44.593 47.598 1.00 18.59 390 SER C O 1
ATOM 10194 N N . THR C 1 391 ? 55.797 45.677 46.458 1.00 17.08 391 THR C N 1
ATOM 10195 C CA . THR C 1 391 ? 55.552 46.654 47.539 1.00 16.52 391 THR C CA 1
ATOM 10196 C C . THR C 1 391 ? 54.359 46.232 48.384 1.00 16.23 391 THR C C 1
ATOM 10197 O O . THR C 1 391 ? 53.598 45.352 47.982 1.00 15.89 391 THR C O 1
ATOM 10201 N N . GLU C 1 392 ? 54.183 46.871 49.541 1.00 17.16 392 GLU C N 1
ATOM 10202 C CA . GLU C 1 392 ? 53.003 46.628 50.361 1.00 19.68 392 GLU C CA 1
ATOM 10203 C C . GLU C 1 392 ? 51.742 47.318 49.843 1.00 17.58 392 GLU C C 1
ATOM 10204 O O . GLU C 1 392 ? 50.667 47.127 50.409 1.00 16.34 392 GLU C O 1
ATOM 10210 N N . TYR C 1 393 ? 51.887 48.112 48.783 1.00 17.27 393 TYR C N 1
ATOM 10211 C CA . TYR C 1 393 ? 50.772 48.880 48.228 1.00 17.60 393 TYR C CA 1
ATOM 10212 C C . TYR C 1 393 ? 50.195 48.233 46.961 1.00 15.58 393 TYR C C 1
ATOM 10213 O O . TYR C 1 393 ? 50.733 47.256 46.452 1.00 14.45 393 TYR C O 1
ATOM 10222 N N . GLY C 1 394 ? 49.106 48.797 46.447 1.00 14.30 394 GLY C N 1
ATOM 10223 C CA . GLY C 1 394 ? 48.482 48.238 45.260 1.00 13.25 394 GLY C CA 1
ATOM 10224 C C . GLY C 1 394 ? 47.407 49.156 44.734 1.00 12.15 394 GLY C C 1
ATOM 10225 O O . GLY C 1 394 ? 46.274 48.724 44.526 1.00 12.59 394 GLY C O 1
ATOM 10226 N N . LEU C 1 395 ? 47.745 50.429 44.539 1.00 11.58 395 LEU C N 1
ATOM 10227 C CA . LEU C 1 395 ? 46.794 51.396 43.973 1.00 12.67 395 LEU C CA 1
ATOM 10228 C C . LEU C 1 395 ? 46.727 51.318 42.439 1.00 12.12 395 LEU C C 1
ATOM 10229 O O . LEU C 1 395 ? 45.904 50.567 41.907 1.00 11.63 395 LEU C O 1
ATOM 10234 N N . HIS C 1 396 ? 47.595 52.044 41.737 1.00 11.44 396 HIS C N 1
ATOM 10235 C CA . HIS C 1 396 ? 47.591 52.007 40.260 1.00 11.62 396 HIS C CA 1
ATOM 10236 C C . HIS C 1 396 ? 48.930 51.532 39.700 1.00 11.35 396 HIS C C 1
ATOM 10237 O O . HIS C 1 396 ? 49.990 51.765 40.296 1.00 11.77 396 HIS C O 1
ATOM 10244 N N . SER C 1 397 ? 48.874 50.886 38.545 1.00 11.08 397 SER C N 1
ATOM 10245 C CA . SER C 1 397 ? 50.058 50.529 37.792 1.00 10.66 397 SER C CA 1
ATOM 10246 C C . SER C 1 397 ? 49.781 50.842 36.328 1.00 11.02 397 SER C C 1
ATOM 10247 O O . SER C 1 397 ? 48.631 51.107 35.945 1.00 11.49 397 SER C O 1
ATOM 10250 N N . ALA C 1 398 ? 50.837 50.851 35.521 1.00 11.20 398 ALA C N 1
ATOM 10251 C CA . ALA C 1 398 ? 50.691 51.144 34.098 1.00 11.45 398 ALA C CA 1
ATOM 10252 C C . ALA C 1 398 ? 51.691 50.372 33.253 1.00 12.33 398 ALA C C 1
ATOM 10253 O O . ALA C 1 398 ? 52.789 50.045 33.704 1.00 12.93 398 ALA C O 1
ATOM 10255 N N . ILE C 1 399 ? 51.288 50.092 32.021 1.00 13.37 399 ILE C N 1
ATOM 10256 C CA . ILE C 1 399 ? 52.147 49.431 31.057 1.00 15.02 399 ILE C CA 1
ATOM 10257 C C . ILE C 1 399 ? 52.018 50.087 29.677 1.00 14.41 399 ILE C C 1
ATOM 10258 O O . ILE C 1 399 ? 50.909 50.380 29.202 1.00 14.52 399 ILE C O 1
ATOM 10263 N N . PHE C 1 400 ? 53.166 50.324 29.053 1.00 13.41 400 PHE C N 1
ATOM 10264 C CA . PHE C 1 400 ? 53.232 50.886 27.720 1.00 13.61 400 PHE C CA 1
ATOM 10265 C C . PHE C 1 400 ? 53.773 49.806 26.802 1.00 14.10 400 PHE C C 1
ATOM 10266 O O . PHE C 1 400 ? 54.927 49.356 26.963 1.00 13.77 400 PHE C O 1
ATOM 10274 N N . THR C 1 401 ? 52.938 49.396 25.843 1.00 14.48 401 THR C N 1
ATOM 10275 C CA . THR C 1 401 ? 53.256 48.337 24.893 1.00 14.87 401 THR C CA 1
ATOM 10276 C C . THR C 1 401 ? 52.223 48.373 23.779 1.00 15.66 401 THR C C 1
ATOM 10277 O O . THR C 1 401 ? 51.121 48.909 23.979 1.00 15.49 401 THR C O 1
ATOM 10281 N N . ASN C 1 402 ? 52.574 47.806 22.628 1.00 16.52 402 ASN C N 1
ATOM 10282 C CA . ASN C 1 402 ? 51.622 47.623 21.522 1.00 18.52 402 ASN C CA 1
ATOM 10283 C C . ASN C 1 402 ? 51.224 46.169 21.336 1.00 16.03 402 ASN C C 1
ATOM 10284 O O . ASN C 1 402 ? 50.515 45.829 20.397 1.00 15.58 402 ASN C O 1
ATOM 10289 N N . ASP C 1 403 ? 51.664 45.323 22.258 1.00 14.82 403 ASP C N 1
ATOM 10290 C CA . ASP C 1 403 ? 51.534 43.876 22.157 1.00 15.03 403 ASP C CA 1
ATOM 10291 C C . ASP C 1 403 ? 50.311 43.392 22.923 1.00 14.45 403 ASP C C 1
ATOM 10292 O O . ASP C 1 403 ? 50.226 43.560 24.141 1.00 13.98 403 ASP C O 1
ATOM 10297 N N . ILE C 1 404 ? 49.362 42.789 22.206 1.00 15.90 404 ILE C N 1
ATOM 10298 C CA . ILE C 1 404 ? 48.108 42.335 22.826 1.00 18.37 404 ILE C CA 1
ATOM 10299 C C . ILE C 1 404 ? 48.358 41.333 23.943 1.00 18.73 404 ILE C C 1
ATOM 10300 O O . ILE C 1 404 ? 47.871 41.506 25.060 1.00 19.07 404 ILE C O 1
ATOM 10305 N N . ASN C 1 405 ? 49.101 40.281 23.638 1.00 18.54 405 ASN C N 1
ATOM 10306 C CA . ASN C 1 405 ? 49.322 39.227 24.618 1.00 20.01 405 ASN C CA 1
ATOM 10307 C C . ASN C 1 405 ? 50.022 39.726 25.885 1.00 18.58 405 ASN C C 1
ATOM 10308 O O . ASN C 1 405 ? 49.620 39.375 26.999 1.00 18.51 405 ASN C O 1
ATOM 10313 N N . LYS C 1 406 ? 51.049 40.555 25.710 1.00 17.51 406 LYS C N 1
ATOM 10314 C CA . LYS C 1 406 ? 51.790 41.086 26.847 1.00 18.53 406 LYS C CA 1
ATOM 10315 C C . LYS C 1 406 ? 50.916 42.012 27.670 1.00 17.06 406 LYS C C 1
ATOM 10316 O O . LYS C 1 406 ? 50.905 41.911 28.899 1.00 17.29 406 LYS C O 1
ATOM 10322 N N . SER C 1 407 ? 50.153 42.885 27.012 1.00 16.17 407 SER C N 1
ATOM 10323 C CA . SER C 1 407 ? 49.321 43.829 27.757 1.00 15.92 407 SER C CA 1
ATOM 10324 C C . SER C 1 407 ? 48.313 43.107 28.662 1.00 16.36 407 SER C C 1
ATOM 10325 O O . SER C 1 407 ? 48.135 43.497 29.815 1.00 15.66 407 SER C O 1
ATOM 10328 N N . LEU C 1 408 ? 47.688 42.049 28.143 1.00 18.18 408 LEU C N 1
ATOM 10329 C CA . LEU C 1 408 ? 46.691 41.286 28.905 1.00 20.62 408 LEU C CA 1
ATOM 10330 C C . LEU C 1 408 ? 47.313 40.482 30.047 1.00 19.44 408 LEU C C 1
ATOM 10331 O O . LEU C 1 408 ? 46.722 40.392 31.119 1.00 19.15 408 LEU C O 1
ATOM 10336 N N . LYS C 1 409 ? 48.495 39.914 29.806 1.00 18.90 409 LYS C N 1
ATOM 10337 C CA . LYS C 1 409 ? 49.248 39.160 30.814 1.00 19.71 409 LYS C CA 1
ATOM 10338 C C . LYS C 1 409 ? 49.658 40.071 31.972 1.00 17.44 409 LYS C C 1
ATOM 10339 O O . LYS C 1 409 ? 49.472 39.729 33.145 1.00 16.81 409 LYS C O 1
ATOM 10345 N N . PHE C 1 410 ? 50.201 41.235 31.637 1.00 16.12 410 PHE C N 1
ATOM 10346 C CA . PHE C 1 410 ? 50.499 42.243 32.653 1.00 15.70 410 PHE C CA 1
ATOM 10347 C C . PHE C 1 410 ? 49.243 42.707 33.373 1.00 14.16 410 PHE C C 1
ATOM 10348 O O . PHE C 1 410 ? 49.227 42.791 34.587 1.00 14.46 410 PHE C O 1
ATOM 10356 N N . ALA C 1 411 ? 48.173 42.983 32.633 1.00 13.56 411 ALA C N 1
ATOM 10357 C CA . ALA C 1 411 ? 46.946 43.452 33.252 1.00 13.92 411 ALA C CA 1
ATOM 10358 C C . ALA C 1 411 ? 46.410 42.459 34.271 1.00 14.17 411 ALA C C 1
ATOM 10359 O O . ALA C 1 411 ? 45.919 42.862 35.332 1.00 14.81 411 ALA C O 1
ATOM 10361 N N . GLU C 1 412 ? 46.493 41.166 33.949 1.00 14.81 412 GLU C N 1
ATOM 10362 C CA . GLU C 1 412 ? 45.989 40.124 34.852 1.00 16.51 412 GLU C CA 1
ATOM 10363 C C . GLU C 1 412 ? 46.854 39.973 36.095 1.00 15.12 412 GLU C C 1
ATOM 10364 O O . GLU C 1 412 ? 46.351 39.758 37.196 1.00 14.89 412 GLU C O 1
ATOM 10370 N N . ASN C 1 413 ? 48.157 40.099 35.913 1.00 14.70 413 ASN C N 1
ATOM 10371 C CA . ASN C 1 413 ? 49.098 39.698 36.954 1.00 15.69 413 ASN C CA 1
ATOM 10372 C C . ASN C 1 413 ? 49.569 40.825 37.858 1.00 14.25 413 ASN C C 1
ATOM 10373 O O . ASN C 1 413 ? 50.181 40.565 38.902 1.00 14.43 413 ASN C O 1
ATOM 10378 N N . LEU C 1 414 ? 49.302 42.066 37.456 1.00 13.47 414 LEU C N 1
ATOM 10379 C CA . LEU C 1 414 ? 49.649 43.231 38.277 1.00 13.19 414 LEU C CA 1
ATOM 10380 C C . LEU C 1 414 ? 48.666 43.345 39.445 1.00 12.63 414 LEU C C 1
ATOM 10381 O O . LEU C 1 414 ? 47.455 43.441 39.226 1.00 12.58 414 LEU C O 1
ATOM 10386 N N . GLU C 1 415 ? 49.194 43.335 40.669 1.00 12.84 415 GLU C N 1
ATOM 10387 C CA . GLU C 1 415 ? 48.375 43.298 41.890 1.00 13.79 415 GLU C CA 1
ATOM 10388 C C . GLU C 1 415 ? 47.973 44.708 42.319 1.00 12.28 415 GLU C C 1
ATOM 10389 O O . GLU C 1 415 ? 48.490 45.256 43.299 1.00 12.31 415 GLU C O 1
ATOM 10395 N N . PHE C 1 416 ? 47.049 45.287 41.549 1.00 11.74 416 PHE C N 1
ATOM 10396 C CA . PHE C 1 416 ? 46.666 46.687 41.659 1.00 11.92 416 PHE C CA 1
ATOM 10397 C C . PHE C 1 416 ? 45.167 46.907 41.468 1.00 10.91 416 PHE C C 1
ATOM 10398 O O . PHE C 1 416 ? 44.483 46.135 40.778 1.00 10.57 416 PHE C O 1
ATOM 10406 N N . GLY C 1 417 ? 44.673 47.973 42.088 1.00 10.69 417 GLY C N 1
ATOM 10407 C CA . GLY C 1 417 ? 43.288 48.374 41.965 1.00 10.87 417 GLY C CA 1
ATOM 10408 C C . GLY C 1 417 ? 43.010 48.926 40.578 1.00 11.36 417 GLY C C 1
ATOM 10409 O O . GLY C 1 417 ? 41.867 48.891 40.092 1.00 12.10 417 GLY C O 1
ATOM 10410 N N . GLY C 1 418 ? 44.042 49.446 39.923 1.00 11.07 418 GLY C N 1
ATOM 10411 C CA . GLY C 1 418 ? 43.868 49.928 38.563 1.00 11.10 418 GLY C CA 1
ATOM 10412 C C . GLY C 1 418 ? 45.085 49.615 37.721 1.00 11.67 418 GLY C C 1
ATOM 10413 O O . GLY C 1 418 ? 46.216 49.711 38.197 1.00 12.38 418 GLY C O 1
ATOM 10414 N N . VAL C 1 419 ? 44.853 49.238 36.467 1.00 10.97 419 VAL C N 1
ATOM 10415 C CA . VAL C 1 419 ? 45.945 49.022 35.509 1.00 10.85 419 VAL C CA 1
ATOM 10416 C C . VAL C 1 419 ? 45.668 49.854 34.259 1.00 11.21 419 VAL C C 1
ATOM 10417 O O . VAL C 1 419 ? 44.620 49.703 33.630 1.00 11.59 419 VAL C O 1
ATOM 10421 N N . VAL C 1 420 ? 46.617 50.716 33.898 1.00 11.11 420 VAL C N 1
ATOM 10422 C CA . VAL C 1 420 ? 46.451 51.612 32.765 1.00 11.53 420 VAL C CA 1
ATOM 10423 C C . VAL C 1 420 ? 47.390 51.160 31.643 1.00 12.55 420 VAL C C 1
ATOM 10424 O O . VAL C 1 420 ? 48.583 50.972 31.859 1.00 13.22 420 VAL C O 1
ATOM 10428 N N . ILE C 1 421 ? 46.843 50.981 30.443 1.00 12.94 421 ILE C N 1
ATOM 10429 C CA . ILE C 1 421 ? 47.626 50.561 29.288 1.00 14.32 421 ILE C CA 1
ATOM 10430 C C . ILE C 1 421 ? 47.820 51.753 28.345 1.00 13.24 421 ILE C C 1
ATOM 10431 O O . ILE C 1 421 ? 46.848 52.357 27.862 1.00 13.08 421 ILE C O 1
ATOM 10436 N N . ASN C 1 422 ? 49.089 52.098 28.115 1.00 12.55 422 ASN C N 1
ATOM 10437 C CA . ASN C 1 422 ? 49.483 53.203 27.230 1.00 12.75 422 ASN C CA 1
ATOM 10438 C C . ASN C 1 422 ? 49.127 54.626 27.688 1.00 12.26 422 ASN C C 1
ATOM 10439 O O . ASN C 1 422 ? 49.084 55.560 26.889 1.00 12.56 422 ASN C O 1
ATOM 10444 N N . ASP C 1 423 ? 48.904 54.781 28.987 1.00 12.01 423 ASP C N 1
ATOM 10445 C CA . ASP C 1 423 ? 48.910 56.083 29.656 1.00 12.91 423 ASP C CA 1
ATOM 10446 C C . ASP C 1 423 ? 49.517 55.771 31.025 1.00 12.12 423 ASP C C 1
ATOM 10447 O O . ASP C 1 423 ? 49.649 54.600 31.365 1.00 11.84 423 ASP C O 1
ATOM 10452 N N . SER C 1 424 ? 49.909 56.787 31.793 1.00 12.30 424 SER C N 1
ATOM 10453 C CA . SER C 1 424 ? 50.574 56.536 33.080 1.00 13.10 424 SER C CA 1
ATOM 10454 C C . SER C 1 424 ? 49.583 56.130 34.170 1.00 12.69 424 SER C C 1
ATOM 10455 O O . SER C 1 424 ? 48.359 56.174 33.968 1.00 12.89 424 SER C O 1
ATOM 10458 N N . SER C 1 425 ? 50.120 55.787 35.341 1.00 12.23 425 SER C N 1
ATOM 10459 C CA . SER C 1 425 ? 49.308 55.463 36.515 1.00 12.07 425 SER C CA 1
ATOM 10460 C C . SER C 1 425 ? 48.383 56.603 36.951 1.00 11.60 425 SER C C 1
ATOM 10461 O O . SER C 1 425 ? 47.372 56.357 37.630 1.00 12.09 425 SER C O 1
ATOM 10464 N N A LEU C 1 426 ? 48.694 57.835 36.560 0.50 12.49 426 LEU C N 1
ATOM 10465 N N B LEU C 1 426 ? 48.765 57.818 36.561 0.50 12.49 426 LEU C N 1
ATOM 10466 C CA A LEU C 1 426 ? 47.953 59.011 37.033 0.50 14.41 426 LEU C CA 1
ATOM 10467 C CA B LEU C 1 426 ? 48.019 59.037 36.822 0.50 14.32 426 LEU C CA 1
ATOM 10468 C C A LEU C 1 426 ? 46.501 59.142 36.524 0.50 14.59 426 LEU C C 1
ATOM 10469 C C B LEU C 1 426 ? 46.913 59.197 35.779 0.50 14.70 426 LEU C C 1
ATOM 10470 O O A LEU C 1 426 ? 45.790 60.067 36.900 0.50 14.48 426 LEU C O 1
ATOM 10471 O O B LEU C 1 426 ? 46.871 60.167 35.022 0.50 14.39 426 LEU C O 1
ATOM 10480 N N . PHE C 1 427 ? 46.055 58.195 35.715 1.00 14.86 427 PHE C N 1
ATOM 10481 C CA . PHE C 1 427 ? 44.774 58.320 35.028 1.00 15.60 427 PHE C CA 1
ATOM 10482 C C . PHE C 1 427 ? 43.626 57.922 35.941 1.00 14.77 427 PHE C C 1
ATOM 10483 O O . PHE C 1 427 ? 43.641 56.848 36.531 1.00 14.19 427 PHE C O 1
ATOM 10491 N N . ARG C 1 428 ? 42.629 58.795 36.032 1.00 14.73 428 ARG C N 1
ATOM 10492 C CA . ARG C 1 428 ? 41.381 58.469 36.705 1.00 14.82 428 ARG C CA 1
ATOM 10493 C C . ARG C 1 428 ? 40.272 59.208 36.007 1.00 14.33 428 ARG C C 1
ATOM 10494 O O . ARG C 1 428 ? 40.264 60.428 35.977 1.00 14.29 428 ARG C O 1
ATOM 10502 N N . GLN C 1 429 ? 39.354 58.457 35.418 1.00 13.58 429 GLN C N 1
ATOM 10503 C CA . GLN C 1 429 ? 38.145 59.077 34.865 1.00 13.18 429 GLN C CA 1
ATOM 10504 C C . GLN C 1 429 ? 37.173 59.115 36.045 1.00 12.19 429 GLN C C 1
ATOM 10505 O O . GLN C 1 429 ? 36.972 58.095 36.705 1.00 12.45 429 GLN C O 1
ATOM 10511 N N . ASP C 1 430 ? 36.621 60.287 36.359 1.00 11.98 430 ASP C N 1
ATOM 10512 C CA . ASP C 1 430 ? 35.850 60.435 37.596 1.00 13.64 430 ASP C CA 1
ATOM 10513 C C . ASP C 1 430 ? 34.684 59.448 37.773 1.00 12.04 430 ASP C C 1
ATOM 10514 O O . ASP C 1 430 ? 34.347 59.091 38.902 1.00 12.88 430 ASP C O 1
ATOM 10519 N N . ASN C 1 431 ? 34.079 58.993 36.680 1.00 11.37 431 ASN C N 1
ATOM 10520 C CA . ASN C 1 431 ? 32.953 58.060 36.815 1.00 11.87 431 ASN C CA 1
ATOM 10521 C C . ASN C 1 431 ? 33.318 56.557 36.838 1.00 11.30 431 ASN C C 1
ATOM 10522 O O . ASN C 1 431 ? 32.426 55.713 36.812 1.00 11.35 431 ASN C O 1
ATOM 10527 N N . MET C 1 432 ? 34.616 56.227 36.900 1.00 11.04 432 MET C N 1
ATOM 10528 C CA . MET C 1 432 ? 35.045 54.818 36.941 1.00 10.06 432 MET C CA 1
ATOM 10529 C C . MET C 1 432 ? 35.171 54.381 38.401 1.00 10.66 432 MET C C 1
ATOM 10530 O O . MET C 1 432 ? 35.446 55.216 39.269 1.00 10.87 432 MET C O 1
ATOM 10535 N N . PRO C 1 433 ? 34.979 53.072 38.687 1.00 10.89 433 PRO C N 1
ATOM 10536 C CA . PRO C 1 433 ? 35.265 52.657 40.060 1.00 10.61 433 PRO C CA 1
ATOM 10537 C C . PRO C 1 433 ? 36.772 52.791 40.341 1.00 10.84 433 PRO C C 1
ATOM 10538 O O . PRO C 1 433 ? 37.611 52.371 39.528 1.00 11.20 433 PRO C O 1
ATOM 10542 N N . PHE C 1 434 ? 37.091 53.441 41.452 1.00 11.03 434 PHE C N 1
ATOM 10543 C CA . PHE C 1 434 ? 38.472 53.843 41.729 1.00 11.60 434 PHE C CA 1
ATOM 10544 C C . PHE C 1 434 ? 38.872 53.471 43.137 1.00 11.05 434 PHE C C 1
ATOM 10545 O O . PHE C 1 434 ? 38.199 53.844 44.087 1.00 11.00 434 PHE C O 1
ATOM 10553 N N . GLY C 1 435 ? 39.993 52.766 43.252 1.00 11.54 435 GLY C N 1
ATOM 10554 C CA . GLY C 1 435 ? 40.555 52.411 44.563 1.00 11.48 435 GLY C CA 1
ATOM 10555 C C . GLY C 1 435 ? 41.716 51.430 44.477 1.00 11.09 435 GLY C C 1
ATOM 10556 O O . GLY C 1 435 ? 42.139 51.040 43.391 1.00 10.67 435 GLY C O 1
ATOM 10557 N N . GLY C 1 436 ? 42.215 51.025 45.638 1.00 11.40 436 GLY C N 1
ATOM 10558 C CA . GLY C 1 436 ? 43.412 50.197 45.733 1.00 11.72 436 GLY C CA 1
ATOM 10559 C C . GLY C 1 436 ? 43.186 48.895 46.485 1.00 11.69 436 GLY C C 1
ATOM 10560 O O . GLY C 1 436 ? 42.192 48.744 47.207 1.00 12.13 436 GLY C O 1
ATOM 10561 N N . VAL C 1 437 ? 44.109 47.951 46.297 1.00 12.10 437 VAL C N 1
ATOM 10562 C CA . VAL C 1 437 ? 44.161 46.699 47.056 1.00 13.24 437 VAL C CA 1
ATOM 10563 C C . VAL C 1 437 ? 45.408 46.749 47.944 1.00 13.40 437 VAL C C 1
ATOM 10564 O O . VAL C 1 437 ? 46.078 47.783 48.006 1.00 12.50 437 VAL C O 1
ATOM 10568 N N . LYS C 1 438 ? 45.710 45.638 48.622 1.00 14.70 438 LYS C N 1
ATOM 10569 C CA . LYS C 1 438 ? 46.803 45.589 49.598 1.00 16.84 438 LYS C CA 1
ATOM 10570 C C . LYS C 1 438 ? 46.649 46.751 50.583 1.00 14.77 438 LYS C C 1
ATOM 10571 O O . LYS C 1 438 ? 45.535 47.003 51.056 1.00 14.58 438 LYS C O 1
ATOM 10577 N N . LYS C 1 439 ? 47.722 47.480 50.871 1.00 14.57 439 LYS C N 1
ATOM 10578 C CA . LYS C 1 439 ? 47.634 48.546 51.875 1.00 15.87 439 LYS C CA 1
ATOM 10579 C C . LYS C 1 439 ? 47.177 49.869 51.264 1.00 13.59 439 LYS C C 1
ATOM 10580 O O . LYS C 1 439 ? 47.257 50.915 51.903 1.00 13.98 439 LYS C O 1
ATOM 10586 N N . SER C 1 440 ? 46.670 49.826 50.030 1.00 12.16 440 SER C N 1
ATOM 10587 C CA . SER C 1 440 ? 46.268 51.050 49.362 1.00 11.02 440 SER C CA 1
ATOM 10588 C C . SER C 1 440 ? 44.781 51.396 49.478 1.00 11.62 440 SER C C 1
ATOM 10589 O O . SER C 1 440 ? 44.374 52.462 49.035 1.00 12.32 440 SER C O 1
ATOM 10592 N N . GLY C 1 441 ? 43.960 50.537 50.071 1.00 12.66 441 GLY C N 1
ATOM 10593 C CA . GLY C 1 441 ? 42.557 50.943 50.194 1.00 13.20 441 GLY C CA 1
ATOM 10594 C C . GLY C 1 441 ? 41.555 49.926 50.633 1.00 13.09 441 GLY C C 1
ATOM 10595 O O . GLY C 1 441 ? 41.866 48.749 50.726 1.00 13.73 441 GLY C O 1
ATOM 10596 N N . LEU C 1 442 ? 40.346 50.416 50.903 1.00 13.20 442 LEU C N 1
ATOM 10597 C CA . LEU C 1 442 ? 39.149 49.612 51.125 1.00 13.88 442 LEU C CA 1
ATOM 10598 C C . LEU C 1 442 ? 38.022 50.331 50.423 1.00 13.13 442 LEU C C 1
ATOM 10599 O O . LEU C 1 442 ? 37.880 51.545 50.568 1.00 12.94 442 LEU C O 1
ATOM 10604 N N . GLY C 1 443 ? 37.216 49.589 49.669 1.00 13.28 443 GLY C N 1
ATOM 10605 C CA . GLY C 1 443 ? 36.114 50.193 48.938 1.00 13.38 443 GLY C CA 1
ATOM 10606 C C . GLY C 1 443 ? 36.539 50.928 47.684 1.00 13.19 443 GLY C C 1
ATOM 10607 O O . GLY C 1 443 ? 37.735 51.032 47.352 1.00 12.96 443 GLY C O 1
ATOM 10608 N N . ARG C 1 444 ? 35.537 51.392 46.952 1.00 13.55 444 ARG C N 1
ATOM 10609 C CA . ARG C 1 444 ? 35.772 52.091 45.706 1.00 13.46 444 ARG C CA 1
ATOM 10610 C C . ARG C 1 444 ? 35.047 53.421 45.732 1.00 12.46 444 ARG C C 1
ATOM 10611 O O . ARG C 1 444 ? 33.922 53.523 46.256 1.00 12.39 444 ARG C O 1
ATOM 10619 N N . GLU C 1 445 ? 35.685 54.432 45.161 1.00 12.20 445 GLU C N 1
ATOM 10620 C CA . GLU C 1 445 ? 35.044 55.732 44.976 1.00 12.33 445 GLU C CA 1
ATOM 10621 C C . GLU C 1 445 ? 34.685 55.975 43.518 1.00 11.12 445 GLU C C 1
ATOM 10622 O O . GLU C 1 445 ? 34.834 55.082 42.666 1.00 11.57 445 GLU C O 1
ATOM 10628 N N . GLY C 1 446 ? 34.210 57.189 43.247 1.00 9.85 446 GLY C N 1
ATOM 10629 C CA . GLY C 1 446 ? 33.377 57.414 42.066 1.00 9.33 446 GLY C CA 1
ATOM 10630 C C . GLY C 1 446 ? 31.933 57.338 42.548 1.00 8.56 446 GLY C C 1
ATOM 10631 O O . GLY C 1 446 ? 31.550 56.390 43.264 1.00 8.88 446 GLY C O 1
ATOM 10632 N N . VAL C 1 447 ? 31.129 58.317 42.127 1.00 8.09 447 VAL C N 1
ATOM 10633 C CA . VAL C 1 447 ? 29.878 58.639 42.804 1.00 8.90 447 VAL C CA 1
ATOM 10634 C C . VAL C 1 447 ? 28.933 57.434 42.974 1.00 8.98 447 VAL C C 1
ATOM 10635 O O . VAL C 1 447 ? 28.452 57.162 44.083 1.00 9.75 447 VAL C O 1
ATOM 10639 N N . LYS C 1 448 ? 28.685 56.706 41.889 1.00 9.85 448 LYS C N 1
ATOM 10640 C CA . LYS C 1 448 ? 27.831 55.502 41.950 1.00 11.14 448 LYS C CA 1
ATOM 10641 C C . LYS C 1 448 ? 28.297 54.474 42.997 1.00 10.25 448 LYS C C 1
ATOM 10642 O O . LYS C 1 448 ? 27.477 53.888 43.750 1.00 10.19 448 LYS C O 1
ATOM 10648 N N . TYR C 1 449 ? 29.619 54.281 43.036 1.00 9.65 449 TYR C N 1
ATOM 10649 C CA . TYR C 1 449 ? 30.289 53.294 43.889 1.00 9.25 449 TYR C CA 1
ATOM 10650 C C . TYR C 1 449 ? 30.298 53.739 45.344 1.00 8.39 449 TYR C C 1
ATOM 10651 O O . TYR C 1 449 ? 29.987 52.953 46.245 1.00 9.00 449 TYR C O 1
ATOM 10660 N N . ALA C 1 450 ? 30.608 55.017 45.567 1.00 8.31 450 ALA C N 1
ATOM 10661 C CA . ALA C 1 450 ? 30.534 55.603 46.894 1.00 9.18 450 ALA C CA 1
ATOM 10662 C C . ALA C 1 450 ? 29.116 55.559 47.465 1.00 8.84 450 ALA C C 1
ATOM 10663 O O . ALA C 1 450 ? 28.930 55.265 48.636 1.00 10.13 450 ALA C O 1
ATOM 10665 N N . MET C 1 451 ? 28.108 55.812 46.635 1.00 8.07 451 MET C N 1
ATOM 10666 C CA . MET C 1 451 ? 26.721 55.753 47.109 1.00 7.28 451 MET C CA 1
ATOM 10667 C C . MET C 1 451 ? 26.380 54.357 47.629 1.00 8.39 451 MET C C 1
ATOM 10668 O O . MET C 1 451 ? 25.656 54.215 48.628 1.00 9.01 451 MET C O 1
ATOM 10673 N N . GLU C 1 452 ? 26.893 53.333 46.944 1.00 9.97 452 GLU C N 1
ATOM 10674 C CA . GLU C 1 452 ? 26.717 51.943 47.361 1.00 11.70 452 GLU C CA 1
ATOM 10675 C C . GLU C 1 452 ? 27.382 51.648 48.736 1.00 11.53 452 GLU C C 1
ATOM 10676 O O . GLU C 1 452 ? 26.784 50.957 49.584 1.00 12.97 452 GLU C O 1
ATOM 10682 N N . GLU C 1 453 ? 28.579 52.206 48.982 1.00 11.65 453 GLU C N 1
ATOM 10683 C CA . GLU C 1 453 ? 29.245 52.098 50.288 1.00 12.91 453 GLU C CA 1
ATOM 10684 C C . GLU C 1 453 ? 28.530 52.910 51.381 1.00 11.95 453 GLU C C 1
ATOM 10685 O O . GLU C 1 453 ? 28.581 52.545 52.554 1.00 12.78 453 GLU C O 1
ATOM 10691 N N . MET C 1 454 ? 27.892 54.014 50.984 1.00 10.00 454 MET C N 1
ATOM 10692 C CA . MET C 1 454 ? 27.270 54.981 51.900 1.00 8.64 454 MET C CA 1
ATOM 10693 C C . MET C 1 454 ? 25.789 54.704 52.199 1.00 9.26 454 MET C C 1
ATOM 10694 O O . MET C 1 454 ? 25.079 55.518 52.807 1.00 9.43 454 MET C O 1
ATOM 10699 N N . SER C 1 455 ? 25.341 53.535 51.760 1.00 9.52 455 SER C N 1
ATOM 10700 C CA . SER C 1 455 ? 24.005 53.081 52.051 1.00 10.44 455 SER C CA 1
ATOM 10701 C C . SER C 1 455 ? 24.036 51.607 52.474 1.00 10.02 455 SER C C 1
ATOM 10702 O O . SER C 1 455 ? 25.018 50.895 52.226 1.00 11.52 455 SER C O 1
ATOM 10705 N N . ASN C 1 456 ? 22.973 51.182 53.150 1.00 8.60 456 ASN C N 1
ATOM 10706 C CA . ASN C 1 456 ? 22.769 49.777 53.479 1.00 8.50 456 ASN C CA 1
ATOM 10707 C C . ASN C 1 456 ? 21.597 49.259 52.713 1.00 8.70 456 ASN C C 1
ATOM 10708 O O . ASN C 1 456 ? 20.631 49.999 52.478 1.00 9.92 456 ASN C O 1
ATOM 10713 N N . ILE C 1 457 ? 21.674 47.986 52.335 1.00 8.67 457 ILE C N 1
ATOM 10714 C CA . ILE C 1 457 ? 20.557 47.347 51.652 1.00 9.21 457 ILE C CA 1
ATOM 10715 C C . ILE C 1 457 ? 19.467 46.954 52.662 1.00 9.54 457 ILE C C 1
ATOM 10716 O O . ILE C 1 457 ? 19.762 46.542 53.787 1.00 10.77 457 ILE C O 1
ATOM 10721 N N . LYS C 1 458 ? 18.205 47.137 52.276 1.00 9.26 458 LYS C N 1
ATOM 10722 C CA . LYS C 1 458 ? 17.081 46.557 52.997 1.00 9.85 458 LYS C CA 1
ATOM 10723 C C . LYS C 1 458 ? 16.385 45.616 52.025 1.00 9.35 458 LYS C C 1
ATOM 10724 O O . LYS C 1 458 ? 16.052 46.024 50.912 1.00 10.05 458 LYS C O 1
ATOM 10730 N N . THR C 1 459 ? 16.166 44.377 52.447 1.00 8.60 459 THR C N 1
ATOM 10731 C CA . THR C 1 459 ? 15.469 43.395 51.622 1.00 8.16 459 THR C CA 1
ATOM 10732 C C . THR C 1 459 ? 14.031 43.288 52.108 1.00 8.31 459 THR C C 1
ATOM 10733 O O . THR C 1 459 ? 13.786 42.965 53.263 1.00 8.84 459 THR C O 1
ATOM 10737 N N . ILE C 1 460 ? 13.087 43.597 51.224 1.00 9.09 460 ILE C N 1
ATOM 10738 C CA . ILE C 1 460 ? 11.666 43.578 51.563 1.00 9.83 460 ILE C CA 1
ATOM 10739 C C . ILE C 1 460 ? 10.987 42.394 50.871 1.00 9.00 460 ILE C C 1
ATOM 10740 O O . ILE C 1 460 ? 11.134 42.194 49.653 1.00 9.87 460 ILE C O 1
ATOM 10745 N N . ILE C 1 461 ? 10.253 41.608 51.655 1.00 9.13 461 ILE C N 1
ATOM 10746 C CA . ILE C 1 461 ? 9.610 40.407 51.133 1.00 9.09 461 ILE C CA 1
ATOM 10747 C C . ILE C 1 461 ? 8.108 40.520 51.356 1.00 9.70 461 ILE C C 1
ATOM 10748 O O . ILE C 1 461 ? 7.652 40.578 52.490 1.00 10.02 461 ILE C O 1
ATOM 10753 N N . ILE C 1 462 ? 7.332 40.572 50.283 1.00 10.69 462 ILE C N 1
ATOM 10754 C CA . ILE C 1 462 ? 5.888 40.618 50.441 1.00 12.38 462 ILE C CA 1
ATOM 10755 C C . ILE C 1 462 ? 5.346 39.234 50.102 1.00 12.88 462 ILE C C 1
ATOM 10756 O O . ILE C 1 462 ? 5.411 38.812 48.944 1.00 13.24 462 ILE C O 1
ATOM 10761 N N . SER C 1 463 ? 4.848 38.525 51.115 1.00 13.88 463 SER C N 1
ATOM 10762 C CA . SER C 1 463 ? 4.351 37.161 50.931 1.00 15.44 463 SER C CA 1
ATOM 10763 C C . SER C 1 463 ? 2.936 37.184 50.378 1.00 18.04 463 SER C C 1
ATOM 10764 O O . SER C 1 463 ? 2.054 37.805 50.961 1.00 18.26 463 SER C O 1
ATOM 10767 N N . LYS C 1 464 ? 2.721 36.489 49.262 1.00 20.56 464 LYS C N 1
ATOM 10768 C CA . LYS C 1 464 ? 1.432 36.513 48.571 1.00 21.28 464 LYS C CA 1
ATOM 10769 C C . LYS C 1 464 ? 0.527 35.379 49.034 1.00 24.42 464 LYS C C 1
ATOM 10770 O O . LYS C 1 464 ? 0.965 34.226 49.170 1.00 25.27 464 LYS C O 1
ATOM 10776 N N . ALA C 1 465 ? -0.740 35.713 49.272 1.00 27.18 465 ALA C N 1
ATOM 10777 C CA . ALA C 1 465 ? -1.737 34.740 49.724 1.00 29.00 465 ALA C CA 1
ATOM 10778 C C . ALA C 1 465 ? -2.045 33.691 48.649 1.00 29.73 465 ALA C C 1
ATOM 10779 O O . ALA C 1 465 ? -2.775 33.950 47.685 1.00 30.29 465 ALA C O 1
ATOM 10781 N N . ASN D 1 10 ? 44.138 13.740 63.717 1.00 33.96 10 ASN D N 1
ATOM 10782 C CA . ASN D 1 10 ? 44.138 12.415 64.413 1.00 33.91 10 ASN D CA 1
ATOM 10783 C C . ASN D 1 10 ? 44.143 12.494 65.945 1.00 32.20 10 ASN D C 1
ATOM 10784 O O . ASN D 1 10 ? 44.147 11.463 66.632 1.00 32.76 10 ASN D O 1
ATOM 10789 N N . ARG D 1 11 ? 44.147 13.716 66.478 1.00 29.54 11 ARG D N 1
ATOM 10790 C CA . ARG D 1 11 ? 44.116 13.904 67.921 1.00 26.41 11 ARG D CA 1
ATOM 10791 C C . ARG D 1 11 ? 42.687 13.852 68.438 1.00 25.09 11 ARG D C 1
ATOM 10792 O O . ARG D 1 11 ? 41.753 14.320 67.781 1.00 25.40 11 ARG D O 1
ATOM 10800 N N . GLU D 1 12 ? 42.529 13.276 69.622 1.00 23.22 12 GLU D N 1
ATOM 10801 C CA . GLU D 1 12 ? 41.229 13.213 70.270 1.00 21.60 12 GLU D CA 1
ATOM 10802 C C . GLU D 1 12 ? 41.188 14.183 71.448 1.00 20.17 12 GLU D C 1
ATOM 10803 O O . GLU D 1 12 ? 41.305 13.785 72.605 1.00 20.22 12 GLU D O 1
ATOM 10809 N N . ASP D 1 13 ? 41.024 15.469 71.133 1.00 19.29 13 ASP D N 1
ATOM 10810 C CA . ASP D 1 13 ? 41.148 16.530 72.144 1.00 18.60 13 ASP D CA 1
ATOM 10811 C C . ASP D 1 13 ? 39.820 16.947 72.754 1.00 18.81 13 ASP D C 1
ATOM 10812 O O . ASP D 1 13 ? 39.709 17.103 73.968 1.00 19.35 13 ASP D O 1
ATOM 10817 N N . MET D 1 14 ? 38.816 17.143 71.909 1.00 18.37 14 MET D N 1
ATOM 10818 C CA . MET D 1 14 ? 37.629 17.873 72.316 1.00 17.90 14 MET D CA 1
ATOM 10819 C C . MET D 1 14 ? 36.390 17.006 72.159 1.00 16.98 14 MET D C 1
ATOM 10820 O O . MET D 1 14 ? 36.178 16.392 71.109 1.00 17.30 14 MET D O 1
ATOM 10825 N N . ASP D 1 15 ? 35.579 16.944 73.209 1.00 16.84 15 ASP D N 1
ATOM 10826 C CA . ASP D 1 15 ? 34.329 16.191 73.158 1.00 17.29 15 ASP D CA 1
ATOM 10827 C C . ASP D 1 15 ? 33.340 16.845 72.212 1.00 16.69 15 ASP D C 1
ATOM 10828 O O . ASP D 1 15 ? 33.202 18.072 72.172 1.00 17.27 15 ASP D O 1
ATOM 10833 N N . VAL D 1 16 ? 32.651 16.007 71.457 1.00 16.78 16 VAL D N 1
ATOM 10834 C CA . VAL D 1 16 ? 31.519 16.446 70.665 1.00 16.96 16 VAL D CA 1
ATOM 10835 C C . VAL D 1 16 ? 30.307 15.750 71.282 1.00 16.79 16 VAL D C 1
ATOM 10836 O O . VAL D 1 16 ? 30.316 14.531 71.490 1.00 16.65 16 VAL D O 1
ATOM 10840 N N . ILE D 1 17 ? 29.277 16.535 71.572 1.00 17.27 17 ILE D N 1
ATOM 10841 C CA . ILE D 1 17 ? 28.163 16.091 72.398 1.00 17.46 17 ILE D CA 1
ATOM 10842 C C . ILE D 1 17 ? 26.884 15.992 71.580 1.00 16.82 17 ILE D C 1
ATOM 10843 O O . ILE D 1 17 ? 26.619 16.826 70.714 1.00 16.94 17 ILE D O 1
ATOM 10848 N N . ASN D 1 18 ? 26.108 14.948 71.848 1.00 16.38 18 ASN D N 1
ATOM 10849 C CA . ASN D 1 18 ? 24.749 14.859 71.369 1.00 16.61 18 ASN D CA 1
ATOM 10850 C C . ASN D 1 18 ? 23.871 15.694 72.327 1.00 16.99 18 ASN D C 1
ATOM 10851 O O . ASN D 1 18 ? 23.691 15.319 73.486 1.00 17.06 18 ASN D O 1
ATOM 10856 N N . PRO D 1 19 ? 23.341 16.842 71.857 1.00 17.70 19 PRO D N 1
ATOM 10857 C CA . PRO D 1 19 ? 22.621 17.695 72.817 1.00 18.15 19 PRO D CA 1
ATOM 10858 C C . PRO D 1 19 ? 21.309 17.093 73.322 1.00 18.49 19 PRO D C 1
ATOM 10859 O O . PRO D 1 19 ? 20.721 17.634 74.260 1.00 18.83 19 PRO D O 1
ATOM 10863 N N . TYR D 1 20 ? 20.850 15.996 72.713 1.00 19.12 20 TYR D N 1
ATOM 10864 C CA . TYR D 1 20 ? 19.640 15.332 73.203 1.00 20.28 20 TYR D CA 1
ATOM 10865 C C . TYR D 1 20 ? 19.944 14.302 74.285 1.00 20.91 20 TYR D C 1
ATOM 10866 O O . TYR D 1 20 ? 19.301 14.286 75.337 1.00 21.31 20 TYR D O 1
ATOM 10875 N N . SER D 1 21 ? 20.912 13.437 74.008 1.00 20.91 21 SER D N 1
ATOM 10876 C CA . SER D 1 21 ? 21.257 12.343 74.915 1.00 20.73 21 SER D CA 1
ATOM 10877 C C . SER D 1 21 ? 22.378 12.731 75.873 1.00 20.83 21 SER D C 1
ATOM 10878 O O . SER D 1 21 ? 22.619 12.034 76.867 1.00 21.27 21 SER D O 1
ATOM 10881 N N . LEU D 1 22 ? 23.061 13.834 75.558 1.00 21.42 22 LEU D N 1
ATOM 10882 C CA . LEU D 1 22 ? 24.218 14.344 76.320 1.00 22.40 22 LEU D CA 1
ATOM 10883 C C . LEU D 1 22 ? 25.452 13.446 76.267 1.00 22.68 22 LEU D C 1
ATOM 10884 O O . LEU D 1 22 ? 26.470 13.738 76.903 1.00 22.35 22 LEU D O 1
ATOM 10889 N N . GLU D 1 23 ? 25.362 12.377 75.479 1.00 22.96 23 GLU D N 1
ATOM 10890 C CA . GLU D 1 23 ? 26.486 11.480 75.258 1.00 24.07 23 GLU D CA 1
ATOM 10891 C C . GLU D 1 23 ? 27.577 12.143 74.428 1.00 22.15 23 GLU D C 1
ATOM 10892 O O . GLU D 1 23 ? 27.303 12.975 73.550 1.00 21.51 23 GLU D O 1
ATOM 10898 N N . VAL D 1 24 ? 28.819 11.784 74.723 1.00 21.31 24 VAL D N 1
ATOM 10899 C CA . VAL D 1 24 ? 29.933 12.140 73.863 1.00 20.99 24 VAL D CA 1
ATOM 10900 C C . VAL D 1 24 ? 29.870 11.227 72.631 1.00 21.39 24 VAL D C 1
ATOM 10901 O O . VAL D 1 24 ? 29.983 9.996 72.751 1.00 21.50 24 VAL D O 1
ATOM 10905 N N . ILE D 1 25 ? 29.652 11.841 71.465 1.00 21.60 25 ILE D N 1
ATOM 10906 C CA . ILE D 1 25 ? 29.597 11.140 70.177 1.00 21.91 25 ILE D CA 1
ATOM 10907 C C . ILE D 1 25 ? 30.998 10.706 69.771 1.00 22.47 25 ILE D C 1
ATOM 10908 O O . ILE D 1 25 ? 31.202 9.563 69.351 1.00 23.37 25 ILE D O 1
ATOM 10913 N N . LYS D 1 26 ? 31.951 11.633 69.871 1.00 22.16 26 LYS D N 1
ATOM 10914 C CA . LYS D 1 26 ? 33.368 11.360 69.616 1.00 21.88 26 LYS D CA 1
ATOM 10915 C C . LYS D 1 26 ? 34.262 12.537 70.040 1.00 20.15 26 LYS D C 1
ATOM 10916 O O . LYS D 1 26 ? 33.765 13.576 70.480 1.00 20.09 26 LYS D O 1
ATOM 10922 N N . LYS D 1 27 ? 35.574 12.351 69.921 1.00 19.16 27 LYS D N 1
ATOM 10923 C CA . LYS D 1 27 ? 36.549 13.386 70.252 1.00 18.86 27 LYS D CA 1
ATOM 10924 C C . LYS D 1 27 ? 37.313 13.786 68.993 1.00 18.20 27 LYS D C 1
ATOM 10925 O O . LYS D 1 27 ? 37.816 12.923 68.260 1.00 18.89 27 LYS D O 1
ATOM 10931 N N . ILE D 1 28 ? 37.398 15.093 68.754 1.00 18.14 28 ILE D N 1
ATOM 10932 C CA . ILE D 1 28 ? 38.047 15.642 67.565 1.00 19.44 28 ILE D CA 1
ATOM 10933 C C . ILE D 1 28 ? 39.273 16.480 67.949 1.00 18.04 28 ILE D C 1
ATOM 10934 O O . ILE D 1 28 ? 39.453 16.796 69.135 1.00 18.10 28 ILE D O 1
ATOM 10939 N N . PRO D 1 29 ? 40.136 16.822 66.966 1.00 16.41 29 PRO D N 1
ATOM 10940 C CA . PRO D 1 29 ? 41.288 17.678 67.284 1.00 15.59 29 PRO D CA 1
ATOM 10941 C C . PRO D 1 29 ? 40.870 19.071 67.746 1.00 15.05 29 PRO D C 1
ATOM 10942 O O . PRO D 1 29 ? 39.853 19.602 67.285 1.00 15.83 29 PRO D O 1
ATOM 10946 N N . ALA D 1 30 ? 41.649 19.646 68.659 1.00 15.04 30 ALA D N 1
ATOM 10947 C CA . ALA D 1 30 ? 41.534 21.059 69.003 1.00 14.94 30 ALA D CA 1
ATOM 10948 C C . ALA D 1 30 ? 42.895 21.694 68.756 1.00 15.08 30 ALA D C 1
ATOM 10949 O O . ALA D 1 30 ? 43.867 21.375 69.435 1.00 15.33 30 ALA D O 1
ATOM 10951 N N . LEU D 1 31 ? 42.975 22.564 67.756 1.00 15.09 31 LEU D N 1
ATOM 10952 C CA . LEU D 1 31 ? 44.255 23.159 67.384 1.00 14.85 31 LEU D CA 1
ATOM 10953 C C . LEU D 1 31 ? 44.666 24.235 68.395 1.00 14.02 31 LEU D C 1
ATOM 10954 O O . LEU D 1 31 ? 43.821 24.973 68.913 1.00 13.80 31 LEU D O 1
ATOM 10959 N N . SER D 1 32 ? 45.963 24.312 68.674 1.00 14.28 32 SER D N 1
ATOM 10960 C CA . SER D 1 32 ? 46.498 25.426 69.438 1.00 15.03 32 SER D CA 1
ATOM 10961 C C . SER D 1 32 ? 46.572 26.686 68.558 1.00 15.46 32 SER D C 1
ATOM 10962 O O . SER D 1 32 ? 46.440 26.611 67.330 1.00 15.71 32 SER D O 1
ATOM 10965 N N . ARG D 1 33 ? 46.774 27.845 69.176 1.00 15.56 33 ARG D N 1
ATOM 10966 C CA . ARG D 1 33 ? 47.013 29.058 68.404 1.00 16.26 33 ARG D CA 1
ATOM 10967 C C . ARG D 1 33 ? 48.198 28.877 67.458 1.00 16.57 33 ARG D C 1
ATOM 10968 O O . ARG D 1 33 ? 48.127 29.292 66.300 1.00 16.29 33 ARG D O 1
ATOM 10976 N N . GLU D 1 34 ? 49.268 28.251 67.950 1.00 17.39 34 GLU D N 1
ATOM 10977 C CA . GLU D 1 34 ? 50.468 28.045 67.141 1.00 18.72 34 GLU D CA 1
ATOM 10978 C C . GLU D 1 34 ? 50.193 27.120 65.953 1.00 17.31 34 GLU D C 1
ATOM 10979 O O . GLU D 1 34 ? 50.723 27.338 64.862 1.00 17.49 34 GLU D O 1
ATOM 10985 N N . GLU D 1 35 ? 49.356 26.102 66.159 1.00 16.48 35 GLU D N 1
ATOM 10986 C CA . GLU D 1 35 ? 48.934 25.229 65.058 1.00 16.62 35 GLU D CA 1
ATOM 10987 C C . GLU D 1 35 ? 48.051 25.966 64.046 1.00 15.76 35 GLU D C 1
ATOM 10988 O O . GLU D 1 35 ? 48.130 25.704 62.843 1.00 15.86 35 GLU D O 1
ATOM 10994 N N . ALA D 1 36 ? 47.238 26.907 64.528 1.00 15.10 36 ALA D N 1
ATOM 10995 C CA . ALA D 1 36 ? 46.418 27.722 63.625 1.00 14.82 36 ALA D CA 1
ATOM 10996 C C . ALA D 1 36 ? 47.291 28.633 62.764 1.00 15.09 36 ALA D C 1
ATOM 10997 O O . ALA D 1 36 ? 47.049 28.772 61.553 1.00 14.61 36 ALA D O 1
ATOM 10999 N N . LYS D 1 37 ? 48.310 29.239 63.380 1.00 16.06 37 LYS D N 1
ATOM 11000 C CA . LYS D 1 37 ? 49.271 30.079 62.652 1.00 17.82 37 LYS D CA 1
ATOM 11001 C C . LYS D 1 37 ? 49.996 29.307 61.555 1.00 17.59 37 LYS D C 1
ATOM 11002 O O . LYS D 1 37 ? 50.164 29.815 60.451 1.00 17.07 37 LYS D O 1
ATOM 11008 N N . GLU D 1 38 ? 50.441 28.095 61.878 1.00 18.81 38 GLU D N 1
ATOM 11009 C CA . GLU D 1 38 ? 51.057 27.195 60.902 1.00 20.86 38 GLU D CA 1
ATOM 11010 C C . GLU D 1 38 ? 50.122 26.883 59.729 1.00 18.34 38 GLU D C 1
ATOM 11011 O O . GLU D 1 38 ? 50.559 26.875 58.578 1.00 18.32 38 GLU D O 1
ATOM 11017 N N . ALA D 1 39 ? 48.845 26.639 60.025 1.00 16.75 39 ALA D N 1
ATOM 11018 C CA . ALA D 1 39 ? 47.859 26.332 58.984 1.00 15.65 39 ALA D CA 1
ATOM 11019 C C . ALA D 1 39 ? 47.632 27.532 58.059 1.00 15.35 39 ALA D C 1
ATOM 11020 O O . ALA D 1 39 ? 47.567 27.384 56.827 1.00 16.01 39 ALA D O 1
ATOM 11022 N N . ILE D 1 40 ? 47.533 28.720 58.654 1.00 15.01 40 ILE D N 1
ATOM 11023 C CA . ILE D 1 40 ? 47.407 29.973 57.892 1.00 15.10 40 ILE D CA 1
ATOM 11024 C C . ILE D 1 40 ? 48.649 30.214 57.016 1.00 15.35 40 ILE D C 1
ATOM 11025 O O . ILE D 1 40 ? 48.515 30.558 55.845 1.00 15.88 40 ILE D O 1
ATOM 11030 N N . ASP D 1 41 ? 49.837 30.000 57.584 1.00 16.29 41 ASP D N 1
ATOM 11031 C CA . ASP D 1 41 ? 51.107 30.085 56.833 1.00 17.84 41 ASP D CA 1
ATOM 11032 C C . ASP D 1 41 ? 51.111 29.176 55.617 1.00 17.86 41 ASP D C 1
ATOM 11033 O O . ASP D 1 41 ? 51.473 29.603 54.510 1.00 18.22 41 ASP D O 1
ATOM 11038 N N . THR D 1 42 ? 50.703 27.927 55.829 1.00 18.20 42 THR D N 1
ATOM 11039 C CA . THR D 1 42 ? 50.553 26.961 54.742 1.00 18.22 42 THR D CA 1
ATOM 11040 C C . THR D 1 42 ? 49.555 27.427 53.680 1.00 17.53 42 THR D C 1
ATOM 11041 O O . THR D 1 42 ? 49.868 27.409 52.480 1.00 18.31 42 THR D O 1
ATOM 11045 N N . ALA D 1 43 ? 48.370 27.865 54.112 1.00 16.35 43 ALA D N 1
ATOM 11046 C CA . ALA D 1 43 ? 47.331 28.339 53.197 1.00 15.46 43 ALA D CA 1
ATOM 11047 C C . ALA D 1 43 ? 47.826 29.473 52.297 1.00 14.47 43 ALA D C 1
ATOM 11048 O O . ALA D 1 43 ? 47.450 29.574 51.118 1.00 15.11 43 ALA D O 1
ATOM 11050 N N . GLU D 1 44 ? 48.657 30.338 52.874 1.00 13.28 44 GLU D N 1
ATOM 11051 C CA A GLU D 1 44 ? 49.240 31.474 52.168 0.50 13.56 44 GLU D CA 1
ATOM 11052 C CA B GLU D 1 44 ? 49.180 31.472 52.122 0.50 13.63 44 GLU D CA 1
ATOM 11053 C C . GLU D 1 44 ? 49.984 31.010 50.905 1.00 12.17 44 GLU D C 1
ATOM 11054 O O . GLU D 1 44 ? 49.995 31.701 49.885 1.00 12.48 44 GLU D O 1
ATOM 11065 N N . LYS D 1 45 ? 50.601 29.826 51.002 1.00 12.01 45 LYS D N 1
ATOM 11066 C CA . LYS D 1 45 ? 51.392 29.236 49.909 1.00 13.12 45 LYS D CA 1
ATOM 11067 C C . LYS D 1 45 ? 50.572 28.880 48.695 1.00 13.35 45 LYS D C 1
ATOM 11068 O O . LYS D 1 45 ? 51.126 28.757 47.598 1.00 13.80 45 LYS D O 1
ATOM 11074 N N . TYR D 1 46 ? 49.270 28.685 48.904 1.00 14.23 46 TYR D N 1
ATOM 11075 C CA . TYR D 1 46 ? 48.366 28.252 47.847 1.00 15.76 46 TYR D CA 1
ATOM 11076 C C . TYR D 1 46 ? 47.525 29.363 47.248 1.00 13.91 46 TYR D C 1
ATOM 11077 O O . TYR D 1 46 ? 46.653 29.083 46.418 1.00 14.13 46 TYR D O 1
ATOM 11086 N N . LYS D 1 47 ? 47.789 30.614 47.645 1.00 13.39 47 LYS D N 1
ATOM 11087 C CA . LYS D 1 47 ? 47.025 31.761 47.106 1.00 13.45 47 LYS D CA 1
ATOM 11088 C C . LYS D 1 47 ? 47.144 31.867 45.587 1.00 13.34 47 LYS D C 1
ATOM 11089 O O . LYS D 1 47 ? 46.151 32.104 44.904 1.00 13.50 47 LYS D O 1
ATOM 11095 N N . GLU D 1 48 ? 48.351 31.673 45.066 1.00 14.90 48 GLU D N 1
ATOM 11096 C CA . GLU D 1 48 ? 48.579 31.781 43.628 1.00 16.92 48 GLU D CA 1
ATOM 11097 C C . GLU D 1 48 ? 47.858 30.696 42.834 1.00 15.79 48 GLU D C 1
ATOM 11098 O O . GLU D 1 48 ? 47.268 30.980 41.788 1.00 15.83 48 GLU D O 1
ATOM 11104 N N . VAL D 1 49 ? 47.894 29.456 43.319 1.00 16.30 49 VAL D N 1
ATOM 11105 C CA . VAL D 1 49 ? 47.217 28.384 42.593 1.00 17.21 49 VAL D CA 1
ATOM 11106 C C . VAL D 1 49 ? 45.706 28.608 42.576 1.00 16.51 49 VAL D C 1
ATOM 11107 O O . VAL D 1 49 ? 45.071 28.409 41.544 1.00 17.53 49 VAL D O 1
ATOM 11111 N N . MET D 1 50 ? 45.138 29.033 43.704 1.00 15.36 50 MET D N 1
ATOM 11112 C CA . MET D 1 50 ? 43.699 29.313 43.750 1.00 14.68 50 MET D CA 1
ATOM 11113 C C . MET D 1 50 ? 43.310 30.471 42.834 1.00 14.28 50 MET D C 1
ATOM 11114 O O . MET D 1 50 ? 42.276 30.414 42.148 1.00 14.92 50 MET D O 1
ATOM 11119 N N . LYS D 1 51 ? 44.134 31.519 42.839 1.00 14.14 51 LYS D N 1
ATOM 11120 C CA . LYS D 1 51 ? 43.881 32.729 42.049 1.00 14.61 51 LYS D CA 1
ATOM 11121 C C . LYS D 1 51 ? 43.848 32.434 40.551 1.00 14.76 51 LYS D C 1
ATOM 11122 O O . LYS D 1 51 ? 43.064 33.045 39.802 1.00 15.74 51 LYS D O 1
ATOM 11128 N N . ASN D 1 52 ? 44.671 31.483 40.123 1.00 14.77 52 ASN D N 1
ATOM 11129 C CA . ASN D 1 52 ? 44.764 31.137 38.701 1.00 15.69 52 ASN D CA 1
ATOM 11130 C C . ASN D 1 52 ? 43.942 29.951 38.235 1.00 15.49 52 ASN D C 1
ATOM 11131 O O . ASN D 1 52 ? 43.938 29.627 37.053 1.00 16.62 52 ASN D O 1
ATOM 11136 N N . LEU D 1 53 ? 43.206 29.329 39.147 1.00 15.40 53 LEU D N 1
ATOM 11137 C CA . LEU D 1 53 ? 42.324 28.230 38.779 1.00 15.37 53 LEU D CA 1
ATOM 11138 C C . LEU D 1 53 ? 41.321 28.713 37.717 1.00 14.44 53 LEU D C 1
ATOM 11139 O O . LEU D 1 53 ? 40.673 29.749 37.912 1.00 14.27 53 LEU D O 1
ATOM 11144 N N . PRO D 1 54 ? 41.215 27.989 36.580 1.00 14.19 54 PRO D N 1
ATOM 11145 C CA . PRO D 1 54 ? 40.225 28.389 35.570 1.00 13.94 54 PRO D CA 1
ATOM 11146 C C . PRO D 1 54 ? 38.774 28.349 36.042 1.00 13.51 54 PRO D C 1
ATOM 11147 O O . PRO D 1 54 ? 38.436 27.640 37.012 1.00 13.49 54 PRO D O 1
ATOM 11151 N N . ILE D 1 55 ? 37.934 29.123 35.356 1.00 14.13 55 ILE D N 1
ATOM 11152 C CA . ILE D 1 55 ? 36.485 29.123 35.572 1.00 15.26 55 ILE D CA 1
ATOM 11153 C C . ILE D 1 55 ? 35.923 27.698 35.509 1.00 14.09 55 ILE D C 1
ATOM 11154 O O . ILE D 1 55 ? 35.177 27.278 36.398 1.00 14.15 55 ILE D O 1
ATOM 11159 N N . THR D 1 56 ? 36.281 26.957 34.461 1.00 13.97 56 THR D N 1
ATOM 11160 C CA . THR D 1 56 ? 35.800 25.593 34.290 1.00 14.57 56 THR D CA 1
ATOM 11161 C C . THR D 1 56 ? 36.139 24.705 35.501 1.00 13.54 56 THR D C 1
ATOM 11162 O O . THR D 1 56 ? 35.295 23.937 35.979 1.00 13.44 56 THR D O 1
ATOM 11166 N N . LYS D 1 57 ? 37.352 24.839 36.020 1.00 14.21 57 LYS D N 1
ATOM 11167 C CA . LYS D 1 57 ? 37.758 24.028 37.162 1.00 16.87 57 LYS D CA 1
ATOM 11168 C C . LYS D 1 57 ? 36.992 24.398 38.440 1.00 13.81 57 LYS D C 1
ATOM 11169 O O . LYS D 1 57 ? 36.553 23.516 39.178 1.00 13.53 57 LYS D O 1
ATOM 11175 N N . ARG D 1 58 ? 36.834 25.697 38.696 1.00 12.26 58 ARG D N 1
ATOM 11176 C CA . ARG D 1 58 ? 36.011 26.137 39.829 1.00 12.80 58 ARG D CA 1
ATOM 11177 C C . ARG D 1 58 ? 34.580 25.626 39.734 1.00 11.42 58 ARG D C 1
ATOM 11178 O O . ARG D 1 58 ? 34.006 25.156 40.713 1.00 11.25 58 ARG D O 1
ATOM 11186 N N . TYR D 1 59 ? 34.016 25.732 38.537 1.00 11.55 59 TYR D N 1
ATOM 11187 C CA . TYR D 1 59 ? 32.687 25.228 38.232 1.00 12.36 59 TYR D CA 1
ATOM 11188 C C . TYR D 1 59 ? 32.593 23.736 38.523 1.00 12.15 59 TYR D C 1
ATOM 11189 O O . TYR D 1 59 ? 31.671 23.287 39.210 1.00 12.63 59 TYR D O 1
ATOM 11198 N N . ASN D 1 60 ? 33.571 22.977 38.037 1.00 12.45 60 ASN D N 1
ATOM 11199 C CA . ASN D 1 60 ? 33.578 21.535 38.215 1.00 13.26 60 ASN D CA 1
ATOM 11200 C C . ASN D 1 60 ? 33.704 21.143 39.693 1.00 12.53 60 ASN D C 1
ATOM 11201 O O . ASN D 1 60 ? 32.999 20.260 40.154 1.00 12.84 60 ASN D O 1
ATOM 11206 N N . ILE D 1 61 ? 34.580 21.825 40.427 1.00 11.97 61 ILE D N 1
ATOM 11207 C CA . ILE D 1 61 ? 34.742 21.577 41.866 1.00 12.32 61 ILE D CA 1
ATOM 11208 C C . ILE D 1 61 ? 33.435 21.820 42.601 1.00 11.22 61 ILE D C 1
ATOM 11209 O O . ILE D 1 61 ? 32.996 20.975 43.403 1.00 11.58 61 ILE D O 1
ATOM 11214 N N . LEU D 1 62 ? 32.792 22.947 42.301 1.00 11.00 62 LEU D N 1
ATOM 11215 C CA . LEU D 1 62 ? 31.560 23.330 43.003 1.00 11.49 62 LEU D CA 1
ATOM 11216 C C . LEU D 1 62 ? 30.419 22.346 42.711 1.00 11.59 62 LEU D C 1
ATOM 11217 O O . LEU D 1 62 ? 29.693 21.952 43.634 1.00 11.51 62 LEU D O 1
ATOM 11222 N N . MET D 1 63 ? 30.282 21.945 41.445 1.00 12.39 63 MET D N 1
ATOM 11223 C CA A MET D 1 63 ? 29.264 20.973 41.076 0.50 12.76 63 MET D CA 1
ATOM 11224 C CA B MET D 1 63 ? 29.290 20.949 41.033 0.50 13.16 63 MET D CA 1
ATOM 11225 C C . MET D 1 63 ? 29.528 19.609 41.725 1.00 12.23 63 MET D C 1
ATOM 11226 O O . MET D 1 63 ? 28.592 18.934 42.153 1.00 13.04 63 MET D O 1
ATOM 11235 N N . ASN D 1 64 ? 30.787 19.219 41.821 1.00 12.52 64 ASN D N 1
ATOM 11236 C CA . ASN D 1 64 ? 31.113 17.930 42.408 1.00 14.32 64 ASN D CA 1
ATOM 11237 C C . ASN D 1 64 ? 30.878 17.911 43.911 1.00 14.32 64 ASN D C 1
ATOM 11238 O O . ASN D 1 64 ? 30.445 16.911 44.451 1.00 14.04 64 ASN D O 1
ATOM 11243 N N . ILE D 1 65 ? 31.171 19.021 44.583 1.00 13.41 65 ILE D N 1
ATOM 11244 C CA . ILE D 1 65 ? 30.760 19.152 45.984 1.00 12.45 65 ILE D CA 1
ATOM 11245 C C . ILE D 1 65 ? 29.239 18.924 46.134 1.00 12.22 65 ILE D C 1
ATOM 11246 O O . ILE D 1 65 ? 28.803 18.098 46.954 1.00 12.84 65 ILE D O 1
ATOM 11251 N N . ALA D 1 66 ? 28.435 19.630 45.333 1.00 12.62 66 ALA D N 1
ATOM 11252 C CA . ALA D 1 66 ? 26.982 19.451 45.367 1.00 12.85 66 ALA D CA 1
ATOM 11253 C C . ALA D 1 66 ? 26.565 18.003 45.115 1.00 13.23 66 ALA D C 1
ATOM 11254 O O . ALA D 1 66 ? 25.686 17.477 45.816 1.00 13.19 66 ALA D O 1
ATOM 11256 N N . LYS D 1 67 ? 27.178 17.374 44.110 1.00 14.06 67 LYS D N 1
ATOM 11257 C CA . LYS D 1 67 ? 26.914 15.967 43.787 1.00 16.31 67 LYS D CA 1
ATOM 11258 C C . LYS D 1 67 ? 27.149 15.066 45.007 1.00 14.55 67 LYS D C 1
ATOM 11259 O O . LYS D 1 67 ? 26.313 14.212 45.325 1.00 14.65 67 LYS D O 1
ATOM 11265 N N . GLN D 1 68 ? 28.284 15.266 45.679 1.00 14.30 68 GLN D N 1
ATOM 11266 C CA . GLN D 1 68 ? 28.656 14.449 46.842 1.00 15.15 68 GLN D CA 1
ATOM 11267 C C . GLN D 1 68 ? 27.728 14.655 48.050 1.00 14.85 68 GLN D C 1
ATOM 11268 O O . GLN D 1 68 ? 27.381 13.694 48.749 1.00 14.87 68 GLN D O 1
ATOM 11274 N N . ILE D 1 69 ? 27.355 15.909 48.305 1.00 14.33 69 ILE D N 1
ATOM 11275 C CA . ILE D 1 69 ? 26.362 16.211 49.337 1.00 14.21 69 ILE D CA 1
ATOM 11276 C C . ILE D 1 69 ? 25.029 15.516 49.015 1.00 14.47 69 ILE D C 1
ATOM 11277 O O . ILE D 1 69 ? 24.435 14.891 49.899 1.00 14.72 69 ILE D O 1
ATOM 11282 N N . LYS D 1 70 ? 24.580 15.606 47.761 1.00 15.03 70 LYS D N 1
ATOM 11283 C CA . LYS D 1 70 ? 23.341 14.942 47.344 1.00 16.63 70 LYS D CA 1
ATOM 11284 C C . LYS D 1 70 ? 23.406 13.438 47.624 1.00 16.23 70 LYS D C 1
ATOM 11285 O O . LYS D 1 70 ? 22.461 12.859 48.164 1.00 16.26 70 LYS D O 1
ATOM 11291 N N . GLU D 1 71 ? 24.531 12.826 47.266 1.00 16.76 71 GLU D N 1
ATOM 11292 C CA . GLU D 1 71 ? 24.751 11.384 47.427 1.00 19.20 71 GLU D CA 1
ATOM 11293 C C . GLU D 1 71 ? 24.667 10.937 48.887 1.00 19.37 71 GLU D C 1
ATOM 11294 O O . GLU D 1 71 ? 24.228 9.819 49.185 1.00 19.46 71 GLU D O 1
ATOM 11300 N N . LYS D 1 72 ? 25.094 11.821 49.782 1.00 18.95 72 LYS D N 1
ATOM 11301 C CA . LYS D 1 72 ? 25.169 11.529 51.208 1.00 20.11 72 LYS D CA 1
ATOM 11302 C C . LYS D 1 72 ? 24.089 12.279 51.996 1.00 17.77 72 LYS D C 1
ATOM 11303 O O . LYS D 1 72 ? 24.220 12.469 53.208 1.00 17.78 72 LYS D O 1
ATOM 11309 N N . LYS D 1 73 ? 23.016 12.675 51.309 1.00 17.02 73 LYS D N 1
ATOM 11310 C CA . LYS D 1 73 ? 21.999 13.551 51.897 1.00 17.64 73 LYS D CA 1
ATOM 11311 C C . LYS D 1 73 ? 21.440 13.028 53.233 1.00 16.87 73 LYS D C 1
ATOM 11312 O O . LYS D 1 73 ? 21.394 13.763 54.224 1.00 16.29 73 LYS D O 1
ATOM 11318 N N . GLU D 1 74 ? 21.023 11.763 53.257 1.00 17.26 74 GLU D N 1
ATOM 11319 C CA . GLU D 1 74 ? 20.412 11.212 54.468 1.00 17.96 74 GLU D CA 1
ATOM 11320 C C . GLU D 1 74 ? 21.440 11.076 55.590 1.00 17.48 74 GLU D C 1
ATOM 11321 O O . GLU D 1 74 ? 21.128 11.349 56.753 1.00 18.10 74 GLU D O 1
ATOM 11327 N N . GLU D 1 75 ? 22.658 10.668 55.237 1.00 17.64 75 GLU D N 1
ATOM 11328 C CA . GLU D 1 75 ? 23.745 10.567 56.206 1.00 18.94 75 GLU D CA 1
ATOM 11329 C C . GLU D 1 75 ? 24.061 11.923 56.850 1.00 17.14 75 GLU D C 1
ATOM 11330 O O . GLU D 1 75 ? 24.192 12.023 58.079 1.00 16.65 75 GLU D O 1
ATOM 11336 N N . LEU D 1 76 ? 24.180 12.963 56.024 1.00 15.57 76 LEU D N 1
ATOM 11337 C CA . LEU D 1 76 ? 24.450 14.308 56.536 1.00 14.80 76 LEU D CA 1
ATOM 11338 C C . LEU D 1 76 ? 23.304 14.842 57.404 1.00 14.57 76 LEU D C 1
ATOM 11339 O O . LEU D 1 76 ? 23.548 15.482 58.441 1.00 15.34 76 LEU D O 1
ATOM 11344 N N . ALA D 1 77 ? 22.064 14.565 56.998 1.00 14.60 77 ALA D N 1
ATOM 11345 C CA . ALA D 1 77 ? 20.905 14.980 57.772 1.00 14.78 77 ALA D CA 1
ATOM 11346 C C . ALA D 1 77 ? 20.921 14.327 59.162 1.00 15.40 77 ALA D C 1
ATOM 11347 O O . ALA D 1 77 ? 20.606 14.983 60.162 1.00 15.37 77 ALA D O 1
ATOM 11349 N N . LYS D 1 78 ? 21.315 13.055 59.221 1.00 16.29 78 LYS D N 1
ATOM 11350 C CA . LYS D 1 78 ? 21.348 12.320 60.494 1.00 17.91 78 LYS D CA 1
ATOM 11351 C C . LYS D 1 78 ? 22.389 12.929 61.423 1.00 16.70 78 LYS D C 1
ATOM 11352 O O . LYS D 1 78 ? 22.161 13.030 62.629 1.00 16.41 78 LYS D O 1
ATOM 11358 N N . ILE D 1 79 ? 23.527 13.333 60.855 1.00 15.87 79 ILE D N 1
ATOM 11359 C CA . ILE D 1 79 ? 24.587 13.984 61.632 1.00 15.58 79 ILE D CA 1
ATOM 11360 C C . ILE D 1 79 ? 24.101 15.304 62.246 1.00 14.68 79 ILE D C 1
ATOM 11361 O O . ILE D 1 79 ? 24.385 15.593 63.419 1.00 14.96 79 ILE D O 1
ATOM 11366 N N . LEU D 1 80 ? 23.350 16.086 61.470 1.00 14.07 80 LEU D N 1
ATOM 11367 C CA . LEU D 1 80 ? 22.759 17.332 61.974 1.00 14.26 80 LEU D CA 1
ATOM 11368 C C . LEU D 1 80 ? 21.795 17.062 63.132 1.00 14.67 80 LEU D C 1
ATOM 11369 O O . LEU D 1 80 ? 21.738 17.832 64.092 1.00 14.86 80 LEU D O 1
ATOM 11374 N N . ALA D 1 81 ? 21.043 15.968 63.037 1.00 14.28 81 ALA D N 1
ATOM 11375 C CA . ALA D 1 81 ? 20.122 15.579 64.096 1.00 14.31 81 ALA D CA 1
ATOM 11376 C C . ALA D 1 81 ? 20.873 15.183 65.363 1.00 14.60 81 ALA D C 1
ATOM 11377 O O . ALA D 1 81 ? 20.540 15.646 66.442 1.00 15.05 81 ALA D O 1
ATOM 11379 N N . ILE D 1 82 ? 21.881 14.324 65.216 1.00 15.45 82 ILE D N 1
ATOM 11380 C CA . ILE D 1 82 ? 22.648 13.801 66.344 1.00 16.80 82 ILE D CA 1
ATOM 11381 C C . ILE D 1 82 ? 23.553 14.861 66.981 1.00 16.59 82 ILE D C 1
ATOM 11382 O O . ILE D 1 82 ? 23.586 15.018 68.207 1.00 16.54 82 ILE D O 1
ATOM 11387 N N . ASP D 1 83 ? 24.258 15.610 66.140 1.00 15.81 83 ASP D N 1
ATOM 11388 C CA . ASP D 1 83 ? 25.256 16.568 66.607 1.00 15.44 83 ASP D CA 1
ATOM 11389 C C . ASP D 1 83 ? 24.671 17.952 66.952 1.00 14.27 83 ASP D C 1
ATOM 11390 O O . ASP D 1 83 ? 25.016 18.530 67.989 1.00 14.05 83 ASP D O 1
ATOM 11395 N N . ALA D 1 84 ? 23.815 18.492 66.080 1.00 13.33 84 ALA D N 1
ATOM 11396 C CA . ALA D 1 84 ? 23.228 19.825 66.296 1.00 12.95 84 ALA D CA 1
ATOM 11397 C C . ALA D 1 84 ? 21.862 19.813 67.003 1.00 12.51 84 ALA D C 1
ATOM 11398 O O . ALA D 1 84 ? 21.328 20.868 67.364 1.00 12.80 84 ALA D O 1
ATOM 11400 N N . GLY D 1 85 ? 21.306 18.619 67.209 1.00 12.91 85 GLY D N 1
ATOM 11401 C CA . GLY D 1 85 ? 19.988 18.484 67.826 1.00 13.36 85 GLY D CA 1
ATOM 11402 C C . GLY D 1 85 ? 18.846 18.911 66.923 1.00 14.14 85 GLY D C 1
ATOM 11403 O O . GLY D 1 85 ? 17.752 19.216 67.405 1.00 14.47 85 GLY D O 1
ATOM 11404 N N . LYS D 1 86 ? 19.096 18.940 65.614 1.00 14.48 86 LYS D N 1
ATOM 11405 C CA . LYS D 1 86 ? 18.108 19.446 64.644 1.00 14.81 86 LYS D CA 1
ATOM 11406 C C . LYS D 1 86 ? 17.115 18.356 64.229 1.00 14.35 86 LYS D C 1
ATOM 11407 O O . LYS D 1 86 ? 17.535 17.301 63.751 1.00 14.54 86 LYS D O 1
ATOM 11413 N N . PRO D 1 87 ? 15.791 18.594 64.412 1.00 14.73 87 PRO D N 1
ATOM 11414 C CA . PRO D 1 87 ? 14.849 17.558 63.986 1.00 14.84 87 PRO D CA 1
ATOM 11415 C C . PRO D 1 87 ? 15.119 17.106 62.545 1.00 15.43 87 PRO D C 1
ATOM 11416 O O . PRO D 1 87 ? 15.359 17.941 61.656 1.00 15.02 87 PRO D O 1
ATOM 11420 N N . ILE D 1 88 ? 15.088 15.792 62.331 1.00 15.83 88 ILE D N 1
ATOM 11421 C CA . ILE D 1 88 ? 15.459 15.204 61.040 1.00 16.44 88 ILE D CA 1
ATOM 11422 C C . ILE D 1 88 ? 14.795 15.858 59.811 1.00 16.22 88 ILE D C 1
ATOM 11423 O O . ILE D 1 88 ? 15.459 16.048 58.792 1.00 16.35 88 ILE D O 1
ATOM 11428 N N . LYS D 1 89 ? 13.506 16.196 59.895 1.00 16.47 89 LYS D N 1
ATOM 11429 C CA . LYS D 1 89 ? 12.837 16.869 58.767 1.00 17.60 89 LYS D CA 1
ATOM 11430 C C . LYS D 1 89 ? 13.488 18.222 58.415 1.00 16.88 89 LYS D C 1
ATOM 11431 O O . LYS D 1 89 ? 13.628 18.566 57.236 1.00 16.92 89 LYS D O 1
ATOM 11437 N N . GLN D 1 90 ? 13.888 18.968 59.440 1.00 16.32 90 GLN D N 1
ATOM 11438 C CA . GLN D 1 90 ? 14.552 20.262 59.266 1.00 17.17 90 GLN D CA 1
ATOM 11439 C C . GLN D 1 90 ? 15.994 20.075 58.779 1.00 15.34 90 GLN D C 1
ATOM 11440 O O . GLN D 1 90 ? 16.489 20.870 57.976 1.00 15.24 90 GLN D O 1
ATOM 11446 N N . ALA D 1 91 ? 16.662 19.025 59.263 1.00 14.57 91 ALA D N 1
ATOM 11447 C CA . ALA D 1 91 ? 18.027 18.705 58.823 1.00 14.24 91 ALA D CA 1
ATOM 11448 C C . ALA D 1 91 ? 18.070 18.411 57.323 1.00 14.01 91 ALA D C 1
ATOM 11449 O O . ALA D 1 91 ? 18.996 18.825 56.623 1.00 13.83 91 ALA D O 1
ATOM 11451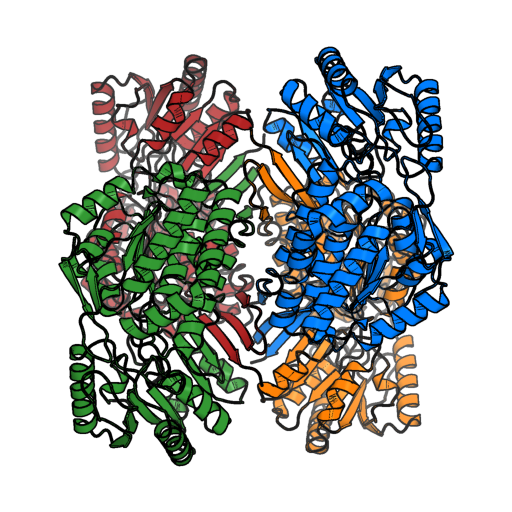 N N . ARG D 1 92 ? 17.056 17.702 56.831 1.00 14.38 92 ARG D N 1
ATOM 11452 C CA . ARG D 1 92 ? 17.000 17.361 55.412 1.00 14.89 92 ARG D CA 1
ATOM 11453 C C . ARG D 1 92 ? 16.850 18.620 54.556 1.00 13.20 92 ARG D C 1
ATOM 11454 O O . ARG D 1 92 ? 17.437 18.724 53.464 1.00 13.56 92 ARG D O 1
ATOM 11462 N N . VAL D 1 93 ? 16.033 19.549 55.039 1.00 12.48 93 VAL D N 1
ATOM 11463 C CA . VAL D 1 93 ? 15.857 20.838 54.385 1.00 12.80 93 VAL D CA 1
ATOM 11464 C C . VAL D 1 93 ? 17.202 21.582 54.309 1.00 12.73 93 VAL D C 1
ATOM 11465 O O . VAL D 1 93 ? 17.588 22.057 53.229 1.00 13.14 93 VAL D O 1
ATOM 11469 N N . GLU D 1 94 ? 17.932 21.640 55.429 1.00 12.96 94 GLU D N 1
ATOM 11470 C CA . GLU D 1 94 ? 19.248 22.288 55.426 1.00 13.40 94 GLU D CA 1
ATOM 11471 C C . GLU D 1 94 ? 20.191 21.662 54.397 1.00 12.11 94 GLU D C 1
ATOM 11472 O O . GLU D 1 94 ? 20.850 22.378 53.643 1.00 12.69 94 GLU D O 1
ATOM 11478 N N . VAL D 1 95 ? 20.269 20.329 54.384 1.00 11.91 95 VAL D N 1
ATOM 11479 C CA . VAL D 1 95 ? 21.112 19.638 53.396 1.00 11.92 95 VAL D CA 1
ATOM 11480 C C . VAL D 1 95 ? 20.710 20.020 51.961 1.00 11.35 95 VAL D C 1
ATOM 11481 O O . VAL D 1 95 ? 21.575 20.320 51.128 1.00 11.70 95 VAL D O 1
ATOM 11485 N N . GLU D 1 96 ? 19.409 20.021 51.675 1.00 11.84 96 GLU D N 1
ATOM 11486 C CA . GLU D 1 96 ? 18.952 20.380 50.335 1.00 13.38 96 GLU D CA 1
ATOM 11487 C C . GLU D 1 96 ? 19.362 21.823 49.981 1.00 13.12 96 GLU D C 1
ATOM 11488 O O . GLU D 1 96 ? 19.781 22.103 48.851 1.00 13.42 96 GLU D O 1
ATOM 11494 N N . ARG D 1 97 ? 19.249 22.738 50.943 1.00 12.12 97 ARG D N 1
ATOM 11495 C CA . ARG D 1 97 ? 19.656 24.119 50.705 1.00 12.99 97 ARG D CA 1
ATOM 11496 C C . ARG D 1 97 ? 21.139 24.160 50.372 1.00 10.85 97 ARG D C 1
ATOM 11497 O O . ARG D 1 97 ? 21.558 24.882 49.470 1.00 11.00 97 ARG D O 1
ATOM 11505 N N . SER D 1 98 ? 21.952 23.410 51.122 1.00 10.93 98 SER D N 1
ATOM 11506 C CA . SER D 1 98 ? 23.397 23.444 50.898 1.00 11.45 98 SER D CA 1
ATOM 11507 C C . SER D 1 98 ? 23.781 22.965 49.483 1.00 11.12 98 SER D C 1
ATOM 11508 O O . SER D 1 98 ? 24.710 23.498 48.873 1.00 11.67 98 SER D O 1
ATOM 11511 N N . ILE D 1 99 ? 23.058 21.965 48.967 1.00 11.91 99 ILE D N 1
ATOM 11512 C CA . ILE D 1 99 ? 23.228 21.518 47.570 1.00 12.66 99 ILE D CA 1
ATOM 11513 C C . ILE D 1 99 ? 23.003 22.711 46.631 1.00 11.40 99 ILE D C 1
ATOM 11514 O O . ILE D 1 99 ? 23.836 22.991 45.747 1.00 11.65 99 ILE D O 1
ATOM 11519 N N . GLY D 1 100 ? 21.885 23.413 46.846 1.00 11.00 100 GLY D N 1
ATOM 11520 C CA . GLY D 1 100 ? 21.528 24.600 46.052 1.00 11.41 100 GLY D CA 1
ATOM 11521 C C . GLY D 1 100 ? 22.590 25.682 46.103 1.00 10.91 100 GLY D C 1
ATOM 11522 O O . GLY D 1 100 ? 22.912 26.306 45.086 1.00 11.42 100 GLY D O 1
ATOM 11523 N N . THR D 1 101 ? 23.141 25.898 47.289 1.00 10.93 101 THR D N 1
ATOM 11524 C CA . THR D 1 101 ? 24.144 26.936 47.479 1.00 10.84 101 THR D CA 1
ATOM 11525 C C . THR D 1 101 ? 25.415 26.661 46.660 1.00 10.01 101 THR D C 1
ATOM 11526 O O . THR D 1 101 ? 25.942 27.562 45.987 1.00 10.54 101 THR D O 1
ATOM 11530 N N . PHE D 1 102 ? 25.897 25.418 46.716 1.00 9.99 102 PHE D N 1
ATOM 11531 C CA . PHE D 1 102 ? 27.042 25.043 45.917 1.00 10.88 102 PHE D CA 1
ATOM 11532 C C . PHE D 1 102 ? 26.768 25.136 44.406 1.00 10.42 102 PHE D C 1
ATOM 11533 O O . PHE D 1 102 ? 27.608 25.649 43.659 1.00 10.95 102 PHE D O 1
ATOM 11541 N N . LYS D 1 103 ? 25.592 24.667 43.966 1.00 10.65 103 LYS D N 1
ATOM 11542 C CA . LYS D 1 103 ? 25.222 24.762 42.555 1.00 11.91 103 LYS D CA 1
ATOM 11543 C C . LYS D 1 103 ? 25.081 26.214 42.087 1.00 10.41 103 LYS D C 1
ATOM 11544 O O . LYS D 1 103 ? 25.478 26.532 40.960 1.00 10.60 103 LYS D O 1
ATOM 11550 N N . LEU D 1 104 ? 24.518 27.080 42.930 1.00 9.16 104 LEU D N 1
ATOM 11551 C CA . LEU D 1 104 ? 24.394 28.483 42.554 1.00 10.14 104 LEU D CA 1
ATOM 11552 C C . LEU D 1 104 ? 25.738 29.188 42.373 1.00 10.02 104 LEU D C 1
ATOM 11553 O O . LEU D 1 104 ? 25.905 29.984 41.441 1.00 11.03 104 LEU D O 1
ATOM 11558 N N . ALA D 1 105 ? 26.679 28.895 43.263 1.00 9.93 105 ALA D N 1
ATOM 11559 C CA . ALA D 1 105 ? 28.071 29.366 43.151 1.00 9.89 105 ALA D CA 1
ATOM 11560 C C . ALA D 1 105 ? 28.682 28.911 41.834 1.00 9.90 105 ALA D C 1
ATOM 11561 O O . ALA D 1 105 ? 29.362 29.680 41.172 1.00 10.74 105 ALA D O 1
ATOM 11563 N N . ALA D 1 106 ? 28.428 27.648 41.460 1.00 10.40 106 ALA D N 1
ATOM 11564 C CA . ALA D 1 106 ? 28.902 27.130 40.170 1.00 10.78 106 ALA D CA 1
ATOM 11565 C C . ALA D 1 106 ? 28.371 27.975 39.002 1.00 10.96 106 ALA D C 1
ATOM 11566 O O . ALA D 1 106 ? 29.138 28.365 38.119 1.00 12.18 106 ALA D O 1
ATOM 11568 N N . PHE D 1 107 ? 27.073 28.254 39.012 1.00 11.41 107 PHE D N 1
ATOM 11569 C CA A PHE D 1 107 ? 26.380 29.121 38.030 0.50 12.54 107 PHE D CA 1
ATOM 11570 C CA B PHE D 1 107 ? 26.554 29.048 37.921 0.50 12.57 107 PHE D CA 1
ATOM 11571 C C . PHE D 1 107 ? 27.044 30.499 37.925 1.00 11.36 107 PHE D C 1
ATOM 11572 O O . PHE D 1 107 ? 27.331 31.007 36.843 1.00 11.70 107 PHE D O 1
ATOM 11587 N N . TYR D 1 108 ? 27.248 31.117 39.090 1.00 9.61 108 TYR D N 1
ATOM 11588 C CA . TYR D 1 108 ? 27.827 32.460 39.131 1.00 9.32 108 TYR D CA 1
ATOM 11589 C C . TYR D 1 108 ? 29.297 32.577 38.700 1.00 9.11 108 TYR D C 1
ATOM 11590 O O . TYR D 1 108 ? 29.709 33.640 38.222 1.00 9.65 108 TYR D O 1
ATOM 11599 N N . VAL D 1 109 ? 30.077 31.497 38.839 1.00 9.55 109 VAL D N 1
ATOM 11600 C CA . VAL D 1 109 ? 31.466 31.520 38.355 1.00 10.49 109 VAL D CA 1
ATOM 11601 C C . VAL D 1 109 ? 31.441 31.754 36.846 1.00 11.16 109 VAL D C 1
ATOM 11602 O O . VAL D 1 109 ? 32.322 32.431 36.289 1.00 11.50 109 VAL D O 1
ATOM 11606 N N . LYS D 1 110 ? 30.425 31.185 36.200 1.00 11.94 110 LYS D N 1
ATOM 11607 C CA . LYS D 1 110 ? 30.263 31.303 34.749 1.00 13.68 110 LYS D CA 1
ATOM 11608 C C . LYS D 1 110 ? 29.511 32.563 34.353 1.00 12.67 110 LYS D C 1
ATOM 11609 O O . LYS D 1 110 ? 29.799 33.144 33.309 1.00 13.97 110 LYS D O 1
ATOM 11615 N N . GLU D 1 111 ? 28.567 32.987 35.194 1.00 11.73 111 GLU D N 1
ATOM 11616 C CA . GLU D 1 111 ? 27.652 34.075 34.836 1.00 12.25 111 GLU D CA 1
ATOM 11617 C C . GLU D 1 111 ? 27.912 35.478 35.420 1.00 12.88 111 GLU D C 1
ATOM 11618 O O . GLU D 1 111 ? 27.392 36.462 34.893 1.00 13.03 111 GLU D O 1
ATOM 11624 N N . HIS D 1 112 ? 28.694 35.588 36.495 1.00 13.23 112 HIS D N 1
ATOM 11625 C CA . HIS D 1 112 ? 28.887 36.893 37.131 1.00 14.99 112 HIS D CA 1
ATOM 11626 C C . HIS D 1 112 ? 29.423 37.895 36.095 1.00 11.63 112 HIS D C 1
ATOM 11627 O O . HIS D 1 112 ? 30.375 37.594 35.382 1.00 12.30 112 HIS D O 1
ATOM 11634 N N . ARG D 1 113 ? 28.844 39.086 36.054 1.00 11.37 113 ARG D N 1
ATOM 11635 C CA . ARG D 1 113 ? 29.175 40.055 35.014 1.00 12.94 113 ARG D CA 1
ATOM 11636 C C . ARG D 1 113 ? 30.080 41.177 35.533 1.00 12.11 113 ARG D C 1
ATOM 11637 O O . ARG D 1 113 ? 29.885 41.663 36.647 1.00 12.90 113 ARG D O 1
ATOM 11645 N N . ASP D 1 114 ? 31.057 41.568 34.713 1.00 11.74 114 ASP D N 1
ATOM 11646 C CA . ASP D 1 114 ? 31.843 42.779 34.936 1.00 12.73 114 ASP D CA 1
ATOM 11647 C C . ASP D 1 114 ? 31.265 43.876 34.040 1.00 10.54 114 ASP D C 1
ATOM 11648 O O . ASP D 1 114 ? 30.291 43.623 33.319 1.00 10.52 114 ASP D O 1
ATOM 11653 N N . GLU D 1 115 ? 31.801 45.089 34.077 1.00 10.09 115 GLU D N 1
ATOM 11654 C CA . GLU D 1 115 ? 31.188 46.190 33.316 1.00 10.56 115 GLU D CA 1
ATOM 11655 C C . GLU D 1 115 ? 32.216 46.956 32.506 1.00 10.14 115 GLU D C 1
ATOM 11656 O O . GLU D 1 115 ? 33.421 46.879 32.766 1.00 10.90 115 GLU D O 1
ATOM 11662 N N . VAL D 1 116 ? 31.707 47.679 31.513 1.00 10.57 116 VAL D N 1
ATOM 11663 C CA . VAL D 1 116 ? 32.475 48.617 30.706 1.00 10.95 116 VAL D CA 1
ATOM 11664 C C . VAL D 1 116 ? 31.920 50.022 30.957 1.00 10.97 116 VAL D C 1
ATOM 11665 O O . VAL D 1 116 ? 30.696 50.210 30.954 1.00 11.04 116 VAL D O 1
ATOM 11669 N N . ILE D 1 117 ? 32.811 50.985 31.176 1.00 11.67 117 ILE D N 1
ATOM 11670 C CA . ILE D 1 117 ? 32.447 52.404 31.405 1.00 13.21 117 ILE D CA 1
ATOM 11671 C C . ILE D 1 117 ? 32.754 53.185 30.130 1.00 13.23 117 ILE D C 1
ATOM 11672 O O . ILE D 1 117 ? 33.868 53.066 29.616 1.00 12.12 117 ILE D O 1
ATOM 11677 N N . PRO D 1 118 ? 31.777 53.979 29.611 1.00 13.92 118 PRO D N 1
ATOM 11678 C CA . PRO D 1 118 ? 31.997 54.715 28.356 1.00 14.30 118 PRO D CA 1
ATOM 11679 C C . PRO D 1 118 ? 33.129 55.712 28.521 1.00 14.51 118 PRO D C 1
ATOM 11680 O O . PRO D 1 118 ? 33.292 56.284 29.598 1.00 13.84 118 PRO D O 1
ATOM 11684 N N . SER D 1 119 ? 33.906 55.911 27.466 1.00 14.81 119 SER D N 1
ATOM 11685 C CA . SER D 1 119 ? 35.010 56.853 27.498 1.00 15.22 119 SER D CA 1
ATOM 11686 C C . SER D 1 119 ? 35.424 57.164 26.079 1.00 14.95 119 SER D C 1
ATOM 11687 O O . SER D 1 119 ? 35.519 56.262 25.241 1.00 15.16 119 SER D O 1
ATOM 11690 N N . ASP D 1 120 ? 35.703 58.431 25.809 1.00 15.18 120 ASP D N 1
ATOM 11691 C CA . ASP D 1 120 ? 36.216 58.803 24.493 1.00 16.43 120 ASP D CA 1
ATOM 11692 C C . ASP D 1 120 ? 37.661 58.319 24.392 1.00 17.70 120 ASP D C 1
ATOM 11693 O O . ASP D 1 120 ? 38.472 58.630 25.250 1.00 17.96 120 ASP D O 1
ATOM 11698 N N . ASP D 1 121 ? 37.955 57.500 23.388 1.00 19.67 121 ASP D N 1
ATOM 11699 C CA . ASP D 1 121 ? 39.332 57.022 23.140 1.00 21.26 121 ASP D CA 1
ATOM 11700 C C . ASP D 1 121 ? 39.988 56.227 24.292 1.00 19.76 121 ASP D C 1
ATOM 11701 O O . ASP D 1 121 ? 41.220 56.183 24.401 1.00 19.73 121 ASP D O 1
ATOM 11706 N N . ARG D 1 122 ? 39.172 55.609 25.146 1.00 17.75 122 ARG D N 1
ATOM 11707 C CA . ARG D 1 122 ? 39.673 54.644 26.115 1.00 15.90 122 ARG D CA 1
ATOM 11708 C C . ARG D 1 122 ? 38.663 53.529 26.291 1.00 13.75 122 ARG D C 1
ATOM 11709 O O . ARG D 1 122 ? 37.441 53.774 26.246 1.00 13.39 122 ARG D O 1
ATOM 11717 N N . LEU D 1 123 ? 39.182 52.316 26.458 1.00 12.57 123 LEU D N 1
ATOM 11718 C CA . LEU D 1 123 ? 38.365 51.181 26.868 1.00 12.34 123 LEU D CA 1
ATOM 11719 C C . LEU D 1 123 ? 38.571 50.952 28.357 1.00 10.76 123 LEU D C 1
ATOM 11720 O O . LEU D 1 123 ? 39.656 50.585 28.798 1.00 10.85 123 LEU D O 1
ATOM 11725 N N . ILE D 1 124 ? 37.520 51.181 29.128 1.00 10.22 124 ILE D N 1
ATOM 11726 C CA . ILE D 1 124 ? 37.583 51.047 30.572 1.00 9.86 124 ILE D CA 1
ATOM 11727 C C . ILE D 1 124 ? 36.684 49.891 30.973 1.00 8.96 124 ILE D C 1
ATOM 11728 O O . ILE D 1 124 ? 35.493 49.914 30.697 1.00 8.97 124 ILE D O 1
ATOM 11733 N N . PHE D 1 125 ? 37.247 48.882 31.622 1.00 9.57 125 PHE D N 1
ATOM 11734 C CA . PHE D 1 125 ? 36.440 47.779 32.100 1.00 10.80 125 PHE D CA 1
ATOM 11735 C C . PHE D 1 125 ? 36.912 47.257 33.442 1.00 9.99 125 PHE D C 1
ATOM 11736 O O . PHE D 1 125 ? 38.025 47.538 33.887 1.00 10.76 125 PHE D O 1
ATOM 11744 N N . THR D 1 126 ? 36.031 46.517 34.094 1.00 9.96 126 THR D N 1
ATOM 11745 C CA . THR D 1 126 ? 36.352 45.968 35.403 1.00 10.20 126 THR D CA 1
ATOM 11746 C C . THR D 1 126 ? 36.640 44.490 35.326 1.00 10.31 126 THR D C 1
ATOM 11747 O O . THR D 1 126 ? 36.251 43.814 34.379 1.00 9.98 126 THR D O 1
ATOM 11751 N N . ARG D 1 127 ? 37.342 44.014 36.345 1.00 10.66 127 ARG D N 1
ATOM 11752 C CA . ARG D 1 127 ? 37.680 42.618 36.531 1.00 11.19 127 ARG D CA 1
ATOM 11753 C C . ARG D 1 127 ? 37.655 42.373 38.023 1.00 12.31 127 ARG D C 1
ATOM 11754 O O . ARG D 1 127 ? 38.156 43.204 38.798 1.00 13.45 127 ARG D O 1
ATOM 11762 N N . ARG D 1 128 ? 37.086 41.246 38.446 1.00 12.23 128 ARG D N 1
ATOM 11763 C CA A ARG D 1 128 ? 37.098 40.870 39.870 0.50 13.20 128 ARG D CA 1
ATOM 11764 C CA B ARG D 1 128 ? 37.139 40.894 39.867 0.50 13.22 128 ARG D CA 1
ATOM 11765 C C . ARG D 1 128 ? 38.243 39.889 40.122 1.00 12.38 128 ARG D C 1
ATOM 11766 O O . ARG D 1 128 ? 38.484 39.007 39.304 1.00 11.70 128 ARG D O 1
ATOM 11781 N N . GLU D 1 129 ? 38.944 40.049 41.255 1.00 11.10 129 GLU D N 1
ATOM 11782 C CA . GLU D 1 129 ? 40.049 39.144 41.639 1.00 10.62 129 GLU D CA 1
ATOM 11783 C C . GLU D 1 129 ? 39.886 38.741 43.103 1.00 9.83 129 GLU D C 1
ATOM 11784 O O . GLU D 1 129 ? 39.243 39.478 43.858 1.00 10.26 129 GLU D O 1
ATOM 11790 N N . PRO D 1 130 ? 40.437 37.571 43.521 1.00 9.76 130 PRO D N 1
ATOM 11791 C CA . PRO D 1 130 ? 40.244 37.195 44.930 1.00 9.77 130 PRO D CA 1
ATOM 11792 C C . PRO D 1 130 ? 40.806 38.183 45.943 1.00 9.43 130 PRO D C 1
ATOM 11793 O O . PRO D 1 130 ? 41.810 38.861 45.664 1.00 9.37 130 PRO D O 1
ATOM 11797 N N . VAL D 1 131 ? 40.182 38.235 47.116 1.00 9.51 131 VAL D N 1
ATOM 11798 C CA . VAL D 1 131 ? 40.752 39.016 48.218 1.00 9.95 131 VAL D CA 1
ATOM 11799 C C . VAL D 1 131 ? 42.010 38.344 48.775 1.00 9.84 131 VAL D C 1
ATOM 11800 O O . VAL D 1 131 ? 42.875 39.038 49.273 1.00 10.68 131 VAL D O 1
ATOM 11804 N N . GLY D 1 132 ? 42.108 37.016 48.645 1.00 9.68 132 GLY D N 1
ATOM 11805 C CA . GLY D 1 132 ? 43.312 36.265 49.037 1.00 10.37 132 GLY D CA 1
ATOM 11806 C C . GLY D 1 132 ? 42.929 35.082 49.904 1.00 10.63 132 GLY D C 1
ATOM 11807 O O . GLY D 1 132 ? 42.370 34.091 49.415 1.00 10.65 132 GLY D O 1
ATOM 11808 N N . ILE D 1 133 ? 43.222 35.186 51.199 1.00 10.95 133 ILE D N 1
ATOM 11809 C CA . ILE D 1 133 ? 42.769 34.206 52.187 1.00 10.87 133 ILE D CA 1
ATOM 11810 C C . ILE D 1 133 ? 41.475 34.686 52.825 1.00 10.44 133 ILE D C 1
ATOM 11811 O O . ILE D 1 133 ? 41.446 35.743 53.463 1.00 11.11 133 ILE D O 1
ATOM 11816 N N . VAL D 1 134 ? 40.413 33.907 52.652 1.00 10.17 134 VAL D N 1
ATOM 11817 C CA . VAL D 1 134 ? 39.166 34.129 53.360 1.00 10.12 134 VAL D CA 1
ATOM 11818 C C . VAL D 1 134 ? 39.156 33.306 54.642 1.00 10.27 134 VAL D C 1
ATOM 11819 O O . VAL D 1 134 ? 39.303 32.088 54.603 1.00 10.13 134 VAL D O 1
ATOM 11823 N N . GLY D 1 135 ? 39.026 33.997 55.776 1.00 10.90 135 GLY D N 1
ATOM 11824 C CA . GLY D 1 135 ? 38.799 33.350 57.074 1.00 10.48 135 GLY D CA 1
ATOM 11825 C C . GLY D 1 135 ? 37.310 33.221 57.346 1.00 10.22 135 GLY D C 1
ATOM 11826 O O . GLY D 1 135 ? 36.614 34.227 57.552 1.00 11.01 135 GLY D O 1
ATOM 11827 N N . ALA D 1 136 ? 36.820 31.990 57.353 1.00 10.48 136 ALA D N 1
ATOM 11828 C CA . ALA D 1 136 ? 35.393 31.733 57.470 1.00 11.01 136 ALA D CA 1
ATOM 11829 C C . ALA D 1 136 ? 35.126 31.151 58.845 1.00 11.62 136 ALA D C 1
ATOM 11830 O O . ALA D 1 136 ? 35.740 30.158 59.220 1.00 12.63 136 ALA D O 1
ATOM 11832 N N . ILE D 1 137 ? 34.258 31.799 59.615 1.00 12.12 137 ILE D N 1
ATOM 11833 C CA . ILE D 1 137 ? 33.932 31.333 60.972 1.00 12.48 137 ILE D CA 1
ATOM 11834 C C . ILE D 1 137 ? 32.418 31.096 60.992 1.00 11.79 137 ILE D C 1
ATOM 11835 O O . ILE D 1 137 ? 31.632 32.029 60.813 1.00 12.00 137 ILE D O 1
ATOM 11840 N N . THR D 1 138 ? 32.036 29.834 61.165 1.00 11.70 138 THR D N 1
ATOM 11841 C CA . THR D 1 138 ? 30.647 29.392 60.998 1.00 12.26 138 THR D CA 1
ATOM 11842 C C . THR D 1 138 ? 29.991 28.930 62.308 1.00 12.66 138 THR D C 1
ATOM 11843 O O . THR D 1 138 ? 30.679 28.479 63.220 1.00 13.31 138 THR D O 1
ATOM 11847 N N . PRO D 1 139 ? 28.655 29.028 62.397 1.00 13.28 139 PRO D N 1
ATOM 11848 C CA . PRO D 1 139 ? 27.932 28.786 63.643 1.00 13.36 139 PRO D CA 1
ATOM 11849 C C . PRO D 1 139 ? 27.448 27.335 63.763 1.00 13.39 139 PRO D C 1
ATOM 11850 O O . PRO D 1 139 ? 27.522 26.571 62.784 1.00 13.80 139 PRO D O 1
ATOM 11854 N N . PHE D 1 140 ? 26.931 26.972 64.938 1.00 13.21 140 PHE D N 1
ATOM 11855 C CA . PHE D 1 140 ? 26.496 25.596 65.204 1.00 13.35 140 PHE D CA 1
ATOM 11856 C C . PHE D 1 140 ? 25.114 25.299 64.643 1.00 13.38 140 PHE D C 1
ATOM 11857 O O . PHE D 1 140 ? 24.730 24.127 64.551 1.00 13.84 140 PHE D O 1
ATOM 11865 N N . ASN D 1 141 ? 24.353 26.346 64.320 1.00 12.99 141 ASN D N 1
ATOM 11866 C CA . ASN D 1 141 ? 22.918 26.169 64.081 1.00 13.21 141 ASN D CA 1
ATOM 11867 C C . ASN D 1 141 ? 22.492 25.684 62.704 1.00 13.69 141 ASN D C 1
ATOM 11868 O O . ASN D 1 141 ? 21.545 24.904 62.580 1.00 14.33 141 ASN D O 1
ATOM 11873 N N . PHE D 1 142 ? 23.168 26.181 61.673 1.00 13.82 142 PHE D N 1
ATOM 11874 C CA . PHE D 1 142 ? 23.008 25.663 60.317 1.00 13.90 142 PHE D CA 1
ATOM 11875 C C . PHE D 1 142 ? 24.426 25.480 59.794 1.00 13.88 142 PHE D C 1
ATOM 11876 O O . PHE D 1 142 ? 24.859 26.190 58.886 1.00 14.36 142 PHE D O 1
ATOM 11884 N N . PRO D 1 143 ? 25.163 24.515 60.375 1.00 13.78 143 PRO D N 1
ATOM 11885 C CA . PRO D 1 143 ? 26.611 24.468 60.164 1.00 13.81 143 PRO D CA 1
ATOM 11886 C C . PRO D 1 143 ? 26.971 23.985 58.749 1.00 13.74 143 PRO D C 1
ATOM 11887 O O . PRO D 1 143 ? 28.105 24.190 58.286 1.00 14.14 143 PRO D O 1
ATOM 11891 N N . LEU D 1 144 ? 26.015 23.346 58.080 1.00 13.45 144 LEU D N 1
ATOM 11892 C CA . LEU D 1 144 ? 26.230 22.870 56.723 1.00 13.87 144 LEU D CA 1
ATOM 11893 C C . LEU D 1 144 ? 25.954 23.989 55.717 1.00 13.46 144 LEU D C 1
ATOM 11894 O O . LEU D 1 144 ? 26.870 24.408 55.006 1.00 13.24 144 LEU D O 1
ATOM 11899 N N . ASN D 1 145 ? 24.714 24.482 55.661 1.00 13.40 145 ASN D N 1
ATOM 11900 C CA . ASN D 1 145 ? 24.390 25.542 54.698 1.00 13.93 145 ASN D CA 1
ATOM 11901 C C . ASN D 1 145 ? 25.095 26.864 54.989 1.00 13.04 145 ASN D C 1
ATOM 11902 O O . ASN D 1 145 ? 25.472 27.576 54.054 1.00 13.55 145 ASN D O 1
ATOM 11907 N N . LEU D 1 146 ? 25.285 27.206 56.263 1.00 12.61 146 LEU D N 1
ATOM 11908 C CA . LEU D 1 146 ? 25.991 28.462 56.549 1.00 13.64 146 LEU D CA 1
ATOM 11909 C C . LEU D 1 146 ? 27.480 28.366 56.235 1.00 13.18 146 LEU D C 1
ATOM 11910 O O . LEU D 1 146 ? 28.080 29.362 55.866 1.00 14.23 146 LEU D O 1
ATOM 11915 N N . SER D 1 147 ? 28.048 27.163 56.325 1.00 12.52 147 SER D N 1
ATOM 11916 C CA . SER D 1 147 ? 29.389 26.907 55.787 1.00 12.17 147 SER D CA 1
ATOM 11917 C C . SER D 1 147 ? 29.411 27.018 54.263 1.00 11.59 147 SER D C 1
ATOM 11918 O O . SER D 1 147 ? 30.312 27.655 53.707 1.00 11.78 147 SER D O 1
ATOM 11921 N N . ALA D 1 148 ? 28.406 26.426 53.602 1.00 10.72 148 ALA D N 1
ATOM 11922 C CA . ALA D 1 148 ? 28.234 26.523 52.134 1.00 9.63 148 ALA D CA 1
ATOM 11923 C C . ALA D 1 148 ? 28.179 27.993 51.663 1.00 8.88 148 ALA D C 1
ATOM 11924 O O . ALA D 1 148 ? 28.782 28.360 50.639 1.00 9.46 148 ALA D O 1
ATOM 11926 N N . HIS D 1 149 ? 27.462 28.829 52.408 1.00 8.69 149 HIS D N 1
ATOM 11927 C CA . HIS D 1 149 ? 27.336 30.245 52.070 1.00 9.68 149 HIS D CA 1
ATOM 11928 C C . HIS D 1 149 ? 28.628 31.047 52.149 1.00 9.86 149 HIS D C 1
ATOM 11929 O O . HIS D 1 149 ? 28.677 32.175 51.651 1.00 11.37 149 HIS D O 1
ATOM 11936 N N . LYS D 1 150 ? 29.651 30.488 52.801 1.00 10.30 150 LYS D N 1
ATOM 11937 C CA . LYS D 1 150 ? 30.977 31.103 52.846 1.00 11.70 150 LYS D CA 1
ATOM 11938 C C . LYS D 1 150 ? 31.958 30.398 51.918 1.00 9.86 150 LYS D C 1
ATOM 11939 O O . LYS D 1 150 ? 32.710 31.043 51.178 1.00 10.50 150 LYS D O 1
ATOM 11945 N N . ILE D 1 151 ? 31.942 29.063 51.954 1.00 9.31 151 ILE D N 1
ATOM 11946 C CA . ILE D 1 151 ? 32.852 28.261 51.130 1.00 10.05 151 ILE D CA 1
ATOM 11947 C C . ILE D 1 151 ? 32.591 28.373 49.629 1.00 8.74 151 ILE D C 1
ATOM 11948 O O . ILE D 1 151 ? 33.526 28.597 48.844 1.00 9.90 151 ILE D O 1
ATOM 11953 N N . ALA D 1 152 ? 31.331 28.212 49.231 1.00 8.58 152 ALA D N 1
ATOM 11954 C CA . ALA D 1 152 ? 30.964 28.201 47.805 1.00 8.38 152 ALA D CA 1
ATOM 11955 C C . ALA D 1 152 ? 31.374 29.519 47.120 1.00 8.10 152 ALA D C 1
ATOM 11956 O O . ALA D 1 152 ? 32.120 29.484 46.140 1.00 8.84 152 ALA D O 1
ATOM 11958 N N . PRO D 1 153 ? 30.987 30.682 47.693 1.00 8.28 153 PRO D N 1
ATOM 11959 C CA . PRO D 1 153 ? 31.418 31.924 47.037 1.00 8.65 153 PRO D CA 1
ATOM 11960 C C . PRO D 1 153 ? 32.935 32.143 47.096 1.00 8.78 153 PRO D C 1
ATOM 11961 O O . PRO D 1 153 ? 33.501 32.704 46.171 1.00 9.54 153 PRO D O 1
ATOM 11965 N N . ALA D 1 154 ? 33.592 31.735 48.197 1.00 8.58 154 ALA D N 1
ATOM 11966 C CA . ALA D 1 154 ? 35.049 31.852 48.270 1.00 8.94 154 ALA D CA 1
ATOM 11967 C C . ALA D 1 154 ? 35.794 31.080 47.191 1.00 8.60 154 ALA D C 1
ATOM 11968 O O . ALA D 1 154 ? 36.714 31.615 46.554 1.00 8.81 154 ALA D O 1
ATOM 11970 N N . ILE D 1 155 ? 35.387 29.824 46.971 1.00 9.32 155 ILE D N 1
ATOM 11971 C CA . ILE D 1 155 ? 35.966 29.019 45.891 1.00 10.41 155 ILE D CA 1
ATOM 11972 C C . ILE D 1 155 ? 35.678 29.687 44.548 1.00 9.21 155 ILE D C 1
ATOM 11973 O O . ILE D 1 155 ? 36.571 29.808 43.711 1.00 9.47 155 ILE D O 1
ATOM 11978 N N . ALA D 1 156 ? 34.439 30.147 44.381 1.00 9.17 156 ALA D N 1
ATOM 11979 C CA . ALA D 1 156 ? 33.993 30.777 43.130 1.00 9.19 156 ALA D CA 1
ATOM 11980 C C . ALA D 1 156 ? 34.840 31.979 42.729 1.00 8.77 156 ALA D C 1
ATOM 11981 O O . ALA D 1 156 ? 35.036 32.237 41.533 1.00 9.72 156 ALA D O 1
ATOM 11983 N N . THR D 1 157 ? 35.372 32.681 43.727 1.00 8.25 157 THR D N 1
ATOM 11984 C CA . THR D 1 157 ? 36.099 33.936 43.505 1.00 9.07 157 THR D CA 1
ATOM 11985 C C . THR D 1 157 ? 37.608 33.737 43.635 1.00 9.16 157 THR D C 1
ATOM 11986 O O . THR D 1 157 ? 38.370 34.698 43.678 1.00 10.47 157 THR D O 1
ATOM 11990 N N . GLY D 1 158 ? 38.029 32.478 43.675 1.00 9.56 158 GLY D N 1
ATOM 11991 C CA . GLY D 1 158 ? 39.457 32.130 43.665 1.00 9.28 158 GLY D CA 1
ATOM 11992 C C . GLY D 1 158 ? 40.257 32.380 44.930 1.00 8.80 158 GLY D C 1
ATOM 11993 O O . GLY D 1 158 ? 41.445 32.598 44.843 1.00 9.57 158 GLY D O 1
ATOM 11994 N N . ASN D 1 159 ? 39.597 32.333 46.085 1.00 8.91 159 ASN D N 1
ATOM 11995 C CA . ASN D 1 159 ? 40.240 32.506 47.394 1.00 9.39 159 ASN D CA 1
ATOM 11996 C C . ASN D 1 159 ? 40.695 31.196 48.029 1.00 9.73 159 ASN D C 1
ATOM 11997 O O . ASN D 1 159 ? 40.050 30.159 47.861 1.00 11.35 159 ASN D O 1
ATOM 12002 N N . VAL D 1 160 ? 41.793 31.248 48.782 1.00 9.67 160 VAL D N 1
ATOM 12003 C CA . VAL D 1 160 ? 42.144 30.180 49.708 1.00 10.16 160 VAL D CA 1
ATOM 12004 C C . VAL D 1 160 ? 41.262 30.363 50.955 1.00 9.59 160 VAL D C 1
ATOM 12005 O O . VAL D 1 160 ? 40.907 31.494 51.292 1.00 10.19 160 VAL D O 1
ATOM 12009 N N . ILE D 1 161 ? 40.897 29.261 51.620 1.00 10.19 161 ILE D N 1
ATOM 12010 C CA . ILE D 1 161 ? 39.998 29.314 52.787 1.00 11.13 161 ILE D CA 1
ATOM 12011 C C . ILE D 1 161 ? 40.625 28.717 54.051 1.00 11.41 161 ILE D C 1
ATOM 12012 O O . ILE D 1 161 ? 41.172 27.614 54.038 1.00 11.67 161 ILE D O 1
ATOM 12017 N N . VAL D 1 162 ? 40.536 29.468 55.135 1.00 11.31 162 VAL D N 1
ATOM 12018 C CA . VAL D 1 162 ? 40.745 28.910 56.467 1.00 11.25 162 VAL D CA 1
ATOM 12019 C C . VAL D 1 162 ? 39.417 29.010 57.195 1.00 10.57 162 VAL D C 1
ATOM 12020 O O . VAL D 1 162 ? 38.839 30.092 57.282 1.00 11.08 162 VAL D O 1
ATOM 12024 N N . HIS D 1 163 ? 38.921 27.861 57.654 1.00 10.57 163 HIS D N 1
ATOM 12025 C CA . HIS D 1 163 ? 37.551 27.725 58.129 1.00 11.18 163 HIS D CA 1
ATOM 12026 C C . HIS D 1 163 ? 37.516 27.146 59.544 1.00 11.21 163 HIS D C 1
ATOM 12027 O O . HIS D 1 163 ? 37.995 26.026 59.774 1.00 11.21 163 HIS D O 1
ATOM 12034 N N . HIS D 1 164 ? 36.972 27.914 60.490 1.00 11.73 164 HIS D N 1
ATOM 12035 C CA . HIS D 1 164 ? 36.737 27.402 61.850 1.00 12.25 164 HIS D CA 1
ATOM 12036 C C . HIS D 1 164 ? 35.258 27.154 62.082 1.00 10.78 164 HIS D C 1
ATOM 12037 O O . HIS D 1 164 ? 34.479 28.104 62.083 1.00 11.15 164 HIS D O 1
ATOM 12044 N N . PRO D 1 165 ? 34.870 25.892 62.318 1.00 11.12 165 PRO D N 1
ATOM 12045 C CA . PRO D 1 165 ? 33.447 25.622 62.542 1.00 10.93 165 PRO D CA 1
ATOM 12046 C C . PRO D 1 165 ? 33.142 25.682 64.016 1.00 11.58 165 PRO D C 1
ATOM 12047 O O . PRO D 1 165 ? 34.046 25.478 64.826 1.00 12.14 165 PRO D O 1
ATOM 12051 N N . SER D 1 166 ? 31.893 25.961 64.386 1.00 12.01 166 SER D N 1
ATOM 12052 C CA . SER D 1 166 ? 31.554 25.961 65.816 1.00 13.27 166 SER D CA 1
ATOM 12053 C C . SER D 1 166 ? 31.789 24.565 66.414 1.00 14.05 166 SER D C 1
ATOM 12054 O O . SER D 1 166 ? 31.386 23.557 65.827 1.00 14.80 166 SER D O 1
ATOM 12057 N N . SER D 1 167 ? 32.445 24.520 67.576 1.00 14.19 167 SER D N 1
ATOM 12058 C CA . SER D 1 167 ? 32.695 23.261 68.317 1.00 14.28 167 SER D CA 1
ATOM 12059 C C . SER D 1 167 ? 31.433 22.590 68.850 1.00 13.95 167 SER D C 1
ATOM 12060 O O . SER D 1 167 ? 31.467 21.421 69.262 1.00 13.60 167 SER D O 1
ATOM 12063 N N . LYS D 1 168 ? 30.327 23.327 68.852 1.00 14.71 168 LYS D N 1
ATOM 12064 C CA . LYS D 1 168 ? 29.062 22.810 69.364 1.00 16.60 168 LYS D CA 1
ATOM 12065 C C . LYS D 1 168 ? 28.411 21.815 68.398 1.00 15.93 168 LYS D C 1
ATOM 12066 O O . LYS D 1 168 ? 27.675 20.927 68.834 1.00 16.38 168 LYS D O 1
ATOM 12072 N N . ALA D 1 169 ? 28.696 21.945 67.097 1.00 14.65 169 ALA D N 1
ATOM 12073 C CA . ALA D 1 169 ? 28.229 20.963 66.103 1.00 13.44 169 ALA D CA 1
ATOM 12074 C C . ALA D 1 169 ? 29.145 20.877 64.881 1.00 13.50 169 ALA D C 1
ATOM 12075 O O . ALA D 1 169 ? 28.722 21.194 63.762 1.00 14.29 169 ALA D O 1
ATOM 12077 N N . PRO D 1 170 ? 30.395 20.418 65.084 1.00 13.48 170 PRO D N 1
ATOM 12078 C CA . PRO D 1 170 ? 31.437 20.412 64.054 1.00 13.35 170 PRO D CA 1
ATOM 12079 C C . PRO D 1 170 ? 31.414 19.214 63.080 1.00 13.40 170 PRO D C 1
ATOM 12080 O O . PRO D 1 170 ? 32.077 19.254 62.033 1.00 13.46 170 PRO D O 1
ATOM 12084 N N . LEU D 1 171 ? 30.687 18.155 63.427 1.00 13.87 171 LEU D N 1
ATOM 12085 C CA . LEU D 1 171 ? 30.801 16.899 62.667 1.00 14.64 171 LEU D CA 1
ATOM 12086 C C . LEU D 1 171 ? 30.405 17.008 61.197 1.00 14.22 171 LEU D C 1
ATOM 12087 O O . LEU D 1 171 ? 31.084 16.436 60.341 1.00 14.25 171 LEU D O 1
ATOM 12092 N N . VAL D 1 172 ? 29.326 17.731 60.905 1.00 13.88 172 VAL D N 1
ATOM 12093 C CA . VAL D 1 172 ? 28.897 17.919 59.519 1.00 14.49 172 VAL D CA 1
ATOM 12094 C C . VAL D 1 172 ? 29.935 18.723 58.728 1.00 13.48 172 VAL D C 1
ATOM 12095 O O . VAL D 1 172 ? 30.068 18.541 57.517 1.00 14.04 172 VAL D O 1
ATOM 12099 N N . CYS D 1 173 ? 30.678 19.588 59.422 1.00 12.88 173 CYS D N 1
ATOM 12100 C CA . CYS D 1 173 ? 31.728 20.392 58.786 1.00 13.17 173 CYS D CA 1
ATOM 12101 C C . CYS D 1 173 ? 32.938 19.538 58.468 1.00 13.20 173 CYS D C 1
ATOM 12102 O O . CYS D 1 173 ? 33.608 19.747 57.461 1.00 13.35 173 CYS D O 1
ATOM 12105 N N . ILE D 1 174 ? 33.218 18.569 59.335 1.00 13.59 174 ILE D N 1
ATOM 12106 C CA . ILE D 1 174 ? 34.277 17.609 59.073 1.00 14.36 174 ILE D CA 1
ATOM 12107 C C . ILE D 1 174 ? 33.929 16.762 57.830 1.00 12.33 174 ILE D C 1
ATOM 12108 O O . ILE D 1 174 ? 34.786 16.548 56.976 1.00 12.57 174 ILE D O 1
ATOM 12113 N N . GLU D 1 175 ? 32.671 16.316 57.723 1.00 12.41 175 GLU D N 1
ATOM 12114 C CA . GLU D 1 175 ? 32.197 15.610 56.529 1.00 13.58 175 GLU D CA 1
ATOM 12115 C C . GLU D 1 175 ? 32.246 16.496 55.272 1.00 12.81 175 GLU D C 1
ATOM 12116 O O . GLU D 1 175 ? 32.669 16.045 54.197 1.00 12.89 175 GLU D O 1
ATOM 12122 N N . LEU D 1 176 ? 31.833 17.752 55.400 1.00 12.23 176 LEU D N 1
ATOM 12123 C CA . LEU D 1 176 ? 31.930 18.664 54.247 1.00 12.15 176 LEU D CA 1
ATOM 12124 C C . LEU D 1 176 ? 33.394 18.858 53.814 1.00 11.72 176 LEU D C 1
ATOM 12125 O O . LEU D 1 176 ? 33.699 18.905 52.614 1.00 12.13 176 LEU D O 1
ATOM 12130 N N . ALA D 1 177 ? 34.300 18.961 54.785 1.00 11.68 177 ALA D N 1
ATOM 12131 C CA . ALA D 1 177 ? 35.725 19.083 54.489 1.00 11.96 177 ALA D CA 1
ATOM 12132 C C . ALA D 1 177 ? 36.263 17.879 53.698 1.00 12.50 177 ALA D C 1
ATOM 12133 O O . ALA D 1 177 ? 36.989 18.055 52.702 1.00 12.96 177 ALA D O 1
ATOM 12135 N N . LYS D 1 178 ? 35.881 16.667 54.103 1.00 13.22 178 LYS D N 1
ATOM 12136 C CA . LYS D 1 178 ? 36.218 15.473 53.317 1.00 14.45 178 LYS D CA 1
ATOM 12137 C C . LYS D 1 178 ? 35.659 15.555 51.886 1.00 13.13 178 LYS D C 1
ATOM 12138 O O . LYS D 1 178 ? 36.347 15.208 50.928 1.00 13.30 178 LYS D O 1
ATOM 12144 N N . ILE D 1 179 ? 34.417 16.019 51.758 1.00 12.90 179 ILE D N 1
ATOM 12145 C CA . ILE D 1 179 ? 33.785 16.212 50.444 1.00 13.92 179 ILE D CA 1
ATOM 12146 C C . ILE D 1 179 ? 34.577 17.202 49.583 1.00 13.96 179 ILE D C 1
ATOM 12147 O O . ILE D 1 179 ? 34.867 16.932 48.412 1.00 13.81 179 ILE D O 1
ATOM 12152 N N . ILE D 1 180 ? 34.954 18.336 50.167 1.00 14.25 180 ILE D N 1
ATOM 12153 C CA . ILE D 1 180 ? 35.734 19.347 49.435 1.00 15.02 180 ILE D CA 1
ATOM 12154 C C . ILE D 1 180 ? 37.076 18.740 48.995 1.00 14.84 180 ILE D C 1
ATOM 12155 O O . ILE D 1 180 ? 37.519 18.918 47.856 1.00 14.62 180 ILE D O 1
ATOM 12160 N N . GLU D 1 181 ? 37.691 17.980 49.901 1.00 15.51 181 GLU D N 1
ATOM 12161 C CA . GLU D 1 181 ? 38.962 17.317 49.640 1.00 18.04 181 GLU D CA 1
ATOM 12162 C C . GLU D 1 181 ? 38.823 16.349 48.458 1.00 15.68 181 GLU D C 1
ATOM 12163 O O . GLU D 1 181 ? 39.691 16.317 47.567 1.00 15.49 181 GLU D O 1
ATOM 12169 N N . ASN D 1 182 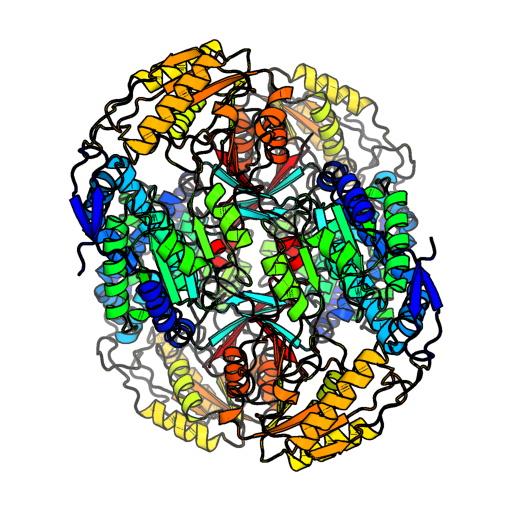? 37.724 15.595 48.426 1.00 15.09 182 ASN D N 1
ATOM 12170 C CA . ASN D 1 182 ? 37.458 14.682 47.305 1.00 16.17 182 ASN D CA 1
ATOM 12171 C C . ASN D 1 182 ? 37.373 15.434 45.970 1.00 15.62 182 ASN D C 1
ATOM 12172 O O . ASN D 1 182 ? 37.935 14.983 44.967 1.00 15.78 182 ASN D O 1
ATOM 12177 N N . ALA D 1 183 ? 36.675 16.573 45.973 1.00 14.73 183 ALA D N 1
ATOM 12178 C CA . ALA D 1 183 ? 36.510 17.398 44.763 1.00 14.38 183 ALA D CA 1
ATOM 12179 C C . ALA D 1 183 ? 37.838 17.983 44.295 1.00 14.66 183 ALA D C 1
ATOM 12180 O O . ALA D 1 183 ? 38.147 17.964 43.107 1.00 15.48 183 ALA D O 1
ATOM 12182 N N . LEU D 1 184 ? 38.616 18.511 45.229 1.00 14.38 184 LEU D N 1
ATOM 12183 C CA . LEU D 1 184 ? 39.936 19.031 44.909 1.00 14.69 184 LEU D CA 1
ATOM 12184 C C . LEU D 1 184 ? 40.837 17.940 44.303 1.00 15.26 184 LEU D C 1
ATOM 12185 O O . LEU D 1 184 ? 41.474 18.174 43.271 1.00 15.63 184 LEU D O 1
ATOM 12190 N N . LYS D 1 185 ? 40.873 16.758 44.930 1.00 16.56 185 LYS D N 1
ATOM 12191 C CA . LYS D 1 185 ? 41.649 15.619 44.399 1.00 18.10 185 LYS D CA 1
ATOM 12192 C C . LYS D 1 185 ? 41.213 15.277 42.971 1.00 17.31 185 LYS D C 1
ATOM 12193 O O . LYS D 1 185 ? 42.049 15.066 42.085 1.00 17.07 185 LYS D O 1
ATOM 12199 N N . LYS D 1 186 ? 39.900 15.230 42.756 1.00 18.10 186 LYS D N 1
ATOM 12200 C CA . LYS D 1 186 ? 39.333 14.842 41.466 1.00 19.88 186 LYS D CA 1
ATOM 12201 C C . LYS D 1 186 ? 39.822 15.749 40.333 1.00 19.64 186 LYS D C 1
ATOM 12202 O O . LYS D 1 186 ? 40.079 15.277 39.216 1.00 19.42 186 LYS D O 1
ATOM 12208 N N . TYR D 1 187 ? 39.960 17.039 40.634 1.00 20.23 187 TYR D N 1
ATOM 12209 C CA . TYR D 1 187 ? 40.351 18.043 39.641 1.00 21.46 187 TYR D CA 1
ATOM 12210 C C . TYR D 1 187 ? 41.791 18.547 39.814 1.00 19.48 187 TYR D C 1
ATOM 12211 O O . TYR D 1 187 ? 42.124 19.638 39.359 1.00 19.23 187 TYR D O 1
ATOM 12220 N N . ASN D 1 188 ? 42.625 17.727 40.463 1.00 19.61 188 ASN D N 1
ATOM 12221 C CA . ASN D 1 188 ? 44.079 17.959 40.631 1.00 20.49 188 ASN D CA 1
ATOM 12222 C C . ASN D 1 188 ? 44.472 19.306 41.229 1.00 18.27 188 ASN D C 1
ATOM 12223 O O . ASN D 1 188 ? 45.430 19.941 40.781 1.00 18.84 188 ASN D O 1
ATOM 12228 N N . VAL D 1 189 ? 43.723 19.737 42.241 1.00 17.33 189 VAL D N 1
ATOM 12229 C CA . VAL D 1 189 ? 44.019 20.972 42.958 1.00 16.95 189 VAL D CA 1
ATOM 12230 C C . VAL D 1 189 ? 44.598 20.586 44.321 1.00 17.79 189 VAL D C 1
ATOM 12231 O O . VAL D 1 189 ? 44.040 19.714 44.997 1.00 17.87 189 VAL D O 1
ATOM 12235 N N . PRO D 1 190 ? 45.720 21.225 44.730 1.00 18.87 190 PRO D N 1
ATOM 12236 C CA . PRO D 1 190 ? 46.315 20.949 46.038 1.00 19.06 190 PRO D CA 1
ATOM 12237 C C . PRO D 1 190 ? 45.298 21.114 47.162 1.00 18.97 190 PRO D C 1
ATOM 12238 O O . PRO D 1 190 ? 44.476 22.045 47.127 1.00 18.98 190 PRO D O 1
ATOM 12242 N N . LEU D 1 191 ? 45.364 20.225 48.152 1.00 17.97 191 LEU D N 1
ATOM 12243 C CA . LEU D 1 191 ? 44.389 20.207 49.243 1.00 17.59 191 LEU D CA 1
ATOM 12244 C C . LEU D 1 191 ? 44.478 21.425 50.145 1.00 15.56 191 LEU D C 1
ATOM 12245 O O . LEU D 1 191 ? 43.504 21.774 50.832 1.00 16.01 191 LEU D O 1
ATOM 12250 N N . GLY D 1 192 ? 45.638 22.077 50.125 1.00 14.30 192 GLY D N 1
ATOM 12251 C CA . GLY D 1 192 ? 45.929 23.207 51.000 1.00 13.68 192 GLY D CA 1
ATOM 12252 C C . GLY D 1 192 ? 45.153 24.485 50.726 1.00 12.49 192 GLY D C 1
ATOM 12253 O O . GLY D 1 192 ? 45.263 25.456 51.488 1.00 13.37 192 GLY D O 1
ATOM 12254 N N . VAL D 1 193 ? 44.366 24.495 49.650 1.00 12.03 193 VAL D N 1
ATOM 12255 C CA . VAL D 1 193 ? 43.523 25.652 49.307 1.00 11.73 193 VAL D CA 1
ATOM 12256 C C . VAL D 1 193 ? 42.298 25.814 50.226 1.00 11.20 193 VAL D C 1
ATOM 12257 O O . VAL D 1 193 ? 41.715 26.903 50.306 1.00 11.40 193 VAL D O 1
ATOM 12261 N N . TYR D 1 194 ? 41.908 24.721 50.880 1.00 11.15 194 TYR D N 1
ATOM 12262 C CA . TYR D 1 194 ? 40.828 24.721 51.863 1.00 12.11 194 TYR D CA 1
ATOM 12263 C C . TYR D 1 194 ? 41.287 24.024 53.153 1.00 12.63 194 TYR D C 1
ATOM 12264 O O . TYR D 1 194 ? 41.783 22.895 53.104 1.00 13.25 194 TYR D O 1
ATOM 12273 N N . ASN D 1 195 ? 41.077 24.677 54.296 1.00 13.38 195 ASN D N 1
ATOM 12274 C CA . ASN D 1 195 ? 41.621 24.199 55.570 1.00 13.61 195 ASN D CA 1
ATOM 12275 C C . ASN D 1 195 ? 40.610 24.284 56.703 1.00 12.96 195 ASN D C 1
ATOM 12276 O O . ASN D 1 195 ? 40.193 25.379 57.080 1.00 13.04 195 ASN D O 1
ATOM 12281 N N . LEU D 1 196 ? 40.227 23.139 57.256 1.00 13.06 196 LEU D N 1
ATOM 12282 C CA . LEU D 1 196 ? 39.294 23.134 58.364 1.00 13.74 196 LEU D CA 1
ATOM 12283 C C . LEU D 1 196 ? 40.077 23.079 59.672 1.00 14.23 196 LEU D C 1
ATOM 12284 O O . LEU D 1 196 ? 40.860 22.149 59.929 1.00 14.49 196 LEU D O 1
ATOM 12289 N N . LEU D 1 197 ? 39.850 24.086 60.504 1.00 14.18 197 LEU D N 1
ATOM 12290 C CA . LEU D 1 197 ? 40.611 24.246 61.734 1.00 14.00 197 LEU D CA 1
ATOM 12291 C C . LEU D 1 197 ? 39.667 24.172 62.925 1.00 12.98 197 LEU D C 1
ATOM 12292 O O . LEU D 1 197 ? 38.951 25.122 63.225 1.00 13.04 197 LEU D O 1
ATOM 12297 N N . THR D 1 198 ? 39.643 23.015 63.576 1.00 12.28 198 THR D N 1
ATOM 12298 C CA . THR D 1 198 ? 38.755 22.827 64.710 1.00 11.49 198 THR D CA 1
ATOM 12299 C C . THR D 1 198 ? 39.435 23.221 66.007 1.00 11.39 198 THR D C 1
ATOM 12300 O O . THR D 1 198 ? 40.660 23.179 66.120 1.00 12.88 198 THR D O 1
ATOM 12304 N N . GLY D 1 199 ? 38.620 23.611 66.977 1.00 11.86 199 GLY D N 1
ATOM 12305 C CA . GLY D 1 199 ? 39.120 23.875 68.327 1.00 12.17 199 GLY D CA 1
ATOM 12306 C C . GLY D 1 199 ? 38.375 25.007 69.001 1.00 12.72 199 GLY D C 1
ATOM 12307 O O . GLY D 1 199 ? 37.257 25.345 68.606 1.00 13.04 199 GLY D O 1
ATOM 12308 N N . ALA D 1 200 ? 38.976 25.581 70.040 1.00 12.85 200 ALA D N 1
ATOM 12309 C CA . ALA D 1 200 ? 38.324 26.645 70.800 1.00 13.30 200 ALA D CA 1
ATOM 12310 C C . ALA D 1 200 ? 38.168 27.915 69.958 1.00 13.04 200 ALA D C 1
ATOM 12311 O O . ALA D 1 200 ? 39.136 28.395 69.364 1.00 13.40 200 ALA D O 1
ATOM 12313 N N . GLY D 1 201 ? 36.950 28.461 69.925 1.00 13.32 201 GLY D N 1
ATOM 12314 C CA . GLY D 1 201 ? 36.683 29.712 69.192 1.00 13.88 201 GLY D CA 1
ATOM 12315 C C . GLY D 1 201 ? 37.642 30.821 69.593 1.00 14.14 201 GLY D C 1
ATOM 12316 O O . GLY D 1 201 ? 38.229 31.507 68.747 1.00 14.12 201 GLY D O 1
ATOM 12317 N N . GLU D 1 202 ? 37.844 30.963 70.900 1.00 14.18 202 GLU D N 1
ATOM 12318 C CA . GLU D 1 202 ? 38.677 32.023 71.438 1.00 14.13 202 GLU D CA 1
ATOM 12319 C C . GLU D 1 202 ? 40.185 31.814 71.212 1.00 13.01 202 GLU D C 1
ATOM 12320 O O . GLU D 1 202 ? 40.991 32.678 71.577 1.00 13.77 202 GLU D O 1
ATOM 12326 N N . VAL D 1 203 ? 40.554 30.666 70.638 1.00 12.35 203 VAL D N 1
ATOM 12327 C CA . VAL D 1 203 ? 41.942 30.333 70.309 1.00 12.46 203 VAL D CA 1
ATOM 12328 C C . VAL D 1 203 ? 42.100 30.325 68.780 1.00 12.86 203 VAL D C 1
ATOM 12329 O O . VAL D 1 203 ? 42.817 31.160 68.223 1.00 12.56 203 VAL D O 1
ATOM 12333 N N . VAL D 1 204 ? 41.402 29.403 68.116 1.00 13.10 204 VAL D N 1
ATOM 12334 C CA . VAL D 1 204 ? 41.519 29.222 66.672 1.00 13.39 204 VAL D CA 1
ATOM 12335 C C . VAL D 1 204 ? 40.767 30.316 65.913 1.00 13.05 204 VAL D C 1
ATOM 12336 O O . VAL D 1 204 ? 41.320 30.936 65.008 1.00 12.33 204 VAL D O 1
ATOM 12340 N N . GLY D 1 205 ? 39.500 30.539 66.269 1.00 12.93 205 GLY D N 1
ATOM 12341 C CA . GLY D 1 205 ? 38.709 31.596 65.622 1.00 12.76 205 GLY D CA 1
ATOM 12342 C C . GLY D 1 205 ? 39.387 32.948 65.800 1.00 12.91 205 GLY D C 1
ATOM 12343 O O . GLY D 1 205 ? 39.569 33.690 64.837 1.00 13.24 205 GLY D O 1
ATOM 12344 N N . ASP D 1 206 ? 39.787 33.248 67.036 1.00 13.41 206 ASP D N 1
ATOM 12345 C CA . ASP D 1 206 ? 40.539 34.471 67.331 1.00 14.40 206 ASP D CA 1
ATOM 12346 C C . ASP D 1 206 ? 41.805 34.633 66.467 1.00 13.57 206 ASP D C 1
ATOM 12347 O O . ASP D 1 206 ? 42.067 35.728 65.950 1.00 13.82 206 ASP D O 1
ATOM 12352 N N . GLU D 1 207 ? 42.579 33.556 66.302 1.00 13.19 207 GLU D N 1
ATOM 12353 C CA . GLU D 1 207 ? 43.787 33.633 65.473 1.00 13.45 207 GLU D CA 1
ATOM 12354 C C . GLU D 1 207 ? 43.445 33.959 64.019 1.00 13.45 207 GLU D C 1
ATOM 12355 O O . GLU D 1 207 ? 44.151 34.730 63.381 1.00 13.54 207 GLU D O 1
ATOM 12361 N N . ILE D 1 208 ? 42.363 33.379 63.512 1.00 13.31 208 ILE D N 1
ATOM 12362 C CA . ILE D 1 208 ? 41.926 33.666 62.149 1.00 13.88 208 ILE D CA 1
ATOM 12363 C C . ILE D 1 208 ? 41.611 35.160 62.019 1.00 14.40 208 ILE D C 1
ATOM 12364 O O . ILE D 1 208 ? 42.016 35.801 61.051 1.00 15.04 208 ILE D O 1
ATOM 12369 N N . VAL D 1 209 ? 40.912 35.70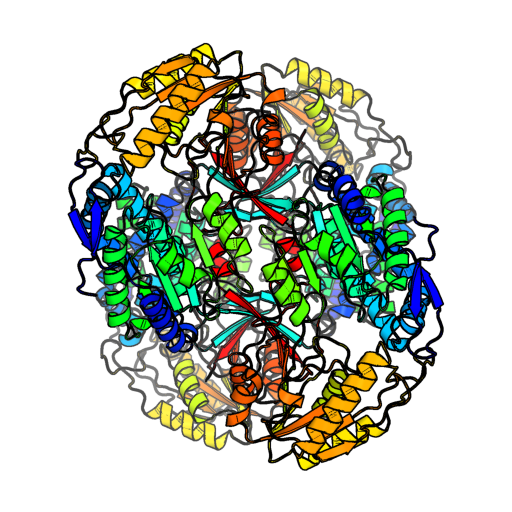2 63.019 1.00 13.95 209 VAL D N 1
ATOM 12370 C CA . VAL D 1 209 ? 40.524 37.114 63.046 1.00 13.94 209 VAL D CA 1
ATOM 12371 C C . VAL D 1 209 ? 41.726 38.060 63.081 1.00 14.53 209 VAL D C 1
ATOM 12372 O O . VAL D 1 209 ? 41.759 39.071 62.383 1.00 14.63 209 VAL D O 1
ATOM 12376 N N . VAL D 1 210 ? 42.719 37.706 63.890 1.00 14.71 210 VAL D N 1
ATOM 12377 C CA . VAL D 1 210 ? 43.814 38.613 64.229 1.00 15.63 210 VAL D CA 1
ATOM 12378 C C . VAL D 1 210 ? 45.015 38.521 63.274 1.00 15.07 210 VAL D C 1
ATOM 12379 O O . VAL D 1 210 ? 45.786 39.482 63.130 1.00 15.58 210 VAL D O 1
ATOM 12383 N N . ASN D 1 211 ? 45.168 37.374 62.617 1.00 13.93 211 ASN D N 1
ATOM 12384 C CA . ASN D 1 211 ? 46.384 37.089 61.851 1.00 14.09 211 ASN D CA 1
ATOM 12385 C C . ASN D 1 211 ? 46.491 37.983 60.624 1.00 14.35 211 ASN D C 1
ATOM 12386 O O . ASN D 1 211 ? 45.529 38.097 59.863 1.00 14.08 211 ASN D O 1
ATOM 12391 N N . GLU D 1 212 ? 47.654 38.598 60.426 1.00 15.13 212 GLU D N 1
ATOM 12392 C CA . GLU D 1 212 ? 47.838 39.589 59.361 1.00 17.68 212 GLU D CA 1
ATOM 12393 C C . GLU D 1 212 ? 47.833 39.017 57.943 1.00 15.97 212 GLU D C 1
ATOM 12394 O O . GLU D 1 212 ? 47.701 39.771 56.978 1.00 16.43 212 GLU D O 1
ATOM 12400 N N . LYS D 1 213 ? 47.957 37.698 57.826 1.00 14.73 213 LYS D N 1
ATOM 12401 C CA . LYS D 1 213 ? 47.945 37.025 56.515 1.00 14.80 213 LYS D CA 1
ATOM 12402 C C . LYS D 1 213 ? 46.515 36.777 56.007 1.00 14.39 213 LYS D C 1
ATOM 12403 O O . LYS D 1 213 ? 46.282 36.523 54.803 1.00 15.05 213 LYS D O 1
ATOM 12409 N N . VAL D 1 214 ? 45.546 36.827 56.913 1.00 13.49 214 VAL D N 1
ATOM 12410 C CA . VAL D 1 214 ? 44.149 36.660 56.522 1.00 12.60 214 VAL D CA 1
ATOM 12411 C C . VAL D 1 214 ? 43.675 37.977 55.900 1.00 12.25 214 VAL D C 1
ATOM 12412 O O . VAL D 1 214 ? 43.874 39.051 56.477 1.00 12.58 214 VAL D O 1
ATOM 12416 N N . ASN D 1 215 ? 43.076 37.901 54.711 1.00 11.34 215 ASN D N 1
ATOM 12417 C CA . ASN D 1 215 ? 42.688 39.108 53.970 1.00 10.83 215 ASN D CA 1
ATOM 12418 C C . ASN D 1 215 ? 41.260 39.568 54.236 1.00 10.05 215 ASN D C 1
ATOM 12419 O O . ASN D 1 215 ? 40.940 40.758 54.079 1.00 10.66 215 ASN D O 1
ATOM 12424 N N . MET D 1 216 ? 40.412 38.627 54.641 1.00 10.68 216 MET D N 1
ATOM 12425 C CA A MET D 1 216 ? 38.991 38.880 54.851 0.50 11.10 216 MET D CA 1
ATOM 12426 C CA B MET D 1 216 ? 39.025 38.931 54.955 0.50 11.26 216 MET D CA 1
ATOM 12427 C C . MET D 1 216 ? 38.443 37.955 55.952 1.00 11.07 216 MET D C 1
ATOM 12428 O O . MET D 1 216 ? 38.768 36.772 55.963 1.00 11.70 216 MET D O 1
ATOM 12437 N N . ILE D 1 217 ? 37.592 38.488 56.824 1.00 11.96 217 ILE D N 1
ATOM 12438 C CA . ILE D 1 217 ? 36.876 37.689 57.805 1.00 13.41 217 ILE D CA 1
ATOM 12439 C C . ILE D 1 217 ? 35.392 37.680 57.465 1.00 12.96 217 ILE D C 1
ATOM 12440 O O . ILE D 1 217 ? 34.788 38.738 57.232 1.00 13.65 217 ILE D O 1
ATOM 12445 N N . SER D 1 218 ? 34.812 36.484 57.421 1.00 12.10 218 SER D N 1
ATOM 12446 C CA . SER D 1 218 ? 33.374 36.322 57.257 1.00 11.92 218 SER D CA 1
ATOM 12447 C C . SER D 1 218 ? 32.895 35.485 58.431 1.00 12.23 218 SER D C 1
ATOM 12448 O O . SER D 1 218 ? 33.165 34.278 58.488 1.00 12.77 218 SER D O 1
ATOM 12451 N N . PHE D 1 219 ? 32.218 36.150 59.372 1.00 12.90 219 PHE D N 1
ATOM 12452 C CA . PHE D 1 219 ? 31.787 35.557 60.639 1.00 13.45 219 PHE D CA 1
ATOM 12453 C C . PHE D 1 219 ? 30.264 35.565 60.754 1.00 12.91 219 PHE D C 1
ATOM 12454 O O . PHE D 1 219 ? 29.619 36.578 60.488 1.00 12.81 219 PHE D O 1
ATOM 12462 N N . THR D 1 220 ? 29.706 34.427 61.162 1.00 13.19 220 THR D N 1
ATOM 12463 C CA . THR D 1 220 ? 28.287 34.323 61.466 1.00 13.88 220 THR D CA 1
ATOM 12464 C C . THR D 1 220 ? 28.190 33.794 62.901 1.00 14.60 220 THR D C 1
ATOM 12465 O O . THR D 1 220 ? 28.773 32.749 63.237 1.00 14.83 220 THR D O 1
ATOM 12469 N N . GLY D 1 221 ? 27.483 34.529 63.753 1.00 15.15 221 GLY D N 1
ATOM 12470 C CA . GLY D 1 221 ? 27.329 34.126 65.146 1.00 15.97 221 GLY D CA 1
ATOM 12471 C C . GLY D 1 221 ? 26.870 35.255 66.042 1.00 16.81 221 GLY D C 1
ATOM 12472 O O . GLY D 1 221 ? 26.140 36.135 65.612 1.00 16.69 221 GLY D O 1
ATOM 12473 N N . SER D 1 222 ? 27.307 35.237 67.298 1.00 18.01 222 SER D N 1
ATOM 12474 C CA . SER D 1 222 ? 26.787 36.186 68.278 1.00 19.00 222 SER D CA 1
ATOM 12475 C C . SER D 1 222 ? 27.220 37.628 68.011 1.00 18.85 222 SER D C 1
ATOM 12476 O O . SER D 1 222 ? 28.335 37.893 67.546 1.00 18.79 222 SER D O 1
ATOM 12479 N N . SER D 1 223 ? 26.301 38.547 68.287 1.00 19.57 223 SER D N 1
ATOM 12480 C CA . SER D 1 223 ? 26.536 39.971 68.118 1.00 20.44 223 SER D CA 1
ATOM 12481 C C . SER D 1 223 ? 27.718 40.457 68.935 1.00 20.80 223 SER D C 1
ATOM 12482 O O . SER D 1 223 ? 28.500 41.282 68.462 1.00 20.96 223 SER D O 1
ATOM 12485 N N . LYS D 1 224 ? 27.833 39.953 70.169 1.00 21.07 224 LYS D N 1
ATOM 12486 C CA . LYS D 1 224 ? 28.914 40.315 71.083 1.00 21.79 224 LYS D CA 1
ATOM 12487 C C . LYS D 1 224 ? 30.271 39.949 70.481 1.00 20.06 224 LYS D C 1
ATOM 12488 O O . LYS D 1 224 ? 31.209 40.747 70.525 1.00 19.95 224 LYS D O 1
ATOM 12494 N N . VAL D 1 225 ? 30.361 38.752 69.900 1.00 18.60 225 VAL D N 1
ATOM 12495 C CA . VAL D 1 225 ? 31.603 38.305 69.257 1.00 17.72 225 VAL D CA 1
ATOM 12496 C C . VAL D 1 225 ? 31.894 39.153 68.008 1.00 16.51 225 VAL D C 1
ATOM 12497 O O . VAL D 1 225 ? 33.024 39.604 67.806 1.00 16.32 225 VAL D O 1
ATOM 12501 N N . GLY D 1 226 ? 30.865 39.393 67.196 1.00 16.40 226 GLY D N 1
ATOM 12502 C CA . GLY D 1 226 ? 30.986 40.287 66.032 1.00 17.31 226 GLY D CA 1
ATOM 12503 C C . GLY D 1 226 ? 31.524 41.676 66.355 1.00 18.20 226 GLY D C 1
ATOM 12504 O O . GLY D 1 226 ? 32.426 42.173 65.678 1.00 17.93 226 GLY D O 1
ATOM 12505 N N . GLU D 1 227 ? 30.983 42.293 67.406 1.00 19.81 227 GLU D N 1
ATOM 12506 C CA . GLU D 1 227 ? 31.471 43.594 67.853 1.00 21.37 227 GLU D CA 1
ATOM 12507 C C . GLU D 1 227 ? 32.964 43.523 68.164 1.00 20.70 227 GLU D C 1
ATOM 12508 O O . GLU D 1 227 ? 33.731 44.384 67.725 1.00 21.15 227 GLU D O 1
ATOM 12514 N N . LEU D 1 228 ? 33.372 42.493 68.899 1.00 19.99 228 LEU D N 1
ATOM 12515 C CA . LEU D 1 228 ? 34.782 42.321 69.254 1.00 20.18 228 LEU D CA 1
ATOM 12516 C C . LEU D 1 228 ? 35.664 42.129 68.026 1.00 18.50 228 LEU D C 1
ATOM 12517 O O . LEU D 1 228 ? 36.762 42.676 67.958 1.00 18.56 228 LEU D O 1
ATOM 12522 N N . ILE D 1 229 ? 35.168 41.370 67.049 1.00 16.88 229 ILE D N 1
ATOM 12523 C CA . ILE D 1 229 ? 35.877 41.202 65.770 1.00 15.47 229 ILE D CA 1
ATOM 12524 C C . ILE D 1 229 ? 36.194 42.544 65.091 1.00 14.84 229 ILE D C 1
ATOM 12525 O O . ILE D 1 229 ? 37.288 42.726 64.551 1.00 15.68 229 ILE D O 1
ATOM 12530 N N . THR D 1 230 ? 35.260 43.489 65.123 1.00 15.31 230 THR D N 1
ATOM 12531 C CA . THR D 1 230 ? 35.514 44.809 64.515 1.00 16.35 230 THR D CA 1
ATOM 12532 C C . THR D 1 230 ? 36.672 45.581 65.188 1.00 17.18 230 THR D C 1
ATOM 12533 O O . THR D 1 230 ? 37.358 46.377 64.536 1.00 17.28 230 THR D O 1
ATOM 12537 N N . LYS D 1 231 ? 36.903 45.307 66.473 1.00 18.51 231 LYS D N 1
ATOM 12538 C CA . LYS D 1 231 ? 38.000 45.931 67.234 1.00 20.49 231 LYS D CA 1
ATOM 12539 C C . LYS D 1 231 ? 39.357 45.225 67.100 1.00 20.01 231 LYS D C 1
ATOM 12540 O O . LYS D 1 231 ? 40.392 45.801 67.459 1.00 20.72 231 LYS D O 1
ATOM 12546 N N . LYS D 1 232 ? 39.353 43.983 66.614 1.00 18.95 232 LYS D N 1
ATOM 12547 C CA . LYS D 1 232 ? 40.560 43.137 66.617 1.00 19.36 232 LYS D CA 1
ATOM 12548 C C . LYS D 1 232 ? 41.050 42.736 65.225 1.00 16.91 232 LYS D C 1
ATOM 12549 O O . LYS D 1 232 ? 42.202 42.335 65.055 1.00 16.58 232 LYS D O 1
ATOM 12555 N N . ALA D 1 233 ? 40.179 42.844 64.227 1.00 16.57 233 ALA D N 1
ATOM 12556 C CA . ALA D 1 233 ? 40.521 42.378 62.872 1.00 16.95 233 ALA D CA 1
ATOM 12557 C C . ALA D 1 233 ? 41.646 43.153 62.173 1.00 17.58 233 ALA D C 1
ATOM 12558 O O . ALA D 1 233 ? 42.409 42.576 61.390 1.00 18.81 233 ALA D O 1
ATOM 12560 N N . GLY D 1 234 ? 41.723 44.462 62.419 1.00 16.90 234 GLY D N 1
ATOM 12561 C CA . GLY D 1 234 ? 42.687 45.326 61.721 1.00 16.00 234 GLY D CA 1
ATOM 12562 C C . GLY D 1 234 ? 42.350 45.552 60.251 1.00 15.15 234 GLY D C 1
ATOM 12563 O O . GLY D 1 234 ? 41.181 45.728 59.890 1.00 14.55 234 GLY D O 1
ATOM 12564 N N . PHE D 1 235 ? 43.380 45.539 59.408 1.00 15.29 235 PHE D N 1
ATOM 12565 C CA . PHE D 1 235 ? 43.244 45.923 58.006 1.00 16.18 235 PHE D CA 1
ATOM 12566 C C . PHE D 1 235 ? 42.806 44.714 57.173 1.00 15.50 235 PHE D C 1
ATOM 12567 O O . PHE D 1 235 ? 43.620 44.091 56.493 1.00 16.19 235 PHE D O 1
ATOM 12575 N N . LYS D 1 236 ? 41.512 44.401 57.252 1.00 14.90 236 LYS D N 1
ATOM 12576 C CA . LYS D 1 236 ? 40.889 43.253 56.584 1.00 14.52 236 LYS D CA 1
ATOM 12577 C C . LYS D 1 236 ? 39.517 43.675 56.103 1.00 13.51 236 LYS D C 1
ATOM 12578 O O . LYS D 1 236 ? 38.886 44.550 56.715 1.00 13.84 236 LYS D O 1
ATOM 12584 N N . LYS D 1 237 ? 39.022 43.047 55.031 1.00 13.09 237 LYS D N 1
ATOM 12585 C CA . LYS D 1 237 ? 37.607 43.169 54.712 1.00 14.19 237 LYS D CA 1
ATOM 12586 C C . LYS D 1 237 ? 36.838 42.373 55.761 1.00 13.83 237 LYS D C 1
ATOM 12587 O O . LYS D 1 237 ? 37.314 41.337 56.214 1.00 13.96 237 LYS D O 1
ATOM 12593 N N . ILE D 1 238 ? 35.681 42.873 56.181 1.00 13.90 238 ILE D N 1
ATOM 12594 C CA . ILE D 1 238 ? 34.922 42.234 57.259 1.00 14.26 238 ILE D CA 1
ATOM 12595 C C . ILE D 1 238 ? 33.471 42.080 56.853 1.00 13.52 238 ILE D C 1
ATOM 12596 O O . ILE D 1 238 ? 32.826 43.052 56.461 1.00 15.13 238 ILE D O 1
ATOM 12601 N N . ALA D 1 239 ? 32.972 40.854 56.943 1.00 12.94 239 ALA D N 1
ATOM 12602 C CA . ALA D 1 239 ? 31.544 40.566 56.805 1.00 12.85 239 ALA D CA 1
ATOM 12603 C C . ALA D 1 239 ? 31.063 39.886 58.068 1.00 12.97 239 ALA D C 1
ATOM 12604 O O . ALA D 1 239 ? 31.701 38.942 58.563 1.00 13.90 239 ALA D O 1
ATOM 12606 N N . LEU D 1 240 ? 29.949 40.390 58.603 1.00 12.62 240 LEU D N 1
ATOM 12607 C CA . LEU D 1 240 ? 29.376 39.871 59.828 1.00 12.79 240 LEU D CA 1
ATOM 12608 C C . LEU D 1 240 ? 27.903 39.595 59.659 1.00 13.27 240 LEU D C 1
ATOM 12609 O O . LEU D 1 240 ? 27.154 40.444 59.173 1.00 13.19 240 LEU D O 1
ATOM 12614 N N . GLU D 1 241 ? 27.508 38.402 60.083 1.00 14.65 241 GLU D N 1
ATOM 12615 C CA A GLU D 1 241 ? 26.117 37.990 60.093 0.50 16.18 241 GLU D CA 1
ATOM 12616 C CA B GLU D 1 241 ? 26.103 38.011 60.104 0.50 15.92 241 GLU D CA 1
ATOM 12617 C C . GLU D 1 241 ? 25.785 37.659 61.546 1.00 15.97 241 GLU D C 1
ATOM 12618 O O . GLU D 1 241 ? 26.104 36.574 62.029 1.00 16.19 241 GLU D O 1
ATOM 12629 N N . LEU D 1 242 ? 25.165 38.601 62.244 1.00 16.66 242 LEU D N 1
ATOM 12630 C CA . LEU D 1 242 ? 24.984 38.444 63.679 1.00 17.99 242 LEU D CA 1
ATOM 12631 C C . LEU D 1 242 ? 23.525 38.149 64.004 1.00 18.97 242 LEU D C 1
ATOM 12632 O O . LEU D 1 242 ? 22.800 37.611 63.163 1.00 20.35 242 LEU D O 1
ATOM 12637 N N . GLY D 1 243 ? 23.093 38.460 65.212 1.00 17.91 243 GLY D N 1
ATOM 12638 C CA . GLY D 1 243 ? 21.721 38.145 65.569 1.00 16.98 243 GLY D CA 1
ATOM 12639 C C . GLY D 1 243 ? 20.885 39.370 65.846 1.00 15.81 243 GLY D C 1
ATOM 12640 O O . GLY D 1 243 ? 21.201 40.479 65.398 1.00 16.22 243 GLY D O 1
ATOM 12641 N N . GLY D 1 244 ? 19.797 39.154 66.575 1.00 15.07 244 GLY D N 1
ATOM 12642 C CA . GLY D 1 244 ? 18.944 40.236 67.033 1.00 14.74 244 GLY D CA 1
ATOM 12643 C C . GLY D 1 244 ? 17.730 39.729 67.787 1.00 14.44 244 GLY D C 1
ATOM 12644 O O . GLY D 1 244 ? 17.511 38.526 67.904 1.00 14.72 244 GLY D O 1
ATOM 12645 N N . VAL D 1 245 ? 16.953 40.664 68.314 1.00 14.82 245 VAL D N 1
ATOM 12646 C CA . VAL D 1 245 ? 15.676 40.333 68.916 1.00 15.38 245 VAL D CA 1
ATOM 12647 C C . VAL D 1 245 ? 14.621 40.747 67.890 1.00 15.59 245 VAL D C 1
ATOM 12648 O O . VAL D 1 245 ? 14.178 41.896 67.872 1.00 15.76 245 VAL D O 1
ATOM 12652 N N . ASN D 1 246 ? 14.248 39.820 67.015 1.00 14.68 246 ASN D N 1
ATOM 12653 C CA . ASN D 1 246 ? 13.499 40.157 65.804 1.00 13.84 246 ASN D CA 1
ATOM 12654 C C . ASN D 1 246 ? 12.013 40.395 66.036 1.00 13.19 246 ASN D C 1
ATOM 12655 O O . ASN D 1 246 ? 11.292 39.473 66.375 1.00 12.97 246 ASN D O 1
ATOM 12660 N N . PRO D 1 247 ? 11.554 41.644 65.846 1.00 13.45 247 PRO D N 1
ATOM 12661 C CA . PRO D 1 247 ? 10.164 41.943 66.149 1.00 13.25 247 PRO D CA 1
ATOM 12662 C C . PRO D 1 247 ? 9.229 41.519 65.024 1.00 13.14 247 PRO D C 1
ATOM 12663 O O . PRO D 1 247 ? 9.486 41.800 63.853 1.00 13.63 247 PRO D O 1
ATOM 12667 N N . ASN D 1 248 ? 8.155 40.839 65.411 1.00 13.00 248 ASN D N 1
ATOM 12668 C CA . ASN D 1 248 ? 7.101 40.426 64.514 1.00 13.18 248 ASN D CA 1
ATOM 12669 C C . ASN D 1 248 ? 5.797 41.109 64.893 1.00 13.72 248 ASN D C 1
ATOM 12670 O O . ASN D 1 248 ? 5.324 40.965 66.019 1.00 13.74 248 ASN D O 1
ATOM 12675 N N . ILE D 1 249 ? 5.230 41.849 63.949 1.00 14.54 249 ILE D N 1
ATOM 12676 C CA . ILE D 1 249 ? 4.140 42.784 64.232 1.00 15.82 249 ILE D CA 1
ATOM 12677 C C . ILE D 1 249 ? 2.825 42.287 63.643 1.00 15.90 249 ILE D C 1
ATOM 12678 O O . ILE D 1 249 ? 2.753 41.974 62.465 1.00 16.17 249 ILE D O 1
ATOM 12683 N N . VAL D 1 250 ? 1.787 42.195 64.479 1.00 15.36 250 VAL D N 1
ATOM 12684 C CA . VAL D 1 250 ? 0.480 41.746 64.017 1.00 15.12 250 VAL D CA 1
ATOM 12685 C C . VAL D 1 250 ? -0.519 42.897 64.125 1.00 15.00 250 VAL D C 1
ATOM 12686 O O . VAL D 1 250 ? -0.937 43.255 65.226 1.00 14.58 250 VAL D O 1
ATOM 12690 N N . LEU D 1 251 ? -0.889 43.476 62.981 1.00 15.40 251 LEU D N 1
ATOM 12691 C CA . LEU D 1 251 ? -1.889 44.561 62.946 1.00 16.79 251 LEU D CA 1
ATOM 12692 C C . LEU D 1 251 ? -3.337 44.054 63.054 1.00 16.33 251 LEU D C 1
ATOM 12693 O O . LEU D 1 251 ? -3.607 42.871 62.834 1.00 15.42 251 LEU D O 1
ATOM 12698 N N . LYS D 1 252 ? -4.251 44.974 63.387 1.00 17.91 252 LYS D N 1
ATOM 12699 C CA . LYS D 1 252 ? -5.702 44.729 63.515 1.00 20.37 252 LYS D CA 1
ATOM 12700 C C . LYS D 1 252 ? -6.313 43.864 62.433 1.00 19.25 252 LYS D C 1
ATOM 12701 O O . LYS D 1 252 ? -7.214 43.068 62.696 1.00 19.11 252 LYS D O 1
ATOM 12707 N N . ASP D 1 253 ? -5.850 44.080 61.207 1.00 18.61 253 ASP D N 1
ATOM 12708 C CA . ASP D 1 253 ? -6.499 43.536 60.034 1.00 18.50 253 ASP D CA 1
ATOM 12709 C C . ASP D 1 253 ? -5.784 42.298 59.502 1.00 18.30 253 ASP D C 1
ATOM 12710 O O . ASP D 1 253 ? -6.084 41.841 58.398 1.00 18.68 253 ASP D O 1
ATOM 12715 N N . ALA D 1 254 ? -4.844 41.763 60.283 1.00 17.84 254 ALA D N 1
ATOM 12716 C CA . ALA D 1 254 ? -4.097 40.576 59.863 1.00 17.76 254 ALA D CA 1
ATOM 12717 C C . ALA D 1 254 ? -5.019 39.380 59.705 1.00 17.77 254 ALA D C 1
ATOM 12718 O O . ALA D 1 254 ? -6.005 39.245 60.434 1.00 17.57 254 ALA D O 1
ATOM 12720 N N . ASP D 1 255 ? -4.721 38.534 58.722 1.00 17.82 255 ASP D N 1
ATOM 12721 C CA . ASP D 1 255 ? -5.311 37.198 58.674 1.00 18.32 255 ASP D CA 1
ATOM 12722 C C . ASP D 1 255 ? -4.726 36.410 59.850 1.00 17.10 255 ASP D C 1
ATOM 12723 O O . ASP D 1 255 ? -3.550 36.037 59.836 1.00 17.25 255 ASP D O 1
ATOM 12728 N N . LEU D 1 256 ? -5.541 36.184 60.884 1.00 17.35 256 LEU D N 1
ATOM 12729 C CA . LEU D 1 256 ? -5.040 35.607 62.137 1.00 18.13 256 LEU D CA 1
ATOM 12730 C C . LEU D 1 256 ? -4.605 34.155 62.012 1.00 18.06 256 LEU D C 1
ATOM 12731 O O . LEU D 1 256 ? -3.590 33.760 62.592 1.00 18.04 256 LEU D O 1
ATOM 12736 N N . ASN D 1 257 ? -5.358 33.356 61.261 1.00 18.77 257 ASN D N 1
ATOM 12737 C CA . ASN D 1 257 ? -4.960 31.965 61.045 1.00 20.71 257 ASN D CA 1
ATOM 12738 C C . ASN D 1 257 ? -3.580 31.914 60.394 1.00 18.86 257 ASN D C 1
ATOM 12739 O O . ASN D 1 257 ? -2.685 31.197 60.864 1.00 18.87 257 ASN D O 1
ATOM 12744 N N . LYS D 1 258 ? -3.399 32.712 59.342 1.00 18.02 258 LYS D N 1
ATOM 12745 C CA . LYS D 1 258 ? -2.131 32.734 58.610 1.00 18.72 258 LYS D CA 1
ATOM 12746 C C . LYS D 1 258 ? -0.989 33.247 59.487 1.00 16.92 258 LYS D C 1
ATOM 12747 O O . LYS D 1 258 ? 0.115 32.694 59.461 1.00 16.94 258 LYS D O 1
ATOM 12753 N N . ALA D 1 259 ? -1.253 34.301 60.262 1.00 16.39 259 ALA D N 1
ATOM 12754 C CA . ALA D 1 259 ? -0.216 34.896 61.117 1.00 15.54 259 ALA D CA 1
ATOM 12755 C C . ALA D 1 259 ? 0.230 33.938 62.218 1.00 14.76 259 ALA D C 1
ATOM 12756 O O . ALA D 1 259 ? 1.425 33.772 62.468 1.00 14.90 259 ALA D O 1
ATOM 12758 N N . VAL D 1 260 ? -0.741 33.299 62.870 1.00 14.67 260 VAL D N 1
ATOM 12759 C CA . VAL D 1 260 ? -0.450 32.245 63.839 1.00 15.34 260 VAL D CA 1
ATOM 12760 C C . VAL D 1 260 ? 0.424 31.134 63.238 1.00 15.43 260 VAL D C 1
ATOM 12761 O O . VAL D 1 260 ? 1.461 30.770 63.814 1.00 15.43 260 VAL D O 1
ATOM 12765 N N . ASN D 1 261 ? 0.031 30.609 62.086 1.00 15.76 261 ASN D N 1
ATOM 12766 C CA . ASN D 1 261 ? 0.796 29.517 61.494 1.00 17.60 261 ASN D CA 1
ATOM 12767 C C . ASN D 1 261 ? 2.225 29.945 61.192 1.00 15.45 261 ASN D C 1
ATOM 12768 O O . ASN D 1 261 ? 3.181 29.247 61.547 1.00 15.66 261 ASN D O 1
ATOM 12773 N N . ALA D 1 262 ? 2.361 31.125 60.592 1.00 13.77 262 ALA D N 1
ATOM 12774 C CA . ALA D 1 262 ? 3.662 31.676 60.220 1.00 12.60 262 ALA D CA 1
ATOM 12775 C C . ALA D 1 262 ? 4.515 31.924 61.447 1.00 12.13 262 ALA D C 1
ATOM 12776 O O . ALA D 1 262 ? 5.714 31.675 61.425 1.00 12.12 262 ALA D O 1
ATOM 12778 N N . LEU D 1 263 ? 3.891 32.431 62.515 1.00 13.31 263 LEU D N 1
ATOM 12779 C CA . LEU D 1 263 ? 4.618 32.774 63.731 1.00 14.66 263 LEU D CA 1
ATOM 12780 C C . LEU D 1 263 ? 4.953 31.570 64.592 1.00 13.37 263 LEU D C 1
ATOM 12781 O O . LEU D 1 263 ? 5.937 31.600 65.325 1.00 13.34 263 LEU D O 1
ATOM 12786 N N . ILE D 1 264 ? 4.154 30.506 64.494 1.00 13.47 264 ILE D N 1
ATOM 12787 C CA . ILE D 1 264 ? 4.534 29.215 65.086 1.00 13.80 264 ILE D CA 1
ATOM 12788 C C . ILE D 1 264 ? 5.868 28.722 64.501 1.00 13.33 264 ILE D C 1
ATOM 12789 O O . ILE D 1 264 ? 6.787 28.374 65.254 1.00 14.06 264 ILE D O 1
ATOM 12794 N N . LYS D 1 265 ? 5.973 28.729 63.173 1.00 13.94 265 LYS D N 1
ATOM 12795 C CA . LYS D 1 265 ? 7.199 28.356 62.468 1.00 15.29 265 LYS D CA 1
ATOM 12796 C C . LYS D 1 265 ? 8.355 29.262 62.898 1.00 13.34 265 LYS D C 1
ATOM 12797 O O . LYS D 1 265 ? 9.412 28.778 63.305 1.00 14.03 265 LYS D O 1
ATOM 12803 N N . GLY D 1 266 ? 8.135 30.578 62.825 1.00 12.15 266 GLY D N 1
ATOM 12804 C CA . GLY D 1 266 ? 9.178 31.557 63.136 1.00 11.59 266 GLY D CA 1
ATOM 12805 C C . GLY D 1 266 ? 9.689 31.498 64.560 1.00 11.63 266 GLY D C 1
ATOM 12806 O O . GLY D 1 266 ? 10.864 31.771 64.820 1.00 12.97 266 GLY D O 1
ATOM 12807 N N . SER D 1 267 ? 8.796 31.136 65.478 1.00 11.59 267 SER D N 1
ATOM 12808 C CA . SER D 1 267 ? 9.095 31.049 66.888 1.00 11.64 267 SER D CA 1
ATOM 12809 C C . SER D 1 267 ? 9.852 29.780 67.260 1.00 12.77 267 SER D C 1
ATOM 12810 O O . SER D 1 267 ? 10.736 29.823 68.129 1.00 13.52 267 SER D O 1
ATOM 12813 N N . PHE D 1 268 ? 9.492 28.658 66.626 1.00 13.54 268 PHE D N 1
ATOM 12814 C CA . PHE D 1 268 ? 9.888 27.337 67.132 1.00 14.74 268 PHE D CA 1
ATOM 12815 C C . PHE D 1 268 ? 10.729 26.449 66.208 1.00 14.45 268 PHE D C 1
ATOM 12816 O O . PHE D 1 268 ? 11.230 25.402 66.648 1.00 14.93 268 PHE D O 1
ATOM 12824 N N . ILE D 1 269 ? 10.917 26.865 64.954 1.00 14.97 269 ILE D N 1
ATOM 12825 C CA . ILE D 1 269 ? 11.873 26.180 64.076 1.00 16.03 269 ILE D CA 1
ATOM 12826 C C . ILE D 1 269 ? 13.247 26.155 64.761 1.00 15.04 269 ILE D C 1
ATOM 12827 O O . ILE D 1 269 ? 13.682 27.163 65.317 1.00 15.10 269 ILE D O 1
ATOM 12832 N N . TYR D 1 270 ? 13.894 24.988 64.734 1.00 15.21 270 TYR D N 1
ATOM 12833 C CA . TYR D 1 270 ? 15.170 24.736 65.417 1.00 15.81 270 TYR D CA 1
ATOM 12834 C C . TYR D 1 270 ? 15.213 25.286 66.859 1.00 14.92 270 TYR D C 1
ATOM 12835 O O . TYR D 1 270 ? 16.221 25.841 67.315 1.00 14.59 270 TYR D O 1
ATOM 12844 N N . ALA D 1 271 ? 14.082 25.142 67.557 1.00 14.59 271 ALA D N 1
ATOM 12845 C CA . ALA D 1 271 ? 13.956 25.556 68.959 1.00 14.32 271 ALA D CA 1
ATOM 12846 C C . ALA D 1 271 ? 14.341 27.025 69.158 1.00 14.24 271 ALA D C 1
ATOM 12847 O O . ALA D 1 271 ? 14.878 27.401 70.194 1.00 14.66 271 ALA D O 1
ATOM 12849 N N . GLY D 1 272 ? 14.077 27.850 68.143 1.00 13.56 272 GLY D N 1
ATOM 12850 C CA . GLY D 1 272 ? 14.366 29.280 68.212 1.00 12.95 272 GLY D CA 1
ATOM 12851 C C . GLY D 1 272 ? 15.842 29.652 68.137 1.00 13.25 272 GLY D C 1
ATOM 12852 O O . GLY D 1 272 ? 16.217 30.796 68.413 1.00 13.90 272 GLY D O 1
ATOM 12853 N N . GLN D 1 273 ? 16.683 28.697 67.746 1.00 13.15 273 GLN D N 1
ATOM 12854 C CA . GLN D 1 273 ? 18.128 28.911 67.686 1.00 12.84 273 GLN D CA 1
ATOM 12855 C C . GLN D 1 273 ? 18.552 29.379 66.288 1.00 13.10 273 GLN D C 1
ATOM 12856 O O . GLN D 1 273 ? 19.410 28.772 65.647 1.00 13.61 273 GLN D O 1
ATOM 12862 N N . VAL D 1 274 ? 17.933 30.457 65.824 1.00 13.89 274 VAL D N 1
ATOM 12863 C CA . VAL D 1 274 ? 18.207 30.995 64.487 1.00 14.39 274 VAL D CA 1
ATOM 12864 C C . VAL D 1 274 ? 18.360 32.500 64.640 1.00 14.57 274 VAL D C 1
ATOM 12865 O O . VAL D 1 274 ? 17.597 33.134 65.387 1.00 14.50 274 VAL D O 1
ATOM 12869 N N . CYS D 1 275 ? 19.342 33.081 63.950 1.00 14.67 275 CYS D N 1
ATOM 12870 C CA . CYS D 1 275 ? 19.563 34.529 64.062 1.00 15.55 275 CYS D CA 1
ATOM 12871 C C . CYS D 1 275 ? 18.316 35.350 63.694 1.00 14.82 275 CYS D C 1
ATOM 12872 O O . CYS D 1 275 ? 18.147 36.461 64.205 1.00 15.13 275 CYS D O 1
ATOM 12875 N N . ILE D 1 276 ? 17.459 34.803 62.827 1.00 14.60 276 ILE D N 1
ATOM 12876 C CA . ILE D 1 276 ? 16.221 35.468 62.413 1.00 15.37 276 ILE D CA 1
ATOM 12877 C C . ILE D 1 276 ? 14.929 34.905 63.047 1.00 13.87 276 ILE D C 1
ATOM 12878 O O . ILE D 1 276 ? 13.820 35.251 62.626 1.00 13.26 276 ILE D O 1
ATOM 12883 N N . SER D 1 277 ? 15.085 34.057 64.063 1.00 12.93 277 SER D N 1
ATOM 12884 C CA . SER D 1 277 ? 13.951 33.596 64.863 1.00 13.04 277 SER D CA 1
ATOM 12885 C C . SER D 1 277 ? 13.134 34.753 65.434 1.00 13.04 277 SER D C 1
ATOM 12886 O O . SER D 1 277 ? 13.661 35.838 65.682 1.00 13.37 277 SER D O 1
ATOM 12889 N N . VAL D 1 278 ? 11.840 34.509 65.649 1.00 13.01 278 VAL D N 1
ATOM 12890 C CA . VAL D 1 278 ? 10.976 35.482 66.312 1.00 12.72 278 VAL D CA 1
ATOM 12891 C C . VAL D 1 278 ? 11.519 35.768 67.715 1.00 12.71 278 VAL D C 1
ATOM 12892 O O . VAL D 1 278 ? 11.685 34.843 68.516 1.00 13.31 278 VAL D O 1
ATOM 12896 N N . GLY D 1 279 ? 11.802 37.048 67.996 1.00 12.76 279 GLY D N 1
ATOM 12897 C CA . GLY D 1 279 ? 12.289 37.491 69.309 1.00 13.00 279 GLY D CA 1
ATOM 12898 C C . GLY D 1 279 ? 11.219 38.191 70.129 1.00 13.42 279 GLY D C 1
ATOM 12899 O O . GLY D 1 279 ? 11.274 38.196 71.360 1.00 13.85 279 GLY D O 1
ATOM 12900 N N . MET D 1 280 ? 10.236 38.786 69.452 1.00 13.63 280 MET D N 1
ATOM 12901 C CA . MET D 1 280 ? 9.061 39.331 70.129 1.00 14.35 280 MET D CA 1
ATOM 12902 C C . MET D 1 280 ? 7.890 39.434 69.155 1.00 14.32 280 MET D C 1
ATOM 12903 O O . MET D 1 280 ? 8.086 39.634 67.949 1.00 14.28 280 MET D O 1
ATOM 12908 N N . ILE D 1 281 ? 6.680 39.251 69.667 1.00 14.44 281 ILE D N 1
ATOM 12909 C CA . ILE D 1 281 ? 5.478 39.510 68.883 1.00 14.72 281 ILE D CA 1
ATOM 12910 C C . ILE D 1 281 ? 4.780 40.741 69.449 1.00 15.61 281 ILE D C 1
ATOM 12911 O O . ILE D 1 281 ? 4.501 40.794 70.653 1.00 16.39 281 ILE D O 1
ATOM 12916 N N . LEU D 1 282 ? 4.529 41.728 68.592 1.00 15.68 282 LEU D N 1
ATOM 12917 C CA . LEU D 1 282 ? 3.738 42.904 68.943 1.00 15.76 282 LEU D CA 1
ATOM 12918 C C . LEU D 1 282 ? 2.363 42.758 68.298 1.00 15.79 282 LEU D C 1
ATOM 12919 O O . LEU D 1 282 ? 2.250 42.681 67.069 1.00 15.45 282 LEU D O 1
ATOM 12924 N N . VAL D 1 283 ? 1.318 42.702 69.123 1.00 15.61 283 VAL D N 1
ATOM 12925 C CA . VAL D 1 283 ? -0.028 42.455 68.596 1.00 15.35 283 VAL D CA 1
ATOM 12926 C C . VAL D 1 283 ? -1.005 43.579 68.968 1.00 15.44 283 VAL D C 1
ATOM 12927 O O . VAL D 1 283 ? -1.017 44.050 70.109 1.00 15.64 283 VAL D O 1
ATOM 12931 N N . ASP D 1 284 ? -1.812 44.008 67.997 1.00 16.04 284 ASP D N 1
ATOM 12932 C CA . ASP D 1 284 ? -2.836 45.008 68.256 1.00 17.08 284 ASP D CA 1
ATOM 12933 C C . ASP D 1 284 ? -3.739 44.581 69.413 1.00 17.66 284 ASP D C 1
ATOM 12934 O O . ASP D 1 284 ? -4.130 43.411 69.532 1.00 17.16 284 ASP D O 1
ATOM 12939 N N . GLU D 1 285 ? -4.038 45.543 70.279 1.00 18.54 285 GLU D N 1
ATOM 12940 C CA . GLU D 1 285 ? -4.872 45.301 71.453 1.00 19.99 285 GLU D CA 1
ATOM 12941 C C . GLU D 1 285 ? -6.248 44.728 71.128 1.00 19.71 285 GLU D C 1
ATOM 12942 O O . GLU D 1 285 ? -6.771 43.911 71.891 1.00 19.55 285 GLU D O 1
ATOM 12948 N N . SER D 1 286 ? -6.828 45.165 70.008 1.00 20.16 286 SER D N 1
ATOM 12949 C CA . SER D 1 286 ? -8.182 44.759 69.615 1.00 20.99 286 SER D CA 1
ATOM 12950 C C . SER D 1 286 ? -8.292 43.274 69.261 1.00 20.90 286 SER D C 1
ATOM 12951 O O . SER D 1 286 ? -9.378 42.696 69.364 1.00 21.05 286 SER D O 1
ATOM 12954 N N . ILE D 1 287 ? -7.173 42.666 68.862 1.00 19.85 287 ILE D N 1
ATOM 12955 C CA . ILE D 1 287 ? -7.138 41.245 68.486 1.00 19.05 287 ILE D CA 1
ATOM 12956 C C . ILE D 1 287 ? -6.213 40.392 69.363 1.00 17.90 287 ILE D C 1
ATOM 12957 O O . ILE D 1 287 ? -6.039 39.192 69.102 1.00 17.71 287 ILE D O 1
ATOM 12962 N N . ALA D 1 288 ? -5.630 41.000 70.396 1.00 17.58 288 ALA D N 1
ATOM 12963 C CA . ALA D 1 288 ? -4.614 40.311 71.206 1.00 17.79 288 ALA D CA 1
ATOM 12964 C C . ALA D 1 288 ? -5.149 39.042 71.870 1.00 17.90 288 ALA D C 1
ATOM 12965 O O . ALA D 1 288 ? -4.492 38.009 71.826 1.00 17.63 288 ALA D O 1
ATOM 12967 N N . ASP D 1 289 ? -6.338 39.117 72.470 1.00 18.70 289 ASP D N 1
ATOM 12968 C CA . ASP D 1 289 ? -6.920 37.949 73.153 1.00 20.50 289 ASP D CA 1
ATOM 12969 C C . ASP D 1 289 ? -7.091 36.756 72.216 1.00 19.21 289 ASP D C 1
ATOM 12970 O O . ASP D 1 289 ? -6.659 35.657 72.548 1.00 18.84 289 ASP D O 1
ATOM 12975 N N . LYS D 1 290 ? -7.727 36.991 71.064 1.00 19.94 290 LYS D N 1
ATOM 12976 C CA . LYS D 1 290 ? -7.940 35.961 70.041 1.00 21.84 290 LYS D CA 1
ATOM 12977 C C . LYS D 1 290 ? -6.606 35.420 69.525 1.00 20.10 290 LYS D C 1
ATOM 12978 O O . LYS D 1 290 ? -6.405 34.200 69.454 1.00 19.96 290 LYS D O 1
ATOM 12984 N N . PHE D 1 291 ? -5.690 36.324 69.173 1.00 18.84 291 PHE D N 1
ATOM 12985 C CA . PHE D 1 291 ? -4.378 35.908 68.678 1.00 18.24 291 PHE D CA 1
ATOM 12986 C C . PHE D 1 291 ? -3.656 35.028 69.687 1.00 18.04 291 PHE D C 1
ATOM 12987 O O . PHE D 1 291 ? -3.171 33.950 69.338 1.00 18.19 291 PHE D O 1
ATOM 12995 N N . ILE D 1 292 ? -3.596 35.483 70.940 1.00 18.73 292 ILE D N 1
ATOM 12996 C CA . ILE D 1 292 ? -2.821 34.784 71.964 1.00 19.94 292 ILE D CA 1
ATOM 12997 C C . ILE D 1 292 ? -3.401 33.394 72.220 1.00 19.81 292 ILE D C 1
ATOM 12998 O O . ILE D 1 292 ? -2.663 32.408 72.284 1.00 19.85 292 ILE D O 1
ATOM 13003 N N . GLU D 1 293 ? -4.724 33.319 72.345 1.00 20.64 293 GLU D N 1
ATOM 13004 C CA . GLU D 1 293 ? -5.398 32.035 72.527 1.00 22.54 293 GLU D CA 1
ATOM 13005 C C . GLU D 1 293 ? -5.069 31.065 71.388 1.00 20.55 293 GLU D C 1
ATOM 13006 O O . GLU D 1 293 ? -4.689 29.926 71.644 1.00 20.31 293 GLU D O 1
ATOM 13012 N N . MET D 1 294 ? -5.215 31.534 70.148 1.00 19.95 294 MET D N 1
ATOM 13013 C CA . MET D 1 294 ? -4.907 30.742 68.955 1.00 20.10 294 MET D CA 1
ATOM 13014 C C . MET D 1 294 ? -3.442 30.297 68.937 1.00 18.48 294 MET D C 1
ATOM 13015 O O . MET D 1 294 ? -3.147 29.144 68.641 1.00 18.55 294 MET D O 1
ATOM 13020 N N . PHE D 1 295 ? -2.536 31.212 69.278 1.00 17.33 295 PHE D N 1
ATOM 13021 C CA . PHE D 1 295 ? -1.091 30.947 69.199 1.00 16.25 295 PHE D CA 1
ATOM 13022 C C . PHE D 1 295 ? -0.646 29.912 70.248 1.00 15.87 295 PHE D C 1
ATOM 13023 O O . PHE D 1 295 ? 0.012 28.926 69.916 1.00 15.97 295 PHE D O 1
ATOM 13031 N N . VAL D 1 296 ? -1.057 30.106 71.502 1.00 16.16 296 VAL D N 1
ATOM 13032 C CA . VAL D 1 296 ? -0.770 29.138 72.564 1.00 16.84 296 VAL D CA 1
ATOM 13033 C C . VAL D 1 296 ? -1.323 27.745 72.222 1.00 17.02 296 VAL D C 1
ATOM 13034 O O . VAL D 1 296 ? -0.656 26.732 72.452 1.00 17.43 296 VAL D O 1
ATOM 13038 N N . ASN D 1 297 ? -2.531 27.705 71.660 1.00 17.48 297 ASN D N 1
ATOM 13039 C CA . ASN D 1 297 ? -3.195 26.434 71.343 1.00 18.87 297 ASN D CA 1
ATOM 13040 C C . ASN D 1 297 ? -2.483 25.613 70.269 1.00 19.15 297 ASN D C 1
ATOM 13041 O O . ASN D 1 297 ? -2.493 24.381 70.327 1.00 19.43 297 ASN D O 1
ATOM 13046 N N . LYS D 1 298 ? -1.889 26.296 69.286 1.00 20.22 298 LYS D N 1
ATOM 13047 C CA . LYS D 1 298 ? -1.056 25.637 68.271 1.00 21.67 298 LYS D CA 1
ATOM 13048 C C . LYS D 1 298 ? 0.286 25.193 68.858 1.00 20.73 298 LYS D C 1
ATOM 13049 O O . LYS D 1 298 ? 0.775 24.102 68.549 1.00 21.12 298 LYS D O 1
ATOM 13055 N N . ALA D 1 299 ? 0.878 26.028 69.710 1.00 19.87 299 ALA D N 1
ATOM 13056 C CA . ALA D 1 299 ? 2.164 25.702 70.321 1.00 19.99 299 ALA D CA 1
ATOM 13057 C C . ALA D 1 299 ? 2.059 24.510 71.277 1.00 20.80 299 ALA D C 1
ATOM 13058 O O . ALA D 1 299 ? 3.019 23.748 71.431 1.00 20.40 299 ALA D O 1
ATOM 13060 N N . LYS D 1 300 ? 0.888 24.368 71.906 1.00 22.26 300 LYS D N 1
ATOM 13061 C CA . LYS D 1 300 ? 0.570 23.247 72.798 1.00 24.28 300 LYS D CA 1
ATOM 13062 C C . LYS D 1 300 ? 0.748 21.867 72.173 1.00 23.82 300 LYS D C 1
ATOM 13063 O O . LYS D 1 300 ? 1.146 20.927 72.859 1.00 24.48 300 LYS D O 1
ATOM 13069 N N . VAL D 1 301 ? 0.424 21.751 70.887 1.00 23.15 301 VAL D N 1
ATOM 13070 C CA . VAL D 1 301 ? 0.360 20.448 70.213 1.00 22.65 301 VAL D CA 1
ATOM 13071 C C . VAL D 1 301 ? 1.653 20.043 69.498 1.00 22.12 301 VAL D C 1
ATOM 13072 O O . VAL D 1 301 ? 1.704 18.993 68.851 1.00 22.58 301 VAL D O 1
ATOM 13076 N N . LEU D 1 302 ? 2.690 20.872 69.612 1.00 20.96 302 LEU D N 1
ATOM 13077 C CA . LEU D 1 302 ? 3.984 20.565 69.004 1.00 19.91 302 LEU D CA 1
ATOM 13078 C C . LEU D 1 302 ? 4.617 19.348 69.659 1.00 19.74 302 LEU D C 1
ATOM 13079 O O . LEU D 1 302 ? 4.559 19.191 70.886 1.00 19.78 302 LEU D O 1
ATOM 13084 N N . ASN D 1 303 ? 5.192 18.478 68.829 1.00 19.95 303 ASN D N 1
ATOM 13085 C CA . ASN D 1 303 ? 5.929 17.321 69.317 1.00 20.71 303 ASN D CA 1
ATOM 13086 C C . ASN D 1 303 ? 7.329 17.740 69.749 1.00 19.58 303 ASN D C 1
ATOM 13087 O O . ASN D 1 303 ? 8.148 18.137 68.921 1.00 19.29 303 ASN D O 1
ATOM 13092 N N . VAL D 1 304 ? 7.583 17.661 71.051 1.00 19.28 304 VAL D N 1
ATOM 13093 C CA . VAL D 1 304 ? 8.890 17.967 71.630 1.00 19.41 304 VAL D CA 1
ATOM 13094 C C . VAL D 1 304 ? 9.572 16.652 72.009 1.00 19.92 304 VAL D C 1
ATOM 13095 O O . VAL D 1 304 ? 8.985 15.828 72.719 1.00 20.47 304 VAL D O 1
ATOM 13099 N N . GLY D 1 305 ? 10.803 16.449 71.542 1.00 19.04 305 GLY D N 1
ATOM 13100 C CA . GLY D 1 305 ? 11.557 15.246 71.891 1.00 18.09 305 GLY D CA 1
ATOM 13101 C C . GLY D 1 305 ? 12.758 14.976 71.000 1.00 17.19 305 GLY D C 1
ATOM 13102 O O . GLY D 1 305 ? 13.426 15.909 70.536 1.00 16.92 305 GLY D O 1
ATOM 13103 N N . ASN D 1 306 ? 13.016 13.689 70.765 1.00 17.10 306 ASN D N 1
ATOM 13104 C CA . ASN D 1 306 ? 14.185 13.220 70.010 1.00 17.82 306 ASN D CA 1
ATOM 13105 C C . ASN D 1 306 ? 14.247 13.749 68.570 1.00 16.69 306 ASN D C 1
ATOM 13106 O O . ASN D 1 306 ? 13.355 13.467 67.767 1.00 15.93 306 ASN D O 1
ATOM 13111 N N . PRO D 1 307 ? 15.306 14.513 68.238 1.00 16.19 307 PRO D N 1
ATOM 13112 C CA . PRO D 1 307 ? 15.442 15.003 66.846 1.00 16.31 307 PRO D CA 1
ATOM 13113 C C . PRO D 1 307 ? 15.468 13.900 65.773 1.00 16.38 307 PRO D C 1
ATOM 13114 O O . PRO D 1 307 ? 15.084 14.162 64.623 1.00 16.47 307 PRO D O 1
ATOM 13118 N N . LEU D 1 308 ? 15.912 12.690 66.126 1.00 16.92 308 LEU D N 1
ATOM 13119 C CA . LEU D 1 308 ? 15.936 11.575 65.162 1.00 18.60 308 LEU D CA 1
ATOM 13120 C C . LEU D 1 308 ? 14.543 11.077 64.773 1.00 18.99 308 LEU D C 1
ATOM 13121 O O . LEU D 1 308 ? 14.354 10.448 63.724 1.00 19.00 308 LEU D O 1
ATOM 13126 N N . ASP D 1 309 ? 13.562 11.367 65.617 1.00 19.88 309 ASP D N 1
ATOM 13127 C CA . ASP D 1 309 ? 12.185 10.963 65.356 1.00 21.16 309 ASP D CA 1
ATOM 13128 C C . ASP D 1 309 ? 11.575 11.814 64.231 1.00 20.79 309 ASP D C 1
ATOM 13129 O O . ASP D 1 309 ? 11.682 13.038 64.253 1.00 20.83 309 ASP D O 1
ATOM 13134 N N . GLU D 1 310 ? 10.962 11.158 63.239 1.00 21.41 310 GLU D N 1
ATOM 13135 C CA . GLU D 1 310 ? 10.324 11.842 62.098 1.00 22.30 310 GLU D CA 1
ATOM 13136 C C . GLU D 1 310 ? 9.216 12.808 62.517 1.00 22.53 310 GLU D C 1
ATOM 13137 O O . GLU D 1 310 ? 8.954 13.798 61.842 1.00 22.52 310 GLU D O 1
ATOM 13143 N N . LYS D 1 311 ? 8.550 12.508 63.623 1.00 23.26 311 LYS D N 1
ATOM 13144 C CA . LYS D 1 311 ? 7.408 13.305 64.035 1.00 25.15 311 LYS D CA 1
ATOM 13145 C C . LYS D 1 311 ? 7.789 14.475 64.935 1.00 23.48 311 LYS D C 1
ATOM 13146 O O . LYS D 1 311 ? 6.938 15.308 65.245 1.00 23.27 311 LYS D O 1
ATOM 13152 N N . THR D 1 312 ? 9.056 14.534 65.350 1.00 21.77 312 THR D N 1
ATOM 13153 C CA . THR D 1 312 ? 9.526 15.602 66.240 1.00 20.30 312 THR D CA 1
ATOM 13154 C C . THR D 1 312 ? 9.470 16.972 65.566 1.00 19.75 312 THR D C 1
ATOM 13155 O O . THR D 1 312 ? 9.957 17.147 64.439 1.00 19.50 312 THR D O 1
ATOM 13159 N N . ASP D 1 313 ? 8.858 17.927 66.266 1.00 19.49 313 ASP D N 1
ATOM 13160 C CA . ASP D 1 313 ? 8.792 19.320 65.817 1.00 19.14 313 ASP D CA 1
ATOM 13161 C C . ASP D 1 313 ? 9.883 20.174 66.455 1.00 18.65 313 ASP D C 1
ATOM 13162 O O . ASP D 1 313 ? 10.436 21.075 65.808 1.00 19.02 313 ASP D O 1
ATOM 13167 N N . VAL D 1 314 ? 10.173 19.901 67.724 1.00 17.72 314 VAL D N 1
ATOM 13168 C CA . VAL D 1 314 ? 11.111 20.691 68.510 1.00 16.98 314 VAL D CA 1
ATOM 13169 C C . VAL D 1 314 ? 12.088 19.785 69.249 1.00 16.50 314 VAL D C 1
ATOM 13170 O O . VAL D 1 314 ? 11.672 18.963 70.095 1.00 16.60 314 VAL D O 1
ATOM 13174 N N . GLY D 1 315 ? 13.375 19.963 68.943 1.00 15.84 315 GLY D N 1
ATOM 13175 C CA . GLY D 1 315 ? 14.469 19.252 69.608 1.00 15.30 315 GLY D CA 1
ATOM 13176 C C . GLY D 1 315 ? 15.073 20.069 70.731 1.00 14.71 315 GLY D C 1
ATOM 13177 O O . GLY D 1 315 ? 14.496 21.080 71.128 1.00 15.13 315 GLY D O 1
ATOM 13178 N N . PRO D 1 316 ? 16.229 19.632 71.263 1.00 15.18 316 PRO D N 1
ATOM 13179 C CA . PRO D 1 316 ? 16.831 20.294 72.414 1.00 15.81 316 PRO D CA 1
ATOM 13180 C C . PRO D 1 316 ? 17.564 21.561 72.027 1.00 16.61 316 PRO D C 1
ATOM 13181 O O . PRO D 1 316 ? 17.850 21.773 70.835 1.00 16.90 316 PRO D O 1
ATOM 13185 N N . LEU D 1 317 ? 17.870 22.392 73.025 1.00 16.71 317 LEU D N 1
ATOM 13186 C CA . LEU D 1 317 ? 18.857 23.457 72.855 1.00 16.95 317 LEU D CA 1
ATOM 13187 C C . LEU D 1 317 ? 20.263 22.857 72.762 1.00 16.62 317 LEU D C 1
ATOM 13188 O O . LEU D 1 317 ? 20.478 21.687 73.095 1.00 16.30 317 LEU D O 1
ATOM 13193 N N . ILE D 1 318 ? 21.215 23.660 72.294 1.00 16.64 318 ILE D N 1
ATOM 13194 C CA . ILE D 1 318 ? 22.532 23.147 71.925 1.00 16.64 318 ILE D CA 1
ATOM 13195 C C . ILE D 1 318 ? 23.359 22.659 73.116 1.00 17.12 318 ILE D C 1
ATOM 13196 O O . ILE D 1 318 ? 24.258 21.834 72.952 1.00 16.98 318 ILE D O 1
ATOM 13201 N N . SER D 1 319 ? 23.042 23.157 74.310 1.00 18.09 319 SER D N 1
ATOM 13202 C CA . SER D 1 319 ? 23.760 22.765 75.518 1.00 18.95 319 SER D CA 1
ATOM 13203 C C . SER D 1 319 ? 22.873 22.882 76.751 1.00 19.94 319 SER D C 1
ATOM 13204 O O . SER D 1 319 ? 21.901 23.647 76.763 1.00 19.78 319 SER D O 1
ATOM 13207 N N . VAL D 1 320 ? 23.215 22.105 77.778 1.00 20.48 320 VAL D N 1
ATOM 13208 C CA . VAL D 1 320 ? 22.597 22.230 79.095 1.00 20.77 320 VAL D CA 1
ATOM 13209 C C . VAL D 1 320 ? 22.872 23.625 79.638 1.00 20.71 320 VAL D C 1
ATOM 13210 O O . VAL D 1 320 ? 21.963 24.277 80.164 1.00 20.83 320 VAL D O 1
ATOM 13214 N N . GLU D 1 321 ? 24.127 24.067 79.505 1.00 21.38 321 GLU D N 1
ATOM 13215 C CA . GLU D 1 321 ? 24.562 25.386 79.969 1.00 22.75 321 GLU D CA 1
ATOM 13216 C C . GLU D 1 321 ? 23.648 26.488 79.421 1.00 22.05 321 GLU D C 1
ATOM 13217 O O . GLU D 1 321 ? 23.187 27.351 80.168 1.00 21.94 321 GLU D O 1
ATOM 13223 N N . HIS D 1 322 ? 23.371 26.450 78.117 1.00 22.22 322 HIS D N 1
ATOM 13224 C CA . HIS D 1 322 ? 22.484 27.429 77.517 1.00 23.33 322 HIS D CA 1
ATOM 13225 C C . HIS D 1 322 ? 21.067 27.319 78.067 1.00 20.44 322 HIS D C 1
ATOM 13226 O O . HIS D 1 322 ? 20.460 28.324 78.417 1.00 20.24 322 HIS D O 1
ATOM 13233 N N . ALA D 1 323 ? 20.547 26.099 78.122 1.00 19.71 323 ALA D N 1
ATOM 13234 C CA . ALA D 1 323 ? 19.219 25.835 78.665 1.00 20.49 323 ALA D CA 1
ATOM 13235 C C . ALA D 1 323 ? 19.060 26.366 80.100 1.00 21.28 323 ALA D C 1
ATOM 13236 O O . ALA D 1 323 ? 18.006 26.906 80.443 1.00 21.06 323 ALA D O 1
ATOM 13238 N N . GLU D 1 324 ? 20.106 26.218 80.915 1.00 21.93 324 GLU D N 1
ATOM 13239 C CA . GLU D 1 324 ? 20.102 26.733 82.294 1.00 22.93 324 GLU D CA 1
ATOM 13240 C C . GLU D 1 324 ? 20.044 28.261 82.311 1.00 22.15 324 GLU D C 1
ATOM 13241 O O . GLU D 1 324 ? 19.346 28.855 83.138 1.00 22.14 324 GLU D O 1
ATOM 13247 N N . TRP D 1 325 ? 20.781 28.888 81.393 1.00 21.51 325 TRP D N 1
ATOM 13248 C CA . TRP D 1 325 ? 20.782 30.344 81.268 1.00 21.16 325 TRP D CA 1
ATOM 13249 C C . TRP D 1 325 ? 19.411 30.854 80.812 1.00 20.46 325 TRP D C 1
ATOM 13250 O O . TRP D 1 325 ? 18.891 31.821 81.383 1.00 20.41 325 TRP D O 1
ATOM 13261 N N . VAL D 1 326 ? 18.827 30.206 79.799 1.00 20.17 326 VAL D N 1
ATOM 13262 C CA . VAL D 1 326 ? 17.483 30.568 79.311 1.00 20.45 326 VAL D CA 1
ATOM 13263 C C . VAL D 1 326 ? 16.465 30.511 80.461 1.00 21.31 326 VAL D C 1
ATOM 13264 O O . VAL D 1 326 ? 15.655 31.433 80.638 1.00 21.05 326 VAL D O 1
ATOM 13268 N N . GLU D 1 327 ? 16.530 29.427 81.233 1.00 22.68 327 GLU D N 1
ATOM 13269 C CA . GLU D 1 327 ? 15.680 29.230 82.402 1.00 24.47 327 GLU D CA 1
ATOM 13270 C C . GLU D 1 327 ? 15.734 30.444 83.339 1.00 24.86 327 GLU D C 1
ATOM 13271 O O . GLU D 1 327 ? 14.687 30.964 83.740 1.00 24.50 327 GLU D O 1
ATOM 13277 N N . LYS D 1 328 ? 16.952 30.890 83.655 1.00 25.82 328 LYS D N 1
ATOM 13278 C CA . LYS D 1 328 ? 17.185 32.094 84.459 1.00 27.49 328 LYS D CA 1
ATOM 13279 C C . LYS D 1 328 ? 16.545 33.347 83.863 1.00 26.43 328 LYS D C 1
ATOM 13280 O O . LYS D 1 328 ? 15.907 34.121 84.581 1.00 26.60 328 LYS D O 1
ATOM 13286 N N . VAL D 1 329 ? 16.698 33.543 82.554 1.00 24.34 329 VAL D N 1
ATOM 13287 C CA . VAL D 1 329 ? 16.080 34.686 81.883 1.00 22.47 329 VAL D CA 1
ATOM 13288 C C . VAL D 1 329 ? 14.548 34.631 81.977 1.00 21.27 329 VAL D C 1
ATOM 13289 O O . VAL D 1 329 ? 13.903 35.659 82.192 1.00 21.07 329 VAL D O 1
ATOM 13293 N N . VAL D 1 330 ? 13.972 33.440 81.823 1.00 21.18 330 VAL D N 1
ATOM 13294 C CA . VAL D 1 330 ? 12.521 33.271 81.948 1.00 21.79 330 VAL D CA 1
ATOM 13295 C C . VAL D 1 330 ? 12.079 33.630 83.372 1.00 22.76 330 VAL D C 1
ATOM 13296 O O . VAL D 1 330 ? 11.106 34.360 83.554 1.00 22.54 330 VAL D O 1
ATOM 13300 N N . GLU D 1 331 ? 12.813 33.126 84.359 1.00 23.61 331 GLU D N 1
ATOM 13301 C CA . GLU D 1 331 ? 12.567 33.465 85.771 1.00 24.57 331 GLU D CA 1
ATOM 13302 C C . GLU D 1 331 ? 12.559 34.980 85.995 1.00 24.00 331 GLU D C 1
ATOM 13303 O O . GLU D 1 331 ? 11.632 35.518 86.613 1.00 24.05 331 GLU D O 1
ATOM 13309 N N . LYS D 1 332 ? 13.594 35.656 85.496 1.00 23.73 332 LYS D N 1
ATOM 13310 C CA . LYS D 1 332 ? 13.704 37.111 85.599 1.00 23.59 332 LYS D CA 1
ATOM 13311 C C . LYS D 1 332 ? 12.540 37.802 84.884 1.00 22.97 332 LYS D C 1
ATOM 13312 O O . LYS D 1 332 ? 11.978 38.759 85.400 1.00 22.70 332 LYS D O 1
ATOM 13318 N N . ALA D 1 333 ? 12.174 37.308 83.702 1.00 23.03 333 ALA D N 1
ATOM 13319 C CA . ALA D 1 333 ? 11.026 37.857 82.962 1.00 23.45 333 ALA D CA 1
ATOM 13320 C C . ALA D 1 333 ? 9.714 37.744 83.742 1.00 23.95 333 ALA D C 1
ATOM 13321 O O . ALA D 1 333 ? 8.857 38.631 83.661 1.00 23.86 333 ALA D O 1
ATOM 13323 N N . ILE D 1 334 ? 9.564 36.649 84.486 1.00 24.74 334 ILE D N 1
ATOM 13324 C CA . ILE D 1 334 ? 8.392 36.447 85.338 1.00 25.48 334 ILE D CA 1
ATOM 13325 C C . ILE D 1 334 ? 8.464 37.365 86.568 1.00 26.35 334 ILE D C 1
ATOM 13326 O O . ILE D 1 334 ? 7.445 37.932 86.980 1.00 25.84 334 ILE D O 1
ATOM 13331 N N . ASP D 1 335 ? 9.669 37.528 87.118 1.00 27.44 335 ASP D N 1
ATOM 13332 C CA . ASP D 1 335 ? 9.914 38.474 88.218 1.00 28.40 335 ASP D CA 1
ATOM 13333 C C . ASP D 1 335 ? 9.445 39.892 87.883 1.00 28.09 335 ASP D C 1
ATOM 13334 O O . ASP D 1 335 ? 8.847 40.562 88.724 1.00 28.07 335 ASP D O 1
ATOM 13339 N N . GLU D 1 336 ? 9.711 40.334 86.653 1.00 27.02 336 GLU D N 1
ATOM 13340 C CA . GLU D 1 336 ? 9.418 41.700 86.219 1.00 26.06 336 GLU D CA 1
ATOM 13341 C C . GLU D 1 336 ? 7.942 41.930 85.900 1.00 25.69 336 GLU D C 1
ATOM 13342 O O . GLU D 1 336 ? 7.546 43.043 85.536 1.00 25.74 336 GLU D O 1
ATOM 13348 N N . GLY D 1 337 ? 7.134 40.880 86.017 1.00 25.36 337 GL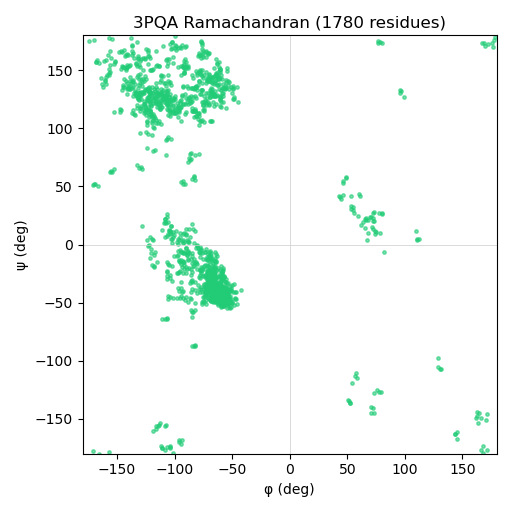Y D N 1
ATOM 13349 C CA . GLY D 1 337 ? 5.706 40.989 85.758 1.00 25.55 337 GLY D CA 1
ATOM 13350 C C . GLY D 1 337 ? 5.228 40.238 84.531 1.00 26.13 337 GLY D C 1
ATOM 13351 O O . GLY D 1 337 ? 4.052 40.327 84.169 1.00 26.02 337 GLY D O 1
ATOM 13352 N N . GLY D 1 338 ? 6.136 39.500 83.892 1.00 26.26 338 GLY D N 1
ATOM 13353 C CA . GLY D 1 338 ? 5.787 38.659 82.743 1.00 25.96 338 GLY D CA 1
ATOM 13354 C C . GLY D 1 338 ? 4.815 37.565 83.137 1.00 25.52 338 GLY D C 1
ATOM 13355 O O . GLY D 1 338 ? 4.958 36.950 84.198 1.00 25.94 338 GLY D O 1
ATOM 13356 N N . LYS D 1 339 ? 3.814 37.341 82.293 1.00 25.04 339 LYS D N 1
ATOM 13357 C CA . LYS D 1 339 ? 2.773 36.351 82.559 1.00 25.11 339 LYS D CA 1
ATOM 13358 C C . LYS D 1 339 ? 3.006 35.070 81.745 1.00 24.75 339 LYS D C 1
ATOM 13359 O O . LYS D 1 339 ? 2.902 35.084 80.510 1.00 24.85 339 LYS D O 1
ATOM 13365 N N . LEU D 1 340 ? 3.316 33.971 82.436 1.00 23.86 340 LEU D N 1
ATOM 13366 C CA . LEU D 1 340 ? 3.561 32.682 81.776 1.00 22.91 340 LEU D CA 1
ATOM 13367 C C . LEU D 1 340 ? 2.262 32.066 81.260 1.00 23.03 340 LEU D C 1
ATOM 13368 O O . LEU D 1 340 ? 1.345 31.793 82.041 1.00 23.41 340 LEU D O 1
ATOM 13373 N N . LEU D 1 341 ? 2.202 31.847 79.946 1.00 22.28 341 LEU D N 1
ATOM 13374 C CA . LEU D 1 341 ? 1.012 31.316 79.278 1.00 21.56 341 LEU D CA 1
ATOM 13375 C C . LEU D 1 341 ? 1.187 29.862 78.844 1.00 20.77 341 LEU D C 1
ATOM 13376 O O . LEU D 1 341 ? 0.204 29.148 78.635 1.00 20.90 341 LEU D O 1
ATOM 13381 N N . LEU D 1 342 ? 2.436 29.439 78.675 1.00 20.04 342 LEU D N 1
ATOM 13382 C CA . LEU D 1 342 ? 2.744 28.085 78.222 1.00 20.47 342 LEU D CA 1
ATOM 13383 C C . LEU D 1 342 ? 4.197 27.761 78.491 1.00 22.25 342 LEU D C 1
ATOM 13384 O O . LEU D 1 342 ? 5.062 28.632 78.384 1.00 21.93 342 LEU D O 1
ATOM 13389 N N . GLY D 1 343 ? 4.447 26.506 78.855 1.00 24.41 343 GLY D N 1
ATOM 13390 C CA . GLY D 1 343 ? 5.797 25.985 78.992 1.00 26.48 343 GLY D CA 1
ATOM 13391 C C . GLY D 1 343 ? 6.520 26.498 80.213 1.00 28.75 343 GLY D C 1
ATOM 13392 O O . GLY D 1 343 ? 6.009 26.419 81.332 1.00 28.80 343 GLY D O 1
ATOM 13393 N N . GLY D 1 344 ? 7.717 27.029 79.988 1.00 30.17 344 GLY D N 1
ATOM 13394 C CA . GLY D 1 344 ? 8.592 27.463 81.069 1.00 31.35 344 GLY D CA 1
ATOM 13395 C C . GLY D 1 344 ? 9.187 26.278 81.801 1.00 32.29 344 GLY D C 1
ATOM 13396 O O . GLY D 1 344 ? 9.616 26.400 82.951 1.00 32.49 344 GLY D O 1
ATOM 13397 N N . LYS D 1 345 ? 9.189 25.126 81.135 1.00 31.73 345 LYS D N 1
ATOM 13398 C CA . LYS D 1 345 ? 9.769 23.910 81.685 1.00 31.40 345 LYS D CA 1
ATOM 13399 C C . LYS D 1 345 ? 10.847 23.323 80.777 1.00 30.02 345 LYS D C 1
ATOM 13400 O O . LYS D 1 345 ? 10.852 23.527 79.561 1.00 29.72 345 LYS D O 1
ATOM 13406 N N . ARG D 1 346 ? 11.741 22.576 81.403 1.00 28.35 346 ARG D N 1
ATOM 13407 C CA . ARG D 1 346 ? 12.983 22.146 80.799 1.00 26.86 346 ARG D CA 1
ATOM 13408 C C . ARG D 1 346 ? 13.245 20.698 81.229 1.00 26.36 346 ARG D C 1
ATOM 13409 O O . ARG D 1 346 ? 13.034 20.350 82.391 1.00 26.29 346 ARG D O 1
ATOM 13417 N N . ASP D 1 347 ? 13.671 19.856 80.287 1.00 25.70 347 ASP D N 1
ATOM 13418 C CA . ASP D 1 347 ? 14.166 18.518 80.603 1.00 25.86 347 ASP D CA 1
ATOM 13419 C C . ASP D 1 347 ? 15.618 18.444 80.115 1.00 24.36 347 ASP D C 1
ATOM 13420 O O . ASP D 1 347 ? 15.872 18.153 78.939 1.00 24.30 347 ASP D O 1
ATOM 13425 N N . LYS D 1 348 ? 16.557 18.721 81.022 1.00 24.07 348 LYS D N 1
ATOM 13426 C CA . LYS D 1 348 ? 17.985 18.904 80.687 1.00 24.42 348 LYS D CA 1
ATOM 13427 C C . LYS D 1 348 ? 18.165 20.018 79.646 1.00 23.95 348 LYS D C 1
ATOM 13428 O O . LYS D 1 348 ? 17.894 21.176 79.952 1.00 23.76 348 LYS D O 1
ATOM 13434 N N . ALA D 1 349 ? 18.600 19.688 78.431 1.00 23.14 349 ALA D N 1
ATOM 13435 C CA . ALA D 1 349 ? 18.705 20.712 77.382 1.00 22.43 349 ALA D CA 1
ATOM 13436 C C . ALA D 1 349 ? 17.415 20.872 76.569 1.00 21.73 349 ALA D C 1
ATOM 13437 O O . ALA D 1 349 ? 17.290 21.796 75.756 1.00 21.79 349 ALA D O 1
ATOM 13439 N N . LEU D 1 350 ? 16.462 19.971 76.785 1.00 20.61 350 LEU D N 1
ATOM 13440 C CA . LEU D 1 350 ? 15.198 20.010 76.064 1.00 20.21 350 LEU D CA 1
ATOM 13441 C C . LEU D 1 350 ? 14.285 21.076 76.667 1.00 20.36 350 LEU D C 1
ATOM 13442 O O . LEU D 1 350 ? 13.684 20.871 77.737 1.00 20.32 350 LEU D O 1
ATOM 13447 N N . PHE D 1 351 ? 14.198 22.218 75.987 1.00 19.66 351 PHE D N 1
ATOM 13448 C CA . PHE D 1 351 ? 13.428 23.347 76.500 1.00 18.94 351 PHE D CA 1
ATOM 13449 C C . PHE D 1 351 ? 12.087 23.422 75.792 1.00 18.70 351 PHE D C 1
ATOM 13450 O O . PHE D 1 351 ? 12.017 23.498 74.561 1.00 18.82 351 PHE D O 1
ATOM 13458 N N . TYR D 1 352 ? 11.016 23.405 76.574 1.00 18.52 352 TYR D N 1
ATOM 13459 C CA . TYR D 1 352 ? 9.683 23.369 76.006 1.00 18.82 352 TYR D CA 1
ATOM 13460 C C . TYR D 1 352 ? 9.259 24.732 75.483 1.00 19.13 352 TYR D C 1
ATOM 13461 O O . TYR D 1 352 ? 9.665 25.754 76.036 1.00 19.29 352 TYR D O 1
ATOM 13470 N N . PRO D 1 353 ? 8.464 24.748 74.392 1.00 19.18 353 PRO D N 1
ATOM 13471 C CA . PRO D 1 353 ? 7.912 25.999 73.888 1.00 19.57 353 PRO D CA 1
ATOM 13472 C C . PRO D 1 353 ? 7.287 26.803 75.025 1.00 19.91 353 PRO D C 1
ATOM 13473 O O . PRO D 1 353 ? 6.465 26.281 75.786 1.00 19.93 353 PRO D O 1
ATOM 13477 N N . THR D 1 354 ? 7.712 28.057 75.132 1.00 19.58 354 THR D N 1
ATOM 13478 C CA . THR D 1 354 ? 7.414 28.908 76.267 1.00 19.26 354 THR D CA 1
ATOM 13479 C C . THR D 1 354 ? 6.925 30.247 75.733 1.00 19.06 354 THR D C 1
ATOM 13480 O O . THR D 1 354 ? 7.572 30.859 74.877 1.00 19.30 354 THR D O 1
ATOM 13484 N N . ILE D 1 355 ? 5.773 30.687 76.226 1.00 18.79 355 ILE D N 1
ATOM 13485 C CA . ILE D 1 355 ? 5.151 31.920 75.770 1.00 18.69 355 ILE D CA 1
ATOM 13486 C C . ILE D 1 355 ? 4.748 32.748 76.988 1.00 19.70 355 ILE D C 1
ATOM 13487 O O . ILE D 1 355 ? 4.178 32.207 77.947 1.00 19.32 355 ILE D O 1
ATOM 13492 N N . LEU D 1 356 ? 5.054 34.047 76.942 1.00 20.41 356 LEU D N 1
ATOM 13493 C CA . LEU D 1 356 ? 4.673 34.984 78.007 1.00 21.00 356 LEU D CA 1
ATOM 13494 C C . LEU D 1 356 ? 4.057 36.251 77.431 1.00 21.26 356 LEU D C 1
ATOM 13495 O O . LEU D 1 356 ? 4.467 36.715 76.366 1.00 20.95 356 LEU D O 1
ATOM 13500 N N . GLU D 1 357 ? 3.069 36.815 78.124 1.00 21.49 357 GLU D N 1
ATOM 13501 C CA . GLU D 1 357 ? 2.690 38.192 77.832 1.00 22.13 357 GLU D CA 1
ATOM 13502 C C . GLU D 1 357 ? 3.504 39.123 78.728 1.00 21.64 357 GLU D C 1
ATOM 13503 O O . GLU D 1 357 ? 3.593 38.913 79.945 1.00 21.34 357 GLU D O 1
ATOM 13509 N N . VAL D 1 358 ? 4.121 40.130 78.107 1.00 20.81 358 VAL D N 1
ATOM 13510 C CA . VAL D 1 358 ? 4.975 41.088 78.804 1.00 20.52 358 VAL D CA 1
ATOM 13511 C C . VAL D 1 358 ? 4.711 42.514 78.308 1.00 20.87 358 VAL D C 1
ATOM 13512 O O . VAL D 1 358 ? 3.884 42.730 77.416 1.00 20.38 358 VAL D O 1
ATOM 13516 N N . ASP D 1 359 ? 5.400 43.483 78.904 1.00 22.39 359 ASP D N 1
ATOM 13517 C CA . ASP D 1 359 ? 5.421 44.843 78.370 1.00 24.29 359 ASP D CA 1
ATOM 13518 C C . ASP D 1 359 ? 6.805 45.168 77.799 1.00 23.43 359 ASP D C 1
ATOM 13519 O O . ASP D 1 359 ? 7.756 44.398 77.983 1.00 22.82 359 ASP D O 1
ATOM 13524 N N . ARG D 1 360 ? 6.900 46.303 77.109 1.00 24.15 360 ARG D N 1
ATOM 13525 C CA . ARG D 1 360 ? 8.088 46.666 76.323 1.00 25.83 360 ARG D CA 1
ATOM 13526 C C . ARG D 1 360 ? 9.362 46.760 77.156 1.00 25.70 360 ARG D C 1
ATOM 13527 O O . ARG D 1 360 ? 10.465 46.723 76.611 1.00 25.94 360 ARG D O 1
ATOM 13535 N N . ASP D 1 361 ? 9.204 46.886 78.469 1.00 25.46 361 ASP D N 1
ATOM 13536 C CA . ASP D 1 361 ? 10.343 47.019 79.373 1.00 25.38 361 ASP D CA 1
ATOM 13537 C C . ASP D 1 361 ? 10.885 45.674 79.842 1.00 24.62 361 ASP D C 1
ATOM 13538 O O . ASP D 1 361 ? 11.905 45.621 80.526 1.00 24.69 361 ASP D O 1
ATOM 13543 N N . ASN D 1 362 ? 10.204 44.590 79.474 1.00 24.24 362 ASN D N 1
ATOM 13544 C CA . ASN D 1 362 ? 10.603 43.255 79.921 1.00 23.91 362 ASN D CA 1
ATOM 13545 C C . ASN D 1 362 ? 11.956 42.851 79.354 1.00 24.88 362 ASN D C 1
ATOM 13546 O O . ASN D 1 362 ? 12.274 43.207 78.228 1.00 24.80 362 ASN D O 1
ATOM 13551 N N . ILE D 1 363 ? 12.737 42.109 80.142 1.00 25.64 363 ILE D N 1
ATOM 13552 C CA . ILE D 1 363 ? 14.085 41.658 79.757 1.00 26.12 363 ILE D CA 1
ATOM 13553 C C . ILE D 1 363 ? 14.096 40.909 78.414 1.00 25.25 363 ILE D C 1
ATOM 13554 O O . ILE D 1 363 ? 15.058 41.001 77.648 1.00 25.07 363 ILE D O 1
ATOM 13559 N N . LEU D 1 364 ? 13.016 40.187 78.134 1.00 23.53 364 LEU D N 1
ATOM 13560 C CA . LEU D 1 364 ? 12.899 39.419 76.897 1.00 22.14 364 LEU D CA 1
ATOM 13561 C C . LEU D 1 364 ? 12.865 40.309 75.662 1.00 21.54 364 LEU D C 1
ATOM 13562 O O . LEU D 1 364 ? 13.258 39.875 74.589 1.00 21.80 364 LEU D O 1
ATOM 13567 N N . CYS D 1 365 ? 12.408 41.550 75.818 1.00 21.14 365 CYS D N 1
ATOM 13568 C CA . CYS D 1 365 ? 12.337 42.490 74.695 1.00 21.04 365 CYS D CA 1
ATOM 13569 C C . CYS D 1 365 ? 13.698 43.059 74.289 1.00 20.92 365 CYS D C 1
ATOM 13570 O O . CYS D 1 365 ? 13.825 43.676 73.230 1.00 21.38 365 CYS D O 1
ATOM 13573 N N . LYS D 1 366 ? 14.717 42.860 75.117 1.00 21.58 366 LYS D N 1
ATOM 13574 C CA . LYS D 1 366 ? 16.055 43.321 74.752 1.00 22.88 366 LYS D CA 1
ATOM 13575 C C . LYS D 1 366 ? 17.110 42.227 74.883 1.00 22.40 366 LYS D C 1
ATOM 13576 O O . LYS D 1 366 ? 18.303 42.517 74.895 1.00 22.89 366 LYS D O 1
ATOM 13582 N N . THR D 1 367 ? 16.670 40.974 74.976 1.00 21.36 367 THR D N 1
ATOM 13583 C CA . THR D 1 367 ? 17.611 39.856 75.078 1.00 20.61 367 THR D CA 1
ATOM 13584 C C . THR D 1 367 ? 17.371 38.837 73.983 1.00 19.24 367 THR D C 1
ATOM 13585 O O . THR D 1 367 ? 16.249 38.349 73.809 1.00 18.74 367 THR D O 1
ATOM 13589 N N . GLU D 1 368 ? 18.435 38.530 73.247 1.00 18.18 368 GLU D N 1
ATOM 13590 C CA . GLU D 1 368 ? 18.391 37.452 72.272 1.00 17.76 368 GLU D CA 1
ATOM 13591 C C . GLU D 1 368 ? 18.636 36.149 73.019 1.00 16.07 368 GLU D C 1
ATOM 13592 O O . GLU D 1 368 ? 19.745 35.895 73.499 1.00 16.11 368 GLU D O 1
ATOM 13598 N N . THR D 1 369 ? 17.590 35.334 73.127 1.00 15.66 369 THR D N 1
ATOM 13599 C CA . THR D 1 369 ? 17.659 34.117 73.942 1.00 16.29 369 THR D CA 1
ATOM 13600 C C . THR D 1 369 ? 18.084 32.872 73.168 1.00 16.42 369 THR D C 1
ATOM 13601 O O . THR D 1 369 ? 18.561 31.910 73.778 1.00 16.83 369 THR D O 1
ATOM 13605 N N . PHE D 1 370 ? 17.927 32.883 71.844 1.00 17.05 370 PHE D N 1
ATOM 13606 C CA . PHE D 1 370 ? 18.251 31.698 71.032 1.00 18.37 370 PHE D CA 1
ATOM 13607 C C . PHE D 1 370 ? 17.579 30.479 71.687 1.00 15.80 370 PHE D C 1
ATOM 13608 O O . PHE D 1 370 ? 18.238 29.501 72.080 1.00 15.90 370 PHE D O 1
ATOM 13616 N N . ALA D 1 371 ? 16.257 30.568 71.815 1.00 14.77 371 ALA D N 1
ATOM 13617 C CA . ALA D 1 371 ? 15.484 29.655 72.650 1.00 14.77 371 ALA D CA 1
ATOM 13618 C C . ALA D 1 371 ? 14.021 29.700 72.235 1.00 14.51 371 ALA D C 1
ATOM 13619 O O . ALA D 1 371 ? 13.583 30.681 71.625 1.00 14.48 371 ALA D O 1
ATOM 13621 N N . PRO D 1 372 ? 13.250 28.638 72.544 1.00 15.10 372 PRO D N 1
ATOM 13622 C CA . PRO D 1 372 ? 11.849 28.672 72.135 1.00 15.55 372 PRO D CA 1
ATOM 13623 C C . PRO D 1 372 ? 10.998 29.453 73.144 1.00 16.20 372 PRO D C 1
ATOM 13624 O O . PRO D 1 372 ? 10.045 28.912 73.712 1.00 16.41 372 PRO D O 1
ATOM 13628 N N . VAL D 1 373 ? 11.367 30.713 73.366 1.00 16.42 373 VAL D N 1
ATOM 13629 C CA . VAL D 1 373 ? 10.753 31.556 74.396 1.00 16.48 373 VAL D CA 1
ATOM 13630 C C . VAL D 1 373 ? 10.253 32.837 73.749 1.00 16.35 373 VAL D C 1
ATOM 13631 O O . VAL D 1 373 ? 11.048 33.643 73.248 1.00 16.50 373 VAL D O 1
ATOM 13635 N N . ILE D 1 374 ? 8.931 33.011 73.753 1.00 16.53 374 ILE D N 1
ATOM 13636 C CA . ILE D 1 374 ? 8.301 34.072 72.967 1.00 17.16 374 ILE D CA 1
ATOM 13637 C C . ILE D 1 374 ? 7.552 35.079 73.851 1.00 17.39 374 ILE D C 1
ATOM 13638 O O . ILE D 1 374 ? 6.523 34.730 74.438 1.00 17.01 374 ILE D O 1
ATOM 13643 N N . PRO D 1 375 ? 8.070 36.325 73.946 1.00 17.41 375 PRO D N 1
ATOM 13644 C CA . PRO D 1 375 ? 7.322 37.413 74.586 1.00 17.27 375 PRO D CA 1
ATOM 13645 C C . PRO D 1 375 ? 6.303 38.045 73.623 1.00 16.92 375 PRO D C 1
ATOM 13646 O O . PRO D 1 375 ? 6.611 38.298 72.441 1.00 16.92 375 PRO D O 1
ATOM 13650 N N . ILE D 1 376 ? 5.091 38.266 74.129 1.00 16.53 376 ILE D N 1
ATOM 13651 C CA . ILE D 1 376 ? 4.023 38.885 73.359 1.00 16.79 376 ILE D CA 1
ATOM 13652 C C . ILE D 1 376 ? 3.603 40.175 74.054 1.00 17.63 376 ILE D C 1
ATOM 13653 O O . ILE D 1 376 ? 3.288 40.162 75.244 1.00 17.50 376 ILE D O 1
ATOM 13658 N N . ILE D 1 377 ? 3.623 41.277 73.311 1.00 18.08 377 ILE D N 1
ATOM 13659 C CA . ILE D 1 377 ? 3.203 42.575 73.824 1.00 18.60 377 ILE D CA 1
ATOM 13660 C C . ILE D 1 377 ? 1.937 42.992 73.098 1.00 18.10 377 ILE D C 1
ATOM 13661 O O . ILE D 1 377 ? 1.933 43.109 71.872 1.00 17.28 377 ILE D O 1
ATOM 13666 N N . ARG D 1 378 ? 0.859 43.229 73.838 1.00 18.42 378 ARG D N 1
ATOM 13667 C CA . ARG D 1 378 ? -0.296 43.852 73.214 1.00 19.89 378 ARG D CA 1
ATOM 13668 C C . ARG D 1 378 ? -0.068 45.352 73.252 1.00 19.30 378 ARG D C 1
ATOM 13669 O O . ARG D 1 378 ? 0.361 45.892 74.272 1.00 19.35 378 ARG D O 1
ATOM 13677 N N . THR D 1 379 ? -0.320 46.025 72.137 1.00 19.51 379 THR D N 1
ATOM 13678 C CA . THR D 1 379 ? -0.092 47.458 72.081 1.00 20.37 379 THR D CA 1
ATOM 13679 C C . THR D 1 379 ? -0.937 48.117 70.996 1.00 19.42 379 THR D C 1
ATOM 13680 O O . THR D 1 379 ? -1.735 47.454 70.326 1.00 19.73 379 THR D O 1
ATOM 13684 N N . ASN D 1 380 ? -0.784 49.425 70.849 1.00 19.39 380 ASN D N 1
ATOM 13685 C CA . ASN D 1 380 ? -1.472 50.141 69.795 1.00 20.30 380 ASN D CA 1
ATOM 13686 C C . ASN D 1 380 ? -0.542 50.426 68.621 1.00 19.01 380 ASN D C 1
ATOM 13687 O O . ASN D 1 380 ? 0.675 50.467 68.768 1.00 18.28 380 ASN D O 1
ATOM 13692 N N . GLU D 1 381 ? -1.137 50.622 67.458 1.00 19.56 381 GLU D N 1
ATOM 13693 C CA . GLU D 1 381 ? -0.376 50.710 66.211 1.00 20.56 381 GLU D CA 1
ATOM 13694 C C . GLU D 1 381 ? 0.743 51.750 66.279 1.00 20.29 381 GLU D C 1
ATOM 13695 O O . GLU D 1 381 ? 1.901 51.450 65.961 1.00 20.17 381 GLU D O 1
ATOM 13701 N N . GLU D 1 382 ? 0.407 52.960 66.725 1.00 20.99 382 GLU D N 1
ATOM 13702 C CA . GLU D 1 382 ? 1.359 54.068 66.703 1.00 22.31 382 GLU D CA 1
ATOM 13703 C C . GLU D 1 382 ? 2.571 53.872 67.624 1.00 22.23 382 GLU D C 1
ATOM 13704 O O . GLU D 1 382 ? 3.500 54.672 67.586 1.00 22.53 382 GLU D O 1
ATOM 13710 N N . GLU D 1 383 ? 2.557 52.809 68.432 1.00 22.68 383 GLU D N 1
ATOM 13711 C CA . GLU D 1 383 ? 3.682 52.466 69.312 1.00 23.82 383 GLU D CA 1
ATOM 13712 C C . GLU D 1 383 ? 4.594 51.407 68.683 1.00 22.62 383 GLU D C 1
ATOM 13713 O O . GLU D 1 383 ? 5.781 51.301 69.020 1.00 22.69 383 GLU D O 1
ATOM 13719 N N . MET D 1 384 ? 4.025 50.629 67.767 1.00 20.74 384 MET D N 1
ATOM 13720 C CA . MET D 1 384 ? 4.696 49.436 67.233 1.00 19.13 384 MET D CA 1
ATOM 13721 C C . MET D 1 384 ? 6.064 49.694 66.604 1.00 18.09 384 MET D C 1
ATOM 13722 O O . MET D 1 384 ? 7.026 48.973 66.901 1.00 18.03 384 MET D O 1
ATOM 13727 N N . ILE D 1 385 ? 6.159 50.714 65.751 1.00 18.31 385 ILE D N 1
ATOM 13728 C CA . ILE D 1 385 ? 7.431 51.037 65.080 1.00 19.08 385 ILE D CA 1
ATOM 13729 C C . ILE D 1 385 ? 8.497 51.401 66.125 1.00 18.77 385 ILE D C 1
ATOM 13730 O O . ILE D 1 385 ? 9.637 50.936 66.043 1.00 18.92 385 ILE D O 1
ATOM 13735 N N . ASP D 1 386 ? 8.110 52.202 67.122 1.00 19.23 386 ASP D N 1
ATOM 13736 C CA . ASP D 1 386 ? 9.027 52.600 68.198 1.00 20.07 386 ASP D CA 1
ATOM 13737 C C . ASP D 1 386 ? 9.572 51.430 69.025 1.00 17.27 386 ASP D C 1
ATOM 13738 O O . ASP D 1 386 ? 10.780 51.340 69.237 1.00 17.05 386 ASP D O 1
ATOM 13743 N N . ILE D 1 387 ? 8.691 50.533 69.465 1.00 15.94 387 ILE D N 1
ATOM 13744 C CA . ILE D 1 387 ? 9.112 49.309 70.172 1.00 15.50 387 ILE D CA 1
ATOM 13745 C C . ILE D 1 387 ? 10.020 48.455 69.270 1.00 14.97 387 ILE D C 1
ATOM 13746 O O . ILE D 1 387 ? 11.098 47.998 69.698 1.00 15.02 387 ILE D O 1
ATOM 13751 N N . ALA D 1 388 ? 9.587 48.269 68.024 1.00 14.55 388 ALA D N 1
ATOM 13752 C CA . ALA D 1 388 ? 10.337 47.461 67.053 1.00 14.16 388 ALA D CA 1
ATOM 13753 C C . ALA D 1 388 ? 11.770 47.962 66.871 1.00 14.17 388 ALA D C 1
ATOM 13754 O O . ALA D 1 388 ? 12.713 47.154 66.790 1.00 14.03 388 ALA D O 1
ATOM 13756 N N . ASN D 1 389 ? 11.915 49.290 66.810 1.00 15.32 389 ASN D N 1
ATOM 13757 C CA . ASN D 1 389 ? 13.200 49.947 66.538 1.00 16.80 389 ASN D CA 1
ATOM 13758 C C . ASN D 1 389 ? 14.050 50.229 67.789 1.00 17.24 389 ASN D C 1
ATOM 13759 O O . ASN D 1 389 ? 15.144 50.803 67.678 1.00 17.39 389 ASN D O 1
ATOM 13764 N N . SER D 1 390 ? 13.553 49.802 68.956 1.00 17.29 390 SER D N 1
ATOM 13765 C CA . SER D 1 390 ? 14.130 50.175 70.258 1.00 17.42 390 SER D CA 1
ATOM 13766 C C . SER D 1 390 ? 15.354 49.370 70.718 1.00 18.04 390 SER D C 1
ATOM 13767 O O . SER D 1 390 ? 15.922 49.666 71.779 1.00 18.96 390 SER D O 1
ATOM 13770 N N . THR D 1 391 ? 15.757 48.360 69.947 1.00 17.37 391 THR D N 1
ATOM 13771 C CA . THR D 1 391 ? 16.922 47.549 70.315 1.00 16.82 391 THR D CA 1
ATOM 13772 C C . THR D 1 391 ? 18.184 48.057 69.623 1.00 16.68 391 THR D C 1
ATOM 13773 O O . THR D 1 391 ? 18.116 48.907 68.738 1.00 16.78 391 THR D O 1
ATOM 13777 N N . GLU D 1 392 ? 19.333 47.534 70.042 1.00 17.67 392 GLU D N 1
ATOM 13778 C CA . GLU D 1 392 ? 20.606 47.852 69.408 1.00 19.74 392 GLU D CA 1
ATOM 13779 C C . GLU D 1 392 ? 20.795 47.075 68.100 1.00 17.82 392 GLU D C 1
ATOM 13780 O O . GLU D 1 392 ? 21.771 47.293 67.371 1.00 16.81 392 GLU D O 1
ATOM 13786 N N . TYR D 1 393 ? 19.864 46.168 67.823 1.00 17.55 393 TYR D N 1
ATOM 13787 C CA . TYR D 1 393 ? 19.984 45.267 66.681 1.00 17.97 393 TYR D CA 1
ATOM 13788 C C . TYR D 1 393 ? 19.113 45.711 65.506 1.00 16.03 393 TYR D C 1
ATOM 13789 O O . TYR D 1 393 ? 18.331 46.656 65.621 1.00 15.19 393 TYR D O 1
ATOM 13798 N N . GLY D 1 394 ? 19.247 45.012 64.383 1.00 14.82 394 GLY D N 1
ATOM 13799 C CA . GLY D 1 394 ? 18.529 45.369 63.165 1.00 13.85 394 GLY D CA 1
ATOM 13800 C C . GLY D 1 394 ? 18.648 44.299 62.090 1.00 13.31 394 GLY D C 1
ATOM 13801 O O . GLY D 1 394 ? 18.986 44.596 60.943 1.00 13.40 394 GLY D O 1
ATOM 13802 N N . LEU D 1 395 ? 18.342 43.060 62.447 1.00 13.17 395 LEU D N 1
ATOM 13803 C CA . LEU D 1 395 ? 18.445 41.965 61.483 1.00 13.38 395 LEU D CA 1
ATOM 13804 C C . LEU D 1 395 ? 17.162 41.865 60.657 1.00 13.10 395 LEU D C 1
ATOM 13805 O O . LEU D 1 395 ? 17.071 42.469 59.582 1.00 13.78 395 LEU D O 1
ATOM 13810 N N . HIS D 1 396 ? 16.178 41.119 61.158 1.00 12.74 396 HIS D N 1
ATOM 13811 C CA . HIS D 1 396 ? 14.882 40.984 60.490 1.00 12.47 396 HIS D CA 1
ATOM 13812 C C . HIS D 1 396 ? 13.705 41.465 61.327 1.00 12.19 396 HIS D C 1
ATOM 13813 O O . HIS D 1 396 ? 13.737 41.399 62.564 1.00 12.26 396 HIS D O 1
ATOM 13820 N N . SER D 1 397 ? 12.678 41.947 60.631 1.00 12.02 397 SER D N 1
ATOM 13821 C CA . SER D 1 397 ? 11.400 42.327 61.229 1.00 11.65 397 SER D CA 1
ATOM 13822 C C . SER D 1 397 ? 10.283 41.804 60.328 1.00 11.86 397 SER D C 1
ATOM 13823 O O . SER D 1 397 ? 10.522 41.451 59.163 1.00 12.53 397 SER D O 1
ATOM 13826 N N . ALA D 1 398 ? 9.064 41.731 60.861 1.00 12.34 398 ALA D N 1
ATOM 13827 C CA . ALA D 1 398 ? 7.945 41.265 60.066 1.00 12.35 398 ALA D CA 1
ATOM 13828 C C . ALA D 1 398 ? 6.692 42.017 60.453 1.00 12.79 398 ALA D C 1
ATOM 13829 O O . ALA D 1 398 ? 6.572 42.490 61.583 1.00 13.19 398 ALA D O 1
ATOM 13831 N N . ILE D 1 399 ? 5.772 42.126 59.503 1.00 13.82 399 ILE D N 1
ATOM 13832 C CA . ILE D 1 399 ? 4.470 42.727 59.753 1.00 14.91 399 ILE D CA 1
ATOM 13833 C C . ILE D 1 399 ? 3.394 41.908 59.050 1.00 14.46 399 ILE D C 1
ATOM 13834 O O . ILE D 1 399 ? 3.565 41.487 57.889 1.00 14.43 399 ILE D O 1
ATOM 13839 N N . PHE D 1 400 ? 2.302 41.681 59.766 1.00 13.69 400 PHE D N 1
ATOM 13840 C CA . PHE D 1 400 ? 1.136 41.017 59.213 1.00 13.87 400 PHE D CA 1
ATOM 13841 C C . PHE D 1 400 ? 0.017 42.028 59.146 1.00 14.69 400 PHE D C 1
ATOM 13842 O O . PHE D 1 400 ? -0.413 42.569 60.183 1.00 14.96 400 PHE D O 1
ATOM 13850 N N . THR D 1 401 ? -0.419 42.305 57.922 1.00 14.96 401 THR D N 1
ATOM 13851 C CA . THR D 1 401 ? -1.457 43.282 57.641 1.00 15.42 401 THR D CA 1
ATOM 13852 C C . THR D 1 401 ? -1.919 43.071 56.216 1.00 15.82 401 THR D C 1
ATOM 13853 O O . THR D 1 401 ? -1.183 42.503 55.407 1.00 16.24 401 THR D O 1
ATOM 13857 N N . ASN D 1 402 ? -3.139 43.500 55.910 1.00 16.66 402 ASN D N 1
ATOM 13858 C CA . ASN D 1 402 ? -3.594 43.507 54.518 1.00 18.67 402 ASN D CA 1
ATOM 13859 C C . ASN D 1 402 ? -3.747 44.935 53.983 1.00 16.32 402 ASN D C 1
ATOM 13860 O O . ASN D 1 402 ? -4.302 45.156 52.911 1.00 16.40 402 ASN D O 1
ATOM 13865 N N . ASP D 1 403 ? -3.212 45.892 54.736 1.00 15.04 403 ASP D N 1
ATOM 13866 C CA . ASP D 1 403 ? -3.317 47.310 54.426 1.00 14.78 403 ASP D CA 1
ATOM 13867 C C . ASP D 1 403 ? -2.077 47.805 53.645 1.00 14.42 403 ASP D C 1
ATOM 13868 O O . ASP D 1 403 ? -0.953 47.744 54.150 1.00 14.11 403 ASP D O 1
ATOM 13873 N N . ILE D 1 404 ? -2.288 48.279 52.417 1.00 16.35 404 ILE D N 1
ATOM 13874 C CA . ILE D 1 404 ? -1.191 48.763 51.558 1.00 18.67 404 ILE D CA 1
ATOM 13875 C C . ILE D 1 404 ? -0.409 49.910 52.199 1.00 19.42 404 ILE D C 1
ATOM 13876 O O . ILE D 1 404 ? 0.809 49.840 52.302 1.00 19.83 404 ILE D O 1
ATOM 13881 N N . ASN D 1 405 ? -1.110 50.951 52.634 1.00 19.87 405 ASN D N 1
ATOM 13882 C CA . ASN D 1 405 ? -0.437 52.122 53.188 1.00 20.60 405 ASN D CA 1
ATOM 13883 C C . ASN D 1 405 ? 0.355 51.808 54.450 1.00 19.03 405 ASN D C 1
ATOM 13884 O O . ASN D 1 405 ? 1.503 52.239 54.576 1.00 19.38 405 ASN D O 1
ATOM 13889 N N . LYS D 1 406 ? -0.230 51.012 55.346 1.00 17.88 406 LYS D N 1
ATOM 13890 C CA . LYS D 1 406 ? 0.469 50.628 56.580 1.00 18.71 406 LYS D CA 1
ATOM 13891 C C . LYS D 1 406 ? 1.679 49.726 56.303 1.00 17.19 406 LYS D C 1
ATOM 13892 O O . LYS D 1 406 ? 2.748 49.917 56.891 1.00 17.62 406 LYS D O 1
ATOM 13898 N N . SER D 1 407 ? 1.526 48.764 55.394 1.00 16.30 407 SER D N 1
ATOM 13899 C CA . SER D 1 407 ? 2.636 47.873 55.061 1.00 16.17 407 SER D CA 1
ATOM 13900 C C . SER D 1 407 ? 3.820 48.666 54.530 1.00 16.73 407 SER D C 1
ATOM 13901 O O . SER D 1 407 ? 4.956 48.370 54.883 1.00 16.93 407 SER D O 1
ATOM 13904 N N . LEU D 1 408 ? 3.554 49.680 53.705 1.00 18.29 408 LEU D N 1
ATOM 13905 C CA . LEU D 1 408 ? 4.647 50.487 53.129 1.00 20.69 408 LEU D CA 1
ATOM 13906 C C . LEU D 1 408 ? 5.292 51.405 54.159 1.00 19.80 408 LEU D C 1
ATOM 13907 O O . LEU D 1 408 ? 6.523 51.550 54.180 1.00 19.95 408 LEU D O 1
ATOM 13912 N N . LYS D 1 409 ? 4.458 52.012 55.005 1.00 19.09 409 LYS D N 1
ATOM 13913 C CA . LYS D 1 409 ? 4.917 52.829 56.126 1.00 19.68 409 LYS D CA 1
ATOM 13914 C C . LYS D 1 409 ? 5.837 52.010 57.034 1.00 17.41 409 LYS D C 1
ATOM 13915 O O . LYS D 1 409 ? 6.945 52.440 57.333 1.00 17.06 409 LYS D O 1
ATOM 13921 N N . PHE D 1 410 ? 5.383 50.832 57.465 1.00 16.01 410 PHE D N 1
ATOM 13922 C CA . PHE D 1 410 ? 6.218 49.974 58.302 1.00 15.85 410 PHE D CA 1
ATOM 13923 C C . PHE D 1 410 ? 7.478 49.528 57.568 1.00 14.24 410 PHE D C 1
ATOM 13924 O O . PHE D 1 410 ? 8.573 49.584 58.124 1.00 14.51 410 PHE D O 1
ATOM 13932 N N . ALA D 1 411 ? 7.334 49.123 56.306 1.00 14.20 411 ALA D N 1
ATOM 13933 C CA . ALA D 1 411 ? 8.497 48.653 55.532 1.00 14.40 411 ALA D CA 1
ATOM 13934 C C . ALA D 1 411 ? 9.600 49.693 55.447 1.00 14.18 411 ALA D C 1
ATOM 13935 O O . ALA D 1 411 ? 10.775 49.357 55.532 1.00 14.51 411 ALA D O 1
ATOM 13937 N N . GLU D 1 412 ? 9.210 50.949 55.244 1.00 14.77 412 GLU D N 1
ATOM 13938 C CA . GLU D 1 412 ? 10.163 52.046 55.124 1.00 16.46 412 GLU D CA 1
ATOM 13939 C C . GLU D 1 412 ? 10.796 52.398 56.465 1.00 15.34 412 GLU D C 1
ATOM 13940 O O . GLU D 1 412 ? 11.980 52.690 56.538 1.00 15.26 412 GLU D O 1
ATOM 13946 N N . ASN D 1 413 ? 9.989 52.361 57.518 1.00 15.49 413 ASN D N 1
ATOM 13947 C CA . ASN D 1 413 ? 10.392 52.905 58.805 1.00 16.31 413 ASN D CA 1
ATOM 13948 C C . ASN D 1 413 ? 11.028 51.905 59.760 1.00 15.06 413 ASN D C 1
ATOM 13949 O O . ASN D 1 413 ? 11.625 52.312 60.755 1.00 15.44 413 ASN D O 1
ATOM 13954 N N . LEU D 1 414 ? 10.892 50.605 59.469 1.00 13.95 414 LEU D N 1
ATOM 13955 C CA . LEU D 1 414 ? 11.528 49.573 60.296 1.00 13.61 414 LEU D CA 1
ATOM 13956 C C . LEU D 1 414 ? 13.029 49.558 60.021 1.00 13.09 414 LEU D C 1
ATOM 13957 O O . LEU D 1 414 ? 13.448 49.388 58.876 1.00 13.38 414 LEU D O 1
ATOM 13962 N N . GLU D 1 415 ? 13.829 49.757 61.070 1.00 12.83 415 GLU D N 1
ATOM 13963 C CA . GLU D 1 415 ? 15.277 49.874 60.926 1.00 13.82 415 GLU D CA 1
ATOM 13964 C C . GLU D 1 415 ? 15.935 48.490 60.929 1.00 12.63 415 GLU D C 1
ATOM 13965 O O . GLU D 1 415 ? 16.570 48.075 61.900 1.00 12.85 415 GLU D O 1
ATOM 13971 N N . PHE D 1 416 ? 15.762 47.771 59.817 1.00 12.36 416 PHE D N 1
ATOM 13972 C CA . PHE D 1 416 ? 16.188 46.366 59.725 1.00 12.20 416 PHE D CA 1
ATOM 13973 C C . PHE D 1 416 ? 16.783 46.040 58.365 1.00 11.17 416 PHE D C 1
ATOM 13974 O O . PHE D 1 416 ? 16.458 46.685 57.393 1.00 11.01 416 PHE D O 1
ATOM 13982 N N . GLY D 1 417 ? 17.677 45.056 58.331 1.00 11.49 417 GLY D N 1
ATOM 13983 C CA . GLY D 1 417 ? 18.209 44.513 57.079 1.00 11.33 417 GLY D CA 1
ATOM 13984 C C . GLY D 1 417 ? 17.163 43.791 56.233 1.00 11.80 417 GLY D C 1
ATOM 13985 O O . GLY D 1 417 ? 17.281 43.748 55.001 1.00 12.16 417 GLY D O 1
ATOM 13986 N N . GLY D 1 418 ? 16.151 43.220 56.885 1.00 11.87 418 GLY D N 1
ATOM 13987 C CA . GLY D 1 418 ? 15.050 42.579 56.182 1.00 11.98 418 GLY D CA 1
ATOM 13988 C C . GLY D 1 418 ? 13.707 42.906 56.803 1.00 11.75 418 GLY D C 1
ATOM 13989 O O . GLY D 1 418 ? 13.574 42.920 58.026 1.00 12.52 418 GLY D O 1
ATOM 13990 N N . VAL D 1 419 ? 12.713 43.153 55.962 1.00 11.80 419 VAL D N 1
ATOM 13991 C CA . VAL D 1 419 ? 11.336 43.356 56.429 1.00 11.46 419 VAL D CA 1
ATOM 13992 C C . VAL D 1 419 ? 10.446 42.368 55.677 1.00 11.24 419 VAL D C 1
ATOM 13993 O O . VAL D 1 419 ? 10.399 42.372 54.432 1.00 11.73 419 VAL D O 1
ATOM 13997 N N . VAL D 1 420 ? 9.754 41.517 56.436 1.00 11.30 420 VAL D N 1
ATOM 13998 C CA . VAL D 1 420 ? 8.909 40.465 55.856 1.00 11.71 420 VAL D CA 1
ATOM 13999 C C . VAL D 1 420 ? 7.444 40.833 56.049 1.00 12.65 420 VAL D C 1
ATOM 14000 O O . VAL D 1 420 ? 7.002 41.098 57.169 1.00 12.95 420 VAL D O 1
ATOM 14004 N N . ILE D 1 421 ? 6.683 40.849 54.960 1.00 13.38 421 ILE D N 1
ATOM 14005 C CA . ILE D 1 421 ? 5.262 41.159 55.053 1.00 14.88 421 ILE D CA 1
ATOM 14006 C C . ILE D 1 421 ? 4.464 39.861 54.889 1.00 13.78 421 ILE D C 1
ATOM 14007 O O . ILE D 1 421 ? 4.637 39.133 53.904 1.00 13.67 421 ILE D O 1
ATOM 14012 N N . ASN D 1 422 ? 3.623 39.573 55.886 1.00 13.34 422 ASN D N 1
ATOM 14013 C CA . ASN D 1 422 ? 2.747 38.382 55.902 1.00 13.04 422 ASN D CA 1
ATOM 14014 C C . ASN D 1 422 ? 3.441 37.018 55.971 1.00 12.66 422 ASN D C 1
ATOM 14015 O O . ASN D 1 422 ? 2.866 35.979 55.609 1.00 13.14 422 ASN D O 1
ATOM 14020 N N . ASP D 1 423 ? 4.675 37.034 56.458 1.00 12.43 423 ASP D N 1
ATOM 14021 C CA . ASP D 1 423 ? 5.365 35.844 56.938 1.00 13.45 423 ASP D CA 1
ATOM 14022 C C . ASP D 1 423 ? 6.277 36.320 58.065 1.00 12.79 423 ASP D C 1
ATOM 14023 O O . ASP D 1 423 ? 6.490 37.529 58.214 1.00 13.53 423 ASP D O 1
ATOM 14028 N N . SER D 1 424 ? 6.796 35.400 58.872 1.00 12.83 424 SER D N 1
ATOM 14029 C CA . SER D 1 424 ? 7.573 35.785 60.052 1.00 13.27 424 SER D CA 1
ATOM 14030 C C . SER D 1 424 ? 8.974 36.254 59.675 1.00 13.02 424 SER D C 1
ATOM 14031 O O . SER D 1 424 ? 9.397 36.108 58.517 1.00 12.96 424 SER D O 1
ATOM 14034 N N . SER D 1 425 ? 9.693 36.783 60.670 1.00 12.39 425 SER D N 1
ATOM 14035 C CA . SER D 1 425 ? 11.092 37.209 60.506 1.00 12.22 425 SER D CA 1
ATOM 14036 C C . SER D 1 425 ? 11.995 36.071 60.028 1.00 12.31 425 SER D C 1
ATOM 14037 O O . SER D 1 425 ? 13.077 36.314 59.474 1.00 13.00 425 SER D O 1
ATOM 14040 N N . LEU D 1 426 ? 11.540 34.834 60.222 1.00 13.14 426 LEU D N 1
ATOM 14041 C CA . LEU D 1 426 ? 12.346 33.653 59.920 1.00 14.74 426 LEU D CA 1
ATOM 14042 C C . LEU D 1 426 ? 12.590 33.429 58.425 1.00 15.58 426 LEU D C 1
ATOM 14043 O O . LEU D 1 426 ? 13.459 32.631 58.046 1.00 17.18 426 LEU D O 1
ATOM 14048 N N . PHE D 1 427 ? 11.889 34.169 57.575 1.00 15.68 427 PHE D N 1
ATOM 14049 C CA . PHE D 1 427 ? 12.023 33.966 56.142 1.00 15.96 427 PHE D CA 1
ATOM 14050 C C . PHE D 1 427 ? 13.384 34.359 55.577 1.00 15.05 427 PHE D C 1
ATOM 14051 O O . PHE D 1 427 ? 13.880 35.460 55.830 1.00 15.53 427 PHE D O 1
ATOM 14059 N N . ARG D 1 428 ? 13.977 33.451 54.803 1.00 14.64 428 ARG D N 1
ATOM 14060 C CA . ARG D 1 428 ? 15.162 33.782 54.016 1.00 15.08 428 ARG D CA 1
ATOM 14061 C C . ARG D 1 428 ? 15.209 32.887 52.795 1.00 15.11 428 ARG D C 1
ATOM 14062 O O . ARG D 1 428 ? 15.357 31.663 52.916 1.00 16.22 428 ARG D O 1
ATOM 14070 N N . GLN D 1 429 ? 15.066 33.505 51.624 1.00 14.02 429 GLN D N 1
ATOM 14071 C CA . GLN D 1 429 ? 15.291 32.810 50.364 1.00 13.22 429 GLN D CA 1
ATOM 14072 C C . GLN D 1 429 ? 16.790 32.866 50.118 1.00 12.93 429 GLN D C 1
ATOM 14073 O O . GLN D 1 429 ? 17.379 33.939 50.158 1.00 13.61 429 GLN D O 1
ATOM 14079 N N . ASP D 1 430 ? 17.415 31.718 49.885 1.00 13.03 430 ASP D N 1
ATOM 14080 C CA . ASP D 1 430 ? 18.882 31.653 49.859 1.00 13.77 430 ASP D CA 1
ATOM 14081 C C . ASP D 1 430 ? 19.537 32.561 48.818 1.00 12.66 430 ASP D C 1
ATOM 14082 O O . ASP D 1 430 ? 20.674 32.977 49.015 1.00 13.31 430 ASP D O 1
ATOM 14087 N N . ASN D 1 431 ? 18.819 32.871 47.735 1.00 12.54 431 ASN D N 1
ATOM 14088 C CA . ASN D 1 431 ? 19.393 33.700 46.667 1.00 12.52 431 ASN D CA 1
ATOM 14089 C C . ASN D 1 431 ? 19.112 35.202 46.829 1.00 11.87 431 ASN D C 1
ATOM 14090 O O . ASN D 1 431 ? 19.393 35.975 45.912 1.00 11.84 431 ASN D O 1
ATOM 14095 N N . MET D 1 432 ? 18.561 35.608 47.990 1.00 11.58 432 MET D N 1
ATOM 14096 C CA . MET D 1 432 ? 18.295 37.036 48.263 1.00 10.33 432 MET D CA 1
ATOM 14097 C C . MET D 1 432 ? 19.485 37.656 48.983 1.00 10.82 432 MET D C 1
ATOM 14098 O O . MET D 1 432 ? 20.214 36.939 49.659 1.00 11.26 432 MET D O 1
ATOM 14103 N N . PRO D 1 433 ? 19.697 38.979 48.839 1.00 11.18 433 PRO D N 1
ATOM 14104 C CA . PRO D 1 433 ? 20.740 39.535 49.693 1.00 10.97 433 PRO D CA 1
ATOM 14105 C C . PRO D 1 433 ? 20.255 39.500 51.138 1.00 11.26 433 PRO D C 1
ATOM 14106 O O . PRO D 1 433 ? 19.110 39.874 51.417 1.00 12.43 433 PRO D O 1
ATOM 14110 N N . PHE D 1 434 ? 21.104 39.031 52.038 1.00 11.50 434 PHE D N 1
ATOM 14111 C CA . PHE D 1 434 ? 20.674 38.760 53.404 1.00 11.82 434 PHE D CA 1
ATOM 14112 C C . PHE D 1 434 ? 21.665 39.328 54.397 1.00 11.39 434 PHE D C 1
ATOM 14113 O O . PHE D 1 434 ? 22.852 39.073 54.283 1.00 11.99 434 PHE D O 1
ATOM 14121 N N . GLY D 1 435 ? 21.172 40.075 55.382 1.00 11.53 435 GLY D N 1
ATOM 14122 C CA . GLY D 1 435 ? 22.069 40.628 56.418 1.00 11.22 435 GLY D CA 1
ATOM 14123 C C . GLY D 1 435 ? 21.418 41.685 57.285 1.00 10.92 435 GLY D C 1
ATOM 14124 O O . GLY D 1 435 ? 20.247 41.986 57.108 1.00 11.83 435 GLY D O 1
ATOM 14125 N N . GLY D 1 436 ? 22.160 42.242 58.236 1.00 11.31 436 GLY D N 1
ATOM 14126 C CA . GLY D 1 436 ? 21.558 43.170 59.185 1.00 11.29 436 GLY D CA 1
ATOM 14127 C C . GLY D 1 436 ? 22.204 44.549 59.221 1.00 11.83 436 GLY D C 1
ATOM 14128 O O . GLY D 1 436 ? 23.333 44.740 58.753 1.00 12.94 436 GLY D O 1
ATOM 14129 N N . VAL D 1 437 ? 21.465 45.501 59.783 1.00 12.74 437 VAL D N 1
ATOM 14130 C CA . VAL D 1 437 ? 21.982 46.841 60.080 1.00 13.31 437 VAL D CA 1
ATOM 14131 C C . VAL D 1 437 ? 22.145 46.997 61.587 1.00 13.93 437 VAL D C 1
ATOM 14132 O O . VAL D 1 437 ? 21.902 46.041 62.332 1.00 13.73 437 VAL D O 1
ATOM 14136 N N . LYS D 1 438 ? 22.548 48.193 62.027 1.00 15.19 438 LYS D N 1
ATOM 14137 C CA . LYS D 1 438 ? 22.923 48.435 63.445 1.00 16.99 438 LYS D CA 1
ATOM 14138 C C . LYS D 1 438 ? 23.947 47.387 63.910 1.00 15.14 438 LYS D C 1
ATOM 14139 O O . LYS D 1 438 ? 24.873 47.081 63.157 1.00 15.74 438 LYS D O 1
ATOM 14145 N N . LYS D 1 439 ? 23.780 46.805 65.098 1.00 14.44 439 LYS D N 1
ATOM 14146 C CA . LYS D 1 439 ? 24.767 45.843 65.597 1.00 15.68 439 LYS D CA 1
ATOM 14147 C C . LYS D 1 439 ? 24.529 44.413 65.094 1.00 13.45 439 LYS D C 1
ATOM 14148 O O . LYS D 1 439 ? 25.052 43.457 65.655 1.00 13.92 439 LYS D O 1
ATOM 14154 N N . SER D 1 440 ? 23.735 44.270 64.028 1.00 12.19 440 SER D N 1
ATOM 14155 C CA . SER D 1 440 ? 23.378 42.939 63.516 1.00 11.37 440 SER D CA 1
ATOM 14156 C C . SER D 1 440 ? 24.222 42.464 62.329 1.00 11.76 440 SER D C 1
ATOM 14157 O O . SER D 1 440 ? 24.148 41.297 61.926 1.00 12.31 440 SER D O 1
ATOM 14160 N N . GLY D 1 441 ? 25.032 43.352 61.771 1.00 12.93 441 GLY D N 1
ATOM 14161 C CA . GLY D 1 441 ? 25.907 42.902 60.701 1.00 13.29 441 GLY D CA 1
ATOM 14162 C C . GLY D 1 441 ? 26.649 43.932 59.885 1.00 13.57 441 GLY D C 1
ATOM 14163 O O . GLY D 1 441 ? 26.455 45.148 60.024 1.00 14.03 441 GLY D O 1
ATOM 14164 N N . LEU D 1 442 ? 27.510 43.397 59.030 1.00 13.83 442 LEU D N 1
ATOM 14165 C CA . LEU D 1 442 ? 28.228 44.136 58.005 1.00 13.97 442 LEU D CA 1
ATOM 14166 C C . LEU D 1 442 ? 28.196 43.248 56.769 1.00 13.26 442 LEU D C 1
ATOM 14167 O O . LEU D 1 442 ? 28.445 42.040 56.853 1.00 13.35 442 LEU D O 1
ATOM 14172 N N . GLY D 1 443 ? 27.879 43.840 55.624 1.00 13.43 443 GLY D N 1
ATOM 14173 C CA . GLY D 1 443 ? 27.849 43.098 54.364 1.00 13.83 443 GLY D CA 1
ATOM 14174 C C . GLY D 1 443 ? 26.627 42.221 54.187 1.00 13.67 443 GLY D C 1
ATOM 14175 O O . GLY D 1 443 ? 25.801 42.102 55.084 1.00 13.86 443 GLY D O 1
ATOM 14176 N N . ARG D 1 444 ? 26.496 41.634 53.000 1.00 13.85 444 ARG D N 1
ATOM 14177 C CA . ARG D 1 444 ? 25.358 40.777 52.702 1.00 13.70 444 ARG D CA 1
ATOM 14178 C C . ARG D 1 444 ? 25.852 39.422 52.231 1.00 12.96 444 ARG D C 1
ATOM 14179 O O . ARG D 1 444 ? 26.869 39.335 51.526 1.00 12.93 444 ARG D O 1
ATOM 14187 N N . GLU D 1 445 ? 25.131 38.378 52.644 1.00 12.98 445 GLU D N 1
ATOM 14188 C CA . GLU D 1 445 ? 25.325 37.017 52.113 1.00 12.59 445 GLU D CA 1
ATOM 14189 C C . GLU D 1 445 ? 24.220 36.628 51.136 1.00 11.51 445 GLU D C 1
ATOM 14190 O O . GLU D 1 445 ? 23.358 37.444 50.791 1.00 11.69 445 GLU D O 1
ATOM 14196 N N . GLY D 1 446 ? 24.238 35.373 50.717 1.00 10.36 446 GLY D N 1
ATOM 14197 C CA . GLY D 1 446 ? 23.656 34.992 49.428 1.00 9.62 446 GLY D CA 1
ATOM 14198 C C . GLY D 1 446 ? 24.834 34.991 48.469 1.00 8.86 446 GLY D C 1
ATOM 14199 O O . GLY D 1 446 ? 25.598 35.954 48.411 1.00 10.00 446 GLY D O 1
ATOM 14200 N N . VAL D 1 447 ? 24.969 33.906 47.713 1.00 9.01 447 VAL D N 1
ATOM 14201 C CA . VAL D 1 447 ? 26.181 33.607 46.940 1.00 9.31 447 VAL D CA 1
ATOM 14202 C C . VAL D 1 447 ? 26.674 34.756 46.062 1.00 8.96 447 VAL D C 1
ATOM 14203 O O . VAL D 1 447 ? 27.856 35.115 46.117 1.00 10.09 447 VAL D O 1
ATOM 14207 N N . LYS D 1 448 ? 25.781 35.346 45.267 1.00 10.03 448 LYS D N 1
ATOM 14208 C CA . LYS D 1 448 ? 26.163 36.467 44.397 1.00 11.08 448 LYS D CA 1
ATOM 14209 C C . LYS D 1 448 ? 26.775 37.647 45.200 1.00 10.50 448 LYS D C 1
ATOM 14210 O O . LYS D 1 448 ? 27.783 38.258 44.800 1.00 11.09 448 LYS D O 1
ATOM 14216 N N . TYR D 1 449 ? 26.143 37.954 46.326 1.00 9.91 449 TYR D N 1
ATOM 14217 C CA . TYR D 1 449 ? 26.541 39.071 47.182 1.00 9.56 449 TYR D CA 1
ATOM 14218 C C . TYR D 1 449 ? 27.821 38.759 47.944 1.00 8.95 449 TYR D C 1
ATOM 14219 O O . TYR D 1 449 ? 28.724 39.586 48.019 1.00 9.48 449 TYR D O 1
ATOM 14228 N N . ALA D 1 450 ? 27.931 37.534 48.439 1.00 9.18 450 ALA D N 1
ATOM 14229 C CA . ALA D 1 450 ? 29.157 37.133 49.131 1.00 9.43 450 ALA D CA 1
ATOM 14230 C C . ALA D 1 450 ? 30.340 37.158 48.154 1.00 9.21 450 ALA D C 1
ATOM 14231 O O . ALA D 1 450 ? 31.449 37.562 48.532 1.00 10.34 450 ALA D O 1
ATOM 14233 N N . MET D 1 451 ? 30.116 36.726 46.908 1.00 8.67 451 MET D N 1
ATOM 14234 C CA . MET D 1 451 ? 31.179 36.768 45.887 1.00 7.67 451 MET D CA 1
ATOM 14235 C C . MET D 1 451 ? 31.724 38.181 45.707 1.00 8.55 451 MET D C 1
ATOM 14236 O O . MET D 1 451 ? 32.939 38.374 45.572 1.00 10.08 451 MET D O 1
ATOM 14241 N N . GLU D 1 452 ? 30.818 39.161 45.697 1.00 9.74 452 GLU D N 1
ATOM 14242 C CA A GLU D 1 452 ? 31.191 40.574 45.577 0.50 10.95 452 GLU D CA 1
ATOM 14243 C CA B GLU D 1 452 ? 31.221 40.554 45.550 0.50 11.34 452 GLU D CA 1
ATOM 14244 C C . GLU D 1 452 ? 32.048 41.041 46.768 1.00 11.33 452 GLU D C 1
ATOM 14245 O O . GLU D 1 452 ? 33.004 41.813 46.602 1.00 12.96 452 GLU D O 1
ATOM 14256 N N . GLU D 1 453 ? 31.722 40.570 47.971 1.00 12.11 453 GLU D N 1
ATOM 14257 C CA . GLU D 1 453 ? 32.523 40.903 49.169 1.00 13.12 453 GLU D CA 1
ATOM 14258 C C . GLU D 1 453 ? 33.865 40.169 49.159 1.00 12.54 453 GLU D C 1
ATOM 14259 O O . GLU D 1 453 ? 34.851 40.690 49.674 1.00 13.81 453 GLU D O 1
ATOM 14265 N N . MET D 1 454 ? 33.887 38.952 48.600 1.00 10.56 454 MET D N 1
ATOM 14266 C CA . MET D 1 454 ? 35.097 38.115 48.625 1.00 9.27 454 MET D CA 1
ATOM 14267 C C . MET D 1 454 ? 36.012 38.327 47.416 1.00 9.79 454 MET D C 1
ATOM 14268 O O . MET D 1 454 ? 36.950 37.571 47.187 1.00 10.46 454 MET D O 1
ATOM 14273 N N . SER D 1 455 ? 35.751 39.392 46.667 1.00 10.36 455 SER D N 1
ATOM 14274 C CA . SER D 1 455 ? 36.638 39.791 45.570 1.00 10.57 455 SER D CA 1
ATOM 14275 C C . SER D 1 455 ? 36.917 41.302 45.631 1.00 9.48 455 SER D C 1
ATOM 14276 O O . SER D 1 455 ? 36.157 42.051 46.261 1.00 10.83 455 SER D O 1
ATOM 14279 N N . ASN D 1 456 ? 38.039 41.728 45.042 1.00 7.79 456 ASN D N 1
ATOM 14280 C CA . ASN D 1 456 ? 38.318 43.134 44.827 1.00 8.02 456 ASN D CA 1
ATOM 14281 C C . ASN D 1 456 ? 38.140 43.473 43.360 1.00 8.48 456 ASN D C 1
ATOM 14282 O O . ASN D 1 456 ? 38.469 42.651 42.503 1.00 9.23 456 ASN D O 1
ATOM 14287 N N . ILE D 1 457 ? 37.673 44.687 43.086 1.00 8.44 457 ILE D N 1
ATOM 14288 C CA . ILE D 1 457 ? 37.617 45.189 41.714 1.00 9.17 457 ILE D CA 1
ATOM 14289 C C . ILE D 1 457 ? 39.002 45.612 41.243 1.00 9.81 457 ILE D C 1
ATOM 14290 O O . ILE D 1 457 ? 39.798 46.202 42.005 1.00 10.97 457 ILE D O 1
ATOM 14295 N N . LYS D 1 458 ? 39.306 45.279 39.993 1.00 9.63 458 LYS D N 1
ATOM 14296 C CA . LYS D 1 458 ? 40.405 45.900 39.267 1.00 10.26 458 LYS D CA 1
ATOM 14297 C C . LYS D 1 458 ? 39.819 46.688 38.114 1.00 9.80 458 LYS D C 1
ATOM 14298 O O . LYS D 1 458 ? 38.985 46.160 37.372 1.00 11.03 458 LYS D O 1
ATOM 14304 N N . THR D 1 459 ? 40.223 47.947 37.956 1.00 9.11 459 THR D N 1
ATOM 14305 C CA . THR D 1 459 ? 39.753 48.738 36.832 1.00 8.70 459 THR D CA 1
ATOM 14306 C C . THR D 1 459 ? 40.868 48.772 35.803 1.00 8.67 459 THR D C 1
ATOM 14307 O O . THR D 1 459 ? 42.005 49.131 36.110 1.00 9.87 459 THR D O 1
ATOM 14311 N N . ILE D 1 460 ? 40.555 48.383 34.571 1.00 8.93 460 ILE D N 1
ATOM 14312 C CA . ILE D 1 460 ? 41.575 48.305 33.532 1.00 9.75 460 ILE D CA 1
ATOM 14313 C C . ILE D 1 460 ? 41.262 49.360 32.482 1.00 8.69 460 ILE D C 1
ATOM 14314 O O . ILE D 1 460 ? 40.125 49.441 32.022 1.00 9.64 460 ILE D O 1
ATOM 14319 N N . ILE D 1 461 ? 42.256 50.172 32.138 1.00 8.70 461 ILE D N 1
ATOM 14320 C CA . ILE D 1 461 ? 42.068 51.272 31.191 1.00 9.11 461 ILE D CA 1
ATOM 14321 C C . ILE D 1 461 ? 42.994 51.101 29.985 1.00 9.68 461 ILE D C 1
ATOM 14322 O O . ILE D 1 461 ? 44.216 51.209 30.120 1.00 10.36 461 ILE D O 1
ATOM 14327 N N . ILE D 1 462 ? 42.406 50.859 28.810 1.00 10.57 462 ILE D N 1
ATOM 14328 C CA . ILE D 1 462 ? 43.188 50.770 27.571 1.00 12.13 462 ILE D CA 1
ATOM 14329 C C . ILE D 1 462 ? 43.082 52.090 26.809 1.00 12.40 462 ILE D C 1
ATOM 14330 O O . ILE D 1 462 ? 41.993 52.462 26.351 1.00 12.43 462 ILE D O 1
ATOM 14335 N N . SER D 1 463 ? 44.194 52.813 26.697 1.00 13.45 463 SER D N 1
ATOM 14336 C CA . SER D 1 463 ? 44.171 54.129 26.047 1.00 15.55 463 SER D CA 1
ATOM 14337 C C . SER D 1 463 ? 44.333 53.965 24.550 1.00 17.92 463 SER D C 1
ATOM 14338 O O . SER D 1 463 ? 45.320 53.402 24.098 1.00 18.63 463 SER D O 1
ATOM 14341 N N . LYS D 1 464 ? 43.369 54.466 23.780 1.00 20.32 464 LYS D N 1
ATOM 14342 C CA . LYS D 1 464 ? 43.403 54.304 22.317 1.00 21.37 464 LYS D CA 1
ATOM 14343 C C . LYS D 1 464 ? 44.104 55.439 21.596 1.00 24.41 464 LYS D C 1
ATOM 14344 O O . LYS D 1 464 ? 44.097 56.584 22.064 1.00 24.84 464 LYS D O 1
ATOM 14350 N N . ALA D 1 465 ? 44.691 55.097 20.446 1.00 27.10 465 ALA D N 1
ATOM 14351 C CA . ALA D 1 465 ? 45.317 56.046 19.524 1.00 28.81 465 ALA D CA 1
ATOM 14352 C C . ALA D 1 465 ? 44.379 57.191 19.135 1.00 29.31 465 ALA D C 1
ATOM 14353 O O . ALA D 1 465 ? 43.158 57.018 19.076 1.00 29.44 465 ALA D O 1
#